Protein 2ID0 (pdb70)

Nearest PDB structures (foldseek):
  2ix1-assembly1_A  TM=9.837E-01  e=0.000E+00  Escherichia coli
  2ix0-assembly1_A  TM=9.783E-01  e=0.000E+00  Escherichia coli
  2id0-assembly1_A  TM=9.831E-01  e=0.000E+00  Escherichia coli K-12
  7did-assembly1_A  TM=8.030E-01  e=1.437E-41  Mycoplasmoides genitalium G37
  5xgu-assembly2_B  TM=8.114E-01  e=2.024E-39  Escherichia coli DEC6A

Structure (mmCIF, N/CA/C/O backbone):
data_2ID0
#
_entry.id   2ID0
#
_cell.length_a   55.760
_cell.length_b   118.430
_cell.length_c   122.380
_cell.angle_alpha   107.800
_cell.angle_beta   98.360
_cell.angle_gamma   91.400
#
_symmetry.space_group_name_H-M   'P 1'
#
loop_
_entity.id
_entity.type
_entity.pdbx_description
1 polymer 'Exoribonuclease 2'
2 non-polymer 'MANGANESE (II) ION'
3 water water
#
loop_
_atom_site.group_PDB
_atom_site.id
_atom_site.type_symbol
_atom_site.label_atom_id
_atom_site.label_alt_id
_atom_site.label_comp_id
_atom_site.label_asym_id
_atom_site.label_entity_id
_atom_site.label_seq_id
_atom_site.pdbx_PDB_ins_code
_atom_site.Cartn_x
_atom_site.Cartn_y
_atom_site.Cartn_z
_atom_site.occupancy
_atom_site.B_iso_or_equiv
_atom_site.auth_seq_id
_atom_site.auth_comp_id
_atom_site.auth_asym_id
_atom_site.auth_atom_id
_atom_site.pdbx_PDB_model_num
ATOM 1 N N . ASN A 1 5 ? -30.976 19.102 62.005 1.00 38.51 5 ASN A N 1
ATOM 2 C CA . ASN A 1 5 ? -31.497 19.410 63.370 1.00 38.88 5 ASN A CA 1
ATOM 3 C C . ASN A 1 5 ? -30.497 20.038 64.372 1.00 39.06 5 ASN A C 1
ATOM 4 O O . ASN A 1 5 ? -29.391 20.464 63.971 1.00 39.23 5 ASN A O 1
ATOM 9 N N . PRO A 1 6 ? -30.943 20.224 65.644 1.00 38.73 6 PRO A N 1
ATOM 10 C CA . PRO A 1 6 ? -30.137 20.148 66.866 1.00 38.13 6 PRO A CA 1
ATOM 11 C C . PRO A 1 6 ? -28.967 19.167 66.741 1.00 36.63 6 PRO A C 1
ATOM 12 O O . PRO A 1 6 ? -27.811 19.532 66.933 1.00 36.39 6 PRO A O 1
ATOM 16 N N . LEU A 1 7 ? -29.298 17.928 66.428 1.00 35.34 7 LEU A N 1
ATOM 17 C CA . LEU A 1 7 ? -28.338 16.836 66.351 1.00 33.97 7 LEU A CA 1
ATOM 18 C C . LEU A 1 7 ? -27.236 17.155 65.315 1.00 33.19 7 LEU A C 1
ATOM 19 O O . LEU A 1 7 ? -26.071 17.412 65.666 1.00 33.16 7 LEU A O 1
ATOM 24 N N . LEU A 1 8 ? -27.628 17.212 64.045 1.00 32.32 8 LEU A N 1
ATOM 25 C CA . LEU A 1 8 ? -26.758 17.645 62.951 1.00 31.26 8 LEU A CA 1
ATOM 26 C C . LEU A 1 8 ? -25.962 18.909 63.225 1.00 31.39 8 LEU A C 1
ATOM 27 O O . LEU A 1 8 ? -24.771 19.042 62.829 1.00 32.36 8 LEU A O 1
ATOM 32 N N . ALA A 1 9 ? -26.625 19.875 63.847 1.00 31.12 9 ALA A N 1
ATOM 33 C CA . ALA A 1 9 ? -26.007 21.152 64.181 1.00 30.65 9 ALA A CA 1
ATOM 34 C C . ALA A 1 9 ? -24.847 20.933 65.143 1.00 30.49 9 ALA A C 1
ATOM 35 O O . ALA A 1 9 ? -23.742 21.338 64.869 1.00 31.82 9 ALA A O 1
ATOM 37 N N . GLN A 1 10 ? -25.107 20.239 66.237 1.00 30.63 10 GLN A N 1
ATOM 38 C CA . GLN A 1 10 ? -24.138 19.986 67.281 1.00 31.82 10 GLN A CA 1
ATOM 39 C C . GLN A 1 10 ? -22.885 19.261 66.762 1.00 31.66 10 GLN A C 1
ATOM 40 O O . GLN A 1 10 ? -21.774 19.647 67.093 1.00 31.77 10 GLN A O 1
ATOM 46 N N . LEU A 1 11 ? -23.087 18.209 65.961 1.00 31.97 11 LEU A N 1
ATOM 47 C CA . LEU A 1 11 ? -22.007 17.487 65.281 1.00 32.00 11 LEU A CA 1
ATOM 48 C C . LEU A 1 11 ? -21.138 18.401 64.450 1.00 33.14 11 LEU A C 1
ATOM 49 O O . LEU A 1 11 ? -19.921 18.361 64.551 1.00 33.54 11 LEU A O 1
ATOM 54 N N . LYS A 1 12 ? -21.774 19.250 63.643 1.00 34.37 12 LYS A N 1
ATOM 55 C CA . LYS A 1 12 ? -21.081 20.148 62.727 1.00 34.23 12 LYS A CA 1
ATOM 56 C C . LYS A 1 12 ? -20.241 21.172 63.464 1.00 34.03 12 LYS A C 1
ATOM 57 O O . LYS A 1 12 ? -19.132 21.520 63.033 1.00 33.60 12 LYS A O 1
ATOM 63 N N . GLN A 1 13 ? -20.796 21.666 64.566 1.00 33.79 13 GLN A N 1
ATOM 64 C CA . GLN A 1 13 ? -20.073 22.547 65.462 1.00 33.27 13 GLN A CA 1
ATOM 65 C C . GLN A 1 13 ? -18.819 21.870 66.004 1.00 32.94 13 GLN A C 1
ATOM 66 O O . GLN A 1 13 ? -17.767 22.465 65.984 1.00 32.23 13 GLN A O 1
ATOM 72 N N . GLN A 1 14 ? -18.908 20.607 66.452 1.00 33.13 14 GLN A N 1
ATOM 73 C CA . GLN A 1 14 ? -17.718 19.951 67.011 1.00 32.29 14 GLN A CA 1
ATOM 74 C C . GLN A 1 14 ? -16.678 19.719 65.924 1.00 33.39 14 GLN A C 1
ATOM 75 O O . GLN A 1 14 ? -15.483 20.006 66.117 1.00 33.29 14 GLN A O 1
ATOM 81 N N . LEU A 1 15 ? -17.124 19.215 64.776 1.00 34.06 15 LEU A N 1
ATOM 82 C CA . LEU A 1 15 ? -16.230 19.053 63.612 1.00 34.36 15 LEU A CA 1
ATOM 83 C C . LEU A 1 15 ? -15.580 20.382 63.246 1.00 34.71 15 LEU A C 1
ATOM 84 O O . LEU A 1 15 ? -14.424 20.456 62.829 1.00 34.19 15 LEU A O 1
ATOM 89 N N . HIS A 1 16 ? -16.333 21.448 63.443 1.00 35.65 16 HIS A N 1
ATOM 90 C CA . HIS A 1 16 ? -15.777 22.768 63.215 1.00 36.80 16 HIS A CA 1
ATOM 91 C C . HIS A 1 16 ? -14.729 23.227 64.245 1.00 36.89 16 HIS A C 1
ATOM 92 O O . HIS A 1 16 ? -13.720 23.808 63.868 1.00 36.50 16 HIS A O 1
ATOM 99 N N . SER A 1 17 ? -14.964 22.989 65.530 1.00 37.60 17 SER A N 1
ATOM 100 C CA . SER A 1 17 ? -13.975 23.381 66.537 1.00 39.47 17 SER A CA 1
ATOM 101 C C . SER A 1 17 ? -12.667 22.578 66.508 1.00 39.65 17 SER A C 1
ATOM 102 O O . SER A 1 17 ? -11.623 23.118 66.823 1.00 40.32 17 SER A O 1
ATOM 105 N N . GLN A 1 18 ? -12.723 21.308 66.125 1.00 40.24 18 GLN A N 1
ATOM 106 C CA . GLN A 1 18 ? -11.561 20.439 66.202 1.00 40.88 18 GLN A CA 1
ATOM 107 C C . GLN A 1 18 ? -10.647 20.538 65.004 1.00 42.03 18 GLN A C 1
ATOM 108 O O . GLN A 1 18 ? -9.563 19.947 65.001 1.00 43.18 18 GLN A O 1
ATOM 114 N N . THR A 1 19 ? -11.063 21.281 63.989 1.00 42.43 19 THR A N 1
ATOM 115 C CA . THR A 1 19 ? -10.284 21.378 62.769 1.00 43.36 19 THR A CA 1
ATOM 116 C C . THR A 1 19 ? -8.932 22.185 62.917 1.00 44.10 19 THR A C 1
ATOM 117 O O . THR A 1 19 ? -8.867 23.160 63.676 1.00 44.12 19 THR A O 1
ATOM 121 N N . PRO A 1 20 ? -7.855 21.752 62.204 1.00 43.72 20 PRO A N 1
ATOM 122 C CA . PRO A 1 20 ? -6.527 22.320 62.363 1.00 43.42 20 PRO A CA 1
ATOM 123 C C . PRO A 1 20 ? -6.409 23.819 62.106 1.00 44.35 20 PRO A C 1
ATOM 124 O O . PRO A 1 20 ? -6.613 24.327 60.969 1.00 44.85 20 PRO A O 1
ATOM 128 N N . ARG A 1 21 ? -6.042 24.535 63.161 1.00 44.39 21 ARG A N 1
ATOM 129 C CA . ARG A 1 21 ? -5.785 25.976 63.031 1.00 43.64 21 ARG A CA 1
ATOM 130 C C . ARG A 1 21 ? -4.404 26.289 63.530 1.00 44.22 21 ARG A C 1
ATOM 131 O O . ARG A 1 21 ? -3.811 25.516 64.288 1.00 45.52 21 ARG A O 1
ATOM 139 N N . ALA A 1 22 ? -3.873 27.407 63.071 1.00 44.56 22 ALA A N 1
ATOM 140 C CA . ALA A 1 22 ? -2.654 27.974 63.634 1.00 44.19 22 ALA A CA 1
ATOM 141 C C . ALA A 1 22 ? -2.886 29.489 63.884 1.00 43.83 22 ALA A C 1
ATOM 142 O O . ALA A 1 22 ? -3.682 30.107 63.205 1.00 43.48 22 ALA A O 1
ATOM 144 N N . GLU A 1 23 ? -2.219 30.058 64.882 1.00 43.90 23 GLU A N 1
ATOM 145 C CA . GLU A 1 23 ? -2.221 31.507 65.094 1.00 44.51 23 GLU A CA 1
ATOM 146 C C . GLU A 1 23 ? -0.890 32.123 64.685 1.00 43.98 23 GLU A C 1
ATOM 147 O O . GLU A 1 23 ? 0.155 31.580 64.987 1.00 45.43 23 GLU A O 1
ATOM 153 N N . GLY A 1 24 ? -0.924 33.233 63.963 1.00 44.05 24 GLY A N 1
ATOM 154 C CA . GLY A 1 24 ? 0.302 33.895 63.480 1.00 43.54 24 GLY A CA 1
ATOM 155 C C . GLY A 1 24 ? 0.103 35.329 62.993 1.00 43.41 24 GLY A C 1
ATOM 156 O O . GLY A 1 24 ? -0.960 35.902 63.199 1.00 42.79 24 GLY A O 1
ATOM 157 N N . VAL A 1 25 ? 1.143 35.890 62.366 1.00 43.99 25 VAL A N 1
ATOM 158 C CA . VAL A 1 25 ? 1.148 37.249 61.798 1.00 45.28 25 VAL A CA 1
ATOM 159 C C . VAL A 1 25 ? 1.264 37.178 60.276 1.00 46.06 25 VAL A C 1
ATOM 160 O O . VAL A 1 25 ? 2.044 36.403 59.732 1.00 45.66 25 VAL A O 1
ATOM 164 N N . VAL A 1 26 ? 0.474 37.993 59.595 1.00 47.41 26 VAL A N 1
ATOM 165 C CA . VAL A 1 26 ? 0.500 38.033 58.157 1.00 49.65 26 VAL A CA 1
ATOM 166 C C . VAL A 1 26 ? 1.690 38.844 57.688 1.00 51.70 26 VAL A C 1
ATOM 167 O O . VAL A 1 26 ? 1.858 39.997 58.068 1.00 51.45 26 VAL A O 1
ATOM 171 N N . LYS A 1 27 ? 2.477 38.217 56.825 1.00 55.44 27 LYS A N 1
ATOM 172 C CA . LYS A 1 27 ? 3.669 38.796 56.227 1.00 59.58 27 LYS A CA 1
ATOM 173 C C . LYS A 1 27 ? 3.473 38.825 54.705 1.00 62.43 27 LYS A C 1
ATOM 174 O O . LYS A 1 27 ? 3.834 37.876 54.011 1.00 62.70 27 LYS A O 1
ATOM 176 N N . ALA A 1 28 ? 2.873 39.914 54.207 1.00 66.30 28 ALA A N 1
ATOM 177 C CA . ALA A 1 28 ? 2.678 40.136 52.763 1.00 70.01 28 ALA A CA 1
ATOM 178 C C . ALA A 1 28 ? 3.895 40.801 52.186 1.00 72.74 28 ALA A C 1
ATOM 179 O O . ALA A 1 28 ? 4.575 41.540 52.915 1.00 73.94 28 ALA A O 1
ATOM 181 N N . THR A 1 29 ? 4.168 40.554 50.892 1.00 75.72 29 THR A N 1
ATOM 182 C CA . THR A 1 29 ? 5.038 41.458 50.080 1.00 78.23 29 THR A CA 1
ATOM 183 C C . THR A 1 29 ? 4.393 41.855 48.745 1.00 79.39 29 THR A C 1
ATOM 184 O O . THR A 1 29 ? 3.190 41.627 48.519 1.00 79.37 29 THR A O 1
ATOM 188 N N . GLU A 1 30 ? 5.216 42.421 47.862 1.00 80.76 30 GLU A N 1
ATOM 189 C CA . GLU A 1 30 ? 4.767 42.947 46.568 1.00 82.56 30 GLU A CA 1
ATOM 190 C C . GLU A 1 30 ? 4.239 41.847 45.617 1.00 82.97 30 GLU A C 1
ATOM 191 O O . GLU A 1 30 ? 3.970 42.110 44.438 1.00 83.29 30 GLU A O 1
ATOM 197 N N . LYS A 1 31 ? 4.081 40.632 46.153 1.00 83.00 31 LYS A N 1
ATOM 198 C CA . LYS A 1 31 ? 3.438 39.515 45.456 1.00 82.90 31 LYS A CA 1
ATOM 199 C C . LYS A 1 31 ? 1.945 39.464 45.816 1.00 82.01 31 LYS A C 1
ATOM 200 O O . LYS A 1 31 ? 1.448 40.364 46.502 1.00 82.09 31 LYS A O 1
ATOM 206 N N . GLY A 1 32 ? 1.237 38.426 45.358 1.00 80.71 32 GLY A N 1
ATOM 207 C CA . GLY A 1 32 ? -0.185 38.225 45.706 1.00 79.27 32 GLY A CA 1
ATOM 208 C C . GLY A 1 32 ? -0.474 37.305 46.899 1.00 78.18 32 GLY A C 1
ATOM 209 O O . GLY A 1 32 ? -1.337 37.587 47.725 1.00 77.97 32 GLY A O 1
ATOM 210 N N . PHE A 1 33 ? 0.229 36.179 46.957 1.00 77.30 33 PHE A N 1
ATOM 211 C CA . PHE A 1 33 ? 0.190 35.250 48.090 1.00 75.78 33 PHE A CA 1
ATOM 212 C C . PHE A 1 33 ? 1.133 35.734 49.219 1.00 74.13 33 PHE A C 1
ATOM 213 O O . PHE A 1 33 ? 2.215 36.322 48.953 1.00 74.00 33 PHE A O 1
ATOM 221 N N . GLY A 1 34 ? 0.740 35.475 50.467 1.00 71.23 34 GLY A N 1
ATOM 222 C CA . GLY A 1 34 ? 1.562 35.859 51.621 1.00 67.34 34 GLY A CA 1
ATOM 223 C C . GLY A 1 34 ? 1.856 34.639 52.457 1.00 64.69 34 GLY A C 1
ATOM 224 O O . GLY A 1 34 ? 1.766 33.525 51.953 1.00 63.38 34 GLY A O 1
ATOM 225 N N . PHE A 1 35 ? 2.173 34.867 53.736 1.00 62.59 35 PHE A N 1
ATOM 226 C CA . PHE A 1 35 ? 2.529 33.815 54.700 1.00 60.90 35 PHE A CA 1
ATOM 227 C C . PHE A 1 35 ? 2.030 34.156 56.079 1.00 58.47 35 PHE A C 1
ATOM 228 O O . PHE A 1 35 ? 2.051 35.324 56.481 1.00 57.46 35 PHE A O 1
ATOM 236 N N . LEU A 1 36 ? 1.643 33.122 56.819 1.00 56.28 36 LEU A N 1
ATOM 237 C CA . LEU A 1 36 ? 1.373 33.245 58.236 1.00 54.62 36 LEU A CA 1
ATOM 238 C C . LEU A 1 36 ? 2.605 32.843 59.032 1.00 55.69 36 LEU A C 1
ATOM 239 O O . LEU A 1 36 ? 2.941 31.669 59.106 1.00 54.85 36 LEU A O 1
ATOM 244 N N . GLU A 1 37 ? 3.322 33.825 59.573 1.00 57.72 37 GLU A N 1
ATOM 245 C CA . GLU A 1 37 ? 4.498 33.524 60.393 1.00 60.16 37 GLU A CA 1
ATOM 246 C C . GLU A 1 37 ? 4.007 33.083 61.738 1.00 60.30 37 GLU A C 1
ATOM 247 O O . GLU A 1 37 ? 3.554 33.872 62.575 1.00 59.73 37 GLU A O 1
ATOM 253 N N . VAL A 1 38 ? 4.057 31.776 61.903 1.00 61.88 38 VAL A N 1
ATOM 254 C CA . VAL A 1 38 ? 3.642 31.134 63.122 1.00 63.51 38 VAL A CA 1
ATOM 255 C C . VAL A 1 38 ? 4.758 31.325 64.139 1.00 65.19 38 VAL A C 1
ATOM 256 O O . VAL A 1 38 ? 4.508 31.851 65.214 1.00 65.16 38 VAL A O 1
ATOM 260 N N . ASP A 1 39 ? 5.989 30.960 63.763 1.00 67.55 39 ASP A N 1
ATOM 261 C CA . ASP A 1 39 ? 7.135 31.019 64.673 1.00 70.04 39 ASP A CA 1
ATOM 262 C C . ASP A 1 39 ? 8.502 30.808 63.994 1.00 71.08 39 ASP A C 1
ATOM 263 O O . ASP A 1 39 ? 8.723 31.272 62.860 1.00 70.93 39 ASP A O 1
ATOM 268 N N . ALA A 1 40 ? 9.388 30.088 64.709 1.00 72.25 40 ALA A N 1
ATOM 269 C CA . ALA A 1 40 ? 10.805 29.886 64.347 1.00 73.33 40 ALA A CA 1
ATOM 270 C C . ALA A 1 40 ? 10.980 29.578 62.867 1.00 73.71 40 ALA A C 1
ATOM 271 O O . ALA A 1 40 ? 11.591 30.368 62.154 1.00 73.60 40 ALA A O 1
ATOM 273 N N . GLN A 1 41 ? 10.419 28.448 62.418 1.00 74.90 41 GLN A N 1
ATOM 274 C CA . GLN A 1 41 ? 10.340 28.114 60.986 1.00 74.94 41 GLN A CA 1
ATOM 275 C C . GLN A 1 41 ? 8.901 27.920 60.448 1.00 74.98 41 GLN A C 1
ATOM 276 O O . GLN A 1 41 ? 8.685 28.020 59.232 1.00 75.59 41 GLN A O 1
ATOM 282 N N . LYS A 1 42 ? 7.923 27.656 61.319 1.00 74.25 42 LYS A N 1
ATOM 283 C CA . LYS A 1 42 ? 6.526 27.535 60.845 1.00 73.56 42 LYS A CA 1
ATOM 284 C C . LYS A 1 42 ? 6.033 28.817 60.204 1.00 72.58 42 LYS A C 1
ATOM 285 O O . LYS A 1 42 ? 5.854 29.838 60.853 1.00 72.43 42 LYS A O 1
ATOM 291 N N . SER A 1 43 ? 5.855 28.737 58.900 1.00 71.69 43 SER A N 1
ATOM 292 C CA . SER A 1 43 ? 5.245 29.774 58.122 1.00 70.61 43 SER A CA 1
ATOM 293 C C . SER A 1 43 ? 4.340 29.006 57.183 1.00 69.26 43 SER A C 1
ATOM 294 O O . SER A 1 43 ? 4.750 28.010 56.615 1.00 69.26 43 SER A O 1
ATOM 297 N N . TYR A 1 44 ? 3.084 29.426 57.089 1.00 67.90 44 TYR A N 1
ATOM 298 C CA . TYR A 1 44 ? 2.131 28.826 56.164 1.00 66.40 44 TYR A CA 1
ATOM 299 C C . TYR A 1 44 ? 2.005 29.722 54.956 1.00 66.60 44 TYR A C 1
ATOM 300 O O . TYR A 1 44 ? 2.292 30.924 55.029 1.00 67.50 44 TYR A O 1
ATOM 309 N N . PHE A 1 45 ? 1.588 29.165 53.833 1.00 66.16 45 PHE A N 1
ATOM 310 C CA . PHE A 1 45 ? 1.420 30.008 52.650 1.00 65.87 45 PHE A CA 1
ATOM 311 C C . PHE A 1 45 ? -0.039 30.468 52.570 1.00 65.02 45 PHE A C 1
ATOM 312 O O . PHE A 1 45 ? -0.959 29.669 52.746 1.00 64.50 45 PHE A O 1
ATOM 320 N N . ILE A 1 46 ? -0.234 31.767 52.366 1.00 64.41 46 ILE A N 1
ATOM 321 C CA . ILE A 1 46 ? -1.567 32.307 52.262 1.00 64.37 46 ILE A CA 1
ATOM 322 C C . ILE A 1 46 ? -1.775 32.685 50.818 1.00 65.19 46 ILE A C 1
ATOM 323 O O . ILE A 1 46 ? -1.022 33.471 50.270 1.00 65.18 46 ILE A O 1
ATOM 328 N N . PRO A 1 47 ? -2.789 32.092 50.189 1.00 66.36 47 PRO A N 1
ATOM 329 C CA . PRO A 1 47 ? -3.030 32.213 48.762 1.00 67.18 47 PRO A CA 1
ATOM 330 C C . PRO A 1 47 ? -3.625 33.573 48.456 1.00 67.89 47 PRO A C 1
ATOM 331 O O . PRO A 1 47 ? -4.284 34.162 49.335 1.00 68.11 47 PRO A O 1
ATOM 335 N N . PRO A 1 48 ? -3.422 34.065 47.215 1.00 68.24 48 PRO A N 1
ATOM 336 C CA . PRO A 1 48 ? -3.924 35.391 46.829 1.00 68.37 48 PRO A CA 1
ATOM 337 C C . PRO A 1 48 ? -5.357 35.677 47.297 1.00 68.12 48 PRO A C 1
ATOM 338 O O . PRO A 1 48 ? -5.567 36.683 47.995 1.00 68.26 48 PRO A O 1
ATOM 342 N N . PRO A 1 49 ? -6.323 34.775 47.001 1.00 67.87 49 PRO A N 1
ATOM 343 C CA . PRO A 1 49 ? -7.694 35.230 47.284 1.00 67.89 49 PRO A CA 1
ATOM 344 C C . PRO A 1 49 ? -7.869 35.469 48.782 1.00 67.98 49 PRO A C 1
ATOM 345 O O . PRO A 1 49 ? -8.665 36.329 49.188 1.00 68.42 49 PRO A O 1
ATOM 349 N N . GLN A 1 50 ? -7.104 34.713 49.579 1.00 67.77 50 GLN A N 1
ATOM 350 C CA . GLN A 1 50 ? -7.167 34.762 51.036 1.00 67.02 50 GLN A CA 1
ATOM 351 C C . GLN A 1 50 ? -6.405 35.972 51.556 1.00 66.29 50 GLN A C 1
ATOM 352 O O . GLN A 1 50 ? -6.684 36.454 52.647 1.00 66.11 50 GLN A O 1
ATOM 366 N N . LYS A 1 52 ? -6.638 38.907 50.539 1.00 62.44 52 LYS A N 1
ATOM 367 C CA . LYS A 1 52 ? -7.603 40.003 50.503 1.00 60.85 52 LYS A CA 1
ATOM 368 C C . LYS A 1 52 ? -8.478 40.070 51.762 1.00 59.17 52 LYS A C 1
ATOM 369 O O . LYS A 1 52 ? -9.235 41.020 51.952 1.00 59.16 52 LYS A O 1
ATOM 375 N N . LYS A 1 53 ? -8.370 39.076 52.632 1.00 57.55 53 LYS A N 1
ATOM 376 C CA . LYS A 1 53 ? -9.161 39.074 53.859 1.00 56.06 53 LYS A CA 1
ATOM 377 C C . LYS A 1 53 ? -8.430 39.796 54.997 1.00 54.34 53 LYS A C 1
ATOM 378 O O . LYS A 1 53 ? -9.027 40.099 56.035 1.00 53.74 53 LYS A O 1
ATOM 384 N N . VAL A 1 54 ? -7.142 40.061 54.795 1.00 51.48 54 VAL A N 1
ATOM 385 C CA . VAL A 1 54 ? -6.273 40.460 55.889 1.00 49.90 54 VAL A CA 1
ATOM 386 C C . VAL A 1 54 ? -5.282 41.501 55.445 1.00 49.85 54 VAL A C 1
ATOM 387 O O . VAL A 1 54 ? -5.225 41.850 54.283 1.00 49.69 54 VAL A O 1
ATOM 399 N N . HIS A 1 56 ? -1.135 42.952 55.989 1.00 48.73 56 HIS A N 1
ATOM 400 C CA . HIS A 1 56 ? 0.221 42.752 56.462 1.00 49.24 56 HIS A CA 1
ATOM 401 C C . HIS A 1 56 ? 0.308 43.283 57.904 1.00 48.63 56 HIS A C 1
ATOM 402 O O . HIS A 1 56 ? -0.096 44.407 58.179 1.00 48.68 56 HIS A O 1
ATOM 409 N N . GLY A 1 57 ? 0.788 42.466 58.828 1.00 47.98 57 GLY A N 1
ATOM 410 C CA . GLY A 1 57 ? 0.878 42.898 60.202 1.00 47.30 57 GLY A CA 1
ATOM 411 C C . GLY A 1 57 ? -0.244 42.439 61.096 1.00 47.48 57 GLY A C 1
ATOM 412 O O . GLY A 1 57 ? -0.075 42.406 62.326 1.00 47.92 57 GLY A O 1
ATOM 413 N N . ASP A 1 58 ? -1.387 42.081 60.505 1.00 46.43 58 ASP A N 1
ATOM 414 C CA . ASP A 1 58 ? -2.468 41.448 61.282 1.00 45.55 58 ASP A CA 1
ATOM 415 C C . ASP A 1 58 ? -2.050 40.162 61.958 1.00 44.71 58 ASP A C 1
ATOM 416 O O . ASP A 1 58 ? -1.378 39.336 61.355 1.00 42.29 58 ASP A O 1
ATOM 421 N N . ARG A 1 59 ? -2.499 40.006 63.209 1.00 45.07 59 ARG A N 1
ATOM 422 C CA . ARG A 1 59 ? -2.385 38.770 63.932 1.00 46.15 59 ARG A CA 1
ATOM 423 C C . ARG A 1 59 ? -3.727 38.088 63.880 1.00 45.56 59 ARG A C 1
ATOM 424 O O . ARG A 1 59 ? -4.739 38.636 64.317 1.00 46.27 59 ARG A O 1
ATOM 432 N N . ILE A 1 60 ? -3.719 36.859 63.374 1.00 45.86 60 ILE A N 1
ATOM 433 C CA . ILE A 1 60 ? -4.937 36.139 63.008 1.00 44.94 60 ILE A CA 1
ATOM 434 C C . ILE A 1 60 ? -4.840 34.694 63.454 1.00 45.33 60 ILE A C 1
ATOM 435 O O . ILE A 1 60 ? -3.733 34.198 63.685 1.00 45.81 60 ILE A O 1
ATOM 440 N N . ILE A 1 61 ? -5.996 34.040 63.624 1.00 45.45 61 ILE A N 1
ATOM 441 C CA . ILE A 1 61 ? -6.089 32.576 63.651 1.00 45.29 61 ILE A CA 1
ATOM 442 C C . ILE A 1 61 ? -6.571 32.117 62.260 1.00 45.86 61 ILE A C 1
ATOM 443 O O . ILE A 1 61 ? -7.474 32.731 61.672 1.00 46.22 61 ILE A O 1
ATOM 448 N N . ALA A 1 62 ? -5.951 31.083 61.714 1.00 46.02 62 ALA A N 1
ATOM 449 C CA . ALA A 1 62 ? -6.341 30.562 60.409 1.00 47.03 62 ALA A CA 1
ATOM 450 C C . ALA A 1 62 ? -6.670 29.067 60.441 1.00 48.39 62 ALA A C 1
ATOM 451 O O . ALA A 1 62 ? -5.965 28.282 61.102 1.00 48.07 62 ALA A O 1
ATOM 453 N N . VAL A 1 63 ? -7.720 28.667 59.715 1.00 49.29 63 VAL A N 1
ATOM 454 C CA . VAL A 1 63 ? -7.955 27.246 59.447 1.00 50.25 63 VAL A CA 1
ATOM 455 C C . VAL A 1 63 ? -6.874 26.653 58.508 1.00 51.16 63 VAL A C 1
ATOM 456 O O . VAL A 1 63 ? -6.570 27.220 57.478 1.00 50.49 63 VAL A O 1
ATOM 460 N N . ILE A 1 64 ? -6.285 25.514 58.887 1.00 53.45 64 ILE A N 1
ATOM 461 C CA . ILE A 1 64 ? -5.221 24.881 58.052 1.00 55.35 64 ILE A CA 1
ATOM 462 C C . ILE A 1 64 ? -5.785 23.834 57.097 1.00 57.17 64 ILE A C 1
ATOM 463 O O . ILE A 1 64 ? -6.391 22.842 57.518 1.00 56.56 64 ILE A O 1
ATOM 468 N N . HIS A 1 65 ? -5.623 24.098 55.802 1.00 59.99 65 HIS A N 1
ATOM 469 C CA . HIS A 1 65 ? -6.273 23.284 54.784 1.00 62.65 65 HIS A CA 1
ATOM 470 C C . HIS A 1 65 ? -5.263 22.311 54.295 1.00 64.84 65 HIS A C 1
ATOM 471 O O . HIS A 1 65 ? -4.146 22.688 53.911 1.00 65.15 65 HIS A O 1
ATOM 478 N N . SER A 1 66 ? -5.685 21.046 54.346 1.00 67.70 66 SER A N 1
ATOM 479 C CA . SER A 1 66 ? -4.822 19.907 54.155 1.00 69.84 66 SER A CA 1
ATOM 480 C C . SER A 1 66 ? -4.605 19.638 52.679 1.00 71.41 66 SER A C 1
ATOM 481 O O . SER A 1 66 ? -5.566 19.557 51.907 1.00 71.72 66 SER A O 1
ATOM 484 N N . GLU A 1 67 ? -3.335 19.507 52.300 1.00 73.12 67 GLU A N 1
ATOM 485 C CA . GLU A 1 67 ? -2.971 19.096 50.954 1.00 74.76 67 GLU A CA 1
ATOM 486 C C . GLU A 1 67 ? -1.821 18.115 51.037 1.00 75.78 67 GLU A C 1
ATOM 487 O O . GLU A 1 67 ? -1.098 18.101 52.044 1.00 76.18 67 GLU A O 1
ATOM 493 N N . LYS A 1 68 ? -1.651 17.320 49.974 1.00 76.73 68 LYS A N 1
ATOM 494 C CA . LYS A 1 68 ? -0.594 16.288 49.874 1.00 77.65 68 LYS A CA 1
ATOM 495 C C . LYS A 1 68 ? 0.772 16.706 50.447 1.00 77.49 68 LYS A C 1
ATOM 496 O O . LYS A 1 68 ? 1.354 15.962 51.259 1.00 77.39 68 LYS A O 1
ATOM 502 N N . GLU A 1 69 ? 1.267 17.873 50.015 1.00 77.05 69 GLU A N 1
ATOM 503 C CA . GLU A 1 69 ? 2.576 18.386 50.438 1.00 76.69 69 GLU A CA 1
ATOM 504 C C . GLU A 1 69 ? 2.406 19.741 51.077 1.00 76.40 69 GLU A C 1
ATOM 505 O O . GLU A 1 69 ? 2.192 19.831 52.291 1.00 76.73 69 GLU A O 1
ATOM 507 N N . ARG A 1 70 ? 2.491 20.783 50.241 1.00 75.79 70 ARG A N 1
ATOM 508 C CA . ARG A 1 70 ? 2.355 22.187 50.653 1.00 74.82 70 ARG A CA 1
ATOM 509 C C . ARG A 1 70 ? 0.944 22.495 51.171 1.00 74.02 70 ARG A C 1
ATOM 510 O O . ARG A 1 70 ? -0.044 22.421 50.438 1.00 74.07 70 ARG A O 1
ATOM 518 N N . GLU A 1 71 ? 0.875 22.839 52.450 1.00 72.77 71 GLU A N 1
ATOM 519 C CA . GLU A 1 71 ? -0.379 23.159 53.119 1.00 71.46 71 GLU A CA 1
ATOM 520 C C . GLU A 1 71 ? -0.760 24.620 52.831 1.00 70.10 71 GLU A C 1
ATOM 521 O O . GLU A 1 71 ? 0.072 25.424 52.366 1.00 69.36 71 GLU A O 1
ATOM 527 N N . SER A 1 72 ? -2.027 24.937 53.098 1.00 68.39 72 SER A N 1
ATOM 528 C CA . SER A 1 72 ? -2.570 26.294 52.956 1.00 66.64 72 SER A CA 1
ATOM 529 C C . SER A 1 72 ? -3.179 26.783 54.282 1.00 64.46 72 SER A C 1
ATOM 530 O O . SER A 1 72 ? -3.702 25.968 55.052 1.00 64.70 72 SER A O 1
ATOM 533 N N . ALA A 1 73 ? -3.139 28.104 54.511 1.00 61.43 73 ALA A N 1
ATOM 534 C CA . ALA A 1 73 ? -3.850 28.767 55.626 1.00 58.29 73 ALA A CA 1
ATOM 535 C C . ALA A 1 73 ? -5.016 29.658 55.152 1.00 56.15 73 ALA A C 1
ATOM 536 O O . ALA A 1 73 ? -4.856 30.476 54.280 1.00 54.76 73 ALA A O 1
ATOM 538 N N . GLU A 1 74 ? -6.193 29.469 55.726 1.00 54.67 74 GLU A N 1
ATOM 539 C CA . GLU A 1 74 ? -7.337 30.320 55.445 1.00 53.38 74 GLU A CA 1
ATOM 540 C C . GLU A 1 74 ? -7.698 31.174 56.663 1.00 52.17 74 GLU A C 1
ATOM 541 O O . GLU A 1 74 ? -8.193 30.652 57.664 1.00 51.94 74 GLU A O 1
ATOM 547 N N . PRO A 1 75 ? -7.410 32.484 56.591 1.00 51.10 75 PRO A N 1
ATOM 548 C CA . PRO A 1 75 ? -7.765 33.447 57.627 1.00 50.40 75 PRO A CA 1
ATOM 549 C C . PRO A 1 75 ? -9.141 33.209 58.186 1.00 50.02 75 PRO A C 1
ATOM 550 O O . PRO A 1 75 ? -10.100 33.160 57.436 1.00 49.98 75 PRO A O 1
ATOM 554 N N . GLU A 1 76 ? -9.247 33.079 59.497 1.00 50.06 76 GLU A N 1
ATOM 555 C CA . GLU A 1 76 ? -10.554 32.907 60.102 1.00 51.28 76 GLU A CA 1
ATOM 556 C C . GLU A 1 76 ? -10.858 33.940 61.195 1.00 51.36 76 GLU A C 1
ATOM 557 O O . GLU A 1 76 ? -11.873 34.611 61.131 1.00 51.72 76 GLU A O 1
ATOM 563 N N . GLU A 1 77 ? -9.969 34.108 62.172 1.00 51.89 77 GLU A N 1
ATOM 564 C CA . GLU A 1 77 ? -10.194 35.077 63.267 1.00 51.70 77 GLU A CA 1
ATOM 565 C C . GLU A 1 77 ? -9.094 36.158 63.375 1.00 50.34 77 GLU A C 1
ATOM 566 O O . GLU A 1 77 ? -7.889 35.861 63.291 1.00 48.61 77 GLU A O 1
ATOM 572 N N . LEU A 1 78 ? -9.534 37.413 63.540 1.00 50.10 78 LEU A N 1
ATOM 573 C CA . LEU A 1 78 ? -8.663 38.561 63.805 1.00 49.49 78 LEU A CA 1
ATOM 574 C C . LEU A 1 78 ? -8.360 38.591 65.306 1.00 49.77 78 LEU A C 1
ATOM 575 O O . LEU A 1 78 ? -9.231 38.853 66.115 1.00 50.03 78 LEU A O 1
ATOM 580 N N . VAL A 1 79 ? -7.126 38.275 65.672 1.00 50.72 79 VAL A N 1
ATOM 581 C CA . VAL A 1 79 ? -6.667 38.334 67.062 1.00 50.69 79 VAL A CA 1
ATOM 582 C C . VAL A 1 79 ? -6.317 39.810 67.348 1.00 50.80 79 VAL A C 1
ATOM 583 O O . VAL A 1 79 ? -6.927 40.482 68.186 1.00 51.36 79 VAL A O 1
ATOM 587 N N . GLU A 1 80 ? -5.365 40.319 66.581 1.00 50.52 80 GLU A N 1
ATOM 588 C CA . GLU A 1 80 ? -4.837 41.643 66.790 1.00 49.90 80 GLU A CA 1
ATOM 589 C C . GLU A 1 80 ? -4.591 42.332 65.434 1.00 48.30 80 GLU A C 1
ATOM 590 O O . GLU A 1 80 ? -3.755 41.892 64.633 1.00 46.28 80 GLU A O 1
ATOM 596 N N . PRO A 1 81 ? -5.315 43.435 65.198 1.00 47.37 81 PRO A N 1
ATOM 597 C CA . PRO A 1 81 ? -5.238 44.125 63.914 1.00 47.47 81 PRO A CA 1
ATOM 598 C C . PRO A 1 81 ? -4.050 45.068 63.894 1.00 47.36 81 PRO A C 1
ATOM 599 O O . PRO A 1 81 ? -3.714 45.644 64.920 1.00 47.16 81 PRO A O 1
ATOM 603 N N . PHE A 1 82 ? -3.415 45.205 62.735 1.00 47.47 82 PHE A N 1
ATOM 604 C CA . PHE A 1 82 ? -2.209 45.979 62.613 1.00 47.43 82 PHE A CA 1
ATOM 605 C C . PHE A 1 82 ? -2.549 47.456 62.701 1.00 47.35 82 PHE A C 1
ATOM 606 O O . PHE A 1 82 ? -1.982 48.181 63.514 1.00 46.76 82 PHE A O 1
ATOM 614 N N . LEU A 1 83 ? -3.506 47.897 61.878 1.00 47.67 83 LEU A N 1
ATOM 615 C CA . LEU A 1 83 ? -3.960 49.296 61.893 1.00 46.52 83 LEU A CA 1
ATOM 616 C C . LEU A 1 83 ? -5.136 49.484 62.797 1.00 46.48 83 LEU A C 1
ATOM 617 O O . LEU A 1 83 ? -6.017 48.639 62.851 1.00 46.54 83 LEU A O 1
ATOM 622 N N . THR A 1 84 ? -5.099 50.586 63.541 1.00 46.25 84 THR A N 1
ATOM 623 C CA . THR A 1 84 ? -6.221 51.109 64.305 1.00 45.58 84 THR A CA 1
ATOM 624 C C . THR A 1 84 ? -6.219 52.597 63.975 1.00 43.83 84 THR A C 1
ATOM 625 O O . THR A 1 84 ? -6.793 52.974 62.959 1.00 43.52 84 THR A O 1
ATOM 629 N N . ARG A 1 85 ? -5.529 53.421 64.780 1.00 42.38 85 ARG A N 1
ATOM 630 C CA . ARG A 1 85 ? -5.298 54.862 64.469 1.00 41.35 85 ARG A CA 1
ATOM 631 C C . ARG A 1 85 ? -4.001 55.085 63.678 1.00 41.43 85 ARG A C 1
ATOM 632 O O . ARG A 1 85 ? -2.930 54.723 64.145 1.00 41.80 85 ARG A O 1
ATOM 640 N N . PHE A 1 86 ? -4.084 55.662 62.483 1.00 40.57 86 PHE A N 1
ATOM 641 C CA . PHE A 1 86 ? -2.947 55.695 61.580 1.00 40.43 86 PHE A CA 1
ATOM 642 C C . PHE A 1 86 ? -3.018 56.932 60.711 1.00 40.23 86 PHE A C 1
ATOM 643 O O . PHE A 1 86 ? -4.007 57.599 60.695 1.00 40.12 86 PHE A O 1
ATOM 651 N N . VAL A 1 87 ? -1.929 57.211 60.005 1.00 40.86 87 VAL A N 1
ATOM 652 C CA . VAL A 1 87 ? -1.791 58.312 59.074 1.00 41.14 87 VAL A CA 1
ATOM 653 C C . VAL A 1 87 ? -1.582 57.805 57.626 1.00 41.73 87 VAL A C 1
ATOM 654 O O . VAL A 1 87 ? -1.062 56.726 57.401 1.00 42.25 87 VAL A O 1
ATOM 658 N N . GLY A 1 88 ? -2.008 58.581 56.648 1.00 42.56 88 GLY A N 1
ATOM 659 C CA . GLY A 1 88 ? -1.810 58.206 55.270 1.00 43.22 88 GLY A CA 1
ATOM 660 C C . GLY A 1 88 ? -2.209 59.363 54.367 1.00 44.97 88 GLY A C 1
ATOM 661 O O . GLY A 1 88 ? -2.801 60.363 54.838 1.00 43.60 88 GLY A O 1
ATOM 662 N N . LYS A 1 89 ? -1.925 59.200 53.066 1.00 46.13 89 LYS A N 1
ATOM 663 C CA . LYS A 1 89 ? -2.172 60.239 52.071 1.00 48.59 89 LYS A CA 1
ATOM 664 C C . LYS A 1 89 ? -3.428 59.895 51.330 1.00 49.90 89 LYS A C 1
ATOM 665 O O . LYS A 1 89 ? -3.483 58.824 50.733 1.00 51.87 89 LYS A O 1
ATOM 671 N N . VAL A 1 90 ? -4.431 60.773 51.390 1.00 50.89 90 VAL A N 1
ATOM 672 C CA . VAL A 1 90 ? -5.739 60.594 50.738 1.00 52.48 90 VAL A CA 1
ATOM 673 C C . VAL A 1 90 ? -5.689 60.582 49.185 1.00 54.50 90 VAL A C 1
ATOM 674 O O . VAL A 1 90 ? -4.771 61.126 48.574 1.00 54.14 90 VAL A O 1
ATOM 678 N N . GLN A 1 91 ? -6.675 59.925 48.566 1.00 57.01 91 GLN A N 1
ATOM 679 C CA . GLN A 1 91 ? -6.856 59.909 47.108 1.00 60.00 91 GLN A CA 1
ATOM 680 C C . GLN A 1 91 ? -8.334 59.712 46.725 1.00 62.10 91 GLN A C 1
ATOM 681 O O . GLN A 1 91 ? -9.210 59.573 47.606 1.00 63.20 91 GLN A O 1
ATOM 687 N N . GLY A 1 92 ? -8.614 59.719 45.415 1.00 64.34 92 GLY A N 1
ATOM 688 C CA . GLY A 1 92 ? -9.943 59.384 44.896 1.00 66.51 92 GLY A CA 1
ATOM 689 C C . GLY A 1 92 ? -10.687 60.616 44.480 1.00 68.36 92 GLY A C 1
ATOM 690 O O . GLY A 1 92 ? -10.120 61.709 44.523 1.00 69.20 92 GLY A O 1
ATOM 691 N N . LYS A 1 93 ? -11.944 60.441 44.060 1.00 69.66 93 LYS A N 1
ATOM 692 C CA . LYS A 1 93 ? -12.814 61.559 43.641 1.00 70.87 93 LYS A CA 1
ATOM 693 C C . LYS A 1 93 ? -13.744 61.944 44.798 1.00 70.89 93 LYS A C 1
ATOM 694 O O . LYS A 1 93 ? -14.159 61.077 45.587 1.00 71.52 93 LYS A O 1
ATOM 700 N N . ASN A 1 94 ? -14.051 63.242 44.886 1.00 70.63 94 ASN A N 1
ATOM 701 C CA . ASN A 1 94 ? -14.968 63.830 45.888 1.00 70.13 94 ASN A CA 1
ATOM 702 C C . ASN A 1 94 ? -15.645 62.877 46.868 1.00 68.77 94 ASN A C 1
ATOM 703 O O . ASN A 1 94 ? -15.284 62.860 48.049 1.00 68.66 94 ASN A O 1
ATOM 708 N N . ASP A 1 95 ? -16.600 62.092 46.359 1.00 67.41 95 ASP A N 1
ATOM 709 C CA . ASP A 1 95 ? -17.442 61.202 47.179 1.00 66.31 95 ASP A CA 1
ATOM 710 C C . ASP A 1 95 ? -16.948 59.769 47.318 1.00 64.19 95 ASP A C 1
ATOM 711 O O . ASP A 1 95 ? -17.583 58.975 48.008 1.00 64.30 95 ASP A O 1
ATOM 716 N N . ARG A 1 96 ? -15.848 59.428 46.654 1.00 61.78 96 ARG A N 1
ATOM 717 C CA . ARG A 1 96 ? -15.252 58.096 46.807 1.00 60.07 96 ARG A CA 1
ATOM 718 C C . ARG A 1 96 ? -13.795 58.145 47.235 1.00 58.27 96 ARG A C 1
ATOM 719 O O . ARG A 1 96 ? -12.928 57.767 46.448 1.00 57.87 96 ARG A O 1
ATOM 727 N N . LEU A 1 97 ? -13.522 58.581 48.468 1.00 56.36 97 LEU A N 1
ATOM 728 C CA . LEU A 1 97 ? -12.122 58.727 48.930 1.00 55.03 97 LEU A CA 1
ATOM 729 C C . LEU A 1 97 ? -11.449 57.433 49.370 1.00 53.52 97 LEU A C 1
ATOM 730 O O . LEU A 1 97 ? -12.095 56.539 49.916 1.00 53.10 97 LEU A O 1
ATOM 735 N N . ALA A 1 98 ? -10.149 57.335 49.109 1.00 51.97 98 ALA A N 1
ATOM 736 C CA . ALA A 1 98 ? -9.338 56.287 49.730 1.00 50.48 98 ALA A CA 1
ATOM 737 C C . ALA A 1 98 ? -8.091 56.871 50.430 1.00 49.09 98 ALA A C 1
ATOM 738 O O . ALA A 1 98 ? -7.727 58.029 50.203 1.00 48.37 98 ALA A O 1
ATOM 740 N N . ILE A 1 99 ? -7.471 56.062 51.294 1.00 47.72 99 ILE A N 1
ATOM 741 C CA . ILE A 1 99 ? -6.295 56.458 52.070 1.00 46.02 99 ILE A CA 1
ATOM 742 C C . ILE A 1 99 ? -5.287 55.349 51.983 1.00 45.63 99 ILE A C 1
ATOM 743 O O . ILE A 1 99 ? -5.578 54.217 52.385 1.00 44.78 99 ILE A O 1
ATOM 748 N N . VAL A 1 100 ? -4.107 55.659 51.458 1.00 44.91 100 VAL A N 1
ATOM 749 C CA . VAL A 1 100 ? -3.023 54.691 51.522 1.00 44.99 100 VAL A CA 1
ATOM 750 C C . VAL A 1 100 ? -2.272 54.844 52.833 1.00 46.06 100 VAL A C 1
ATOM 751 O O . VAL A 1 100 ? -1.675 55.879 53.076 1.00 45.87 100 VAL A O 1
ATOM 755 N N . PRO A 1 101 ? -2.304 53.807 53.689 1.00 47.40 101 PRO A N 1
ATOM 756 C CA . PRO A 1 101 ? -1.623 53.959 54.988 1.00 49.20 101 PRO A CA 1
ATOM 757 C C . PRO A 1 101 ? -0.097 54.120 54.822 1.00 50.71 101 PRO A C 1
ATOM 758 O O . PRO A 1 101 ? 0.533 53.421 54.036 1.00 50.71 101 PRO A O 1
ATOM 762 N N . ASP A 1 102 ? 0.472 55.058 55.563 1.00 52.10 102 ASP A N 1
ATOM 763 C CA . ASP A 1 102 ? 1.884 55.343 55.485 1.00 53.24 102 ASP A CA 1
ATOM 764 C C . ASP A 1 102 ? 2.743 54.212 56.086 1.00 53.93 102 ASP A C 1
ATOM 765 O O . ASP A 1 102 ? 3.188 54.327 57.222 1.00 54.81 102 ASP A O 1
ATOM 770 N N . HIS A 1 103 ? 2.925 53.105 55.363 1.00 54.62 103 HIS A N 1
ATOM 771 C CA . HIS A 1 103 ? 3.709 51.948 55.864 1.00 56.29 103 HIS A CA 1
ATOM 772 C C . HIS A 1 103 ? 4.346 51.219 54.670 1.00 57.36 103 HIS A C 1
ATOM 773 O O . HIS A 1 103 ? 3.659 50.961 53.678 1.00 57.69 103 HIS A O 1
ATOM 780 N N . PRO A 1 104 ? 5.649 50.890 54.757 1.00 57.99 104 PRO A N 1
ATOM 781 C CA . PRO A 1 104 ? 6.332 50.285 53.603 1.00 59.85 104 PRO A CA 1
ATOM 782 C C . PRO A 1 104 ? 5.505 49.166 52.951 1.00 61.37 104 PRO A C 1
ATOM 783 O O . PRO A 1 104 ? 5.405 49.107 51.692 1.00 61.29 104 PRO A O 1
ATOM 787 N N . LEU A 1 105 ? 4.877 48.337 53.806 1.00 61.73 105 LEU A N 1
ATOM 788 C CA . LEU A 1 105 ? 4.274 47.061 53.377 1.00 62.09 105 LEU A CA 1
ATOM 789 C C . LEU A 1 105 ? 2.760 47.009 53.188 1.00 62.10 105 LEU A C 1
ATOM 790 O O . LEU A 1 105 ? 2.183 45.903 53.113 1.00 61.40 105 LEU A O 1
ATOM 795 N N . LEU A 1 106 ? 2.122 48.181 53.073 1.00 62.09 106 LEU A N 1
ATOM 796 C CA . LEU A 1 106 ? 0.660 48.244 52.923 1.00 62.43 106 LEU A CA 1
ATOM 797 C C . LEU A 1 106 ? 0.262 49.096 51.731 1.00 62.97 106 LEU A C 1
ATOM 798 O O . LEU A 1 106 ? -0.272 50.204 51.895 1.00 64.20 106 LEU A O 1
ATOM 803 N N . LYS A 1 107 ? 0.493 48.587 50.528 1.00 63.37 107 LYS A N 1
ATOM 804 C CA . LYS A 1 107 ? 0.260 49.373 49.313 1.00 63.13 107 LYS A CA 1
ATOM 805 C C . LYS A 1 107 ? -1.214 49.713 49.093 1.00 62.68 107 LYS A C 1
ATOM 806 O O . LYS A 1 107 ? -1.541 50.780 48.576 1.00 62.72 107 LYS A O 1
ATOM 812 N N . ASP A 1 108 ? -2.107 48.809 49.482 1.00 62.22 108 ASP A N 1
ATOM 813 C CA . ASP A 1 108 ? -3.512 48.935 49.134 1.00 61.73 108 ASP A CA 1
ATOM 814 C C . ASP A 1 108 ? -4.204 50.116 49.838 1.00 60.82 108 ASP A C 1
ATOM 815 O O . ASP A 1 108 ? -3.933 50.413 51.011 1.00 60.58 108 ASP A O 1
ATOM 820 N N . ALA A 1 109 ? -5.065 50.797 49.086 1.00 59.35 109 ALA A N 1
ATOM 821 C CA . ALA A 1 109 ? -5.747 52.001 49.527 1.00 58.02 109 ALA A CA 1
ATOM 822 C C . ALA A 1 109 ? -7.078 51.623 50.142 1.00 56.65 109 ALA A C 1
ATOM 823 O O . ALA A 1 109 ? -7.797 50.813 49.598 1.00 57.19 109 ALA A O 1
ATOM 825 N N . ILE A 1 110 ? -7.406 52.220 51.272 1.00 54.75 110 ILE A N 1
ATOM 826 C CA . ILE A 1 110 ? -8.566 51.825 52.037 1.00 52.71 110 ILE A CA 1
ATOM 827 C C . ILE A 1 110 ? -9.702 52.836 51.821 1.00 52.37 110 ILE A C 1
ATOM 828 O O . ILE A 1 110 ? -9.509 54.049 51.986 1.00 52.87 110 ILE A O 1
ATOM 833 N N . PRO A 1 111 ? -10.877 52.355 51.372 1.00 51.21 111 PRO A N 1
ATOM 834 C CA . PRO A 1 111 ? -12.024 53.244 51.327 1.00 50.55 111 PRO A CA 1
ATOM 835 C C . PRO A 1 111 ? -12.150 54.003 52.658 1.00 50.43 111 PRO A C 1
ATOM 836 O O . PRO A 1 111 ? -11.890 53.433 53.713 1.00 50.24 111 PRO A O 1
ATOM 840 N N . CYS A 1 112 ? -12.484 55.288 52.596 1.00 50.58 112 CYS A N 1
ATOM 841 C CA . CYS A 1 112 ? -12.691 56.103 53.792 1.00 51.78 112 CYS A CA 1
ATOM 842 C C . CYS A 1 112 ? -13.809 57.119 53.587 1.00 53.41 112 CYS A C 1
ATOM 843 O O . CYS A 1 112 ? -14.538 57.052 52.600 1.00 54.62 112 CYS A O 1
ATOM 846 N N . ARG A 1 113 ? -13.945 58.060 54.523 1.00 54.13 113 ARG A N 1
ATOM 847 C CA . ARG A 1 113 ? -15.023 59.032 54.531 1.00 53.94 113 ARG A CA 1
ATOM 848 C C . ARG A 1 113 ? -14.795 59.831 55.809 1.00 54.24 113 ARG A C 1
ATOM 849 O O . ARG A 1 113 ? -14.554 59.249 56.882 1.00 53.38 113 ARG A O 1
ATOM 857 N N . ALA A 1 114 ? -14.858 61.159 55.695 1.00 55.43 114 ALA A N 1
ATOM 858 C CA . ALA A 1 114 ? -14.695 62.068 56.842 1.00 56.53 114 ALA A CA 1
ATOM 859 C C . ALA A 1 114 ? -15.704 61.819 57.972 1.00 58.06 114 ALA A C 1
ATOM 860 O O . ALA A 1 114 ? -16.839 61.421 57.710 1.00 57.92 114 ALA A O 1
ATOM 862 N N . ALA A 1 115 ? -15.256 62.043 59.215 1.00 59.97 115 ALA A N 1
ATOM 863 C CA . ALA A 1 115 ? -16.031 61.836 60.446 1.00 62.13 115 ALA A CA 1
ATOM 864 C C . ALA A 1 115 ? -17.328 62.689 60.512 1.00 63.94 115 ALA A C 1
ATOM 865 O O . ALA A 1 115 ? -17.797 63.191 59.488 1.00 64.32 115 ALA A O 1
ATOM 867 N N . ARG A 1 116 ? -17.915 62.830 61.706 1.00 66.01 116 ARG A N 1
ATOM 868 C CA . ARG A 1 116 ? -18.921 63.884 61.957 1.00 67.98 116 ARG A CA 1
ATOM 869 C C . ARG A 1 116 ? -18.209 65.176 62.353 1.00 68.95 116 ARG A C 1
ATOM 870 O O . ARG A 1 116 ? -17.336 65.168 63.232 1.00 69.68 116 ARG A O 1
ATOM 873 N N . GLY A 1 117 ? -18.554 66.277 61.692 1.00 69.46 117 GLY A N 1
ATOM 874 C CA . GLY A 1 117 ? -18.009 67.569 62.067 1.00 69.87 117 GLY A CA 1
ATOM 875 C C . GLY A 1 117 ? -16.801 67.977 61.260 1.00 70.53 117 GLY A C 1
ATOM 876 O O . GLY A 1 117 ? -16.581 69.178 61.035 1.00 70.78 117 GLY A O 1
ATOM 877 N N . LEU A 1 118 ? -15.996 67.002 60.833 1.00 70.52 118 LEU A N 1
ATOM 878 C CA . LEU A 1 118 ? -14.856 67.321 59.966 1.00 70.52 118 LEU A CA 1
ATOM 879 C C . LEU A 1 118 ? -15.380 67.885 58.631 1.00 70.12 118 LEU A C 1
ATOM 880 O O . LEU A 1 118 ? -16.223 67.256 57.969 1.00 70.48 118 LEU A O 1
ATOM 885 N N . ASN A 1 119 ? -14.897 69.084 58.284 1.00 69.27 119 ASN A N 1
ATOM 886 C CA . ASN A 1 119 ? -15.472 69.908 57.204 1.00 68.21 119 ASN A CA 1
ATOM 887 C C . ASN A 1 119 ? -14.520 70.194 56.081 1.00 66.77 119 ASN A C 1
ATOM 888 O O . ASN A 1 119 ? -14.922 70.738 55.035 1.00 66.48 119 ASN A O 1
ATOM 893 N N . HIS A 1 120 ? -13.255 69.874 56.333 1.00 65.31 120 HIS A N 1
ATOM 894 C CA . HIS A 1 120 ? -12.189 70.060 55.375 1.00 63.41 120 HIS A CA 1
ATOM 895 C C . HIS A 1 120 ? -12.538 69.255 54.130 1.00 62.94 120 HIS A C 1
ATOM 896 O O . HIS A 1 120 ? -12.928 68.114 54.253 1.00 62.99 120 HIS A O 1
ATOM 903 N N . GLU A 1 121 ? -12.446 69.848 52.948 1.00 62.79 121 GLU A N 1
ATOM 904 C CA . GLU A 1 121 ? -12.577 69.075 51.712 1.00 63.77 121 GLU A CA 1
ATOM 905 C C . GLU A 1 121 ? -11.250 68.386 51.403 1.00 63.26 121 GLU A C 1
ATOM 906 O O . GLU A 1 121 ? -10.267 69.014 50.971 1.00 62.90 121 GLU A O 1
ATOM 912 N N . PHE A 1 122 ? -11.232 67.080 51.633 1.00 62.98 122 PHE A N 1
ATOM 913 C CA . PHE A 1 122 ? -10.027 66.310 51.454 1.00 63.21 122 PHE A CA 1
ATOM 914 C C . PHE A 1 122 ? -9.567 66.244 50.009 1.00 64.01 122 PHE A C 1
ATOM 915 O O . PHE A 1 122 ? -10.053 65.427 49.230 1.00 65.17 122 PHE A O 1
ATOM 923 N N . LYS A 1 123 ? -8.633 67.127 49.668 1.00 64.41 123 LYS A N 1
ATOM 924 C CA . LYS A 1 123 ? -7.931 67.078 48.393 1.00 64.45 123 LYS A CA 1
ATOM 925 C C . LYS A 1 123 ? -7.219 65.744 48.204 1.00 64.64 123 LYS A C 1
ATOM 926 O O . LYS A 1 123 ? -7.350 64.813 49.002 1.00 64.18 123 LYS A O 1
ATOM 932 N N . GLU A 1 124 ? -6.451 65.685 47.126 1.00 64.67 124 GLU A N 1
ATOM 933 C CA . GLU A 1 124 ? -5.747 64.503 46.726 1.00 64.25 124 GLU A CA 1
ATOM 934 C C . GLU A 1 124 ? -4.324 64.671 47.236 1.00 62.66 124 GLU A C 1
ATOM 935 O O . GLU A 1 124 ? -3.761 65.755 47.168 1.00 63.75 124 GLU A O 1
ATOM 941 N N . GLY A 1 125 ? -3.753 63.617 47.782 1.00 60.79 125 GLY A N 1
ATOM 942 C CA . GLY A 1 125 ? -2.435 63.718 48.389 1.00 58.71 125 GLY A CA 1
ATOM 943 C C . GLY A 1 125 ? -2.485 64.200 49.824 1.00 56.87 125 GLY A C 1
ATOM 944 O O . GLY A 1 125 ? -1.474 64.187 50.518 1.00 56.71 125 GLY A O 1
ATOM 945 N N . ASP A 1 126 ? -3.659 64.614 50.289 1.00 55.04 126 ASP A N 1
ATOM 946 C CA . ASP A 1 126 ? -3.750 65.108 51.651 1.00 53.58 126 ASP A CA 1
ATOM 947 C C . ASP A 1 126 ? -3.308 64.063 52.668 1.00 51.92 126 ASP A C 1
ATOM 948 O O . ASP A 1 126 ? -3.750 62.908 52.639 1.00 51.77 126 ASP A O 1
ATOM 953 N N . TRP A 1 127 ? -2.451 64.482 53.579 1.00 49.51 127 TRP A N 1
ATOM 954 C CA . TRP A 1 127 ? -2.199 63.682 54.737 1.00 47.56 127 TRP A CA 1
ATOM 955 C C . TRP A 1 127 ? -3.313 63.812 55.749 1.00 47.01 127 TRP A C 1
ATOM 956 O O . TRP A 1 127 ? -3.688 64.945 56.093 1.00 46.58 127 TRP A O 1
ATOM 967 N N . ALA A 1 128 ? -3.829 62.654 56.222 1.00 46.41 128 ALA A N 1
ATOM 968 C CA . ALA A 1 128 ? -4.979 62.549 57.183 1.00 45.63 128 ALA A CA 1
ATOM 969 C C . ALA A 1 128 ? -4.687 61.579 58.296 1.00 45.14 128 ALA A C 1
ATOM 970 O O . ALA A 1 128 ? -3.908 60.650 58.083 1.00 45.98 128 ALA A O 1
ATOM 972 N N . VAL A 1 129 ? -5.293 61.776 59.473 1.00 42.99 129 VAL A N 1
ATOM 973 C CA . VAL A 1 129 ? -5.282 60.745 60.480 1.00 41.97 129 VAL A CA 1
ATOM 974 C C . VAL A 1 129 ? -6.527 59.925 60.159 1.00 43.43 129 VAL A C 1
ATOM 975 O O . VAL A 1 129 ? -7.553 60.484 59.722 1.00 43.28 129 VAL A O 1
ATOM 979 N N . ALA A 1 130 ? -6.469 58.609 60.389 1.00 43.78 130 ALA A N 1
ATOM 980 C CA . ALA A 1 130 ? -7.654 57.804 60.202 1.00 43.75 130 ALA A CA 1
ATOM 981 C C . ALA A 1 130 ? -7.798 56.775 61.278 1.00 44.51 130 ALA A C 1
ATOM 982 O O . ALA A 1 130 ? -6.824 56.376 61.889 1.00 44.45 130 ALA A O 1
ATOM 984 N N . GLU A 1 131 ? -9.043 56.357 61.517 1.00 45.26 131 GLU A N 1
ATOM 985 C CA . GLU A 1 131 ? -9.292 55.197 62.331 1.00 45.77 131 GLU A CA 1
ATOM 986 C C . GLU A 1 131 ? -10.035 54.058 61.567 1.00 45.69 131 GLU A C 1
ATOM 987 O O . GLU A 1 131 ? -11.024 54.318 60.857 1.00 45.74 131 GLU A O 1
ATOM 1001 N N . ARG A 1 133 ? -12.372 51.070 60.774 1.00 42.66 133 ARG A N 1
ATOM 1002 C CA . ARG A 1 133 ? -13.751 50.935 61.178 1.00 42.95 133 ARG A CA 1
ATOM 1003 C C . ARG A 1 133 ? -14.313 49.560 60.769 1.00 42.01 133 ARG A C 1
ATOM 1004 O O . ARG A 1 133 ? -15.138 48.996 61.473 1.00 42.20 133 ARG A O 1
ATOM 1012 N N . ARG A 1 134 ? -13.866 49.039 59.627 1.00 41.21 134 ARG A N 1
ATOM 1013 C CA . ARG A 1 134 ? -14.342 47.761 59.083 1.00 41.20 134 ARG A CA 1
ATOM 1014 C C . ARG A 1 134 ? -13.163 46.863 58.672 1.00 40.51 134 ARG A C 1
ATOM 1015 O O . ARG A 1 134 ? -12.143 47.363 58.228 1.00 39.41 134 ARG A O 1
ATOM 1023 N N . HIS A 1 135 ? -13.312 45.555 58.875 1.00 40.28 135 HIS A N 1
ATOM 1024 C CA . HIS A 1 135 ? -12.308 44.537 58.506 1.00 41.12 135 HIS A CA 1
ATOM 1025 C C . HIS A 1 135 ? -13.084 43.305 58.065 1.00 40.55 135 HIS A C 1
ATOM 1026 O O . HIS A 1 135 ? -13.946 42.861 58.807 1.00 40.60 135 HIS A O 1
ATOM 1033 N N . PRO A 1 136 ? -12.822 42.792 56.844 1.00 41.09 136 PRO A N 1
ATOM 1034 C CA . PRO A 1 136 ? -13.391 41.530 56.326 1.00 42.08 136 PRO A CA 1
ATOM 1035 C C . PRO A 1 136 ? -13.369 40.355 57.288 1.00 42.74 136 PRO A C 1
ATOM 1036 O O . PRO A 1 136 ? -14.352 39.628 57.348 1.00 42.86 136 PRO A O 1
ATOM 1040 N N . LEU A 1 137 ? -12.270 40.185 58.041 1.00 43.91 137 LEU A N 1
ATOM 1041 C CA . LEU A 1 137 ? -12.187 39.192 59.128 1.00 44.53 137 LEU A CA 1
ATOM 1042 C C . LEU A 1 137 ? -13.120 39.428 60.335 1.00 44.30 137 LEU A C 1
ATOM 1043 O O . LEU A 1 137 ? -13.369 38.509 61.110 1.00 44.61 137 LEU A O 1
ATOM 1048 N N . LYS A 1 138 ? -13.617 40.646 60.511 1.00 44.36 138 LYS A N 1
ATOM 1049 C CA . LYS A 1 138 ? -14.694 40.872 61.476 1.00 45.54 138 LYS A CA 1
ATOM 1050 C C . LYS A 1 138 ? -16.103 40.688 60.854 1.00 45.72 138 LYS A C 1
ATOM 1051 O O . LYS A 1 138 ? -17.079 41.205 61.371 1.00 46.20 138 LYS A O 1
ATOM 1057 N N . GLY A 1 139 ? -16.197 39.960 59.750 1.00 46.17 139 GLY A N 1
ATOM 1058 C CA . GLY A 1 139 ? -17.438 39.828 58.994 1.00 46.72 139 GLY A CA 1
ATOM 1059 C C . GLY A 1 139 ? -17.840 41.077 58.202 1.00 46.96 139 GLY A C 1
ATOM 1060 O O . GLY A 1 139 ? -18.943 41.159 57.684 1.00 46.78 139 GLY A O 1
ATOM 1061 N N . ASP A 1 140 ? -16.959 42.054 58.103 1.00 47.33 140 ASP A N 1
ATOM 1062 C CA . ASP A 1 140 ? -17.267 43.253 57.321 1.00 48.31 140 ASP A CA 1
ATOM 1063 C C . ASP A 1 140 ? -17.074 42.976 55.825 1.00 49.39 140 ASP A C 1
ATOM 1064 O O . ASP A 1 140 ? -16.385 42.020 55.434 1.00 49.05 140 ASP A O 1
ATOM 1069 N N . ARG A 1 141 ? -17.692 43.816 54.992 1.00 50.45 141 ARG A N 1
ATOM 1070 C CA . ARG A 1 141 ? -17.680 43.597 53.548 1.00 51.24 141 ARG A CA 1
ATOM 1071 C C . ARG A 1 141 ? -16.270 43.754 53.053 1.00 51.18 141 ARG A C 1
ATOM 1072 O O . ARG A 1 141 ? -15.750 42.871 52.406 1.00 51.61 141 ARG A O 1
ATOM 1080 N N . SER A 1 142 ? -15.656 44.873 53.396 1.00 51.21 142 SER A N 1
ATOM 1081 C CA . SER A 1 142 ? -14.249 45.092 53.110 1.00 52.29 142 SER A CA 1
ATOM 1082 C C . SER A 1 142 ? -13.635 46.026 54.142 1.00 50.45 142 SER A C 1
ATOM 1083 O O . SER A 1 142 ? -14.306 46.369 55.130 1.00 49.85 142 SER A O 1
ATOM 1086 N N . PHE A 1 143 ? -12.379 46.420 53.894 1.0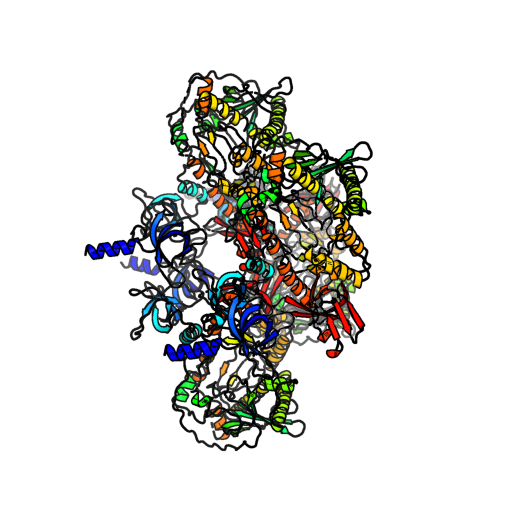0 47.90 143 PHE A N 1
ATOM 1087 C CA . PHE A 1 143 ? -11.646 47.358 54.727 1.00 46.12 143 PHE A CA 1
ATOM 1088 C C . PHE A 1 143 ? -12.247 48.749 54.602 1.00 46.52 143 PHE A C 1
ATOM 1089 O O . PHE A 1 143 ? -12.458 49.254 53.484 1.00 47.25 143 PHE A O 1
ATOM 1097 N N . TYR A 1 144 ? -12.512 49.386 55.740 1.00 46.02 144 TYR A N 1
ATOM 1098 C CA . TYR A 1 144 ? -13.095 50.718 55.732 1.00 45.63 144 TYR A CA 1
ATOM 1099 C C . TYR A 1 144 ? -12.448 51.531 56.842 1.00 45.78 144 TYR A C 1
ATOM 1100 O O . TYR A 1 144 ? -12.335 51.037 57.964 1.00 45.55 144 TYR A O 1
ATOM 1109 N N . ALA A 1 145 ? -12.003 52.745 56.522 1.00 45.54 145 ALA A N 1
ATOM 1110 C CA . ALA A 1 145 ? -11.432 53.621 57.522 1.00 46.85 145 ALA A CA 1
ATOM 1111 C C . ALA A 1 145 ? -12.210 54.916 57.591 1.00 48.68 145 ALA A C 1
ATOM 1112 O O . ALA A 1 145 ? -12.882 55.302 56.617 1.00 49.92 145 ALA A O 1
ATOM 1114 N N . GLU A 1 146 ? -12.119 55.599 58.738 1.00 49.40 146 GLU A N 1
ATOM 1115 C CA . GLU A 1 146 ? -12.726 56.933 58.929 1.00 48.98 146 GLU A CA 1
ATOM 1116 C C . GLU A 1 146 ? -11.664 58.074 59.050 1.00 48.07 146 GLU A C 1
ATOM 1117 O O . GLU A 1 146 ? -10.831 58.050 59.955 1.00 49.57 146 GLU A O 1
ATOM 1123 N N . LEU A 1 147 ? -11.669 59.044 58.144 1.00 46.57 147 LEU A N 1
ATOM 1124 C CA . LEU A 1 147 ? -10.747 60.196 58.217 1.00 44.94 147 LEU A CA 1
ATOM 1125 C C . LEU A 1 147 ? -11.191 61.054 59.363 1.00 45.78 147 LEU A C 1
ATOM 1126 O O . LEU A 1 147 ? -12.293 61.585 59.327 1.00 45.75 147 LEU A O 1
ATOM 1131 N N . THR A 1 148 ? -10.353 61.169 60.388 1.00 46.93 148 THR A N 1
ATOM 1132 C CA . THR A 1 148 ? -10.708 61.876 61.610 1.00 48.32 148 THR A CA 1
ATOM 1133 C C . THR A 1 148 ? -9.984 63.222 61.756 1.00 48.92 148 THR A C 1
ATOM 1134 O O . THR A 1 148 ? -10.370 64.030 62.609 1.00 48.79 148 THR A O 1
ATOM 1138 N N . GLN A 1 149 ? -8.954 63.480 60.933 1.00 49.58 149 GLN A N 1
ATOM 1139 C CA . GLN A 1 149 ? -8.180 64.726 61.079 1.00 49.63 149 GLN A CA 1
ATOM 1140 C C . GLN A 1 149 ? -7.480 65.104 59.807 1.00 48.54 149 GLN A C 1
ATOM 1141 O O . GLN A 1 149 ? -7.040 64.244 59.088 1.00 49.35 149 GLN A O 1
ATOM 1147 N N . TYR A 1 150 ? -7.368 66.392 59.516 1.00 47.71 150 TYR A N 1
ATOM 1148 C CA . TYR A 1 150 ? -6.496 66.832 58.392 1.00 46.46 150 TYR A CA 1
ATOM 1149 C C . TYR A 1 150 ? -5.103 67.219 58.915 1.00 45.30 150 TYR A C 1
ATOM 1150 O O . TYR A 1 150 ? -5.001 67.954 59.870 1.00 43.77 150 TYR A O 1
ATOM 1159 N N . ILE A 1 151 ? -4.034 66.676 58.333 1.00 45.90 151 ILE A N 1
ATOM 1160 C CA . ILE A 1 151 ? -2.699 66.999 58.829 1.00 45.44 151 ILE A CA 1
ATOM 1161 C C . ILE A 1 151 ? -2.178 68.166 58.005 1.00 46.23 151 ILE A C 1
ATOM 1162 O O . ILE A 1 151 ? -1.977 69.285 58.520 1.00 45.59 151 ILE A O 1
ATOM 1167 N N . THR A 1 152 ? -1.958 67.888 56.723 1.00 47.11 152 THR A N 1
ATOM 1168 C CA . THR A 1 152 ? -1.484 68.891 55.777 1.00 48.34 152 THR A CA 1
ATOM 1169 C C . THR A 1 152 ? -1.643 68.400 54.336 1.00 49.04 152 THR A C 1
ATOM 1170 O O . THR A 1 152 ? -2.097 67.295 54.080 1.00 49.49 152 THR A O 1
ATOM 1174 N N . PHE A 1 153 ? -1.225 69.221 53.398 1.00 50.15 153 PHE A N 1
ATOM 1175 C CA . PHE A 1 153 ? -1.357 68.912 52.004 1.00 51.31 153 PHE A CA 1
ATOM 1176 C C . PHE A 1 153 ? -0.090 68.148 51.507 1.00 53.27 153 PHE A C 1
ATOM 1177 O O . PHE A 1 153 ? 0.878 67.946 52.264 1.00 52.70 153 PHE A O 1
ATOM 1185 N N . GLY A 1 154 ? -0.108 67.719 50.241 1.00 55.02 154 GLY A N 1
ATOM 1186 C CA . GLY A 1 154 ? 0.807 66.688 49.755 1.00 56.50 154 GLY A CA 1
ATOM 1187 C C . GLY A 1 154 ? 2.228 67.149 49.524 1.00 57.87 154 GLY A C 1
ATOM 1188 O O . GLY A 1 154 ? 3.188 66.500 49.956 1.00 58.25 154 GLY A O 1
ATOM 1189 N N . ASP A 1 155 ? 2.379 68.266 48.833 1.00 59.27 155 ASP A N 1
ATOM 1190 C CA . ASP A 1 155 ? 3.727 68.774 48.523 1.00 59.72 155 ASP A CA 1
ATOM 1191 C C . ASP A 1 155 ? 4.366 69.523 49.723 1.00 58.43 155 ASP A C 1
ATOM 1192 O O . ASP A 1 155 ? 5.458 70.062 49.605 1.00 59.57 155 ASP A O 1
ATOM 1197 N N . ASP A 1 156 ? 3.700 69.551 50.876 1.00 57.00 156 ASP A N 1
ATOM 1198 C CA . ASP A 1 156 ? 4.204 70.323 52.010 1.00 55.39 156 ASP A CA 1
ATOM 1199 C C . ASP A 1 156 ? 5.594 69.807 52.464 1.00 54.15 156 ASP A C 1
ATOM 1200 O O . ASP A 1 156 ? 5.764 68.668 52.835 1.00 53.80 156 ASP A O 1
ATOM 1205 N N . HIS A 1 157 ? 6.587 70.666 52.376 1.00 53.07 157 HIS A N 1
ATOM 1206 C CA . HIS A 1 157 ? 7.950 70.373 52.812 1.00 52.50 157 HIS A CA 1
ATOM 1207 C C . HIS A 1 157 ? 8.013 70.032 54.324 1.00 50.66 157 HIS A C 1
ATOM 1208 O O . HIS A 1 157 ? 8.913 69.330 54.778 1.00 48.35 157 HIS A O 1
ATOM 1215 N N . PHE A 1 158 ? 7.030 70.514 55.085 1.00 49.43 158 PHE A N 1
ATOM 1216 C CA . PHE A 1 158 ? 6.986 70.262 56.529 1.00 49.54 158 PHE A CA 1
ATOM 1217 C C . PHE A 1 158 ? 6.245 69.015 56.964 1.00 48.73 158 PHE A C 1
ATOM 1218 O O . PHE A 1 158 ? 6.091 68.756 58.175 1.00 49.43 158 PHE A O 1
ATOM 1226 N N . VAL A 1 159 ? 5.771 68.270 55.972 1.00 47.46 159 VAL A N 1
ATOM 1227 C CA . VAL A 1 159 ? 5.332 66.869 56.128 1.00 47.94 159 VAL A CA 1
ATOM 1228 C C . VAL A 1 159 ? 6.027 66.023 57.269 1.00 47.37 159 VAL A C 1
ATOM 1229 O O . VAL A 1 159 ? 5.339 65.526 58.131 1.00 48.34 159 VAL A O 1
ATOM 1233 N N . PRO A 1 160 ? 7.366 65.908 57.284 1.00 46.15 160 PRO A N 1
ATOM 1234 C CA . PRO A 1 160 ? 8.084 65.222 58.385 1.00 46.43 160 PRO A CA 1
ATOM 1235 C C . PRO A 1 160 ? 7.767 65.599 59.841 1.00 46.39 160 PRO A C 1
ATOM 1236 O O . PRO A 1 160 ? 7.760 64.702 60.685 1.00 46.89 160 PRO A O 1
ATOM 1240 N N . TRP A 1 161 ? 7.529 66.889 60.145 1.00 45.11 161 TRP A N 1
ATOM 1241 C CA . TRP A 1 161 ? 7.211 67.301 61.514 1.00 43.68 161 TRP A CA 1
ATOM 1242 C C . TRP A 1 161 ? 5.720 67.065 61.769 1.00 44.63 161 TRP A C 1
ATOM 1243 O O . TRP A 1 161 ? 5.333 66.561 62.848 1.00 44.26 161 TRP A O 1
ATOM 1254 N N . TRP A 1 162 ? 4.878 67.374 60.779 1.00 44.62 162 TRP A N 1
ATOM 1255 C CA . TRP A 1 162 ? 3.429 67.364 61.064 1.00 45.18 162 TRP A CA 1
ATOM 1256 C C . TRP A 1 162 ? 2.932 65.931 61.114 1.00 44.54 162 TRP A C 1
ATOM 1257 O O . TRP A 1 162 ? 2.171 65.533 62.013 1.00 45.42 162 TRP A O 1
ATOM 1268 N N . VAL A 1 163 ? 3.420 65.123 60.208 1.00 43.62 163 VAL A N 1
ATOM 1269 C CA . VAL A 1 163 ? 2.890 63.768 60.136 1.00 43.55 163 VAL A CA 1
ATOM 1270 C C . VAL A 1 163 ? 3.271 62.922 61.363 1.00 43.91 163 VAL A C 1
ATOM 1271 O O . VAL A 1 163 ? 2.434 62.170 61.949 1.00 44.01 163 VAL A O 1
ATOM 1275 N N . THR A 1 164 ? 4.531 63.066 61.741 1.00 43.76 164 THR A N 1
ATOM 1276 C CA . THR A 1 164 ? 5.068 62.432 62.925 1.00 44.16 164 THR A CA 1
ATOM 1277 C C . THR A 1 164 ? 4.321 62.783 64.207 1.00 43.35 164 THR A C 1
ATOM 1278 O O . THR A 1 164 ? 3.934 61.896 64.946 1.00 44.26 164 THR A O 1
ATOM 1282 N N . LEU A 1 165 ? 4.096 64.067 64.435 1.00 42.55 165 LEU A N 1
ATOM 1283 C CA . LEU A 1 165 ? 3.289 64.547 65.535 1.00 42.06 165 LEU A CA 1
ATOM 1284 C C . LEU A 1 165 ? 1.842 64.051 65.502 1.00 41.73 165 LEU A C 1
ATOM 1285 O O . LEU A 1 165 ? 1.274 63.677 66.549 1.00 42.29 165 LEU A O 1
ATOM 1290 N N . ALA A 1 166 ? 1.233 64.069 64.319 1.00 41.37 166 ALA A N 1
ATOM 1291 C CA . ALA A 1 166 ? -0.122 63.532 64.145 1.00 41.46 166 ALA A CA 1
ATOM 1292 C C . ALA A 1 166 ? -0.184 62.015 64.355 1.00 42.55 166 ALA A C 1
ATOM 1293 O O . ALA A 1 166 ? -1.068 61.553 65.088 1.00 43.40 166 ALA A O 1
ATOM 1295 N N . ARG A 1 167 ? 0.718 61.238 63.734 1.00 43.39 167 ARG A N 1
ATOM 1296 C CA . ARG A 1 167 ? 0.683 59.777 63.955 1.00 44.87 167 ARG A CA 1
ATOM 1297 C C . ARG A 1 167 ? 0.896 59.362 65.407 1.00 45.67 167 ARG A C 1
ATOM 1298 O O . ARG A 1 167 ? 0.330 58.346 65.836 1.00 47.33 167 ARG A O 1
ATOM 1306 N N . HIS A 1 168 ? 1.714 60.091 66.158 1.00 45.57 168 HIS A N 1
ATOM 1307 C CA . HIS A 1 168 ? 1.836 59.760 67.583 1.00 45.76 168 HIS A CA 1
ATOM 1308 C C . HIS A 1 168 ? 0.903 60.574 68.471 1.00 46.15 168 HIS A C 1
ATOM 1309 O O . HIS A 1 168 ? 0.985 60.447 69.687 1.00 45.53 168 HIS A O 1
ATOM 1316 N N . ASN A 1 169 ? 0.041 61.423 67.885 1.00 46.68 169 ASN A N 1
ATOM 1317 C CA . ASN A 1 169 ? -0.961 62.160 68.675 1.00 47.63 169 ASN A CA 1
ATOM 1318 C C . ASN A 1 169 ? -0.243 62.937 69.789 1.00 47.92 169 ASN A C 1
ATOM 1319 O O . ASN A 1 169 ? -0.627 62.939 70.987 1.00 47.18 169 ASN A O 1
ATOM 1324 N N . LEU A 1 170 ? 0.839 63.576 69.351 1.00 48.46 170 LEU A N 1
ATOM 1325 C CA . LEU A 1 170 ? 1.645 64.455 70.177 1.00 48.63 170 LEU A CA 1
ATOM 1326 C C . LEU A 1 170 ? 1.294 65.945 69.944 1.00 49.39 170 LEU A C 1
ATOM 1327 O O . LEU A 1 170 ? 0.997 66.340 68.795 1.00 49.40 170 LEU A O 1
ATOM 1332 N N . GLU A 1 171 ? 1.337 66.748 71.025 1.00 49.94 171 GLU A N 1
ATOM 1333 C CA . GLU A 1 171 ? 1.182 68.223 70.961 1.00 51.06 171 GLU A CA 1
ATOM 1334 C C . GLU A 1 171 ? 2.182 68.861 70.001 1.00 51.69 171 GLU A C 1
ATOM 1335 O O . GLU A 1 171 ? 3.333 68.418 69.881 1.00 52.00 171 GLU A O 1
ATOM 1341 N N . LYS A 1 172 ? 1.754 69.915 69.320 1.00 52.89 172 LYS A N 1
ATOM 1342 C CA . LYS A 1 172 ? 2.676 70.690 68.466 1.00 53.75 172 LYS A CA 1
ATOM 1343 C C . LYS A 1 172 ? 2.955 72.119 68.966 1.00 54.08 172 LYS A C 1
ATOM 1344 O O . LYS A 1 172 ? 3.716 72.880 68.335 1.00 54.46 172 LYS A O 1
ATOM 1350 N N . GLU A 1 173 ? 2.345 72.469 70.103 1.00 54.25 173 GLU A N 1
ATOM 1351 C CA . GLU A 1 173 ? 2.521 73.757 70.741 1.00 54.63 173 GLU A CA 1
ATOM 1352 C C . GLU A 1 173 ? 2.919 73.583 72.204 1.00 54.82 173 GLU A C 1
ATOM 1353 O O . GLU A 1 173 ? 2.643 72.550 72.810 1.00 53.31 173 GLU A O 1
ATOM 1359 N N . ALA A 1 174 ? 3.566 74.618 72.753 1.00 56.09 174 ALA A N 1
ATOM 1360 C CA . ALA A 1 174 ? 3.711 74.810 74.208 1.00 57.22 174 ALA A CA 1
ATOM 1361 C C . ALA A 1 174 ? 2.342 75.027 74.859 1.00 58.68 174 ALA A C 1
ATOM 1362 O O . ALA A 1 174 ? 1.404 75.471 74.193 1.00 58.31 174 ALA A O 1
ATOM 1364 N N . PRO A 1 175 ? 2.219 74.710 76.166 1.00 60.57 175 PRO A N 1
ATOM 1365 C CA . PRO A 1 175 ? 0.966 74.954 76.871 1.00 62.17 175 PRO A CA 1
ATOM 1366 C C . PRO A 1 175 ? 0.651 76.453 76.952 1.00 64.00 175 PRO A C 1
ATOM 1367 O O . PRO A 1 175 ? 1.580 77.259 77.058 1.00 64.18 175 PRO A O 1
ATOM 1371 N N . ASP A 1 176 ? -0.638 76.814 76.888 1.00 66.23 176 ASP A N 1
ATOM 1372 C CA . ASP A 1 176 ? -1.083 78.188 77.161 1.00 68.24 176 ASP A CA 1
ATOM 1373 C C . ASP A 1 176 ? -0.714 78.470 78.592 1.00 69.33 176 ASP A C 1
ATOM 1374 O O . ASP A 1 176 ? -1.070 77.698 79.494 1.00 69.47 176 ASP A O 1
ATOM 1379 N N . GLY A 1 177 ? -0.008 79.575 78.806 1.00 70.58 177 GLY A N 1
ATOM 1380 C CA . GLY A 1 177 ? 0.497 79.875 80.128 1.00 71.61 177 GLY A CA 1
ATOM 1381 C C . GLY A 1 177 ? 0.228 81.253 80.670 1.00 72.26 177 GLY A C 1
ATOM 1382 O O . GLY A 1 177 ? 1.076 82.138 80.563 1.00 72.53 177 GLY A O 1
ATOM 1383 N N . VAL A 1 178 ? -0.952 81.438 81.262 1.00 72.94 178 VAL A N 1
ATOM 1384 C CA . VAL A 1 178 ? -1.134 82.546 82.191 1.00 73.27 178 VAL A CA 1
ATOM 1385 C C . VAL A 1 178 ? -0.116 82.303 83.304 1.00 73.39 178 VAL A C 1
ATOM 1386 O O . VAL A 1 178 ? -0.203 81.312 84.048 1.00 73.26 178 VAL A O 1
ATOM 1390 N N . ALA A 1 179 ? 0.889 83.176 83.351 1.00 73.45 179 ALA A N 1
ATOM 1391 C CA . ALA A 1 179 ? 1.905 83.137 84.392 1.00 73.41 179 ALA A CA 1
ATOM 1392 C C . ALA A 1 179 ? 1.457 83.994 85.582 1.00 73.37 179 ALA A C 1
ATOM 1393 O O . ALA A 1 179 ? 1.581 85.223 85.565 1.00 73.18 179 ALA A O 1
ATOM 1395 N N . THR A 1 180 ? 0.901 83.323 86.593 1.00 73.31 180 THR A N 1
ATOM 1396 C CA . THR A 1 180 ? 0.539 83.953 87.862 1.00 73.46 180 THR A CA 1
ATOM 1397 C C . THR A 1 180 ? 1.791 84.168 88.730 1.00 73.44 180 THR A C 1
ATOM 1398 O O . THR A 1 180 ? 2.876 83.666 88.408 1.00 73.47 180 THR A O 1
ATOM 1400 N N . GLU A 1 181 ? 1.630 84.912 89.822 1.00 73.25 181 GLU A N 1
ATOM 1401 C CA . GLU A 1 181 ? 2.735 85.286 90.718 1.00 73.22 181 GLU A CA 1
ATOM 1402 C C . GLU A 1 181 ? 3.535 84.094 91.274 1.00 73.07 181 GLU A C 1
ATOM 1403 O O . GLU A 1 181 ? 3.141 82.932 91.121 1.00 73.01 181 GLU A O 1
ATOM 1413 N N . LEU A 1 183 ? 5.170 81.806 94.417 1.00 72.12 183 LEU A N 1
ATOM 1414 C CA . LEU A 1 183 ? 4.545 81.276 95.646 1.00 71.55 183 LEU A CA 1
ATOM 1415 C C . LEU A 1 183 ? 5.408 81.373 96.921 1.00 70.90 183 LEU A C 1
ATOM 1416 O O . LEU A 1 183 ? 6.592 81.745 96.865 1.00 71.00 183 LEU A O 1
ATOM 1421 N N . ASP A 1 184 ? 4.800 81.040 98.063 1.00 69.88 184 ASP A N 1
ATOM 1422 C CA . ASP A 1 184 ? 5.529 80.940 99.332 1.00 69.06 184 ASP A CA 1
ATOM 1423 C C . ASP A 1 184 ? 5.065 79.737 100.158 1.00 68.47 184 ASP A C 1
ATOM 1424 O O . ASP A 1 184 ? 3.868 79.452 100.251 1.00 68.33 184 ASP A O 1
ATOM 1429 N N . GLU A 1 185 ? 6.030 79.032 100.744 1.00 67.79 185 GLU A N 1
ATOM 1430 C CA . GLU A 1 185 ? 5.753 77.888 101.610 1.00 67.32 185 GLU A CA 1
ATOM 1431 C C . GLU A 1 185 ? 6.462 78.079 102.955 1.00 66.95 185 GLU A C 1
ATOM 1432 O O . GLU A 1 185 ? 5.820 78.177 103.998 1.00 67.03 185 GLU A O 1
ATOM 1434 N N . GLY A 1 186 ? 7.790 78.139 102.912 1.00 66.51 186 GLY A N 1
ATOM 1435 C CA . GLY A 1 186 ? 8.622 78.378 104.089 1.00 65.84 186 GLY A CA 1
ATOM 1436 C C . GLY A 1 186 ? 10.040 78.624 103.615 1.00 65.44 186 GLY A C 1
ATOM 1437 O O . GLY A 1 186 ? 11.007 78.227 104.265 1.00 65.63 186 GLY A O 1
ATOM 1438 N N . LEU A 1 187 ? 10.140 79.299 102.472 1.00 64.79 187 LEU A N 1
ATOM 1439 C CA . LEU A 1 187 ? 11.385 79.483 101.729 1.00 64.12 187 LEU A CA 1
ATOM 1440 C C . LEU A 1 187 ? 12.472 80.195 102.532 1.00 63.55 187 LEU A C 1
ATOM 1441 O O . LEU A 1 187 ? 12.588 81.420 102.480 1.00 63.46 187 LEU A O 1
ATOM 1446 N N . VAL A 1 188 ? 13.278 79.430 103.262 1.00 63.08 188 VAL A N 1
ATOM 1447 C CA . VAL A 1 188 ? 14.433 80.035 103.954 1.00 62.82 188 VAL A CA 1
ATOM 1448 C C . VAL A 1 188 ? 15.619 80.061 102.954 1.00 62.83 188 VAL A C 1
ATOM 1449 O O . VAL A 1 188 ? 16.818 79.491 103.171 1.00 62.60 188 VAL A O 1
ATOM 1453 N N . ARG A 1 189 ? 15.252 80.704 101.753 1.00 63.02 189 ARG A N 1
ATOM 1454 C CA . ARG A 1 189 ? 16.157 80.740 100.594 1.00 63.28 189 ARG A CA 1
ATOM 1455 C C . ARG A 1 189 ? 17.357 81.626 100.914 1.00 63.20 189 ARG A C 1
ATOM 1456 O O . ARG A 1 189 ? 17.225 82.835 101.118 1.00 63.02 189 ARG A O 1
ATOM 1458 N N . GLU A 1 190 ? 18.525 80.985 100.924 1.00 63.36 190 GLU A N 1
ATOM 1459 C CA . GLU A 1 190 ? 19.777 81.555 101.397 1.00 63.50 190 GLU A CA 1
ATOM 1460 C C . GLU A 1 190 ? 20.398 82.582 100.430 1.00 63.86 190 GLU A C 1
ATOM 1461 O O . GLU A 1 190 ? 19.661 83.309 99.697 1.00 63.80 190 GLU A O 1
ATOM 1467 N N . ASP A 1 191 ? 21.745 82.657 100.447 1.00 64.31 191 ASP A N 1
ATOM 1468 C CA . ASP A 1 191 ? 22.455 83.719 99.733 1.00 64.81 191 ASP A CA 1
ATOM 1469 C C . ASP A 1 191 ? 23.852 83.281 99.296 1.00 65.37 191 ASP A C 1
ATOM 1470 O O . ASP A 1 191 ? 24.820 83.394 100.055 1.00 65.36 191 ASP A O 1
ATOM 1475 N N . LEU A 1 192 ? 23.943 82.792 98.061 1.00 66.09 192 LEU A N 1
ATOM 1476 C CA . LEU A 1 192 ? 25.223 82.403 97.469 1.00 66.78 192 LEU A CA 1
ATOM 1477 C C . LEU A 1 192 ? 25.588 83.325 96.299 1.00 67.23 192 LEU A C 1
ATOM 1478 O O . LEU A 1 192 ? 26.398 82.968 95.434 1.00 67.22 192 LEU A O 1
ATOM 1483 N N . THR A 1 193 ? 24.998 84.523 96.323 1.00 67.91 193 THR A N 1
ATOM 1484 C CA . THR A 1 193 ? 25.107 85.537 95.268 1.00 68.64 193 THR A CA 1
ATOM 1485 C C . THR A 1 193 ? 26.548 85.943 94.918 1.00 69.18 193 THR A C 1
ATOM 1486 O O . THR A 1 193 ? 27.074 85.507 93.884 1.00 69.39 193 THR A O 1
ATOM 1490 N N . ALA A 1 194 ? 27.165 86.763 95.777 1.00 69.68 194 ALA A N 1
ATOM 1491 C CA . ALA A 1 194 ? 28.496 87.353 95.551 1.00 70.17 194 ALA A CA 1
ATOM 1492 C C . ALA A 1 194 ? 29.513 86.417 94.898 1.00 70.73 194 ALA A C 1
ATOM 1493 O O . ALA A 1 194 ? 30.221 86.820 93.972 1.00 70.79 194 ALA A O 1
ATOM 1495 N N . LEU A 1 195 ? 29.582 85.176 95.381 1.00 71.35 195 LEU A N 1
ATOM 1496 C CA . LEU A 1 195 ? 30.469 84.161 94.802 1.00 71.98 195 LEU A CA 1
ATOM 1497 C C . LEU A 1 195 ? 30.065 83.809 93.366 1.00 72.47 195 LEU A C 1
ATOM 1498 O O . LEU A 1 195 ? 28.974 83.272 93.114 1.00 72.45 195 LEU A O 1
ATOM 1503 N N . ASP A 1 196 ? 30.971 84.118 92.439 1.00 73.03 196 ASP A N 1
ATOM 1504 C CA . ASP A 1 196 ? 30.702 84.067 91.002 1.00 73.49 196 ASP A CA 1
ATOM 1505 C C . ASP A 1 196 ? 30.416 82.656 90.471 1.00 73.90 196 ASP A C 1
ATOM 1506 O O . ASP A 1 196 ? 31.321 81.801 90.404 1.00 74.06 196 ASP A O 1
ATOM 1508 N N . PHE A 1 197 ? 29.146 82.431 90.099 1.00 74.33 197 PHE A N 1
ATOM 1509 C CA . PHE A 1 197 ? 28.682 81.160 89.527 1.00 74.51 197 PHE A CA 1
ATOM 1510 C C . PHE A 1 197 ? 28.717 81.230 88.008 1.00 75.07 197 PHE A C 1
ATOM 1511 O O . PHE A 1 197 ? 28.589 82.319 87.434 1.00 75.08 197 PHE A O 1
ATOM 1519 N N . VAL A 1 198 ? 28.872 80.069 87.365 1.00 75.64 198 VAL A N 1
ATOM 1520 C CA . VAL A 1 198 ? 29.009 79.986 85.904 1.00 76.23 198 VAL A CA 1
ATOM 1521 C C . VAL A 1 198 ? 28.119 78.917 85.276 1.00 76.82 198 VAL A C 1
ATOM 1522 O O . VAL A 1 198 ? 27.917 77.840 85.844 1.00 76.91 198 VAL A O 1
ATOM 1526 N N . THR A 1 199 ? 27.607 79.221 84.088 1.00 77.58 199 THR A N 1
ATOM 1527 C CA . THR A 1 199 ? 26.842 78.259 83.305 1.00 78.36 199 THR A CA 1
ATOM 1528 C C . THR A 1 199 ? 27.746 77.665 82.236 1.00 78.89 199 THR A C 1
ATOM 1529 O O . THR A 1 199 ? 28.576 78.367 81.662 1.00 78.82 199 THR A O 1
ATOM 1533 N N . ILE A 1 200 ? 27.602 76.371 81.979 1.00 79.72 200 ILE A N 1
ATOM 1534 C CA . ILE A 1 200 ? 28.292 75.753 80.844 1.00 80.56 200 ILE A CA 1
ATOM 1535 C C . ILE A 1 200 ? 27.281 75.026 79.957 1.00 81.21 200 ILE A C 1
ATOM 1536 O O . ILE A 1 200 ? 26.810 73.934 80.296 1.00 81.11 200 ILE A O 1
ATOM 1541 N N . ASP A 1 201 ? 26.947 75.655 78.830 1.00 82.20 201 ASP A N 1
ATOM 1542 C CA . ASP A 1 201 ? 25.908 75.158 77.925 1.00 83.33 201 ASP A CA 1
ATOM 1543 C C . ASP A 1 201 ? 26.346 75.271 76.456 1.00 83.98 201 ASP A C 1
ATOM 1544 O O . ASP A 1 201 ? 27.509 75.569 76.175 1.00 84.09 201 ASP A O 1
ATOM 1549 N N . SER A 1 202 ? 25.418 75.015 75.530 1.00 84.98 202 SER A N 1
ATOM 1550 C CA . SER A 1 202 ? 25.649 75.183 74.080 1.00 85.78 202 SER A CA 1
ATOM 1551 C C . SER A 1 202 ? 25.633 76.660 73.660 1.00 86.39 202 SER A C 1
ATOM 1552 O O . SER A 1 202 ? 25.476 77.554 74.503 1.00 86.86 202 SER A O 1
ATOM 1555 N N . ALA A 1 203 ? 25.787 76.920 72.362 1.00 86.98 203 ALA A N 1
ATOM 1556 C CA . ALA A 1 203 ? 25.847 78.305 71.858 1.00 87.42 203 ALA A CA 1
ATOM 1557 C C . ALA A 1 203 ? 24.505 79.068 71.808 1.00 87.52 203 ALA A C 1
ATOM 1558 O O . ALA A 1 203 ? 24.472 80.263 72.106 1.00 87.26 203 ALA A O 1
ATOM 1560 N N . SER A 1 204 ? 23.414 78.385 71.444 1.00 87.75 204 SER A N 1
ATOM 1561 C CA . SER A 1 204 ? 22.142 79.064 71.122 1.00 88.04 204 SER A CA 1
ATOM 1562 C C . SER A 1 204 ? 21.017 78.946 72.166 1.00 88.26 204 SER A C 1
ATOM 1563 O O . SER A 1 204 ? 19.903 79.434 71.935 1.00 88.40 204 SER A O 1
ATOM 1566 N N . THR A 1 205 ? 21.304 78.313 73.304 1.00 88.40 205 THR A N 1
ATOM 1567 C CA . THR A 1 205 ? 20.308 78.165 74.378 1.00 88.31 205 THR A CA 1
ATOM 1568 C C . THR A 1 205 ? 20.039 79.484 75.125 1.00 88.25 205 THR A C 1
ATOM 1569 O O . THR A 1 205 ? 20.968 80.132 75.621 1.00 87.89 205 THR A O 1
ATOM 1573 N N . GLU A 1 206 ? 18.762 79.875 75.179 1.00 88.29 206 GLU A N 1
ATOM 1574 C CA . GLU A 1 206 ? 18.307 81.051 75.956 1.00 88.30 206 GLU A CA 1
ATOM 1575 C C . GLU A 1 206 ? 17.870 80.623 77.357 1.00 87.63 206 GLU A C 1
ATOM 1576 O O . GLU A 1 206 ? 17.557 81.460 78.216 1.00 87.74 206 GLU A O 1
ATOM 1582 N N . ASP A 1 207 ? 17.827 79.311 77.560 1.00 86.70 207 ASP A N 1
ATOM 1583 C CA . ASP A 1 207 ? 17.609 78.742 78.868 1.00 85.77 207 ASP A CA 1
ATOM 1584 C C . ASP A 1 207 ? 18.851 77.953 79.294 1.00 85.21 207 ASP A C 1
ATOM 1585 O O . ASP A 1 207 ? 19.291 77.016 78.613 1.00 84.96 207 ASP A O 1
ATOM 1595 N N . ASP A 1 209 ? 19.568 75.930 82.618 1.00 80.73 209 ASP A N 1
ATOM 1596 C CA . ASP A 1 209 ? 18.853 75.430 83.788 1.00 79.13 209 ASP A CA 1
ATOM 1597 C C . ASP A 1 209 ? 19.793 75.036 84.947 1.00 77.94 209 ASP A C 1
ATOM 1598 O O . ASP A 1 209 ? 19.340 74.553 85.986 1.00 77.45 209 ASP A O 1
ATOM 1603 N N . ASP A 1 210 ? 21.094 75.254 84.762 1.00 76.58 210 ASP A N 1
ATOM 1604 C CA . ASP A 1 210 ? 22.101 74.789 85.710 1.00 75.55 210 ASP A CA 1
ATOM 1605 C C . ASP A 1 210 ? 23.282 75.740 85.833 1.00 74.76 210 ASP A C 1
ATOM 1606 O O . ASP A 1 210 ? 23.695 76.372 84.861 1.00 74.69 210 ASP A O 1
ATOM 1611 N N . ALA A 1 211 ? 23.825 75.823 87.042 1.00 73.70 211 ALA A N 1
ATOM 1612 C CA . ALA A 1 211 ? 24.992 76.636 87.308 1.00 72.68 211 ALA A CA 1
ATOM 1613 C C . ALA A 1 211 ? 26.000 75.828 88.114 1.00 72.02 211 ALA A C 1
ATOM 1614 O O . ALA A 1 211 ? 25.648 74.795 88.689 1.00 71.71 211 ALA A O 1
ATOM 1616 N N . LEU A 1 212 ? 27.247 76.305 88.153 1.00 71.28 212 LEU A N 1
ATOM 1617 C CA . LEU A 1 212 ? 28.351 75.582 88.791 1.00 70.43 212 LEU A CA 1
ATOM 1618 C C . LEU A 1 212 ? 29.370 76.481 89.495 1.00 70.24 212 LEU A C 1
ATOM 1619 O O . LEU A 1 212 ? 29.577 77.630 89.097 1.00 70.09 212 LEU A O 1
ATOM 1624 N N . PHE A 1 213 ? 30.002 75.929 90.536 1.00 70.01 213 PHE A N 1
ATOM 1625 C CA . PHE A 1 213 ? 31.003 76.626 91.360 1.00 69.72 213 PHE A CA 1
ATOM 1626 C C . PHE A 1 213 ? 31.876 75.615 92.127 1.00 69.49 213 PHE A C 1
ATOM 1627 O O . PHE A 1 213 ? 31.506 74.448 92.281 1.00 69.34 213 PHE A O 1
ATOM 1635 N N . ALA A 1 214 ? 33.040 76.077 92.588 1.00 69.38 214 ALA A N 1
ATOM 1636 C CA . ALA A 1 214 ? 33.941 75.314 93.466 1.00 68.99 214 ALA A CA 1
ATOM 1637 C C . ALA A 1 214 ? 34.754 76.261 94.334 1.00 68.50 214 ALA A C 1
ATOM 1638 O O . ALA A 1 214 ? 35.031 77.383 93.913 1.00 68.71 214 ALA A O 1
ATOM 1640 N N . LYS A 1 215 ? 35.137 75.802 95.532 1.00 67.90 215 LYS A N 1
ATOM 1641 C CA . LYS A 1 215 ? 35.862 76.620 96.524 1.00 66.91 215 LYS A CA 1
ATOM 1642 C C . LYS A 1 215 ? 37.299 76.186 96.825 1.00 66.58 215 LYS A C 1
ATOM 1643 O O . LYS A 1 215 ? 37.603 74.997 96.900 1.00 66.42 215 LYS A O 1
ATOM 1649 N N . ALA A 1 216 ? 38.167 77.173 97.034 1.00 66.31 216 ALA A N 1
ATOM 1650 C CA . ALA A 1 216 ? 39.516 76.947 97.562 1.00 65.95 216 ALA A CA 1
ATOM 1651 C C . ALA A 1 216 ? 39.481 76.460 99.018 1.00 65.58 216 ALA A C 1
ATOM 1652 O O . ALA A 1 216 ? 39.495 77.262 99.961 1.00 65.50 216 ALA A O 1
ATOM 1654 N N . LEU A 1 217 ? 39.427 75.137 99.182 1.00 65.11 217 LEU A N 1
ATOM 1655 C CA . LEU A 1 217 ? 39.443 74.489 100.503 1.00 64.29 217 LEU A CA 1
ATOM 1656 C C . LEU A 1 217 ? 40.889 74.261 100.990 1.00 63.76 217 LEU A C 1
ATOM 1657 O O . LEU A 1 217 ? 41.831 74.527 100.238 1.00 63.47 217 LEU A O 1
ATOM 1662 N N . PRO A 1 218 ? 41.076 73.790 102.247 1.00 63.46 218 PRO A N 1
ATOM 1663 C CA . PRO A 1 218 ? 42.454 73.617 102.755 1.00 63.26 218 PRO A CA 1
ATOM 1664 C C . PRO A 1 218 ? 43.224 72.408 102.186 1.00 62.93 218 PRO A C 1
ATOM 1665 O O . PRO A 1 218 ? 44.011 72.570 101.243 1.00 62.92 218 PRO A O 1
ATOM 1669 N N . ASP A 1 219 ? 42.998 71.220 102.752 1.00 62.42 219 ASP A N 1
ATOM 1670 C CA . ASP A 1 219 ? 43.837 70.052 102.470 1.00 61.66 219 ASP A CA 1
ATOM 1671 C C . ASP A 1 219 ? 43.170 69.029 101.534 1.00 61.30 219 ASP A C 1
ATOM 1672 O O . ASP A 1 219 ? 42.226 68.338 101.929 1.00 61.31 219 ASP A O 1
ATOM 1677 N N . ASP A 1 220 ? 43.670 68.968 100.294 1.00 60.80 220 ASP A N 1
ATOM 1678 C CA . ASP A 1 220 ? 43.304 67.960 99.268 1.00 60.21 220 ASP A CA 1
ATOM 1679 C C . ASP A 1 220 ? 41.820 67.816 98.893 1.00 59.91 220 ASP A C 1
ATOM 1680 O O . ASP A 1 220 ? 41.451 66.922 98.105 1.00 59.72 220 ASP A O 1
ATOM 1685 N N . LYS A 1 221 ? 40.978 68.700 99.427 1.00 59.37 221 LYS A N 1
ATOM 1686 C CA . LYS A 1 221 ? 39.527 68.612 99.208 1.00 58.84 221 LYS A CA 1
ATOM 1687 C C . LYS A 1 221 ? 38.970 69.676 98.255 1.00 57.94 221 LYS A C 1
ATOM 1688 O O . LYS A 1 221 ? 39.518 70.781 98.147 1.00 57.80 221 LYS A O 1
ATOM 1694 N N . LEU A 1 222 ? 37.878 69.323 97.574 1.00 56.92 222 LEU A N 1
ATOM 1695 C CA . LEU A 1 222 ? 37.161 70.241 96.678 1.00 55.80 222 LEU A CA 1
ATOM 1696 C C . LEU A 1 222 ? 35.736 70.510 97.186 1.00 55.16 222 LEU A C 1
ATOM 1697 O O . LEU A 1 222 ? 35.308 69.928 98.190 1.00 55.36 222 LEU A O 1
ATOM 1702 N N . GLN A 1 223 ? 35.011 71.394 96.494 1.00 54.02 223 GLN A N 1
ATOM 1703 C CA . GLN A 1 223 ? 33.656 71.792 96.904 1.00 52.58 223 GLN A CA 1
ATOM 1704 C C . GLN A 1 223 ? 32.805 72.222 95.714 1.00 51.42 223 GLN A C 1
ATOM 1705 O O . GLN A 1 223 ? 32.845 73.381 95.297 1.00 51.29 223 GLN A O 1
ATOM 1711 N N . LEU A 1 224 ? 32.022 71.293 95.180 1.00 50.17 224 LEU A N 1
ATOM 1712 C CA . LEU A 1 224 ? 31.170 71.599 94.023 1.00 48.93 224 LEU A CA 1
ATOM 1713 C C . LEU A 1 224 ? 29.804 72.089 94.480 1.00 48.09 224 LEU A C 1
ATOM 1714 O O . LEU A 1 224 ? 29.187 71.491 95.367 1.00 48.20 224 LEU A O 1
ATOM 1719 N N . ILE A 1 225 ? 29.341 73.188 93.897 1.00 46.96 225 ILE A N 1
ATOM 1720 C CA . ILE A 1 225 ? 27.966 73.602 94.118 1.00 46.39 225 ILE A CA 1
ATOM 1721 C C . ILE A 1 225 ? 27.184 73.525 92.807 1.00 46.40 225 ILE A C 1
ATOM 1722 O O . ILE A 1 225 ? 27.431 74.309 91.885 1.00 46.29 225 ILE A O 1
ATOM 1727 N N . VAL A 1 226 ? 26.267 72.559 92.728 1.00 46.04 226 VAL A N 1
ATOM 1728 C CA . VAL A 1 226 ? 25.347 72.467 91.601 1.00 46.15 226 VAL A CA 1
ATOM 1729 C C . VAL A 1 226 ? 24.093 73.300 91.879 1.00 46.07 226 VAL A C 1
ATOM 1730 O O . VAL A 1 226 ? 23.436 73.132 92.911 1.00 46.35 226 VAL A O 1
ATOM 1734 N N . ALA A 1 227 ? 23.786 74.205 90.952 1.00 45.66 227 ALA A N 1
ATOM 1735 C CA . ALA A 1 227 ? 22.680 75.131 91.122 1.00 45.17 227 ALA A CA 1
ATOM 1736 C C . ALA A 1 227 ? 21.692 75.044 89.957 1.00 44.96 227 ALA A C 1
ATOM 1737 O O . ALA A 1 227 ? 21.986 75.457 88.836 1.00 44.84 227 ALA A O 1
ATOM 1739 N N . ILE A 1 228 ? 20.512 74.508 90.268 1.00 44.54 228 ILE A N 1
ATOM 1740 C CA . ILE A 1 228 ? 19.455 74.222 89.314 1.00 43.98 228 ILE A CA 1
ATOM 1741 C C . ILE A 1 228 ? 18.201 75.086 89.523 1.00 43.79 228 ILE A C 1
ATOM 1742 O O . ILE A 1 228 ? 17.666 75.171 90.632 1.00 44.15 228 ILE A O 1
ATOM 1747 N N . ALA A 1 229 ? 17.738 75.702 88.435 1.00 43.70 229 ALA A N 1
ATOM 1748 C CA . ALA A 1 229 ? 16.508 76.514 88.367 1.00 43.45 229 ALA A CA 1
ATOM 1749 C C . ALA A 1 229 ? 15.288 75.932 89.080 1.00 43.56 229 ALA A C 1
ATOM 1750 O O . ALA A 1 229 ? 15.090 74.715 89.071 1.00 43.11 229 ALA A O 1
ATOM 1752 N N . ASP A 1 230 ? 14.471 76.831 89.655 1.00 43.68 230 ASP A N 1
ATOM 1753 C CA . ASP A 1 230 ? 13.297 76.508 90.485 1.00 43.74 230 ASP A CA 1
ATOM 1754 C C . ASP A 1 230 ? 11.904 76.636 89.795 1.00 44.06 230 ASP A C 1
ATOM 1755 O O . ASP A 1 230 ? 11.163 77.563 90.100 1.00 44.28 230 ASP A O 1
ATOM 1760 N N . PRO A 1 231 ? 11.532 75.720 88.865 1.00 44.53 231 PRO A N 1
ATOM 1761 C CA . PRO A 1 231 ? 10.166 75.795 88.281 1.00 44.86 231 PRO A CA 1
ATOM 1762 C C . PRO A 1 231 ? 8.988 75.696 89.271 1.00 45.28 231 PRO A C 1
ATOM 1763 O O . PRO A 1 231 ? 7.961 76.358 89.085 1.00 45.11 231 PRO A O 1
ATOM 1767 N N . THR A 1 232 ? 9.152 74.887 90.314 1.00 45.83 232 THR A N 1
ATOM 1768 C CA . THR A 1 232 ? 8.084 74.617 91.285 1.00 45.98 232 THR A CA 1
ATOM 1769 C C . THR A 1 232 ? 7.839 75.777 92.267 1.00 46.38 232 THR A C 1
ATOM 1770 O O . THR A 1 232 ? 6.890 75.735 93.068 1.00 45.78 232 THR A O 1
ATOM 1774 N N . ALA A 1 233 ? 8.690 76.801 92.215 1.00 46.94 233 ALA A N 1
ATOM 1775 C CA . ALA A 1 233 ? 8.480 77.996 93.037 1.00 47.54 233 ALA A CA 1
ATOM 1776 C C . ALA A 1 233 ? 7.294 78.819 92.521 1.00 47.93 233 ALA A C 1
ATOM 1777 O O . ALA A 1 233 ? 6.693 79.590 93.283 1.00 48.01 233 ALA A O 1
ATOM 1779 N N . TRP A 1 234 ? 6.970 78.636 91.235 1.00 48.17 234 TRP A N 1
ATOM 1780 C CA . TRP A 1 234 ? 5.836 79.286 90.580 1.00 48.54 234 TRP A CA 1
ATOM 1781 C C . TRP A 1 234 ? 4.693 78.309 90.309 1.00 49.06 234 TRP A C 1
ATOM 1782 O O . TRP A 1 234 ? 3.531 78.617 90.525 1.00 48.70 234 TRP A O 1
ATOM 1793 N N . ILE A 1 235 ? 5.006 77.124 89.809 1.00 50.79 235 ILE A N 1
ATOM 1794 C CA . ILE A 1 235 ? 3.929 76.179 89.527 1.00 52.01 235 ILE A CA 1
ATOM 1795 C C . ILE A 1 235 ? 3.571 75.395 90.781 1.00 52.83 235 ILE A C 1
ATOM 1796 O O . ILE A 1 235 ? 4.425 75.119 91.634 1.00 52.81 235 ILE A O 1
ATOM 1801 N N . ALA A 1 236 ? 2.288 75.075 90.897 1.00 53.73 236 ALA A N 1
ATOM 1802 C CA . ALA A 1 236 ? 1.758 74.398 92.072 1.00 54.10 236 ALA A CA 1
ATOM 1803 C C . ALA A 1 236 ? 0.902 73.228 91.593 1.00 54.51 236 ALA A C 1
ATOM 1804 O O . ALA A 1 236 ? 0.273 73.309 90.532 1.00 54.20 236 ALA A O 1
ATOM 1806 N N . GLU A 1 237 ? 0.893 72.150 92.376 1.00 54.98 237 GLU A N 1
ATOM 1807 C CA . GLU A 1 237 ? -0.018 71.041 92.148 1.00 55.61 237 GLU A CA 1
ATOM 1808 C C . GLU A 1 237 ? -1.431 71.528 91.917 1.00 56.16 237 GLU A C 1
ATOM 1809 O O . GLU A 1 237 ? -1.980 72.313 92.718 1.00 56.35 237 GLU A O 1
ATOM 1815 N N . GLY A 1 238 ? -2.017 71.053 90.823 1.00 56.49 238 GLY A N 1
ATOM 1816 C CA . GLY A 1 238 ? -3.381 71.426 90.464 1.00 57.10 238 GLY A CA 1
ATOM 1817 C C . GLY A 1 238 ? -3.418 72.573 89.478 1.00 57.17 238 GLY A C 1
ATOM 1818 O O . GLY A 1 238 ? -4.243 72.564 88.556 1.00 57.44 238 GLY A O 1
ATOM 1819 N N . SER A 1 239 ? -2.524 73.551 89.669 1.00 56.94 239 SER A N 1
ATOM 1820 C CA . SER A 1 239 ? -2.364 74.653 88.732 1.00 56.74 239 SER A CA 1
ATOM 1821 C C . SER A 1 239 ? -2.623 74.123 87.351 1.00 56.73 239 SER A C 1
ATOM 1822 O O . SER A 1 239 ? -2.310 72.966 87.063 1.00 57.16 239 SER A O 1
ATOM 1825 N N . LYS A 1 240 ? -3.207 74.953 86.499 1.00 57.04 240 LYS A N 1
ATOM 1826 C CA . LYS A 1 240 ? -3.376 74.595 85.093 1.00 57.66 240 LYS A CA 1
ATOM 1827 C C . LYS A 1 240 ? -2.065 74.028 84.516 1.00 57.39 240 LYS A C 1
ATOM 1828 O O . LYS A 1 240 ? -2.013 72.855 84.112 1.00 57.55 240 LYS A O 1
ATOM 1834 N N . LEU A 1 241 ? -1.014 74.857 84.534 1.00 57.00 241 LEU A N 1
ATOM 1835 C CA . LEU A 1 241 ? 0.334 74.486 84.090 1.00 56.95 241 LEU A CA 1
ATOM 1836 C C . LEU A 1 241 ? 0.911 73.238 84.783 1.00 56.69 241 LEU A C 1
ATOM 1837 O O . LEU A 1 241 ? 1.771 72.558 84.224 1.00 56.80 241 LEU A O 1
ATOM 1842 N N . ASP A 1 242 ? 0.458 72.938 85.995 1.00 56.16 242 ASP A N 1
ATOM 1843 C CA . ASP A 1 242 ? 0.848 71.682 86.617 1.00 55.54 242 ASP A CA 1
ATOM 1844 C C . ASP A 1 242 ? 0.183 70.528 85.888 1.00 55.08 242 ASP A C 1
ATOM 1845 O O . ASP A 1 242 ? 0.821 69.504 85.605 1.00 55.04 242 ASP A O 1
ATOM 1850 N N . LYS A 1 243 ? -1.101 70.702 85.574 1.00 54.80 243 LYS A N 1
ATOM 1851 C CA . LYS A 1 243 ? -1.878 69.616 84.978 1.00 54.73 243 LYS A CA 1
ATOM 1852 C C . LYS A 1 243 ? -1.547 69.362 83.498 1.00 54.39 243 LYS A C 1
ATOM 1853 O O . LYS A 1 243 ? -1.658 68.229 83.042 1.00 54.42 243 LYS A O 1
ATOM 1855 N N . ALA A 1 244 ? -1.129 70.405 82.770 1.00 53.89 244 ALA A N 1
ATOM 1856 C CA . ALA A 1 244 ? -0.629 70.251 81.386 1.00 53.06 244 ALA A CA 1
ATOM 1857 C C . ALA A 1 244 ? 0.736 69.558 81.292 1.00 52.32 244 ALA A C 1
ATOM 1858 O O . ALA A 1 244 ? 0.978 68.811 80.362 1.00 52.12 244 ALA A O 1
ATOM 1860 N N . ALA A 1 245 ? 1.616 69.821 82.252 1.00 51.71 245 ALA A N 1
ATOM 1861 C CA . ALA A 1 245 ? 2.950 69.227 82.277 1.00 51.23 245 ALA A CA 1
ATOM 1862 C C . ALA A 1 245 ? 2.907 67.735 82.576 1.00 50.87 245 ALA A C 1
ATOM 1863 O O . ALA A 1 245 ? 3.740 66.970 82.093 1.00 50.40 245 ALA A O 1
ATOM 1865 N N . LYS A 1 246 ? 1.937 67.360 83.409 1.00 51.14 246 LYS A N 1
ATOM 1866 C CA . LYS A 1 246 ? 1.619 65.978 83.758 1.00 50.47 246 LYS A CA 1
ATOM 1867 C C . LYS A 1 246 ? 1.248 65.197 82.501 1.00 50.40 246 LYS A C 1
ATOM 1868 O O . LYS A 1 246 ? 1.777 64.093 82.280 1.00 50.30 246 LYS A O 1
ATOM 1870 N N . ILE A 1 247 ? 0.375 65.781 81.669 1.00 49.54 247 ILE A N 1
ATOM 1871 C CA . ILE A 1 247 ? -0.002 65.164 80.384 1.00 48.86 247 ILE A CA 1
ATOM 1872 C C . ILE A 1 247 ? 1.201 64.992 79.436 1.00 48.20 247 ILE A C 1
ATOM 1873 O O . ILE A 1 247 ? 1.435 63.896 78.909 1.00 48.04 247 ILE A O 1
ATOM 1878 N N . ARG A 1 248 ? 1.947 66.081 79.224 1.00 47.50 248 ARG A N 1
ATOM 1879 C CA . ARG A 1 248 ? 3.098 66.099 78.306 1.00 46.59 248 ARG A CA 1
ATOM 1880 C C . ARG A 1 248 ? 4.311 65.322 78.809 1.00 46.12 248 ARG A C 1
ATOM 1881 O O . ARG A 1 248 ? 4.978 64.716 78.029 1.00 47.29 248 ARG A O 1
ATOM 1889 N N . ALA A 1 249 ? 4.602 65.379 80.111 1.00 46.24 249 ALA A N 1
ATOM 1890 C CA . ALA A 1 249 ? 5.658 64.590 80.806 1.00 44.98 249 ALA A CA 1
ATOM 1891 C C . ALA A 1 249 ? 7.115 64.971 80.501 1.00 44.47 249 ALA A C 1
ATOM 1892 O O . ALA A 1 249 ? 7.923 65.157 81.417 1.00 43.77 249 ALA A O 1
ATOM 1894 N N . PHE A 1 250 ? 7.441 65.062 79.214 1.00 44.13 250 PHE A N 1
ATOM 1895 C CA . PHE A 1 250 ? 8.777 65.457 78.760 1.00 44.09 250 PHE A CA 1
ATOM 1896 C C . PHE A 1 250 ? 8.650 66.526 77.653 1.00 44.09 250 PHE A C 1
ATOM 1897 O O . PHE A 1 250 ? 7.723 66.462 76.844 1.00 44.37 250 PHE A O 1
ATOM 1905 N N . THR A 1 251 ? 9.562 67.496 77.612 1.00 43.54 251 THR A N 1
ATOM 1906 C CA . THR A 1 251 ? 9.770 68.245 76.371 1.00 43.79 251 THR A CA 1
ATOM 1907 C C . THR A 1 251 ? 10.132 67.322 75.164 1.00 43.73 251 THR A C 1
ATOM 1908 O O . THR A 1 251 ? 11.171 66.645 75.175 1.00 43.18 251 THR A O 1
ATOM 1912 N N . ASN A 1 252 ? 9.263 67.309 74.144 1.00 44.09 252 ASN A N 1
ATOM 1913 C CA . ASN A 1 252 ? 9.534 66.630 72.870 1.00 44.16 252 ASN A CA 1
ATOM 1914 C C . ASN A 1 252 ? 10.524 67.422 71.980 1.00 44.14 252 ASN A C 1
ATOM 1915 O O . ASN A 1 252 ? 10.227 68.534 71.537 1.00 42.79 252 ASN A O 1
ATOM 1920 N N . TYR A 1 253 ? 11.700 66.836 71.757 1.00 44.38 253 TYR A N 1
ATOM 1921 C CA . TYR A 1 253 ? 12.782 67.459 71.009 1.00 45.36 253 TYR A CA 1
ATOM 1922 C C . TYR A 1 253 ? 12.871 66.792 69.678 1.00 46.11 253 TYR A C 1
ATOM 1923 O O . TYR A 1 253 ? 12.993 65.580 69.613 1.00 47.43 253 TYR A O 1
ATOM 1932 N N . LEU A 1 254 ? 12.800 67.557 68.599 1.00 46.95 254 LEU A N 1
ATOM 1933 C CA . LEU A 1 254 ? 12.887 66.957 67.258 1.00 47.41 254 LEU A CA 1
ATOM 1934 C C . LEU A 1 254 ? 13.976 67.695 66.484 1.00 47.94 254 LEU A C 1
ATOM 1935 O O . LEU A 1 254 ? 14.445 68.729 66.970 1.00 48.39 254 LEU A O 1
ATOM 1940 N N . PRO A 1 255 ? 14.387 67.180 65.291 1.00 48.45 255 PRO A N 1
ATOM 1941 C CA . PRO A 1 255 ? 15.252 67.955 64.402 1.00 48.54 255 PRO A CA 1
ATOM 1942 C C . PRO A 1 255 ? 14.719 69.367 64.121 1.00 49.36 255 PRO A C 1
ATOM 1943 O O . PRO A 1 255 ? 13.686 69.558 63.421 1.00 49.14 255 PRO A O 1
ATOM 1947 N N . GLY A 1 256 ? 15.392 70.331 64.768 1.00 49.24 256 GLY A N 1
ATOM 1948 C CA . GLY A 1 256 ? 15.067 71.763 64.683 1.00 48.75 256 GLY A CA 1
ATOM 1949 C C . GLY A 1 256 ? 13.792 72.303 65.324 1.00 48.63 256 GLY A C 1
ATOM 1950 O O . GLY A 1 256 ? 13.426 73.462 65.081 1.00 48.70 256 GLY A O 1
ATOM 1951 N N . PHE A 1 257 ? 13.111 71.502 66.132 1.00 47.66 257 PHE A N 1
ATOM 1952 C CA . PHE A 1 257 ? 11.814 71.903 66.614 1.00 47.45 257 PHE A CA 1
ATOM 1953 C C . PHE A 1 257 ? 11.425 71.214 67.910 1.00 47.22 257 PHE A C 1
ATOM 1954 O O . PHE A 1 257 ? 11.322 70.000 67.977 1.00 48.85 257 PHE A O 1
ATOM 1962 N N . ASN A 1 258 ? 11.192 71.963 68.958 1.00 46.74 258 ASN A N 1
ATOM 1963 C CA . ASN A 1 258 ? 10.792 71.300 70.179 1.00 46.33 258 ASN A CA 1
ATOM 1964 C C . ASN A 1 258 ? 9.441 71.751 70.671 1.00 45.30 258 ASN A C 1
ATOM 1965 O O . ASN A 1 258 ? 9.027 72.884 70.395 1.00 45.61 258 ASN A O 1
ATOM 1970 N N . ILE A 1 259 ? 8.779 70.844 71.391 1.00 44.07 259 ILE A N 1
ATOM 1971 C CA . ILE A 1 259 ? 7.496 71.090 72.035 1.00 43.57 259 ILE A CA 1
ATOM 1972 C C . ILE A 1 259 ? 7.710 71.075 73.551 1.00 44.11 259 ILE A C 1
ATOM 1973 O O . ILE A 1 259 ? 7.705 70.004 74.191 1.00 43.57 259 ILE A O 1
ATOM 1978 N N . PRO A 1 260 ? 7.886 72.275 74.121 1.00 44.12 260 PRO A N 1
ATOM 1979 C CA . PRO A 1 260 ? 8.108 72.539 75.535 1.00 44.39 260 PRO A CA 1
ATOM 1980 C C . PRO A 1 260 ? 7.039 71.934 76.426 1.00 44.86 260 PRO A C 1
ATOM 1981 O O . PRO A 1 260 ? 5.848 72.020 76.129 1.00 44.04 260 PRO A O 1
ATOM 1993 N N . LEU A 1 262 ? 6.705 73.274 79.331 1.00 49.07 262 LEU A N 1
ATOM 1994 C CA . LEU A 1 262 ? 6.278 74.479 80.030 1.00 49.91 262 LEU A CA 1
ATOM 1995 C C . LEU A 1 262 ? 6.346 75.734 79.138 1.00 50.40 262 LEU A C 1
ATOM 1996 O O . LEU A 1 262 ? 7.188 75.797 78.246 1.00 50.22 262 LEU A O 1
ATOM 2001 N N . PRO A 1 263 ? 5.462 76.737 79.394 1.00 51.41 263 PRO A N 1
ATOM 2002 C CA . PRO A 1 263 ? 5.460 78.026 78.685 1.00 51.98 263 PRO A CA 1
ATOM 2003 C C . PRO A 1 263 ? 6.849 78.654 78.644 1.00 52.68 263 PRO A C 1
ATOM 2004 O O . PRO A 1 263 ? 7.579 78.597 79.641 1.00 52.57 263 PRO A O 1
ATOM 2008 N N . ARG A 1 264 ? 7.200 79.249 77.508 1.00 53.62 264 ARG A N 1
ATOM 2009 C CA . ARG A 1 264 ? 8.495 79.924 77.374 1.00 54.94 264 ARG A CA 1
ATOM 2010 C C . ARG A 1 264 ? 8.760 81.036 78.417 1.00 55.38 264 ARG A C 1
ATOM 2011 O O . ARG A 1 264 ? 9.894 81.204 78.840 1.00 55.57 264 ARG A O 1
ATOM 2013 N N . GLU A 1 265 ? 7.732 81.762 78.851 1.00 56.07 265 GLU A N 1
ATOM 2014 C CA . GLU A 1 265 ? 7.929 82.858 79.822 1.00 56.99 265 GLU A CA 1
ATOM 2015 C C . GLU A 1 265 ? 8.540 82.457 81.174 1.00 57.63 265 GLU A C 1
ATOM 2016 O O . GLU A 1 265 ? 9.018 83.321 81.924 1.00 58.21 265 GLU A O 1
ATOM 2018 N N . LEU A 1 266 ? 8.490 81.166 81.499 1.00 58.23 266 LEU A N 1
ATOM 2019 C CA . LEU A 1 266 ? 9.297 80.599 82.583 1.00 58.88 266 LEU A CA 1
ATOM 2020 C C . LEU A 1 266 ? 10.685 80.254 82.052 1.00 59.65 266 LEU A C 1
ATOM 2021 O O . LEU A 1 266 ? 11.698 80.828 82.466 1.00 59.38 266 LEU A O 1
ATOM 2026 N N . SER A 1 267 ? 10.697 79.307 81.115 1.00 61.01 267 SER A N 1
ATOM 2027 C CA . SER A 1 267 ? 11.900 78.785 80.480 1.00 62.15 267 SER A CA 1
ATOM 2028 C C . SER A 1 267 ? 12.978 79.824 80.112 1.00 63.02 267 SER A C 1
ATOM 2029 O O . SER A 1 267 ? 14.128 79.727 80.557 1.00 63.21 267 SER A O 1
ATOM 2032 N N . ASP A 1 268 ? 12.606 80.806 79.295 1.00 63.88 268 ASP A N 1
ATOM 2033 C CA . ASP A 1 268 ? 13.557 81.790 78.798 1.00 64.63 268 ASP A CA 1
ATOM 2034 C C . ASP A 1 268 ? 13.956 82.811 79.857 1.00 65.11 268 ASP A C 1
ATOM 2035 O O . ASP A 1 268 ? 15.105 83.254 79.878 1.00 65.52 268 ASP A O 1
ATOM 2037 N N . ASP A 1 269 ? 13.026 83.185 80.734 1.00 65.51 269 ASP A N 1
ATOM 2038 C CA . ASP A 1 269 ? 13.334 84.177 81.766 1.00 65.85 269 ASP A CA 1
ATOM 2039 C C . ASP A 1 269 ? 13.209 83.639 83.190 1.00 66.18 269 ASP A C 1
ATOM 2040 O O . ASP A 1 269 ? 14.188 83.136 83.742 1.00 66.62 269 ASP A O 1
ATOM 2042 N N . LEU A 1 270 ? 12.004 83.712 83.758 1.00 66.26 270 LEU A N 1
ATOM 2043 C CA . LEU A 1 270 ? 11.770 83.497 85.197 1.00 66.50 270 LEU A CA 1
ATOM 2044 C C . LEU A 1 270 ? 12.531 82.346 85.856 1.00 66.42 270 LEU A C 1
ATOM 2045 O O . LEU A 1 270 ? 12.955 82.460 87.008 1.00 66.25 270 LEU A O 1
ATOM 2050 N N . CYS A 1 271 ? 12.673 81.233 85.137 1.00 66.38 271 CYS A N 1
ATOM 2051 C CA . CYS A 1 271 ? 13.434 80.079 85.629 1.00 66.31 271 CYS A CA 1
ATOM 2052 C C . CYS A 1 271 ? 14.847 80.026 85.067 1.00 66.19 271 CYS A C 1
ATOM 2053 O O . CYS A 1 271 ? 15.755 79.560 85.751 1.00 66.46 271 CYS A O 1
ATOM 2056 N N . SER A 1 272 ? 15.029 80.488 83.828 1.00 65.71 272 SER A N 1
ATOM 2057 C CA . SER A 1 272 ? 16.354 80.537 83.213 1.00 65.30 272 SER A CA 1
ATOM 2058 C C . SER A 1 272 ? 17.317 81.256 84.141 1.00 64.95 272 SER A C 1
ATOM 2059 O O . SER A 1 272 ? 16.927 82.193 84.837 1.00 65.27 272 SER A O 1
ATOM 2062 N N . LEU A 1 273 ? 18.565 80.794 84.154 1.00 64.31 273 LEU A N 1
ATOM 2063 C CA . LEU A 1 273 ? 19.629 81.371 84.971 1.00 63.69 273 LEU A CA 1
ATOM 2064 C C . LEU A 1 273 ? 20.584 82.144 84.063 1.00 63.35 273 LEU A C 1
ATOM 2065 O O . LEU A 1 273 ? 21.653 81.642 83.711 1.00 63.30 273 LEU A O 1
ATOM 2070 N N . ARG A 1 274 ? 20.203 83.361 83.687 1.00 62.99 274 ARG A N 1
ATOM 2071 C CA . ARG A 1 274 ? 20.921 84.099 82.637 1.00 62.92 274 ARG A CA 1
ATOM 2072 C C . ARG A 1 274 ? 22.354 84.566 83.021 1.00 62.38 274 ARG A C 1
ATOM 2073 O O . ARG A 1 274 ? 23.158 83.800 83.571 1.00 62.52 274 ARG A O 1
ATOM 2081 N N . ALA A 1 275 ? 22.673 85.815 82.686 1.00 61.35 275 ALA A N 1
ATOM 2082 C CA . ALA A 1 275 ? 23.948 86.423 83.040 1.00 60.10 275 ALA A CA 1
ATOM 2083 C C . ALA A 1 275 ? 23.651 87.653 83.862 1.00 59.09 275 ALA A C 1
ATOM 2084 O O . ALA A 1 275 ? 22.895 88.526 83.438 1.00 58.74 275 ALA A O 1
ATOM 2086 N N . ASN A 1 276 ? 24.235 87.695 85.053 1.00 58.12 276 ASN A N 1
ATOM 2087 C CA . ASN A 1 276 ? 24.076 88.813 85.977 1.00 57.41 276 ASN A CA 1
ATOM 2088 C C . ASN A 1 276 ? 22.594 89.162 86.230 1.00 56.75 276 ASN A C 1
ATOM 2089 O O . ASN A 1 276 ? 22.210 90.334 86.294 1.00 56.80 276 ASN A O 1
ATOM 2091 N N . GLU A 1 277 ? 21.767 88.125 86.344 1.00 55.66 277 GLU A N 1
ATOM 2092 C CA . GLU A 1 277 ? 20.392 88.277 86.785 1.00 54.70 277 GLU A CA 1
ATOM 2093 C C . GLU A 1 277 ? 20.233 87.496 88.086 1.00 54.23 277 GLU A C 1
ATOM 2094 O O . GLU A 1 277 ? 20.676 86.348 88.170 1.00 54.14 277 GLU A O 1
ATOM 2096 N N . VAL A 1 278 ? 19.643 88.124 89.110 1.00 53.44 278 VAL A N 1
ATOM 2097 C CA . VAL A 1 278 ? 19.370 87.427 90.371 1.00 52.77 278 VAL A CA 1
ATOM 2098 C C . VAL A 1 278 ? 18.217 86.447 90.141 1.00 52.66 278 VAL A C 1
ATOM 2099 O O . VAL A 1 278 ? 17.152 86.834 89.648 1.00 52.41 278 VAL A O 1
ATOM 2103 N N . ARG A 1 279 ? 18.442 85.177 90.474 1.00 52.73 279 ARG A N 1
ATOM 2104 C CA . ARG A 1 279 ? 17.468 84.123 90.170 1.00 53.03 279 ARG A CA 1
ATOM 2105 C C . ARG A 1 279 ? 17.335 83.097 91.288 1.00 53.02 279 ARG A C 1
ATOM 2106 O O . ARG A 1 279 ? 18.345 82.595 91.785 1.00 52.87 279 ARG A O 1
ATOM 2114 N N . PRO A 1 280 ? 16.083 82.789 91.687 1.00 53.28 280 PRO A N 1
ATOM 2115 C CA . PRO A 1 280 ? 15.806 81.804 92.727 1.00 53.46 280 PRO A CA 1
ATOM 2116 C C . PRO A 1 280 ? 16.210 80.431 92.255 1.00 53.44 280 PRO A C 1
ATOM 2117 O O . PRO A 1 280 ? 15.623 79.908 91.313 1.00 54.21 280 PRO A O 1
ATOM 2121 N N . VAL A 1 281 ? 17.227 79.862 92.887 1.00 53.47 281 VAL A N 1
ATOM 2122 C CA . VAL A 1 281 ? 17.778 78.593 92.427 1.00 53.84 281 VAL A CA 1
ATOM 2123 C C . VAL A 1 281 ? 17.750 77.553 93.562 1.00 53.93 281 VAL A C 1
ATOM 2124 O O . VAL A 1 281 ? 17.843 77.915 94.761 1.00 53.22 281 VAL A O 1
ATOM 2128 N N . LEU A 1 282 ? 17.589 76.270 93.174 1.00 54.12 282 LEU A N 1
ATOM 2129 C CA . LEU A 1 282 ? 17.777 75.164 94.119 1.00 54.35 282 LEU A CA 1
ATOM 2130 C C . LEU A 1 282 ? 19.167 74.540 93.935 1.00 54.55 282 LEU A C 1
ATOM 2131 O O . LEU A 1 282 ? 19.519 74.061 92.836 1.00 54.49 282 LEU A O 1
ATOM 2136 N N . ALA A 1 283 ? 19.944 74.553 95.021 1.00 54.43 283 ALA A N 1
ATOM 2137 C CA . ALA A 1 283 ? 21.361 74.180 94.978 1.00 54.67 283 ALA A CA 1
ATOM 2138 C C . ALA A 1 283 ? 21.691 72.889 95.726 1.00 54.73 283 ALA A C 1
ATOM 2139 O O . ALA A 1 283 ? 20.845 72.339 96.465 1.00 54.89 283 ALA A O 1
ATOM 2141 N N . CYS A 1 284 ? 22.933 72.421 95.528 1.00 54.83 284 CYS A N 1
ATOM 2142 C CA . CYS A 1 284 ? 23.414 71.228 96.208 1.00 55.00 284 CYS A CA 1
ATOM 2143 C C . CYS A 1 284 ? 24.906 71.307 96.515 1.00 55.27 284 CYS A C 1
ATOM 2144 O O . CYS A 1 284 ? 25.737 71.390 95.616 1.00 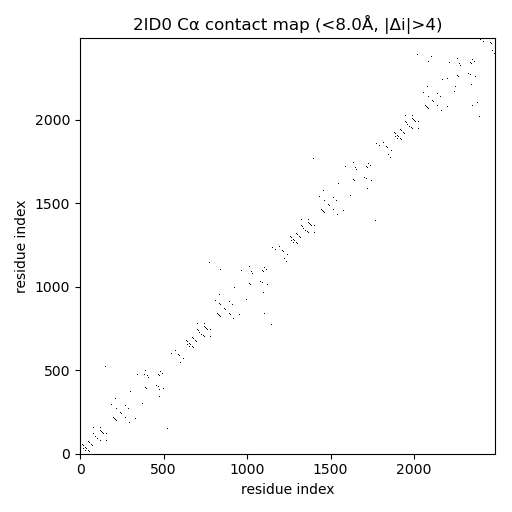54.75 284 CYS A O 1
ATOM 2147 N N . ARG A 1 285 ? 25.224 71.309 97.810 1.00 56.30 285 ARG A N 1
ATOM 2148 C CA . ARG A 1 285 ? 26.604 71.352 98.293 1.00 56.67 285 ARG A CA 1
ATOM 2149 C C . ARG A 1 285 ? 27.208 69.951 98.410 1.00 57.57 285 ARG A C 1
ATOM 2150 O O . ARG A 1 285 ? 26.521 68.982 98.781 1.00 57.61 285 ARG A O 1
ATOM 2166 N N . THR A 1 287 ? 31.424 67.788 98.825 1.00 59.75 287 THR A N 1
ATOM 2167 C CA . THR A 1 287 ? 32.888 67.717 98.900 1.00 59.79 287 THR A CA 1
ATOM 2168 C C . THR A 1 287 ? 33.432 66.406 98.285 1.00 60.10 287 THR A C 1
ATOM 2169 O O . THR A 1 287 ? 32.868 65.304 98.499 1.00 59.94 287 THR A O 1
ATOM 2173 N N . LEU A 1 288 ? 34.526 66.534 97.519 1.00 60.39 288 LEU A N 1
ATOM 2174 C CA . LEU A 1 288 ? 35.246 65.368 96.990 1.00 60.64 288 LEU A CA 1
ATOM 2175 C C . LEU A 1 288 ? 36.762 65.445 97.268 1.00 60.67 288 LEU A C 1
ATOM 2176 O O . LEU A 1 288 ? 37.276 66.511 97.631 1.00 60.54 288 LEU A O 1
ATOM 2181 N N . SER A 1 289 ? 37.467 64.319 97.099 1.00 60.78 289 SER A N 1
ATOM 2182 C CA . SER A 1 289 ? 38.922 64.280 97.302 1.00 61.15 289 SER A CA 1
ATOM 2183 C C . SER A 1 289 ? 39.694 63.594 96.166 1.00 61.13 289 SER A C 1
ATOM 2184 O O . SER A 1 289 ? 39.413 63.833 94.994 1.00 61.10 289 SER A O 1
ATOM 2187 N N . ALA A 1 290 ? 40.670 62.760 96.536 1.00 61.39 290 ALA A N 1
ATOM 2188 C CA . ALA A 1 290 ? 41.561 62.076 95.590 1.00 61.62 290 ALA A CA 1
ATOM 2189 C C . ALA A 1 290 ? 40.937 60.831 94.954 1.00 61.82 290 ALA A C 1
ATOM 2190 O O . ALA A 1 290 ? 41.250 60.500 93.808 1.00 61.76 290 ALA A O 1
ATOM 2192 N N . ASP A 1 291 ? 40.084 60.132 95.707 1.00 62.01 291 ASP A N 1
ATOM 2193 C CA . ASP A 1 291 ? 39.237 59.084 95.136 1.00 62.05 291 ASP A CA 1
ATOM 2194 C C . ASP A 1 291 ? 37.921 59.710 94.671 1.00 62.41 291 ASP A C 1
ATOM 2195 O O . ASP A 1 291 ? 37.475 59.481 93.533 1.00 62.39 291 ASP A O 1
ATOM 2200 N N . GLY A 1 292 ? 37.315 60.519 95.543 1.00 62.60 292 GLY A N 1
ATOM 2201 C CA . GLY A 1 292 ? 36.145 61.313 95.166 1.00 62.87 292 GLY A CA 1
ATOM 2202 C C . GLY A 1 292 ? 34.814 60.757 95.631 1.00 62.89 292 GLY A C 1
ATOM 2203 O O . GLY A 1 292 ? 34.045 60.188 94.837 1.00 62.50 292 GLY A O 1
ATOM 2204 N N . THR A 1 293 ? 34.544 60.935 96.922 1.00 62.71 293 THR A N 1
ATOM 2205 C CA . THR A 1 293 ? 33.264 60.542 97.501 1.00 62.94 293 THR A CA 1
ATOM 2206 C C . THR A 1 293 ? 32.780 61.537 98.566 1.00 62.93 293 THR A C 1
ATOM 2207 O O . THR A 1 293 ? 33.574 62.135 99.315 1.00 62.67 293 THR A O 1
ATOM 2211 N N . ILE A 1 294 ? 31.460 61.695 98.614 1.00 62.87 294 ILE A N 1
ATOM 2212 C CA . ILE A 1 294 ? 30.797 62.590 99.552 1.00 62.57 294 ILE A CA 1
ATOM 2213 C C . ILE A 1 294 ? 29.931 61.770 100.500 1.00 62.44 294 ILE A C 1
ATOM 2214 O O . ILE A 1 294 ? 29.209 60.863 100.055 1.00 62.50 294 ILE A O 1
ATOM 2219 N N . GLU A 1 295 ? 29.992 62.101 101.793 1.00 61.87 295 GLU A N 1
ATOM 2220 C CA . GLU A 1 295 ? 29.145 61.460 102.794 1.00 61.51 295 GLU A CA 1
ATOM 2221 C C . GLU A 1 295 ? 28.038 62.423 103.267 1.00 61.35 295 GLU A C 1
ATOM 2222 O O . GLU A 1 295 ? 27.412 63.093 102.445 1.00 61.29 295 GLU A O 1
ATOM 2224 N N . ASP A 1 296 ? 27.799 62.489 104.585 1.00 61.10 296 ASP A N 1
ATOM 2225 C CA . ASP A 1 296 ? 26.836 63.438 105.178 1.00 60.75 296 ASP A CA 1
ATOM 2226 C C . ASP A 1 296 ? 27.291 64.906 105.047 1.00 60.37 296 ASP A C 1
ATOM 2227 O O . ASP A 1 296 ? 27.055 65.734 105.953 1.00 59.74 296 ASP A O 1
ATOM 2229 N N . ASN A 1 297 ? 27.930 65.208 103.899 1.00 59.79 297 ASN A N 1
ATOM 2230 C CA . ASN A 1 297 ? 28.415 66.553 103.599 1.00 59.14 297 ASN A CA 1
ATOM 2231 C C . ASN A 1 297 ? 27.501 67.280 102.604 1.00 58.39 297 ASN A C 1
ATOM 2232 O O . ASN A 1 297 ? 27.816 68.391 102.130 1.00 58.19 297 ASN A O 1
ATOM 2237 N N . ILE A 1 298 ? 26.351 66.657 102.332 1.00 57.54 298 ILE A N 1
ATOM 2238 C CA . ILE A 1 298 ? 25.393 67.176 101.338 1.00 56.85 298 ILE A CA 1
ATOM 2239 C C . ILE A 1 298 ? 24.072 67.666 101.980 1.00 56.52 298 ILE A C 1
ATOM 2240 O O . ILE A 1 298 ? 23.330 66.916 102.530 1.00 56.13 298 ILE A O 1
ATOM 2245 N N . GLU A 1 299 ? 23.866 69.063 101.631 1.00 56.37 299 GLU A N 1
ATOM 2246 C CA . GLU A 1 299 ? 22.613 69.705 101.972 1.00 56.53 299 GLU A CA 1
ATOM 2247 C C . GLU A 1 299 ? 21.914 70.133 100.694 1.00 56.56 299 GLU A C 1
ATOM 2248 O O . GLU A 1 299 ? 22.547 70.664 99.753 1.00 56.56 299 GLU A O 1
ATOM 2250 N N . PHE A 1 300 ? 20.609 69.855 100.661 1.00 56.71 300 PHE A N 1
ATOM 2251 C CA . PHE A 1 300 ? 19.720 70.344 99.617 1.00 56.48 300 PHE A CA 1
ATOM 2252 C C . PHE A 1 300 ? 18.870 71.449 100.220 1.00 56.28 300 PHE A C 1
ATOM 2253 O O . PHE A 1 300 ? 18.191 71.245 101.236 1.00 56.41 300 PHE A O 1
ATOM 2261 N N . PHE A 1 301 ? 18.933 72.625 99.597 1.00 55.79 301 PHE A N 1
ATOM 2262 C CA . PHE A 1 301 ? 18.401 73.841 100.200 1.00 55.07 301 PHE A CA 1
ATOM 2263 C C . PHE A 1 301 ? 18.123 74.872 99.100 1.00 54.67 301 PHE A C 1
ATOM 2264 O O . PHE A 1 301 ? 19.038 75.116 98.196 1.00 54.58 301 PHE A O 1
ATOM 2272 N N . ALA A 1 302 ? 16.848 75.453 99.167 1.00 53.98 302 ALA A N 1
ATOM 2273 C CA . ALA A 1 302 ? 16.509 76.565 98.270 1.00 53.13 302 ALA A CA 1
ATOM 2274 C C . ALA A 1 302 ? 17.524 77.768 98.626 1.00 52.84 302 ALA A C 1
ATOM 2275 O O . ALA A 1 302 ? 17.934 77.927 99.831 1.00 52.96 302 ALA A O 1
ATOM 2277 N N . ALA A 1 303 ? 17.937 78.590 97.563 1.00 52.49 303 ALA A N 1
ATOM 2278 C CA . ALA A 1 303 ? 18.922 79.741 97.639 1.00 52.42 303 ALA A CA 1
ATOM 2279 C C . ALA A 1 303 ? 18.566 80.693 96.546 1.00 52.33 303 ALA A C 1
ATOM 2280 O O . ALA A 1 303 ? 17.435 80.645 96.093 1.00 52.48 303 ALA A O 1
ATOM 2282 N N . THR A 1 304 ? 19.516 81.571 96.152 1.00 52.22 304 THR A N 1
ATOM 2283 C CA . THR A 1 304 ? 19.319 82.599 95.063 1.00 52.28 304 THR A CA 1
ATOM 2284 C C . THR A 1 304 ? 20.684 83.104 94.606 1.00 52.62 304 THR A C 1
ATOM 2285 O O . THR A 1 304 ? 21.527 83.465 95.448 1.00 52.45 304 THR A O 1
ATOM 2289 N N . ILE A 1 305 ? 20.907 83.134 93.286 1.00 52.86 305 ILE A N 1
ATOM 2290 C CA . ILE A 1 305 ? 22.213 83.562 92.757 1.00 53.34 305 ILE A CA 1
ATOM 2291 C C . ILE A 1 305 ? 22.154 84.577 91.611 1.00 53.57 305 ILE A C 1
ATOM 2292 O O . ILE A 1 305 ? 21.090 84.822 91.032 1.00 53.29 305 ILE A O 1
ATOM 2297 N N . GLU A 1 306 ? 23.323 85.167 91.327 1.00 54.30 306 GLU A N 1
ATOM 2298 C CA . GLU A 1 306 ? 23.529 86.089 90.219 1.00 55.16 306 GLU A CA 1
ATOM 2299 C C . GLU A 1 306 ? 24.707 85.597 89.390 1.00 55.88 306 GLU A C 1
ATOM 2300 O O . GLU A 1 306 ? 25.813 86.128 89.500 1.00 56.04 306 GLU A O 1
ATOM 2302 N N . SER A 1 307 ? 24.457 84.555 88.594 1.00 56.83 307 SER A N 1
ATOM 2303 C CA . SER A 1 307 ? 25.396 84.011 87.606 1.00 57.74 307 SER A CA 1
ATOM 2304 C C . SER A 1 307 ? 26.253 85.094 86.960 1.00 58.67 307 SER A C 1
ATOM 2305 O O . SER A 1 307 ? 25.732 86.145 86.581 1.00 59.05 307 SER A O 1
ATOM 2308 N N . LYS A 1 308 ? 27.555 84.842 86.818 1.00 59.49 308 LYS A N 1
ATOM 2309 C CA . LYS A 1 308 ? 28.468 85.868 86.288 1.00 60.22 308 LYS A CA 1
ATOM 2310 C C . LYS A 1 308 ? 29.272 85.464 85.052 1.00 60.91 308 LYS A C 1
ATOM 2311 O O . LYS A 1 308 ? 30.324 86.050 84.778 1.00 61.04 308 LYS A O 1
ATOM 2317 N N . ALA A 1 309 ? 28.772 84.478 84.309 1.00 61.74 309 ALA A N 1
ATOM 2318 C CA . ALA A 1 309 ? 29.375 84.083 83.041 1.00 62.55 309 ALA A CA 1
ATOM 2319 C C . ALA A 1 309 ? 28.517 83.055 82.311 1.00 63.35 309 ALA A C 1
ATOM 2320 O O . ALA A 1 309 ? 28.122 82.045 82.896 1.00 63.30 309 ALA A O 1
ATOM 2322 N N . LYS A 1 310 ? 28.226 83.342 81.039 1.00 64.48 310 LYS A N 1
ATOM 2323 C CA . LYS A 1 310 ? 27.532 82.419 80.129 1.00 65.64 310 LYS A CA 1
ATOM 2324 C C . LYS A 1 310 ? 28.580 81.759 79.248 1.00 66.36 310 LYS A C 1
ATOM 2325 O O . LYS A 1 310 ? 29.228 82.427 78.432 1.00 66.65 310 LYS A O 1
ATOM 2327 N N . LEU A 1 311 ? 28.752 80.450 79.422 1.00 67.15 311 LEU A N 1
ATOM 2328 C CA . LEU A 1 311 ? 29.926 79.756 78.886 1.00 67.75 311 LEU A CA 1
ATOM 2329 C C . LEU A 1 311 ? 29.617 78.627 77.919 1.00 68.14 311 LEU A C 1
ATOM 2330 O O . LEU A 1 311 ? 28.765 77.777 78.182 1.00 68.48 311 LEU A O 1
ATOM 2335 N N . VAL A 1 312 ? 30.332 78.616 76.803 1.00 68.61 312 VAL A N 1
ATOM 2336 C CA . VAL A 1 312 ? 30.030 77.691 75.728 1.00 68.96 312 VAL A CA 1
ATOM 2337 C C . VAL A 1 312 ? 30.977 76.502 75.754 1.00 69.63 312 VAL A C 1
ATOM 2338 O O . VAL A 1 312 ? 32.183 76.663 75.850 1.00 69.49 312 VAL A O 1
ATOM 2342 N N . TYR A 1 313 ? 30.397 75.308 75.651 1.00 71.05 313 TYR A N 1
ATOM 2343 C CA . TYR A 1 313 ? 31.122 74.030 75.656 1.00 71.86 313 TYR A CA 1
ATOM 2344 C C . TYR A 1 313 ? 32.447 73.988 74.896 1.00 72.65 313 TYR A C 1
ATOM 2345 O O . TYR A 1 313 ? 33.370 73.307 75.327 1.00 72.99 313 TYR A O 1
ATOM 2354 N N . ASP A 1 314 ? 32.536 74.681 73.762 1.00 73.80 314 ASP A N 1
ATOM 2355 C CA . ASP A 1 314 ? 33.706 74.550 72.884 1.00 75.14 314 ASP A CA 1
ATOM 2356 C C . ASP A 1 314 ? 34.779 75.574 73.233 1.00 75.63 314 ASP A C 1
ATOM 2357 O O . ASP A 1 314 ? 35.952 75.224 73.352 1.00 75.73 314 ASP A O 1
ATOM 2362 N N . GLN A 1 315 ? 34.369 76.830 73.406 1.00 76.30 315 GLN A N 1
ATOM 2363 C CA . GLN A 1 315 ? 35.243 77.868 73.940 1.00 76.87 315 GLN A CA 1
ATOM 2364 C C . GLN A 1 315 ? 35.897 77.387 75.233 1.00 77.17 315 GLN A C 1
ATOM 2365 O O . GLN A 1 315 ? 37.098 77.583 75.437 1.00 77.48 315 GLN A O 1
ATOM 2371 N N . VAL A 1 316 ? 35.101 76.753 76.096 1.00 77.51 316 VAL A N 1
ATOM 2372 C CA . VAL A 1 316 ? 35.577 76.281 77.398 1.00 77.87 316 VAL A CA 1
ATOM 2373 C C . VAL A 1 316 ? 36.575 75.131 77.233 1.00 78.38 316 VAL A C 1
ATOM 2374 O O . VAL A 1 316 ? 37.640 75.137 77.860 1.00 78.37 316 VAL A O 1
ATOM 2378 N N . SER A 1 317 ? 36.234 74.168 76.376 1.00 78.98 317 SER A N 1
ATOM 2379 C CA . SER A 1 317 ? 37.101 73.023 76.094 1.00 79.66 317 SER A CA 1
ATOM 2380 C C . SER A 1 317 ? 38.357 73.409 75.302 1.00 80.34 317 SER A C 1
ATOM 2381 O O . SER A 1 317 ? 39.391 72.730 75.392 1.00 80.30 317 SER A O 1
ATOM 2384 N N . ASP A 1 318 ? 38.260 74.496 74.532 1.00 81.14 318 ASP A N 1
ATOM 2385 C CA . ASP A 1 318 ? 39.404 75.065 73.806 1.00 81.97 318 ASP A CA 1
ATOM 2386 C C . ASP A 1 318 ? 40.529 75.451 74.765 1.00 82.15 318 ASP A C 1
ATOM 2387 O O . ASP A 1 318 ? 41.685 75.050 74.582 1.00 82.23 318 ASP A O 1
ATOM 2392 N N . TRP A 1 319 ? 40.163 76.224 75.789 1.00 82.34 319 TRP A N 1
ATOM 2393 C CA . TRP A 1 319 ? 41.096 76.732 76.786 1.00 82.32 319 TRP A CA 1
ATOM 2394 C C . TRP A 1 319 ? 41.657 75.627 77.673 1.00 82.16 319 TRP A C 1
ATOM 2395 O O . TRP A 1 319 ? 42.820 75.677 78.057 1.00 82.10 319 TRP A O 1
ATOM 2406 N N . LEU A 1 320 ? 40.832 74.629 77.983 1.00 82.11 320 LEU A N 1
ATOM 2407 C CA . LEU A 1 320 ? 41.254 73.483 78.797 1.00 82.04 320 LEU A CA 1
ATOM 2408 C C . LEU A 1 320 ? 42.207 72.515 78.077 1.00 82.22 320 LEU A C 1
ATOM 2409 O O . LEU A 1 320 ? 42.364 71.360 78.486 1.00 82.00 320 LEU A O 1
ATOM 2414 N N . GLU A 1 321 ? 42.831 72.999 77.004 1.00 82.47 321 GLU A N 1
ATOM 2415 C CA . GLU A 1 321 ? 43.912 72.291 76.324 1.00 82.77 321 GLU A CA 1
ATOM 2416 C C . GLU A 1 321 ? 45.001 73.291 75.913 1.00 83.12 321 GLU A C 1
ATOM 2417 O O . GLU A 1 321 ? 46.202 73.077 76.165 1.00 82.98 321 GLU A O 1
ATOM 2419 N N . ASN A 1 322 ? 44.532 74.396 75.320 1.00 83.45 322 ASN A N 1
ATOM 2420 C CA . ASN A 1 322 ? 45.318 75.412 74.607 1.00 83.78 322 ASN A CA 1
ATOM 2421 C C . ASN A 1 322 ? 44.820 75.414 73.161 1.00 84.18 322 ASN A C 1
ATOM 2422 O O . ASN A 1 322 ? 44.478 74.359 72.596 1.00 84.01 322 ASN A O 1
ATOM 2424 N N . THR A 1 323 ? 44.755 76.610 72.580 1.00 84.62 323 THR A N 1
ATOM 2425 C CA . THR A 1 323 ? 44.147 76.815 71.266 1.00 84.83 323 THR A CA 1
ATOM 2426 C C . THR A 1 323 ? 44.588 78.165 70.690 1.00 85.01 323 THR A C 1
ATOM 2427 O O . THR A 1 323 ? 45.696 78.631 70.962 1.00 84.91 323 THR A O 1
ATOM 2431 N N . GLY A 1 324 ? 43.716 78.764 69.881 1.00 85.35 324 GLY A N 1
ATOM 2432 C CA . GLY A 1 324 ? 43.863 80.130 69.394 1.00 85.56 324 GLY A CA 1
ATOM 2433 C C . GLY A 1 324 ? 42.472 80.694 69.170 1.00 85.66 324 GLY A C 1
ATOM 2434 O O . GLY A 1 324 ? 41.858 80.459 68.115 1.00 85.81 324 GLY A O 1
ATOM 2435 N N . ASP A 1 325 ? 41.965 81.409 70.178 1.00 85.55 325 ASP A N 1
ATOM 2436 C CA . ASP A 1 325 ? 40.635 82.013 70.120 1.00 85.63 325 ASP A CA 1
ATOM 2437 C C . ASP A 1 325 ? 40.301 82.682 71.446 1.00 85.41 325 ASP A C 1
ATOM 2438 O O . ASP A 1 325 ? 40.485 83.889 71.610 1.00 85.46 325 ASP A O 1
ATOM 2443 N N . TRP A 1 326 ? 39.834 81.876 72.395 1.00 85.25 326 TRP A N 1
ATOM 2444 C CA . TRP A 1 326 ? 39.088 82.379 73.539 1.00 85.06 326 TRP A CA 1
ATOM 2445 C C . TRP A 1 326 ? 39.921 82.464 74.812 1.00 84.63 326 TRP A C 1
ATOM 2446 O O . TRP A 1 326 ? 40.818 81.645 75.039 1.00 84.44 326 TRP A O 1
ATOM 2457 N N . GLN A 1 327 ? 39.617 83.479 75.620 1.00 83.94 327 GLN A N 1
ATOM 2458 C CA . GLN A 1 327 ? 40.164 83.622 76.965 1.00 83.43 327 GLN A CA 1
ATOM 2459 C C . GLN A 1 327 ? 39.056 84.067 77.929 1.00 82.85 327 GLN A C 1
ATOM 2460 O O . GLN A 1 327 ? 38.244 84.928 77.581 1.00 82.84 327 GLN A O 1
ATOM 2466 N N . PRO A 1 328 ? 39.003 83.469 79.135 1.00 82.21 328 PRO A N 1
ATOM 2467 C CA . PRO A 1 328 ? 38.060 83.928 80.151 1.00 81.65 328 PRO A CA 1
ATOM 2468 C C . PRO A 1 328 ? 38.477 85.303 80.660 1.00 81.22 328 PRO A C 1
ATOM 2469 O O . PRO A 1 328 ? 39.614 85.462 81.112 1.00 81.26 328 PRO A O 1
ATOM 2473 N N . GLU A 1 329 ? 37.570 86.282 80.579 1.00 80.65 329 GLU A N 1
ATOM 2474 C CA . GLU A 1 329 ? 37.879 87.677 80.939 1.00 79.95 329 GLU A CA 1
ATOM 2475 C C . GLU A 1 329 ? 38.304 87.851 82.402 1.00 79.45 329 GLU A C 1
ATOM 2476 O O . GLU A 1 329 ? 39.262 88.575 82.703 1.00 79.37 329 GLU A O 1
ATOM 2482 N N . SER A 1 330 ? 37.577 87.195 83.302 1.00 78.68 330 SER A N 1
ATOM 2483 C CA . SER A 1 330 ? 37.831 87.321 84.726 1.00 77.87 330 SER A CA 1
ATOM 2484 C C . SER A 1 330 ? 38.984 86.437 85.183 1.00 77.52 330 SER A C 1
ATOM 2485 O O . SER A 1 330 ? 39.460 85.569 84.447 1.00 77.37 330 SER A O 1
ATOM 2488 N N . GLU A 1 331 ? 39.447 86.702 86.400 1.00 77.15 331 GLU A N 1
ATOM 2489 C CA . GLU A 1 331 ? 40.285 85.772 87.137 1.00 76.74 331 GLU A CA 1
ATOM 2490 C C . GLU A 1 331 ? 39.353 84.927 87.999 1.00 76.41 331 GLU A C 1
ATOM 2491 O O . GLU A 1 331 ? 39.749 83.888 88.533 1.00 76.44 331 GLU A O 1
ATOM 2493 N N . ALA A 1 332 ? 38.109 85.396 88.122 1.00 75.95 332 ALA A N 1
ATOM 2494 C CA . ALA A 1 332 ? 37.072 84.727 88.898 1.00 75.41 332 ALA A CA 1
ATOM 2495 C C . ALA A 1 332 ? 36.580 83.514 88.140 1.00 75.03 332 ALA A C 1
ATOM 2496 O O . ALA A 1 332 ? 36.565 82.406 88.678 1.00 74.95 332 ALA A O 1
ATOM 2498 N N . ILE A 1 333 ? 36.196 83.739 86.883 1.00 74.71 333 ILE A N 1
ATOM 2499 C CA . ILE A 1 333 ? 35.675 82.681 86.005 1.00 74.16 333 ILE A CA 1
ATOM 2500 C C . ILE A 1 333 ? 36.782 81.737 85.503 1.00 73.77 333 ILE A C 1
ATOM 2501 O O . ILE A 1 333 ? 36.585 80.526 85.447 1.00 73.56 333 ILE A O 1
ATOM 2506 N N . ALA A 1 334 ? 37.944 82.305 85.178 1.00 73.51 334 ALA A N 1
ATOM 2507 C CA . ALA A 1 334 ? 39.135 81.542 84.785 1.00 73.25 334 ALA A CA 1
ATOM 2508 C C . ALA A 1 334 ? 39.529 80.472 85.817 1.00 72.94 334 ALA A C 1
ATOM 2509 O O . ALA A 1 334 ? 39.579 79.285 85.490 1.00 72.59 334 ALA A O 1
ATOM 2511 N N . GLU A 1 335 ? 39.805 80.899 87.056 1.00 72.70 335 GLU A N 1
ATOM 2512 C CA . GLU A 1 335 ? 40.142 79.972 88.146 1.00 72.21 335 GLU A CA 1
ATOM 2513 C C . GLU A 1 335 ? 38.992 79.001 88.411 1.00 71.85 335 GLU A C 1
ATOM 2514 O O . GLU A 1 335 ? 39.210 77.830 88.734 1.00 71.73 335 GLU A O 1
ATOM 2516 N N . GLN A 1 336 ? 37.770 79.498 88.252 1.00 71.32 336 GLN A N 1
ATOM 2517 C CA . GLN A 1 336 ? 36.583 78.681 88.445 1.00 70.86 336 GLN A CA 1
ATOM 2518 C C . GLN A 1 336 ? 36.408 77.607 87.358 1.00 70.54 336 GLN A C 1
ATOM 2519 O O . GLN A 1 336 ? 35.723 76.614 87.592 1.00 70.32 336 GLN A O 1
ATOM 2525 N N . VAL A 1 337 ? 37.046 77.796 86.198 1.00 70.33 337 VAL A N 1
ATOM 2526 C CA . VAL A 1 337 ? 37.087 76.759 85.145 1.00 70.10 337 VAL A CA 1
ATOM 2527 C C . VAL A 1 337 ? 38.099 75.648 85.478 1.00 70.10 337 VAL A C 1
ATOM 2528 O O . VAL A 1 337 ? 37.797 74.462 85.322 1.00 70.19 337 VAL A O 1
ATOM 2532 N N . ARG A 1 338 ? 39.289 76.030 85.935 1.00 70.07 338 ARG A N 1
ATOM 2533 C CA . ARG A 1 338 ? 40.281 75.060 86.407 1.00 70.15 338 ARG A CA 1
ATOM 2534 C C . ARG A 1 338 ? 39.721 74.224 87.543 1.00 69.87 338 ARG A C 1
ATOM 2535 O O . ARG A 1 338 ? 40.007 73.032 87.643 1.00 69.90 338 ARG A O 1
ATOM 2543 N N . LEU A 1 339 ? 38.913 74.857 88.387 1.00 69.72 339 LEU A N 1
ATOM 2544 C CA . LEU A 1 339 ? 38.243 74.166 89.473 1.00 69.70 339 LEU A CA 1
ATOM 2545 C C . LEU A 1 339 ? 37.440 72.997 88.915 1.00 69.67 339 LEU A C 1
ATOM 2546 O O . LEU A 1 339 ? 37.740 71.835 89.192 1.00 69.61 339 LEU A O 1
ATOM 2548 N N . LEU A 1 340 ? 36.458 73.320 88.080 1.00 69.74 340 LEU A N 1
ATOM 2549 C CA . LEU A 1 340 ? 35.519 72.345 87.523 1.00 69.67 340 LEU A CA 1
ATOM 2550 C C . LEU A 1 340 ? 36.163 71.253 86.637 1.00 69.92 340 LEU A C 1
ATOM 2551 O O . LEU A 1 340 ? 35.615 70.151 86.497 1.00 69.57 340 LEU A O 1
ATOM 2556 N N . ALA A 1 341 ? 37.323 71.563 86.056 1.00 70.22 341 ALA A N 1
ATOM 2557 C CA . ALA A 1 341 ? 38.078 70.610 85.239 1.00 70.47 341 ALA A CA 1
ATOM 2558 C C . ALA A 1 341 ? 38.711 69.501 86.074 1.00 70.77 341 ALA A C 1
ATOM 2559 O O . ALA A 1 341 ? 38.551 68.325 85.764 1.00 70.71 341 ALA A O 1
ATOM 2561 N N . GLN A 1 342 ? 39.432 69.882 87.129 1.00 71.51 342 GLN A N 1
ATOM 2562 C CA . GLN A 1 342 ? 40.027 68.916 88.059 1.00 71.97 342 GLN A CA 1
ATOM 2563 C C . GLN A 1 342 ? 38.928 68.063 88.705 1.00 72.42 342 GLN A C 1
ATOM 2564 O O . GLN A 1 342 ? 39.048 66.835 88.773 1.00 72.19 342 GLN A O 1
ATOM 2570 N N . ILE A 1 343 ? 37.856 68.726 89.142 1.00 73.04 343 ILE A N 1
ATOM 2571 C CA . ILE A 1 343 ? 36.626 68.069 89.594 1.00 73.86 343 ILE A CA 1
ATOM 2572 C C . ILE A 1 343 ? 36.170 66.965 88.625 1.00 74.38 343 ILE A C 1
ATOM 2573 O O . ILE A 1 343 ? 35.931 65.824 89.037 1.00 74.56 343 ILE A O 1
ATOM 2578 N N . CYS A 1 344 ? 36.062 67.307 87.343 1.00 74.87 344 CYS A N 1
ATOM 2579 C CA . CYS A 1 344 ? 35.509 66.387 86.358 1.00 75.36 344 CYS A CA 1
ATOM 2580 C C . CYS A 1 344 ? 36.421 65.183 86.130 1.00 75.60 344 CYS A C 1
ATOM 2581 O O . CYS A 1 344 ? 35.985 64.031 86.225 1.00 75.88 344 CYS A O 1
ATOM 2584 N N . GLN A 1 345 ? 37.690 65.457 85.855 1.00 75.81 345 GLN A N 1
ATOM 2585 C CA . GLN A 1 345 ? 38.654 64.406 85.540 1.00 76.14 345 GLN A CA 1
ATOM 2586 C C . GLN A 1 345 ? 38.975 63.504 86.737 1.00 76.18 345 GLN A C 1
ATOM 2587 O O . GLN A 1 345 ? 39.539 62.425 86.567 1.00 76.50 345 GLN A O 1
ATOM 2593 N N . ARG A 1 346 ? 38.605 63.944 87.937 1.00 76.06 346 ARG A N 1
ATOM 2594 C CA . ARG A 1 346 ? 38.711 63.108 89.126 1.00 75.98 346 ARG A CA 1
ATOM 2595 C C . ARG A 1 346 ? 37.425 62.320 89.396 1.00 75.89 346 ARG A C 1
ATOM 2596 O O . ARG A 1 346 ? 37.479 61.182 89.865 1.00 75.77 346 ARG A O 1
ATOM 2598 N N . ARG A 1 347 ? 36.278 62.928 89.093 1.00 75.86 347 ARG A N 1
ATOM 2599 C CA . ARG A 1 347 ? 34.969 62.307 89.339 1.00 75.76 347 ARG A CA 1
ATOM 2600 C C . ARG A 1 347 ? 34.665 61.093 88.429 1.00 75.71 347 ARG A C 1
ATOM 2601 O O . ARG A 1 347 ? 33.913 60.189 88.820 1.00 75.72 347 ARG A O 1
ATOM 2609 N N . GLY A 1 348 ? 35.251 61.070 87.230 1.00 75.53 348 GLY A N 1
ATOM 2610 C CA . GLY A 1 348 ? 35.163 59.904 86.339 1.00 75.19 348 GLY A CA 1
ATOM 2611 C C . GLY A 1 348 ? 35.731 58.629 86.951 1.00 75.10 348 GLY A C 1
ATOM 2612 O O . GLY A 1 348 ? 35.232 57.530 86.691 1.00 74.89 348 GLY A O 1
ATOM 2613 N N . GLU A 1 349 ? 36.763 58.793 87.781 1.00 75.11 349 GLU A N 1
ATOM 2614 C CA . GLU A 1 349 ? 37.466 57.689 88.444 1.00 75.05 349 GLU A CA 1
ATOM 2615 C C . GLU A 1 349 ? 36.644 56.909 89.486 1.00 75.02 349 GLU A C 1
ATOM 2616 O O . GLU A 1 349 ? 36.913 55.733 89.723 1.00 74.90 349 GLU A O 1
ATOM 2618 N N . TRP A 1 350 ? 35.658 57.557 90.105 1.00 75.17 350 TRP A N 1
ATOM 2619 C CA . TRP A 1 350 ? 34.775 56.885 91.070 1.00 75.50 350 TRP A CA 1
ATOM 2620 C C . TRP A 1 350 ? 33.750 55.952 90.419 1.00 75.49 350 TRP A C 1
ATOM 2621 O O . TRP A 1 350 ? 33.373 54.926 90.997 1.00 75.17 350 TRP A O 1
ATOM 2632 N N . ARG A 1 351 ? 33.297 56.327 89.223 1.00 75.70 351 ARG A N 1
ATOM 2633 C CA . ARG A 1 351 ? 32.265 55.582 88.495 1.00 75.60 351 ARG A CA 1
ATOM 2634 C C . ARG A 1 351 ? 32.856 54.441 87.664 1.00 75.88 351 ARG A C 1
ATOM 2635 O O . ARG A 1 351 ? 32.179 53.452 87.383 1.00 75.88 351 ARG A O 1
ATOM 2643 N N . HIS A 1 352 ? 34.124 54.579 87.281 1.00 76.16 352 HIS A N 1
ATOM 2644 C CA . HIS A 1 352 ? 34.872 53.457 86.722 1.00 76.53 352 HIS A CA 1
ATOM 2645 C C . HIS A 1 352 ? 35.215 52.403 87.789 1.00 76.78 352 HIS A C 1
ATOM 2646 O O . HIS A 1 352 ? 35.341 51.221 87.469 1.00 77.02 352 HIS A O 1
ATOM 2653 N N . ASN A 1 353 ? 35.350 52.830 89.047 1.00 76.86 353 ASN A N 1
ATOM 2654 C CA . ASN A 1 353 ? 35.712 51.918 90.140 1.00 77.00 353 ASN A CA 1
ATOM 2655 C C . ASN A 1 353 ? 34.585 51.564 91.126 1.00 77.22 353 ASN A C 1
ATOM 2656 O O . ASN A 1 353 ? 34.788 50.737 92.023 1.00 77.31 353 ASN A O 1
ATOM 2661 N N . HIS A 1 354 ? 33.413 52.185 90.969 1.00 77.45 354 HIS A N 1
ATOM 2662 C CA . HIS A 1 354 ? 32.234 51.844 91.791 1.00 77.61 354 HIS A CA 1
ATOM 2663 C C . HIS A 1 354 ? 30.887 51.917 91.041 1.00 77.67 354 HIS A C 1
ATOM 2664 O O . HIS A 1 354 ? 29.816 51.828 91.655 1.00 77.49 354 HIS A O 1
ATOM 2671 N N . ALA A 1 355 ? 30.950 52.060 89.718 1.00 77.67 355 ALA A N 1
ATOM 2672 C CA . ALA A 1 355 ? 29.747 52.140 88.893 1.00 77.97 355 ALA A CA 1
ATOM 2673 C C . ALA A 1 355 ? 29.994 51.566 87.494 1.00 78.11 355 ALA A C 1
ATOM 2674 O O . ALA A 1 355 ? 30.620 50.514 87.354 1.00 78.00 355 ALA A O 1
ATOM 2676 N N . LEU A 1 356 ? 29.497 52.252 86.468 1.00 78.50 356 LEU A N 1
ATOM 2677 C CA . LEU A 1 356 ? 29.703 51.832 85.079 1.00 78.89 356 LEU A CA 1
ATOM 2678 C C . LEU A 1 356 ? 29.982 53.032 84.176 1.00 79.43 356 LEU A C 1
ATOM 2679 O O . LEU A 1 356 ? 29.110 53.888 83.969 1.00 79.34 356 LEU A O 1
ATOM 2684 N N . VAL A 1 357 ? 31.209 53.086 83.652 1.00 80.18 357 VAL A N 1
ATOM 2685 C CA . VAL A 1 357 ? 31.657 54.190 82.790 1.00 80.83 357 VAL A CA 1
ATOM 2686 C C . VAL A 1 357 ? 30.869 54.269 81.480 1.00 81.13 357 VAL A C 1
ATOM 2687 O O . VAL A 1 357 ? 30.640 53.256 80.801 1.00 80.70 357 VAL A O 1
ATOM 2691 N N . PHE A 1 358 ? 30.479 55.490 81.131 1.00 81.83 358 PHE A N 1
ATOM 2692 C CA . PHE A 1 358 ? 29.605 55.716 79.989 1.00 82.39 358 PHE A CA 1
ATOM 2693 C C . PHE A 1 358 ? 30.357 55.840 78.670 1.00 82.07 358 PHE A C 1
ATOM 2694 O O . PHE A 1 358 ? 31.500 56.300 78.603 1.00 82.37 358 PHE A O 1
ATOM 2702 N N . LYS A 1 359 ? 29.682 55.402 77.624 1.00 81.58 359 LYS A N 1
ATOM 2703 C CA . LYS A 1 359 ? 30.109 55.579 76.257 1.00 81.06 359 LYS A CA 1
ATOM 2704 C C . LYS A 1 359 ? 28.784 55.773 75.579 1.00 80.47 359 LYS A C 1
ATOM 2705 O O . LYS A 1 359 ? 28.165 54.812 75.133 1.00 80.27 359 LYS A O 1
ATOM 2711 N N . ASP A 1 360 ? 28.316 57.020 75.584 1.00 80.04 360 ASP A N 1
ATOM 2712 C CA . ASP A 1 360 ? 26.982 57.361 75.075 1.00 79.70 360 ASP A CA 1
ATOM 2713 C C . ASP A 1 360 ? 27.049 57.749 73.605 1.00 79.21 360 ASP A C 1
ATOM 2714 O O . ASP A 1 360 ? 27.363 58.897 73.271 1.00 79.19 360 ASP A O 1
ATOM 2716 N N . ARG A 1 361 ? 26.776 56.765 72.748 1.00 78.64 361 ARG A N 1
ATOM 2717 C CA . ARG A 1 361 ? 26.719 56.916 71.280 1.00 78.07 361 ARG A CA 1
ATOM 2718 C C . ARG A 1 361 ? 26.508 58.371 70.776 1.00 77.13 361 ARG A C 1
ATOM 2719 O O . ARG A 1 361 ? 25.566 59.045 71.214 1.00 77.18 361 ARG A O 1
ATOM 2727 N N . PRO A 1 362 ? 27.354 58.832 69.818 1.00 75.92 362 PRO A N 1
ATOM 2728 C CA . PRO A 1 362 ? 27.542 60.271 69.553 1.00 74.40 362 PRO A CA 1
ATOM 2729 C C . PRO A 1 362 ? 26.303 60.939 68.953 1.00 72.53 362 PRO A C 1
ATOM 2730 O O . PRO A 1 362 ? 26.003 60.755 67.776 1.00 72.89 362 PRO A O 1
ATOM 2734 N N . ASP A 1 363 ? 25.583 61.705 69.759 1.00 69.97 363 ASP A N 1
ATOM 2735 C CA . ASP A 1 363 ? 24.406 62.387 69.266 1.00 67.40 363 ASP A CA 1
ATOM 2736 C C . ASP A 1 363 ? 24.733 63.039 67.915 1.00 64.88 363 ASP A C 1
ATOM 2737 O O . ASP A 1 363 ? 25.751 63.734 67.777 1.00 65.05 363 ASP A O 1
ATOM 2742 N N . TYR A 1 364 ? 23.876 62.775 66.929 1.00 60.78 364 TYR A N 1
ATOM 2743 C CA . TYR A 1 364 ? 23.952 63.408 65.627 1.00 56.87 364 TYR A CA 1
ATOM 2744 C C . TYR A 1 364 ? 23.050 64.626 65.640 1.00 55.91 364 TYR A C 1
ATOM 2745 O O . TYR A 1 364 ? 21.976 64.582 66.247 1.00 55.38 364 TYR A O 1
ATOM 2754 N N . ARG A 1 365 ? 23.476 65.705 64.987 1.00 54.17 365 ARG A N 1
ATOM 2755 C CA . ARG A 1 365 ? 22.633 66.891 64.886 1.00 54.30 365 ARG A CA 1
ATOM 2756 C C . ARG A 1 365 ? 22.369 67.259 63.410 1.00 52.86 365 ARG A C 1
ATOM 2757 O O . ARG A 1 365 ? 23.280 67.277 62.586 1.00 52.46 365 ARG A O 1
ATOM 2765 N N . PHE A 1 366 ? 21.107 67.519 63.096 1.00 51.39 366 PHE A N 1
ATOM 2766 C CA . PHE A 1 366 ? 20.691 68.024 61.786 1.00 50.65 366 PHE A CA 1
ATOM 2767 C C . PHE A 1 366 ? 20.881 69.537 61.755 1.00 50.64 366 PHE A C 1
ATOM 2768 O O . PHE A 1 366 ? 20.522 70.228 62.707 1.00 51.18 366 PHE A O 1
ATOM 2776 N N . ILE A 1 367 ? 21.450 70.049 60.673 1.00 50.55 367 ILE A N 1
ATOM 2777 C CA . ILE A 1 367 ? 21.636 71.481 60.511 1.00 50.12 367 ILE A CA 1
ATOM 2778 C C . ILE A 1 367 ? 20.756 71.886 59.365 1.00 50.41 367 ILE A C 1
ATOM 2779 O O . ILE A 1 367 ? 21.005 71.514 58.215 1.00 50.79 367 ILE A O 1
ATOM 2784 N N . LEU A 1 368 ? 19.687 72.599 59.680 1.00 51.70 368 LEU A N 1
ATOM 2785 C CA . LEU A 1 368 ? 18.641 72.877 58.701 1.00 52.49 368 LEU A CA 1
ATOM 2786 C C . LEU A 1 368 ? 18.575 74.361 58.373 1.00 54.11 368 LEU A C 1
ATOM 2787 O O . LEU A 1 368 ? 18.899 75.206 59.226 1.00 53.43 368 LEU A O 1
ATOM 2792 N N . GLY A 1 369 ? 18.192 74.659 57.128 1.00 55.58 369 GLY A N 1
ATOM 2793 C CA . GLY A 1 369 ? 17.912 76.025 56.712 1.00 58.03 369 GLY A CA 1
ATOM 2794 C C . GLY A 1 369 ? 16.556 76.475 57.233 1.00 59.39 369 GLY A C 1
ATOM 2795 O O . GLY A 1 369 ? 15.735 75.661 57.651 1.00 59.12 369 GLY A O 1
ATOM 2796 N N . GLU A 1 370 ? 16.310 77.778 57.199 1.00 61.39 370 GLU A N 1
ATOM 2797 C CA . GLU A 1 370 ? 15.058 78.355 57.722 1.00 63.22 370 GLU A CA 1
ATOM 2798 C C . GLU A 1 370 ? 13.783 77.839 56.991 1.00 63.91 370 GLU A C 1
ATOM 2799 O O . GLU A 1 370 ? 12.632 78.121 57.393 1.00 64.64 370 GLU A O 1
ATOM 2805 N N . LYS A 1 371 ? 14.021 77.079 55.925 1.00 64.68 371 LYS A N 1
ATOM 2806 C CA . LYS A 1 371 ? 12.993 76.496 55.054 1.00 65.14 371 LYS A CA 1
ATOM 2807 C C . LYS A 1 371 ? 12.893 74.985 55.270 1.00 64.62 371 LYS A C 1
ATOM 2808 O O . LYS A 1 371 ? 12.094 74.304 54.616 1.00 64.73 371 LYS A O 1
ATOM 2814 N N . GLY A 1 372 ? 13.761 74.459 56.133 1.00 63.46 372 GLY A N 1
ATOM 2815 C CA . GLY A 1 372 ? 13.694 73.062 56.502 1.00 62.71 372 GLY A CA 1
ATOM 2816 C C . GLY A 1 372 ? 14.655 72.128 55.792 1.00 62.00 372 GLY A C 1
ATOM 2817 O O . GLY A 1 372 ? 14.767 70.975 56.205 1.00 62.91 372 GLY A O 1
ATOM 2818 N N . GLU A 1 373 ? 15.328 72.591 54.724 1.00 60.60 373 GLU A N 1
ATOM 2819 C CA . GLU A 1 373 ? 16.360 71.777 54.045 1.00 58.54 373 GLU A CA 1
ATOM 2820 C C . GLU A 1 373 ? 17.511 71.415 54.967 1.00 55.20 373 GLU A C 1
ATOM 2821 O O . GLU A 1 373 ? 17.965 72.225 55.754 1.00 54.28 373 GLU A O 1
ATOM 2827 N N . VAL A 1 374 ? 17.968 70.175 54.831 1.00 53.17 374 VAL A N 1
ATOM 2828 C CA . VAL A 1 374 ? 19.104 69.655 55.528 1.00 51.10 374 VAL A CA 1
ATOM 2829 C C . VAL A 1 374 ? 20.379 70.144 54.805 1.00 51.94 374 VAL A C 1
ATOM 2830 O O . VAL A 1 374 ? 20.593 69.857 53.604 1.00 51.42 374 VAL A O 1
ATOM 2834 N N . LEU A 1 375 ? 21.230 70.874 55.540 1.00 50.99 375 LEU A N 1
ATOM 2835 C CA . LEU A 1 375 ? 22.464 71.354 54.966 1.00 50.19 375 LEU A CA 1
ATOM 2836 C C . LEU A 1 375 ? 23.554 70.354 55.296 1.00 50.02 375 LEU A C 1
ATOM 2837 O O . LEU A 1 375 ? 24.435 70.045 54.482 1.00 50.42 375 LEU A O 1
ATOM 2842 N N . ASP A 1 376 ? 23.480 69.826 56.502 1.00 49.37 376 ASP A N 1
ATOM 2843 C CA . ASP A 1 376 ? 24.493 68.929 56.963 1.00 49.30 376 ASP A CA 1
ATOM 2844 C C . ASP A 1 376 ? 23.902 68.118 58.084 1.00 48.66 376 ASP A C 1
ATOM 2845 O O . ASP A 1 376 ? 22.765 68.396 58.517 1.00 46.22 376 ASP A O 1
ATOM 2850 N N . ILE A 1 377 ? 24.670 67.093 58.474 1.00 49.01 377 ILE A N 1
ATOM 2851 C CA . ILE A 1 377 ? 24.398 66.204 59.599 1.00 51.01 377 ILE A CA 1
ATOM 2852 C C . ILE A 1 377 ? 25.704 65.829 60.308 1.00 53.25 377 ILE A C 1
ATOM 2853 O O . ILE A 1 377 ? 26.300 64.781 60.062 1.00 53.75 377 ILE A O 1
ATOM 2858 N N . VAL A 1 378 ? 26.128 66.724 61.195 1.00 55.22 378 VAL A N 1
ATOM 2859 C CA . VAL A 1 378 ? 27.310 66.552 62.014 1.00 56.72 378 VAL A CA 1
ATOM 2860 C C . VAL A 1 378 ? 27.014 65.715 63.276 1.00 59.00 378 VAL A C 1
ATOM 2861 O O . VAL A 1 378 ? 25.846 65.544 63.668 1.00 59.83 378 VAL A O 1
ATOM 2865 N N . ALA A 1 379 ? 28.077 65.200 63.901 1.00 60.41 379 ALA A N 1
ATOM 2866 C CA . ALA A 1 379 ? 27.961 64.348 65.065 1.00 61.81 379 ALA A CA 1
ATOM 2867 C C . ALA A 1 379 ? 28.533 65.155 66.183 1.00 63.51 379 ALA A C 1
ATOM 2868 O O . ALA A 1 379 ? 29.628 65.706 66.052 1.00 64.06 379 ALA A O 1
ATOM 2870 N N . GLU A 1 380 ? 27.766 65.263 67.268 1.00 65.37 380 GLU A N 1
ATOM 2871 C CA . GLU A 1 380 ? 28.098 66.136 68.391 1.00 66.36 380 GLU A CA 1
ATOM 2872 C C . GLU A 1 380 ? 29.263 65.537 69.175 1.00 67.18 380 GLU A C 1
ATOM 2873 O O . GLU A 1 380 ? 29.169 64.400 69.648 1.00 67.23 380 GLU A O 1
ATOM 2875 N N . PRO A 1 381 ? 30.372 66.292 69.297 1.00 67.98 381 PRO A N 1
ATOM 2876 C CA . PRO A 1 381 ? 31.591 65.810 69.977 1.00 68.46 381 PRO A CA 1
ATOM 2877 C C . PRO A 1 381 ? 31.399 65.766 71.492 1.00 68.61 381 PRO A C 1
ATOM 2878 O O . PRO A 1 381 ? 30.537 66.473 72.022 1.00 68.99 381 PRO A O 1
ATOM 2882 N N . ARG A 1 382 ? 32.173 64.927 72.171 1.00 68.22 382 ARG A N 1
ATOM 2883 C CA . ARG A 1 382 ? 32.137 64.868 73.628 1.00 68.00 382 ARG A CA 1
ATOM 2884 C C . ARG A 1 382 ? 33.542 65.223 74.125 1.00 68.02 382 ARG A C 1
ATOM 2885 O O . ARG A 1 382 ? 34.387 64.348 74.348 1.00 68.39 382 ARG A O 1
ATOM 2887 N N . ARG A 1 383 ? 33.793 66.523 74.246 1.00 67.25 383 ARG A N 1
ATOM 2888 C CA . ARG A 1 383 ? 35.088 67.011 74.621 1.00 66.75 383 ARG A CA 1
ATOM 2889 C C . ARG A 1 383 ? 35.108 67.046 76.146 1.00 66.74 383 ARG A C 1
ATOM 2890 O O . ARG A 1 383 ? 34.380 66.280 76.794 1.00 66.55 383 ARG A O 1
ATOM 2898 N N . ILE A 1 384 ? 35.926 67.929 76.717 1.00 66.39 384 ILE A N 1
ATOM 2899 C CA . ILE A 1 384 ? 36.081 67.977 78.165 1.00 66.21 384 ILE A CA 1
ATOM 2900 C C . ILE A 1 384 ? 34.956 68.718 78.896 1.00 66.24 384 ILE A C 1
ATOM 2901 O O . ILE A 1 384 ? 34.414 68.184 79.862 1.00 66.28 384 ILE A O 1
ATOM 2906 N N . ALA A 1 385 ? 34.605 69.923 78.437 1.00 66.18 385 ALA A N 1
ATOM 2907 C CA . ALA A 1 385 ? 33.545 70.736 79.071 1.00 66.19 385 ALA A CA 1
ATOM 2908 C C . ALA A 1 385 ? 32.178 70.021 79.135 1.00 66.17 385 ALA A C 1
ATOM 2909 O O . ALA A 1 385 ? 31.419 70.170 80.101 1.00 65.92 385 ALA A O 1
ATOM 2911 N N . ASN A 1 386 ? 31.882 69.240 78.105 1.00 66.18 386 ASN A N 1
ATOM 2912 C CA . ASN A 1 386 ? 30.722 68.370 78.119 1.00 66.64 386 ASN A CA 1
ATOM 2913 C C . ASN A 1 386 ? 30.833 67.375 79.262 1.00 66.53 386 ASN A C 1
ATOM 2914 O O . ASN A 1 386 ? 29.897 67.213 80.039 1.00 66.71 386 ASN A O 1
ATOM 2919 N N . ARG A 1 387 ? 31.994 66.726 79.367 1.00 66.34 387 ARG A N 1
ATOM 2920 C CA . ARG A 1 387 ? 32.268 65.774 80.452 1.00 66.11 387 ARG A CA 1
ATOM 2921 C C . ARG A 1 387 ? 32.354 66.455 81.824 1.00 65.84 387 ARG A C 1
ATOM 2922 O O . ARG A 1 387 ? 32.299 65.778 82.847 1.00 65.79 387 ARG A O 1
ATOM 2930 N N . ILE A 1 388 ? 32.487 67.784 81.834 1.00 65.29 388 ILE A N 1
ATOM 2931 C CA . ILE A 1 388 ? 32.488 68.565 83.075 1.00 65.05 388 ILE A CA 1
ATOM 2932 C C . ILE A 1 388 ? 31.065 68.694 83.633 1.00 64.77 388 ILE A C 1
ATOM 2933 O O . ILE A 1 388 ? 30.805 68.389 84.803 1.00 64.48 388 ILE A O 1
ATOM 2938 N N . VAL A 1 389 ? 30.156 69.139 82.769 1.00 64.50 389 VAL A N 1
ATOM 2939 C CA . VAL A 1 389 ? 28.752 69.299 83.109 1.00 64.06 389 VAL A CA 1
ATOM 2940 C C . VAL A 1 389 ? 28.100 67.929 83.259 1.00 63.54 389 VAL A C 1
ATOM 2941 O O . VAL A 1 389 ? 27.239 67.745 84.106 1.00 63.70 389 VAL A O 1
ATOM 2945 N N . GLU A 1 390 ? 28.536 66.969 82.450 1.00 63.02 390 GLU A N 1
ATOM 2946 C CA . GLU A 1 390 ? 28.063 65.600 82.570 1.00 62.50 390 GLU A CA 1
ATOM 2947 C C . GLU A 1 390 ? 28.389 65.128 83.972 1.00 62.12 390 GLU A C 1
ATOM 2948 O O . GLU A 1 390 ? 27.488 64.867 84.760 1.00 61.63 390 GLU A O 1
ATOM 2950 N N . GLU A 1 391 ? 29.684 65.070 84.282 1.00 62.32 391 GLU A N 1
ATOM 2951 C CA . GLU A 1 391 ? 30.164 64.668 85.601 1.00 62.59 391 GLU A CA 1
ATOM 2952 C C . GLU A 1 391 ? 29.337 65.277 86.722 1.00 62.50 391 GLU A C 1
ATOM 2953 O O . GLU A 1 391 ? 28.691 64.548 87.485 1.00 62.56 391 GLU A O 1
ATOM 2959 N N . ALA A 1 392 ? 29.370 66.612 86.803 1.00 62.26 392 ALA A N 1
ATOM 2960 C CA . ALA A 1 392 ? 28.665 67.387 87.827 1.00 61.62 392 ALA A CA 1
ATOM 2961 C C . ALA A 1 392 ? 27.212 66.949 87.933 1.00 61.51 392 ALA A C 1
ATOM 2962 O O . ALA A 1 392 ? 26.765 66.535 88.998 1.00 61.55 392 ALA A O 1
ATOM 2972 N N . ILE A 1 394 ? 25.771 64.206 86.832 1.00 59.36 394 ILE A N 1
ATOM 2973 C CA . ILE A 1 394 ? 25.725 62.809 87.263 1.00 58.38 394 ILE A CA 1
ATOM 2974 C C . ILE A 1 394 ? 25.838 62.720 88.787 1.00 57.94 394 ILE A C 1
ATOM 2975 O O . ILE A 1 394 ? 24.966 62.138 89.445 1.00 57.82 394 ILE A O 1
ATOM 2980 N N . ALA A 1 395 ? 26.900 63.328 89.325 1.00 56.98 395 ALA A N 1
ATOM 2981 C CA . ALA A 1 395 ? 27.182 63.368 90.762 1.00 56.37 395 ALA A CA 1
ATOM 2982 C C . ALA A 1 395 ? 26.041 64.004 91.558 1.00 55.99 395 ALA A C 1
ATOM 2983 O O . ALA A 1 395 ? 25.655 63.493 92.618 1.00 55.37 395 ALA A O 1
ATOM 2985 N N . ALA A 1 396 ? 25.488 65.091 91.009 1.00 55.88 396 ALA A N 1
ATOM 2986 C CA . ALA A 1 396 ? 24.457 65.900 91.669 1.00 55.81 396 ALA A CA 1
ATOM 2987 C C . ALA A 1 396 ? 23.059 65.288 91.626 1.00 55.69 396 ALA A C 1
ATOM 2988 O O . ALA A 1 396 ? 22.221 65.578 92.483 1.00 55.62 396 ALA A O 1
ATOM 2990 N N . ASN A 1 397 ? 22.807 64.457 90.620 1.00 55.72 397 ASN A N 1
ATOM 2991 C CA . ASN A 1 397 ? 21.567 63.684 90.557 1.00 55.77 397 ASN A CA 1
ATOM 2992 C C . ASN A 1 397 ? 21.635 62.502 91.531 1.00 55.36 397 ASN A C 1
ATOM 2993 O O . ASN A 1 397 ? 20.621 62.092 92.104 1.00 55.15 397 ASN A O 1
ATOM 2998 N N . ILE A 1 398 ? 22.849 61.973 91.705 1.00 55.17 398 ILE A N 1
ATOM 2999 C CA . ILE A 1 398 ? 23.138 60.927 92.691 1.00 54.88 398 ILE A CA 1
ATOM 3000 C C . ILE A 1 398 ? 22.733 61.351 94.097 1.00 54.57 398 ILE A C 1
ATOM 3001 O O . ILE A 1 398 ? 21.988 60.627 94.751 1.00 54.31 398 ILE A O 1
ATOM 3006 N N . CYS A 1 399 ? 23.184 62.531 94.529 1.00 54.69 399 CYS A N 1
ATOM 3007 C CA . CYS A 1 399 ? 22.964 63.004 95.917 1.00 55.05 399 CYS A CA 1
ATOM 3008 C C . CYS A 1 399 ? 21.496 62.979 96.343 1.00 55.52 399 CYS A C 1
ATOM 3009 O O . CYS A 1 399 ? 21.190 62.621 97.480 1.00 55.77 399 CYS A O 1
ATOM 3012 N N . ALA A 1 400 ? 20.606 63.356 95.423 1.00 55.96 400 ALA A N 1
ATOM 3013 C CA . ALA A 1 400 ? 19.159 63.338 95.644 1.00 56.44 400 ALA A CA 1
ATOM 3014 C C . ALA A 1 400 ? 18.623 61.937 95.932 1.00 56.88 400 ALA A C 1
ATOM 3015 O O . ALA A 1 400 ? 17.851 61.745 96.867 1.00 56.92 400 ALA A O 1
ATOM 3017 N N . ALA A 1 401 ? 19.041 60.965 95.119 1.00 57.65 401 ALA A N 1
ATOM 3018 C CA . ALA A 1 401 ? 18.599 59.568 95.245 1.00 57.94 401 ALA A CA 1
ATOM 3019 C C . ALA A 1 401 ? 18.726 59.018 96.671 1.00 58.28 401 ALA A C 1
ATOM 3020 O O . ALA A 1 401 ? 17.814 58.348 97.164 1.00 58.50 401 ALA A O 1
ATOM 3022 N N . ARG A 1 402 ? 19.852 59.315 97.321 1.00 58.24 402 ARG A N 1
ATOM 3023 C CA . ARG A 1 402 ? 20.101 58.868 98.682 1.00 58.46 402 ARG A CA 1
ATOM 3024 C C . ARG A 1 402 ? 19.130 59.587 99.610 1.00 58.68 402 ARG A C 1
ATOM 3025 O O . ARG A 1 402 ? 18.269 58.960 100.227 1.00 58.90 402 ARG A O 1
ATOM 3033 N N . VAL A 1 403 ? 19.282 60.908 99.693 1.00 58.68 403 VAL A N 1
ATOM 3034 C CA . VAL A 1 403 ? 18.429 61.770 100.514 1.00 58.44 403 VAL A CA 1
ATOM 3035 C C . VAL A 1 403 ? 16.951 61.331 100.478 1.00 58.57 403 VAL A C 1
ATOM 3036 O O . VAL A 1 403 ? 16.399 60.914 101.492 1.00 58.30 403 VAL A O 1
ATOM 3040 N N . LEU A 1 404 ? 16.336 61.367 99.301 1.00 58.94 404 LEU A N 1
ATOM 3041 C CA . LEU A 1 404 ? 14.914 61.030 99.170 1.00 59.27 404 LEU A CA 1
ATOM 3042 C C . LEU A 1 404 ? 14.597 59.557 99.492 1.00 59.58 404 LEU A C 1
ATOM 3043 O O . LEU A 1 404 ? 13.434 59.205 99.740 1.00 59.64 404 LEU A O 1
ATOM 3048 N N . ARG A 1 405 ? 15.628 58.710 99.473 1.00 59.80 405 ARG A N 1
ATOM 3049 C CA . ARG A 1 405 ? 15.521 57.318 99.929 1.00 59.97 405 ARG A CA 1
ATOM 3050 C C . ARG A 1 405 ? 15.317 57.282 101.456 1.00 59.83 405 ARG A C 1
ATOM 3051 O O . ARG A 1 405 ? 14.483 56.529 101.959 1.00 59.50 405 ARG A O 1
ATOM 3059 N N . ASP A 1 406 ? 16.069 58.114 102.172 1.00 59.90 406 ASP A N 1
ATOM 3060 C CA . ASP A 1 406 ? 16.115 58.067 103.643 1.00 60.37 406 ASP A CA 1
ATOM 3061 C C . ASP A 1 406 ? 14.887 58.670 104.319 1.00 60.54 406 ASP A C 1
ATOM 3062 O O . ASP A 1 406 ? 14.421 58.174 105.360 1.00 60.63 406 ASP A O 1
ATOM 3067 N N . LYS A 1 407 ? 14.375 59.744 103.724 1.00 60.72 407 LYS A N 1
ATOM 3068 C CA . LYS A 1 407 ? 13.280 60.512 104.311 1.00 60.67 407 LYS A CA 1
ATOM 3069 C C . LYS A 1 407 ? 11.930 59.838 104.063 1.00 60.43 407 LYS A C 1
ATOM 3070 O O . LYS A 1 407 ? 11.122 59.690 104.988 1.00 59.95 407 LYS A O 1
ATOM 3076 N N . LEU A 1 408 ? 11.705 59.418 102.814 1.00 60.02 408 LEU A N 1
ATOM 3077 C CA . LEU A 1 408 ? 10.378 58.996 102.382 1.00 59.74 408 LEU A CA 1
ATOM 3078 C C . LEU A 1 408 ? 10.294 57.541 101.910 1.00 59.76 408 LEU A C 1
ATOM 3079 O O . LEU A 1 408 ? 9.401 56.792 102.320 1.00 59.48 408 LEU A O 1
ATOM 3084 N N . GLY A 1 409 ? 11.221 57.147 101.042 1.00 59.95 409 GLY A N 1
ATOM 3085 C CA . GLY A 1 409 ? 11.052 55.926 100.270 1.00 59.91 409 GLY A CA 1
ATOM 3086 C C . GLY A 1 409 ? 10.068 56.231 99.156 1.00 60.10 409 GLY A C 1
ATOM 3087 O O . GLY A 1 409 ? 9.459 55.323 98.581 1.00 59.71 409 GLY A O 1
ATOM 3088 N N . PHE A 1 410 ? 9.889 57.530 98.902 1.00 60.53 410 PHE A N 1
ATOM 3089 C CA . PHE A 1 410 ? 9.213 58.043 97.713 1.00 61.08 410 PHE A CA 1
ATOM 3090 C C . PHE A 1 410 ? 10.251 58.757 96.870 1.00 61.35 410 PHE A C 1
ATOM 3091 O O . PHE A 1 410 ? 11.226 59.322 97.395 1.00 61.66 410 PHE A O 1
ATOM 3099 N N . GLY A 1 411 ? 10.027 58.734 95.563 1.00 61.40 411 GLY A N 1
ATOM 3100 C CA . GLY A 1 411 ? 10.814 59.510 94.629 1.00 61.46 411 GLY A CA 1
ATOM 3101 C C . GLY A 1 411 ? 10.363 59.208 93.226 1.00 61.47 411 GLY A C 1
ATOM 3102 O O . GLY A 1 411 ? 9.479 58.368 93.025 1.00 61.56 411 GLY A O 1
ATOM 3103 N N . ILE A 1 412 ? 10.942 59.926 92.264 1.00 61.72 412 ILE A N 1
ATOM 3104 C CA . ILE A 1 412 ? 10.900 59.539 90.849 1.00 61.45 412 ILE A CA 1
ATOM 3105 C C . ILE A 1 412 ? 12.282 58.989 90.549 1.00 61.75 412 ILE A C 1
ATOM 3106 O O . ILE A 1 412 ? 13.216 59.737 90.239 1.00 61.51 412 ILE A O 1
ATOM 3111 N N . TYR A 1 413 ? 12.416 57.675 90.688 1.00 62.41 413 TYR A N 1
ATOM 3112 C CA . TYR A 1 413 ? 13.678 56.997 90.404 1.00 63.24 413 TYR A CA 1
ATOM 3113 C C . TYR A 1 413 ? 13.605 56.194 89.117 1.00 63.89 413 TYR A C 1
ATOM 3114 O O . TYR A 1 413 ? 12.544 55.665 88.744 1.00 63.60 413 TYR A O 1
ATOM 3123 N N . ASN A 1 414 ? 14.745 56.125 88.437 1.00 65.00 414 ASN A N 1
ATOM 3124 C CA . ASN A 1 414 ? 14.892 55.306 87.237 1.00 65.87 414 ASN A CA 1
ATOM 3125 C C . ASN A 1 414 ? 15.468 53.913 87.509 1.00 66.44 414 ASN A C 1
ATOM 3126 O O . ASN A 1 414 ? 16.672 53.762 87.771 1.00 66.26 414 ASN A O 1
ATOM 3131 N N . VAL A 1 415 ? 14.597 52.902 87.435 1.00 67.45 415 VAL A N 1
ATOM 3132 C CA . VAL A 1 415 ? 14.946 51.517 87.807 1.00 68.75 415 VAL A CA 1
ATOM 3133 C C . VAL A 1 415 ? 15.337 50.591 86.635 1.00 69.99 415 VAL A C 1
ATOM 3134 O O . VAL A 1 415 ? 14.491 50.096 85.872 1.00 69.80 415 VAL A O 1
ATOM 3138 N N . HIS A 1 416 ? 16.638 50.363 86.508 1.00 71.52 416 HIS A N 1
ATOM 3139 C CA . HIS A 1 416 ? 17.124 49.379 85.578 1.00 73.03 416 HIS A CA 1
ATOM 3140 C C . HIS A 1 416 ? 17.492 48.108 86.315 1.00 74.26 416 HIS A C 1
ATOM 3141 O O . HIS A 1 416 ? 18.477 48.068 87.045 1.00 73.97 416 HIS A O 1
ATOM 3156 N N . GLY A 1 418 ? 18.335 45.250 84.770 1.00 79.43 418 GLY A N 1
ATOM 3157 C CA . GLY A 1 418 ? 19.301 44.469 84.018 1.00 79.79 418 GLY A CA 1
ATOM 3158 C C . GLY A 1 418 ? 18.569 43.348 83.322 1.00 80.30 418 GLY A C 1
ATOM 3159 O O . GLY A 1 418 ? 17.539 43.580 82.677 1.00 80.39 418 GLY A O 1
ATOM 3160 N N . PHE A 1 419 ? 19.083 42.130 83.482 1.00 80.66 419 PHE A N 1
ATOM 3161 C CA . PHE A 1 419 ? 18.591 40.972 82.732 1.00 81.15 419 PHE A CA 1
ATOM 3162 C C . PHE A 1 419 ? 17.238 40.428 83.220 1.00 81.26 419 PHE A C 1
ATOM 3163 O O . PHE A 1 419 ? 17.019 40.248 84.428 1.00 80.80 419 PHE A O 1
ATOM 3171 N N . ASP A 1 420 ? 16.352 40.162 82.251 1.00 81.36 420 ASP A N 1
ATOM 3172 C CA . ASP A 1 420 ? 15.086 39.448 82.478 1.00 81.37 420 ASP A CA 1
ATOM 3173 C C . ASP A 1 420 ? 15.312 38.074 83.159 1.00 81.17 420 ASP A C 1
ATOM 3174 O O . ASP A 1 420 ? 15.958 37.190 82.573 1.00 81.37 420 ASP A O 1
ATOM 3176 N N . PRO A 1 421 ? 14.790 37.892 84.395 1.00 80.77 421 PRO A N 1
ATOM 3177 C CA . PRO A 1 421 ? 15.002 36.639 85.155 1.00 80.39 421 PRO A CA 1
ATOM 3178 C C . PRO A 1 421 ? 14.587 35.379 84.388 1.00 79.75 421 PRO A C 1
ATOM 3179 O O . PRO A 1 421 ? 14.929 34.271 84.806 1.00 79.81 421 PRO A O 1
ATOM 3183 N N . ALA A 1 422 ? 13.849 35.565 83.292 1.00 78.99 422 ALA A N 1
ATOM 3184 C CA . ALA A 1 422 ? 13.497 34.490 82.360 1.00 78.25 422 ALA A CA 1
ATOM 3185 C C . ALA A 1 422 ? 14.716 34.052 81.549 1.00 77.63 422 ALA A C 1
ATOM 3186 O O . ALA A 1 422 ? 15.094 32.886 81.578 1.00 77.83 422 ALA A O 1
ATOM 3188 N N . ASN A 1 423 ? 15.336 34.991 80.842 1.00 76.78 423 ASN A N 1
ATOM 3189 C CA . ASN A 1 423 ? 16.532 34.708 80.046 1.00 76.10 423 ASN A CA 1
ATOM 3190 C C . ASN A 1 423 ? 17.767 34.314 80.880 1.00 75.32 423 ASN A C 1
ATOM 3191 O O . ASN A 1 423 ? 18.825 34.025 80.321 1.00 75.01 423 ASN A O 1
ATOM 3196 N N . ALA A 1 424 ? 17.613 34.304 82.205 1.00 74.62 424 ALA A N 1
ATOM 3197 C CA . ALA A 1 424 ? 18.709 34.137 83.163 1.00 74.08 424 ALA A CA 1
ATOM 3198 C C . ALA A 1 424 ? 19.703 33.031 82.819 1.00 73.95 424 ALA A C 1
ATOM 3199 O O . ALA A 1 424 ? 20.907 33.283 82.705 1.00 73.85 424 ALA A O 1
ATOM 3201 N N . ASP A 1 425 ? 19.204 31.808 82.661 1.00 73.60 425 ASP A N 1
ATOM 3202 C CA . ASP A 1 425 ? 20.066 30.688 82.307 1.00 73.35 425 ASP A CA 1
ATOM 3203 C C . ASP A 1 425 ? 20.331 30.636 80.810 1.00 73.44 425 ASP A C 1
ATOM 3204 O O . ASP A 1 425 ? 21.261 29.955 80.366 1.00 73.66 425 ASP A O 1
ATOM 3209 N N . ALA A 1 426 ? 19.516 31.352 80.037 1.00 73.27 426 ALA A N 1
ATOM 3210 C CA . ALA A 1 426 ? 19.748 31.500 78.597 1.00 73.35 426 ALA A CA 1
ATOM 3211 C C . ALA A 1 426 ? 21.052 32.248 78.333 1.00 73.08 426 ALA A C 1
ATOM 3212 O O . ALA A 1 426 ? 21.659 32.113 77.268 1.00 72.96 426 ALA A O 1
ATOM 3214 N N . LEU A 1 427 ? 21.484 33.022 79.321 1.00 72.78 427 LEU A N 1
ATOM 3215 C CA . LEU A 1 427 ? 22.644 33.871 79.160 1.00 72.73 427 LEU A CA 1
ATOM 3216 C C . LEU A 1 427 ? 23.936 33.171 79.572 1.00 72.72 427 LEU A C 1
ATOM 3217 O O . LEU A 1 427 ? 24.895 33.151 78.800 1.00 72.64 427 LEU A O 1
ATOM 3222 N N . ALA A 1 428 ? 23.958 32.598 80.773 1.00 72.57 428 ALA A N 1
ATOM 3223 C CA . ALA A 1 428 ? 25.128 31.871 81.252 1.00 72.76 428 ALA A CA 1
ATOM 3224 C C . ALA A 1 428 ? 25.538 30.745 80.298 1.00 72.87 428 ALA A C 1
ATOM 3225 O O . ALA A 1 428 ? 26.703 30.327 80.280 1.00 72.62 428 ALA A O 1
ATOM 3227 N N . ALA A 1 429 ? 24.572 30.270 79.508 1.00 73.10 429 ALA A N 1
ATOM 3228 C CA . ALA A 1 429 ? 24.822 29.324 78.405 1.00 73.24 429 ALA A CA 1
ATOM 3229 C C . ALA A 1 429 ? 25.557 29.986 77.245 1.00 73.18 429 ALA A C 1
ATOM 3230 O O . ALA A 1 429 ? 26.543 29.451 76.755 1.00 73.18 429 ALA A O 1
ATOM 3232 N N . LEU A 1 430 ? 25.064 31.149 76.820 1.00 73.60 430 LEU A N 1
ATOM 3233 C CA . LEU A 1 430 ? 25.626 31.903 75.691 1.00 73.90 430 LEU A CA 1
ATOM 3234 C C . LEU A 1 430 ? 27.128 32.158 75.833 1.00 74.32 430 LEU A C 1
ATOM 3235 O O . LEU A 1 430 ? 27.920 31.758 74.976 1.00 74.35 430 LEU A O 1
ATOM 3240 N N . LEU A 1 431 ? 27.502 32.826 76.919 1.00 74.76 431 LEU A N 1
ATOM 3241 C CA . LEU A 1 431 ? 28.890 33.150 77.212 1.00 75.28 431 LEU A CA 1
ATOM 3242 C C . LEU A 1 431 ? 29.724 31.890 77.303 1.00 75.76 431 LEU A C 1
ATOM 3243 O O . LEU A 1 431 ? 30.895 31.881 76.920 1.00 75.76 431 LEU A O 1
ATOM 3248 N N . LYS A 1 432 ? 29.100 30.830 77.810 1.00 76.17 432 LYS A N 1
ATOM 3249 C CA . LYS A 1 432 ? 29.723 29.525 77.875 1.00 76.98 432 LYS A CA 1
ATOM 3250 C C . LYS A 1 432 ? 30.254 29.092 76.510 1.00 77.27 432 LYS A C 1
ATOM 3251 O O . LYS A 1 432 ? 31.279 28.404 76.441 1.00 77.57 432 LYS A O 1
ATOM 3253 N N . THR A 1 433 ? 29.567 29.487 75.439 1.00 77.35 433 THR A N 1
ATOM 3254 C CA . THR A 1 433 ? 30.095 29.277 74.092 1.00 77.83 433 THR A CA 1
ATOM 3255 C C . THR A 1 433 ? 31.369 30.108 73.922 1.00 78.40 433 THR A C 1
ATOM 3256 O O . THR A 1 433 ? 32.449 29.573 73.653 1.00 78.42 433 THR A O 1
ATOM 3260 N N . HIS A 1 434 ? 31.235 31.414 74.125 1.00 78.95 434 HIS A N 1
ATOM 3261 C CA . HIS A 1 434 ? 32.326 32.353 73.917 1.00 79.42 434 HIS A CA 1
ATOM 3262 C C . HIS A 1 434 ? 33.482 32.134 74.883 1.00 79.79 434 HIS A C 1
ATOM 3263 O O . HIS A 1 434 ? 34.557 32.705 74.710 1.00 79.89 434 HIS A O 1
ATOM 3270 N N . GLY A 1 435 ? 33.260 31.287 75.883 1.00 80.15 435 GLY A N 1
ATOM 3271 C CA . GLY A 1 435 ? 34.300 30.928 76.841 1.00 80.92 435 GLY A CA 1
ATOM 3272 C C . GLY A 1 435 ? 34.457 32.015 77.881 1.00 81.29 435 GLY A C 1
ATOM 3273 O O . GLY A 1 435 ? 35.559 32.549 78.073 1.00 81.27 435 GLY A O 1
ATOM 3274 N N . LEU A 1 436 ? 33.345 32.338 78.548 1.00 81.46 436 LEU A N 1
ATOM 3275 C CA . LEU A 1 436 ? 33.311 33.424 79.525 1.00 81.58 436 LEU A CA 1
ATOM 3276 C C . LEU A 1 436 ? 32.680 33.060 80.884 1.00 81.58 436 LEU A C 1
ATOM 3277 O O . LEU A 1 436 ? 31.476 32.784 80.981 1.00 81.56 436 LEU A O 1
ATOM 3282 N N . HIS A 1 437 ? 33.537 33.079 81.911 1.00 81.48 437 HIS A N 1
ATOM 3283 C CA . HIS A 1 437 ? 33.247 32.693 83.307 1.00 81.57 437 HIS A CA 1
ATOM 3284 C C . HIS A 1 437 ? 32.040 33.440 83.910 1.00 81.47 437 HIS A C 1
ATOM 3285 O O . HIS A 1 437 ? 32.192 34.487 84.552 1.00 81.41 437 HIS A O 1
ATOM 3292 N N . VAL A 1 438 ? 30.842 32.899 83.684 1.00 81.34 438 VAL A N 1
ATOM 3293 C CA . VAL A 1 438 ? 29.607 33.522 84.179 1.00 81.32 438 VAL A CA 1
ATOM 3294 C C . VAL A 1 438 ? 28.687 32.551 84.927 1.00 81.18 438 VAL A C 1
ATOM 3295 O O . VAL A 1 438 ? 27.856 31.861 84.323 1.00 81.07 438 VAL A O 1
ATOM 3299 N N . ASP A 1 439 ? 28.851 32.520 86.249 1.00 81.05 439 ASP A N 1
ATOM 3300 C CA . ASP A 1 439 ? 27.986 31.769 87.157 1.00 80.84 439 ASP A CA 1
ATOM 3301 C C . ASP A 1 439 ? 26.562 32.344 87.122 1.00 80.89 439 ASP A C 1
ATOM 3302 O O . ASP A 1 439 ? 26.363 33.532 87.426 1.00 80.82 439 ASP A O 1
ATOM 3307 N N . ALA A 1 440 ? 25.585 31.501 86.758 1.00 80.80 440 ALA A N 1
ATOM 3308 C CA . ALA A 1 440 ? 24.168 31.914 86.613 1.00 80.62 440 ALA A CA 1
ATOM 3309 C C . ALA A 1 440 ? 23.566 32.439 87.912 1.00 80.43 440 ALA A C 1
ATOM 3310 O O . ALA A 1 440 ? 22.648 33.266 87.895 1.00 80.08 440 ALA A O 1
ATOM 3312 N N . GLU A 1 441 ? 24.100 31.928 89.022 1.00 80.28 441 GLU A N 1
ATOM 3313 C CA . GLU A 1 441 ? 23.766 32.341 90.384 1.00 80.18 441 GLU A CA 1
ATOM 3314 C C . GLU A 1 441 ? 23.995 33.852 90.611 1.00 79.86 441 GLU A C 1
ATOM 3315 O O . GLU A 1 441 ? 23.032 34.642 90.573 1.00 79.52 441 GLU A O 1
ATOM 3321 N N . GLU A 1 442 ? 25.258 34.241 90.828 1.00 79.54 442 GLU A N 1
ATOM 3322 C CA . GLU A 1 442 ? 25.632 35.640 91.071 1.00 79.09 442 GLU A CA 1
ATOM 3323 C C . GLU A 1 442 ? 24.990 36.591 90.059 1.00 78.84 442 GLU A C 1
ATOM 3324 O O . GLU A 1 442 ? 24.323 37.552 90.453 1.00 78.71 442 GLU A O 1
ATOM 3330 N N . VAL A 1 443 ? 25.198 36.297 88.769 1.00 78.48 443 VAL A N 1
ATOM 3331 C CA . VAL A 1 443 ? 24.656 37.060 87.625 1.00 78.03 443 VAL A CA 1
ATOM 3332 C C . VAL A 1 443 ? 23.725 38.218 87.977 1.00 77.57 443 VAL A C 1
ATOM 3333 O O . VAL A 1 443 ? 24.071 39.383 87.752 1.00 77.66 443 VAL A O 1
ATOM 3337 N N . LEU A 1 444 ? 22.554 37.875 88.524 1.00 76.87 444 LEU A N 1
ATOM 3338 C CA . LEU A 1 444 ? 21.481 38.830 88.781 1.00 76.09 444 LEU A CA 1
ATOM 3339 C C . LEU A 1 444 ? 21.919 39.929 89.729 1.00 75.50 444 LEU A C 1
ATOM 3340 O O . LEU A 1 444 ? 21.661 41.107 89.472 1.00 75.68 444 LEU A O 1
ATOM 3345 N N . THR A 1 445 ? 22.573 39.538 90.822 1.00 74.52 445 THR A N 1
ATOM 3346 C CA . THR A 1 445 ? 23.070 40.495 91.803 1.00 73.45 445 THR A CA 1
ATOM 3347 C C . THR A 1 445 ? 23.979 41.518 91.115 1.00 72.68 445 THR A C 1
ATOM 3348 O O . THR A 1 445 ? 24.846 41.153 90.317 1.00 72.45 445 THR A O 1
ATOM 3352 N N . LEU A 1 446 ? 23.740 42.794 91.417 1.00 71.71 446 LEU A N 1
ATOM 3353 C CA . LEU A 1 446 ? 24.502 43.924 90.877 1.00 70.84 446 LEU A CA 1
ATOM 3354 C C . LEU A 1 446 ? 25.998 43.676 90.771 1.00 70.38 446 LEU A C 1
ATOM 3355 O O . LEU A 1 446 ? 26.610 44.016 89.761 1.00 69.95 446 LEU A O 1
ATOM 3360 N N . ASP A 1 447 ? 26.570 43.094 91.830 1.00 70.00 447 ASP A N 1
ATOM 3361 C CA . ASP A 1 447 ? 27.990 42.729 91.881 1.00 69.71 447 ASP A CA 1
ATOM 3362 C C . ASP A 1 447 ? 28.380 41.874 90.670 1.00 69.40 447 ASP A C 1
ATOM 3363 O O . ASP A 1 447 ? 29.420 42.106 90.047 1.00 69.04 447 ASP A O 1
ATOM 3365 N N . GLY A 1 448 ? 27.529 40.896 90.354 1.00 69.35 448 GLY A N 1
ATOM 3366 C CA . GLY A 1 448 ? 27.682 40.052 89.173 1.00 69.47 448 GLY A CA 1
ATOM 3367 C C . GLY A 1 448 ? 27.489 40.819 87.883 1.00 69.38 448 GLY A C 1
ATOM 3368 O O . GLY A 1 448 ? 28.347 40.763 87.001 1.00 69.32 448 GLY A O 1
ATOM 3369 N N . PHE A 1 449 ? 26.373 41.545 87.787 1.00 69.42 449 PHE A N 1
ATOM 3370 C CA . PHE A 1 449 ? 26.065 42.352 86.604 1.00 69.64 449 PHE A CA 1
ATOM 3371 C C . PHE A 1 449 ? 27.251 43.229 86.207 1.00 69.91 449 PHE A C 1
ATOM 3372 O O . PHE A 1 449 ? 27.737 43.149 85.080 1.00 69.75 449 PHE A O 1
ATOM 3380 N N . CYS A 1 450 ? 27.728 44.043 87.142 1.00 70.45 450 CYS A N 1
ATOM 3381 C CA . CYS A 1 450 ? 28.785 45.007 86.843 1.00 71.16 450 CYS A CA 1
ATOM 3382 C C . CYS A 1 450 ? 30.157 44.355 86.685 1.00 71.18 450 CYS A C 1
ATOM 3383 O O . CYS A 1 450 ? 31.033 44.934 86.043 1.00 71.52 450 CYS A O 1
ATOM 3386 N N . LYS A 1 451 ? 30.348 43.171 87.273 1.00 71.13 451 LYS A N 1
ATOM 3387 C CA . LYS A 1 451 ? 31.616 42.442 87.147 1.00 71.20 451 LYS A CA 1
ATOM 3388 C C . LYS A 1 451 ? 31.696 41.748 85.789 1.00 71.28 451 LYS A C 1
ATOM 3389 O O . LYS A 1 451 ? 32.769 41.651 85.185 1.00 71.11 451 LYS A O 1
ATOM 3392 N N . LEU A 1 452 ? 30.548 41.275 85.313 1.00 71.64 452 LEU A N 1
ATOM 3393 C CA . LEU A 1 452 ? 30.409 40.809 83.928 1.00 72.01 452 LEU A CA 1
ATOM 3394 C C . LEU A 1 452 ? 30.676 41.937 82.931 1.00 72.17 452 LEU A C 1
ATOM 3395 O O . LEU A 1 452 ? 31.326 41.724 81.901 1.00 72.02 452 LEU A O 1
ATOM 3400 N N . ARG A 1 453 ? 30.169 43.126 83.261 1.00 72.44 453 ARG A N 1
ATOM 3401 C CA . ARG A 1 453 ? 30.224 44.293 82.383 1.00 72.72 453 ARG A CA 1
ATOM 3402 C C . ARG A 1 453 ? 31.669 44.715 82.142 1.00 72.89 453 ARG A C 1
ATOM 3403 O O . ARG A 1 453 ? 32.019 45.142 81.037 1.00 73.10 453 ARG A O 1
ATOM 3411 N N . ARG A 1 454 ? 32.494 44.569 83.176 1.00 72.89 454 ARG A N 1
ATOM 3412 C CA . ARG A 1 454 ? 33.927 44.845 83.097 1.00 73.24 454 ARG A CA 1
ATOM 3413 C C . ARG A 1 454 ? 34.594 43.930 82.078 1.00 73.38 454 ARG A C 1
ATOM 3414 O O . ARG A 1 454 ? 35.214 44.413 81.125 1.00 73.37 454 ARG A O 1
ATOM 3416 N N . GLU A 1 455 ? 34.439 42.617 82.280 1.00 73.57 455 GLU A N 1
ATOM 3417 C CA . GLU A 1 455 ? 35.032 41.587 81.412 1.00 73.71 455 GLU A CA 1
ATOM 3418 C C . GLU A 1 455 ? 34.746 41.821 79.918 1.00 73.41 455 GLU A C 1
ATOM 3419 O O . GLU A 1 455 ? 35.594 41.520 79.069 1.00 73.60 455 GLU A O 1
ATOM 3425 N N . LEU A 1 456 ? 33.569 42.376 79.614 1.00 72.90 456 LEU A N 1
ATOM 3426 C CA . LEU A 1 456 ? 33.178 42.724 78.237 1.00 72.36 456 LEU A CA 1
ATOM 3427 C C . LEU A 1 456 ? 34.079 43.803 77.649 1.00 72.46 456 LEU A C 1
ATOM 3428 O O . LEU A 1 456 ? 34.581 43.660 76.532 1.00 72.72 456 LEU A O 1
ATOM 3433 N N . ASP A 1 457 ? 34.294 44.871 78.414 1.00 72.37 457 ASP A N 1
ATOM 3434 C CA . ASP A 1 457 ? 35.238 45.926 78.045 1.00 72.14 457 ASP A CA 1
ATOM 3435 C C . ASP A 1 457 ? 36.573 45.345 77.560 1.00 71.63 457 ASP A C 1
ATOM 3436 O O . ASP A 1 457 ? 37.158 45.847 76.598 1.00 71.79 457 ASP A O 1
ATOM 3441 N N . ALA A 1 458 ? 37.023 44.272 78.211 1.00 70.85 458 ALA A N 1
ATOM 3442 C CA . ALA A 1 458 ? 38.300 43.624 77.889 1.00 70.24 458 ALA A CA 1
ATOM 3443 C C . ALA A 1 458 ? 38.342 42.939 76.507 1.00 69.72 458 ALA A C 1
ATOM 3444 O O . ALA A 1 458 ? 39.374 42.375 76.113 1.00 69.50 458 ALA A O 1
ATOM 3446 N N . GLN A 1 459 ? 37.228 43.004 75.774 1.00 69.01 459 GLN A N 1
ATOM 3447 C CA . GLN A 1 459 ? 37.092 42.283 74.515 1.00 68.05 459 GLN A CA 1
ATOM 3448 C C . GLN A 1 459 ? 37.541 43.122 73.330 1.00 67.51 459 GLN A C 1
ATOM 3449 O O . GLN A 1 459 ? 37.281 44.328 73.294 1.00 67.53 459 GLN A O 1
ATOM 3451 N N . PRO A 1 460 ? 38.215 42.475 72.351 1.00 66.88 460 PRO A N 1
ATOM 3452 C CA . PRO A 1 460 ? 38.659 43.025 71.063 1.00 65.94 460 PRO A CA 1
ATOM 3453 C C . PRO A 1 460 ? 37.629 43.950 70.450 1.00 64.63 460 PRO A C 1
ATOM 3454 O O . PRO A 1 460 ? 37.949 45.075 70.055 1.00 64.82 460 PRO A O 1
ATOM 3458 N N . THR A 1 461 ? 36.397 43.461 70.355 1.00 63.01 461 THR A N 1
ATOM 3459 C CA . THR A 1 461 ? 35.293 44.252 69.827 1.00 60.82 461 THR A CA 1
ATOM 3460 C C . THR A 1 461 ? 34.092 44.215 70.767 1.00 59.49 461 THR A C 1
ATOM 3461 O O . THR A 1 461 ? 34.136 43.563 71.820 1.00 58.64 461 THR A O 1
ATOM 3465 N N . GLY A 1 462 ? 33.025 44.917 70.364 1.00 57.93 462 GLY A N 1
ATOM 3466 C CA . GLY A 1 462 ? 31.820 45.010 71.166 1.00 56.17 462 GLY A CA 1
ATOM 3467 C C . GLY A 1 462 ? 30.778 44.016 70.731 1.00 54.96 462 GLY A C 1
ATOM 3468 O O . GLY A 1 462 ? 29.584 44.262 70.879 1.00 54.22 462 GLY A O 1
ATOM 3469 N N . PHE A 1 463 ? 31.248 42.899 70.176 1.00 54.39 463 PHE A N 1
ATOM 3470 C CA . PHE A 1 463 ? 30.375 41.903 69.600 1.00 53.85 463 PHE A CA 1
ATOM 3471 C C . PHE A 1 463 ? 29.604 41.196 70.668 1.00 54.14 463 PHE A C 1
ATOM 3472 O O . PHE A 1 463 ? 28.370 41.200 70.641 1.00 53.95 463 PHE A O 1
ATOM 3480 N N . LEU A 1 464 ? 30.345 40.602 71.610 1.00 54.96 464 LEU A N 1
ATOM 3481 C CA . LEU A 1 464 ? 29.771 39.873 72.724 1.00 55.46 464 LEU A CA 1
ATOM 3482 C C . LEU A 1 464 ? 28.853 40.778 73.530 1.00 56.12 464 LEU A C 1
ATOM 3483 O O . LEU A 1 464 ? 27.717 40.407 73.831 1.00 55.54 464 LEU A O 1
ATOM 3485 N N . ASP A 1 465 ? 29.310 41.987 73.835 1.00 57.05 465 ASP A N 1
ATOM 3486 C CA . ASP A 1 465 ? 28.387 42.947 74.416 1.00 58.70 465 ASP A CA 1
ATOM 3487 C C . ASP A 1 465 ? 27.072 43.090 73.610 1.00 59.61 465 ASP A C 1
ATOM 3488 O O . ASP A 1 465 ? 25.992 43.050 74.196 1.00 59.55 465 ASP A O 1
ATOM 3493 N N . SER A 1 466 ? 27.138 43.216 72.281 1.00 61.02 466 SER A N 1
ATOM 3494 C CA . SER A 1 466 ? 25.904 43.326 71.523 1.00 62.14 466 SER A CA 1
ATOM 3495 C C . SER A 1 466 ? 25.075 42.064 71.752 1.00 62.89 466 SER A C 1
ATOM 3496 O O . SER A 1 466 ? 23.868 42.142 71.991 1.00 63.60 466 SER A O 1
ATOM 3499 N N . ARG A 1 467 ? 25.725 40.908 71.745 1.00 63.42 467 ARG A N 1
ATOM 3500 C CA . ARG A 1 467 ? 25.014 39.651 71.962 1.00 64.36 467 ARG A CA 1
ATOM 3501 C C . ARG A 1 467 ? 24.162 39.634 73.248 1.00 65.86 467 ARG A C 1
ATOM 3502 O O . ARG A 1 467 ? 22.923 39.597 73.181 1.00 66.10 467 ARG A O 1
ATOM 3510 N N . ILE A 1 468 ? 24.836 39.700 74.399 1.00 67.27 468 ILE A N 1
ATOM 3511 C CA . ILE A 1 468 ? 24.208 39.613 75.726 1.00 69.11 468 ILE A CA 1
ATOM 3512 C C . ILE A 1 468 ? 23.095 40.630 75.943 1.00 70.35 468 ILE A C 1
ATOM 3513 O O . ILE A 1 468 ? 22.187 40.390 76.731 1.00 70.28 468 ILE A O 1
ATOM 3518 N N . ARG A 1 469 ? 23.187 41.761 75.242 1.00 71.80 469 ARG A N 1
ATOM 3519 C CA . ARG A 1 469 ? 22.282 42.896 75.440 1.00 73.39 469 ARG A CA 1
ATOM 3520 C C . ARG A 1 469 ? 20.907 42.657 74.797 1.00 74.27 469 ARG A C 1
ATOM 3521 O O . ARG A 1 469 ? 19.957 43.439 74.979 1.00 74.59 469 ARG A O 1
ATOM 3523 N N . ARG A 1 470 ? 20.808 41.568 74.047 1.00 74.83 470 ARG A N 1
ATOM 3524 C CA . ARG A 1 470 ? 19.529 41.089 73.586 1.00 75.35 470 ARG A CA 1
ATOM 3525 C C . ARG A 1 470 ? 18.840 40.370 74.744 1.00 75.62 470 ARG A C 1
ATOM 3526 O O . ARG A 1 470 ? 17.702 39.920 74.610 1.00 75.63 470 ARG A O 1
ATOM 3534 N N . PHE A 1 471 ? 19.534 40.290 75.881 1.00 75.69 471 PHE A N 1
ATOM 3535 C CA . PHE A 1 471 ? 19.056 39.538 77.035 1.00 76.45 471 PHE A CA 1
ATOM 3536 C C . PHE A 1 471 ? 18.499 40.372 78.183 1.00 76.55 471 PHE A C 1
ATOM 3537 O O . PHE A 1 471 ? 17.763 39.851 79.027 1.00 76.86 471 PHE A O 1
ATOM 3545 N N . GLN A 1 472 ? 18.870 41.647 78.235 1.00 76.53 472 GLN A N 1
ATOM 3546 C CA . GLN A 1 472 ? 18.416 42.519 79.318 1.00 76.69 472 GLN A CA 1
ATOM 3547 C C . GLN A 1 472 ? 17.080 43.206 79.032 1.00 76.29 472 GLN A C 1
ATOM 3548 O O . GLN A 1 472 ? 16.623 43.272 77.884 1.00 75.85 472 GLN A O 1
ATOM 3554 N N . SER A 1 473 ? 16.475 43.713 80.102 1.00 76.05 473 SER A N 1
ATOM 3555 C CA . SER A 1 473 ? 15.250 44.495 80.024 1.00 76.15 473 SER A CA 1
ATOM 3556 C C . SER A 1 473 ? 15.558 45.984 79.778 1.00 76.20 473 SER A C 1
ATOM 3557 O O . SER A 1 473 ? 16.722 46.365 79.560 1.00 76.32 473 SER A O 1
ATOM 3560 N N . PHE A 1 474 ? 14.515 46.816 79.803 1.00 75.82 474 PHE A N 1
ATOM 3561 C CA . PHE A 1 474 ? 14.684 48.249 79.598 1.00 75.62 474 PHE A CA 1
ATOM 3562 C C . PHE A 1 474 ? 14.554 49.014 80.905 1.00 74.60 474 PHE A C 1
ATOM 3563 O O . PHE A 1 474 ? 13.736 48.666 81.756 1.00 74.32 474 PHE A O 1
ATOM 3571 N N . ALA A 1 475 ? 15.376 50.056 81.038 1.00 73.46 475 ALA A N 1
ATOM 3572 C CA . ALA A 1 475 ? 15.304 51.013 82.127 1.00 72.29 475 ALA A CA 1
ATOM 3573 C C . ALA A 1 475 ? 13.878 51.511 82.291 1.00 71.77 475 ALA A C 1
ATOM 3574 O O . ALA A 1 475 ? 13.243 51.937 81.326 1.00 71.13 475 ALA A O 1
ATOM 3576 N N . GLU A 1 476 ? 13.371 51.427 83.519 1.00 71.31 476 GLU A N 1
ATOM 3577 C CA . GLU A 1 476 ? 12.006 51.869 83.797 1.00 70.90 476 GLU A CA 1
ATOM 3578 C C . GLU A 1 476 ? 11.949 53.030 84.794 1.00 70.13 476 GLU A C 1
ATOM 3579 O O . GLU A 1 476 ? 12.986 53.526 85.240 1.00 69.92 476 GLU A O 1
ATOM 3585 N N . ILE A 1 477 ? 10.739 53.488 85.095 1.00 69.48 477 ILE A N 1
ATOM 3586 C CA . ILE A 1 477 ? 10.537 54.535 86.098 1.00 68.83 477 ILE A CA 1
ATOM 3587 C C . ILE A 1 477 ? 9.642 53.950 87.193 1.00 68.54 477 ILE A C 1
ATOM 3588 O O . ILE A 1 477 ? 8.609 53.338 86.892 1.00 68.09 477 ILE A O 1
ATOM 3593 N N . SER A 1 478 ? 10.054 54.106 88.452 1.00 68.33 478 SER A N 1
ATOM 3594 C CA . SER A 1 478 ? 9.220 53.670 89.583 1.00 68.24 478 SER A CA 1
ATOM 3595 C C . SER A 1 478 ? 9.134 54.691 90.706 1.00 68.22 478 SER A C 1
ATOM 3596 O O . SER A 1 478 ? 9.924 55.639 90.778 1.00 68.02 478 SER A O 1
ATOM 3599 N N . THR A 1 479 ? 8.158 54.474 91.580 1.00 68.41 479 THR A N 1
ATOM 3600 C CA . THR A 1 479 ? 7.945 55.308 92.759 1.00 68.64 479 THR A CA 1
ATOM 3601 C C . THR A 1 479 ? 8.891 54.884 93.897 1.00 68.67 479 THR A C 1
ATOM 3602 O O . THR A 1 479 ? 9.398 55.727 94.644 1.00 68.59 479 THR A O 1
ATOM 3606 N N . GLU A 1 480 ? 9.112 53.573 94.019 1.00 68.78 480 GLU A N 1
ATOM 3607 C CA . GLU A 1 480 ? 10.057 53.013 94.989 1.00 68.96 480 GLU A CA 1
ATOM 3608 C C . GLU A 1 480 ? 11.502 53.239 94.538 1.00 69.07 480 GLU A C 1
ATOM 3609 O O . GLU A 1 480 ? 11.748 53.478 93.360 1.00 68.91 480 GLU A O 1
ATOM 3611 N N . PRO A 1 481 ? 12.463 53.190 95.480 1.00 69.38 481 PRO A N 1
ATOM 3612 C CA . PRO A 1 481 ? 13.847 53.235 95.018 1.00 69.40 481 PRO A CA 1
ATOM 3613 C C . PRO A 1 481 ? 14.278 51.883 94.462 1.00 69.38 481 PRO A C 1
ATOM 3614 O O . PRO A 1 481 ? 13.766 50.840 94.886 1.00 69.35 481 PRO A O 1
ATOM 3618 N N . GLY A 1 482 ? 15.197 51.921 93.501 1.00 69.31 482 GLY A N 1
ATOM 3619 C CA . GLY A 1 482 ? 15.815 50.721 92.953 1.00 69.14 482 GLY A CA 1
ATOM 3620 C C . GLY A 1 482 ? 17.266 50.987 92.582 1.00 69.09 482 GLY A C 1
ATOM 3621 O O . GLY A 1 482 ? 17.801 52.065 92.874 1.00 69.12 482 GLY A O 1
ATOM 3622 N N . PRO A 1 483 ? 17.926 49.999 91.951 1.00 68.92 483 PRO A N 1
ATOM 3623 C CA . PRO A 1 483 ? 19.287 50.212 91.487 1.00 68.60 483 PRO A CA 1
ATOM 3624 C C . PRO A 1 483 ? 19.304 50.516 89.989 1.00 68.18 483 PRO A C 1
ATOM 3625 O O . PRO A 1 483 ? 18.444 50.021 89.257 1.00 68.49 483 PRO A O 1
ATOM 3629 N N . HIS A 1 484 ? 20.254 51.335 89.541 1.00 67.55 484 HIS A N 1
ATOM 3630 C CA . HIS A 1 484 ? 20.420 51.615 88.112 1.00 66.84 484 HIS A CA 1
ATOM 3631 C C . HIS A 1 484 ? 21.468 50.643 87.565 1.00 66.38 484 HIS A C 1
ATOM 3632 O O . HIS A 1 484 ? 22.643 50.998 87.393 1.00 66.04 484 HIS A O 1
ATOM 3639 N N . PHE A 1 485 ? 21.035 49.409 87.307 1.00 65.91 485 PHE A N 1
ATOM 3640 C CA . PHE A 1 485 ? 21.944 48.353 86.861 1.00 65.74 485 PHE A CA 1
ATOM 3641 C C . PHE A 1 485 ? 22.827 48.839 85.719 1.00 65.28 485 PHE A C 1
ATOM 3642 O O . PHE A 1 485 ? 24.039 48.620 85.732 1.00 65.47 485 PHE A O 1
ATOM 3650 N N . GLY A 1 486 ? 22.211 49.522 84.756 1.00 64.48 486 GLY A N 1
ATOM 3651 C CA . GLY A 1 486 ? 22.916 50.075 83.610 1.00 63.68 486 GLY A CA 1
ATOM 3652 C C . GLY A 1 486 ? 23.941 51.152 83.909 1.00 63.16 486 GLY A C 1
ATOM 3653 O O . GLY A 1 486 ? 24.952 51.259 83.210 1.00 63.08 486 GLY A O 1
ATOM 3654 N N . LEU A 1 487 ? 23.688 51.955 84.943 1.00 62.79 487 LEU A N 1
ATOM 3655 C CA . LEU A 1 487 ? 24.587 53.067 85.289 1.00 61.87 487 LEU A CA 1
ATOM 3656 C C . LEU A 1 487 ? 25.623 52.710 86.350 1.00 60.57 487 LEU A C 1
ATOM 3657 O O . LEU A 1 487 ? 26.633 53.393 86.484 1.00 59.99 487 LEU A O 1
ATOM 3662 N N . GLY A 1 488 ? 25.380 51.627 87.078 1.00 59.65 488 GLY A N 1
ATOM 3663 C CA . GLY A 1 488 ? 26.245 51.255 88.194 1.00 58.92 488 GLY A CA 1
ATOM 3664 C C . GLY A 1 488 ? 25.897 52.052 89.447 1.00 58.27 488 GLY A C 1
ATOM 3665 O O . GLY A 1 488 ? 26.713 52.200 90.360 1.00 5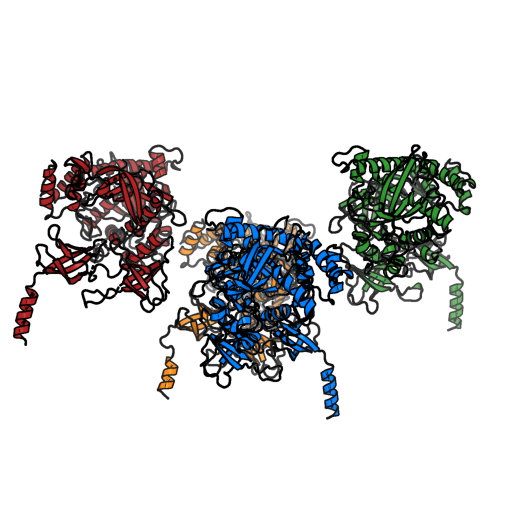7.99 488 GLY A O 1
ATOM 3666 N N . LEU A 1 489 ? 24.675 52.574 89.476 1.00 57.67 489 LEU A N 1
ATOM 3667 C CA . LEU A 1 489 ? 24.195 53.345 90.598 1.00 57.06 489 LEU A CA 1
ATOM 3668 C C . LEU A 1 489 ? 23.434 52.437 91.549 1.00 57.08 489 LEU A C 1
ATOM 3669 O O . LEU A 1 489 ? 22.726 51.506 91.112 1.00 56.36 489 LEU A O 1
ATOM 3671 N N . GLU A 1 490 ? 23.620 52.704 92.849 1.00 57.09 490 GLU A N 1
ATOM 3672 C CA . GLU A 1 490 ? 22.842 52.073 93.912 1.00 57.17 490 GLU A CA 1
ATOM 3673 C C . GLU A 1 490 ? 21.383 52.543 93.820 1.00 57.17 490 GLU A C 1
ATOM 3674 O O . GLU A 1 490 ? 20.450 51.738 93.874 1.00 57.54 490 GLU A O 1
ATOM 3676 N N . ALA A 1 491 ? 21.205 53.850 93.658 1.00 56.88 491 ALA A N 1
ATOM 3677 C CA . ALA A 1 491 ? 19.894 54.448 93.430 1.00 56.58 491 ALA A CA 1
ATOM 3678 C C . ALA A 1 491 ? 20.087 55.670 92.534 1.00 56.40 491 ALA A C 1
ATOM 3679 O O . ALA A 1 491 ? 21.102 56.367 92.661 1.00 56.43 491 ALA A O 1
ATOM 3681 N N . TYR A 1 492 ? 19.148 55.926 91.616 1.00 56.07 492 TYR A N 1
ATOM 3682 C CA . TYR A 1 492 ? 19.259 57.110 90.741 1.00 55.46 492 TYR A CA 1
ATOM 3683 C C . TYR A 1 492 ? 18.021 58.041 90.688 1.00 55.05 492 TYR A C 1
ATOM 3684 O O . TYR A 1 492 ? 16.901 57.583 90.423 1.00 54.95 492 TYR A O 1
ATOM 3693 N N . ALA A 1 493 ? 18.240 59.339 90.949 1.00 54.66 493 ALA A N 1
ATOM 3694 C CA . ALA A 1 493 ? 17.153 60.348 91.013 1.00 54.05 493 ALA A CA 1
ATOM 3695 C C . ALA A 1 493 ? 17.421 61.660 90.241 1.00 53.63 493 ALA A C 1
ATOM 3696 O O . ALA A 1 493 ? 18.354 62.405 90.549 1.00 53.64 493 ALA A O 1
ATOM 3698 N N . THR A 1 494 ? 16.573 61.945 89.255 1.00 52.61 494 THR A N 1
ATOM 3699 C CA . THR A 1 494 ? 16.777 63.093 88.385 1.00 51.55 494 THR A CA 1
ATOM 3700 C C . THR A 1 494 ? 16.047 64.339 88.892 1.00 50.26 494 THR A C 1
ATOM 3701 O O . THR A 1 494 ? 14.854 64.278 89.186 1.00 49.20 494 THR A O 1
ATOM 3705 N N . TRP A 1 495 ? 16.780 65.452 88.969 1.00 49.50 495 TRP A N 1
ATOM 3706 C CA . TRP A 1 495 ? 16.240 66.789 89.292 1.00 49.82 495 TRP A CA 1
ATOM 3707 C C . TRP A 1 495 ? 17.034 67.812 88.473 1.00 50.00 495 TRP A C 1
ATOM 3708 O O . TRP A 1 495 ? 16.904 69.019 88.631 1.00 50.11 495 TRP A O 1
ATOM 3719 N N . THR A 1 496 ? 17.837 67.285 87.563 1.00 50.66 496 THR A N 1
ATOM 3720 C CA . THR A 1 496 ? 18.696 68.064 86.673 1.00 50.80 496 THR A CA 1
ATOM 3721 C C . THR A 1 496 ? 17.984 69.030 85.704 1.00 50.09 496 THR A C 1
ATOM 3722 O O . THR A 1 496 ? 18.596 69.997 85.234 1.00 49.89 496 THR A O 1
ATOM 3726 N N . SER A 1 497 ? 16.716 68.749 85.396 1.00 49.56 497 SER A N 1
ATOM 3727 C CA . SER A 1 497 ? 15.948 69.494 84.370 1.00 49.05 497 SER A CA 1
ATOM 3728 C C . SER A 1 497 ? 14.451 69.430 84.644 1.00 48.57 497 SER A C 1
ATOM 3729 O O . SER A 1 497 ? 13.728 68.773 83.910 1.00 48.67 497 SER A O 1
ATOM 3732 N N . PRO A 1 498 ? 13.981 70.093 85.718 1.00 48.64 498 PRO A N 1
ATOM 3733 C CA . PRO A 1 498 ? 12.541 70.071 86.069 1.00 48.30 498 PRO A CA 1
ATOM 3734 C C . PRO A 1 498 ? 11.657 70.735 84.995 1.00 47.99 498 PRO A C 1
ATOM 3735 O O . PRO A 1 498 ? 10.473 70.444 84.852 1.00 47.12 498 PRO A O 1
ATOM 3739 N N . ILE A 1 499 ? 12.281 71.616 84.246 1.00 48.60 499 ILE A N 1
ATOM 3740 C CA . ILE A 1 499 ? 11.681 72.306 83.128 1.00 50.29 499 ILE A CA 1
ATOM 3741 C C . ILE A 1 499 ? 11.335 71.397 81.910 1.00 50.66 499 ILE A C 1
ATOM 3742 O O . ILE A 1 499 ? 10.392 71.694 81.161 1.00 51.25 499 ILE A O 1
ATOM 3747 N N . ARG A 1 500 ? 12.075 70.296 81.729 1.00 50.49 500 ARG A N 1
ATOM 3748 C CA . ARG A 1 500 ? 11.817 69.348 80.631 1.00 50.60 500 ARG A CA 1
ATOM 3749 C C . ARG A 1 500 ? 11.278 68.015 81.118 1.00 50.52 500 ARG A C 1
ATOM 3750 O O . ARG A 1 500 ? 10.874 67.169 80.309 1.00 49.89 500 ARG A O 1
ATOM 3758 N N . LYS A 1 501 ? 11.301 67.814 82.437 1.00 50.38 501 LYS A N 1
ATOM 3759 C CA . LYS A 1 501 ? 10.995 66.504 83.009 1.00 50.14 501 LYS A CA 1
ATOM 3760 C C . LYS A 1 501 ? 10.119 66.644 84.230 1.00 49.44 501 LYS A C 1
ATOM 3761 O O . LYS A 1 501 ? 10.508 67.231 85.229 1.00 49.37 501 LYS A O 1
ATOM 3767 N N . TYR A 1 502 ? 8.921 66.099 84.114 1.00 49.26 502 TYR A N 1
ATOM 3768 C CA . TYR A 1 502 ? 7.916 66.191 85.138 1.00 49.36 502 TYR A CA 1
ATOM 3769 C C . TYR A 1 502 ? 8.386 65.444 86.378 1.00 49.25 502 TYR A C 1
ATOM 3770 O O . TYR A 1 502 ? 8.209 65.925 87.508 1.00 48.69 502 TYR A O 1
ATOM 3779 N N . GLY A 1 503 ? 8.999 64.279 86.149 1.00 49.06 503 GLY A N 1
ATOM 3780 C CA . GLY A 1 503 ? 9.688 63.512 87.179 1.00 49.26 503 GLY A CA 1
ATOM 3781 C C . GLY A 1 503 ? 10.623 64.370 88.017 1.00 49.59 503 GLY A C 1
ATOM 3782 O O . GLY A 1 503 ? 10.575 64.327 89.241 1.00 48.89 503 GLY A O 1
ATOM 3783 N N . ASP A 1 504 ? 11.459 65.154 87.337 1.00 50.14 504 ASP A N 1
ATOM 3784 C CA . ASP A 1 504 ? 12.382 66.088 87.959 1.00 50.69 504 ASP A CA 1
ATOM 3785 C C . ASP A 1 504 ? 11.670 67.232 88.633 1.00 52.19 504 ASP A C 1
ATOM 3786 O O . ASP A 1 504 ? 12.213 67.830 89.561 1.00 52.65 504 ASP A O 1
ATOM 3799 N N . ILE A 1 506 ? 8.415 66.877 89.988 1.00 52.18 506 ILE A N 1
ATOM 3800 C CA . ILE A 1 506 ? 7.915 66.123 91.141 1.00 50.20 506 ILE A CA 1
ATOM 3801 C C . ILE A 1 506 ? 9.019 65.886 92.182 1.00 49.59 506 ILE A C 1
ATOM 3802 O O . ILE A 1 506 ? 8.780 65.976 93.396 1.00 49.28 506 ILE A O 1
ATOM 3807 N N . ASN A 1 507 ? 10.232 65.608 91.711 1.00 48.45 507 ASN A N 1
ATOM 3808 C CA . ASN A 1 507 ? 11.369 65.504 92.622 1.00 47.70 507 ASN A CA 1
ATOM 3809 C C . ASN A 1 507 ? 11.662 66.784 93.382 1.00 46.80 507 ASN A C 1
ATOM 3810 O O . ASN A 1 507 ? 12.007 66.749 94.564 1.00 46.44 507 ASN A O 1
ATOM 3815 N N . HIS A 1 508 ? 11.527 67.904 92.684 1.00 46.06 508 HIS A N 1
ATOM 3816 C CA . HIS A 1 508 ? 11.738 69.206 93.273 1.00 45.52 508 HIS A CA 1
ATOM 3817 C C . HIS A 1 508 ? 10.818 69.439 94.467 1.00 45.77 508 HIS A C 1
ATOM 3818 O O . HIS A 1 508 ? 11.264 69.913 95.510 1.00 45.64 508 HIS A O 1
ATOM 3825 N N . ARG A 1 509 ? 9.547 69.079 94.308 1.00 45.97 509 ARG A N 1
ATOM 3826 C CA . ARG A 1 509 ? 8.564 69.240 95.365 1.00 46.36 509 ARG A CA 1
ATOM 3827 C C . ARG A 1 509 ? 8.837 68.297 96.537 1.00 46.13 509 ARG A C 1
ATOM 3828 O O . ARG A 1 509 ? 8.593 68.637 97.707 1.00 45.62 509 ARG A O 1
ATOM 3836 N N . LEU A 1 510 ? 9.368 67.124 96.216 1.00 45.66 510 LEU A N 1
ATOM 3837 C CA . LEU A 1 510 ? 9.784 66.174 97.235 1.00 45.47 510 LEU A CA 1
ATOM 3838 C C . LEU A 1 510 ? 11.067 66.670 97.907 1.00 45.53 510 LEU A C 1
ATOM 3839 O O . LEU A 1 510 ? 11.237 66.532 99.128 1.00 45.21 510 LEU A O 1
ATOM 3844 N N . LEU A 1 511 ? 11.943 67.276 97.102 1.00 45.42 511 LEU A N 1
ATOM 3845 C CA . LEU A 1 511 ? 13.197 67.861 97.585 1.00 45.52 511 LEU A CA 1
ATOM 3846 C C . LEU A 1 511 ? 12.948 69.059 98.504 1.00 45.52 511 LEU A C 1
ATOM 3847 O O . LEU A 1 511 ? 13.788 69.398 99.351 1.00 45.80 511 LEU A O 1
ATOM 3852 N N . LYS A 1 512 ? 11.789 69.691 98.337 1.00 45.37 512 LYS A N 1
ATOM 3853 C CA . LYS A 1 512 ? 11.389 70.805 99.196 1.00 45.37 512 LYS A CA 1
ATOM 3854 C C . LYS A 1 512 ? 10.868 70.294 100.535 1.00 45.30 512 LYS A C 1
ATOM 3855 O O . LYS A 1 512 ? 11.079 70.927 101.561 1.00 45.12 512 LYS A O 1
ATOM 3861 N N . ALA A 1 513 ? 10.198 69.140 100.496 1.00 45.39 513 ALA A N 1
ATOM 3862 C CA . ALA A 1 513 ? 9.690 68.469 101.680 1.00 45.48 513 ALA A CA 1
ATOM 3863 C C . ALA A 1 513 ? 10.836 68.004 102.583 1.00 45.96 513 ALA A C 1
ATOM 3864 O O . ALA A 1 513 ? 10.703 68.036 103.823 1.00 46.25 513 ALA A O 1
ATOM 3866 N N . VAL A 1 514 ? 11.957 67.596 101.975 1.00 46.08 514 VAL A N 1
ATOM 3867 C CA . VAL A 1 514 ? 13.165 67.219 102.728 1.00 46.45 514 VAL A CA 1
ATOM 3868 C C . VAL A 1 514 ? 13.590 68.320 103.698 1.00 46.83 514 VAL A C 1
ATOM 3869 O O . VAL A 1 514 ? 13.607 68.120 104.929 1.00 46.97 514 VAL A O 1
ATOM 3873 N N . ILE A 1 515 ? 13.910 69.483 103.135 1.00 47.07 515 ILE A N 1
ATOM 3874 C CA . ILE A 1 515 ? 14.279 70.659 103.914 1.00 47.48 515 ILE A CA 1
ATOM 3875 C C . ILE A 1 515 ? 13.224 70.979 104.990 1.00 47.32 515 ILE A C 1
ATOM 3876 O O . ILE A 1 515 ? 13.523 71.689 105.952 1.00 47.09 515 ILE A O 1
ATOM 3881 N N . LYS A 1 516 ? 12.014 70.423 104.831 1.00 47.26 516 LYS A N 1
ATOM 3882 C CA . LYS A 1 516 ? 10.835 70.852 105.602 1.00 47.28 516 LYS A CA 1
ATOM 3883 C C . LYS A 1 516 ? 10.309 69.882 106.686 1.00 47.34 516 LYS A C 1
ATOM 3884 O O . LYS A 1 516 ? 10.696 70.033 107.947 1.00 47.29 516 LYS A O 1
ATOM 3886 N N . GLY A 1 517 ? 9.409 68.912 106.200 1.00 47.28 517 GLY A N 1
ATOM 3887 C CA . GLY A 1 517 ? 8.708 68.023 107.131 1.00 47.36 517 GLY A CA 1
ATOM 3888 C C . GLY A 1 517 ? 7.296 67.584 106.505 1.00 47.34 517 GLY A C 1
ATOM 3889 O O . GLY A 1 517 ? 7.340 66.994 105.382 1.00 47.21 517 GLY A O 1
ATOM 3890 N N . ARG A 1 522 ? 3.711 60.973 98.093 1.00 69.06 522 ARG A N 1
ATOM 3891 C CA . ARG A 1 522 ? 3.793 59.878 97.137 1.00 69.38 522 ARG A CA 1
ATOM 3892 C C . ARG A 1 522 ? 3.098 60.246 95.839 1.00 69.73 522 ARG A C 1
ATOM 3893 O O . ARG A 1 522 ? 1.897 60.566 95.851 1.00 69.66 522 ARG A O 1
ATOM 3895 N N . PRO A 1 523 ? 3.852 60.199 94.715 1.00 69.94 523 PRO A N 1
ATOM 3896 C CA . PRO A 1 523 ? 3.323 60.488 93.379 1.00 70.07 523 PRO A CA 1
ATOM 3897 C C . PRO A 1 523 ? 2.397 59.358 92.912 1.00 70.33 523 PRO A C 1
ATOM 3898 O O . PRO A 1 523 ? 2.794 58.187 92.919 1.00 70.54 523 PRO A O 1
ATOM 3902 N N . GLN A 1 524 ? 1.173 59.717 92.523 1.00 70.44 524 GLN A N 1
ATOM 3903 C CA . GLN A 1 524 ? 0.090 58.743 92.327 1.00 70.59 524 GLN A CA 1
ATOM 3904 C C . GLN A 1 524 ? 0.360 57.650 91.274 1.00 70.60 524 GLN A C 1
ATOM 3905 O O . GLN A 1 524 ? 1.198 57.807 90.385 1.00 70.66 524 GLN A O 1
ATOM 3907 N N . ASP A 1 525 ? -0.379 56.551 91.400 1.00 70.88 525 ASP A N 1
ATOM 3908 C CA . ASP A 1 525 ? -0.087 55.262 90.747 1.00 71.11 525 ASP A CA 1
ATOM 3909 C C . ASP A 1 525 ? 0.181 55.288 89.236 1.00 71.27 525 ASP A C 1
ATOM 3910 O O . ASP A 1 525 ? 1.164 54.709 88.760 1.00 71.52 525 ASP A O 1
ATOM 3915 N N . GLU A 1 526 ? -0.696 55.952 88.489 1.00 71.20 526 GLU A N 1
ATOM 3916 C CA . GLU A 1 526 ? -0.632 55.935 87.029 1.00 70.71 526 GLU A CA 1
ATOM 3917 C C . GLU A 1 526 ? 0.283 57.012 86.427 1.00 70.52 526 GLU A C 1
ATOM 3918 O O . GLU A 1 526 ? 0.391 57.124 85.202 1.00 70.32 526 GLU A O 1
ATOM 3920 N N . ILE A 1 527 ? 0.928 57.811 87.280 1.00 70.12 527 ILE A N 1
ATOM 3921 C CA . ILE A 1 527 ? 1.830 58.880 86.811 1.00 69.31 527 ILE A CA 1
ATOM 3922 C C . ILE A 1 527 ? 2.987 58.310 85.978 1.00 68.71 527 ILE A C 1
ATOM 3923 O O . ILE A 1 527 ? 3.228 58.761 84.845 1.00 68.95 527 ILE A O 1
ATOM 3928 N N . THR A 1 528 ? 3.667 57.309 86.538 1.00 67.75 528 THR A N 1
ATOM 3929 C CA . THR A 1 528 ? 4.778 56.603 85.888 1.00 66.87 528 THR A CA 1
ATOM 3930 C C . THR A 1 528 ? 4.354 55.864 84.593 1.00 66.81 528 THR A C 1
ATOM 3931 O O . THR A 1 528 ? 5.129 55.744 83.625 1.00 66.17 528 THR A O 1
ATOM 3935 N N . VAL A 1 529 ? 3.116 55.369 84.620 1.00 66.71 529 VAL A N 1
ATOM 3936 C CA . VAL A 1 529 ? 2.456 54.721 83.503 1.00 66.49 529 VAL A CA 1
ATOM 3937 C C . VAL A 1 529 ? 2.545 55.588 82.240 1.00 66.78 529 VAL A C 1
ATOM 3938 O O . VAL A 1 529 ? 3.023 55.131 81.193 1.00 66.60 529 VAL A O 1
ATOM 3942 N N . GLN A 1 530 ? 2.096 56.836 82.343 1.00 66.85 530 GLN A N 1
ATOM 3943 C CA . GLN A 1 530 ? 2.083 57.718 81.188 1.00 67.14 530 GLN A CA 1
ATOM 3944 C C . GLN A 1 530 ? 3.368 58.521 81.013 1.00 66.72 530 GLN A C 1
ATOM 3945 O O . GLN A 1 530 ? 3.554 59.116 79.967 1.00 66.36 530 GLN A O 1
ATOM 3959 N N . ALA A 1 532 ? 6.409 56.847 81.203 1.00 63.96 532 ALA A N 1
ATOM 3960 C CA . ALA A 1 532 ? 7.047 55.869 80.330 1.00 62.26 532 ALA A CA 1
ATOM 3961 C C . ALA A 1 532 ? 6.504 55.970 78.920 1.00 60.94 532 ALA A C 1
ATOM 3962 O O . ALA A 1 532 ? 7.276 55.990 77.973 1.00 60.61 532 ALA A O 1
ATOM 3964 N N . GLU A 1 533 ? 5.183 56.053 78.789 1.00 59.90 533 GLU A N 1
ATOM 3965 C CA . GLU A 1 533 ? 4.550 56.068 77.473 1.00 59.37 533 GLU A CA 1
ATOM 3966 C C . GLU A 1 533 ? 4.940 57.270 76.630 1.00 58.14 533 GLU A C 1
ATOM 3967 O O . GLU A 1 533 ? 5.364 57.109 75.471 1.00 58.21 533 GLU A O 1
ATOM 3973 N N . ARG A 1 534 ? 4.824 58.465 77.214 1.00 56.49 534 ARG A N 1
ATOM 3974 C CA . ARG A 1 534 ? 5.294 59.708 76.557 1.00 54.52 534 ARG A CA 1
ATOM 3975 C C . ARG A 1 534 ? 6.779 59.706 76.143 1.00 53.59 534 ARG A C 1
ATOM 3976 O O . ARG A 1 534 ? 7.130 60.321 75.156 1.00 53.33 534 ARG A O 1
ATOM 3984 N N . ARG A 1 535 ? 7.637 59.018 76.895 1.00 52.75 535 ARG A N 1
ATOM 3985 C CA . ARG A 1 535 ? 9.067 58.998 76.608 1.00 51.79 535 ARG A CA 1
ATOM 3986 C C . ARG A 1 535 ? 9.281 58.129 75.409 1.00 50.91 535 ARG A C 1
ATOM 3987 O O . ARG A 1 535 ? 10.179 58.415 74.637 1.00 50.92 535 ARG A O 1
ATOM 3995 N N . ARG A 1 536 ? 8.466 57.071 75.272 1.00 49.74 536 ARG A N 1
ATOM 3996 C CA . ARG A 1 536 ? 8.502 56.159 74.117 1.00 49.06 536 ARG A CA 1
ATOM 3997 C C . ARG A 1 536 ? 8.085 56.870 72.806 1.00 48.68 536 ARG A C 1
ATOM 3998 O O . ARG A 1 536 ? 8.802 56.827 71.801 1.00 47.54 536 ARG A O 1
ATOM 4006 N N . LEU A 1 537 ? 6.917 57.519 72.861 1.00 48.81 537 LEU A N 1
ATOM 4007 C CA . LEU A 1 537 ? 6.310 58.297 71.769 1.00 48.23 537 LEU A CA 1
ATOM 4008 C C . LEU A 1 537 ? 7.208 59.436 71.350 1.00 47.44 537 LEU A C 1
ATOM 4009 O O . LEU A 1 537 ? 7.366 59.718 70.145 1.00 47.59 537 LEU A O 1
ATOM 4014 N N . ASN A 1 538 ? 7.791 60.081 72.354 1.00 46.31 538 ASN A N 1
ATOM 4015 C CA . ASN A 1 538 ? 8.766 61.131 72.123 1.00 46.07 538 ASN A CA 1
ATOM 4016 C C . ASN A 1 538 ? 9.978 60.597 71.368 1.00 45.45 538 ASN A C 1
ATOM 4017 O O . ASN A 1 538 ? 10.509 61.281 70.523 1.00 45.06 538 ASN A O 1
ATOM 4022 N N . ARG A 1 539 ? 10.380 59.368 71.652 1.00 45.74 539 ARG A N 1
ATOM 4023 C CA . ARG A 1 539 ? 11.567 58.775 71.058 1.00 46.92 539 ARG A CA 1
ATOM 4024 C C . ARG A 1 539 ? 11.261 58.331 69.606 1.00 46.86 539 ARG A C 1
ATOM 4025 O O . ARG A 1 539 ? 12.067 58.483 68.703 1.00 44.08 539 ARG A O 1
ATOM 4041 N N . ALA A 1 541 ? 8.927 59.635 67.697 1.00 48.05 541 ALA A N 1
ATOM 4042 C CA . ALA A 1 541 ? 8.734 60.876 66.967 1.00 46.68 541 ALA A CA 1
ATOM 4043 C C . ALA A 1 541 ? 10.050 61.422 66.434 1.00 46.21 541 ALA A C 1
ATOM 4044 O O . ALA A 1 541 ? 10.189 61.676 65.231 1.00 45.59 541 ALA A O 1
ATOM 4046 N N . GLU A 1 542 ? 10.997 61.607 67.346 1.00 46.37 542 GLU A N 1
ATOM 4047 C CA . GLU A 1 542 ? 12.336 62.101 67.051 1.00 48.23 542 GLU A CA 1
ATOM 4048 C C . GLU A 1 542 ? 13.003 61.256 65.959 1.00 47.66 542 GLU A C 1
ATOM 4049 O O . GLU A 1 542 ? 13.511 61.802 64.967 1.00 48.11 542 GLU A O 1
ATOM 4055 N N . ARG A 1 543 ? 12.969 59.936 66.145 1.00 47.01 543 ARG A N 1
ATOM 4056 C CA . ARG A 1 543 ? 13.458 58.962 65.180 1.00 47.46 543 ARG A CA 1
ATOM 4057 C C . ARG A 1 543 ? 12.732 59.069 63.826 1.00 47.34 543 ARG A C 1
ATOM 4058 O O . ARG A 1 543 ? 13.376 59.099 62.790 1.00 48.56 543 ARG A O 1
ATOM 4066 N N . ASP A 1 544 ? 11.409 59.134 63.804 1.00 46.48 544 ASP A N 1
ATOM 4067 C CA . ASP A 1 544 ? 10.698 59.204 62.535 1.00 46.33 544 ASP A CA 1
ATOM 4068 C C . ASP A 1 544 ? 10.980 60.468 61.754 1.00 45.88 544 ASP A C 1
ATOM 4069 O O . ASP A 1 544 ? 11.060 60.445 60.550 1.00 46.05 544 ASP A O 1
ATOM 4074 N N . VAL A 1 545 ? 11.084 61.608 62.419 1.00 45.76 545 VAL A N 1
ATOM 4075 C CA . VAL A 1 545 ? 11.415 62.832 61.655 1.00 44.77 545 VAL A CA 1
ATOM 4076 C C . VAL A 1 545 ? 12.797 62.643 61.030 1.00 44.50 545 VAL A C 1
ATOM 4077 O O . VAL A 1 545 ? 12.935 62.861 59.843 1.00 44.56 545 VAL A O 1
ATOM 4081 N N . GLY A 1 546 ? 13.777 62.218 61.834 1.00 43.76 546 GLY A N 1
ATOM 4082 C CA . GLY A 1 546 ? 15.133 61.903 61.372 1.00 45.09 546 GLY A CA 1
ATOM 4083 C C . GLY A 1 546 ? 15.210 60.985 60.158 1.00 45.67 546 GLY A C 1
ATOM 4084 O O . GLY A 1 546 ? 16.052 61.187 59.317 1.00 44.53 546 GLY A O 1
ATOM 4085 N N . ASP A 1 547 ? 14.311 59.989 60.078 1.00 47.42 547 ASP A N 1
ATOM 4086 C CA . ASP A 1 547 ? 14.209 59.035 58.943 1.00 47.91 547 ASP A CA 1
ATOM 4087 C C . ASP A 1 547 ? 13.791 59.765 57.689 1.00 46.55 547 ASP A C 1
ATOM 4088 O O . ASP A 1 547 ? 14.343 59.552 56.637 1.00 47.43 547 ASP A O 1
ATOM 4093 N N . TRP A 1 548 ? 12.829 60.641 57.795 1.00 44.94 548 TRP A N 1
ATOM 4094 C CA . TRP A 1 548 ? 12.487 61.480 56.644 1.00 45.17 548 TRP A CA 1
ATOM 4095 C C . TRP A 1 548 ? 13.666 62.270 56.170 1.00 44.69 548 TRP A C 1
ATOM 4096 O O . TRP A 1 548 ? 14.003 62.218 54.962 1.00 46.41 548 TRP A O 1
ATOM 4107 N N . LEU A 1 549 ? 14.294 62.989 57.105 1.00 43.00 549 LEU A N 1
ATOM 4108 C CA . LEU A 1 549 ? 15.391 63.929 56.800 1.00 41.91 549 LEU A CA 1
ATOM 4109 C C . LEU A 1 549 ? 16.648 63.206 56.265 1.00 41.84 549 LEU A C 1
ATOM 4110 O O . LEU A 1 549 ? 17.303 63.690 55.337 1.00 41.74 549 LEU A O 1
ATOM 4115 N N . TYR A 1 550 ? 16.963 62.038 56.806 1.00 41.41 550 TYR A N 1
ATOM 4116 C CA . TYR A 1 550 ? 18.077 61.240 56.255 1.00 42.34 550 TYR A CA 1
ATOM 4117 C C . TYR A 1 550 ? 17.818 60.895 54.764 1.00 43.33 550 TYR A C 1
ATOM 4118 O O . TYR A 1 550 ? 18.698 61.007 53.928 1.00 42.84 550 TYR A O 1
ATOM 4127 N N . ALA A 1 551 ? 16.575 60.539 54.443 1.00 44.25 551 ALA A N 1
ATOM 4128 C CA . ALA A 1 551 ? 16.205 60.151 53.082 1.00 45.64 551 ALA A CA 1
ATOM 4129 C C . ALA A 1 551 ? 16.377 61.319 52.082 1.00 46.53 551 ALA A C 1
ATOM 4130 O O . ALA A 1 551 ? 16.998 61.164 51.016 1.00 48.32 551 ALA A O 1
ATOM 4132 N N . ARG A 1 552 ? 15.859 62.479 52.453 1.00 46.43 552 ARG A N 1
ATOM 4133 C CA . ARG A 1 552 ? 16.146 63.741 51.772 1.00 46.85 552 ARG A CA 1
ATOM 4134 C C . ARG A 1 552 ? 17.622 64.139 51.627 1.00 47.52 552 ARG A C 1
ATOM 4135 O O . ARG A 1 552 ? 18.014 64.540 50.529 1.00 48.82 552 ARG A O 1
ATOM 4143 N N . PHE A 1 553 ? 18.410 64.087 52.720 1.00 46.82 553 PHE A N 1
ATOM 4144 C CA . PHE A 1 553 ? 19.852 64.397 52.701 1.00 45.66 553 PHE A CA 1
ATOM 4145 C C . PHE A 1 553 ? 20.605 63.482 51.742 1.00 47.04 553 PHE A C 1
ATOM 4146 O O . PHE A 1 553 ? 21.376 63.964 50.913 1.00 47.95 553 PHE A O 1
ATOM 4154 N N . LEU A 1 554 ? 20.356 62.163 51.825 1.00 46.27 554 LEU A N 1
ATOM 4155 C CA . LEU A 1 554 ? 21.114 61.180 51.097 1.00 45.06 554 LEU A CA 1
ATOM 4156 C C . LEU A 1 554 ? 20.658 60.894 49.688 1.00 45.82 554 LEU A C 1
ATOM 4157 O O . LEU A 1 554 ? 21.366 60.270 48.908 1.00 46.04 554 LEU A O 1
ATOM 4162 N N . LYS A 1 555 ? 19.468 61.326 49.346 1.00 47.06 555 LYS A N 1
ATOM 4163 C CA . LYS A 1 555 ? 18.939 61.093 47.994 1.00 48.47 555 LYS A CA 1
ATOM 4164 C C . LYS A 1 555 ? 19.923 61.281 46.813 1.00 48.65 555 LYS A C 1
ATOM 4165 O O . LYS A 1 555 ? 20.069 60.392 45.997 1.00 48.91 555 LYS A O 1
ATOM 4171 N N . ASP A 1 556 ? 20.594 62.430 46.742 1.00 49.50 556 ASP A N 1
ATOM 4172 C CA . ASP A 1 556 ? 21.534 62.758 45.655 1.00 50.34 556 ASP A CA 1
ATOM 4173 C C . ASP A 1 556 ? 22.781 61.861 45.676 1.00 49.52 556 ASP A C 1
ATOM 4174 O O . ASP A 1 556 ? 23.597 61.896 44.790 1.00 50.68 556 ASP A O 1
ATOM 4179 N N . LYS A 1 557 ? 22.938 61.064 46.708 1.00 48.62 557 LYS A N 1
ATOM 4180 C CA . LYS A 1 557 ? 24.114 60.214 46.856 1.00 47.50 557 LYS A CA 1
ATOM 4181 C C . LYS A 1 557 ? 23.888 58.812 46.275 1.00 45.89 557 LYS A C 1
ATOM 4182 O O . LYS A 1 557 ? 24.817 58.047 46.106 1.00 45.67 557 LYS A O 1
ATOM 4188 N N . ALA A 1 558 ? 22.635 58.498 45.980 1.00 44.87 558 ALA A N 1
ATOM 4189 C CA . ALA A 1 558 ? 22.212 57.207 45.446 1.00 44.55 558 ALA A CA 1
ATOM 4190 C C . ALA A 1 558 ? 22.734 56.906 44.015 1.00 44.30 558 ALA A C 1
ATOM 4191 O O . ALA A 1 558 ? 22.626 57.702 43.092 1.00 44.97 558 ALA A O 1
ATOM 4193 N N . GLY A 1 559 ? 23.320 55.740 43.870 1.00 44.69 559 GLY A N 1
ATOM 4194 C CA . GLY A 1 559 ? 24.040 55.370 42.675 1.00 44.97 559 GLY A CA 1
ATOM 4195 C C . GLY A 1 559 ? 25.457 55.843 42.571 1.00 44.59 559 GLY A C 1
ATOM 4196 O O . GLY A 1 559 ? 26.205 55.297 41.780 1.00 45.59 559 GLY A O 1
ATOM 4197 N N . THR A 1 560 ? 25.830 56.876 43.336 1.00 43.94 560 THR A N 1
ATOM 4198 C CA . THR A 1 560 ? 27.224 57.413 43.333 1.00 42.02 560 THR A CA 1
ATOM 4199 C C . THR A 1 560 ? 28.268 56.500 44.010 1.00 42.64 560 THR A C 1
ATOM 4200 O O . THR A 1 560 ? 27.939 55.468 44.577 1.00 41.63 560 THR A O 1
ATOM 4204 N N . ASP A 1 561 ? 29.543 56.905 43.933 1.00 44.42 561 ASP A N 1
ATOM 4205 C CA . ASP A 1 561 ? 30.688 56.188 44.544 1.00 46.32 561 ASP A CA 1
ATOM 4206 C C . ASP A 1 561 ? 31.077 56.766 45.896 1.00 45.52 561 ASP A C 1
ATOM 4207 O O . ASP A 1 561 ? 32.042 56.322 46.461 1.00 44.79 561 ASP A O 1
ATOM 4212 N N . THR A 1 562 ? 30.355 57.775 46.393 1.00 44.77 562 THR A N 1
ATOM 4213 C CA . THR A 1 562 ? 30.570 58.248 47.746 1.00 43.64 562 THR A CA 1
ATOM 4214 C C . THR A 1 562 ? 30.579 57.051 48.659 1.00 43.74 562 THR A C 1
ATOM 4215 O O . THR A 1 562 ? 29.628 56.230 48.661 1.00 44.49 562 THR A O 1
ATOM 4219 N N . ARG A 1 563 ? 31.658 56.918 49.425 1.00 42.66 563 ARG A N 1
ATOM 4220 C CA . ARG A 1 563 ? 31.736 55.885 50.437 1.00 42.15 563 ARG A CA 1
ATOM 4221 C C . ARG A 1 563 ? 31.371 56.443 51.814 1.00 41.66 563 ARG A C 1
ATOM 4222 O O . ARG A 1 563 ? 31.494 57.631 52.044 1.00 41.07 563 ARG A O 1
ATOM 4230 N N . PHE A 1 564 ? 30.931 55.571 52.709 1.00 40.79 564 PHE A N 1
ATOM 4231 C CA . PHE A 1 564 ? 30.569 55.934 54.077 1.00 41.25 564 PHE A CA 1
ATOM 4232 C C . PHE A 1 564 ? 30.981 54.730 54.913 1.00 40.90 564 PHE A C 1
ATOM 4233 O O . PHE A 1 564 ? 30.672 53.598 54.568 1.00 40.39 564 PHE A O 1
ATOM 4241 N N . ALA A 1 565 ? 31.705 54.975 56.001 1.00 40.93 565 ALA A N 1
ATOM 4242 C CA . ALA A 1 565 ? 31.912 53.948 56.990 1.00 40.59 565 ALA A CA 1
ATOM 4243 C C . ALA A 1 565 ? 30.537 53.728 57.613 1.00 41.19 565 ALA A C 1
ATOM 4244 O O . ALA A 1 565 ? 29.773 54.681 57.818 1.00 39.66 565 ALA A O 1
ATOM 4246 N N . ALA A 1 566 ? 30.237 52.458 57.873 1.00 41.61 566 ALA A N 1
ATOM 4247 C CA . ALA A 1 566 ? 28.985 52.047 58.444 1.00 42.81 566 ALA A CA 1
ATOM 4248 C C . ALA A 1 566 ? 29.270 50.948 59.439 1.00 43.78 566 ALA A C 1
ATOM 4249 O O . ALA A 1 566 ? 29.980 49.998 59.106 1.00 44.88 566 ALA A O 1
ATOM 4251 N N . GLU A 1 567 ? 28.710 51.052 60.641 1.00 43.81 567 GLU A N 1
ATOM 4252 C CA . GLU A 1 567 ? 28.761 49.938 61.589 1.00 45.23 567 GLU A CA 1
ATOM 4253 C C . GLU A 1 567 ? 27.546 49.020 61.433 1.00 43.79 567 GLU A C 1
ATOM 4254 O O . GLU A 1 567 ? 26.433 49.475 61.288 1.00 43.87 567 GLU A O 1
ATOM 4260 N N . ILE A 1 568 ? 27.765 47.722 61.500 1.00 44.41 568 ILE A N 1
ATOM 4261 C CA . ILE A 1 568 ? 26.679 46.762 61.325 1.00 44.37 568 ILE A CA 1
ATOM 4262 C C . ILE A 1 568 ? 25.973 46.688 62.644 1.00 45.47 568 ILE A C 1
ATOM 4263 O O . ILE A 1 568 ? 26.582 46.325 63.658 1.00 45.44 568 ILE A O 1
ATOM 4268 N N . VAL A 1 569 ? 24.688 47.031 62.638 1.00 46.93 569 VAL A N 1
ATOM 4269 C CA . VAL A 1 569 ? 23.899 47.061 63.873 1.00 48.53 569 VAL A CA 1
ATOM 4270 C C . VAL A 1 569 ? 23.039 45.801 64.121 1.00 50.07 569 VAL A C 1
ATOM 4271 O O . VAL A 1 569 ? 22.895 45.357 65.282 1.00 49.93 569 VAL A O 1
ATOM 4275 N N . ASP A 1 570 ? 22.468 45.236 63.047 1.00 51.02 570 ASP A N 1
ATOM 4276 C CA . ASP A 1 570 ? 21.640 44.027 63.137 1.00 52.37 570 ASP A CA 1
ATOM 4277 C C . ASP A 1 570 ? 21.707 43.160 61.878 1.00 52.60 570 ASP A C 1
ATOM 4278 O O . ASP A 1 570 ? 21.669 43.650 60.753 1.00 52.09 570 ASP A O 1
ATOM 4283 N N . ILE A 1 571 ? 21.815 41.856 62.099 1.00 53.46 571 ILE A N 1
ATOM 4284 C CA . ILE A 1 571 ? 21.766 40.848 61.024 1.00 54.03 571 ILE A CA 1
ATOM 4285 C C . ILE A 1 571 ? 20.390 40.166 60.980 1.00 54.28 571 ILE A C 1
ATOM 4286 O O . ILE A 1 571 ? 19.909 39.697 61.978 1.00 54.32 571 ILE A O 1
ATOM 4291 N N . SER A 1 572 ? 19.735 40.196 59.822 1.00 55.21 572 SER A N 1
ATOM 4292 C CA . SER A 1 572 ? 18.465 39.484 59.597 1.00 55.20 572 SER A CA 1
ATOM 4293 C C . SER A 1 572 ? 18.690 38.344 58.593 1.00 55.02 572 SER A C 1
ATOM 4294 O O . SER A 1 572 ? 19.785 38.190 58.091 1.00 55.34 572 SER A O 1
ATOM 4297 N N . ARG A 1 573 ? 17.670 37.536 58.311 1.00 54.77 573 ARG A N 1
ATOM 4298 C CA . ARG A 1 573 ? 17.826 36.436 57.372 1.00 54.20 573 ARG A CA 1
ATOM 4299 C C . ARG A 1 573 ? 18.000 36.976 55.956 1.00 53.42 573 ARG A C 1
ATOM 4300 O O . ARG A 1 573 ? 18.770 36.455 55.182 1.00 53.94 573 ARG A O 1
ATOM 4302 N N . GLY A 1 574 ? 17.325 38.057 55.629 1.00 52.23 574 GLY A N 1
ATOM 4303 C CA . GLY A 1 574 ? 17.487 38.648 54.325 1.00 51.16 574 GLY A CA 1
ATOM 4304 C C . GLY A 1 574 ? 18.503 39.764 54.139 1.00 50.48 574 GLY A C 1
ATOM 4305 O O . GLY A 1 574 ? 18.431 40.485 53.151 1.00 50.17 574 GLY A O 1
ATOM 4306 N N . GLY A 1 575 ? 19.469 39.906 55.041 1.00 49.81 575 GLY A N 1
ATOM 4307 C CA . GLY A 1 575 ? 20.447 41.003 54.910 1.00 48.68 575 GLY A CA 1
ATOM 4308 C C . GLY A 1 575 ? 20.844 41.661 56.221 1.00 48.71 575 GLY A C 1
ATOM 4309 O O . GLY A 1 575 ? 20.770 41.063 57.291 1.00 47.91 575 GLY A O 1
ATOM 4318 N N . ARG A 1 577 ? 21.567 45.461 58.615 1.00 48.19 577 ARG A N 1
ATOM 4319 C CA . ARG A 1 577 ? 21.330 46.880 58.826 1.00 47.40 577 ARG A CA 1
ATOM 4320 C C . ARG A 1 577 ? 22.602 47.546 59.312 1.00 46.10 577 ARG A C 1
ATOM 4321 O O . ARG A 1 577 ? 23.281 47.040 60.215 1.00 44.18 577 ARG A O 1
ATOM 4329 N N . VAL A 1 578 ? 22.913 48.686 58.684 1.00 44.92 578 VAL A N 1
ATOM 4330 C CA . VAL A 1 578 ? 24.091 49.458 59.037 1.00 43.72 578 VAL A CA 1
ATOM 4331 C C . VAL A 1 578 ? 23.617 50.860 59.365 1.00 42.89 578 VAL A C 1
ATOM 4332 O O . VAL A 1 578 ? 22.566 51.266 58.925 1.00 42.04 578 VAL A O 1
ATOM 4336 N N . ARG A 1 579 ? 24.380 51.535 60.205 1.00 42.58 579 ARG A N 1
ATOM 4337 C CA . ARG A 1 579 ? 24.219 52.947 60.554 1.00 43.13 579 ARG A CA 1
ATOM 4338 C C . ARG A 1 579 ? 25.463 53.664 60.028 1.00 41.84 579 ARG A C 1
ATOM 4339 O O . ARG A 1 579 ? 26.603 53.250 60.314 1.00 41.30 579 ARG A O 1
ATOM 4347 N N . LEU A 1 580 ? 25.271 54.711 59.255 1.00 40.81 580 LEU A N 1
ATOM 4348 C CA . LEU A 1 580 ? 26.429 55.430 58.760 1.00 41.88 580 LEU A CA 1
ATOM 4349 C C . LEU A 1 580 ? 27.063 56.199 59.913 1.00 42.58 580 LEU A C 1
ATOM 4350 O O . LEU A 1 580 ? 26.428 57.033 60.541 1.00 42.75 580 LEU A O 1
ATOM 4355 N N . VAL A 1 581 ? 28.334 55.912 60.161 1.00 43.26 581 VAL A N 1
ATOM 4356 C CA . VAL A 1 581 ? 29.065 56.529 61.238 1.00 43.82 581 VAL A CA 1
ATOM 4357 C C . VAL A 1 581 ? 29.037 58.052 61.209 1.00 44.68 581 VAL A C 1
ATOM 4358 O O . VAL A 1 581 ? 28.733 58.664 62.214 1.00 45.24 581 VAL A O 1
ATOM 4362 N N . ASP A 1 582 ? 29.327 58.660 60.064 1.00 45.19 582 ASP A N 1
ATOM 4363 C CA . ASP A 1 582 ? 29.372 60.121 59.945 1.00 45.16 582 ASP A CA 1
ATOM 4364 C C . ASP A 1 582 ? 28.079 60.901 60.149 1.00 44.91 582 ASP A C 1
ATOM 4365 O O . ASP A 1 582 ? 28.148 62.106 60.340 1.00 45.57 582 ASP A O 1
ATOM 4370 N N . ASN A 1 583 ? 26.900 60.272 60.039 1.00 43.43 583 ASN A N 1
ATOM 4371 C CA . ASN A 1 583 ? 25.647 61.023 60.087 1.00 41.32 583 ASN A CA 1
ATOM 4372 C C . ASN A 1 583 ? 24.573 60.337 60.906 1.00 40.33 583 ASN A C 1
ATOM 4373 O O . ASN A 1 583 ? 23.559 60.963 61.256 1.00 38.94 583 ASN A O 1
ATOM 4378 N N . GLY A 1 584 ? 24.780 59.054 61.177 1.00 38.27 584 GLY A N 1
ATOM 4379 C CA . GLY A 1 584 ? 23.792 58.270 61.883 1.00 39.35 584 GLY A CA 1
ATOM 4380 C C . GLY A 1 584 ? 22.673 57.586 61.101 1.00 40.66 584 GLY A C 1
ATOM 4381 O O . GLY A 1 584 ? 21.912 56.814 61.689 1.00 41.28 584 GLY A O 1
ATOM 4382 N N . ALA A 1 585 ? 22.565 57.826 59.795 1.00 40.81 585 ALA A N 1
ATOM 4383 C CA . ALA A 1 585 ? 21.528 57.184 58.977 1.00 41.93 585 ALA A CA 1
ATOM 4384 C C . ALA A 1 585 ? 21.594 55.671 59.083 1.00 42.16 585 ALA A C 1
ATOM 4385 O O . ALA A 1 585 ? 22.659 55.104 59.356 1.00 42.04 585 ALA A O 1
ATOM 4387 N N . ILE A 1 586 ? 20.432 55.043 58.934 1.00 42.35 586 ILE A N 1
ATOM 4388 C CA . ILE A 1 586 ? 20.290 53.585 58.983 1.00 43.31 586 ILE A CA 1
ATOM 4389 C C . ILE A 1 586 ? 19.976 53.181 57.522 1.00 44.28 586 ILE A C 1
ATOM 4390 O O . ILE A 1 586 ? 19.168 53.829 56.859 1.00 44.28 586 ILE A O 1
ATOM 4395 N N . ALA A 1 587 ? 20.665 52.150 57.025 1.00 44.12 587 ALA A N 1
ATOM 4396 C CA . ALA A 1 587 ? 20.475 51.653 55.660 1.00 43.32 587 ALA A CA 1
ATOM 4397 C C . ALA A 1 587 ? 20.333 50.153 55.740 1.00 43.24 587 ALA A C 1
ATOM 4398 O O . ALA A 1 587 ? 20.805 49.524 56.682 1.00 44.05 587 ALA A O 1
ATOM 4400 N N . PHE A 1 588 ? 19.676 49.575 54.750 1.00 42.86 588 PHE A N 1
ATOM 4401 C CA . PHE A 1 588 ? 19.590 48.117 54.627 1.00 41.66 588 PHE A CA 1
ATOM 4402 C C . PHE A 1 588 ? 20.504 47.617 53.485 1.00 40.57 588 PHE A C 1
ATOM 4403 O O . PHE A 1 588 ? 20.655 48.251 52.462 1.00 41.05 588 PHE A O 1
ATOM 4411 N N . ILE A 1 589 ? 21.124 46.484 53.692 1.00 39.88 589 ILE A N 1
ATOM 4412 C CA . ILE A 1 589 ? 21.904 45.839 52.699 1.00 39.47 589 ILE A CA 1
ATOM 4413 C C . ILE A 1 589 ? 21.327 44.445 52.523 1.00 39.46 589 ILE A C 1
ATOM 4414 O O . ILE A 1 589 ? 21.564 43.549 53.366 1.00 37.71 589 ILE A O 1
ATOM 4419 N N . PRO A 1 590 ? 20.568 44.250 51.420 1.00 39.81 590 PRO A N 1
ATOM 4420 C CA . PRO A 1 590 ? 19.981 42.915 51.089 1.00 39.79 590 PRO A CA 1
ATOM 4421 C C . PRO A 1 590 ? 21.081 41.861 50.873 1.00 40.57 590 PRO A C 1
ATOM 4422 O O . PRO A 1 590 ? 22.158 42.199 50.375 1.00 40.79 590 PRO A O 1
ATOM 4426 N N . ALA A 1 591 ? 20.811 40.621 51.285 1.00 40.58 591 ALA A N 1
ATOM 4427 C CA . ALA A 1 591 ? 21.723 39.508 51.137 1.00 42.90 591 ALA A CA 1
ATOM 4428 C C . ALA A 1 591 ? 22.256 39.201 49.688 1.00 43.84 591 ALA A C 1
ATOM 4429 O O . ALA A 1 591 ? 23.378 38.751 49.540 1.00 44.16 591 ALA A O 1
ATOM 4431 N N . PRO A 1 592 ? 21.447 39.398 48.632 1.00 44.54 592 PRO A N 1
ATOM 4432 C CA . PRO A 1 592 ? 22.103 39.074 47.344 1.00 44.51 592 PRO A CA 1
ATOM 4433 C C . PRO A 1 592 ? 23.191 40.106 46.963 1.00 44.43 592 PRO A C 1
ATOM 4434 O O . PRO A 1 592 ? 23.983 39.845 46.066 1.00 43.85 592 PRO A O 1
ATOM 4438 N N . PHE A 1 593 ? 23.239 41.237 47.674 1.00 44.17 593 PHE A N 1
ATOM 4439 C CA . PHE A 1 593 ? 24.360 42.202 47.554 1.00 43.41 593 PHE A CA 1
ATOM 4440 C C . PHE A 1 593 ? 25.571 41.826 48.439 1.00 43.80 593 PHE A C 1
ATOM 4441 O O . PHE A 1 593 ? 26.620 42.417 48.299 1.00 43.27 593 PHE A O 1
ATOM 4449 N N . LEU A 1 594 ? 25.430 40.879 49.358 1.00 43.19 594 LEU A N 1
ATOM 4450 C CA . LEU A 1 594 ? 26.582 40.477 50.184 1.00 44.29 594 LEU A CA 1
ATOM 4451 C C . LEU A 1 594 ? 27.365 39.336 49.546 1.00 44.42 594 LEU A C 1
ATOM 4452 O O . LEU A 1 594 ? 28.560 39.175 49.770 1.00 45.10 594 LEU A O 1
ATOM 4457 N N . HIS A 1 595 ? 26.704 38.519 48.740 1.00 44.59 595 HIS A N 1
ATOM 4458 C CA . HIS A 1 595 ? 27.442 37.421 48.100 1.00 43.32 595 HIS A CA 1
ATOM 4459 C C . HIS A 1 595 ? 26.662 36.843 46.909 1.00 43.31 595 HIS A C 1
ATOM 4460 O O . HIS A 1 595 ? 25.415 36.714 46.967 1.00 42.99 595 HIS A O 1
ATOM 4467 N N . ALA A 1 596 ? 27.391 36.535 45.837 1.00 42.61 596 ALA A N 1
ATOM 4468 C CA . ALA A 1 596 ? 26.739 36.118 44.592 1.00 43.31 596 ALA A CA 1
ATOM 4469 C C . ALA A 1 596 ? 26.204 34.694 44.601 1.00 43.30 596 ALA A C 1
ATOM 4470 O O . ALA A 1 596 ? 25.374 34.401 43.778 1.00 44.04 596 ALA A O 1
ATOM 4472 N N . VAL A 1 597 ? 26.639 33.836 45.535 1.00 43.39 597 VAL A N 1
ATOM 4473 C CA . VAL A 1 597 ? 26.161 32.453 45.640 1.00 42.52 597 VAL A CA 1
ATOM 4474 C C . VAL A 1 597 ? 25.309 32.207 46.926 1.00 44.36 597 VAL A C 1
ATOM 4475 O O . VAL A 1 597 ? 25.845 31.935 48.000 1.00 45.72 597 VAL A O 1
ATOM 4479 N N . ARG A 1 598 ? 23.989 32.231 46.797 1.00 44.28 598 ARG A N 1
ATOM 4480 C CA . ARG A 1 598 ? 23.078 32.238 47.944 1.00 45.15 598 ARG A CA 1
ATOM 4481 C C . ARG A 1 598 ? 23.226 31.062 48.918 1.00 46.23 598 ARG A C 1
ATOM 4482 O O . ARG A 1 598 ? 23.028 31.214 50.139 1.00 46.10 598 ARG A O 1
ATOM 4490 N N . ASP A 1 599 ? 23.498 29.886 48.362 1.00 46.06 599 ASP A N 1
ATOM 4491 C CA . ASP A 1 599 ? 23.658 28.673 49.143 1.00 47.12 599 ASP A CA 1
ATOM 4492 C C . ASP A 1 599 ? 24.980 28.714 49.917 1.00 47.56 599 ASP A C 1
ATOM 4493 O O . ASP A 1 599 ? 25.138 27.941 50.855 1.00 46.96 599 ASP A O 1
ATOM 4498 N N . GLU A 1 600 ? 25.897 29.619 49.510 1.00 47.63 600 GLU A N 1
ATOM 4499 C CA . GLU A 1 600 ? 27.216 29.831 50.153 1.00 47.23 600 GLU A CA 1
ATOM 4500 C C . GLU A 1 600 ? 27.174 30.882 51.265 1.00 47.20 600 GLU A C 1
ATOM 4501 O O . GLU A 1 600 ? 28.167 31.113 51.943 1.00 46.42 600 GLU A O 1
ATOM 4507 N N . LEU A 1 601 ? 25.999 31.482 51.447 1.00 47.08 601 LEU A N 1
ATOM 4508 C CA . LEU A 1 601 ? 25.820 32.628 52.309 1.00 47.11 601 LEU A CA 1
ATOM 4509 C C . LEU A 1 601 ? 24.815 32.297 53.368 1.00 48.13 601 LEU A C 1
ATOM 4510 O O . LEU A 1 601 ? 23.736 31.820 53.063 1.00 48.92 601 LEU A O 1
ATOM 4515 N N . VAL A 1 602 ? 25.180 32.550 54.621 1.00 49.35 602 VAL A N 1
ATOM 4516 C CA . VAL A 1 602 ? 24.260 32.411 55.746 1.00 49.44 602 VAL A CA 1
ATOM 4517 C C . VAL A 1 602 ? 24.219 33.725 56.544 1.00 50.26 602 VAL A C 1
ATOM 4518 O O . VAL A 1 602 ? 25.256 34.248 56.964 1.00 49.15 602 VAL A O 1
ATOM 4522 N N . CYS A 1 603 ? 23.020 34.263 56.713 1.00 51.55 603 CYS A N 1
ATOM 4523 C CA . CYS A 1 603 ? 22.782 35.396 57.626 1.00 53.09 603 CYS A CA 1
ATOM 4524 C C . CYS A 1 603 ? 21.983 34.867 58.837 1.00 53.43 603 CYS A C 1
ATOM 4525 O O . CYS A 1 603 ? 20.836 34.408 58.664 1.00 53.02 603 CYS A O 1
ATOM 4528 N N . SER A 1 604 ? 22.586 34.864 60.036 1.00 54.15 604 SER A N 1
ATOM 4529 C CA . SER A 1 604 ? 21.810 34.498 61.251 1.00 55.63 604 SER A CA 1
ATOM 4530 C C . SER A 1 604 ? 21.411 35.682 62.130 1.00 55.71 604 SER A C 1
ATOM 4531 O O . SER A 1 604 ? 22.280 36.318 62.751 1.00 54.90 604 SER A O 1
ATOM 4534 N N . GLN A 1 605 ? 20.106 35.981 62.169 1.00 56.87 605 GLN A N 1
ATOM 4535 C CA . GLN A 1 605 ? 19.579 36.940 63.134 1.00 57.53 605 GLN A CA 1
ATOM 4536 C C . GLN A 1 605 ? 19.958 36.502 64.537 1.00 58.23 605 GLN A C 1
ATOM 4537 O O . GLN A 1 605 ? 20.162 37.344 65.399 1.00 59.65 605 GLN A O 1
ATOM 4543 N N . GLU A 1 606 ? 20.098 35.188 64.729 1.00 57.40 606 GLU A N 1
ATOM 4544 C CA . GLU A 1 606 ? 20.240 34.579 66.004 1.00 56.71 606 GLU A CA 1
ATOM 4545 C C . GLU A 1 606 ? 21.688 34.495 66.505 1.00 56.48 606 GLU A C 1
ATOM 4546 O O . GLU A 1 606 ? 21.926 34.337 67.713 1.00 56.20 606 GLU A O 1
ATOM 4548 N N . ASN A 1 607 ? 22.644 34.595 65.586 1.00 55.57 607 ASN A N 1
ATOM 4549 C CA . ASN A 1 607 ? 24.075 34.562 65.912 1.00 54.49 607 ASN A CA 1
ATOM 4550 C C . ASN A 1 607 ? 24.811 35.878 65.689 1.00 53.40 607 ASN A C 1
ATOM 4551 O O . ASN A 1 607 ? 26.036 35.942 65.926 1.00 53.75 607 ASN A O 1
ATOM 4556 N N . GLY A 1 608 ? 24.092 36.880 65.166 1.00 51.79 608 GLY A N 1
ATOM 4557 C CA . GLY A 1 608 ? 24.647 38.167 64.737 1.00 49.77 608 GLY A CA 1
ATOM 4558 C C . GLY A 1 608 ? 25.827 38.029 63.794 1.00 49.72 608 GLY A C 1
ATOM 4559 O O . GLY A 1 608 ? 26.792 38.812 63.861 1.00 49.65 608 GLY A O 1
ATOM 4560 N N . THR A 1 609 ? 25.776 37.030 62.915 1.00 48.74 609 THR A N 1
ATOM 4561 C CA . THR A 1 609 ? 26.833 36.845 61.934 1.00 48.79 609 THR A CA 1
ATOM 4562 C C . THR A 1 609 ? 26.322 36.587 60.512 1.00 48.59 609 THR A C 1
ATOM 4563 O O . THR A 1 609 ? 25.140 36.264 60.283 1.00 48.58 609 THR A O 1
ATOM 4567 N N . VAL A 1 610 ? 27.230 36.769 59.564 1.00 48.29 610 VAL A N 1
ATOM 4568 C CA . VAL A 1 610 ? 27.040 36.367 58.177 1.00 48.06 610 VAL A CA 1
ATOM 4569 C C . VAL A 1 610 ? 28.217 35.489 57.863 1.00 48.18 610 VAL A C 1
ATOM 4570 O O . VAL A 1 610 ? 29.351 35.871 58.052 1.00 48.43 610 VAL A O 1
ATOM 4574 N N . GLN A 1 611 ? 27.928 34.269 57.447 1.00 49.74 611 GLN A N 1
ATOM 4575 C CA . GLN A 1 611 ? 28.942 33.323 57.001 1.00 50.43 611 GLN A CA 1
ATOM 4576 C C . GLN A 1 611 ? 28.941 33.157 55.493 1.00 50.93 611 GLN A C 1
ATOM 4577 O O . GLN A 1 611 ? 27.887 33.024 54.888 1.00 51.76 611 GLN A O 1
ATOM 4583 N N . ILE A 1 612 ? 30.120 33.250 54.888 1.00 52.23 612 ILE A N 1
ATOM 4584 C CA . ILE A 1 612 ? 30.341 32.975 53.458 1.00 52.94 612 ILE A CA 1
ATOM 4585 C C . ILE A 1 612 ? 31.325 31.822 53.342 1.00 54.39 612 ILE A C 1
ATOM 4586 O O . ILE A 1 612 ? 32.510 31.953 53.739 1.00 54.95 612 ILE A O 1
ATOM 4591 N N . LYS A 1 613 ? 30.836 30.707 52.785 1.00 55.05 613 LYS A N 1
ATOM 4592 C CA . LYS A 1 613 ? 31.611 29.472 52.644 1.00 55.36 613 LYS A CA 1
ATOM 4593 C C . LYS A 1 613 ? 32.056 29.035 54.004 1.00 55.43 613 LYS A C 1
ATOM 4594 O O . LYS A 1 613 ? 33.249 28.787 54.231 1.00 56.60 613 LYS A O 1
ATOM 4600 N N . GLY A 1 614 ? 31.087 28.948 54.906 1.00 55.37 614 GLY A N 1
ATOM 4601 C CA . GLY A 1 614 ? 31.307 28.430 56.261 1.00 55.31 614 GLY A CA 1
ATOM 4602 C C . GLY A 1 614 ? 31.965 29.386 57.264 1.00 54.36 614 GLY A C 1
ATOM 4603 O O . GLY A 1 614 ? 31.951 29.117 58.460 1.00 54.18 614 GLY A O 1
ATOM 4604 N N . GLU A 1 615 ? 32.522 30.495 56.785 1.00 52.87 615 GLU A N 1
ATOM 4605 C CA . GLU A 1 615 ? 33.276 31.384 57.648 1.00 51.98 615 GLU A CA 1
ATOM 4606 C C . GLU A 1 615 ? 32.526 32.642 57.907 1.00 50.69 615 GLU A C 1
ATOM 4607 O O . GLU A 1 615 ? 31.627 32.996 57.144 1.00 49.67 615 GLU A O 1
ATOM 4613 N N . THR A 1 616 ? 32.935 33.328 58.978 1.00 49.16 616 THR A N 1
ATOM 4614 C CA . THR A 1 616 ? 32.320 34.582 59.396 1.00 47.27 616 THR A CA 1
ATOM 4615 C C . THR A 1 616 ? 33.000 35.730 58.726 1.00 46.35 616 THR A C 1
ATOM 4616 O O . THR A 1 616 ? 34.204 35.842 58.768 1.00 45.81 616 THR A O 1
ATOM 4620 N N . VAL A 1 617 ? 32.203 36.578 58.093 1.00 45.97 617 VAL A N 1
ATOM 4621 C CA . VAL A 1 617 ? 32.754 37.627 57.258 1.00 45.62 617 VAL A CA 1
ATOM 4622 C C . VAL A 1 617 ? 32.342 38.999 57.777 1.00 45.73 617 VAL A C 1
ATOM 4623 O O . VAL A 1 617 ? 33.073 39.992 57.620 1.00 44.43 617 VAL A O 1
ATOM 4627 N N . TYR A 1 618 ? 31.146 39.030 58.376 1.00 46.83 618 TYR A N 1
ATOM 4628 C CA . TYR A 1 618 ? 30.597 40.214 59.037 1.00 47.00 618 TYR A CA 1
ATOM 4629 C C . TYR A 1 618 ? 29.973 39.769 60.346 1.00 47.93 618 TYR A C 1
ATOM 4630 O O . TYR A 1 618 ? 29.496 38.637 60.461 1.00 49.18 618 TYR A O 1
ATOM 4639 N N . LYS A 1 619 ? 29.998 40.652 61.339 1.00 47.92 619 LYS A N 1
ATOM 4640 C CA . LYS A 1 619 ? 29.301 40.453 62.607 1.00 47.56 619 LYS A CA 1
ATOM 4641 C C . LYS A 1 619 ? 28.820 41.795 63.132 1.00 46.53 619 LYS A C 1
ATOM 4642 O O . LYS A 1 619 ? 29.437 42.847 62.875 1.00 46.58 619 LYS A O 1
ATOM 4648 N N . VAL A 1 620 ? 27.708 41.762 63.854 1.00 45.51 620 VAL A N 1
ATOM 4649 C CA . VAL A 1 620 ? 27.163 42.956 64.475 1.00 44.94 620 VAL A CA 1
ATOM 4650 C C . VAL A 1 620 ? 28.293 43.673 65.214 1.00 44.73 620 VAL A C 1
ATOM 4651 O O . VAL A 1 620 ? 29.110 43.025 65.946 1.00 44.62 620 VAL A O 1
ATOM 4655 N N . THR A 1 621 ? 28.392 44.979 64.970 1.00 43.93 621 THR A N 1
ATOM 4656 C CA . THR A 1 621 ? 29.473 45.824 65.507 1.00 43.65 621 THR A CA 1
ATOM 4657 C C . THR A 1 621 ? 30.597 46.187 64.519 1.00 43.39 621 THR A C 1
ATOM 4658 O O . THR A 1 621 ? 31.225 47.238 64.666 1.00 43.61 621 THR A O 1
ATOM 4662 N N . ASP A 1 622 ? 30.865 45.339 63.534 1.00 43.15 622 ASP A N 1
ATOM 4663 C CA . ASP A 1 622 ? 31.873 45.657 62.495 1.00 43.67 622 ASP A CA 1
ATOM 4664 C C . ASP A 1 622 ? 31.611 46.984 61.777 1.00 42.54 622 ASP A C 1
ATOM 4665 O O . ASP A 1 622 ? 30.441 47.359 61.522 1.00 41.04 622 ASP A O 1
ATOM 4670 N N . VAL A 1 623 ? 32.720 47.624 61.399 1.00 41.98 623 VAL A N 1
ATOM 4671 C CA . VAL A 1 623 ? 32.757 48.896 60.662 1.00 43.36 623 VAL A CA 1
ATOM 4672 C C . VAL A 1 623 ? 33.330 48.687 59.226 1.00 43.15 623 VAL A C 1
ATOM 4673 O O . VAL A 1 623 ? 34.535 48.500 59.042 1.00 44.04 623 VAL A O 1
ATOM 4677 N N . ILE A 1 624 ? 32.463 48.741 58.222 1.00 42.71 624 ILE A N 1
ATOM 4678 C CA . ILE A 1 624 ? 32.851 48.520 56.815 1.00 42.26 624 ILE A CA 1
ATOM 4679 C C . ILE A 1 624 ? 32.501 49.750 56.027 1.00 42.31 624 ILE A C 1
ATOM 4680 O O . ILE A 1 624 ? 31.771 50.564 56.516 1.00 43.45 624 ILE A O 1
ATOM 4685 N N . ASP A 1 625 ? 33.040 49.894 54.820 1.00 43.33 625 ASP A N 1
ATOM 4686 C CA . ASP A 1 625 ? 32.647 50.971 53.908 1.00 43.96 625 ASP A CA 1
ATOM 4687 C C . ASP A 1 625 ? 31.483 50.498 53.010 1.00 43.22 625 ASP A C 1
ATOM 4688 O O . ASP A 1 625 ? 31.422 49.316 52.597 1.00 43.18 625 ASP A O 1
ATOM 4693 N N . VAL A 1 626 ? 30.573 51.418 52.712 1.00 42.07 626 VAL A N 1
ATOM 4694 C CA . VAL A 1 626 ? 29.379 51.146 51.870 1.00 41.68 626 VAL A CA 1
ATOM 4695 C C . VAL A 1 626 ? 29.165 52.272 50.848 1.00 42.43 626 VAL A C 1
ATOM 4696 O O . VAL A 1 626 ? 29.758 53.340 50.984 1.00 43.57 626 VAL A O 1
ATOM 4700 N N . THR A 1 627 ? 28.445 51.995 49.772 1.00 41.15 627 THR A N 1
ATOM 4701 C CA . THR A 1 627 ? 27.986 53.067 48.868 1.00 41.77 627 THR A CA 1
ATOM 4702 C C . THR A 1 627 ? 26.465 53.090 48.990 1.00 40.18 627 THR A C 1
ATOM 4703 O O . THR A 1 627 ? 25.896 52.145 49.557 1.00 39.84 627 THR A O 1
ATOM 4707 N N . ILE A 1 628 ? 25.815 54.163 48.535 1.00 39.79 628 ILE A N 1
ATOM 4708 C CA . ILE A 1 628 ? 24.349 54.253 48.615 1.00 39.72 628 ILE A CA 1
ATOM 4709 C C . ILE A 1 628 ? 23.784 53.790 47.293 1.00 40.21 628 ILE A C 1
ATOM 4710 O O . ILE A 1 628 ? 24.058 54.411 46.263 1.00 39.31 628 ILE A O 1
ATOM 4715 N N . ALA A 1 629 ? 23.002 52.701 47.338 1.00 40.64 629 ALA A N 1
ATOM 4716 C CA . ALA A 1 629 ? 22.441 52.085 46.131 1.00 41.68 629 ALA A CA 1
ATOM 4717 C C . ALA A 1 629 ? 21.108 52.722 45.770 1.00 42.92 629 ALA A C 1
ATOM 4718 O O . ALA A 1 629 ? 20.874 53.102 44.649 1.00 43.69 629 ALA A O 1
ATOM 4720 N N . GLU A 1 630 ? 20.237 52.895 46.744 1.00 45.00 630 GLU A N 1
ATOM 4721 C CA . GLU A 1 630 ? 18.911 53.376 46.468 1.00 46.24 630 GLU A CA 1
ATOM 4722 C C . GLU A 1 630 ? 18.402 54.160 47.669 1.00 45.66 630 GLU A C 1
ATOM 4723 O O . GLU A 1 630 ? 18.709 53.889 48.809 1.00 45.99 630 GLU A O 1
ATOM 4729 N N . VAL A 1 631 ? 17.630 55.187 47.406 1.00 47.29 631 VAL A N 1
ATOM 4730 C CA . VAL A 1 631 ? 16.928 55.906 48.456 1.00 47.44 631 VAL A CA 1
ATOM 4731 C C . VAL A 1 631 ? 15.491 56.013 47.960 1.00 48.87 631 VAL A C 1
ATOM 4732 O O . VAL A 1 631 ? 15.248 56.600 46.910 1.00 48.13 631 VAL A O 1
ATOM 4736 N N . ARG A 1 632 ? 14.563 55.389 48.674 1.00 50.26 632 ARG A N 1
ATOM 4737 C CA . ARG A 1 632 ? 13.151 55.407 48.250 1.00 52.84 632 ARG A CA 1
ATOM 4738 C C . ARG A 1 632 ? 12.409 56.461 49.045 1.00 53.76 632 ARG A C 1
ATOM 4739 O O . ARG A 1 632 ? 12.155 56.278 50.205 1.00 53.88 632 ARG A O 1
ATOM 4755 N N . GLU A 1 634 ? 9.379 57.726 48.827 1.00 62.91 634 GLU A N 1
ATOM 4756 C CA . GLU A 1 634 ? 7.997 57.416 49.267 1.00 63.90 634 GLU A CA 1
ATOM 4757 C C . GLU A 1 634 ? 8.059 56.805 50.690 1.00 62.45 634 GLU A C 1
ATOM 4758 O O . GLU A 1 634 ? 7.389 57.289 51.620 1.00 62.03 634 GLU A O 1
ATOM 4764 N N . THR A 1 635 ? 8.915 55.794 50.849 1.00 60.07 635 THR A N 1
ATOM 4765 C CA . THR A 1 635 ? 8.943 55.010 52.087 1.00 58.11 635 THR A CA 1
ATOM 4766 C C . THR A 1 635 ? 10.084 55.361 53.050 1.00 56.96 635 THR A C 1
ATOM 4767 O O . THR A 1 635 ? 10.138 54.836 54.186 1.00 57.05 635 THR A O 1
ATOM 4771 N N . ARG A 1 636 ? 10.978 56.250 52.601 1.00 54.81 636 ARG A N 1
ATOM 4772 C CA . ARG A 1 636 ? 12.141 56.695 53.385 1.00 52.32 636 ARG A CA 1
ATOM 4773 C C . ARG A 1 636 ? 13.156 55.565 53.674 1.00 50.60 636 ARG A C 1
ATOM 4774 O O . ARG A 1 636 ? 13.883 55.583 54.642 1.00 49.42 636 ARG A O 1
ATOM 4782 N N . SER A 1 637 ? 13.161 54.555 52.827 1.00 49.17 637 SER A N 1
ATOM 4783 C CA . SER A 1 637 ? 14.099 53.450 52.970 1.00 48.20 637 SER A CA 1
ATOM 4784 C C . SER A 1 637 ? 15.386 53.791 52.197 1.00 46.37 637 SER A C 1
ATOM 4785 O O . SER A 1 637 ? 15.349 54.454 51.147 1.00 46.90 637 SER A O 1
ATOM 4788 N N . ILE A 1 638 ? 16.513 53.364 52.752 1.00 43.95 638 ILE A N 1
ATOM 4789 C CA . ILE A 1 638 ? 17.815 53.540 52.177 1.00 41.67 638 ILE A CA 1
ATOM 4790 C C . ILE A 1 638 ? 18.444 52.179 52.028 1.00 41.37 638 ILE A C 1
ATOM 4791 O O . ILE A 1 638 ? 18.481 51.376 52.956 1.00 41.29 638 ILE A O 1
ATOM 4796 N N . ILE A 1 639 ? 18.860 51.890 50.807 1.00 41.57 639 ILE A N 1
ATOM 4797 C CA . ILE A 1 639 ? 19.565 50.644 50.481 1.00 42.21 639 ILE A CA 1
ATOM 4798 C C . ILE A 1 639 ? 21.023 51.007 50.203 1.00 41.68 639 ILE A C 1
ATOM 4799 O O . ILE A 1 639 ? 21.304 52.002 49.522 1.00 42.90 639 ILE A O 1
ATOM 4804 N N . ALA A 1 640 ? 21.912 50.195 50.727 1.00 40.40 640 ALA A N 1
ATOM 4805 C CA . ALA A 1 640 ? 23.340 50.393 50.616 1.00 40.94 640 ALA A CA 1
ATOM 4806 C C . ALA A 1 640 ? 24.007 49.130 50.100 1.00 40.50 640 ALA A C 1
ATOM 4807 O O . ALA A 1 640 ? 23.440 48.038 50.222 1.00 40.01 640 ALA A O 1
ATOM 4809 N N . ARG A 1 641 ? 25.229 49.268 49.577 1.00 39.94 641 ARG A N 1
ATOM 4810 C CA . ARG A 1 641 ? 26.035 48.077 49.236 1.00 41.27 641 ARG A CA 1
ATOM 4811 C C . ARG A 1 641 ? 27.465 48.146 49.786 1.00 40.61 641 ARG A C 1
ATOM 4812 O O . ARG A 1 641 ? 28.053 49.199 49.784 1.00 40.82 641 ARG A O 1
ATOM 4820 N N . PRO A 1 642 ? 28.049 47.012 50.170 1.00 41.27 642 PRO A N 1
ATOM 4821 C CA . PRO A 1 642 ? 29.419 47.112 50.615 1.00 42.76 642 PRO A CA 1
ATOM 4822 C C . PRO A 1 642 ? 30.322 47.548 49.433 1.00 44.66 642 PRO A C 1
ATOM 4823 O O . PRO A 1 642 ? 30.047 47.195 48.281 1.00 45.52 642 PRO A O 1
ATOM 4827 N N . VAL A 1 643 ? 31.317 48.382 49.705 1.00 46.23 643 VAL A N 1
ATOM 4828 C CA . VAL A 1 643 ? 32.405 48.662 48.763 1.00 47.78 643 VAL A CA 1
ATOM 4829 C C . VAL A 1 643 ? 33.039 47.371 48.279 1.00 48.40 643 VAL A C 1
ATOM 4830 O O . VAL A 1 643 ? 33.294 46.504 49.063 1.00 48.43 643 VAL A O 1
ATOM 4834 N N . ALA A 1 644 ? 33.234 47.248 46.967 1.00 50.60 644 ALA A N 1
ATOM 4835 C CA . ALA A 1 644 ? 33.951 46.138 46.372 1.00 53.12 644 ALA A CA 1
ATOM 4836 C C . ALA A 1 644 ? 35.123 46.672 45.523 1.00 54.77 644 ALA A C 1
ATOM 4837 O O . ALA A 1 644 ? 36.302 46.363 45.807 1.00 55.92 644 ALA A O 1
ATOM 4839 N N . ASN B 1 5 ? -28.241 67.192 28.929 1.00 40.11 5 ASN B N 1
ATOM 4840 C CA . ASN B 1 5 ? -28.462 68.375 28.071 1.00 38.44 5 ASN B CA 1
ATOM 4841 C C . ASN B 1 5 ? -27.371 68.529 26.983 1.00 37.14 5 ASN B C 1
ATOM 4842 O O . ASN B 1 5 ? -26.371 67.879 27.051 1.00 36.22 5 ASN B O 1
ATOM 4847 N N . PRO B 1 6 ? -27.618 69.338 25.929 1.00 36.82 6 PRO B N 1
ATOM 4848 C CA . PRO B 1 6 ? -26.609 69.444 24.854 1.00 36.01 6 PRO B CA 1
ATOM 4849 C C . PRO B 1 6 ? -25.271 70.034 25.306 1.00 35.96 6 PRO B C 1
ATOM 4850 O O . PRO B 1 6 ? -24.204 69.620 24.827 1.00 36.98 6 PRO B O 1
ATOM 4854 N N . LEU B 1 7 ? -25.326 70.966 26.251 1.00 35.84 7 LEU B N 1
ATOM 4855 C CA . LEU B 1 7 ? -24.136 71.620 26.787 1.00 34.84 7 LEU B CA 1
ATOM 4856 C C . LEU B 1 7 ? -23.271 70.667 27.563 1.00 35.73 7 LEU B C 1
ATOM 4857 O O . LEU B 1 7 ? -22.052 70.568 27.355 1.00 36.91 7 LEU B O 1
ATOM 4862 N N . LEU B 1 8 ? -23.889 69.918 28.454 1.00 35.83 8 LEU B N 1
ATOM 4863 C CA . LEU B 1 8 ? -23.131 69.014 29.313 1.00 34.70 8 LEU B CA 1
ATOM 4864 C C . LEU B 1 8 ? -22.577 67.812 28.543 1.00 35.09 8 LEU B C 1
ATOM 4865 O O . LEU B 1 8 ? -21.538 67.230 28.901 1.00 33.83 8 LEU B O 1
ATOM 4870 N N . ALA B 1 9 ? -23.266 67.419 27.477 1.00 35.17 9 ALA B N 1
ATOM 4871 C CA . ALA B 1 9 ? -22.743 66.328 26.641 1.00 35.12 9 ALA B CA 1
ATOM 4872 C C . ALA B 1 9 ? -21.591 66.804 25.749 1.00 34.73 9 ALA B C 1
ATOM 4873 O O . ALA B 1 9 ? -20.620 66.110 25.593 1.00 36.12 9 ALA B O 1
ATOM 4875 N N . GLN B 1 10 ? -21.677 68.018 25.208 1.00 35.52 10 GLN B N 1
ATOM 4876 C CA . GLN B 1 10 ? -20.553 68.613 24.467 1.00 35.20 10 GLN B CA 1
ATOM 4877 C C . GLN B 1 10 ? -19.391 68.889 25.373 1.00 36.20 10 GLN B C 1
ATOM 4878 O O . GLN B 1 10 ? -18.277 68.490 25.069 1.00 36.05 10 GLN B O 1
ATOM 4884 N N . LEU B 1 11 ? -19.624 69.539 26.509 1.00 37.38 11 LEU B N 1
ATOM 4885 C CA . LEU B 1 11 ? -18.539 69.620 27.526 1.00 38.49 11 LEU B CA 1
ATOM 4886 C C . LEU B 1 11 ? -17.845 68.308 27.763 1.00 39.76 11 LEU B C 1
ATOM 4887 O O . LEU B 1 11 ? -16.615 68.232 27.810 1.00 40.53 11 LEU B O 1
ATOM 4892 N N . LYS B 1 12 ? -18.628 67.253 27.915 1.00 42.23 12 LYS B N 1
ATOM 4893 C CA . LYS B 1 12 ? -18.076 65.931 28.166 1.00 44.23 12 LYS B CA 1
ATOM 4894 C C . LYS B 1 12 ? -17.272 65.377 26.981 1.00 44.70 12 LYS B C 1
ATOM 4895 O O . LYS B 1 12 ? -16.277 64.714 27.210 1.00 45.20 12 LYS B O 1
ATOM 4901 N N . GLN B 1 13 ? -17.713 65.612 25.735 1.00 46.08 13 GLN B N 1
ATOM 4902 C CA . GLN B 1 13 ? -17.065 65.008 24.544 1.00 47.51 13 GLN B CA 1
ATOM 4903 C C . GLN B 1 13 ? -15.748 65.692 24.199 1.00 48.68 13 GLN B C 1
ATOM 4904 O O . GLN B 1 13 ? -14.795 65.046 23.707 1.00 49.27 13 GLN B O 1
ATOM 4910 N N . GLN B 1 14 ? -15.691 66.989 24.505 1.00 49.07 14 GLN B N 1
ATOM 4911 C CA . GLN B 1 14 ? -14.621 67.861 24.085 1.00 49.54 14 GLN B CA 1
ATOM 4912 C C . GLN B 1 14 ? -13.557 68.004 25.147 1.00 49.23 14 GLN B C 1
ATOM 4913 O O . GLN B 1 14 ? -12.610 68.747 24.969 1.00 48.98 14 GLN B O 1
ATOM 4919 N N . LEU B 1 15 ? -13.701 67.274 26.241 1.00 50.17 15 LEU B N 1
ATOM 4920 C CA . LEU B 1 15 ? -12.841 67.408 27.411 1.00 51.38 15 LEU B CA 1
ATOM 4921 C C . LEU B 1 15 ? -11.370 67.816 27.171 1.00 52.97 15 LEU B C 1
ATOM 4922 O O . LEU B 1 15 ? -11.001 69.002 27.393 1.00 55.34 15 LEU B O 1
ATOM 4927 N N . HIS B 1 16 ? -10.526 66.888 26.756 1.00 52.77 16 HIS B N 1
ATOM 4928 C CA . HIS B 1 16 ? -9.107 67.215 26.578 1.00 52.80 16 HIS B CA 1
ATOM 4929 C C . HIS B 1 16 ? -8.804 67.364 25.101 1.00 53.05 16 HIS B C 1
ATOM 4930 O O . HIS B 1 16 ? -7.754 66.945 24.641 1.00 52.38 16 HIS B O 1
ATOM 4937 N N . SER B 1 17 ? -9.741 67.946 24.352 1.00 53.47 17 SER B N 1
ATOM 4938 C CA . SER B 1 17 ? -9.667 67.909 22.894 1.00 53.77 17 SER B CA 1
ATOM 4939 C C . SER B 1 17 ? -8.450 68.669 22.392 1.00 53.80 17 SER B C 1
ATOM 4940 O O . SER B 1 17 ? -8.028 68.528 21.245 1.00 54.28 17 SER B O 1
ATOM 4943 N N . GLN B 1 18 ? -7.872 69.461 23.273 1.00 53.98 18 GLN B N 1
ATOM 4944 C CA . GLN B 1 18 ? -6.843 70.417 22.877 1.00 54.10 18 GLN B CA 1
ATOM 4945 C C . GLN B 1 18 ? -5.462 69.904 23.301 1.00 52.88 18 GLN B C 1
ATOM 4946 O O . GLN B 1 18 ? -4.424 70.390 22.866 1.00 52.47 18 GLN B O 1
ATOM 4952 N N . THR B 1 19 ? -5.486 68.893 24.150 1.00 51.88 19 THR B N 1
ATOM 4953 C CA . THR B 1 19 ? -4.309 68.344 24.724 1.00 52.08 19 THR B CA 1
ATOM 4954 C C . THR B 1 19 ? -3.649 67.437 23.665 1.00 52.34 19 THR B C 1
ATOM 4955 O O . THR B 1 19 ? -4.349 66.778 22.888 1.00 52.22 19 THR B O 1
ATOM 4959 N N . PRO B 1 20 ? -2.302 67.428 23.610 1.00 52.04 20 PRO B N 1
ATOM 4960 C CA . PRO B 1 20 ? -1.645 66.607 22.600 1.00 52.14 20 PRO B CA 1
ATOM 4961 C C . PRO B 1 20 ? -1.844 65.104 22.766 1.00 51.81 20 PRO B C 1
ATOM 4962 O O . PRO B 1 20 ? -1.969 64.598 23.881 1.00 51.94 20 PRO B O 1
ATOM 4966 N N . ARG B 1 21 ? -1.857 64.401 21.643 1.00 51.92 21 ARG B N 1
ATOM 4967 C CA . ARG B 1 21 ? -1.875 62.927 21.627 1.00 51.59 21 ARG B CA 1
ATOM 4968 C C . ARG B 1 21 ? -0.523 62.343 21.196 1.00 51.36 21 ARG B C 1
ATOM 4969 O O . ARG B 1 21 ? 0.153 62.911 20.350 1.00 51.60 21 ARG B O 1
ATOM 4977 N N . ALA B 1 22 ? -0.152 61.200 21.751 1.00 51.45 22 ALA B N 1
ATOM 4978 C CA . ALA B 1 22 ? 1.074 60.476 21.371 1.00 51.87 22 ALA B CA 1
ATOM 4979 C C . ALA B 1 22 ? 0.835 58.968 21.223 1.00 52.11 22 ALA B C 1
ATOM 4980 O O . ALA B 1 22 ? 0.498 58.330 22.211 1.00 53.14 22 ALA B O 1
ATOM 4982 N N . GLU B 1 23 ? 1.026 58.396 20.028 1.00 51.86 23 GLU B N 1
ATOM 4983 C CA . GLU B 1 23 ? 0.908 56.939 19.843 1.00 51.73 23 GLU B CA 1
ATOM 4984 C C . GLU B 1 23 ? 2.154 56.221 20.309 1.00 51.82 23 GLU B C 1
ATOM 4985 O O . GLU B 1 23 ? 3.273 56.744 20.193 1.00 52.53 23 GLU B O 1
ATOM 4991 N N . GLY B 1 24 ? 1.987 55.020 20.851 1.00 51.98 24 GLY B N 1
ATOM 4992 C CA . GLY B 1 24 ? 3.137 54.253 21.329 1.00 51.14 24 GLY B CA 1
ATOM 4993 C C . GLY B 1 24 ? 2.675 52.945 21.891 1.00 51.08 24 GLY B C 1
ATOM 4994 O O . GLY B 1 24 ? 1.506 52.652 21.810 1.00 51.36 24 GLY B O 1
ATOM 4995 N N . VAL B 1 25 ? 3.599 52.201 22.482 1.00 50.93 25 VAL B N 1
ATOM 4996 C CA . VAL B 1 25 ? 3.378 50.918 23.091 1.00 52.27 25 VAL B CA 1
ATOM 4997 C C . VAL B 1 25 ? 3.464 50.970 24.631 1.00 53.01 25 VAL B C 1
ATOM 4998 O O . VAL B 1 25 ? 4.325 51.635 25.188 1.00 53.62 25 VAL B O 1
ATOM 5002 N N . VAL B 1 26 ? 2.602 50.235 25.325 1.00 53.59 26 VAL B N 1
ATOM 5003 C CA . VAL B 1 26 ? 2.587 50.251 26.791 1.00 54.02 26 VAL B CA 1
ATOM 5004 C C . VAL B 1 26 ? 3.629 49.273 27.351 1.00 56.48 26 VAL B C 1
ATOM 5005 O O . VAL B 1 26 ? 3.732 48.134 26.891 1.00 55.40 26 VAL B O 1
ATOM 5009 N N . LYS B 1 27 ? 4.385 49.735 28.352 1.00 59.42 27 LYS B N 1
ATOM 5010 C CA . LYS B 1 27 ? 5.356 48.909 29.073 1.00 61.95 27 LYS B CA 1
ATOM 5011 C C . LYS B 1 27 ? 4.985 48.868 30.540 1.00 64.63 27 LYS B C 1
ATOM 5012 O O . LYS B 1 27 ? 4.981 49.909 31.246 1.00 63.99 27 LYS B O 1
ATOM 5018 N N . ALA B 1 28 ? 4.663 47.644 30.981 1.00 67.76 28 ALA B N 1
ATOM 5019 C CA . ALA B 1 28 ? 4.431 47.351 32.383 1.00 70.60 28 ALA B CA 1
ATOM 5020 C C . ALA B 1 28 ? 5.747 47.027 33.105 1.00 73.35 28 ALA B C 1
ATOM 5021 O O . ALA B 1 28 ? 6.730 46.486 32.498 1.00 72.83 28 ALA B O 1
ATOM 5023 N N . THR B 1 29 ? 5.761 47.401 34.395 1.00 76.06 29 THR B N 1
ATOM 5024 C CA . THR B 1 29 ? 6.844 47.047 35.318 1.00 78.60 29 THR B CA 1
ATOM 5025 C C . THR B 1 29 ? 6.304 46.094 36.358 1.00 80.19 29 THR B C 1
ATOM 5026 O O . THR B 1 29 ? 5.068 45.966 36.518 1.00 80.44 29 THR B O 1
ATOM 5030 N N . GLU B 1 30 ? 7.231 45.431 37.064 1.00 81.87 30 GLU B N 1
ATOM 5031 C CA . GLU B 1 30 ? 6.914 44.674 38.293 1.00 82.94 30 GLU B CA 1
ATOM 5032 C C . GLU B 1 30 ? 5.884 45.468 39.124 1.00 82.97 30 GLU B C 1
ATOM 5033 O O . GLU B 1 30 ? 5.069 44.873 39.857 1.00 83.41 30 GLU B O 1
ATOM 5039 N N . LYS B 1 31 ? 5.900 46.798 38.944 1.00 82.34 31 LYS B N 1
ATOM 5040 C CA . LYS B 1 31 ? 5.225 47.759 39.835 1.00 81.67 31 LYS B CA 1
ATOM 5041 C C . LYS B 1 31 ? 3.720 47.978 39.585 1.00 80.99 31 LYS B C 1
ATOM 5042 O O . LYS B 1 31 ? 3.003 47.080 39.094 1.00 80.83 31 LYS B O 1
ATOM 5048 N N . GLY B 1 32 ? 3.254 49.168 39.958 1.00 80.00 32 GLY B N 1
ATOM 5049 C CA . GLY B 1 32 ? 1.865 49.561 39.795 1.00 78.46 32 GLY B CA 1
ATOM 5050 C C . GLY B 1 32 ? 1.731 50.381 38.527 1.00 77.70 32 GLY B C 1
ATOM 5051 O O . GLY B 1 32 ? 0.728 50.269 37.819 1.00 77.53 32 GLY B O 1
ATOM 5052 N N . PHE B 1 33 ? 2.763 51.188 38.234 1.00 76.79 33 PHE B N 1
ATOM 5053 C CA . PHE B 1 33 ? 2.753 52.174 37.128 1.00 75.16 33 PHE B CA 1
ATOM 5054 C C . PHE B 1 33 ? 3.620 51.714 35.957 1.00 73.54 33 PHE B C 1
ATOM 5055 O O . PHE B 1 33 ? 4.603 50.939 36.140 1.00 74.38 33 PHE B O 1
ATOM 5063 N N . GLY B 1 34 ? 3.285 52.201 34.765 1.00 70.32 34 GLY B N 1
ATOM 5064 C CA . GLY B 1 34 ? 4.081 51.927 33.579 1.00 66.39 34 GLY B CA 1
ATOM 5065 C C . GLY B 1 34 ? 4.362 53.154 32.739 1.00 64.35 34 GLY B C 1
ATOM 5066 O O . GLY B 1 34 ? 4.104 54.292 33.152 1.00 63.17 34 GLY B O 1
ATOM 5067 N N . PHE B 1 35 ? 4.840 52.898 31.528 1.00 63.21 35 PHE B N 1
ATOM 5068 C CA . PHE B 1 35 ? 5.279 53.931 30.614 1.00 63.26 35 PHE B CA 1
ATOM 5069 C C . PHE B 1 35 ? 4.691 53.660 29.263 1.00 62.35 35 PHE B C 1
ATOM 5070 O O . PHE B 1 35 ? 4.387 52.512 28.936 1.00 62.63 35 PHE B O 1
ATOM 5078 N N . LEU B 1 36 ? 4.595 54.721 28.470 1.00 61.43 36 LEU B N 1
ATOM 5079 C CA . LEU B 1 36 ? 4.176 54.688 27.084 1.00 60.36 36 LEU B CA 1
ATOM 5080 C C . LEU B 1 36 ? 5.393 55.064 26.253 1.00 60.65 36 LEU B C 1
ATOM 5081 O O . LEU B 1 36 ? 5.787 56.245 26.176 1.00 59.63 36 LEU B O 1
ATOM 5086 N N . GLU B 1 37 ? 5.963 54.037 25.630 1.00 61.33 37 GLU B N 1
ATOM 5087 C CA . GLU B 1 37 ? 7.167 54.122 24.826 1.00 62.57 37 GLU B CA 1
ATOM 5088 C C . GLU B 1 37 ? 6.832 54.461 23.393 1.00 63.20 37 GLU B C 1
ATOM 5089 O O . GLU B 1 37 ? 6.279 53.651 22.643 1.00 62.20 37 GLU B O 1
ATOM 5095 N N . VAL B 1 38 ? 7.237 55.658 23.004 1.00 65.14 38 VAL B N 1
ATOM 5096 C CA . VAL B 1 38 ? 6.817 56.243 21.752 1.00 66.61 38 VAL B CA 1
ATOM 5097 C C . VAL B 1 38 ? 7.905 56.151 20.695 1.00 68.52 38 VAL B C 1
ATOM 5098 O O . VAL B 1 38 ? 7.605 56.249 19.495 1.00 68.67 38 VAL B O 1
ATOM 5102 N N . ASP B 1 39 ? 9.151 55.909 21.134 1.00 70.65 39 ASP B N 1
ATOM 5103 C CA . ASP B 1 39 ? 10.345 56.354 20.387 1.00 72.44 39 ASP B CA 1
ATOM 5104 C C . ASP B 1 39 ? 11.626 55.953 21.130 1.00 73.05 39 ASP B C 1
ATOM 5105 O O . ASP B 1 39 ? 11.548 55.409 22.250 1.00 72.52 39 ASP B O 1
ATOM 5110 N N . ALA B 1 40 ? 12.789 56.232 20.507 1.00 74.10 40 ALA B N 1
ATOM 5111 C CA . ALA B 1 40 ? 14.140 55.848 21.018 1.00 74.69 40 ALA B CA 1
ATOM 5112 C C . ALA B 1 40 ? 14.345 56.126 22.516 1.00 74.84 40 ALA B C 1
ATOM 5113 O O . ALA B 1 40 ? 14.542 55.172 23.316 1.00 73.95 40 ALA B O 1
ATOM 5115 N N . GLN B 1 41 ? 14.290 57.416 22.892 1.00 75.00 41 GLN B N 1
ATOM 5116 C CA . GLN B 1 41 ? 14.187 57.779 24.333 1.00 75.49 41 GLN B CA 1
ATOM 5117 C C . GLN B 1 41 ? 12.893 58.506 24.772 1.00 74.75 41 GLN B C 1
ATOM 5118 O O . GLN B 1 41 ? 12.685 58.746 25.969 1.00 74.85 41 GLN B O 1
ATOM 5124 N N . LYS B 1 42 ? 12.022 58.822 23.811 1.00 74.08 42 LYS B N 1
ATOM 5125 C CA . LYS B 1 42 ? 10.715 59.430 24.111 1.00 72.67 42 LYS B CA 1
ATOM 5126 C C . LYS B 1 42 ? 9.760 58.401 24.735 1.00 71.67 42 LYS B C 1
ATOM 5127 O O . LYS B 1 42 ? 9.277 57.472 24.045 1.00 71.58 42 LYS B O 1
ATOM 5133 N N . SER B 1 43 ? 9.482 58.592 26.035 1.00 69.82 43 SER B N 1
ATOM 5134 C CA . SER B 1 43 ? 8.716 57.641 26.835 1.00 67.75 43 SER B CA 1
ATOM 5135 C C . SER B 1 43 ? 7.856 58.299 27.959 1.00 66.31 43 SER B C 1
ATOM 5136 O O . SER B 1 43 ? 8.368 58.729 29.002 1.00 66.35 43 SER B O 1
ATOM 5139 N N . TYR B 1 44 ? 6.540 58.360 27.761 1.00 63.98 44 TYR B N 1
ATOM 5140 C CA . TYR B 1 44 ? 5.698 59.042 28.733 1.00 61.38 44 TYR B CA 1
ATOM 5141 C C . TYR B 1 44 ? 5.265 58.119 29.836 1.00 61.20 44 TYR B C 1
ATOM 5142 O O . TYR B 1 44 ? 4.869 56.990 29.582 1.00 61.17 44 TYR B O 1
ATOM 5151 N N . PHE B 1 45 ? 5.323 58.624 31.061 1.00 60.54 45 PHE B N 1
ATOM 5152 C CA . PHE B 1 45 ? 4.920 57.890 32.257 1.00 59.55 45 PHE B CA 1
ATOM 5153 C C . PHE B 1 45 ? 3.373 57.720 32.347 1.00 59.08 45 PHE B C 1
ATOM 5154 O O . PHE B 1 45 ? 2.607 58.682 32.096 1.00 58.36 45 PHE B O 1
ATOM 5162 N N . ILE B 1 46 ? 2.935 56.495 32.684 1.00 58.60 46 ILE B N 1
ATOM 5163 C CA . ILE B 1 46 ? 1.504 56.188 32.916 1.00 58.34 46 ILE B CA 1
ATOM 5164 C C . ILE B 1 46 ? 1.113 55.885 34.404 1.00 58.99 46 ILE B C 1
ATOM 5165 O O . ILE B 1 46 ? 1.529 54.864 34.979 1.00 58.33 46 ILE B O 1
ATOM 5170 N N . PRO B 1 47 ? 0.280 56.759 35.009 1.00 59.72 47 PRO B N 1
ATOM 5171 C CA . PRO B 1 47 ? -0.245 56.597 36.363 1.00 60.68 47 PRO B CA 1
ATOM 5172 C C . PRO B 1 47 ? -0.989 55.265 36.519 1.00 61.84 47 PRO B C 1
ATOM 5173 O O . PRO B 1 47 ? -1.650 54.830 35.574 1.00 62.63 47 PRO B O 1
ATOM 5177 N N . PRO B 1 48 ? -0.949 54.657 37.715 1.00 62.21 48 PRO B N 1
ATOM 5178 C CA . PRO B 1 48 ? -1.546 53.337 37.943 1.00 62.09 48 PRO B CA 1
ATOM 5179 C C . PRO B 1 48 ? -3.055 53.247 37.644 1.00 62.03 48 PRO B C 1
ATOM 5180 O O . PRO B 1 48 ? -3.497 52.284 36.975 1.00 63.15 48 PRO B O 1
ATOM 5184 N N . PRO B 1 49 ? -3.854 54.231 38.098 1.00 60.45 49 PRO B N 1
ATOM 5185 C CA . PRO B 1 49 ? -5.248 54.089 37.706 1.00 59.55 49 PRO B CA 1
ATOM 5186 C C . PRO B 1 49 ? -5.389 53.978 36.173 1.00 58.79 49 PRO B C 1
ATOM 5187 O O . PRO B 1 49 ? -6.317 53.347 35.693 1.00 58.85 49 PRO B O 1
ATOM 5191 N N . GLN B 1 50 ? -4.479 54.603 35.427 1.00 57.85 50 GLN B N 1
ATOM 5192 C CA . GLN B 1 50 ? -4.454 54.501 33.970 1.00 57.06 50 GLN B CA 1
ATOM 5193 C C . GLN B 1 50 ? -3.951 53.122 33.433 1.00 56.00 50 GLN B C 1
ATOM 5194 O O . GLN B 1 50 ? -4.343 52.691 32.358 1.00 54.37 50 GLN B O 1
ATOM 5208 N N . LYS B 1 52 ? -4.892 50.246 34.645 1.00 55.67 52 LYS B N 1
ATOM 5209 C CA . LYS B 1 52 ? -6.058 49.346 34.756 1.00 55.72 52 LYS B CA 1
ATOM 5210 C C . LYS B 1 52 ? -6.750 49.168 33.410 1.00 54.34 52 LYS B C 1
ATOM 5211 O O . LYS B 1 52 ? -7.441 48.186 33.181 1.00 54.87 52 LYS B O 1
ATOM 5217 N N . LYS B 1 53 ? -6.587 50.156 32.544 1.00 53.02 53 LYS B N 1
ATOM 5218 C CA . LYS B 1 53 ? -7.263 50.227 31.249 1.00 51.72 53 LYS B CA 1
ATOM 5219 C C . LYS B 1 53 ? -6.476 49.594 30.078 1.00 50.94 53 LYS B C 1
ATOM 5220 O O . LYS B 1 53 ? -6.967 49.507 28.972 1.00 49.58 53 LYS B O 1
ATOM 5226 N N . VAL B 1 54 ? -5.245 49.183 30.335 1.00 51.28 54 VAL B N 1
ATOM 5227 C CA . VAL B 1 54 ? -4.403 48.675 29.285 1.00 51.77 54 VAL B CA 1
ATOM 5228 C C . VAL B 1 54 ? -3.670 47.482 29.764 1.00 52.90 54 VAL B C 1
ATOM 5229 O O . VAL B 1 54 ? -3.801 47.074 30.896 1.00 53.02 54 VAL B O 1
ATOM 5241 N N . HIS B 1 56 ? 0.247 45.347 29.288 1.00 54.13 56 HIS B N 1
ATOM 5242 C CA . HIS B 1 56 ? 1.611 45.320 28.784 1.00 53.51 56 HIS B CA 1
ATOM 5243 C C . HIS B 1 56 ? 1.643 44.928 27.290 1.00 52.46 56 HIS B C 1
ATOM 5244 O O . HIS B 1 56 ? 1.041 43.949 26.875 1.00 53.58 56 HIS B O 1
ATOM 5251 N N . GLY B 1 57 ? 2.273 45.731 26.453 1.00 51.07 57 GLY B N 1
ATOM 5252 C CA . GLY B 1 57 ? 2.396 45.345 25.071 1.00 48.78 57 GLY B CA 1
ATOM 5253 C C . GLY B 1 57 ? 1.437 46.037 24.165 1.00 47.83 57 GLY B C 1
ATOM 5254 O O . GLY B 1 57 ? 1.671 46.085 22.949 1.00 47.30 57 GLY B O 1
ATOM 5255 N N . ASP B 1 58 ? 0.346 46.556 24.743 1.00 47.00 58 ASP B N 1
ATOM 5256 C CA . ASP B 1 58 ? -0.729 47.170 23.961 1.00 45.75 58 ASP B CA 1
ATOM 5257 C C . ASP B 1 58 ? -0.136 48.423 23.312 1.00 44.76 58 ASP B C 1
ATOM 5258 O O . ASP B 1 58 ? 0.615 49.163 23.949 1.00 43.13 58 ASP B O 1
ATOM 5263 N N . ARG B 1 59 ? -0.540 48.664 22.072 1.00 44.69 59 ARG B N 1
ATOM 5264 C CA . ARG B 1 59 ? -0.242 49.861 21.330 1.00 45.39 59 ARG B CA 1
ATOM 5265 C C . ARG B 1 59 ? -1.466 50.757 21.366 1.00 45.05 59 ARG B C 1
ATOM 5266 O O . ARG B 1 59 ? -2.549 50.353 20.963 1.00 45.76 59 ARG B O 1
ATOM 5274 N N . ILE B 1 60 ? -1.290 52.003 21.796 1.00 45.85 60 ILE B N 1
ATOM 5275 C CA . ILE B 1 60 ? -2.433 52.887 22.135 1.00 44.78 60 ILE B CA 1
ATOM 5276 C C . ILE B 1 60 ? -2.114 54.294 21.724 1.00 44.89 60 ILE B C 1
ATOM 5277 O O . ILE B 1 60 ? -0.965 54.673 21.688 1.00 44.92 60 ILE B O 1
ATOM 5282 N N . ILE B 1 61 ? -3.143 55.077 21.450 1.00 45.32 61 ILE B N 1
ATOM 5283 C CA . ILE B 1 61 ? -3.043 56.533 21.501 1.00 45.25 61 ILE B CA 1
ATOM 5284 C C . ILE B 1 61 ? -3.428 57.040 22.926 1.00 46.00 61 ILE B C 1
ATOM 5285 O O . ILE B 1 61 ? -4.414 56.591 23.513 1.00 45.96 61 ILE B O 1
ATOM 5290 N N . ALA B 1 62 ? -2.632 57.958 23.467 1.00 46.96 62 ALA B N 1
ATOM 5291 C CA . ALA B 1 62 ? -2.837 58.493 24.807 1.00 47.46 62 ALA B CA 1
ATOM 5292 C C . ALA B 1 62 ? -2.953 60.013 24.776 1.00 48.90 62 ALA B C 1
ATOM 5293 O O . ALA B 1 62 ? -2.473 60.675 23.840 1.00 49.94 62 ALA B O 1
ATOM 5295 N N . VAL B 1 63 ? -3.665 60.563 25.760 1.00 49.52 63 VAL B N 1
ATOM 5296 C CA . VAL B 1 63 ? -3.712 62.003 25.968 1.00 49.77 63 VAL B CA 1
ATOM 5297 C C . VAL B 1 63 ? -2.509 62.365 26.817 1.00 49.89 63 VAL B C 1
ATOM 5298 O O . VAL B 1 63 ? -2.215 61.699 27.829 1.00 48.13 63 VAL B O 1
ATOM 5302 N N . ILE B 1 64 ? -1.807 63.419 26.395 1.00 51.29 64 ILE B N 1
ATOM 5303 C CA . ILE B 1 64 ? -0.605 63.862 27.107 1.00 52.83 64 ILE B CA 1
ATOM 5304 C C . ILE B 1 64 ? -0.874 65.104 27.948 1.00 54.64 64 ILE B C 1
ATOM 5305 O O . ILE B 1 64 ? -1.009 66.219 27.425 1.00 55.24 64 ILE B O 1
ATOM 5310 N N . HIS B 1 65 ? -0.957 64.896 29.259 1.00 56.84 65 HIS B N 1
ATOM 5311 C CA . HIS B 1 65 ? -1.195 65.982 30.217 1.00 58.73 65 HIS B CA 1
ATOM 5312 C C . HIS B 1 65 ? 0.101 66.523 30.788 1.00 61.25 65 HIS B C 1
ATOM 5313 O O . HIS B 1 65 ? 0.801 65.795 31.515 1.00 61.63 65 HIS B O 1
ATOM 5320 N N . SER B 1 66 ? 0.437 67.766 30.464 1.00 63.52 66 SER B N 1
ATOM 5321 C CA . SER B 1 66 ? 1.559 68.443 31.123 1.00 67.34 66 SER B CA 1
ATOM 5322 C C . SER B 1 66 ? 0.992 69.603 31.903 1.00 70.00 66 SER B C 1
ATOM 5323 O O . SER B 1 66 ? 1.073 70.769 31.452 1.00 70.77 66 SER B O 1
ATOM 5326 N N . GLU B 1 67 ? 0.371 69.296 33.044 1.00 72.58 67 GLU B N 1
ATOM 5327 C CA . GLU B 1 67 ? -0.312 70.342 33.810 1.00 74.95 67 GLU B CA 1
ATOM 5328 C C . GLU B 1 67 ? 0.677 71.107 34.723 1.00 76.20 67 GLU B C 1
ATOM 5329 O O . GLU B 1 67 ? 0.527 72.332 34.944 1.00 76.40 67 GLU B O 1
ATOM 5335 N N . LYS B 1 68 ? 1.701 70.377 35.196 1.00 77.25 68 LYS B N 1
ATOM 5336 C CA . LYS B 1 68 ? 2.709 70.879 36.144 1.00 77.74 68 LYS B CA 1
ATOM 5337 C C . LYS B 1 68 ? 4.104 70.937 35.487 1.00 77.69 68 LYS B C 1
ATOM 5338 O O . LYS B 1 68 ? 4.385 71.831 34.671 1.00 77.70 68 LYS B O 1
ATOM 5344 N N . GLU B 1 69 ? 4.973 69.993 35.875 1.00 77.44 69 GLU B N 1
ATOM 5345 C CA . GLU B 1 69 ? 6.307 69.791 35.253 1.00 76.88 69 GLU B CA 1
ATOM 5346 C C . GLU B 1 69 ? 6.450 68.330 34.807 1.00 75.95 69 GLU B C 1
ATOM 5347 O O . GLU B 1 69 ? 7.328 67.993 34.001 1.00 75.79 69 GLU B O 1
ATOM 5349 N N . ARG B 1 70 ? 5.586 67.473 35.354 1.00 74.90 70 ARG B N 1
ATOM 5350 C CA . ARG B 1 70 ? 5.439 66.090 34.891 1.00 73.67 70 ARG B CA 1
ATOM 5351 C C . ARG B 1 70 ? 4.292 65.955 33.877 1.00 72.17 70 ARG B C 1
ATOM 5352 O O . ARG B 1 70 ? 3.126 66.181 34.207 1.00 71.72 70 ARG B O 1
ATOM 5360 N N . GLU B 1 71 ? 4.652 65.578 32.650 1.00 70.26 71 GLU B N 1
ATOM 5361 C CA . GLU B 1 71 ? 3.700 65.131 31.652 1.00 68.00 71 GLU B CA 1
ATOM 5362 C C . GLU B 1 71 ? 3.282 63.728 32.036 1.00 65.96 71 GLU B C 1
ATOM 5363 O O . GLU B 1 71 ? 4.129 62.872 32.210 1.00 65.69 71 GLU B O 1
ATOM 5369 N N . SER B 1 72 ? 1.978 63.511 32.192 1.00 63.60 72 SER B N 1
ATOM 5370 C CA . SER B 1 72 ? 1.419 62.174 32.353 1.00 61.46 72 SER B CA 1
ATOM 5371 C C . SER B 1 72 ? 0.609 61.746 31.104 1.00 59.60 72 SER B C 1
ATOM 5372 O O . SER B 1 72 ? 0.044 62.578 30.383 1.00 59.61 72 SER B O 1
ATOM 5375 N N . ALA B 1 73 ? 0.589 60.433 30.876 1.00 57.13 73 ALA B N 1
ATOM 5376 C CA . ALA B 1 73 ? -0.046 59.790 29.751 1.00 54.18 73 ALA B CA 1
ATOM 5377 C C . ALA B 1 73 ? -1.341 59.133 30.211 1.00 51.66 73 ALA B C 1
ATOM 5378 O O . ALA B 1 73 ? -1.346 58.364 31.173 1.00 50.97 73 ALA B O 1
ATOM 5380 N N . GLU B 1 74 ? -2.424 59.440 29.514 1.00 49.25 74 GLU B N 1
ATOM 5381 C CA . GLU B 1 74 ? -3.749 58.879 29.794 1.00 48.00 74 GLU B CA 1
ATOM 5382 C C . GLU B 1 74 ? -4.288 58.102 28.557 1.00 47.22 74 GLU B C 1
ATOM 5383 O O . GLU B 1 74 ? -4.646 58.734 27.560 1.00 46.25 74 GLU B O 1
ATOM 5389 N N . PRO B 1 75 ? -4.330 56.746 28.609 1.00 46.52 75 PRO B N 1
ATOM 5390 C CA . PRO B 1 75 ? -4.840 55.879 27.511 1.00 46.39 75 PRO B CA 1
ATOM 5391 C C . PRO B 1 75 ? -6.210 56.267 27.019 1.00 46.77 75 PRO B C 1
ATOM 5392 O O . PRO B 1 75 ? -7.092 56.557 27.826 1.00 47.20 75 PRO B O 1
ATOM 5396 N N . GLU B 1 76 ? -6.388 56.264 25.703 1.00 47.22 76 GLU B N 1
ATOM 5397 C CA . GLU B 1 76 ? -7.571 56.822 25.089 1.00 48.63 76 GLU B CA 1
ATOM 5398 C C . GLU B 1 76 ? -8.169 55.892 24.009 1.00 49.05 76 GLU B C 1
ATOM 5399 O O . GLU B 1 76 ? -9.384 55.599 24.023 1.00 48.78 76 GLU B O 1
ATOM 5405 N N . GLU B 1 77 ? -7.304 55.448 23.088 1.00 48.78 77 GLU B N 1
ATOM 5406 C CA . GLU B 1 77 ? -7.680 54.597 21.965 1.00 49.24 77 GLU B CA 1
ATOM 5407 C C . GLU B 1 77 ? -6.729 53.403 21.897 1.00 47.01 77 GLU B C 1
ATOM 5408 O O . GLU B 1 77 ? -5.534 53.547 21.991 1.00 47.42 77 GLU B O 1
ATOM 5414 N N . LEU B 1 78 ? -7.278 52.219 21.758 1.00 46.34 78 LEU B N 1
ATOM 5415 C CA . LEU B 1 78 ? -6.496 51.024 21.539 1.00 46.84 78 LEU B CA 1
ATOM 5416 C C . LEU B 1 78 ? -6.125 50.970 20.063 1.00 47.46 78 LEU B C 1
ATOM 5417 O O . LEU B 1 78 ? -7.026 51.052 19.196 1.00 48.06 78 LEU B O 1
ATOM 5422 N N . VAL B 1 79 ? -4.830 50.888 19.749 1.00 48.42 79 VAL B N 1
ATOM 5423 C CA . VAL B 1 79 ? -4.446 50.769 18.320 1.00 49.98 79 VAL B CA 1
ATOM 5424 C C . VAL B 1 79 ? -4.257 49.312 17.960 1.00 50.06 79 VAL B C 1
ATOM 5425 O O . VAL B 1 79 ? -4.795 48.862 16.957 1.00 50.46 79 VAL B O 1
ATOM 5429 N N . GLU B 1 80 ? -3.542 48.580 18.814 1.00 50.45 80 GLU B N 1
ATOM 5430 C CA . GLU B 1 80 ? -3.243 47.189 18.577 1.00 50.64 80 GLU B CA 1
ATOM 5431 C C . GLU B 1 80 ? -3.150 46.465 19.893 1.00 49.64 80 GLU B C 1
ATOM 5432 O O . GLU B 1 80 ? -2.209 46.705 20.660 1.00 50.18 80 GLU B O 1
ATOM 5438 N N . PRO B 1 81 ? -4.112 45.553 20.163 1.00 48.45 81 PRO B N 1
ATOM 5439 C CA . PRO B 1 81 ? -3.990 44.759 21.364 1.00 48.17 81 PRO B CA 1
ATOM 5440 C C . PRO B 1 81 ? -2.812 43.815 21.271 1.00 48.08 81 PRO B C 1
ATOM 5441 O O . PRO B 1 81 ? -2.593 43.203 20.234 1.00 47.48 81 PRO B O 1
ATOM 5445 N N . PHE B 1 82 ? -2.074 43.704 22.362 1.00 47.99 82 PHE B N 1
ATOM 5446 C CA . PHE B 1 82 ? -1.056 42.759 22.474 1.00 49.38 82 PHE B CA 1
ATOM 5447 C C . PHE B 1 82 ? -1.641 41.329 22.358 1.00 50.79 82 PHE B C 1
ATOM 5448 O O . PHE B 1 82 ? -1.144 40.528 21.553 1.00 51.75 82 PHE B O 1
ATOM 5456 N N . LEU B 1 83 ? -2.704 41.012 23.122 1.00 50.69 83 LEU B N 1
ATOM 5457 C CA . LEU B 1 83 ? -3.257 39.641 23.157 1.00 49.55 83 LEU B CA 1
ATOM 5458 C C . LEU B 1 83 ? -4.424 39.515 22.243 1.00 49.17 83 LEU B C 1
ATOM 5459 O O . LEU B 1 83 ? -5.307 40.356 22.216 1.00 50.13 83 LEU B O 1
ATOM 5464 N N . THR B 1 84 ? -4.443 38.425 21.500 1.00 49.03 84 THR B N 1
ATOM 5465 C CA . THR B 1 84 ? -5.599 38.044 20.727 1.00 47.95 84 THR B CA 1
ATOM 5466 C C . THR B 1 84 ? -5.853 36.605 21.146 1.00 46.78 84 THR B C 1
ATOM 5467 O O . THR B 1 84 ? -6.484 36.377 22.173 1.00 46.71 84 THR B O 1
ATOM 5471 N N . ARG B 1 85 ? -5.340 35.650 20.370 1.00 45.94 85 ARG B N 1
ATOM 5472 C CA . ARG B 1 85 ? -5.286 34.238 20.765 1.00 44.87 85 ARG B CA 1
ATOM 5473 C C . ARG B 1 85 ? -4.093 33.957 21.711 1.00 44.50 85 ARG B C 1
ATOM 5474 O O . ARG B 1 85 ? -2.966 34.327 21.450 1.00 45.25 85 ARG B O 1
ATOM 5482 N N . PHE B 1 86 ? -4.345 33.386 22.868 1.00 43.98 86 PHE B N 1
ATOM 5483 C CA . PHE B 1 86 ? -3.258 33.162 23.819 1.00 43.05 86 PHE B CA 1
ATOM 5484 C C . PHE B 1 86 ? -3.574 31.954 24.666 1.00 42.47 86 PHE B C 1
ATOM 5485 O O . PHE B 1 86 ? -4.680 31.425 24.610 1.00 43.22 86 PHE B O 1
ATOM 5493 N N . VAL B 1 87 ? -2.595 31.532 25.439 1.00 42.25 87 VAL B N 1
ATOM 5494 C CA . VAL B 1 87 ? -2.702 30.426 26.385 1.00 42.18 87 VAL B CA 1
ATOM 5495 C C . VAL B 1 87 ? -2.357 30.902 27.811 1.00 43.01 87 VAL B C 1
ATOM 5496 O O . VAL B 1 87 ? -1.704 31.894 28.008 1.00 43.61 87 VAL B O 1
ATOM 5500 N N . GLY B 1 88 ? -2.812 30.185 28.816 1.00 44.65 88 GLY B N 1
ATOM 5501 C CA . GLY B 1 88 ? -2.526 30.520 30.205 1.00 45.66 88 GLY B CA 1
ATOM 5502 C C . GLY B 1 88 ? -3.209 29.465 31.042 1.00 47.62 88 GLY B C 1
ATOM 5503 O O . GLY B 1 88 ? -3.890 28.581 30.490 1.00 47.81 88 GLY B O 1
ATOM 5504 N N . LYS B 1 89 ? -3.013 29.524 32.359 1.00 48.91 89 LYS B N 1
ATOM 5505 C CA . LYS B 1 89 ? -3.697 28.606 33.298 1.00 49.82 89 LYS B CA 1
ATOM 5506 C C . LYS B 1 89 ? -4.902 29.253 33.946 1.00 50.78 89 LYS B C 1
ATOM 5507 O O . LYS B 1 89 ? -4.886 30.415 34.296 1.00 51.38 89 LYS B O 1
ATOM 5513 N N . VAL B 1 90 ? -5.929 28.445 34.144 1.00 51.98 90 VAL B N 1
ATOM 5514 C CA . VAL B 1 90 ? -7.205 28.873 34.663 1.00 52.78 90 VAL B CA 1
ATOM 5515 C C . VAL B 1 90 ? -7.241 28.861 36.212 1.00 54.33 90 VAL B C 1
ATOM 5516 O O . VAL B 1 90 ? -6.621 27.993 36.870 1.00 55.12 90 VAL B O 1
ATOM 5520 N N . GLN B 1 91 ? -7.941 29.844 36.781 1.00 55.12 91 GLN B N 1
ATOM 5521 C CA . GLN B 1 91 ? -8.144 29.937 38.231 1.00 55.85 91 GLN B CA 1
ATOM 5522 C C . GLN B 1 91 ? -9.577 30.354 38.629 1.00 56.57 91 GLN B C 1
ATOM 5523 O O . GLN B 1 91 ? -10.429 30.636 37.768 1.00 56.58 91 GLN B O 1
ATOM 5529 N N . GLY B 1 92 ? -9.823 30.374 39.944 1.00 57.91 92 GLY B N 1
ATOM 5530 C CA . GLY B 1 92 ? -11.102 30.745 40.521 1.00 59.14 92 GLY B CA 1
ATOM 5531 C C . GLY B 1 92 ? -11.859 29.447 40.594 1.00 61.15 92 GLY B C 1
ATOM 5532 O O . GLY B 1 92 ? -11.238 28.390 40.483 1.00 60.33 92 GLY B O 1
ATOM 5533 N N . LYS B 1 93 ? -13.187 29.521 40.761 1.00 63.89 93 LYS B N 1
ATOM 5534 C CA . LYS B 1 93 ? -14.063 28.320 40.808 1.00 66.61 93 LYS B CA 1
ATOM 5535 C C . LYS B 1 93 ? -15.543 28.546 40.491 1.00 67.70 93 LYS B C 1
ATOM 5536 O O . LYS B 1 93 ? -16.061 29.659 40.616 1.00 68.57 93 LYS B O 1
ATOM 5542 N N . ASN B 1 94 ? -16.212 27.466 40.074 1.00 69.56 94 ASN B N 1
ATOM 5543 C CA . ASN B 1 94 ? -17.658 27.476 39.758 1.00 70.75 94 ASN B CA 1
ATOM 5544 C C . ASN B 1 94 ? -18.015 28.834 39.159 1.00 70.36 94 ASN B C 1
ATOM 5545 O O . ASN B 1 94 ? -17.586 29.177 38.039 1.00 70.48 94 ASN B O 1
ATOM 5550 N N . ASP B 1 95 ? -18.731 29.623 39.949 1.00 69.67 95 ASP B N 1
ATOM 5551 C CA . ASP B 1 95 ? -19.253 30.904 39.522 1.00 69.23 95 ASP B CA 1
ATOM 5552 C C . ASP B 1 95 ? -18.473 31.580 38.385 1.00 68.56 95 ASP B C 1
ATOM 5553 O O . ASP B 1 95 ? -19.030 31.856 37.303 1.00 69.06 95 ASP B O 1
ATOM 5555 N N . ARG B 1 96 ? -17.186 31.809 38.642 1.00 66.74 96 ARG B N 1
ATOM 5556 C CA . ARG B 1 96 ? -16.406 32.802 37.933 1.00 65.11 96 ARG B CA 1
ATOM 5557 C C . ARG B 1 96 ? -14.963 32.345 37.659 1.00 62.51 96 ARG B C 1
ATOM 5558 O O . ARG B 1 96 ? -14.094 32.272 38.553 1.00 62.62 96 ARG B O 1
ATOM 5566 N N . LEU B 1 97 ? -14.729 32.036 36.393 1.00 58.91 97 LEU B N 1
ATOM 5567 C CA . LEU B 1 97 ? -13.428 31.622 35.930 1.00 54.75 97 LEU B CA 1
ATOM 5568 C C . LEU B 1 97 ? -12.543 32.825 35.515 1.00 53.01 97 LEU B C 1
ATOM 5569 O O . LEU B 1 97 ? -13.039 33.805 34.946 1.00 50.51 97 LEU B O 1
ATOM 5574 N N . ALA B 1 98 ? -11.241 32.717 35.804 1.00 50.93 98 ALA B N 1
ATOM 5575 C CA . ALA B 1 98 ? -10.215 33.590 35.215 1.00 49.43 98 ALA B CA 1
ATOM 5576 C C . ALA B 1 98 ? -8.993 32.802 34.696 1.00 47.87 98 ALA B C 1
ATOM 5577 O O . ALA B 1 98 ? -8.840 31.624 34.979 1.00 46.68 98 ALA B O 1
ATOM 5579 N N . ILE B 1 99 ? -8.172 33.488 33.902 1.00 46.79 99 ILE B N 1
ATOM 5580 C CA . ILE B 1 99 ? -7.024 32.928 33.213 1.00 46.71 99 ILE B CA 1
ATOM 5581 C C . ILE B 1 99 ? -5.879 33.940 33.290 1.00 47.35 99 ILE B C 1
ATOM 5582 O O . ILE B 1 99 ? -6.049 35.129 32.967 1.00 47.08 99 ILE B O 1
ATOM 5587 N N . VAL B 1 100 ? -4.714 33.504 33.759 1.00 48.32 100 VAL B N 1
ATOM 5588 C CA . VAL B 1 100 ? -3.536 34.392 33.723 1.00 48.74 100 VAL B CA 1
ATOM 5589 C C . VAL B 1 100 ? -2.800 34.020 32.425 1.00 48.40 100 VAL B C 1
ATOM 5590 O O . VAL B 1 100 ? -2.493 32.874 32.223 1.00 48.45 100 VAL B O 1
ATOM 5594 N N . PRO B 1 101 ? -2.532 34.996 31.545 1.00 48.74 101 PRO B N 1
ATOM 5595 C CA . PRO B 1 101 ? -1.856 34.743 30.301 1.00 48.82 101 PRO B CA 1
ATOM 5596 C C . PRO B 1 101 ? -0.441 34.285 30.538 1.00 50.01 101 PRO B C 1
ATOM 5597 O O . PRO B 1 101 ? 0.225 34.786 31.457 1.00 49.40 101 PRO B O 1
ATOM 5601 N N . ASP B 1 102 ? 0.012 33.341 29.709 1.00 51.35 102 ASP B N 1
ATOM 5602 C CA . ASP B 1 102 ? 1.342 32.781 29.844 1.00 52.78 102 ASP B CA 1
ATOM 5603 C C . ASP B 1 102 ? 2.403 33.695 29.182 1.00 54.57 102 ASP B C 1
ATOM 5604 O O . ASP B 1 102 ? 2.855 33.473 28.032 1.00 53.40 102 ASP B O 1
ATOM 5609 N N . HIS B 1 103 ? 2.750 34.754 29.911 1.00 56.02 103 HIS B N 1
ATOM 5610 C CA . HIS B 1 103 ? 3.724 35.723 29.454 1.00 58.05 103 HIS B CA 1
ATOM 5611 C C . HIS B 1 103 ? 4.547 36.259 30.632 1.00 59.62 103 HIS B C 1
ATOM 5612 O O . HIS B 1 103 ? 3.974 36.614 31.680 1.00 59.49 103 HIS B O 1
ATOM 5619 N N . PRO B 1 104 ? 5.889 36.356 30.459 1.00 60.41 104 PRO B N 1
ATOM 5620 C CA . PRO B 1 104 ? 6.610 36.789 31.627 1.00 61.43 104 PRO B CA 1
ATOM 5621 C C . PRO B 1 104 ? 6.119 38.125 32.144 1.00 62.12 104 PRO B C 1
ATOM 5622 O O . PRO B 1 104 ? 6.252 38.378 33.322 1.00 63.83 104 PRO B O 1
ATOM 5626 N N . LEU B 1 105 ? 5.510 38.960 31.317 1.00 63.01 105 LEU B N 1
ATOM 5627 C CA . LEU B 1 105 ? 5.198 40.311 31.782 1.00 64.19 105 LEU B CA 1
ATOM 5628 C C . LEU B 1 105 ? 3.723 40.557 32.015 1.00 64.39 105 LEU B C 1
ATOM 5629 O O . LEU B 1 105 ? 3.316 41.701 32.287 1.00 65.38 105 LEU B O 1
ATOM 5634 N N . LEU B 1 106 ? 2.902 39.514 31.896 1.00 64.28 106 LEU B N 1
ATOM 5635 C CA . LEU B 1 106 ? 1.469 39.685 32.170 1.00 64.17 106 LEU B CA 1
ATOM 5636 C C . LEU B 1 106 ? 1.165 38.790 33.321 1.00 64.24 106 LEU B C 1
ATOM 5637 O O . LEU B 1 106 ? 1.443 37.568 33.267 1.00 66.55 106 LEU B O 1
ATOM 5642 N N . LYS B 1 107 ? 0.656 39.376 34.383 1.00 63.27 107 LYS B N 1
ATOM 5643 C CA . LYS B 1 107 ? 0.519 38.639 35.639 1.00 63.29 107 LYS B CA 1
ATOM 5644 C C . LYS B 1 107 ? -0.898 38.690 36.215 1.00 62.05 107 LYS B C 1
ATOM 5645 O O . LYS B 1 107 ? -1.210 37.926 37.111 1.00 63.02 107 LYS B O 1
ATOM 5651 N N . ASP B 1 108 ? -1.740 39.567 35.666 1.00 59.95 108 ASP B N 1
ATOM 5652 C CA . ASP B 1 108 ? -3.128 39.765 36.102 1.00 58.13 108 ASP B CA 1
ATOM 5653 C C . ASP B 1 108 ? -4.044 38.775 35.459 1.00 55.71 108 ASP B C 1
ATOM 5654 O O . ASP B 1 108 ? -3.971 38.548 34.254 1.00 55.11 108 ASP B O 1
ATOM 5659 N N . ALA B 1 109 ? -4.886 38.179 36.290 1.00 52.92 109 ALA B N 1
ATOM 5660 C CA . ALA B 1 109 ? -5.928 37.269 35.857 1.00 50.77 109 ALA B CA 1
ATOM 5661 C C . ALA B 1 109 ? -7.066 37.970 35.096 1.00 48.95 109 ALA B C 1
ATOM 5662 O O . ALA B 1 109 ? -7.563 39.030 35.537 1.00 49.38 109 ALA B O 1
ATOM 5664 N N . ILE B 1 110 ? -7.439 37.387 33.952 1.00 46.28 110 ILE B N 1
ATOM 5665 C CA . ILE B 1 110 ? -8.509 37.884 33.084 1.00 44.67 110 ILE B CA 1
ATOM 5666 C C . ILE B 1 110 ? -9.775 37.003 33.187 1.00 44.86 110 ILE B C 1
ATOM 5667 O O . ILE B 1 110 ? -9.709 35.785 32.969 1.00 44.61 110 ILE B O 1
ATOM 5672 N N . PRO B 1 111 ? -10.913 37.625 33.563 1.00 43.94 111 PRO B N 1
ATOM 5673 C CA . PRO B 1 111 ? -12.227 37.024 33.557 1.00 44.14 111 PRO B CA 1
ATOM 5674 C C . PRO B 1 111 ? -12.456 36.287 32.245 1.00 44.36 111 PRO B C 1
ATOM 5675 O O . PRO B 1 111 ? -12.152 36.832 31.168 1.00 44.32 111 PRO B O 1
ATOM 5679 N N . CYS B 1 112 ? -12.971 35.062 32.338 1.00 43.68 112 CYS B N 1
ATOM 5680 C CA . CYS B 1 112 ? -13.233 34.255 31.150 1.00 44.27 112 CYS B CA 1
ATOM 5681 C C . CYS B 1 112 ? -14.380 33.254 31.358 1.00 44.89 112 CYS B C 1
ATOM 5682 O O . CYS B 1 112 ? -14.694 32.918 32.480 1.00 45.54 112 CYS B O 1
ATOM 5685 N N . ARG B 1 113 ? -14.977 32.767 30.266 1.00 46.14 113 ARG B N 1
ATOM 5686 C CA . ARG B 1 113 ? -15.914 31.654 30.297 1.00 46.02 113 ARG B CA 1
ATOM 5687 C C . ARG B 1 113 ? -15.561 30.708 29.159 1.00 46.45 113 ARG B C 1
ATOM 5688 O O . ARG B 1 113 ? -14.890 31.119 28.238 1.00 46.49 113 ARG B O 1
ATOM 5696 N N . ALA B 1 114 ? -16.000 29.444 29.235 1.00 46.92 114 ALA B N 1
ATOM 5697 C CA . ALA B 1 114 ? -15.821 28.475 28.146 1.00 47.30 114 ALA B CA 1
ATOM 5698 C C . ALA B 1 114 ? -16.727 28.836 26.976 1.00 47.94 114 ALA B C 1
ATOM 5699 O O . ALA B 1 114 ? -17.824 29.364 27.186 1.00 48.66 114 ALA B O 1
ATOM 5701 N N . ALA B 1 115 ? -16.265 28.556 25.753 1.00 48.29 115 ALA B N 1
ATOM 5702 C CA . ALA B 1 115 ? -17.009 28.885 24.536 1.00 48.19 115 ALA B CA 1
ATOM 5703 C C . ALA B 1 115 ? -18.159 27.898 24.351 1.00 48.88 115 ALA B C 1
ATOM 5704 O O . ALA B 1 115 ? -18.104 26.772 24.881 1.00 46.87 115 ALA B O 1
ATOM 5706 N N . ARG B 1 116 ? -19.187 28.339 23.608 1.00 50.01 116 ARG B N 1
ATOM 5707 C CA . ARG B 1 116 ? -20.280 27.492 23.176 1.00 52.54 116 ARG B CA 1
ATOM 5708 C C . ARG B 1 116 ? -19.707 26.282 22.438 1.00 53.62 116 ARG B C 1
ATOM 5709 O O . ARG B 1 116 ? -18.895 26.440 21.515 1.00 54.01 116 ARG B O 1
ATOM 5717 N N . GLY B 1 117 ? -20.106 25.084 22.862 1.00 54.02 117 GLY B N 1
ATOM 5718 C CA . GLY B 1 117 ? -19.623 23.855 22.244 1.00 54.36 117 GLY B CA 1
ATOM 5719 C C . GLY B 1 117 ? -18.537 23.158 23.027 1.00 55.01 117 GLY B C 1
ATOM 5720 O O . GLY B 1 117 ? -18.382 21.938 22.952 1.00 55.49 117 GLY B O 1
ATOM 5721 N N . LEU B 1 118 ? -17.762 23.917 23.773 1.00 55.25 118 LEU B N 1
ATOM 5722 C CA . LEU B 1 118 ? -16.674 23.304 24.532 1.00 55.95 118 LEU B CA 1
ATOM 5723 C C . LEU B 1 118 ? -17.296 22.711 25.792 1.00 55.84 118 LEU B C 1
ATOM 5724 O O . LEU B 1 118 ? -17.771 23.444 26.652 1.00 56.82 118 LEU B O 1
ATOM 5729 N N . ASN B 1 119 ? -17.303 21.394 25.904 1.00 56.11 119 ASN B N 1
ATOM 5730 C CA . ASN B 1 119 ? -17.950 20.758 27.057 1.00 56.90 119 ASN B CA 1
ATOM 5731 C C . ASN B 1 119 ? -17.050 20.267 28.202 1.00 56.10 119 ASN B C 1
ATOM 5732 O O . ASN B 1 119 ? -17.514 19.615 29.142 1.00 56.72 119 ASN B O 1
ATOM 5737 N N . HIS B 1 120 ? -15.779 20.617 28.135 1.00 55.21 120 HIS B N 1
ATOM 5738 C CA . HIS B 1 120 ? -14.870 20.395 29.231 1.00 54.00 120 HIS B CA 1
ATOM 5739 C C . HIS B 1 120 ? -15.171 21.243 30.471 1.00 54.11 120 HIS B C 1
ATOM 5740 O O . HIS B 1 120 ? -15.501 22.438 30.383 1.00 54.40 120 HIS B O 1
ATOM 5747 N N . GLU B 1 121 ? -14.992 20.638 31.635 1.00 54.10 121 GLU B N 1
ATOM 5748 C CA . GLU B 1 121 ? -15.254 21.317 32.904 1.00 53.87 121 GLU B CA 1
ATOM 5749 C C . GLU B 1 121 ? -13.954 21.851 33.417 1.00 53.78 121 GLU B C 1
ATOM 5750 O O . GLU B 1 121 ? -13.120 21.088 33.925 1.00 53.86 121 GLU B O 1
ATOM 5752 N N . PHE B 1 122 ? -13.750 23.156 33.299 1.00 53.66 122 PHE B N 1
ATOM 5753 C CA . PHE B 1 122 ? -12.475 23.691 33.758 1.00 54.53 122 PHE B CA 1
ATOM 5754 C C . PHE B 1 122 ? -12.332 23.641 35.285 1.00 55.45 122 PHE B C 1
ATOM 5755 O O . PHE B 1 122 ? -13.146 24.214 36.010 1.00 56.32 122 PHE B O 1
ATOM 5763 N N . LYS B 1 123 ? -11.338 22.881 35.738 1.00 56.64 123 LYS B N 1
ATOM 5764 C CA . LYS B 1 123 ? -10.807 22.940 37.106 1.00 57.50 123 LYS B CA 1
ATOM 5765 C C . LYS B 1 123 ? -9.624 23.932 37.215 1.00 58.05 123 LYS B C 1
ATOM 5766 O O . LYS B 1 123 ? -9.145 24.474 36.205 1.00 57.80 123 LYS B O 1
ATOM 5768 N N . GLU B 1 124 ? -9.157 24.136 38.449 1.00 58.38 124 GLU B N 1
ATOM 5769 C CA . GLU B 1 124 ? -8.097 25.091 38.777 1.00 58.18 124 GLU B CA 1
ATOM 5770 C C . GLU B 1 124 ? -6.736 24.598 38.268 1.00 56.78 124 GLU B C 1
ATOM 5771 O O . GLU B 1 124 ? -6.293 23.498 38.567 1.00 57.91 124 GLU B O 1
ATOM 5777 N N . GLY B 1 125 ? -6.064 25.410 37.476 1.00 55.32 125 GLY B N 1
ATOM 5778 C CA . GLY B 1 125 ? -4.741 25.025 36.991 1.00 52.72 125 GLY B CA 1
ATOM 5779 C C . GLY B 1 125 ? -4.735 24.464 35.576 1.00 51.81 125 GLY B C 1
ATOM 5780 O O . GLY B 1 125 ? -3.670 24.251 34.985 1.00 52.07 125 GLY B O 1
ATOM 5781 N N . ASP B 1 126 ? -5.926 24.213 35.048 1.00 50.60 126 ASP B N 1
ATOM 5782 C CA . ASP B 1 126 ? -6.126 23.795 33.670 1.00 49.60 126 ASP B CA 1
ATOM 5783 C C . ASP B 1 126 ? -5.526 24.817 32.701 1.00 49.34 126 ASP B C 1
ATOM 5784 O O . ASP B 1 126 ? -5.809 26.024 32.784 1.00 48.55 126 ASP B O 1
ATOM 5789 N N . TRP B 1 127 ? -4.699 24.314 31.785 1.00 47.81 127 TRP B N 1
ATOM 5790 C CA . TRP B 1 127 ? -4.289 25.096 30.637 1.00 45.97 127 TRP B CA 1
ATOM 5791 C C . TRP B 1 127 ? -5.363 25.111 29.555 1.00 44.72 127 TRP B C 1
ATOM 5792 O O . TRP B 1 127 ? -5.928 24.079 29.188 1.00 45.20 127 TRP B O 1
ATOM 5803 N N . ALA B 1 128 ? -5.574 26.305 29.020 1.00 43.92 128 ALA B N 1
ATOM 5804 C CA . ALA B 1 128 ? -6.495 26.588 27.961 1.00 42.72 128 ALA B CA 1
ATOM 5805 C C . ALA B 1 128 ? -5.881 27.479 26.903 1.00 42.08 128 ALA B C 1
ATOM 5806 O O . ALA B 1 128 ? -4.949 28.229 27.189 1.00 42.24 128 ALA B O 1
ATOM 5808 N N . VAL B 1 129 ? -6.407 27.369 25.679 1.00 41.67 129 VAL B N 1
ATOM 5809 C CA . VAL B 1 129 ? -6.322 28.388 24.650 1.00 40.88 129 VAL B CA 1
ATOM 5810 C C . VAL B 1 129 ? -7.468 29.392 24.911 1.00 42.77 129 VAL B C 1
ATOM 5811 O O . VAL B 1 129 ? -8.595 29.001 25.241 1.00 42.67 129 VAL B O 1
ATOM 5815 N N . ALA B 1 130 ? -7.176 30.689 24.780 1.00 44.08 130 ALA B N 1
ATOM 5816 C CA . ALA B 1 130 ? -8.182 31.706 24.991 1.00 45.42 130 ALA B CA 1
ATOM 5817 C C . ALA B 1 130 ? -8.149 32.728 23.890 1.00 45.68 130 ALA B C 1
ATOM 5818 O O . ALA B 1 130 ? -7.185 32.798 23.144 1.00 46.07 130 ALA B O 1
ATOM 5820 N N . GLU B 1 131 ? -9.248 33.459 23.762 1.00 45.80 131 GLU B N 1
ATOM 5821 C CA . GLU B 1 131 ? -9.354 34.596 22.884 1.00 47.19 131 GLU B CA 1
ATOM 5822 C C . GLU B 1 131 ? -9.919 35.792 23.645 1.00 45.96 131 GLU B C 1
ATOM 5823 O O . GLU B 1 131 ? -10.950 35.688 24.319 1.00 46.17 131 GLU B O 1
ATOM 5837 N N . ARG B 1 133 ? -11.901 39.022 24.275 1.00 42.68 133 ARG B N 1
ATOM 5838 C CA . ARG B 1 133 ? -13.174 39.538 23.797 1.00 41.52 133 ARG B CA 1
ATOM 5839 C C . ARG B 1 133 ? -13.422 40.999 24.194 1.00 41.38 133 ARG B C 1
ATOM 5840 O O . ARG B 1 133 ? -14.066 41.752 23.455 1.00 41.40 133 ARG B O 1
ATOM 5848 N N . ARG B 1 134 ? -12.891 41.407 25.347 1.00 40.70 134 ARG B N 1
ATOM 5849 C CA . ARG B 1 134 ? -13.256 42.698 25.925 1.00 40.12 134 ARG B CA 1
ATOM 5850 C C . ARG B 1 134 ? -12.024 43.446 26.405 1.00 40.27 134 ARG B C 1
ATOM 5851 O O . ARG B 1 134 ? -11.074 42.845 26.951 1.00 39.36 134 ARG B O 1
ATOM 5859 N N . HIS B 1 135 ? -12.064 44.764 26.210 1.00 40.04 135 HIS B N 1
ATOM 5860 C CA . HIS B 1 135 ? -10.942 45.625 26.598 1.00 39.68 135 HIS B CA 1
ATOM 5861 C C . HIS B 1 135 ? -11.555 46.950 27.099 1.00 40.44 135 HIS B C 1
ATOM 5862 O O . HIS B 1 135 ? -12.422 47.499 26.426 1.00 39.54 135 HIS B O 1
ATOM 5869 N N . PRO B 1 136 ? -11.091 47.472 28.262 1.00 41.15 136 PRO B N 1
ATOM 5870 C CA . PRO B 1 136 ? -11.574 48.787 28.715 1.00 41.97 136 PRO B CA 1
ATOM 5871 C C . PRO B 1 136 ? -11.440 49.905 27.707 1.00 42.23 136 PRO B C 1
ATOM 5872 O O . PRO B 1 136 ? -12.220 50.843 27.771 1.00 43.42 136 PRO B O 1
ATOM 5876 N N . LEU B 1 137 ? -10.490 49.805 26.780 1.00 42.77 137 LEU B N 1
ATOM 5877 C CA . LEU B 1 137 ? -10.342 50.829 25.734 1.00 41.97 137 LEU B CA 1
ATOM 5878 C C . LEU B 1 137 ? -11.329 50.639 24.608 1.00 41.88 137 LEU B C 1
ATOM 5879 O O . LEU B 1 137 ? -11.511 51.561 23.799 1.00 42.45 137 LEU B O 1
ATOM 5884 N N . LYS B 1 138 ? -12.024 49.508 24.563 1.00 41.62 138 LYS B N 1
ATOM 5885 C CA . LYS B 1 138 ? -13.126 49.419 23.567 1.00 43.38 138 LYS B CA 1
ATOM 5886 C C . LYS B 1 138 ? -14.521 49.817 24.133 1.00 43.25 138 LYS B C 1
ATOM 5887 O O . LYS B 1 138 ? -15.566 49.558 23.498 1.00 43.22 138 LYS B O 1
ATOM 5893 N N . GLY B 1 139 ? -14.519 50.477 25.304 1.00 43.50 139 GLY B N 1
ATOM 5894 C CA . GLY B 1 139 ? -15.755 50.890 25.987 1.00 42.79 139 GLY B CA 1
ATOM 5895 C C . GLY B 1 139 ? -16.262 49.906 27.047 1.00 43.40 139 GLY B C 1
ATOM 5896 O O . GLY B 1 139 ? -17.302 50.152 27.663 1.00 43.62 139 GLY B O 1
ATOM 5897 N N . ASP B 1 140 ? -15.552 48.787 27.224 1.00 42.61 140 ASP B N 1
ATOM 5898 C CA . ASP B 1 140 ? -15.966 47.688 28.100 1.00 43.90 140 ASP B CA 1
ATOM 5899 C C . ASP B 1 140 ? -15.606 47.893 29.572 1.00 43.75 140 ASP B C 1
ATOM 5900 O O . ASP B 1 140 ? -14.539 48.385 29.874 1.00 42.63 140 ASP B O 1
ATOM 5905 N N . ARG B 1 141 ? -16.459 47.455 30.486 1.00 44.06 141 ARG B N 1
ATOM 5906 C CA . ARG B 1 141 ? -16.098 47.546 31.899 1.00 45.34 141 ARG B CA 1
ATOM 5907 C C . ARG B 1 141 ? -14.817 46.829 32.280 1.00 46.02 141 ARG B C 1
ATOM 5908 O O . ARG B 1 141 ? -14.105 47.263 33.184 1.00 47.02 141 ARG B O 1
ATOM 5916 N N . SER B 1 142 ? -14.511 45.707 31.648 1.00 46.49 142 SER B N 1
ATOM 5917 C CA . SER B 1 142 ? -13.232 45.081 31.940 1.00 47.12 142 SER B CA 1
ATOM 5918 C C . SER B 1 142 ? -12.735 44.157 30.819 1.00 46.51 142 SER B C 1
ATOM 5919 O O . SER B 1 142 ? -13.423 43.957 29.810 1.00 44.95 142 SER B O 1
ATOM 5922 N N . PHE B 1 143 ? -11.532 43.616 31.032 1.00 46.44 143 PHE B N 1
ATOM 5923 C CA . PHE B 1 143 ? -10.930 42.618 30.181 1.00 46.01 143 PHE B CA 1
ATOM 5924 C C . PHE B 1 143 ? -11.747 41.342 30.256 1.00 46.11 143 PHE B C 1
ATOM 5925 O O . PHE B 1 143 ? -12.144 40.915 31.333 1.00 46.94 143 PHE B O 1
ATOM 5933 N N . TYR B 1 144 ? -11.981 40.711 29.118 1.00 45.16 144 TYR B N 1
ATOM 5934 C CA . TYR B 1 144 ? -12.677 39.468 29.154 1.00 44.37 144 TYR B CA 1
ATOM 5935 C C . TYR B 1 144 ? -12.196 38.569 28.059 1.00 42.48 144 TYR B C 1
ATOM 5936 O O . TYR B 1 144 ? -11.896 39.022 27.000 1.00 42.38 144 TYR B O 1
ATOM 5945 N N . ALA B 1 145 ? -12.141 37.280 28.324 1.00 42.13 145 ALA B N 1
ATOM 5946 C CA . ALA B 1 145 ? -11.696 36.275 27.351 1.00 42.11 145 ALA B CA 1
ATOM 5947 C C . ALA B 1 145 ? -12.660 35.108 27.281 1.00 42.10 145 ALA B C 1
ATOM 5948 O O . ALA B 1 145 ? -13.366 34.808 28.225 1.00 42.18 145 ALA B O 1
ATOM 5950 N N . GLU B 1 146 ? -12.620 34.395 26.170 1.00 42.99 146 GLU B N 1
ATOM 5951 C CA . GLU B 1 146 ? -13.379 33.154 26.028 1.00 43.03 146 GLU B CA 1
ATOM 5952 C C . GLU B 1 146 ? -12.426 31.998 25.953 1.00 41.22 146 GLU B C 1
ATOM 5953 O O . GLU B 1 146 ? -11.500 32.043 25.197 1.00 42.16 146 GLU B O 1
ATOM 5959 N N . LEU B 1 147 ? -12.613 30.984 26.767 1.00 41.07 147 LEU B N 1
ATOM 5960 C CA . LEU B 1 147 ? -11.850 29.738 26.602 1.00 41.92 147 LEU B CA 1
ATOM 5961 C C . LEU B 1 147 ? -12.352 28.977 25.378 1.00 42.87 147 LEU B C 1
ATOM 5962 O O . LEU B 1 147 ? -13.550 28.643 25.292 1.00 43.08 147 LEU B O 1
ATOM 5967 N N . THR B 1 148 ? -11.447 28.733 24.425 1.00 43.75 148 THR B N 1
ATOM 5968 C CA . THR B 1 148 ? -11.783 28.034 23.159 1.00 43.78 148 THR B CA 1
ATOM 5969 C C . THR B 1 148 ? -11.311 26.582 23.094 1.00 44.14 148 THR B C 1
ATOM 5970 O O . THR B 1 148 ? -11.767 25.811 22.267 1.00 44.51 148 THR B O 1
ATOM 5974 N N . GLN B 1 149 ? -10.390 26.201 23.957 1.00 44.58 149 GLN B N 1
ATOM 5975 C CA . GLN B 1 149 ? -9.859 24.853 23.922 1.00 45.02 149 GLN B CA 1
ATOM 5976 C C . GLN B 1 149 ? -9.216 24.503 25.255 1.00 44.27 149 GLN B C 1
ATOM 5977 O O . GLN B 1 149 ? -8.616 25.357 25.886 1.00 43.23 149 GLN B O 1
ATOM 5983 N N . TYR B 1 150 ? -9.412 23.267 25.707 1.00 43.81 150 TYR B N 1
ATOM 5984 C CA . TYR B 1 150 ? -8.703 22.778 26.872 1.00 44.72 150 TYR B CA 1
ATOM 5985 C C . TYR B 1 150 ? -7.453 22.100 26.370 1.00 45.12 150 TYR B C 1
ATOM 5986 O O . TYR B 1 150 ? -7.475 21.443 25.322 1.00 45.57 150 TYR B O 1
ATOM 5995 N N . ILE B 1 151 ? -6.347 22.285 27.091 1.00 45.60 151 ILE B N 1
ATOM 5996 C CA . ILE B 1 151 ? -5.076 21.754 26.618 1.00 44.95 151 ILE B CA 1
ATOM 5997 C C . ILE B 1 151 ? -4.668 20.565 27.458 1.00 46.35 151 ILE B C 1
ATOM 5998 O O . ILE B 1 151 ? -4.403 19.514 26.916 1.00 46.21 151 ILE B O 1
ATOM 6003 N N . THR B 1 152 ? -4.597 20.771 28.777 1.00 47.08 152 THR B N 1
ATOM 6004 C CA . THR B 1 152 ? -4.186 19.753 29.723 1.00 48.23 152 THR B CA 1
ATOM 6005 C C . THR B 1 152 ? -4.346 20.274 31.153 1.00 48.66 152 THR B C 1
ATOM 6006 O O . THR B 1 152 ? -4.513 21.470 31.365 1.00 48.13 152 THR B O 1
ATOM 6010 N N . PHE B 1 153 ? -4.296 19.357 32.119 1.00 49.76 153 PHE B N 1
ATOM 6011 C CA . PHE B 1 153 ? -4.319 19.705 33.542 1.00 50.98 153 PHE B CA 1
ATOM 6012 C C . PHE B 1 153 ? -3.012 20.279 34.007 1.00 51.93 153 PHE B C 1
ATOM 6013 O O . PHE B 1 153 ? -2.002 20.147 33.324 1.00 52.91 153 PHE B O 1
ATOM 6021 N N . GLY B 1 154 ? -3.037 20.908 35.181 1.00 52.71 154 GLY B N 1
ATOM 6022 C CA . GLY B 1 154 ? -1.900 21.636 35.681 1.00 54.81 154 GLY B CA 1
ATOM 6023 C C . GLY B 1 154 ? -0.691 20.788 36.016 1.00 55.83 154 GLY B C 1
ATOM 6024 O O . GLY B 1 154 ? 0.435 21.163 35.731 1.00 57.25 154 GLY B O 1
ATOM 6025 N N . ASP B 1 155 ? -0.916 19.642 36.628 1.00 57.09 155 ASP B N 1
ATOM 6026 C CA . ASP B 1 155 ? 0.177 18.767 37.078 1.00 58.73 155 ASP B CA 1
ATOM 6027 C C . ASP B 1 155 ? 0.894 18.035 35.963 1.00 57.38 155 ASP B C 1
ATOM 6028 O O . ASP B 1 155 ? 1.918 17.428 36.232 1.00 57.83 155 ASP B O 1
ATOM 6033 N N . ASP B 1 156 ? 0.310 18.038 34.755 1.00 56.15 156 ASP B N 1
ATOM 6034 C CA . ASP B 1 156 ? 0.722 17.193 33.644 1.00 54.51 156 ASP B CA 1
ATOM 6035 C C . ASP B 1 156 ? 2.176 17.408 33.331 1.00 55.37 156 ASP B C 1
ATOM 6036 O O . ASP B 1 156 ? 2.605 18.531 33.012 1.00 55.29 156 ASP B O 1
ATOM 6041 N N . HIS B 1 157 ? 2.944 16.322 33.425 1.00 55.74 157 HIS B N 1
ATOM 6042 C CA . HIS B 1 157 ? 4.376 16.370 33.164 1.00 55.36 157 HIS B CA 1
ATOM 6043 C C . HIS B 1 157 ? 4.608 16.772 31.728 1.00 53.53 157 HIS B C 1
ATOM 6044 O O . HIS B 1 157 ? 5.656 17.318 31.396 1.00 54.04 157 HIS B O 1
ATOM 6051 N N . PHE B 1 158 ? 3.632 16.524 30.865 1.00 51.54 158 PHE B N 1
ATOM 6052 C CA . PHE B 1 158 ? 3.829 16.833 29.445 1.00 50.76 158 PHE B CA 1
ATOM 6053 C C . PHE B 1 158 ? 3.396 18.258 28.979 1.00 49.91 158 PHE B C 1
ATOM 6054 O O . PHE B 1 158 ? 3.387 18.574 27.782 1.00 50.17 158 PHE B O 1
ATOM 6062 N N . VAL B 1 159 ? 3.118 19.120 29.950 1.00 48.38 159 VAL B N 1
ATOM 6063 C CA . VAL B 1 159 ? 2.740 20.509 29.689 1.00 48.78 159 VAL B CA 1
ATOM 6064 C C . VAL B 1 159 ? 3.597 21.253 28.608 1.00 48.70 159 VAL B C 1
ATOM 6065 O O . VAL B 1 159 ? 3.019 21.907 27.737 1.00 49.32 159 VAL B O 1
ATOM 6069 N N . PRO B 1 160 ? 4.958 21.174 28.672 1.00 47.35 160 PRO B N 1
ATOM 6070 C CA . PRO B 1 160 ? 5.816 21.788 27.644 1.00 46.89 160 PRO B CA 1
ATOM 6071 C C . PRO B 1 160 ? 5.516 21.384 26.209 1.00 46.21 160 PRO B C 1
ATOM 6072 O O . PRO B 1 160 ? 5.647 22.199 25.290 1.00 46.58 160 PRO B O 1
ATOM 6076 N N . TRP B 1 161 ? 5.140 20.140 25.988 1.00 45.61 161 TRP B N 1
ATOM 6077 C CA . TRP B 1 161 ? 4.812 19.743 24.621 1.00 45.65 161 TRP B CA 1
ATOM 6078 C C . TRP B 1 161 ? 3.401 20.213 24.218 1.00 46.73 161 TRP B C 1
ATOM 6079 O O . TRP B 1 161 ? 3.234 20.767 23.125 1.00 47.11 161 TRP B O 1
ATOM 6090 N N . TRP B 1 162 ? 2.414 20.022 25.114 1.00 46.72 162 TRP B N 1
ATOM 6091 C CA . TRP B 1 162 ? 1.014 20.340 24.820 1.00 46.26 162 TRP B CA 1
ATOM 6092 C C . TRP B 1 162 ? 0.742 21.830 24.724 1.00 45.93 162 TRP B C 1
ATOM 6093 O O . TRP B 1 162 ? 0.152 22.286 23.736 1.00 46.69 162 TRP B O 1
ATOM 6104 N N . VAL B 1 163 ? 1.154 22.583 25.738 1.00 44.64 163 VAL B N 1
ATOM 6105 C CA . VAL B 1 163 ? 0.973 24.022 25.737 1.00 43.93 163 VAL B CA 1
ATOM 6106 C C . VAL B 1 163 ? 1.620 24.691 24.554 1.00 43.84 163 VAL B C 1
ATOM 6107 O O . VAL B 1 163 ? 1.022 25.570 23.945 1.00 46.25 163 VAL B O 1
ATOM 6111 N N . THR B 1 164 ? 2.823 24.253 24.195 1.00 43.48 164 THR B N 1
ATOM 6112 C CA . THR B 1 164 ? 3.548 24.811 23.082 1.00 41.71 164 THR B CA 1
ATOM 6113 C C . THR B 1 164 ? 2.859 24.579 21.766 1.00 41.53 164 THR B C 1
ATOM 6114 O O . THR B 1 164 ? 2.798 25.465 20.925 1.00 42.04 164 THR B O 1
ATOM 6118 N N . LEU B 1 165 ? 2.346 23.377 21.569 1.00 41.33 165 LEU B N 1
ATOM 6119 C CA . LEU B 1 165 ? 1.647 23.053 20.342 1.00 41.40 165 LEU B CA 1
ATOM 6120 C C . LEU B 1 165 ? 0.355 23.834 20.238 1.00 40.94 165 LEU B C 1
ATOM 6121 O O . LEU B 1 165 ? 0.012 24.304 19.162 1.00 40.43 165 LEU B O 1
ATOM 6126 N N . ALA B 1 166 ? -0.380 23.945 21.341 1.00 41.71 166 ALA B N 1
ATOM 6127 C CA . ALA B 1 166 ? -1.659 24.687 21.282 1.00 43.09 166 ALA B CA 1
ATOM 6128 C C . ALA B 1 166 ? -1.416 26.164 20.988 1.00 43.90 166 ALA B C 1
ATOM 6129 O O . ALA B 1 166 ? -2.070 26.730 20.112 1.00 44.43 166 ALA B O 1
ATOM 6131 N N . ARG B 1 167 ? -0.435 26.767 21.664 1.00 44.87 167 ARG B N 1
ATOM 6132 C CA . ARG B 1 167 ? -0.130 28.204 21.448 1.00 44.88 167 ARG B CA 1
ATOM 6133 C C . ARG B 1 167 ? 0.271 28.575 20.058 1.00 45.53 167 ARG B C 1
ATOM 6134 O O . ARG B 1 167 ? 0.022 29.704 19.620 1.00 46.61 167 ARG B O 1
ATOM 6142 N N . HIS B 1 168 ? 0.860 27.645 19.314 1.00 46.08 168 HIS B N 1
ATOM 6143 C CA . HIS B 1 168 ? 1.179 27.988 17.924 1.00 46.48 168 HIS B CA 1
ATOM 6144 C C . HIS B 1 168 ? 0.132 27.403 17.020 1.00 46.18 168 HIS B C 1
ATOM 6145 O O . HIS B 1 168 ? 0.128 27.626 15.810 1.00 46.86 168 HIS B O 1
ATOM 6152 N N . ASN B 1 169 ? -0.777 26.656 17.633 1.00 47.06 169 ASN B N 1
ATOM 6153 C CA . ASN B 1 169 ? -1.870 26.035 16.923 1.00 47.67 169 ASN B CA 1
ATOM 6154 C C . ASN B 1 169 ? -1.312 25.061 15.853 1.00 48.74 169 ASN B C 1
ATOM 6155 O O . ASN B 1 169 ? -1.581 25.198 14.627 1.00 48.99 169 ASN B O 1
ATOM 6160 N N . LEU B 1 170 ? -0.531 24.075 16.324 1.00 48.76 170 LEU B N 1
ATOM 6161 C CA . LEU B 1 170 ? 0.094 23.117 15.415 1.00 49.12 170 LEU B CA 1
ATOM 6162 C C . LEU B 1 170 ? -0.404 21.699 15.656 1.00 49.46 170 LEU B C 1
ATOM 6163 O O . LEU B 1 170 ? -0.825 21.350 16.759 1.00 49.69 170 LEU B O 1
ATOM 6168 N N . GLU B 1 171 ? -0.363 20.871 14.622 1.00 50.28 171 GLU B N 1
ATOM 6169 C CA . GLU B 1 171 ? -0.829 19.481 14.735 1.00 51.36 171 GLU B CA 1
ATOM 6170 C C . GLU B 1 171 ? -0.076 18.757 15.837 1.00 51.56 171 GLU B C 1
ATOM 6171 O O . GLU B 1 171 ? 1.085 19.062 16.077 1.00 51.41 171 GLU B O 1
ATOM 6177 N N . LYS B 1 172 ? -0.751 17.821 16.505 1.00 53.15 172 LYS B N 1
ATOM 6178 C CA . LYS B 1 172 ? -0.212 17.056 17.657 1.00 55.07 172 LYS B CA 1
ATOM 6179 C C . LYS B 1 172 ? 0.061 15.593 17.296 1.00 56.17 172 LYS B C 1
ATOM 6180 O O . LYS B 1 172 ? 0.626 14.846 18.102 1.00 56.14 172 LYS B O 1
ATOM 6186 N N . GLU B 1 173 ? -0.360 15.181 16.098 1.00 57.58 173 GLU B N 1
ATOM 6187 C CA . GLU B 1 173 ? -0.075 13.825 15.622 1.00 59.22 173 GLU B CA 1
ATOM 6188 C C . GLU B 1 173 ? 0.213 13.768 14.130 1.00 59.13 173 GLU B C 1
ATOM 6189 O O . GLU B 1 173 ? 0.061 14.755 13.420 1.00 58.93 173 GLU B O 1
ATOM 6195 N N . ALA B 1 174 ? 0.655 12.598 13.678 1.00 60.23 174 ALA B N 1
ATOM 6196 C CA . ALA B 1 174 ? 0.866 12.327 12.272 1.00 61.24 174 ALA B CA 1
ATOM 6197 C C . ALA B 1 174 ? -0.460 12.407 11.562 1.00 62.22 174 ALA B C 1
ATOM 6198 O O . ALA B 1 174 ? -1.501 12.206 12.193 1.00 61.90 174 ALA B O 1
ATOM 6200 N N . PRO B 1 175 ? -0.445 12.738 10.258 1.00 63.88 175 PRO B N 1
ATOM 6201 C CA . PRO B 1 175 ? -1.672 12.482 9.495 1.00 65.76 175 PRO B CA 1
ATOM 6202 C C . PRO B 1 175 ? -1.948 10.977 9.362 1.00 67.87 175 PRO B C 1
ATOM 6203 O O . PRO B 1 175 ? -1.010 10.158 9.261 1.00 68.39 175 PRO B O 1
ATOM 6207 N N . ASP B 1 176 ? -3.216 10.599 9.390 1.00 70.07 176 ASP B N 1
ATOM 6208 C CA . ASP B 1 176 ? -3.547 9.230 9.030 1.00 72.22 176 ASP B CA 1
ATOM 6209 C C . ASP B 1 176 ? -4.132 9.226 7.621 1.00 73.29 176 ASP B C 1
ATOM 6210 O O . ASP B 1 176 ? -4.914 10.116 7.273 1.00 73.89 176 ASP B O 1
ATOM 6215 N N . GLY B 1 177 ? -3.750 8.239 6.808 1.00 74.40 177 GLY B N 1
ATOM 6216 C CA . GLY B 1 177 ? -4.253 8.143 5.438 1.00 75.33 177 GLY B CA 1
ATOM 6217 C C . GLY B 1 177 ? -3.893 6.810 4.820 1.00 76.27 177 GLY B C 1
ATOM 6218 O O . GLY B 1 177 ? -2.717 6.456 4.754 1.00 76.41 177 GLY B O 1
ATOM 6219 N N . VAL B 1 178 ? -4.899 6.069 4.363 1.00 77.10 178 VAL B N 1
ATOM 6220 C CA . VAL B 1 178 ? -4.681 4.704 3.887 1.00 78.08 178 VAL B CA 1
ATOM 6221 C C . VAL B 1 178 ? -3.403 4.658 3.050 1.00 78.77 178 VAL B C 1
ATOM 6222 O O . VAL B 1 178 ? -3.228 5.459 2.117 1.00 79.28 178 VAL B O 1
ATOM 6226 N N . ALA B 1 179 ? -2.499 3.754 3.432 1.00 79.09 179 ALA B N 1
ATOM 6227 C CA . ALA B 1 179 ? -1.252 3.522 2.699 1.00 79.44 179 ALA B CA 1
ATOM 6228 C C . ALA B 1 179 ? -1.511 2.704 1.421 1.00 79.54 179 ALA B C 1
ATOM 6229 O O . ALA B 1 179 ? -1.219 1.498 1.349 1.00 79.48 179 ALA B O 1
ATOM 6231 N N . THR B 1 180 ? -2.058 3.382 0.414 1.00 79.64 180 THR B N 1
ATOM 6232 C CA . THR B 1 180 ? -2.504 2.729 -0.815 1.00 79.60 180 THR B CA 1
ATOM 6233 C C . THR B 1 180 ? -1.336 2.395 -1.753 1.00 79.57 180 THR B C 1
ATOM 6234 O O . THR B 1 180 ? -0.172 2.406 -1.345 1.00 79.46 180 THR B O 1
ATOM 6238 N N . GLU B 1 181 ? -1.664 2.094 -3.006 1.00 79.72 181 GLU B N 1
ATOM 6239 C CA . GLU B 1 181 ? -0.700 1.633 -3.996 1.00 79.82 181 GLU B CA 1
ATOM 6240 C C . GLU B 1 181 ? 0.203 2.746 -4.527 1.00 79.96 181 GLU B C 1
ATOM 6241 O O . GLU B 1 181 ? 0.189 3.878 -4.040 1.00 79.88 181 GLU B O 1
ATOM 6251 N N . LEU B 1 183 ? 2.063 5.031 -7.878 1.00 79.69 183 LEU B N 1
ATOM 6252 C CA . LEU B 1 183 ? 1.639 5.828 -9.039 1.00 78.79 183 LEU B CA 1
ATOM 6253 C C . LEU B 1 183 ? 2.557 5.629 -10.241 1.00 78.01 183 LEU B C 1
ATOM 6254 O O . LEU B 1 183 ? 3.764 5.887 -10.167 1.00 77.93 183 LEU B O 1
ATOM 6259 N N . ASP B 1 184 ? 1.973 5.177 -11.349 1.00 77.05 184 ASP B N 1
ATOM 6260 C CA . ASP B 1 184 ? 2.739 4.964 -12.572 1.00 76.11 184 ASP B CA 1
ATOM 6261 C C . ASP B 1 184 ? 2.738 6.207 -13.463 1.00 75.50 184 ASP B C 1
ATOM 6262 O O . ASP B 1 184 ? 1.692 6.833 -13.678 1.00 75.52 184 ASP B O 1
ATOM 6267 N N . GLU B 1 185 ? 3.929 6.562 -13.949 1.00 74.58 185 GLU B N 1
ATOM 6268 C CA . GLU B 1 185 ? 4.111 7.620 -14.945 1.00 73.65 185 GLU B CA 1
ATOM 6269 C C . GLU B 1 185 ? 5.069 7.153 -16.050 1.00 73.07 185 GLU B C 1
ATOM 6270 O O . GLU B 1 185 ? 5.084 5.968 -16.408 1.00 73.03 185 GLU B O 1
ATOM 6276 N N . GLY B 1 186 ? 5.855 8.078 -16.601 1.00 72.20 186 GLY B N 1
ATOM 6277 C CA . GLY B 1 186 ? 6.934 7.719 -17.525 1.00 71.07 186 GLY B CA 1
ATOM 6278 C C . GLY B 1 186 ? 8.124 7.297 -16.682 1.00 70.24 186 GLY B C 1
ATOM 6279 O O . GLY B 1 186 ? 9.188 7.924 -16.720 1.00 70.26 186 GLY B O 1
ATOM 6280 N N . LEU B 1 187 ? 7.930 6.236 -15.903 1.00 69.18 187 LEU B N 1
ATOM 6281 C CA . LEU B 1 187 ? 8.917 5.801 -14.924 1.00 67.91 187 LEU B CA 1
ATOM 6282 C C . LEU B 1 187 ? 9.917 4.861 -15.565 1.00 66.49 187 LEU B C 1
ATOM 6283 O O . LEU B 1 187 ? 9.805 3.638 -15.434 1.00 66.34 187 LEU B O 1
ATOM 6288 N N . VAL B 1 188 ? 10.883 5.442 -16.273 1.00 64.80 188 VAL B N 1
ATOM 6289 C CA . VAL B 1 188 ? 11.941 4.664 -16.916 1.00 63.15 188 VAL B CA 1
ATOM 6290 C C . VAL B 1 188 ? 13.102 4.530 -15.909 1.00 62.22 188 VAL B C 1
ATOM 6291 O O . VAL B 1 188 ? 14.145 5.188 -16.017 1.00 61.95 188 VAL B O 1
ATOM 6295 N N . ARG B 1 189 ? 12.863 3.656 -14.927 1.00 60.83 189 ARG B N 1
ATOM 6296 C CA . ARG B 1 189 ? 13.717 3.439 -13.768 1.00 59.58 189 ARG B CA 1
ATOM 6297 C C . ARG B 1 189 ? 14.824 2.446 -14.058 1.00 58.59 189 ARG B C 1
ATOM 6298 O O . ARG B 1 189 ? 14.542 1.279 -14.319 1.00 58.56 189 ARG B O 1
ATOM 6306 N N . GLU B 1 190 ? 16.079 2.890 -14.006 1.00 57.40 190 GLU B N 1
ATOM 6307 C CA . GLU B 1 190 ? 17.202 1.961 -14.152 1.00 56.75 190 GLU B CA 1
ATOM 6308 C C . GLU B 1 190 ? 17.367 1.108 -12.892 1.00 56.50 190 GLU B C 1
ATOM 6309 O O . GLU B 1 190 ? 17.324 1.623 -11.784 1.00 56.34 190 GLU B O 1
ATOM 6315 N N . ASP B 1 191 ? 17.539 -0.201 -13.074 1.00 56.30 191 ASP B N 1
ATOM 6316 C CA . ASP B 1 191 ? 17.669 -1.106 -11.939 1.00 55.92 191 ASP B CA 1
ATOM 6317 C C . ASP B 1 191 ? 19.072 -0.998 -11.339 1.00 55.73 191 ASP B C 1
ATOM 6318 O O . ASP B 1 191 ? 19.838 -1.969 -11.333 1.00 56.33 191 ASP B O 1
ATOM 6323 N N . LEU B 1 192 ? 19.395 0.190 -10.835 1.00 55.25 192 LEU B N 1
ATOM 6324 C CA . LEU B 1 192 ? 20.725 0.511 -10.313 1.00 54.75 192 LEU B CA 1
ATOM 6325 C C . LEU B 1 192 ? 21.083 -0.312 -9.082 1.00 54.48 192 LEU B C 1
ATOM 6326 O O . LEU B 1 192 ? 21.658 0.203 -8.119 1.00 54.20 192 LEU B O 1
ATOM 6331 N N . THR B 1 193 ? 20.764 -1.597 -9.114 1.00 54.02 193 THR B N 1
ATOM 6332 C CA . THR B 1 193 ? 20.835 -2.385 -7.897 1.00 53.76 193 THR B CA 1
ATOM 6333 C C . THR B 1 193 ? 22.221 -3.012 -7.673 1.00 53.69 193 THR B C 1
ATOM 6334 O O . THR B 1 193 ? 22.736 -3.000 -6.543 1.00 54.01 193 THR B O 1
ATOM 6338 N N . ALA B 1 194 ? 22.850 -3.504 -8.736 1.00 53.10 194 ALA B N 1
ATOM 6339 C CA . ALA B 1 194 ? 24.205 -4.049 -8.603 1.00 52.61 194 ALA B CA 1
ATOM 6340 C C . ALA B 1 194 ? 25.235 -3.024 -8.073 1.00 52.05 194 ALA B C 1
ATOM 6341 O O . ALA B 1 194 ? 26.331 -3.388 -7.642 1.00 51.94 194 ALA B O 1
ATOM 6343 N N . LEU B 1 195 ? 24.858 -1.751 -8.076 1.00 51.69 195 LEU B N 1
ATOM 6344 C CA . LEU B 1 195 ? 25.681 -0.685 -7.502 1.00 50.99 195 LEU B CA 1
ATOM 6345 C C . LEU B 1 195 ? 25.676 -0.667 -5.974 1.00 50.77 195 LEU B C 1
ATOM 6346 O O . LEU B 1 195 ? 24.672 -0.989 -5.341 1.00 50.94 195 LEU B O 1
ATOM 6351 N N . ASP B 1 196 ? 26.807 -0.268 -5.394 1.00 50.34 196 ASP B N 1
ATOM 6352 C CA . ASP B 1 196 ? 27.006 -0.325 -3.956 1.00 50.21 196 ASP B CA 1
ATOM 6353 C C . ASP B 1 196 ? 26.625 1.002 -3.275 1.00 50.25 196 ASP B C 1
ATOM 6354 O O . ASP B 1 196 ? 27.475 1.783 -2.834 1.00 49.82 196 ASP B O 1
ATOM 6359 N N . PHE B 1 197 ? 25.322 1.247 -3.215 1.00 50.69 197 PHE B N 1
ATOM 6360 C CA . PHE B 1 197 ? 24.786 2.408 -2.518 1.00 51.14 197 PHE B CA 1
ATOM 6361 C C . PHE B 1 197 ? 24.875 2.263 -1.013 1.00 51.37 197 PHE B C 1
ATOM 6362 O O . PHE B 1 197 ? 24.686 1.175 -0.461 1.00 51.00 197 PHE B O 1
ATOM 6370 N N . VAL B 1 198 ? 25.173 3.383 -0.365 1.00 52.47 198 VAL B N 1
ATOM 6371 C CA . VAL B 1 198 ? 25.260 3.463 1.092 1.00 53.10 198 VAL B CA 1
ATOM 6372 C C . VAL B 1 198 ? 24.298 4.512 1.629 1.00 54.00 198 VAL B C 1
ATOM 6373 O O . VAL B 1 198 ? 23.871 5.410 0.905 1.00 53.61 198 VAL B O 1
ATOM 6377 N N . THR B 1 199 ? 23.966 4.365 2.910 1.00 55.63 199 THR B N 1
ATOM 6378 C CA . THR B 1 199 ? 23.159 5.309 3.665 1.00 57.18 199 THR B CA 1
ATOM 6379 C C . THR B 1 199 ? 23.946 5.620 4.923 1.00 58.74 199 THR B C 1
ATOM 6380 O O . THR B 1 199 ? 24.237 4.721 5.715 1.00 59.33 199 THR B O 1
ATOM 6384 N N . ILE B 1 200 ? 24.323 6.879 5.101 1.00 60.06 200 ILE B N 1
ATOM 6385 C CA . ILE B 1 200 ? 25.058 7.246 6.299 1.00 61.85 200 ILE B CA 1
ATOM 6386 C C . ILE B 1 200 ? 24.227 8.200 7.133 1.00 62.95 200 ILE B C 1
ATOM 6387 O O . ILE B 1 200 ? 23.907 9.299 6.694 1.00 63.05 200 ILE B O 1
ATOM 6392 N N . ASP B 1 201 ? 23.861 7.750 8.331 1.00 64.93 201 ASP B N 1
ATOM 6393 C CA . ASP B 1 201 ? 22.929 8.457 9.202 1.00 66.46 201 ASP B CA 1
ATOM 6394 C C . ASP B 1 201 ? 23.302 8.164 10.650 1.00 68.16 201 ASP B C 1
ATOM 6395 O O . ASP B 1 201 ? 24.158 7.301 10.901 1.00 68.08 201 ASP B O 1
ATOM 6400 N N . SER B 1 202 ? 22.668 8.889 11.586 1.00 69.96 202 SER B N 1
ATOM 6401 C CA . SER B 1 202 ? 22.612 8.517 13.014 1.00 71.91 202 SER B CA 1
ATOM 6402 C C . SER B 1 202 ? 21.758 7.248 13.258 1.00 73.45 202 SER B C 1
ATOM 6403 O O . SER B 1 202 ? 20.529 7.277 13.085 1.00 74.18 202 SER B O 1
ATOM 6406 N N . ALA B 1 203 ? 22.402 6.155 13.680 1.00 74.94 203 ALA B N 1
ATOM 6407 C CA . ALA B 1 203 ? 21.739 4.848 13.896 1.00 76.08 203 ALA B CA 1
ATOM 6408 C C . ALA B 1 203 ? 20.519 4.886 14.816 1.00 77.05 203 ALA B C 1
ATOM 6409 O O . ALA B 1 203 ? 19.637 4.019 14.725 1.00 77.02 203 ALA B O 1
ATOM 6411 N N . SER B 1 204 ? 20.485 5.889 15.698 1.00 77.97 204 SER B N 1
ATOM 6412 C CA . SER B 1 204 ? 19.402 6.062 16.674 1.00 78.75 204 SER B CA 1
ATOM 6413 C C . SER B 1 204 ? 17.999 5.969 16.064 1.00 78.97 204 SER B C 1
ATOM 6414 O O . SER B 1 204 ? 17.089 5.401 16.681 1.00 79.13 204 SER B O 1
ATOM 6417 N N . THR B 1 205 ? 17.838 6.531 14.861 1.00 79.24 205 THR B N 1
ATOM 6418 C CA . THR B 1 205 ? 16.540 6.554 14.160 1.00 79.04 205 THR B CA 1
ATOM 6419 C C . THR B 1 205 ? 16.633 5.921 12.758 1.00 78.94 205 THR B C 1
ATOM 6420 O O . THR B 1 205 ? 17.366 6.396 11.882 1.00 79.34 205 THR B O 1
ATOM 6424 N N . GLU B 1 206 ? 15.884 4.846 12.561 1.00 78.40 206 GLU B N 1
ATOM 6425 C CA . GLU B 1 206 ? 15.834 4.164 11.281 1.00 77.97 206 GLU B CA 1
ATOM 6426 C C . GLU B 1 206 ? 14.938 4.916 10.278 1.00 77.73 206 GLU B C 1
ATOM 6427 O O . GLU B 1 206 ? 13.916 4.379 9.822 1.00 78.03 206 GLU B O 1
ATOM 6429 N N . ASP B 1 207 ? 15.322 6.149 9.931 1.00 76.91 207 ASP B N 1
ATOM 6430 C CA . ASP B 1 207 ? 14.569 6.942 8.939 1.00 76.32 207 ASP B CA 1
ATOM 6431 C C . ASP B 1 207 ? 15.058 6.735 7.505 1.00 75.89 207 ASP B C 1
ATOM 6432 O O . ASP B 1 207 ? 14.352 6.122 6.704 1.00 75.97 207 ASP B O 1
ATOM 6445 N N . ASP B 1 209 ? 16.416 8.632 4.247 1.00 69.77 209 ASP B N 1
ATOM 6446 C CA . ASP B 1 209 ? 15.752 9.127 3.044 1.00 67.24 209 ASP B CA 1
ATOM 6447 C C . ASP B 1 209 ? 16.761 9.382 1.927 1.00 64.85 209 ASP B C 1
ATOM 6448 O O . ASP B 1 209 ? 16.386 9.616 0.783 1.00 63.99 209 ASP B O 1
ATOM 6453 N N . ASP B 1 210 ? 18.041 9.348 2.291 1.00 62.64 210 ASP B N 1
ATOM 6454 C CA . ASP B 1 210 ? 19.140 9.661 1.379 1.00 60.68 210 ASP B CA 1
ATOM 6455 C C . ASP B 1 210 ? 20.105 8.485 1.236 1.00 59.09 210 ASP B C 1
ATOM 6456 O O . ASP B 1 210 ? 20.530 7.896 2.243 1.00 59.02 210 ASP B O 1
ATOM 6461 N N . ALA B 1 211 ? 20.429 8.142 -0.013 1.00 56.81 211 ALA B N 1
ATOM 6462 C CA . ALA B 1 211 ? 21.475 7.154 -0.309 1.00 54.75 211 ALA B CA 1
ATOM 6463 C C . ALA B 1 211 ? 22.502 7.662 -1.330 1.00 53.41 211 ALA B C 1
ATOM 6464 O O . ALA B 1 211 ? 22.188 8.513 -2.159 1.00 52.54 211 ALA B O 1
ATOM 6466 N N . LEU B 1 212 ? 23.725 7.138 -1.251 1.00 52.17 212 LEU B N 1
ATOM 6467 C CA . LEU B 1 212 ? 24.850 7.633 -2.045 1.00 51.49 212 LEU B CA 1
ATOM 6468 C C . LEU B 1 212 ? 25.684 6.523 -2.696 1.00 51.35 212 LEU B C 1
ATOM 6469 O O . LEU B 1 212 ? 25.940 5.495 -2.072 1.00 51.37 212 LEU B O 1
ATOM 6474 N N . PHE B 1 213 ? 26.131 6.744 -3.933 1.00 50.71 213 PHE B N 1
ATOM 6475 C CA . PHE B 1 213 ? 27.135 5.875 -4.551 1.00 50.35 213 PHE B CA 1
ATOM 6476 C C . PHE B 1 213 ? 28.311 6.684 -5.080 1.00 50.22 213 PHE B C 1
ATOM 6477 O O . PHE B 1 213 ? 28.122 7.776 -5.608 1.00 50.31 213 PHE B O 1
ATOM 6485 N N . ALA B 1 214 ? 29.522 6.153 -4.947 1.00 50.36 214 ALA B N 1
ATOM 6486 C CA . ALA B 1 214 ? 30.709 6.813 -5.512 1.00 51.00 214 ALA B CA 1
ATOM 6487 C C . ALA B 1 214 ? 31.606 5.920 -6.402 1.00 51.62 214 ALA B C 1
ATOM 6488 O O . ALA B 1 214 ? 31.872 4.764 -6.072 1.00 51.07 214 ALA B O 1
ATOM 6490 N N . LYS B 1 215 ? 32.077 6.475 -7.518 1.00 52.57 215 LYS B N 1
ATOM 6491 C CA . LYS B 1 215 ? 33.060 5.799 -8.371 1.00 53.71 215 LYS B CA 1
ATOM 6492 C C . LYS B 1 215 ? 34.118 6.735 -8.964 1.00 54.38 215 LYS B C 1
ATOM 6493 O O . LYS B 1 215 ? 33.837 7.881 -9.310 1.00 54.64 215 LYS B O 1
ATOM 6495 N N . ALA B 1 216 ? 35.333 6.206 -9.088 1.00 55.25 216 ALA B N 1
ATOM 6496 C CA . ALA B 1 216 ? 36.469 6.911 -9.664 1.00 55.62 216 ALA B CA 1
ATOM 6497 C C . ALA B 1 216 ? 36.288 7.095 -11.161 1.00 55.86 216 ALA B C 1
ATOM 6498 O O . ALA B 1 216 ? 35.733 6.232 -11.839 1.00 55.84 216 ALA B O 1
ATOM 6500 N N . LEU B 1 217 ? 36.757 8.231 -11.662 1.00 56.36 217 LEU B N 1
ATOM 6501 C CA . LEU B 1 217 ? 36.737 8.514 -13.093 1.00 56.70 217 LEU B CA 1
ATOM 6502 C C . LEU B 1 217 ? 38.158 8.877 -13.586 1.00 57.15 217 LEU B C 1
ATOM 6503 O O . LEU B 1 217 ? 39.105 8.864 -12.784 1.00 56.96 217 LEU B O 1
ATOM 6508 N N . PRO B 1 218 ? 38.317 9.190 -14.898 1.00 57.65 218 PRO B N 1
ATOM 6509 C CA . PRO B 1 218 ? 39.670 9.333 -15.444 1.00 57.95 218 PRO B CA 1
ATOM 6510 C C . PRO B 1 218 ? 40.277 10.685 -15.100 1.00 58.09 218 PRO B C 1
ATOM 6511 O O . PRO B 1 218 ? 39.538 11.656 -14.943 1.00 58.49 218 PRO B O 1
ATOM 6515 N N . ASP B 1 219 ? 41.606 10.743 -14.992 1.00 58.22 219 ASP B N 1
ATOM 6516 C CA . ASP B 1 219 ? 42.320 11.971 -14.605 1.00 58.33 219 ASP B CA 1
ATOM 6517 C C . ASP B 1 219 ? 41.741 12.558 -13.312 1.00 58.03 219 ASP B C 1
ATOM 6518 O O . ASP B 1 219 ? 41.064 13.593 -13.324 1.00 57.95 219 ASP B O 1
ATOM 6523 N N . ASP B 1 220 ? 41.997 11.850 -12.211 1.00 57.80 220 ASP B N 1
ATOM 6524 C CA . ASP B 1 220 ? 41.585 12.222 -10.843 1.00 57.24 220 ASP B CA 1
ATOM 6525 C C . ASP B 1 220 ? 40.215 12.899 -10.724 1.00 57.02 220 ASP B C 1
ATOM 6526 O O . ASP B 1 220 ? 40.085 13.943 -10.077 1.00 56.85 220 ASP B O 1
ATOM 6528 N N . LYS B 1 221 ? 39.207 12.285 -11.353 1.00 56.63 221 LYS B N 1
ATOM 6529 C CA . LYS B 1 221 ? 37.816 12.773 -11.350 1.00 55.66 221 LYS B CA 1
ATOM 6530 C C . LYS B 1 221 ? 36.903 11.796 -10.626 1.00 54.71 221 LYS B C 1
ATOM 6531 O O . LYS B 1 221 ? 37.136 10.584 -10.641 1.00 54.52 221 LYS B O 1
ATOM 6537 N N . LEU B 1 222 ? 35.853 12.331 -10.009 1.00 53.54 222 LEU B N 1
ATOM 6538 C CA . LEU B 1 222 ? 34.896 11.516 -9.271 1.00 52.23 222 LEU B CA 1
ATOM 6539 C C . LEU B 1 222 ? 33.453 11.598 -9.788 1.00 51.44 222 LEU B C 1
ATOM 6540 O O . LEU B 1 222 ? 33.002 12.637 -10.290 1.00 50.96 222 LEU B O 1
ATOM 6545 N N . GLN B 1 223 ? 32.746 10.477 -9.651 1.00 50.53 223 GLN B N 1
ATOM 6546 C CA . GLN B 1 223 ? 31.322 10.398 -9.932 1.00 49.90 223 GLN B CA 1
ATOM 6547 C C . GLN B 1 223 ? 30.511 10.303 -8.649 1.00 49.37 223 GLN B C 1
ATOM 6548 O O . GLN B 1 223 ? 30.841 9.526 -7.742 1.00 49.61 223 GLN B O 1
ATOM 6554 N N . LEU B 1 224 ? 29.444 11.089 -8.577 1.00 47.86 224 LEU B N 1
ATOM 6555 C CA . LEU B 1 224 ? 28.517 10.956 -7.483 1.00 46.66 224 LEU B CA 1
ATOM 6556 C C . LEU B 1 224 ? 27.090 10.779 -7.962 1.00 45.68 224 LEU B C 1
ATOM 6557 O O . LEU B 1 224 ? 26.545 11.625 -8.658 1.00 45.49 224 LEU B O 1
ATOM 6562 N N . ILE B 1 225 ? 26.491 9.661 -7.579 1.00 44.79 225 ILE B N 1
ATOM 6563 C CA . ILE B 1 225 ? 25.047 9.552 -7.600 1.00 44.01 225 ILE B CA 1
ATOM 6564 C C . ILE B 1 225 ? 24.527 9.733 -6.158 1.00 44.32 225 ILE B C 1
ATOM 6565 O O . ILE B 1 225 ? 25.067 9.146 -5.209 1.00 44.05 225 ILE B O 1
ATOM 6570 N N . VAL B 1 226 ? 23.511 10.581 -6.027 1.00 43.90 226 VAL B N 1
ATOM 6571 C CA . VAL B 1 226 ? 22.738 10.727 -4.805 1.00 44.61 226 VAL B CA 1
ATOM 6572 C C . VAL B 1 226 ? 21.292 10.298 -5.072 1.00 45.07 226 VAL B C 1
ATOM 6573 O O . VAL B 1 226 ? 20.646 10.756 -6.027 1.00 45.21 226 VAL B O 1
ATOM 6577 N N . ALA B 1 227 ? 20.784 9.409 -4.233 1.00 45.42 227 ALA B N 1
ATOM 6578 C CA . ALA B 1 227 ? 19.481 8.852 -4.486 1.00 46.12 227 ALA B CA 1
ATOM 6579 C C . ALA B 1 227 ? 18.577 9.191 -3.338 1.00 46.22 227 ALA B C 1
ATOM 6580 O O . ALA B 1 227 ? 18.891 8.925 -2.174 1.00 47.07 227 ALA B O 1
ATOM 6582 N N . ILE B 1 228 ? 17.468 9.829 -3.662 1.00 46.44 228 ILE B N 1
ATOM 6583 C CA . ILE B 1 228 ? 16.557 10.272 -2.624 1.00 47.30 228 ILE B CA 1
ATOM 6584 C C . ILE B 1 228 ? 15.289 9.425 -2.690 1.00 48.32 228 ILE B C 1
ATOM 6585 O O . ILE B 1 228 ? 14.829 9.074 -3.795 1.00 48.28 228 ILE B O 1
ATOM 6590 N N . ALA B 1 229 ? 14.730 9.103 -1.520 1.00 49.42 229 ALA B N 1
ATOM 6591 C CA . ALA B 1 229 ? 13.413 8.456 -1.449 1.00 50.88 229 ALA B CA 1
ATOM 6592 C C . ALA B 1 229 ? 12.405 9.121 -2.392 1.00 51.83 229 ALA B C 1
ATOM 6593 O O . ALA B 1 229 ? 12.588 10.247 -2.828 1.00 52.30 229 ALA B O 1
ATOM 6595 N N . ASP B 1 230 ? 11.341 8.402 -2.706 1.00 53.04 230 ASP B N 1
ATOM 6596 C CA . ASP B 1 230 ? 10.427 8.811 -3.746 1.00 53.59 230 ASP B CA 1
ATOM 6597 C C . ASP B 1 230 ? 8.992 8.658 -3.229 1.00 54.03 230 ASP B C 1
ATOM 6598 O O . ASP B 1 230 ? 8.265 7.746 -3.667 1.00 54.10 230 ASP B O 1
ATOM 6603 N N . PRO B 1 231 ? 8.575 9.550 -2.304 1.00 53.97 231 PRO B N 1
ATOM 6604 C CA . PRO B 1 231 ? 7.219 9.505 -1.741 1.00 54.02 231 PRO B CA 1
ATOM 6605 C C . PRO B 1 231 ? 6.161 10.015 -2.715 1.00 53.96 231 PRO B C 1
ATOM 6606 O O . PRO B 1 231 ? 4.969 9.807 -2.490 1.00 53.78 231 PRO B O 1
ATOM 6610 N N . THR B 1 232 ? 6.611 10.671 -3.786 1.00 54.18 232 THR B N 1
ATOM 6611 C CA . THR B 1 232 ? 5.739 11.225 -4.834 1.00 54.18 232 THR B CA 1
ATOM 6612 C C . THR B 1 232 ? 5.305 10.149 -5.832 1.00 54.12 232 THR B C 1
ATOM 6613 O O . THR B 1 232 ? 4.854 10.430 -6.944 1.00 53.69 232 THR B O 1
ATOM 6617 N N . ALA B 1 233 ? 5.450 8.908 -5.391 1.00 54.45 233 ALA B N 1
ATOM 6618 C CA . ALA B 1 233 ? 5.043 7.740 -6.128 1.00 54.46 233 ALA B CA 1
ATOM 6619 C C . ALA B 1 233 ? 3.961 7.017 -5.319 1.00 54.73 233 ALA B C 1
ATOM 6620 O O . ALA B 1 233 ? 3.537 5.913 -5.665 1.00 55.22 233 ALA B O 1
ATOM 6622 N N . TRP B 1 234 ? 3.522 7.646 -4.239 1.00 54.73 234 TRP B N 1
ATOM 6623 C CA . TRP B 1 234 ? 2.399 7.154 -3.470 1.00 55.29 234 TRP B CA 1
ATOM 6624 C C . TRP B 1 234 ? 1.425 8.291 -3.185 1.00 56.58 234 TRP B C 1
ATOM 6625 O O . TRP B 1 234 ? 0.240 8.063 -2.941 1.00 57.11 234 TRP B O 1
ATOM 6636 N N . ILE B 1 235 ? 1.932 9.522 -3.185 1.00 57.84 235 ILE B N 1
ATOM 6637 C CA . ILE B 1 235 ? 1.109 10.689 -2.892 1.00 58.54 235 ILE B CA 1
ATOM 6638 C C . ILE B 1 235 ? 1.028 11.532 -4.139 1.00 59.14 235 ILE B C 1
ATOM 6639 O O . ILE B 1 235 ? 2.028 12.131 -4.560 1.00 59.33 235 ILE B O 1
ATOM 6644 N N . ALA B 1 236 ? -0.165 11.557 -4.725 1.00 59.48 236 ALA B N 1
ATOM 6645 C CA . ALA B 1 236 ? -0.462 12.414 -5.856 1.00 59.88 236 ALA B CA 1
ATOM 6646 C C . ALA B 1 236 ? -0.941 13.776 -5.380 1.00 60.13 236 ALA B C 1
ATOM 6647 O O . ALA B 1 236 ? -1.419 13.921 -4.255 1.00 60.04 236 ALA B O 1
ATOM 6649 N N . GLU B 1 237 ? -0.803 14.772 -6.250 1.00 60.37 237 GLU B N 1
ATOM 6650 C CA . GLU B 1 237 ? -1.358 16.089 -6.006 1.00 60.65 237 GLU B CA 1
ATOM 6651 C C . GLU B 1 237 ? -2.895 16.027 -5.984 1.00 60.77 237 GLU B C 1
ATOM 6652 O O . GLU B 1 237 ? -3.541 15.397 -6.846 1.00 60.77 237 GLU B O 1
ATOM 6658 N N . GLY B 1 238 ? -3.470 16.665 -4.976 1.00 60.76 238 GLY B N 1
ATOM 6659 C CA . GLY B 1 238 ? -4.904 16.641 -4.782 1.00 61.07 238 GLY B CA 1
ATOM 6660 C C . GLY B 1 238 ? -5.335 15.543 -3.838 1.00 61.22 238 GLY B C 1
ATOM 6661 O O . GLY B 1 238 ? -6.440 15.576 -3.315 1.00 61.43 238 GLY B O 1
ATOM 6662 N N . SER B 1 239 ? -4.475 14.557 -3.626 1.00 61.44 239 SER B N 1
ATOM 6663 C CA . SER B 1 239 ? -4.753 13.517 -2.642 1.00 62.14 239 SER B CA 1
ATOM 6664 C C . SER B 1 239 ? -5.025 14.185 -1.286 1.00 62.24 239 SER B C 1
ATOM 6665 O O . SER B 1 239 ? -4.473 15.255 -0.998 1.00 62.72 239 SER B O 1
ATOM 6668 N N . LYS B 1 240 ? -5.883 13.585 -0.460 1.00 62.30 240 LYS B N 1
ATOM 6669 C CA . LYS B 1 240 ? -6.157 14.156 0.869 1.00 62.41 240 LYS B CA 1
ATOM 6670 C C . LYS B 1 240 ? -4.844 14.251 1.634 1.00 62.53 240 LYS B C 1
ATOM 6671 O O . LYS B 1 240 ? -4.648 15.159 2.438 1.00 62.86 240 LYS B O 1
ATOM 6673 N N . LEU B 1 241 ? -3.944 13.307 1.358 1.00 62.50 241 LEU B N 1
ATOM 6674 C CA . LEU B 1 241 ? -2.593 13.324 1.908 1.00 62.06 241 LEU B CA 1
ATOM 6675 C C . LEU B 1 241 ? -1.834 14.572 1.505 1.00 61.46 241 LEU B C 1
ATOM 6676 O O . LEU B 1 241 ? -1.154 15.164 2.342 1.00 61.97 241 LEU B O 1
ATOM 6681 N N . ASP B 1 242 ? -1.952 14.964 0.235 1.00 60.60 242 ASP B N 1
ATOM 6682 C CA . ASP B 1 242 ? -1.239 16.135 -0.290 1.00 60.22 242 ASP B CA 1
ATOM 6683 C C . ASP B 1 242 ? -1.749 17.440 0.351 1.00 59.81 242 ASP B C 1
ATOM 6684 O O . ASP B 1 242 ? -1.004 18.418 0.511 1.00 59.72 242 ASP B O 1
ATOM 6689 N N . LYS B 1 243 ? -3.025 17.426 0.718 1.00 59.19 243 LYS B N 1
ATOM 6690 C CA . LYS B 1 243 ? -3.656 18.535 1.397 1.00 58.38 243 LYS B CA 1
ATOM 6691 C C . LYS B 1 243 ? -3.049 18.692 2.789 1.00 57.73 243 LYS B C 1
ATOM 6692 O O . LYS B 1 243 ? -2.683 19.800 3.194 1.00 57.33 243 LYS B O 1
ATOM 6694 N N . ALA B 1 244 ? -2.917 17.571 3.499 1.00 56.65 244 ALA B N 1
ATOM 6695 C CA . ALA B 1 244 ? -2.359 17.573 4.851 1.00 55.65 244 ALA B CA 1
ATOM 6696 C C . ALA B 1 244 ? -0.907 18.021 4.826 1.00 54.86 244 ALA B C 1
ATOM 6697 O O . ALA B 1 244 ? -0.520 18.933 5.550 1.00 55.09 244 ALA B O 1
ATOM 6699 N N . ALA B 1 245 ? -0.114 17.372 3.978 1.00 53.98 245 ALA B N 1
ATOM 6700 C CA . ALA B 1 245 ? 1.303 17.672 3.822 1.00 52.81 245 ALA B CA 1
ATOM 6701 C C . ALA B 1 245 ? 1.555 19.156 3.606 1.00 52.32 245 ALA B C 1
ATOM 6702 O O . ALA B 1 245 ? 2.451 19.716 4.230 1.00 52.33 245 ALA B O 1
ATOM 6704 N N . LYS B 1 246 ? 0.742 19.769 2.736 1.00 51.98 246 LYS B N 1
ATOM 6705 C CA . LYS B 1 246 ? 0.852 21.177 2.334 1.00 51.26 246 LYS B CA 1
ATOM 6706 C C . LYS B 1 246 ? 0.504 22.105 3.452 1.00 51.11 246 LYS B C 1
ATOM 6707 O O . LYS B 1 246 ? 1.042 23.214 3.530 1.00 51.49 246 LYS B O 1
ATOM 6709 N N . ILE B 1 247 ? -0.407 21.659 4.315 1.00 50.50 247 ILE B N 1
ATOM 6710 C CA . ILE B 1 247 ? -0.825 22.463 5.467 1.00 49.62 247 ILE B CA 1
ATOM 6711 C C . ILE B 1 247 ? 0.304 22.487 6.479 1.00 48.33 247 ILE B C 1
ATOM 6712 O O . ILE B 1 247 ? 0.683 23.546 6.946 1.00 48.16 247 ILE B O 1
ATOM 6717 N N . ARG B 1 248 ? 0.850 21.309 6.760 1.00 47.59 248 ARG B N 1
ATOM 6718 C CA . ARG B 1 248 ? 1.974 21.102 7.694 1.00 46.09 248 ARG B CA 1
ATOM 6719 C C . ARG B 1 248 ? 3.321 21.617 7.190 1.00 45.77 248 ARG B C 1
ATOM 6720 O O . ARG B 1 248 ? 4.090 22.127 7.977 1.00 45.94 248 ARG B O 1
ATOM 6728 N N . ALA B 1 249 ? 3.607 21.471 5.890 1.00 45.41 249 ALA B N 1
ATOM 6729 C CA . ALA B 1 249 ? 4.767 22.112 5.210 1.00 44.95 249 ALA B CA 1
ATOM 6730 C C . ALA B 1 249 ? 6.174 21.565 5.525 1.00 45.08 249 ALA B C 1
ATOM 6731 O O . ALA B 1 249 ? 7.049 21.512 4.636 1.00 45.21 249 ALA B O 1
ATOM 6733 N N . PHE B 1 250 ? 6.354 21.182 6.786 1.00 44.58 250 PHE B N 1
ATOM 6734 C CA . PHE B 1 250 ? 7.592 20.671 7.390 1.00 44.27 250 PHE B CA 1
ATOM 6735 C C . PHE B 1 250 ? 7.181 19.736 8.530 1.00 44.63 250 PHE B C 1
ATOM 6736 O O . PHE B 1 250 ? 6.205 20.019 9.246 1.00 45.46 250 PHE B O 1
ATOM 6744 N N . THR B 1 251 ? 7.901 18.635 8.690 1.00 43.10 251 THR B N 1
ATOM 6745 C CA . THR B 1 251 ? 7.929 17.910 9.962 1.00 42.57 251 THR B CA 1
ATOM 6746 C C . THR B 1 251 ? 8.408 18.807 11.132 1.00 42.11 251 THR B C 1
ATOM 6747 O O . THR B 1 251 ? 9.465 19.412 11.072 1.00 42.31 251 THR B O 1
ATOM 6751 N N . ASN B 1 252 ? 7.579 18.918 12.164 1.00 42.74 252 ASN B N 1
ATOM 6752 C CA . ASN B 1 252 ? 7.906 19.652 13.393 1.00 42.22 252 ASN B CA 1
ATOM 6753 C C . ASN B 1 252 ? 8.728 18.832 14.384 1.00 41.73 252 ASN B C 1
ATOM 6754 O O . ASN B 1 252 ? 8.232 17.951 15.079 1.00 41.30 252 ASN B O 1
ATOM 6759 N N . TYR B 1 253 ? 10.000 19.151 14.469 1.00 43.20 253 TYR B N 1
ATOM 6760 C CA . TYR B 1 253 ? 10.886 18.535 15.443 1.00 44.12 253 TYR B CA 1
ATOM 6761 C C . TYR B 1 253 ? 10.904 19.260 16.735 1.00 45.02 253 TYR B C 1
ATOM 6762 O O . TYR B 1 253 ? 11.333 20.416 16.785 1.00 46.82 253 TYR B O 1
ATOM 6771 N N . LEU B 1 254 ? 10.419 18.590 17.775 1.00 45.46 254 LEU B N 1
ATOM 6772 C CA . LEU B 1 254 ? 10.535 19.082 19.140 1.00 46.35 254 LEU B CA 1
ATOM 6773 C C . LEU B 1 254 ? 11.435 18.148 19.958 1.00 47.14 254 LEU B C 1
ATOM 6774 O O . LEU B 1 254 ? 11.546 16.963 19.613 1.00 47.88 254 LEU B O 1
ATOM 6779 N N . PRO B 1 255 ? 12.077 18.682 21.036 1.00 47.66 255 PRO B N 1
ATOM 6780 C CA . PRO B 1 255 ? 12.807 17.891 22.029 1.00 47.38 255 PRO B CA 1
ATOM 6781 C C . PRO B 1 255 ? 12.047 16.624 22.414 1.00 47.08 255 PRO B C 1
ATOM 6782 O O . PRO B 1 255 ? 11.030 16.685 23.123 1.00 47.75 255 PRO B O 1
ATOM 6786 N N . GLY B 1 256 ? 12.539 15.504 21.906 1.00 46.32 256 GLY B N 1
ATOM 6787 C CA . GLY B 1 256 ? 12.010 14.184 22.189 1.00 46.82 256 GLY B CA 1
ATOM 6788 C C . GLY B 1 256 ? 10.771 13.738 21.431 1.00 46.92 256 GLY B C 1
ATOM 6789 O O . GLY B 1 256 ? 10.242 12.660 21.680 1.00 47.79 256 GLY B O 1
ATOM 6790 N N . PHE B 1 257 ? 10.304 14.525 20.481 1.00 46.45 257 PHE B N 1
ATOM 6791 C CA . PHE B 1 257 ? 8.989 14.274 19.971 1.00 46.00 257 PHE B CA 1
ATOM 6792 C C . PHE B 1 257 ? 8.834 14.969 18.664 1.00 45.27 257 PHE B C 1
ATOM 6793 O O . PHE B 1 257 ? 8.893 16.183 18.640 1.00 45.10 257 PHE B O 1
ATOM 6801 N N . ASN B 1 258 ? 8.650 14.211 17.576 1.00 44.59 258 ASN B N 1
ATOM 6802 C CA . ASN B 1 258 ? 8.301 14.828 16.300 1.00 44.04 258 ASN B CA 1
ATOM 6803 C C . ASN B 1 258 ? 6.847 14.596 15.853 1.00 44.03 258 ASN B C 1
ATOM 6804 O O . ASN B 1 258 ? 6.196 13.636 16.271 1.00 43.31 258 ASN B O 1
ATOM 6809 N N . ILE B 1 259 ? 6.338 15.544 15.066 1.00 44.36 259 ILE B N 1
ATOM 6810 C CA . ILE B 1 259 ? 5.034 15.440 14.456 1.00 45.10 259 ILE B CA 1
ATOM 6811 C C . ILE B 1 259 ? 5.269 15.324 12.966 1.00 45.71 259 ILE B C 1
ATOM 6812 O O . ILE B 1 259 ? 5.600 16.325 12.309 1.00 45.57 259 ILE B O 1
ATOM 6817 N N . PRO B 1 260 ? 5.108 14.109 12.438 1.00 45.87 260 PRO B N 1
ATOM 6818 C CA . PRO B 1 260 ? 5.386 13.826 11.031 1.00 47.30 260 PRO B CA 1
ATOM 6819 C C . PRO B 1 260 ? 4.450 14.563 10.070 1.00 48.17 260 PRO B C 1
ATOM 6820 O O . PRO B 1 260 ? 3.254 14.674 10.322 1.00 47.63 260 PRO B O 1
ATOM 6832 N N . LEU B 1 262 ? 3.979 13.382 7.005 1.00 52.53 262 LEU B N 1
ATOM 6833 C CA . LEU B 1 262 ? 3.299 12.262 6.347 1.00 52.64 262 LEU B CA 1
ATOM 6834 C C . LEU B 1 262 ? 3.109 11.101 7.337 1.00 53.37 262 LEU B C 1
ATOM 6835 O O . LEU B 1 262 ? 3.776 11.065 8.360 1.00 52.57 262 LEU B O 1
ATOM 6840 N N . PRO B 1 263 ? 2.210 10.130 7.029 1.00 54.73 263 PRO B N 1
ATOM 6841 C CA . PRO B 1 263 ? 2.038 8.978 7.923 1.00 55.48 263 PRO B CA 1
ATOM 6842 C C . PRO B 1 263 ? 3.320 8.165 8.019 1.00 56.35 263 PRO B C 1
ATOM 6843 O O . PRO B 1 263 ? 4.053 8.069 7.035 1.00 55.87 263 PRO B O 1
ATOM 6847 N N . ARG B 1 264 ? 3.572 7.594 9.195 1.00 57.84 264 ARG B N 1
ATOM 6848 C CA . ARG B 1 264 ? 4.752 6.787 9.450 1.00 59.88 264 ARG B CA 1
ATOM 6849 C C . ARG B 1 264 ? 4.812 5.565 8.539 1.00 61.74 264 ARG B C 1
ATOM 6850 O O . ARG B 1 264 ? 5.889 5.049 8.236 1.00 62.54 264 ARG B O 1
ATOM 6852 N N . GLU B 1 265 ? 3.641 5.112 8.098 1.00 63.36 265 GLU B N 1
ATOM 6853 C CA . GLU B 1 265 ? 3.496 3.966 7.211 1.00 64.56 265 GLU B CA 1
ATOM 6854 C C . GLU B 1 265 ? 4.197 4.211 5.886 1.00 65.24 265 GLU B C 1
ATOM 6855 O O . GLU B 1 265 ? 4.495 3.265 5.136 1.00 65.56 265 GLU B O 1
ATOM 6861 N N . LEU B 1 266 ? 4.456 5.483 5.597 1.00 65.63 266 LEU B N 1
ATOM 6862 C CA . LEU B 1 266 ? 5.131 5.865 4.362 1.00 66.15 266 LEU B CA 1
ATOM 6863 C C . LEU B 1 266 ? 6.625 6.061 4.617 1.00 66.60 266 LEU B C 1
ATOM 6864 O O . LEU B 1 266 ? 7.474 5.526 3.891 1.00 66.67 266 LEU B O 1
ATOM 6869 N N . SER B 1 267 ? 6.928 6.805 5.672 1.00 66.95 267 SER B N 1
ATOM 6870 C CA . SER B 1 267 ? 8.300 7.129 6.034 1.00 67.85 267 SER B CA 1
ATOM 6871 C C . SER B 1 267 ? 9.143 5.901 6.396 1.00 68.48 267 SER B C 1
ATOM 6872 O O . SER B 1 267 ? 10.352 5.858 6.127 1.00 68.71 267 SER B O 1
ATOM 6875 N N . ASP B 1 268 ? 8.507 4.906 7.009 1.00 69.18 268 ASP B N 1
ATOM 6876 C CA . ASP B 1 268 ? 9.249 3.792 7.590 1.00 69.63 268 ASP B CA 1
ATOM 6877 C C . ASP B 1 268 ? 9.352 2.650 6.623 1.00 69.57 268 ASP B C 1
ATOM 6878 O O . ASP B 1 268 ? 10.450 2.238 6.313 1.00 70.23 268 ASP B O 1
ATOM 6883 N N . ASP B 1 269 ? 8.235 2.144 6.119 1.00 69.44 269 ASP B N 1
ATOM 6884 C CA . ASP B 1 269 ? 8.354 1.074 5.136 1.00 69.68 269 ASP B CA 1
ATOM 6885 C C . ASP B 1 269 ? 8.545 1.582 3.702 1.00 69.10 269 ASP B C 1
ATOM 6886 O O . ASP B 1 269 ? 9.670 1.878 3.293 1.00 69.28 269 ASP B O 1
ATOM 6891 N N . LEU B 1 270 ? 7.442 1.680 2.962 1.00 68.23 270 LEU B N 1
ATOM 6892 C CA . LEU B 1 270 ? 7.438 2.004 1.527 1.00 67.19 270 LEU B CA 1
ATOM 6893 C C . LEU B 1 270 ? 8.637 2.825 1.033 1.00 66.33 270 LEU B C 1
ATOM 6894 O O . LEU B 1 270 ? 9.387 2.380 0.160 1.00 66.76 270 LEU B O 1
ATOM 6899 N N . CYS B 1 271 ? 8.822 4.010 1.596 1.00 65.02 271 CYS B N 1
ATOM 6900 C CA . CYS B 1 271 ? 9.878 4.907 1.133 1.00 63.78 271 CYS B CA 1
ATOM 6901 C C . CYS B 1 271 ? 11.292 4.538 1.605 1.00 62.61 271 CYS B C 1
ATOM 6902 O O . CYS B 1 271 ? 12.140 4.202 0.758 1.00 63.05 271 CYS B O 1
ATOM 6905 N N . SER B 1 272 ? 11.519 4.564 2.923 1.00 60.24 272 SER B N 1
ATOM 6906 C CA . SER B 1 272 ? 12.798 4.208 3.572 1.00 58.66 272 SER B CA 1
ATOM 6907 C C . SER B 1 272 ? 13.751 3.272 2.829 1.00 57.35 272 SER B C 1
ATOM 6908 O O . SER B 1 272 ? 13.331 2.220 2.343 1.00 57.49 272 SER B O 1
ATOM 6911 N N . LEU B 1 273 ? 15.037 3.639 2.797 1.00 55.87 273 LEU B N 1
ATOM 6912 C CA . LEU B 1 273 ? 16.059 2.934 1.997 1.00 54.83 273 LEU B CA 1
ATOM 6913 C C . LEU B 1 273 ? 16.857 1.920 2.808 1.00 54.92 273 LEU B C 1
ATOM 6914 O O . LEU B 1 273 ? 18.046 2.103 3.066 1.00 54.73 273 LEU B O 1
ATOM 6919 N N . ARG B 1 274 ? 16.186 0.840 3.185 1.00 55.36 274 ARG B N 1
ATOM 6920 C CA . ARG B 1 274 ? 16.741 -0.175 4.068 1.00 56.37 274 ARG B CA 1
ATOM 6921 C C . ARG B 1 274 ? 17.877 -0.964 3.415 1.00 57.09 274 ARG B C 1
ATOM 6922 O O . ARG B 1 274 ? 17.925 -1.110 2.184 1.00 57.18 274 ARG B O 1
ATOM 6930 N N . ALA B 1 275 ? 18.780 -1.487 4.244 1.00 57.85 275 ALA B N 1
ATOM 6931 C CA . ALA B 1 275 ? 19.843 -2.386 3.775 1.00 58.11 275 ALA B CA 1
ATOM 6932 C C . ALA B 1 275 ? 19.278 -3.627 3.073 1.00 58.80 275 ALA B C 1
ATOM 6933 O O . ALA B 1 275 ? 18.247 -4.170 3.482 1.00 59.51 275 ALA B O 1
ATOM 6935 N N . ASN B 1 276 ? 19.952 -4.039 1.999 1.00 58.74 276 ASN B N 1
ATOM 6936 C CA . ASN B 1 276 ? 19.630 -5.239 1.227 1.00 58.92 276 ASN B CA 1
ATOM 6937 C C . ASN B 1 276 ? 18.147 -5.431 0.868 1.00 59.01 276 ASN B C 1
ATOM 6938 O O . ASN B 1 276 ? 17.638 -6.554 0.860 1.00 58.82 276 ASN B O 1
ATOM 6943 N N . GLU B 1 277 ? 17.464 -4.326 0.571 1.00 59.25 277 GLU B N 1
ATOM 6944 C CA . GLU B 1 277 ? 16.114 -4.371 0.000 1.00 59.61 277 GLU B CA 1
ATOM 6945 C C . GLU B 1 277 ? 15.981 -3.336 -1.113 1.00 59.24 277 GLU B C 1
ATOM 6946 O O . GLU B 1 277 ? 16.738 -2.370 -1.138 1.00 59.47 277 GLU B O 1
ATOM 6952 N N . VAL B 1 278 ? 15.030 -3.544 -2.026 1.00 58.99 278 VAL B N 1
ATOM 6953 C CA . VAL B 1 278 ? 14.864 -2.682 -3.202 1.00 58.77 278 VAL B CA 1
ATOM 6954 C C . VAL B 1 278 ? 13.835 -1.565 -2.998 1.00 58.31 278 VAL B C 1
ATOM 6955 O O . VAL B 1 278 ? 12.687 -1.822 -2.632 1.00 58.20 278 VAL B O 1
ATOM 6959 N N . ARG B 1 279 ? 14.277 -0.327 -3.232 1.00 57.60 279 ARG B N 1
ATOM 6960 C CA . ARG B 1 279 ? 13.426 0.849 -3.121 1.00 56.89 279 ARG B CA 1
ATOM 6961 C C . ARG B 1 279 ? 13.430 1.715 -4.385 1.00 56.02 279 ARG B C 1
ATOM 6962 O O . ARG B 1 279 ? 14.471 1.878 -5.011 1.00 55.96 279 ARG B O 1
ATOM 6970 N N . PRO B 1 280 ? 12.265 2.286 -4.755 1.00 55.38 280 PRO B N 1
ATOM 6971 C CA . PRO B 1 280 ? 12.257 3.260 -5.840 1.00 54.94 280 PRO B CA 1
ATOM 6972 C C . PRO B 1 280 ? 12.753 4.638 -5.370 1.00 54.44 280 PRO B C 1
ATOM 6973 O O . PRO B 1 280 ? 12.245 5.180 -4.399 1.00 54.37 280 PRO B O 1
ATOM 6977 N N . VAL B 1 281 ? 13.756 5.177 -6.054 1.00 54.03 281 VAL B N 1
ATOM 6978 C CA . VAL B 1 281 ? 14.353 6.455 -5.691 1.00 53.42 281 VAL B CA 1
ATOM 6979 C C . VAL B 1 281 ? 14.158 7.484 -6.790 1.00 53.17 281 VAL B C 1
ATOM 6980 O O . VAL B 1 281 ? 13.745 7.149 -7.900 1.00 53.33 281 VAL B O 1
ATOM 6984 N N . LEU B 1 282 ? 14.428 8.741 -6.454 1.00 52.94 282 LEU B N 1
ATOM 6985 C CA . LEU B 1 282 ? 14.735 9.753 -7.440 1.00 52.89 282 LEU B CA 1
ATOM 6986 C C . LEU B 1 282 ? 16.205 10.084 -7.245 1.00 52.93 282 LEU B C 1
ATOM 6987 O O . LEU B 1 282 ? 16.641 10.343 -6.116 1.00 53.61 282 LEU B O 1
ATOM 6992 N N . ALA B 1 283 ? 16.965 10.058 -8.335 1.00 52.98 283 ALA B N 1
ATOM 6993 C CA . ALA B 1 283 ? 18.426 10.101 -8.264 1.00 53.03 283 ALA B CA 1
ATOM 6994 C C . ALA B 1 283 ? 19.073 11.109 -9.210 1.00 52.92 283 ALA B C 1
ATOM 6995 O O . ALA B 1 283 ? 18.438 11.613 -10.146 1.00 52.00 283 ALA B O 1
ATOM 6997 N N . CYS B 1 284 ? 20.349 11.386 -8.940 1.00 53.41 284 CYS B N 1
ATOM 6998 C CA . CYS B 1 284 ? 21.053 12.487 -9.567 1.00 53.24 284 CYS B CA 1
ATOM 6999 C C . CYS B 1 284 ? 22.493 12.125 -9.829 1.00 52.96 284 CYS B C 1
ATOM 7000 O O . CYS B 1 284 ? 23.251 11.848 -8.910 1.00 52.46 284 CYS B O 1
ATOM 7003 N N . ARG B 1 285 ? 22.830 12.097 -11.117 1.00 53.19 285 ARG B N 1
ATOM 7004 C CA . ARG B 1 285 ? 24.156 11.813 -11.612 1.00 52.70 285 ARG B CA 1
ATOM 7005 C C . ARG B 1 285 ? 24.869 13.134 -11.710 1.00 52.72 285 ARG B C 1
ATOM 7006 O O . ARG B 1 285 ? 24.315 14.106 -12.217 1.00 52.60 285 ARG B O 1
ATOM 7022 N N . THR B 1 287 ? 29.177 14.754 -12.062 1.00 50.95 287 THR B N 1
ATOM 7023 C CA . THR B 1 287 ? 30.611 14.543 -12.155 1.00 50.09 287 THR B CA 1
ATOM 7024 C C . THR B 1 287 ? 31.281 15.659 -11.339 1.00 49.97 287 THR B C 1
ATOM 7025 O O . THR B 1 287 ? 30.687 16.719 -11.108 1.00 49.62 287 THR B O 1
ATOM 7029 N N . LEU B 1 288 ? 32.483 15.405 -10.842 1.00 49.66 288 LEU B N 1
ATOM 7030 C CA . LEU B 1 288 ? 33.182 16.418 -10.073 1.00 49.88 288 LEU B CA 1
ATOM 7031 C C . LEU B 1 288 ? 34.643 16.458 -10.476 1.00 50.32 288 LEU B C 1
ATOM 7032 O O . LEU B 1 288 ? 35.349 15.455 -10.346 1.00 50.46 288 LEU B O 1
ATOM 7037 N N . SER B 1 289 ? 35.085 17.621 -10.961 1.00 50.88 289 SER B N 1
ATOM 7038 C CA . SER B 1 289 ? 36.496 17.884 -11.302 1.00 51.26 289 SER B CA 1
ATOM 7039 C C . SER B 1 289 ? 37.447 17.733 -10.106 1.00 51.94 289 SER B C 1
ATOM 7040 O O . SER B 1 289 ? 37.006 17.663 -8.943 1.00 52.22 289 SER B O 1
ATOM 7043 N N . ALA B 1 290 ? 38.751 17.704 -10.392 1.00 52.67 290 ALA B N 1
ATOM 7044 C CA . ALA B 1 290 ? 39.781 17.479 -9.358 1.00 53.14 290 ALA B CA 1
ATOM 7045 C C . ALA B 1 290 ? 39.739 18.496 -8.235 1.00 53.30 290 ALA B C 1
ATOM 7046 O O . ALA B 1 290 ? 40.374 18.304 -7.198 1.00 53.83 290 ALA B O 1
ATOM 7048 N N . ASP B 1 291 ? 38.972 19.563 -8.448 1.00 53.22 291 ASP B N 1
ATOM 7049 C CA . ASP B 1 291 ? 38.858 20.660 -7.501 1.00 53.39 291 ASP B CA 1
ATOM 7050 C C . ASP B 1 291 ? 37.516 20.663 -6.771 1.00 53.42 291 ASP B C 1
ATOM 7051 O O . ASP B 1 291 ? 37.306 21.456 -5.855 1.00 53.74 291 ASP B O 1
ATOM 7056 N N . GLY B 1 292 ? 36.610 19.788 -7.188 1.00 53.47 292 GLY B N 1
ATOM 7057 C CA . GLY B 1 292 ? 35.288 19.725 -6.592 1.00 53.87 292 GLY B CA 1
ATOM 7058 C C . GLY B 1 292 ? 34.216 20.449 -7.375 1.00 54.40 292 GLY B C 1
ATOM 7059 O O . GLY B 1 292 ? 33.049 20.431 -6.996 1.00 54.71 292 GLY B O 1
ATOM 7060 N N . THR B 1 293 ? 34.615 21.094 -8.464 1.00 55.00 293 THR B N 1
ATOM 7061 C CA . THR B 1 293 ? 33.695 21.688 -9.433 1.00 55.43 293 THR B CA 1
ATOM 7062 C C . THR B 1 293 ? 32.686 20.660 -9.969 1.00 55.42 293 THR B C 1
ATOM 7063 O O . THR B 1 293 ? 33.085 19.621 -10.497 1.00 55.56 293 THR B O 1
ATOM 7067 N N . ILE B 1 294 ? 31.393 20.953 -9.823 1.00 55.22 294 ILE B N 1
ATOM 7068 C CA . ILE B 1 294 ? 30.335 20.162 -10.462 1.00 55.05 294 ILE B CA 1
ATOM 7069 C C . ILE B 1 294 ? 30.179 20.560 -11.932 1.00 55.11 294 ILE B C 1
ATOM 7070 O O . ILE B 1 294 ? 29.583 21.592 -12.247 1.00 54.70 294 ILE B O 1
ATOM 7075 N N . GLU B 1 295 ? 30.709 19.724 -12.825 1.00 55.31 295 GLU B N 1
ATOM 7076 C CA . GLU B 1 295 ? 30.648 19.969 -14.266 1.00 55.59 295 GLU B CA 1
ATOM 7077 C C . GLU B 1 295 ? 29.213 19.897 -14.794 1.00 55.73 295 GLU B C 1
ATOM 7078 O O . GLU B 1 295 ? 28.321 19.391 -14.109 1.00 56.18 295 GLU B O 1
ATOM 7084 N N . ASP B 1 296 ? 28.985 20.404 -16.003 1.00 55.72 296 ASP B N 1
ATOM 7085 C CA . ASP B 1 296 ? 27.613 20.578 -16.515 1.00 55.55 296 ASP B CA 1
ATOM 7086 C C . ASP B 1 296 ? 26.800 19.296 -16.813 1.00 55.35 296 ASP B C 1
ATOM 7087 O O . ASP B 1 296 ? 25.556 19.335 -16.799 1.00 54.81 296 ASP B O 1
ATOM 7092 N N . ASN B 1 297 ? 27.500 18.182 -17.066 1.00 55.17 297 ASN B N 1
ATOM 7093 C CA . ASN B 1 297 ? 26.867 16.887 -17.399 1.00 54.96 297 ASN B CA 1
ATOM 7094 C C . ASN B 1 297 ? 26.092 16.197 -16.254 1.00 54.89 297 ASN B C 1
ATOM 7095 O O . ASN B 1 297 ? 26.358 15.037 -15.894 1.00 54.46 297 ASN B O 1
ATOM 7100 N N . ILE B 1 298 ? 25.118 16.922 -15.707 1.00 54.87 298 ILE B N 1
ATOM 7101 C CA . ILE B 1 298 ? 24.223 16.392 -14.680 1.00 54.83 298 ILE B CA 1
ATOM 7102 C C . ILE B 1 298 ? 22.840 16.047 -15.280 1.00 55.10 298 ILE B C 1
ATOM 7103 O O . ILE B 1 298 ? 22.351 16.723 -16.214 1.00 54.83 298 ILE B O 1
ATOM 7108 N N . GLU B 1 299 ? 22.223 14.994 -14.734 1.00 54.93 299 GLU B N 1
ATOM 7109 C CA . GLU B 1 299 ? 20.896 14.553 -15.165 1.00 54.64 299 GLU B CA 1
ATOM 7110 C C . GLU B 1 299 ? 20.151 13.821 -14.056 1.00 54.30 299 GLU B C 1
ATOM 7111 O O . GLU B 1 299 ? 20.670 12.872 -13.464 1.00 53.61 299 GLU B O 1
ATOM 7113 N N . PHE B 1 300 ? 18.931 14.281 -13.801 1.00 54.45 300 PHE B N 1
ATOM 7114 C CA . PHE B 1 300 ? 17.995 13.635 -12.891 1.00 54.97 300 PHE B CA 1
ATOM 7115 C C . PHE B 1 300 ? 17.122 12.606 -13.613 1.00 55.30 300 PHE B C 1
ATOM 7116 O O . PHE B 1 300 ? 16.684 12.822 -14.765 1.00 55.61 300 PHE B O 1
ATOM 7124 N N . PHE B 1 301 ? 16.857 11.498 -12.920 1.00 55.18 301 PHE B N 1
ATOM 7125 C CA . PHE B 1 301 ? 16.178 10.330 -13.495 1.00 54.88 301 PHE B CA 1
ATOM 7126 C C . PHE B 1 301 ? 15.562 9.476 -12.380 1.00 54.33 301 PHE B C 1
ATOM 7127 O O . PHE B 1 301 ? 16.083 9.426 -11.254 1.00 54.32 301 PHE B O 1
ATOM 7135 N N . ALA B 1 302 ? 14.443 8.824 -12.689 1.00 53.55 302 ALA B N 1
ATOM 7136 C CA . ALA B 1 302 ? 13.844 7.853 -11.779 1.00 52.72 302 ALA B CA 1
ATOM 7137 C C . ALA B 1 302 ? 14.665 6.565 -11.799 1.00 52.25 302 ALA B C 1
ATOM 7138 O O . ALA B 1 302 ? 15.335 6.256 -12.793 1.00 51.74 302 ALA B O 1
ATOM 7140 N N . ALA B 1 303 ? 14.626 5.827 -10.691 1.00 51.65 303 ALA B N 1
ATOM 7141 C CA . ALA B 1 303 ? 15.403 4.594 -10.571 1.00 50.92 303 ALA B CA 1
ATOM 7142 C C . ALA B 1 303 ? 14.905 3.679 -9.456 1.00 50.33 303 ALA B C 1
ATOM 7143 O O . ALA B 1 303 ? 13.885 3.951 -8.809 1.00 49.91 303 ALA B O 1
ATOM 7145 N N . THR B 1 304 ? 15.642 2.590 -9.259 1.00 49.59 304 THR B N 1
ATOM 7146 C CA . THR B 1 304 ? 15.340 1.592 -8.261 1.00 49.40 304 THR B CA 1
ATOM 7147 C C . THR B 1 304 ? 16.680 1.089 -7.777 1.00 49.37 304 THR B C 1
ATOM 7148 O O . THR B 1 304 ? 17.582 0.840 -8.589 1.00 49.53 304 THR B O 1
ATOM 7152 N N . ILE B 1 305 ? 16.816 0.937 -6.462 1.00 48.75 305 ILE B N 1
ATOM 7153 C CA . ILE B 1 305 ? 18.109 0.607 -5.859 1.00 49.04 305 ILE B CA 1
ATOM 7154 C C . ILE B 1 305 ? 17.960 -0.372 -4.696 1.00 49.03 305 ILE B C 1
ATOM 7155 O O . ILE B 1 305 ? 16.850 -0.731 -4.331 1.00 49.00 305 ILE B O 1
ATOM 7160 N N . GLU B 1 306 ? 19.089 -0.813 -4.144 1.00 49.31 306 GLU B N 1
ATOM 7161 C CA . GLU B 1 306 ? 19.124 -1.716 -2.996 1.00 49.73 306 GLU B CA 1
ATOM 7162 C C . GLU B 1 306 ? 20.377 -1.441 -2.153 1.00 49.88 306 GLU B C 1
ATOM 7163 O O . GLU B 1 306 ? 21.481 -1.855 -2.527 1.00 50.34 306 GLU B O 1
ATOM 7165 N N . SER B 1 307 ? 20.210 -0.744 -1.027 1.00 49.78 307 SER B N 1
ATOM 7166 C CA . SER B 1 307 ? 21.347 -0.359 -0.180 1.00 49.76 307 SER B CA 1
ATOM 7167 C C . SER B 1 307 ? 22.088 -1.584 0.368 1.00 50.14 307 SER B C 1
ATOM 7168 O O . SER B 1 307 ? 21.461 -2.562 0.742 1.00 49.84 307 SER B O 1
ATOM 7171 N N . LYS B 1 308 ? 23.418 -1.515 0.400 1.00 50.99 308 LYS B N 1
ATOM 7172 C CA . LYS B 1 308 ? 24.271 -2.660 0.762 1.00 52.27 308 LYS B CA 1
ATOM 7173 C C . LYS B 1 308 ? 24.878 -2.494 2.151 1.00 53.22 308 LYS B C 1
ATOM 7174 O O . LYS B 1 308 ? 25.761 -3.276 2.564 1.00 53.15 308 LYS B O 1
ATOM 7180 N N . ALA B 1 309 ? 24.422 -1.452 2.846 1.00 54.25 309 ALA B N 1
ATOM 7181 C CA . ALA B 1 309 ? 24.864 -1.134 4.196 1.00 55.10 309 ALA B CA 1
ATOM 7182 C C . ALA B 1 309 ? 24.179 0.115 4.709 1.00 56.07 309 ALA B C 1
ATOM 7183 O O . ALA B 1 309 ? 24.094 1.116 3.994 1.00 55.79 309 ALA B O 1
ATOM 7185 N N . LYS B 1 310 ? 23.660 -0.008 5.938 1.00 57.40 310 LYS B N 1
ATOM 7186 C CA . LYS B 1 310 ? 23.281 1.072 6.844 1.00 58.11 310 LYS B CA 1
ATOM 7187 C C . LYS B 1 310 ? 24.523 1.439 7.615 1.00 58.37 310 LYS B C 1
ATOM 7188 O O . LYS B 1 310 ? 25.003 0.633 8.407 1.00 58.69 310 LYS B O 1
ATOM 7194 N N . LEU B 1 311 ? 25.030 2.653 7.437 1.00 58.92 311 LEU B N 1
ATOM 7195 C CA . LEU B 1 311 ? 26.206 3.100 8.188 1.00 59.26 311 LEU B CA 1
ATOM 7196 C C . LEU B 1 311 ? 25.899 4.211 9.203 1.00 59.55 311 LEU B C 1
ATOM 7197 O O . LEU B 1 311 ? 25.031 5.052 8.970 1.00 58.89 311 LEU B O 1
ATOM 7202 N N . VAL B 1 312 ? 26.648 4.206 10.307 1.00 60.46 312 VAL B N 1
ATOM 7203 C CA . VAL B 1 312 ? 26.431 5.106 11.453 1.00 61.73 312 VAL B CA 1
ATOM 7204 C C . VAL B 1 312 ? 27.504 6.218 11.513 1.00 62.69 312 VAL B C 1
ATOM 7205 O O . VAL B 1 312 ? 28.693 5.925 11.399 1.00 63.37 312 VAL B O 1
ATOM 7209 N N . TYR B 1 313 ? 27.109 7.474 11.704 1.00 63.32 313 TYR B N 1
ATOM 7210 C CA . TYR B 1 313 ? 28.065 8.587 11.584 1.00 64.64 313 TYR B CA 1
ATOM 7211 C C . TYR B 1 313 ? 29.342 8.402 12.431 1.00 64.88 313 TYR B C 1
ATOM 7212 O O . TYR B 1 313 ? 30.452 8.738 11.989 1.00 64.57 313 TYR B O 1
ATOM 7221 N N . ASP B 1 314 ? 29.181 7.890 13.655 1.00 65.26 314 ASP B N 1
ATOM 7222 C CA . ASP B 1 314 ? 30.318 7.776 14.593 1.00 65.43 314 ASP B CA 1
ATOM 7223 C C . ASP B 1 314 ? 31.224 6.605 14.226 1.00 64.93 314 ASP B C 1
ATOM 7224 O O . ASP B 1 314 ? 32.442 6.731 14.274 1.00 65.18 314 ASP B O 1
ATOM 7229 N N . GLN B 1 315 ? 30.611 5.490 13.837 1.00 64.24 315 GLN B N 1
ATOM 7230 C CA . GLN B 1 315 ? 31.321 4.334 13.330 1.00 64.25 315 GLN B CA 1
ATOM 7231 C C . GLN B 1 315 ? 32.165 4.714 12.127 1.00 63.65 315 GLN B C 1
ATOM 7232 O O . GLN B 1 315 ? 33.316 4.290 12.022 1.00 64.37 315 GLN B O 1
ATOM 7238 N N . VAL B 1 316 ? 31.602 5.504 11.219 1.00 62.86 316 VAL B N 1
ATOM 7239 C CA . VAL B 1 316 ? 32.282 5.796 9.962 1.00 62.10 316 VAL B CA 1
ATOM 7240 C C . VAL B 1 316 ? 33.428 6.770 10.211 1.00 62.33 316 VAL B C 1
ATOM 7241 O O . VAL B 1 316 ? 34.515 6.596 9.674 1.00 62.30 316 VAL B O 1
ATOM 7245 N N . SER B 1 317 ? 33.177 7.777 11.041 1.00 62.41 317 SER B N 1
ATOM 7246 C CA . SER B 1 317 ? 34.192 8.753 11.428 1.00 62.45 317 SER B CA 1
ATOM 7247 C C . SER B 1 317 ? 35.351 8.120 12.210 1.00 62.99 317 SER B C 1
ATOM 7248 O O . SER B 1 317 ? 36.511 8.472 11.995 1.00 62.81 317 SER B O 1
ATOM 7251 N N . ASP B 1 318 ? 35.028 7.192 13.114 1.00 63.56 318 ASP B N 1
ATOM 7252 C CA . ASP B 1 318 ? 36.033 6.540 13.957 1.00 64.09 318 ASP B CA 1
ATOM 7253 C C . ASP B 1 318 ? 36.993 5.766 13.088 1.00 64.89 318 ASP B C 1
ATOM 7254 O O . ASP B 1 318 ? 38.206 5.799 13.310 1.00 64.90 318 ASP B O 1
ATOM 7259 N N . TRP B 1 319 ? 36.440 5.094 12.082 1.00 65.93 319 TRP B N 1
ATOM 7260 C CA . TRP B 1 319 ? 37.217 4.276 11.147 1.00 66.76 319 TRP B CA 1
ATOM 7261 C C . TRP B 1 319 ? 38.185 5.099 10.307 1.00 67.28 319 TRP B C 1
ATOM 7262 O O . TRP B 1 319 ? 39.386 4.824 10.288 1.00 67.31 319 TRP B O 1
ATOM 7273 N N . LEU B 1 320 ? 37.655 6.099 9.611 1.00 68.09 320 LEU B N 1
ATOM 7274 C CA . LEU B 1 320 ? 38.471 7.052 8.872 1.00 69.22 320 LEU B CA 1
ATOM 7275 C C . LEU B 1 320 ? 39.596 7.615 9.739 1.00 70.51 320 LEU B C 1
ATOM 7276 O O . LEU B 1 320 ? 40.745 7.674 9.301 1.00 70.72 320 LEU B O 1
ATOM 7281 N N . GLU B 1 321 ? 39.277 7.994 10.974 1.00 72.06 321 GLU B N 1
ATOM 7282 C CA . GLU B 1 321 ? 40.305 8.399 11.936 1.00 73.76 321 GLU B CA 1
ATOM 7283 C C . GLU B 1 321 ? 41.235 7.229 12.360 1.00 74.87 321 GLU B C 1
ATOM 7284 O O . GLU B 1 321 ? 42.467 7.354 12.300 1.00 75.55 321 GLU B O 1
ATOM 7286 N N . ASN B 1 322 ? 40.633 6.097 12.747 1.00 76.06 322 ASN B N 1
ATOM 7287 C CA . ASN B 1 322 ? 41.315 4.878 13.255 1.00 76.90 322 ASN B CA 1
ATOM 7288 C C . ASN B 1 322 ? 40.791 4.563 14.662 1.00 77.92 322 ASN B C 1
ATOM 7289 O O . ASN B 1 322 ? 41.213 5.184 15.653 1.00 78.74 322 ASN B O 1
ATOM 7291 N N . THR B 1 323 ? 39.842 3.630 14.740 1.00 78.34 323 THR B N 1
ATOM 7292 C CA . THR B 1 323 ? 39.296 3.180 16.019 1.00 78.79 323 THR B CA 1
ATOM 7293 C C . THR B 1 323 ? 39.713 1.741 16.375 1.00 79.05 323 THR B C 1
ATOM 7294 O O . THR B 1 323 ? 40.542 1.113 15.686 1.00 79.14 323 THR B O 1
ATOM 7298 N N . GLY B 1 324 ? 39.121 1.228 17.455 1.00 78.97 324 GLY B N 1
ATOM 7299 C CA . GLY B 1 324 ? 39.272 -0.175 17.845 1.00 78.33 324 GLY B CA 1
ATOM 7300 C C . GLY B 1 324 ? 37.959 -0.933 17.733 1.00 77.62 324 GLY B C 1
ATOM 7301 O O . GLY B 1 324 ? 37.912 -2.153 17.954 1.00 77.96 324 GLY B O 1
ATOM 7302 N N . ASP B 1 325 ? 36.894 -0.216 17.377 1.00 76.37 325 ASP B N 1
ATOM 7303 C CA . ASP B 1 325 ? 35.562 -0.815 17.333 1.00 75.26 325 ASP B CA 1
ATOM 7304 C C . ASP B 1 325 ? 35.250 -1.401 15.932 1.00 74.05 325 ASP B C 1
ATOM 7305 O O . ASP B 1 325 ? 35.625 -2.536 15.622 1.00 74.01 325 ASP B O 1
ATOM 7310 N N . TRP B 1 326 ? 34.607 -0.592 15.088 1.00 72.66 326 TRP B N 1
ATOM 7311 C CA . TRP B 1 326 ? 33.968 -1.024 13.829 1.00 70.71 326 TRP B CA 1
ATOM 7312 C C . TRP B 1 326 ? 34.904 -1.077 12.618 1.00 69.80 326 TRP B C 1
ATOM 7313 O O . TRP B 1 326 ? 35.989 -0.490 12.624 1.00 70.01 326 TRP B O 1
ATOM 7324 N N . GLN B 1 327 ? 34.449 -1.784 11.587 1.00 68.58 327 GLN B N 1
ATOM 7325 C CA . GLN B 1 327 ? 35.119 -1.881 10.294 1.00 67.53 327 GLN B CA 1
ATOM 7326 C C . GLN B 1 327 ? 34.031 -2.274 9.281 1.00 67.05 327 GLN B C 1
ATOM 7327 O O . GLN B 1 327 ? 33.143 -3.069 9.601 1.00 66.76 327 GLN B O 1
ATOM 7333 N N . PRO B 1 328 ? 34.060 -1.680 8.073 1.00 66.57 328 PRO B N 1
ATOM 7334 C CA . PRO B 1 328 ? 33.069 -2.034 7.054 1.00 66.32 328 PRO B CA 1
ATOM 7335 C C . PRO B 1 328 ? 32.983 -3.550 6.818 1.00 66.24 328 PRO B C 1
ATOM 7336 O O . PRO B 1 328 ? 34.015 -4.217 6.722 1.00 66.22 328 PRO B O 1
ATOM 7340 N N . GLU B 1 329 ? 31.759 -4.077 6.730 1.00 66.09 329 GLU B N 1
ATOM 7341 C CA . GLU B 1 329 ? 31.531 -5.523 6.718 1.00 65.83 329 GLU B CA 1
ATOM 7342 C C . GLU B 1 329 ? 31.985 -6.201 5.411 1.00 65.39 329 GLU B C 1
ATOM 7343 O O . GLU B 1 329 ? 32.143 -7.419 5.363 1.00 65.47 329 GLU B O 1
ATOM 7349 N N . SER B 1 330 ? 32.206 -5.409 4.365 1.00 64.79 330 SER B N 1
ATOM 7350 C CA . SER B 1 330 ? 32.698 -5.922 3.081 1.00 64.21 330 SER B CA 1
ATOM 7351 C C . SER B 1 330 ? 33.718 -4.979 2.449 1.00 63.60 330 SER B C 1
ATOM 7352 O O . SER B 1 330 ? 33.788 -3.811 2.788 1.00 63.63 330 SER B O 1
ATOM 7355 N N . GLU B 1 331 ? 34.515 -5.495 1.528 1.00 63.23 331 GLU B N 1
ATOM 7356 C CA . GLU B 1 331 ? 35.586 -4.704 0.927 1.00 62.54 331 GLU B CA 1
ATOM 7357 C C . GLU B 1 331 ? 35.076 -3.536 0.077 1.00 61.64 331 GLU B C 1
ATOM 7358 O O . GLU B 1 331 ? 35.677 -2.459 0.061 1.00 61.41 331 GLU B O 1
ATOM 7364 N N . ALA B 1 332 ? 33.973 -3.771 -0.627 1.00 60.83 332 ALA B N 1
ATOM 7365 C CA . ALA B 1 332 ? 33.399 -2.803 -1.549 1.00 59.99 332 ALA B CA 1
ATOM 7366 C C . ALA B 1 332 ? 32.671 -1.676 -0.822 1.00 59.46 332 ALA B C 1
ATOM 7367 O O . ALA B 1 332 ? 32.543 -0.578 -1.361 1.00 59.47 332 ALA B O 1
ATOM 7369 N N . ILE B 1 333 ? 32.203 -1.952 0.399 1.00 58.81 333 ILE B N 1
ATOM 7370 C CA . ILE B 1 333 ? 31.747 -0.901 1.328 1.00 57.90 333 ILE B CA 1
ATOM 7371 C C . ILE B 1 333 ? 32.920 -0.003 1.719 1.00 57.42 333 ILE B C 1
ATOM 7372 O O . ILE B 1 333 ? 32.861 1.208 1.526 1.00 57.82 333 ILE B O 1
ATOM 7377 N N . ALA B 1 334 ? 33.987 -0.592 2.257 1.00 56.76 334 ALA B N 1
ATOM 7378 C CA . ALA B 1 334 ? 35.201 0.158 2.621 1.00 56.06 334 ALA B CA 1
ATOM 7379 C C . ALA B 1 334 ? 35.678 1.074 1.506 1.00 55.51 334 ALA B C 1
ATOM 7380 O O . ALA B 1 334 ? 36.196 2.153 1.777 1.00 55.43 334 ALA B O 1
ATOM 7382 N N . GLU B 1 335 ? 35.500 0.625 0.259 1.00 55.21 335 GLU B N 1
ATOM 7383 C CA . GLU B 1 335 ? 35.825 1.404 -0.941 1.00 54.61 335 GLU B CA 1
ATOM 7384 C C . GLU B 1 335 ? 34.950 2.648 -1.003 1.00 53.73 335 GLU B C 1
ATOM 7385 O O . GLU B 1 335 ? 35.466 3.774 -1.050 1.00 53.66 335 GLU B O 1
ATOM 7391 N N . GLN B 1 336 ? 33.632 2.434 -0.980 1.00 52.79 336 GLN B N 1
ATOM 7392 C CA . GLN B 1 336 ? 32.646 3.526 -0.982 1.00 51.91 336 GLN B CA 1
ATOM 7393 C C . GLN B 1 336 ? 33.019 4.654 -0.055 1.00 51.21 336 GLN B C 1
ATOM 7394 O O . GLN B 1 336 ? 33.171 5.794 -0.486 1.00 50.79 336 GLN B O 1
ATOM 7400 N N . VAL B 1 337 ? 33.203 4.295 1.208 1.00 50.98 337 VAL B N 1
ATOM 7401 C CA . VAL B 1 337 ? 33.492 5.221 2.294 1.00 51.00 337 VAL B CA 1
ATOM 7402 C C . VAL B 1 337 ? 34.652 6.161 1.941 1.00 50.65 337 VAL B C 1
ATOM 7403 O O . VAL B 1 337 ? 34.497 7.380 1.989 1.00 50.39 337 VAL B O 1
ATOM 7407 N N . ARG B 1 338 ? 35.780 5.576 1.540 1.00 50.90 338 ARG B N 1
ATOM 7408 C CA . ARG B 1 338 ? 36.988 6.305 1.131 1.00 50.96 338 ARG B CA 1
ATOM 7409 C C . ARG B 1 338 ? 36.801 7.202 -0.083 1.00 50.37 338 ARG B C 1
ATOM 7410 O O . ARG B 1 338 ? 37.506 8.201 -0.239 1.00 50.20 338 ARG B O 1
ATOM 7418 N N . LEU B 1 339 ? 35.870 6.836 -0.954 1.00 49.92 339 LEU B N 1
ATOM 7419 C CA . LEU B 1 339 ? 35.626 7.635 -2.142 1.00 49.68 339 LEU B CA 1
ATOM 7420 C C . LEU B 1 339 ? 34.865 8.862 -1.743 1.00 49.49 339 LEU B C 1
ATOM 7421 O O . LEU B 1 339 ? 35.299 9.981 -1.993 1.00 48.97 339 LEU B O 1
ATOM 7426 N N . LEU B 1 340 ? 33.750 8.624 -1.062 1.00 50.35 340 LEU B N 1
ATOM 7427 C CA . LEU B 1 340 ? 32.913 9.672 -0.490 1.00 50.11 340 LEU B CA 1
ATOM 7428 C C . LEU B 1 340 ? 33.683 10.661 0.350 1.00 51.14 340 LEU B C 1
ATOM 7429 O O . LEU B 1 340 ? 33.297 11.833 0.416 1.00 52.25 340 LEU B O 1
ATOM 7434 N N . ALA B 1 341 ? 34.756 10.218 1.008 1.00 52.05 341 ALA B N 1
ATOM 7435 C CA . ALA B 1 341 ? 35.579 11.151 1.810 1.00 52.18 341 ALA B CA 1
ATOM 7436 C C . ALA B 1 341 ? 36.402 12.072 0.901 1.00 52.20 341 ALA B C 1
ATOM 7437 O O . ALA B 1 341 ? 36.462 13.282 1.135 1.00 52.64 341 ALA B O 1
ATOM 7439 N N . GLN B 1 342 ? 37.001 11.490 -0.142 1.00 52.27 342 GLN B N 1
ATOM 7440 C CA . GLN B 1 342 ? 37.645 12.240 -1.245 1.00 51.82 342 GLN B CA 1
ATOM 7441 C C . GLN B 1 342 ? 36.671 13.174 -1.982 1.00 51.58 342 GLN B C 1
ATOM 7442 O O . GLN B 1 342 ? 37.051 14.266 -2.372 1.00 51.65 342 GLN B O 1
ATOM 7448 N N . ILE B 1 343 ? 35.428 12.743 -2.180 1.00 51.68 343 ILE B N 1
ATOM 7449 C CA . ILE B 1 343 ? 34.374 13.665 -2.601 1.00 51.81 343 ILE B CA 1
ATOM 7450 C C . ILE B 1 343 ? 34.204 14.764 -1.538 1.00 52.94 343 ILE B C 1
ATOM 7451 O O . ILE B 1 343 ? 34.411 15.941 -1.829 1.00 53.44 343 ILE B O 1
ATOM 7456 N N . CYS B 1 344 ? 33.839 14.391 -0.308 1.00 53.28 344 CYS B N 1
ATOM 7457 C CA . CYS B 1 344 ? 33.771 15.354 0.758 1.00 53.54 344 CYS B CA 1
ATOM 7458 C C . CYS B 1 344 ? 34.985 16.293 0.745 1.00 54.09 344 CYS B C 1
ATOM 7459 O O . CYS B 1 344 ? 34.821 17.509 0.812 1.00 53.78 344 CYS B O 1
ATOM 7462 N N . GLN B 1 345 ? 36.191 15.741 0.630 1.00 55.13 345 GLN B N 1
ATOM 7463 C CA . GLN B 1 345 ? 37.409 16.555 0.779 1.00 56.66 345 GLN B CA 1
ATOM 7464 C C . GLN B 1 345 ? 37.551 17.634 -0.254 1.00 56.68 345 GLN B C 1
ATOM 7465 O O . GLN B 1 345 ? 37.682 18.796 0.115 1.00 57.12 345 GLN B O 1
ATOM 7471 N N . ARG B 1 346 ? 37.491 17.252 -1.530 1.00 56.60 346 ARG B N 1
ATOM 7472 C CA . ARG B 1 346 ? 37.554 18.199 -2.657 1.00 56.77 346 ARG B CA 1
ATOM 7473 C C . ARG B 1 346 ? 36.430 19.232 -2.605 1.00 56.68 346 ARG B C 1
ATOM 7474 O O . ARG B 1 346 ? 36.618 20.413 -2.911 1.00 56.48 346 ARG B O 1
ATOM 7482 N N . ARG B 1 347 ? 35.256 18.747 -2.230 1.00 56.73 347 ARG B N 1
ATOM 7483 C CA . ARG B 1 347 ? 34.020 19.462 -2.398 1.00 57.19 347 ARG B CA 1
ATOM 7484 C C . ARG B 1 347 ? 33.836 20.456 -1.263 1.00 57.35 347 ARG B C 1
ATOM 7485 O O . ARG B 1 347 ? 33.191 21.494 -1.445 1.00 57.66 347 ARG B O 1
ATOM 7493 N N . GLY B 1 348 ? 34.426 20.134 -0.109 1.00 57.47 348 GLY B N 1
ATOM 7494 C CA . GLY B 1 348 ? 34.625 21.076 0.987 1.00 57.33 348 GLY B CA 1
ATOM 7495 C C . GLY B 1 348 ? 35.643 22.160 0.672 1.00 57.79 348 GLY B C 1
ATOM 7496 O O . GLY B 1 348 ? 35.463 23.314 1.070 1.00 57.59 348 GLY B O 1
ATOM 7497 N N . GLU B 1 349 ? 36.707 21.799 -0.045 1.00 58.39 349 GLU B N 1
ATOM 7498 C CA . GLU B 1 349 ? 37.705 22.773 -0.560 1.00 59.28 349 GLU B CA 1
ATOM 7499 C C . GLU B 1 349 ? 37.164 23.780 -1.585 1.00 59.37 349 GLU B C 1
ATOM 7500 O O . GLU B 1 349 ? 37.620 24.917 -1.656 1.00 59.53 349 GLU B O 1
ATOM 7506 N N . TRP B 1 350 ? 36.222 23.349 -2.408 1.00 59.64 350 TRP B N 1
ATOM 7507 C CA . TRP B 1 350 ? 35.665 24.223 -3.427 1.00 59.63 350 TRP B CA 1
ATOM 7508 C C . TRP B 1 350 ? 34.864 25.334 -2.753 1.00 59.87 350 TRP B C 1
ATOM 7509 O O . TRP B 1 350 ? 34.963 26.511 -3.136 1.00 60.17 350 TRP B O 1
ATOM 7520 N N . ARG B 1 351 ? 34.078 24.951 -1.746 1.00 59.86 351 ARG B N 1
ATOM 7521 C CA . ARG B 1 351 ? 33.217 25.889 -1.013 1.00 59.80 351 ARG B CA 1
ATOM 7522 C C . ARG B 1 351 ? 34.018 26.818 -0.109 1.00 60.26 351 ARG B C 1
ATOM 7523 O O . ARG B 1 351 ? 33.535 27.864 0.309 1.00 60.84 351 ARG B O 1
ATOM 7531 N N . HIS B 1 352 ? 35.246 26.426 0.190 1.00 60.62 352 HIS B N 1
ATOM 7532 C CA . HIS B 1 352 ? 36.166 27.286 0.904 1.00 60.97 352 HIS B CA 1
ATOM 7533 C C . HIS B 1 352 ? 36.688 28.383 -0.016 1.00 60.40 352 HIS B C 1
ATOM 7534 O O . HIS B 1 352 ? 36.854 29.534 0.394 1.00 61.02 352 HIS B O 1
ATOM 7541 N N . ASN B 1 353 ? 36.950 27.994 -1.255 1.00 59.53 353 ASN B N 1
ATOM 7542 C CA . ASN B 1 353 ? 37.564 28.841 -2.262 1.00 58.65 353 ASN B CA 1
ATOM 7543 C C . ASN B 1 353 ? 36.601 29.713 -3.024 1.00 58.44 353 ASN B C 1
ATOM 7544 O O . ASN B 1 353 ? 36.989 30.792 -3.465 1.00 58.79 353 ASN B O 1
ATOM 7549 N N . HIS B 1 354 ? 35.367 29.240 -3.211 1.00 57.70 354 HIS B N 1
ATOM 7550 C CA . HIS B 1 354 ? 34.440 29.877 -4.145 1.00 56.77 354 HIS B CA 1
ATOM 7551 C C . HIS B 1 354 ? 33.103 30.245 -3.517 1.00 56.67 354 HIS B C 1
ATOM 7552 O O . HIS B 1 354 ? 32.299 30.948 -4.133 1.00 57.05 354 HIS B O 1
ATOM 7559 N N . ALA B 1 355 ? 32.867 29.760 -2.301 1.00 56.14 355 ALA B N 1
ATOM 7560 C CA . ALA B 1 355 ? 31.680 30.125 -1.530 1.00 56.08 355 ALA B CA 1
ATOM 7561 C C . ALA B 1 355 ? 32.022 30.372 -0.051 1.00 56.20 355 ALA B C 1
ATOM 7562 O O . ALA B 1 355 ? 33.126 30.801 0.268 1.00 55.61 355 ALA B O 1
ATOM 7564 N N . LEU B 1 356 ? 31.062 30.101 0.832 1.00 57.07 356 LEU B N 1
ATOM 7565 C CA . LEU B 1 356 ? 31.202 30.288 2.283 1.00 57.98 356 LEU B CA 1
ATOM 7566 C C . LEU B 1 356 ? 30.982 28.954 2.989 1.00 59.47 356 LEU B C 1
ATOM 7567 O O . LEU B 1 356 ? 30.025 28.249 2.671 1.00 59.45 356 LEU B O 1
ATOM 7572 N N . VAL B 1 357 ? 31.839 28.607 3.948 1.00 60.86 357 VAL B N 1
ATOM 7573 C CA . VAL B 1 357 ? 31.530 27.439 4.771 1.00 62.06 357 VAL B CA 1
ATOM 7574 C C . VAL B 1 357 ? 30.949 27.887 6.090 1.00 63.58 357 VAL B C 1
ATOM 7575 O O . VAL B 1 357 ? 31.588 28.634 6.846 1.00 64.02 357 VAL B O 1
ATOM 7579 N N . PHE B 1 358 ? 29.727 27.444 6.361 1.00 65.09 358 PHE B N 1
ATOM 7580 C CA . PHE B 1 358 ? 29.062 27.809 7.600 1.00 66.57 358 PHE B CA 1
ATOM 7581 C C . PHE B 1 358 ? 29.816 27.252 8.790 1.00 67.50 358 PHE B C 1
ATOM 7582 O O . PHE B 1 358 ? 30.033 26.030 8.899 1.00 67.53 358 PHE B O 1
ATOM 7590 N N . LYS B 1 359 ? 30.223 28.186 9.652 1.00 68.50 359 LYS B N 1
ATOM 7591 C CA . LYS B 1 359 ? 30.808 27.909 10.954 1.00 69.49 359 LYS B CA 1
ATOM 7592 C C . LYS B 1 359 ? 29.703 27.422 11.874 1.00 69.44 359 LYS B C 1
ATOM 7593 O O . LYS B 1 359 ? 28.974 28.222 12.488 1.00 69.67 359 LYS B O 1
ATOM 7599 N N . ASP B 1 360 ? 29.564 26.103 11.939 1.00 69.56 360 ASP B N 1
ATOM 7600 C CA . ASP B 1 360 ? 28.449 25.468 12.641 1.00 69.61 360 ASP B CA 1
ATOM 7601 C C . ASP B 1 360 ? 28.527 25.693 14.158 1.00 68.72 360 ASP B C 1
ATOM 7602 O O . ASP B 1 360 ? 29.577 25.561 14.794 1.00 68.14 360 ASP B O 1
ATOM 7607 N N . ARG B 1 361 ? 27.391 26.109 14.698 1.00 68.36 361 ARG B N 1
ATOM 7608 C CA . ARG B 1 361 ? 27.209 26.347 16.117 1.00 67.16 361 ARG B CA 1
ATOM 7609 C C . ARG B 1 361 ? 26.888 24.998 16.814 1.00 66.59 361 ARG B C 1
ATOM 7610 O O . ARG B 1 361 ? 26.391 24.069 16.162 1.00 66.65 361 ARG B O 1
ATOM 7618 N N . PRO B 1 362 ? 27.143 24.886 18.141 1.00 65.56 362 PRO B N 1
ATOM 7619 C CA . PRO B 1 362 ? 26.922 23.580 18.789 1.00 63.73 362 PRO B CA 1
ATOM 7620 C C . PRO B 1 362 ? 25.465 23.161 18.665 1.00 61.98 362 PRO B C 1
ATOM 7621 O O . PRO B 1 362 ? 24.575 23.960 18.942 1.00 61.52 362 PRO B O 1
ATOM 7625 N N . ASP B 1 363 ? 25.237 21.929 18.226 1.00 59.22 363 ASP B N 1
ATOM 7626 C CA . ASP B 1 363 ? 23.887 21.407 18.081 1.00 56.97 363 ASP B CA 1
ATOM 7627 C C . ASP B 1 363 ? 23.503 20.634 19.327 1.00 53.89 363 ASP B C 1
ATOM 7628 O O . ASP B 1 363 ? 23.976 19.547 19.547 1.00 53.31 363 ASP B O 1
ATOM 7633 N N . TYR B 1 364 ? 22.632 21.220 20.128 1.00 51.85 364 TYR B N 1
ATOM 7634 C CA . TYR B 1 364 ? 22.293 20.737 21.459 1.00 49.39 364 TYR B CA 1
ATOM 7635 C C . TYR B 1 364 ? 21.166 19.744 21.338 1.00 49.98 364 TYR B C 1
ATOM 7636 O O . TYR B 1 364 ? 20.238 19.965 20.575 1.00 52.08 364 TYR B O 1
ATOM 7645 N N . ARG B 1 365 ? 21.235 18.633 22.050 1.00 49.64 365 ARG B N 1
ATOM 7646 C CA . ARG B 1 365 ? 20.163 17.668 22.034 1.00 50.15 365 ARG B CA 1
ATOM 7647 C C . ARG B 1 365 ? 19.768 17.433 23.474 1.00 48.72 365 ARG B C 1
ATOM 7648 O O . ARG B 1 365 ? 20.628 17.354 24.353 1.00 47.10 365 ARG B O 1
ATOM 7656 N N . PHE B 1 366 ? 18.459 17.401 23.715 1.00 48.30 366 PHE B N 1
ATOM 7657 C CA . PHE B 1 366 ? 17.912 17.125 25.018 1.00 47.70 366 PHE B CA 1
ATOM 7658 C C . PHE B 1 366 ? 17.830 15.605 25.105 1.00 48.41 366 PHE B C 1
ATOM 7659 O O . PHE B 1 366 ? 17.273 14.960 24.234 1.00 48.57 366 PHE B O 1
ATOM 7667 N N . ILE B 1 367 ? 18.406 15.050 26.165 1.00 49.14 367 ILE B N 1
ATOM 7668 C CA . ILE B 1 367 ? 18.396 13.640 26.447 1.00 49.70 367 ILE B CA 1
ATOM 7669 C C . ILE B 1 367 ? 17.356 13.483 27.528 1.00 50.37 367 ILE B C 1
ATOM 7670 O O . ILE B 1 367 ? 17.585 13.869 28.690 1.00 50.18 367 ILE B O 1
ATOM 7675 N N . LEU B 1 368 ? 16.194 12.942 27.164 1.00 51.79 368 LEU B N 1
ATOM 7676 C CA . LEU B 1 368 ? 15.057 12.883 28.120 1.00 53.27 368 LEU B CA 1
ATOM 7677 C C . LEU B 1 368 ? 14.845 11.499 28.792 1.00 55.59 368 LEU B C 1
ATOM 7678 O O . LEU B 1 368 ? 15.289 10.473 28.276 1.00 55.98 368 LEU B O 1
ATOM 7683 N N . GLY B 1 369 ? 14.212 11.493 29.965 1.00 58.48 369 GLY B N 1
ATOM 7684 C CA . GLY B 1 369 ? 13.795 10.240 30.629 1.00 62.73 369 GLY B CA 1
ATOM 7685 C C . GLY B 1 369 ? 12.326 9.910 30.357 1.00 65.22 369 GLY B C 1
ATOM 7686 O O . GLY B 1 369 ? 11.733 10.389 29.358 1.00 65.74 369 GLY B O 1
ATOM 7687 N N . GLU B 1 370 ? 11.732 9.125 31.263 1.00 66.71 370 GLU B N 1
ATOM 7688 C CA . GLU B 1 370 ? 10.391 8.509 31.059 1.00 67.63 370 GLU B CA 1
ATOM 7689 C C . GLU B 1 370 ? 9.246 9.505 31.023 1.00 67.80 370 GLU B C 1
ATOM 7690 O O . GLU B 1 370 ? 8.586 9.642 30.000 1.00 69.07 370 GLU B O 1
ATOM 7692 N N . LYS B 1 371 ? 8.997 10.189 32.139 1.00 67.10 371 LYS B N 1
ATOM 7693 C CA . LYS B 1 371 ? 8.077 11.318 32.147 1.00 65.81 371 LYS B CA 1
ATOM 7694 C C . LYS B 1 371 ? 8.755 12.601 31.597 1.00 64.60 371 LYS B C 1
ATOM 7695 O O . LYS B 1 371 ? 8.535 13.743 32.119 1.00 64.40 371 LYS B O 1
ATOM 7701 N N . GLY B 1 372 ? 9.562 12.403 30.543 1.00 62.80 372 GLY B N 1
ATOM 7702 C CA . GLY B 1 372 ? 10.181 13.516 29.808 1.00 61.08 372 GLY B CA 1
ATOM 7703 C C . GLY B 1 372 ? 11.194 14.294 30.636 1.00 59.95 372 GLY B C 1
ATOM 7704 O O . GLY B 1 372 ? 11.497 15.472 30.345 1.00 59.46 372 GLY B O 1
ATOM 7705 N N . GLU B 1 373 ? 11.706 13.632 31.678 1.00 58.37 373 GLU B N 1
ATOM 7706 C CA . GLU B 1 373 ? 12.688 14.226 32.571 1.00 57.26 373 GLU B CA 1
ATOM 7707 C C . GLU B 1 373 ? 13.914 14.536 31.757 1.00 55.06 373 GLU B C 1
ATOM 7708 O O . GLU B 1 373 ? 14.235 13.779 30.823 1.00 55.62 373 GLU B O 1
ATOM 7714 N N . VAL B 1 374 ? 14.585 15.637 32.077 1.00 51.70 374 VAL B N 1
ATOM 7715 C CA . VAL B 1 374 ? 15.774 15.993 31.358 1.00 50.27 374 VAL B CA 1
ATOM 7716 C C . VAL B 1 374 ? 16.942 15.361 32.071 1.00 49.88 374 VAL B C 1
ATOM 7717 O O . VAL B 1 374 ? 17.228 15.743 33.184 1.00 50.04 374 VAL B O 1
ATOM 7721 N N . LEU B 1 375 ? 17.608 14.398 31.431 1.00 49.46 375 LEU B N 1
ATOM 7722 C CA . LEU B 1 375 ? 18.825 13.794 31.997 1.00 49.81 375 LEU B CA 1
ATOM 7723 C C . LEU B 1 375 ? 20.092 14.549 31.637 1.00 50.26 375 LEU B C 1
ATOM 7724 O O . LEU B 1 375 ? 20.974 14.680 32.458 1.00 51.48 375 LEU B O 1
ATOM 7729 N N . ASP B 1 376 ? 20.199 15.054 30.417 1.00 50.70 376 ASP B N 1
ATOM 7730 C CA . ASP B 1 376 ? 21.343 15.903 30.089 1.00 51.56 376 ASP B CA 1
ATOM 7731 C C . ASP B 1 376 ? 21.015 16.646 28.806 1.00 50.70 376 ASP B C 1
ATOM 7732 O O . ASP B 1 376 ? 20.024 16.358 28.158 1.00 48.82 376 ASP B O 1
ATOM 7737 N N . ILE B 1 377 ? 21.844 17.627 28.476 1.00 51.36 377 ILE B N 1
ATOM 7738 C CA . ILE B 1 377 ? 21.695 18.408 27.273 1.00 52.41 377 ILE B CA 1
ATOM 7739 C C . ILE B 1 377 ? 23.094 18.635 26.737 1.00 55.61 377 ILE B C 1
ATOM 7740 O O . ILE B 1 377 ? 23.861 19.458 27.282 1.00 56.46 377 ILE B O 1
ATOM 7745 N N . VAL B 1 378 ? 23.416 17.917 25.662 1.00 56.98 378 VAL B N 1
ATOM 7746 C CA . VAL B 1 378 ? 24.745 17.930 25.140 1.00 58.78 378 VAL B CA 1
ATOM 7747 C C . VAL B 1 378 ? 24.739 18.259 23.658 1.00 59.92 378 VAL B C 1
ATOM 7748 O O . VAL B 1 378 ? 23.726 18.100 22.970 1.00 59.60 378 VAL B O 1
ATOM 7752 N N . ALA B 1 379 ? 25.896 18.708 23.173 1.00 61.09 379 ALA B N 1
ATOM 7753 C CA . ALA B 1 379 ? 26.053 19.061 21.784 1.00 61.84 379 ALA B CA 1
ATOM 7754 C C . ALA B 1 379 ? 26.858 17.936 21.231 1.00 63.18 379 ALA B C 1
ATOM 7755 O O . ALA B 1 379 ? 27.777 17.434 21.887 1.00 63.38 379 ALA B O 1
ATOM 7757 N N . GLU B 1 380 ? 26.475 17.487 20.050 1.00 64.59 380 GLU B N 1
ATOM 7758 C CA . GLU B 1 380 ? 27.284 16.510 19.371 1.00 66.46 380 GLU B CA 1
ATOM 7759 C C . GLU B 1 380 ? 28.152 17.278 18.411 1.00 65.81 380 GLU B C 1
ATOM 7760 O O . GLU B 1 380 ? 27.649 18.105 17.672 1.00 65.05 380 GLU B O 1
ATOM 7766 N N . PRO B 1 381 ? 29.473 17.042 18.460 1.00 66.53 381 PRO B N 1
ATOM 7767 C CA . PRO B 1 381 ? 30.387 17.739 17.544 1.00 66.39 381 PRO B CA 1
ATOM 7768 C C . PRO B 1 381 ? 30.273 17.065 16.175 1.00 66.06 381 PRO B C 1
ATOM 7769 O O . PRO B 1 381 ? 30.205 15.837 16.101 1.00 65.85 381 PRO B O 1
ATOM 7773 N N . ARG B 1 382 ? 30.205 17.856 15.111 1.00 65.88 382 ARG B N 1
ATOM 7774 C CA . ARG B 1 382 ? 30.092 17.291 13.792 1.00 66.15 382 ARG B CA 1
ATOM 7775 C C . ARG B 1 382 ? 31.429 16.652 13.355 1.00 65.42 382 ARG B C 1
ATOM 7776 O O . ARG B 1 382 ? 32.475 17.300 13.324 1.00 65.46 382 ARG B O 1
ATOM 7784 N N . ARG B 1 383 ? 31.386 15.362 13.048 1.00 64.44 383 ARG B N 1
ATOM 7785 C CA . ARG B 1 383 ? 32.589 14.651 12.644 1.00 63.59 383 ARG B CA 1
ATOM 7786 C C . ARG B 1 383 ? 32.726 14.556 11.130 1.00 62.70 383 ARG B C 1
ATOM 7787 O O . ARG B 1 383 ? 31.929 15.118 10.375 1.00 63.03 383 ARG B O 1
ATOM 7795 N N . ILE B 1 384 ? 33.751 13.844 10.686 1.00 61.19 384 ILE B N 1
ATOM 7796 C CA . ILE B 1 384 ? 34.018 13.745 9.273 1.00 59.57 384 ILE B CA 1
ATOM 7797 C C . ILE B 1 384 ? 32.849 13.086 8.479 1.00 58.53 384 ILE B C 1
ATOM 7798 O O . ILE B 1 384 ? 32.533 13.504 7.362 1.00 58.44 384 ILE B O 1
ATOM 7803 N N . ALA B 1 385 ? 32.179 12.100 9.071 1.00 56.84 385 ALA B N 1
ATOM 7804 C CA . ALA B 1 385 ? 31.107 11.404 8.378 1.00 55.51 385 ALA B CA 1
ATOM 7805 C C . ALA B 1 385 ? 29.897 12.312 8.187 1.00 55.32 385 ALA B C 1
ATOM 7806 O O . ALA B 1 385 ? 29.209 12.249 7.163 1.00 54.58 385 ALA B O 1
ATOM 7808 N N . ASN B 1 386 ? 29.659 13.158 9.191 1.00 54.90 386 ASN B N 1
ATOM 7809 C CA . ASN B 1 386 ? 28.676 14.235 9.128 1.00 54.61 386 ASN B CA 1
ATOM 7810 C C . ASN B 1 386 ? 28.897 15.227 7.987 1.00 53.53 386 ASN B C 1
ATOM 7811 O O . ASN B 1 386 ? 27.962 15.610 7.296 1.00 52.76 386 ASN B O 1
ATOM 7816 N N . ARG B 1 387 ? 30.143 15.633 7.811 1.00 53.01 387 ARG B N 1
ATOM 7817 C CA . ARG B 1 387 ? 30.554 16.422 6.670 1.00 52.97 387 ARG B CA 1
ATOM 7818 C C . ARG B 1 387 ? 30.330 15.704 5.319 1.00 51.75 387 ARG B C 1
ATOM 7819 O O . ARG B 1 387 ? 29.936 16.338 4.348 1.00 50.77 387 ARG B O 1
ATOM 7827 N N . ILE B 1 388 ? 30.605 14.399 5.264 1.00 51.01 388 ILE B N 1
ATOM 7828 C CA . ILE B 1 388 ? 30.447 13.616 4.026 1.00 50.67 388 ILE B CA 1
ATOM 7829 C C . ILE B 1 388 ? 29.005 13.699 3.553 1.00 50.29 388 ILE B C 1
ATOM 7830 O O . ILE B 1 388 ? 28.753 14.048 2.412 1.00 49.42 388 ILE B O 1
ATOM 7835 N N . VAL B 1 389 ? 28.060 13.426 4.451 1.00 50.55 389 VAL B N 1
ATOM 7836 C CA . VAL B 1 389 ? 26.631 13.454 4.076 1.00 50.52 389 VAL B CA 1
ATOM 7837 C C . VAL B 1 389 ? 26.198 14.885 3.817 1.00 51.00 389 VAL B C 1
ATOM 7838 O O . VAL B 1 389 ? 25.244 15.127 3.088 1.00 51.56 389 VAL B O 1
ATOM 7842 N N . GLU B 1 390 ? 26.952 15.824 4.368 1.00 51.30 390 GLU B N 1
ATOM 7843 C CA . GLU B 1 390 ? 26.654 17.254 4.235 1.00 52.27 390 GLU B CA 1
ATOM 7844 C C . GLU B 1 390 ? 26.952 17.782 2.828 1.00 50.89 390 GLU B C 1
ATOM 7845 O O . GLU B 1 390 ? 26.072 18.302 2.170 1.00 50.41 390 GLU B O 1
ATOM 7851 N N . GLU B 1 391 ? 28.197 17.649 2.397 1.00 50.19 391 GLU B N 1
ATOM 7852 C CA . GLU B 1 391 ? 28.644 18.177 1.120 1.00 50.31 391 GLU B CA 1
ATOM 7853 C C . GLU B 1 391 ? 27.916 17.550 -0.079 1.00 50.23 391 GLU B C 1
ATOM 7854 O O . GLU B 1 391 ? 27.631 18.236 -1.072 1.00 49.89 391 GLU B O 1
ATOM 7860 N N . ALA B 1 392 ? 27.579 16.263 0.055 1.00 50.17 392 ALA B N 1
ATOM 7861 C CA . ALA B 1 392 ? 26.744 15.518 -0.910 1.00 50.06 392 ALA B CA 1
ATOM 7862 C C . ALA B 1 392 ? 25.332 16.066 -1.080 1.00 49.59 392 ALA B C 1
ATOM 7863 O O . ALA B 1 392 ? 24.848 16.180 -2.192 1.00 49.38 392 ALA B O 1
ATOM 7873 N N . ILE B 1 394 ? 24.480 19.061 -0.457 1.00 49.04 394 ILE B N 1
ATOM 7874 C CA . ILE B 1 394 ? 24.581 20.422 -0.937 1.00 48.26 394 ILE B CA 1
ATOM 7875 C C . ILE B 1 394 ? 24.822 20.395 -2.429 1.00 48.27 394 ILE B C 1
ATOM 7876 O O . ILE B 1 394 ? 24.074 21.011 -3.189 1.00 48.96 394 ILE B O 1
ATOM 7881 N N . ALA B 1 395 ? 25.846 19.648 -2.847 1.00 47.86 395 ALA B N 1
ATOM 7882 C CA . ALA B 1 395 ? 26.144 19.426 -4.270 1.00 46.79 395 ALA B CA 1
ATOM 7883 C C . ALA B 1 395 ? 24.927 18.902 -5.019 1.00 46.58 395 ALA B C 1
ATOM 7884 O O . ALA B 1 395 ? 24.680 19.288 -6.152 1.00 47.40 395 ALA B O 1
ATOM 7886 N N . ALA B 1 396 ? 24.174 18.010 -4.385 1.00 46.34 396 ALA B N 1
ATOM 7887 C CA . ALA B 1 396 ? 22.935 17.485 -4.949 1.00 45.54 396 ALA B CA 1
ATOM 7888 C C . ALA B 1 396 ? 21.899 18.582 -5.067 1.00 45.34 396 ALA B C 1
ATOM 7889 O O . ALA B 1 396 ? 21.148 18.625 -6.025 1.00 44.86 396 ALA B O 1
ATOM 7891 N N . ASN B 1 397 ? 21.860 19.482 -4.089 1.00 45.55 397 ASN B N 1
ATOM 7892 C CA . ASN B 1 397 ? 20.806 20.476 -4.074 1.00 45.66 397 ASN B CA 1
ATOM 7893 C C . ASN B 1 397 ? 21.059 21.651 -5.020 1.00 45.68 397 ASN B C 1
ATOM 7894 O O . ASN B 1 397 ? 20.127 22.332 -5.457 1.00 44.98 397 ASN B O 1
ATOM 7899 N N . ILE B 1 398 ? 22.329 21.885 -5.314 1.00 45.96 398 ILE B N 1
ATOM 7900 C CA . ILE B 1 398 ? 22.709 22.866 -6.300 1.00 46.82 398 ILE B CA 1
ATOM 7901 C C . ILE B 1 398 ? 22.308 22.361 -7.703 1.00 47.54 398 ILE B C 1
ATOM 7902 O O . ILE B 1 398 ? 21.944 23.152 -8.570 1.00 47.74 398 ILE B O 1
ATOM 7907 N N . CYS B 1 399 ? 22.380 21.048 -7.918 1.00 47.95 399 CYS B N 1
ATOM 7908 C CA . CYS B 1 399 ? 21.938 20.450 -9.176 1.00 47.85 399 CYS B CA 1
ATOM 7909 C C . CYS B 1 399 ? 20.484 20.798 -9.419 1.00 48.58 399 CYS B C 1
ATOM 7910 O O . CYS B 1 399 ? 20.157 21.455 -10.410 1.00 49.17 399 CYS B O 1
ATOM 7913 N N . ALA B 1 400 ? 19.614 20.393 -8.500 1.00 48.68 400 ALA B N 1
ATOM 7914 C CA . ALA B 1 400 ? 18.193 20.649 -8.651 1.00 49.16 400 ALA B CA 1
ATOM 7915 C C . ALA B 1 400 ? 17.978 22.108 -8.960 1.00 49.57 400 ALA B C 1
ATOM 7916 O O . ALA B 1 400 ? 17.003 22.483 -9.593 1.00 50.14 400 ALA B O 1
ATOM 7918 N N . ALA B 1 401 ? 18.900 22.936 -8.503 1.00 50.14 401 ALA B N 1
ATOM 7919 C CA . ALA B 1 401 ? 18.733 24.371 -8.623 1.00 50.44 401 ALA B CA 1
ATOM 7920 C C . ALA B 1 401 ? 19.237 24.762 -9.992 1.00 50.47 401 ALA B C 1
ATOM 7921 O O . ALA B 1 401 ? 18.710 25.671 -10.615 1.00 50.13 401 ALA B O 1
ATOM 7923 N N . ARG B 1 402 ? 20.277 24.066 -10.432 1.00 51.09 402 ARG B N 1
ATOM 7924 C CA . ARG B 1 402 ? 20.912 24.349 -11.690 1.00 51.82 402 ARG B CA 1
ATOM 7925 C C . ARG B 1 402 ? 20.022 23.788 -12.783 1.00 52.69 402 ARG B C 1
ATOM 7926 O O . ARG B 1 402 ? 20.019 24.295 -13.904 1.00 53.14 402 ARG B O 1
ATOM 7934 N N . VAL B 1 403 ? 19.253 22.752 -12.448 1.00 53.27 403 VAL B N 1
ATOM 7935 C CA . VAL B 1 403 ? 18.431 22.064 -13.437 1.00 53.43 403 VAL B CA 1
ATOM 7936 C C . VAL B 1 403 ? 17.072 22.752 -13.577 1.00 53.89 403 VAL B C 1
ATOM 7937 O O . VAL B 1 403 ? 16.676 23.115 -14.685 1.00 54.11 403 VAL B O 1
ATOM 7941 N N . LEU B 1 404 ? 16.364 22.968 -12.477 1.00 54.13 404 LEU B N 1
ATOM 7942 C CA . LEU B 1 404 ? 15.071 23.631 -12.593 1.00 55.13 404 LEU B CA 1
ATOM 7943 C C . LEU B 1 404 ? 15.184 25.079 -13.120 1.00 55.99 404 LEU B C 1
ATOM 7944 O O . LEU B 1 404 ? 14.161 25.751 -13.305 1.00 56.52 404 LEU B O 1
ATOM 7949 N N . ARG B 1 405 ? 16.410 25.555 -13.364 1.00 56.23 405 ARG B N 1
ATOM 7950 C CA . ARG B 1 405 ? 16.623 26.907 -13.906 1.00 56.57 405 ARG B CA 1
ATOM 7951 C C . ARG B 1 405 ? 16.931 26.899 -15.417 1.00 56.41 405 ARG B C 1
ATOM 7952 O O . ARG B 1 405 ? 16.699 27.892 -16.113 1.00 55.54 405 ARG B O 1
ATOM 7960 N N . ASP B 1 406 ? 17.471 25.773 -15.887 1.00 57.13 406 ASP B N 1
ATOM 7961 C CA . ASP B 1 406 ? 17.875 25.559 -17.283 1.00 57.39 406 ASP B CA 1
ATOM 7962 C C . ASP B 1 406 ? 16.821 24.803 -18.080 1.00 57.41 406 ASP B C 1
ATOM 7963 O O . ASP B 1 406 ? 16.960 24.618 -19.314 1.00 57.21 406 ASP B O 1
ATOM 7968 N N . LYS B 1 407 ? 15.792 24.342 -17.370 1.00 56.96 407 LYS B N 1
ATOM 7969 C CA . LYS B 1 407 ? 14.690 23.630 -17.982 1.00 56.97 407 LYS B CA 1
ATOM 7970 C C . LYS B 1 407 ? 13.368 24.291 -17.628 1.00 57.23 407 LYS B C 1
ATOM 7971 O O . LYS B 1 407 ? 12.785 24.969 -18.455 1.00 58.05 407 LYS B O 1
ATOM 7973 N N . LEU B 1 408 ? 12.901 24.117 -16.401 1.00 57.83 408 LEU B N 1
ATOM 7974 C CA . LEU B 1 408 ? 11.614 24.684 -15.993 1.00 58.10 408 LEU B CA 1
ATOM 7975 C C . LEU B 1 408 ? 11.709 26.186 -15.741 1.00 58.46 408 LEU B C 1
ATOM 7976 O O . LEU B 1 408 ? 10.702 26.907 -15.797 1.00 58.29 408 LEU B O 1
ATOM 7981 N N . GLY B 1 409 ? 12.927 26.640 -15.442 1.00 58.78 409 GLY B N 1
ATOM 7982 C CA . GLY B 1 409 ? 13.194 28.032 -15.086 1.00 58.69 409 GLY B CA 1
ATOM 7983 C C . GLY B 1 409 ? 12.357 28.531 -13.925 1.00 58.48 409 GLY B C 1
ATOM 7984 O O . GLY B 1 409 ? 12.266 29.736 -13.707 1.00 58.02 409 GLY B O 1
ATOM 7985 N N . PHE B 1 410 ? 11.707 27.603 -13.220 1.00 58.71 410 PHE B N 1
ATOM 7986 C CA . PHE B 1 410 ? 11.058 27.903 -11.949 1.00 58.99 410 PHE B CA 1
ATOM 7987 C C . PHE B 1 410 ? 11.159 26.766 -10.926 1.00 58.79 410 PHE B C 1
ATOM 7988 O O . PHE B 1 410 ? 11.780 25.733 -11.195 1.00 58.91 410 PHE B O 1
ATOM 7996 N N . GLY B 1 411 ? 10.558 26.961 -9.754 1.00 58.15 411 GLY B N 1
ATOM 7997 C CA . GLY B 1 411 ? 10.602 25.958 -8.686 1.00 57.61 411 GLY B CA 1
ATOM 7998 C C . GLY B 1 411 ? 10.853 26.584 -7.329 1.00 56.86 411 GLY B C 1
ATOM 7999 O O . GLY B 1 411 ? 11.320 27.717 -7.250 1.00 56.74 411 GLY B O 1
ATOM 8000 N N . ILE B 1 412 ? 10.535 25.848 -6.263 1.00 56.45 412 ILE B N 1
ATOM 8001 C CA . ILE B 1 412 ? 10.715 26.338 -4.868 1.00 55.48 412 ILE B CA 1
ATOM 8002 C C . ILE B 1 412 ? 12.191 26.411 -4.455 1.00 55.00 412 ILE B C 1
ATOM 8003 O O . ILE B 1 412 ? 12.836 25.384 -4.229 1.00 54.22 412 ILE B O 1
ATOM 8008 N N . TYR B 1 413 ? 12.701 27.646 -4.410 1.00 54.70 413 TYR B N 1
ATOM 8009 C CA . TYR B 1 413 ? 14.121 27.967 -4.180 1.00 54.44 413 TYR B CA 1
ATOM 8010 C C . TYR B 1 413 ? 14.348 28.548 -2.773 1.00 54.04 413 TYR B C 1
ATOM 8011 O O . TYR B 1 413 ? 13.449 29.158 -2.218 1.00 53.15 413 TYR B O 1
ATOM 8020 N N . ASN B 1 414 ? 15.558 28.376 -2.238 1.00 54.26 414 ASN B N 1
ATOM 8021 C CA . ASN B 1 414 ? 15.976 29.017 -0.982 1.00 55.37 414 ASN B CA 1
ATOM 8022 C C . ASN B 1 414 ? 16.898 30.215 -1.228 1.00 55.39 414 ASN B C 1
ATOM 8023 O O . ASN B 1 414 ? 18.000 30.075 -1.768 1.00 54.15 414 ASN B O 1
ATOM 8028 N N . VAL B 1 415 ? 16.436 31.398 -0.830 1.00 56.29 415 VAL B N 1
ATOM 8029 C CA . VAL B 1 415 ? 17.032 32.624 -1.368 1.00 57.56 415 VAL B CA 1
ATOM 8030 C C . VAL B 1 415 ? 17.443 33.620 -0.295 1.00 58.40 415 VAL B C 1
ATOM 8031 O O . VAL B 1 415 ? 16.754 33.779 0.718 1.00 58.17 415 VAL B O 1
ATOM 8035 N N . HIS B 1 416 ? 18.554 34.304 -0.558 1.00 60.08 416 HIS B N 1
ATOM 8036 C CA . HIS B 1 416 ? 19.133 35.250 0.381 1.00 62.28 416 HIS B CA 1
ATOM 8037 C C . HIS B 1 416 ? 19.529 36.524 -0.320 1.00 63.33 416 HIS B C 1
ATOM 8038 O O . HIS B 1 416 ? 20.422 36.511 -1.149 1.00 63.36 416 HIS B O 1
ATOM 8053 N N . GLY B 1 418 ? 21.026 39.215 0.891 1.00 65.87 418 GLY B N 1
ATOM 8054 C CA . GLY B 1 418 ? 22.318 39.725 1.312 1.00 65.61 418 GLY B CA 1
ATOM 8055 C C . GLY B 1 418 ? 22.071 41.044 2.006 1.00 65.03 418 GLY B C 1
ATOM 8056 O O . GLY B 1 418 ? 21.013 41.239 2.595 1.00 65.34 418 GLY B O 1
ATOM 8057 N N . PHE B 1 419 ? 23.044 41.946 1.942 1.00 64.37 419 PHE B N 1
ATOM 8058 C CA . PHE B 1 419 ? 22.910 43.256 2.568 1.00 63.71 419 PHE B CA 1
ATOM 8059 C C . PHE B 1 419 ? 22.037 44.159 1.726 1.00 63.87 419 PHE B C 1
ATOM 8060 O O . PHE B 1 419 ? 22.315 44.354 0.529 1.00 64.17 419 PHE B O 1
ATOM 8068 N N . ASP B 1 420 ? 20.993 44.688 2.359 1.00 63.58 420 ASP B N 1
ATOM 8069 C CA . ASP B 1 420 ? 20.116 45.701 1.768 1.00 64.23 420 ASP B CA 1
ATOM 8070 C C . ASP B 1 420 ? 20.909 46.855 1.152 1.00 64.01 420 ASP B C 1
ATOM 8071 O O . ASP B 1 420 ? 21.780 47.435 1.808 1.00 63.51 420 ASP B O 1
ATOM 8076 N N . PRO B 1 421 ? 20.638 47.165 -0.129 1.00 64.29 421 PRO B N 1
ATOM 8077 C CA . PRO B 1 421 ? 21.235 48.352 -0.751 1.00 64.67 421 PRO B CA 1
ATOM 8078 C C . PRO B 1 421 ? 21.041 49.635 0.075 1.00 64.84 421 PRO B C 1
ATOM 8079 O O . PRO B 1 421 ? 21.947 50.463 0.115 1.00 64.74 421 PRO B O 1
ATOM 8083 N N . ALA B 1 422 ? 19.893 49.782 0.741 1.00 65.26 422 ALA B N 1
ATOM 8084 C CA . ALA B 1 422 ? 19.657 50.929 1.628 1.00 66.11 422 ALA B CA 1
ATOM 8085 C C . ALA B 1 422 ? 20.653 50.964 2.822 1.00 66.64 422 ALA B C 1
ATOM 8086 O O . ALA B 1 422 ? 21.247 51.998 3.136 1.00 67.02 422 ALA B O 1
ATOM 8088 N N . ASN B 1 423 ? 20.876 49.823 3.449 1.00 66.86 423 ASN B N 1
ATOM 8089 C CA . ASN B 1 423 ? 21.867 49.741 4.509 1.00 67.20 423 ASN B CA 1
ATOM 8090 C C . ASN B 1 423 ? 23.343 49.669 4.040 1.00 67.24 423 ASN B C 1
ATOM 8091 O O . ASN B 1 423 ? 24.230 49.443 4.859 1.00 67.28 423 ASN B O 1
ATOM 8096 N N . ALA B 1 424 ? 23.621 49.877 2.752 1.00 67.33 424 ALA B N 1
ATOM 8097 C CA . ALA B 1 424 ? 24.995 49.658 2.246 1.00 67.91 424 ALA B CA 1
ATOM 8098 C C . ALA B 1 424 ? 26.105 50.509 2.897 1.00 68.39 424 ALA B C 1
ATOM 8099 O O . ALA B 1 424 ? 27.075 49.960 3.447 1.00 68.24 424 ALA B O 1
ATOM 8101 N N . ASP B 1 425 ? 25.970 51.837 2.800 1.00 68.82 425 ASP B N 1
ATOM 8102 C CA . ASP B 1 425 ? 26.943 52.789 3.360 1.00 68.90 425 ASP B CA 1
ATOM 8103 C C . ASP B 1 425 ? 27.111 52.653 4.875 1.00 67.98 425 ASP B C 1
ATOM 8104 O O . ASP B 1 425 ? 28.238 52.593 5.380 1.00 67.61 425 ASP B O 1
ATOM 8109 N N . ALA B 1 426 ? 25.983 52.629 5.588 1.00 67.04 426 ALA B N 1
ATOM 8110 C CA . ALA B 1 426 ? 25.990 52.459 7.026 1.00 66.47 426 ALA B CA 1
ATOM 8111 C C . ALA B 1 426 ? 26.847 51.255 7.443 1.00 66.27 426 ALA B C 1
ATOM 8112 O O . ALA B 1 426 ? 27.598 51.352 8.419 1.00 66.94 426 ALA B O 1
ATOM 8114 N N . LEU B 1 427 ? 26.759 50.142 6.712 1.00 65.25 427 LEU B N 1
ATOM 8115 C CA . LEU B 1 427 ? 27.595 48.956 7.000 1.00 65.08 427 LEU B CA 1
ATOM 8116 C C . LEU B 1 427 ? 29.104 49.246 6.973 1.00 64.71 427 LEU B C 1
ATOM 8117 O O . LEU B 1 427 ? 29.818 49.023 7.969 1.00 64.37 427 LEU B O 1
ATOM 8122 N N . ALA B 1 428 ? 29.570 49.681 5.803 1.00 63.56 428 ALA B N 1
ATOM 8123 C CA . ALA B 1 428 ? 30.946 50.087 5.582 1.00 63.28 428 ALA B CA 1
ATOM 8124 C C . ALA B 1 428 ? 31.462 51.078 6.633 1.00 63.00 428 ALA B C 1
ATOM 8125 O O . ALA B 1 428 ? 32.632 51.009 7.039 1.00 63.24 428 ALA B O 1
ATOM 8127 N N . ALA B 1 429 ? 30.595 52.013 7.036 1.00 62.53 429 ALA B N 1
ATOM 8128 C CA . ALA B 1 429 ? 30.944 53.057 8.000 1.00 62.00 429 ALA B CA 1
ATOM 8129 C C . ALA B 1 429 ? 31.286 52.404 9.341 1.00 61.42 429 ALA B C 1
ATOM 8130 O O . ALA B 1 429 ? 32.446 52.382 9.758 1.00 60.91 429 ALA B O 1
ATOM 8132 N N . LEU B 1 430 ? 30.261 51.829 9.962 1.00 60.94 430 LEU B N 1
ATOM 8133 C CA . LEU B 1 430 ? 30.380 51.091 11.197 1.00 61.03 430 LEU B CA 1
ATOM 8134 C C . LEU B 1 430 ? 31.584 50.161 11.232 1.00 61.10 430 LEU B C 1
ATOM 8135 O O . LEU B 1 430 ? 32.315 50.101 12.239 1.00 61.14 430 LEU B O 1
ATOM 8140 N N . LEU B 1 431 ? 31.806 49.455 10.127 1.00 61.25 431 LEU B N 1
ATOM 8141 C CA . LEU B 1 431 ? 32.947 48.538 10.009 1.00 60.95 431 LEU B CA 1
ATOM 8142 C C . LEU B 1 431 ? 34.308 49.242 9.943 1.00 60.75 431 LEU B C 1
ATOM 8143 O O . LEU B 1 431 ? 35.302 48.730 10.487 1.00 60.13 431 LEU B O 1
ATOM 8148 N N . LYS B 1 432 ? 34.352 50.396 9.263 1.00 60.60 432 LYS B N 1
ATOM 8149 C CA . LYS B 1 432 ? 35.592 51.183 9.171 1.00 60.75 432 LYS B CA 1
ATOM 8150 C C . LYS B 1 432 ? 35.991 51.692 10.560 1.00 60.93 432 LYS B C 1
ATOM 8151 O O . LYS B 1 432 ? 37.179 51.618 10.932 1.00 60.10 432 LYS B O 1
ATOM 8153 N N . THR B 1 433 ? 34.984 52.156 11.323 1.00 61.40 433 THR B N 1
ATOM 8154 C CA . THR B 1 433 ? 35.168 52.641 12.703 1.00 61.60 433 THR B CA 1
ATOM 8155 C C . THR B 1 433 ? 35.761 51.580 13.604 1.00 61.22 433 THR B C 1
ATOM 8156 O O . THR B 1 433 ? 36.330 51.904 14.633 1.00 61.29 433 THR B O 1
ATOM 8160 N N . HIS B 1 434 ? 35.632 50.319 13.200 1.00 60.85 434 HIS B N 1
ATOM 8161 C CA . HIS B 1 434 ? 36.203 49.191 13.926 1.00 60.15 434 HIS B CA 1
ATOM 8162 C C . HIS B 1 434 ? 37.436 48.577 13.283 1.00 60.95 434 HIS B C 1
ATOM 8163 O O . HIS B 1 434 ? 37.900 47.541 13.734 1.00 60.86 434 HIS B O 1
ATOM 8170 N N . GLY B 1 435 ? 37.947 49.178 12.212 1.00 62.35 435 GLY B N 1
ATOM 8171 C CA . GLY B 1 435 ? 39.229 48.764 11.646 1.00 63.49 435 GLY B CA 1
ATOM 8172 C C . GLY B 1 435 ? 39.202 47.881 10.408 1.00 64.72 435 GLY B C 1
ATOM 8173 O O . GLY B 1 435 ? 40.264 47.385 9.994 1.00 64.93 435 GLY B O 1
ATOM 8174 N N . LEU B 1 436 ? 38.012 47.676 9.818 1.00 65.69 436 LEU B N 1
ATOM 8175 C CA . LEU B 1 436 ? 37.856 46.880 8.567 1.00 65.97 436 LEU B CA 1
ATOM 8176 C C . LEU B 1 436 ? 37.329 47.722 7.434 1.00 66.36 436 LEU B C 1
ATOM 8177 O O . LEU B 1 436 ? 36.251 48.326 7.541 1.00 66.49 436 LEU B O 1
ATOM 8182 N N . HIS B 1 437 ? 38.097 47.746 6.347 1.00 66.73 437 HIS B N 1
ATOM 8183 C CA . HIS B 1 437 ? 37.667 48.306 5.076 1.00 66.72 437 HIS B CA 1
ATOM 8184 C C . HIS B 1 437 ? 36.608 47.412 4.417 1.00 66.47 437 HIS B C 1
ATOM 8185 O O . HIS B 1 437 ? 36.849 46.225 4.179 1.00 66.59 437 HIS B O 1
ATOM 8192 N N . VAL B 1 438 ? 35.437 47.970 4.133 1.00 65.90 438 VAL B N 1
ATOM 8193 C CA . VAL B 1 438 ? 34.548 47.339 3.159 1.00 65.80 438 VAL B CA 1
ATOM 8194 C C . VAL B 1 438 ? 33.961 48.378 2.206 1.00 65.63 438 VAL B C 1
ATOM 8195 O O . VAL B 1 438 ? 33.342 49.354 2.660 1.00 65.48 438 VAL B O 1
ATOM 8199 N N . ASP B 1 439 ? 34.166 48.163 0.899 1.00 65.25 439 ASP B N 1
ATOM 8200 C CA . ASP B 1 439 ? 33.616 49.035 -0.144 1.00 64.77 439 ASP B CA 1
ATOM 8201 C C . ASP B 1 439 ? 32.102 48.941 -0.181 1.00 64.52 439 ASP B C 1
ATOM 8202 O O . ASP B 1 439 ? 31.544 47.852 -0.296 1.00 64.04 439 ASP B O 1
ATOM 8204 N N . ALA B 1 440 ? 31.451 50.098 -0.086 1.00 64.77 440 ALA B N 1
ATOM 8205 C CA . ALA B 1 440 ? 29.986 50.193 0.010 1.00 65.48 440 ALA B CA 1
ATOM 8206 C C . ALA B 1 440 ? 29.169 49.559 -1.140 1.00 66.05 440 ALA B C 1
ATOM 8207 O O . ALA B 1 440 ? 28.029 49.133 -0.914 1.00 66.41 440 ALA B O 1
ATOM 8209 N N . GLU B 1 441 ? 29.741 49.520 -2.350 1.00 66.11 441 GLU B N 1
ATOM 8210 C CA . GLU B 1 441 ? 29.110 48.915 -3.534 1.00 66.65 441 GLU B CA 1
ATOM 8211 C C . GLU B 1 441 ? 29.342 47.382 -3.635 1.00 66.04 441 GLU B C 1
ATOM 8212 O O . GLU B 1 441 ? 28.426 46.621 -3.972 1.00 65.64 441 GLU B O 1
ATOM 8218 N N . GLU B 1 442 ? 30.571 46.951 -3.342 1.00 65.73 442 GLU B N 1
ATOM 8219 C CA . GLU B 1 442 ? 30.972 45.530 -3.367 1.00 65.30 442 GLU B CA 1
ATOM 8220 C C . GLU B 1 442 ? 30.296 44.590 -2.341 1.00 64.32 442 GLU B C 1
ATOM 8221 O O . GLU B 1 442 ? 30.233 43.382 -2.556 1.00 64.50 442 GLU B O 1
ATOM 8227 N N . VAL B 1 443 ? 29.817 45.114 -1.225 1.00 62.98 443 VAL B N 1
ATOM 8228 C CA . VAL B 1 443 ? 29.069 44.266 -0.287 1.00 61.92 443 VAL B CA 1
ATOM 8229 C C . VAL B 1 443 ? 27.791 43.676 -0.889 1.00 60.74 443 VAL B C 1
ATOM 8230 O O . VAL B 1 443 ? 27.387 42.552 -0.532 1.00 60.57 443 VAL B O 1
ATOM 8234 N N . LEU B 1 444 ? 27.181 44.426 -1.807 1.00 59.42 444 LEU B N 1
ATOM 8235 C CA . LEU B 1 444 ? 25.928 44.023 -2.465 1.00 58.59 444 LEU B CA 1
ATOM 8236 C C . LEU B 1 444 ? 26.078 42.990 -3.614 1.00 58.04 444 LEU B C 1
ATOM 8237 O O . LEU B 1 444 ? 25.097 42.616 -4.248 1.00 57.79 444 LEU B O 1
ATOM 8242 N N . THR B 1 445 ? 27.301 42.542 -3.864 1.00 57.69 445 THR B N 1
ATOM 8243 C CA . THR B 1 445 ? 27.558 41.435 -4.767 1.00 58.13 445 THR B CA 1
ATOM 8244 C C . THR B 1 445 ? 27.751 40.129 -3.994 1.00 58.12 445 THR B C 1
ATOM 8245 O O . THR B 1 445 ? 28.093 40.143 -2.820 1.00 58.85 445 THR B O 1
ATOM 8249 N N . LEU B 1 446 ? 27.552 38.998 -4.654 1.00 58.08 446 LEU B N 1
ATOM 8250 C CA . LEU B 1 446 ? 27.782 37.708 -4.016 1.00 57.98 446 LEU B CA 1
ATOM 8251 C C . LEU B 1 446 ? 29.239 37.529 -3.579 1.00 57.89 446 LEU B C 1
ATOM 8252 O O . LEU B 1 446 ? 29.513 37.074 -2.455 1.00 58.39 446 LEU B O 1
ATOM 8257 N N . ASP B 1 447 ? 30.163 37.889 -4.453 1.00 56.99 447 ASP B N 1
ATOM 8258 C CA . ASP B 1 447 ? 31.561 37.707 -4.154 1.00 56.73 447 ASP B CA 1
ATOM 8259 C C . ASP B 1 447 ? 32.029 38.664 -3.072 1.00 56.36 447 ASP B C 1
ATOM 8260 O O . ASP B 1 447 ? 32.947 38.347 -2.327 1.00 56.27 447 ASP B O 1
ATOM 8265 N N . GLY B 1 448 ? 31.417 39.841 -3.008 1.00 55.99 448 GLY B N 1
ATOM 8266 C CA . GLY B 1 448 ? 31.834 40.852 -2.051 1.00 55.49 448 GLY B CA 1
ATOM 8267 C C . GLY B 1 448 ? 31.449 40.336 -0.693 1.00 55.27 448 GLY B C 1
ATOM 8268 O O . GLY B 1 448 ? 32.306 40.183 0.205 1.00 54.42 448 GLY B O 1
ATOM 8269 N N . PHE B 1 449 ? 30.152 40.027 -0.590 1.00 55.21 449 PHE B N 1
ATOM 8270 C CA . PHE B 1 449 ? 29.555 39.376 0.575 1.00 55.28 449 PHE B CA 1
ATOM 8271 C C . PHE B 1 449 ? 30.474 38.288 1.130 1.00 55.40 449 PHE B C 1
ATOM 8272 O O . PHE B 1 449 ? 30.627 38.160 2.355 1.00 56.85 449 PHE B O 1
ATOM 8280 N N . CYS B 1 450 ? 31.103 37.544 0.224 1.00 55.01 450 CYS B N 1
ATOM 8281 C CA . CYS B 1 450 ? 31.955 36.412 0.561 1.00 54.75 450 CYS B CA 1
ATOM 8282 C C . CYS B 1 450 ? 33.339 36.798 1.055 1.00 54.79 450 CYS B C 1
ATOM 8283 O O . CYS B 1 450 ? 33.904 36.092 1.886 1.00 54.12 450 CYS B O 1
ATOM 8286 N N . LYS B 1 451 ? 33.893 37.890 0.528 1.00 55.23 451 LYS B N 1
ATOM 8287 C CA . LYS B 1 451 ? 35.176 38.419 1.011 1.00 55.98 451 LYS B CA 1
ATOM 8288 C C . LYS B 1 451 ? 35.037 38.822 2.471 1.00 56.32 451 LYS B C 1
ATOM 8289 O O . LYS B 1 451 ? 35.933 38.586 3.300 1.00 56.25 451 LYS B O 1
ATOM 8295 N N . LEU B 1 452 ? 33.886 39.423 2.761 1.00 56.14 452 LEU B N 1
ATOM 8296 C CA . LEU B 1 452 ? 33.669 40.051 4.017 1.00 56.20 452 LEU B CA 1
ATOM 8297 C C . LEU B 1 452 ? 33.469 38.958 5.010 1.00 56.92 452 LEU B C 1
ATOM 8298 O O . LEU B 1 452 ? 34.184 38.912 5.991 1.00 57.51 452 LEU B O 1
ATOM 8303 N N . ARG B 1 453 ? 32.505 38.078 4.749 1.00 57.15 453 ARG B N 1
ATOM 8304 C CA . ARG B 1 453 ? 32.150 37.059 5.714 1.00 57.31 453 ARG B CA 1
ATOM 8305 C C . ARG B 1 453 ? 33.386 36.216 6.037 1.00 57.51 453 ARG B C 1
ATOM 8306 O O . ARG B 1 453 ? 33.578 35.821 7.190 1.00 56.57 453 ARG B O 1
ATOM 8314 N N . ARG B 1 454 ? 34.225 35.981 5.019 1.00 57.66 454 ARG B N 1
ATOM 8315 C CA . ARG B 1 454 ? 35.529 35.351 5.196 1.00 58.31 454 ARG B CA 1
ATOM 8316 C C . ARG B 1 454 ? 36.410 36.089 6.189 1.00 58.95 454 ARG B C 1
ATOM 8317 O O . ARG B 1 454 ? 37.116 35.460 6.976 1.00 59.55 454 ARG B O 1
ATOM 8325 N N . GLU B 1 455 ? 36.384 37.421 6.125 1.00 59.45 455 GLU B N 1
ATOM 8326 C CA . GLU B 1 455 ? 37.134 38.276 7.037 1.00 59.70 455 GLU B CA 1
ATOM 8327 C C . GLU B 1 455 ? 36.533 38.191 8.413 1.00 59.20 455 GLU B C 1
ATOM 8328 O O . GLU B 1 455 ? 37.213 37.846 9.373 1.00 59.75 455 GLU B O 1
ATOM 8334 N N . LEU B 1 456 ? 35.242 38.487 8.505 1.00 58.42 456 LEU B N 1
ATOM 8335 C CA . LEU B 1 456 ? 34.520 38.420 9.765 1.00 57.52 456 LEU B CA 1
ATOM 8336 C C . LEU B 1 456 ? 34.791 37.126 10.531 1.00 58.14 456 LEU B C 1
ATOM 8337 O O . LEU B 1 456 ? 34.834 37.123 11.756 1.00 58.48 456 LEU B O 1
ATOM 8342 N N . ASP B 1 457 ? 34.990 36.029 9.807 1.00 58.75 457 ASP B N 1
ATOM 8343 C CA . ASP B 1 457 ? 35.287 34.728 10.415 1.00 59.21 457 ASP B CA 1
ATOM 8344 C C . ASP B 1 457 ? 36.767 34.575 10.744 1.00 59.22 457 ASP B C 1
ATOM 8345 O O . ASP B 1 457 ? 37.132 33.773 11.599 1.00 58.62 457 ASP B O 1
ATOM 8350 N N . ALA B 1 458 ? 37.620 35.339 10.070 1.00 58.89 458 ALA B N 1
ATOM 8351 C CA . ALA B 1 458 ? 39.049 35.213 10.314 1.00 59.38 458 ALA B CA 1
ATOM 8352 C C . ALA B 1 458 ? 39.461 35.980 11.554 1.00 59.54 458 ALA B C 1
ATOM 8353 O O . ALA B 1 458 ? 40.643 35.997 11.917 1.00 59.48 458 ALA B O 1
ATOM 8355 N N . GLN B 1 459 ? 38.466 36.592 12.205 1.00 59.67 459 GLN B N 1
ATOM 8356 C CA . GLN B 1 459 ? 38.658 37.363 13.421 1.00 59.42 459 GLN B CA 1
ATOM 8357 C C . GLN B 1 459 ? 38.898 36.417 14.582 1.00 59.49 459 GLN B C 1
ATOM 8358 O O . GLN B 1 459 ? 38.257 35.381 14.669 1.00 59.86 459 GLN B O 1
ATOM 8364 N N . PRO B 1 460 ? 39.771 36.807 15.521 1.00 59.43 460 PRO B N 1
ATOM 8365 C CA . PRO B 1 460 ? 39.954 36.042 16.749 1.00 59.22 460 PRO B CA 1
ATOM 8366 C C . PRO B 1 460 ? 38.692 35.970 17.616 1.00 59.24 460 PRO B C 1
ATOM 8367 O O . PRO B 1 460 ? 38.558 35.027 18.395 1.00 59.98 460 PRO B O 1
ATOM 8371 N N . THR B 1 461 ? 37.784 36.951 17.517 1.00 58.14 461 THR B N 1
ATOM 8372 C CA . THR B 1 461 ? 36.482 36.849 18.202 1.00 56.20 461 THR B CA 1
ATOM 8373 C C . THR B 1 461 ? 35.368 37.183 17.215 1.00 54.56 461 THR B C 1
ATOM 8374 O O . THR B 1 461 ? 35.625 37.762 16.186 1.00 53.31 461 THR B O 1
ATOM 8378 N N . GLY B 1 462 ? 34.137 36.850 17.578 1.00 53.29 462 GLY B N 1
ATOM 8379 C CA . GLY B 1 462 ? 32.956 37.244 16.822 1.00 52.83 462 GLY B CA 1
ATOM 8380 C C . GLY B 1 462 ? 32.300 38.596 17.096 1.00 52.01 462 GLY B C 1
ATOM 8381 O O . GLY B 1 462 ? 31.135 38.801 16.741 1.00 52.36 462 GLY B O 1
ATOM 8382 N N . PHE B 1 463 ? 33.042 39.513 17.713 1.00 51.89 463 PHE B N 1
ATOM 8383 C CA . PHE B 1 463 ? 32.553 40.861 18.050 1.00 51.02 463 PHE B CA 1
ATOM 8384 C C . PHE B 1 463 ? 32.072 41.719 16.870 1.00 50.81 463 PHE B C 1
ATOM 8385 O O . PHE B 1 463 ? 30.995 42.296 16.905 1.00 50.88 463 PHE B O 1
ATOM 8393 N N . LEU B 1 464 ? 32.909 41.863 15.871 1.00 50.65 464 LEU B N 1
ATOM 8394 C CA . LEU B 1 464 ? 32.554 42.614 14.683 1.00 51.50 464 LEU B CA 1
ATOM 8395 C C . LEU B 1 464 ? 31.332 42.034 13.948 1.00 51.17 464 LEU B C 1
ATOM 8396 O O . LEU B 1 464 ? 30.439 42.777 13.536 1.00 51.32 464 LEU B O 1
ATOM 8401 N N . ASP B 1 465 ? 31.271 40.716 13.816 1.00 51.02 465 ASP B N 1
ATOM 8402 C CA . ASP B 1 465 ? 30.081 40.085 13.286 1.00 51.80 465 ASP B CA 1
ATOM 8403 C C . ASP B 1 465 ? 28.861 40.548 14.026 1.00 51.38 465 ASP B C 1
ATOM 8404 O O . ASP B 1 465 ? 27.960 41.080 13.422 1.00 52.18 465 ASP B O 1
ATOM 8409 N N . SER B 1 466 ? 28.834 40.364 15.348 1.00 51.51 466 SER B N 1
ATOM 8410 C CA . SER B 1 466 ? 27.749 40.859 16.189 1.00 49.99 466 SER B CA 1
ATOM 8411 C C . SER B 1 466 ? 27.304 42.306 15.936 1.00 49.79 466 SER B C 1
ATOM 8412 O O . SER B 1 466 ? 26.104 42.609 16.063 1.00 48.21 466 SER B O 1
ATOM 8415 N N . ARG B 1 467 ? 28.248 43.194 15.615 1.00 49.87 467 ARG B N 1
ATOM 8416 C CA . ARG B 1 467 ? 27.921 44.601 15.443 1.00 52.19 467 ARG B CA 1
ATOM 8417 C C . ARG B 1 467 ? 27.058 44.762 14.203 1.00 54.81 467 ARG B C 1
ATOM 8418 O O . ARG B 1 467 ? 26.200 45.652 14.168 1.00 55.93 467 ARG B O 1
ATOM 8426 N N . ILE B 1 468 ? 27.292 43.927 13.175 1.00 56.72 468 ILE B N 1
ATOM 8427 C CA . ILE B 1 468 ? 26.518 44.022 11.910 1.00 58.11 468 ILE B CA 1
ATOM 8428 C C . ILE B 1 468 ? 25.185 43.295 11.932 1.00 58.76 468 ILE B C 1
ATOM 8429 O O . ILE B 1 468 ? 24.486 43.300 10.918 1.00 59.22 468 ILE B O 1
ATOM 8434 N N . ARG B 1 469 ? 24.830 42.686 13.063 1.00 59.27 469 ARG B N 1
ATOM 8435 C CA . ARG B 1 469 ? 23.569 41.931 13.159 1.00 60.72 469 ARG B CA 1
ATOM 8436 C C . ARG B 1 469 ? 22.325 42.652 12.630 1.00 61.55 469 ARG B C 1
ATOM 8437 O O . ARG B 1 469 ? 21.350 42.030 12.213 1.00 61.39 469 ARG B O 1
ATOM 8445 N N . ARG B 1 470 ? 22.352 43.965 12.679 1.00 63.12 470 ARG B N 1
ATOM 8446 C CA . ARG B 1 470 ? 21.189 44.754 12.338 1.00 64.14 470 ARG B CA 1
ATOM 8447 C C . ARG B 1 470 ? 21.135 45.112 10.842 1.00 64.97 470 ARG B C 1
ATOM 8448 O O . ARG B 1 470 ? 20.124 45.658 10.367 1.00 65.94 470 ARG B O 1
ATOM 8456 N N . PHE B 1 471 ? 22.210 44.840 10.100 1.00 65.19 471 PHE B N 1
ATOM 8457 C CA . PHE B 1 471 ? 22.205 45.095 8.667 1.00 65.50 471 PHE B CA 1
ATOM 8458 C C . PHE B 1 471 ? 22.015 43.842 7.812 1.00 65.77 471 PHE B C 1
ATOM 8459 O O . PHE B 1 471 ? 22.300 43.890 6.606 1.00 66.06 471 PHE B O 1
ATOM 8467 N N . GLN B 1 472 ? 21.560 42.728 8.404 1.00 65.53 472 GLN B N 1
ATOM 8468 C CA . GLN B 1 472 ? 21.464 41.452 7.661 1.00 65.28 472 GLN B CA 1
ATOM 8469 C C . GLN B 1 472 ? 20.036 40.956 7.400 1.00 65.29 472 GLN B C 1
ATOM 8470 O O . GLN B 1 472 ? 19.156 41.003 8.277 1.00 64.72 472 GLN B O 1
ATOM 8476 N N . SER B 1 473 ? 19.831 40.469 6.178 1.00 65.37 473 SER B N 1
ATOM 8477 C CA . SER B 1 473 ? 18.579 39.787 5.806 1.00 65.53 473 SER B CA 1
ATOM 8478 C C . SER B 1 473 ? 18.446 38.334 6.342 1.00 65.96 473 SER B C 1
ATOM 8479 O O . SER B 1 473 ? 19.407 37.728 6.858 1.00 65.78 473 SER B O 1
ATOM 8482 N N . PHE B 1 474 ? 17.241 37.790 6.207 1.00 66.16 474 PHE B N 1
ATOM 8483 C CA . PHE B 1 474 ? 16.953 36.407 6.532 1.00 66.56 474 PHE B CA 1
ATOM 8484 C C . PHE B 1 474 ? 16.552 35.683 5.244 1.00 66.60 474 PHE B C 1
ATOM 8485 O O . PHE B 1 474 ? 15.673 36.153 4.500 1.00 67.20 474 PHE B O 1
ATOM 8493 N N . ALA B 1 475 ? 17.209 34.558 4.960 1.00 65.60 475 ALA B N 1
ATOM 8494 C CA . ALA B 1 475 ? 16.890 33.750 3.793 1.00 64.24 475 ALA B CA 1
ATOM 8495 C C . ALA B 1 475 ? 15.401 33.531 3.757 1.00 63.88 475 ALA B C 1
ATOM 8496 O O . ALA B 1 475 ? 14.763 33.404 4.793 1.00 63.94 475 ALA B O 1
ATOM 8498 N N . GLU B 1 476 ? 14.842 33.527 2.557 1.00 63.50 476 GLU B N 1
ATOM 8499 C CA . GLU B 1 476 ? 13.418 33.277 2.395 1.00 63.33 476 GLU B CA 1
ATOM 8500 C C . GLU B 1 476 ? 13.178 32.296 1.231 1.00 62.37 476 GLU B C 1
ATOM 8501 O O . GLU B 1 476 ? 14.117 31.884 0.529 1.00 61.93 476 GLU B O 1
ATOM 8507 N N . ILE B 1 477 ? 11.921 31.903 1.061 1.00 61.79 477 ILE B N 1
ATOM 8508 C CA . ILE B 1 477 ? 11.539 30.966 0.014 1.00 60.97 477 ILE B CA 1
ATOM 8509 C C . ILE B 1 477 ? 10.830 31.715 -1.113 1.00 60.88 477 ILE B C 1
ATOM 8510 O O . ILE B 1 477 ? 9.883 32.451 -0.860 1.00 60.85 477 ILE B O 1
ATOM 8515 N N . SER B 1 478 ? 11.300 31.564 -2.346 1.00 60.71 478 SER B N 1
ATOM 8516 C CA . SER B 1 478 ? 10.577 32.119 -3.492 1.00 60.77 478 SER B CA 1
ATOM 8517 C C . SER B 1 478 ? 10.516 31.116 -4.630 1.00 60.55 478 SER B C 1
ATOM 8518 O O . SER B 1 478 ? 11.373 30.234 -4.744 1.00 60.59 478 SER B O 1
ATOM 8521 N N . THR B 1 479 ? 9.512 31.266 -5.485 1.00 60.29 479 THR B N 1
ATOM 8522 C CA . THR B 1 479 ? 9.404 30.420 -6.667 1.00 60.25 479 THR B CA 1
ATOM 8523 C C . THR B 1 479 ? 10.345 30.907 -7.746 1.00 59.96 479 THR B C 1
ATOM 8524 O O . THR B 1 479 ? 10.718 30.150 -8.627 1.00 59.98 479 THR B O 1
ATOM 8528 N N . GLU B 1 480 ? 10.739 32.175 -7.654 1.00 60.31 480 GLU B N 1
ATOM 8529 C CA . GLU B 1 480 ? 11.679 32.782 -8.607 1.00 60.64 480 GLU B CA 1
ATOM 8530 C C . GLU B 1 480 ? 13.130 32.443 -8.274 1.00 60.55 480 GLU B C 1
ATOM 8531 O O . GLU B 1 480 ? 13.536 32.515 -7.105 1.00 61.20 480 GLU B O 1
ATOM 8533 N N . PRO B 1 481 ? 13.918 32.086 -9.299 1.00 60.49 481 PRO B N 1
ATOM 8534 C CA . PRO B 1 481 ? 15.331 31.745 -9.152 1.00 60.34 481 PRO B CA 1
ATOM 8535 C C . PRO B 1 481 ? 16.154 32.924 -8.663 1.00 60.33 481 PRO B C 1
ATOM 8536 O O . PRO B 1 481 ? 15.996 34.045 -9.168 1.00 60.63 481 PRO B O 1
ATOM 8540 N N . GLY B 1 482 ? 17.035 32.664 -7.697 1.00 60.05 482 GLY B N 1
ATOM 8541 C CA . GLY B 1 482 ? 17.927 33.685 -7.156 1.00 59.10 482 GLY B CA 1
ATOM 8542 C C . GLY B 1 482 ? 18.911 33.087 -6.182 1.00 58.68 482 GLY B C 1
ATOM 8543 O O . GLY B 1 482 ? 18.566 32.150 -5.468 1.00 58.91 482 GLY B O 1
ATOM 8544 N N . PRO B 1 483 ? 20.131 33.650 -6.118 1.00 58.25 483 PRO B N 1
ATOM 8545 C CA . PRO B 1 483 ? 21.244 33.200 -5.272 1.00 57.44 483 PRO B CA 1
ATOM 8546 C C . PRO B 1 483 ? 20.928 33.087 -3.793 1.00 56.34 483 PRO B C 1
ATOM 8547 O O . PRO B 1 483 ? 19.950 33.664 -3.304 1.00 56.33 483 PRO B O 1
ATOM 8551 N N . HIS B 1 484 ? 21.765 32.324 -3.096 1.00 55.35 484 HIS B N 1
ATOM 8552 C CA . HIS B 1 484 ? 21.796 32.349 -1.637 1.00 53.98 484 HIS B CA 1
ATOM 8553 C C . HIS B 1 484 ? 23.063 33.019 -1.179 1.00 53.29 484 HIS B C 1
ATOM 8554 O O . HIS B 1 484 ? 24.159 32.468 -1.297 1.00 52.81 484 HIS B O 1
ATOM 8561 N N . PHE B 1 485 ? 22.904 34.231 -0.680 1.00 53.34 485 PHE B N 1
ATOM 8562 C CA . PHE B 1 485 ? 24.042 35.001 -0.167 1.00 53.60 485 PHE B CA 1
ATOM 8563 C C . PHE B 1 485 ? 24.726 34.364 1.057 1.00 52.21 485 PHE B C 1
ATOM 8564 O O . PHE B 1 485 ? 25.959 34.304 1.129 1.00 51.84 485 PHE B O 1
ATOM 8572 N N . GLY B 1 486 ? 23.911 33.887 1.996 1.00 51.24 486 GLY B N 1
ATOM 8573 C CA . GLY B 1 486 ? 24.397 33.167 3.163 1.00 49.80 486 GLY B CA 1
ATOM 8574 C C . GLY B 1 486 ? 25.132 31.874 2.820 1.00 48.81 486 GLY B C 1
ATOM 8575 O O . GLY B 1 486 ? 25.935 31.402 3.612 1.00 49.20 486 GLY B O 1
ATOM 8576 N N . LEU B 1 487 ? 24.889 31.282 1.649 1.00 47.31 487 LEU B N 1
ATOM 8577 C CA . LEU B 1 487 ? 25.647 30.063 1.319 1.00 45.70 487 LEU B CA 1
ATOM 8578 C C . LEU B 1 487 ? 26.767 30.314 0.367 1.00 44.72 487 LEU B C 1
ATOM 8579 O O . LEU B 1 487 ? 27.589 29.418 0.146 1.00 44.99 487 LEU B O 1
ATOM 8584 N N . GLY B 1 488 ? 26.816 31.525 -0.185 1.00 43.89 488 GLY B N 1
ATOM 8585 C CA . GLY B 1 488 ? 27.821 31.850 -1.189 1.00 43.75 488 GLY B CA 1
ATOM 8586 C C . GLY B 1 488 ? 27.452 31.126 -2.471 1.00 44.11 488 GLY B C 1
ATOM 8587 O O . GLY B 1 488 ? 28.309 30.770 -3.285 1.00 43.26 488 GLY B O 1
ATOM 8588 N N . LEU B 1 489 ? 26.147 30.938 -2.659 1.00 44.96 489 LEU B N 1
ATOM 8589 C CA . LEU B 1 489 ? 25.648 30.141 -3.774 1.00 45.21 489 LEU B CA 1
ATOM 8590 C C . LEU B 1 489 ? 24.899 30.960 -4.803 1.00 45.89 489 LEU B C 1
ATOM 8591 O O . LEU B 1 489 ? 24.057 31.794 -4.455 1.00 45.99 489 LEU B O 1
ATOM 8596 N N . GLU B 1 490 ? 25.232 30.702 -6.069 1.00 47.04 490 GLU B N 1
ATOM 8597 C CA . GLU B 1 490 ? 24.597 31.311 -7.232 1.00 48.05 490 GLU B CA 1
ATOM 8598 C C . GLU B 1 490 ? 23.138 30.931 -7.339 1.00 47.80 490 GLU B C 1
ATOM 8599 O O . GLU B 1 490 ? 22.375 31.647 -7.994 1.00 47.80 490 GLU B O 1
ATOM 8605 N N . ALA B 1 491 ? 22.781 29.792 -6.726 1.00 47.60 491 ALA B N 1
ATOM 8606 C CA . ALA B 1 491 ? 21.405 29.266 -6.665 1.00 47.46 491 ALA B CA 1
ATOM 8607 C C . ALA B 1 491 ? 21.285 28.040 -5.760 1.00 47.53 491 ALA B C 1
ATOM 8608 O O . ALA B 1 491 ? 22.203 27.213 -5.683 1.00 47.54 491 ALA B O 1
ATOM 8610 N N . TYR B 1 492 ? 20.122 27.878 -5.143 1.00 47.60 492 TYR B N 1
ATOM 8611 C CA . TYR B 1 492 ? 19.927 26.766 -4.230 1.00 48.66 492 TYR B CA 1
ATOM 8612 C C . TYR B 1 492 ? 18.472 26.283 -4.109 1.00 48.52 492 TYR B C 1
ATOM 8613 O O . TYR B 1 492 ? 17.602 27.034 -3.665 1.00 49.03 492 TYR B O 1
ATOM 8622 N N . ALA B 1 493 ? 18.220 25.024 -4.469 1.00 48.25 493 ALA B N 1
ATOM 8623 C CA . ALA B 1 493 ? 16.905 24.402 -4.241 1.00 47.61 493 ALA B CA 1
ATOM 8624 C C . ALA B 1 493 ? 17.052 22.997 -3.660 1.00 47.20 493 ALA B C 1
ATOM 8625 O O . ALA B 1 493 ? 17.919 22.241 -4.080 1.00 47.85 493 ALA B O 1
ATOM 8627 N N . THR B 1 494 ? 16.204 22.650 -2.698 1.00 46.48 494 THR B N 1
ATOM 8628 C CA . THR B 1 494 ? 16.301 21.345 -2.022 1.00 45.30 494 THR B CA 1
ATOM 8629 C C . THR B 1 494 ? 15.248 20.303 -2.503 1.00 44.39 494 THR B C 1
ATOM 8630 O O . THR B 1 494 ? 14.083 20.636 -2.726 1.00 44.04 494 THR B O 1
ATOM 8634 N N . TRP B 1 495 ? 15.684 19.058 -2.694 1.00 43.04 495 TRP B N 1
ATOM 8635 C CA . TRP B 1 495 ? 14.791 17.917 -2.985 1.00 42.07 495 TRP B CA 1
ATOM 8636 C C . TRP B 1 495 ? 15.204 16.755 -2.086 1.00 43.11 495 TRP B C 1
ATOM 8637 O O . TRP B 1 495 ? 14.601 15.680 -2.077 1.00 43.43 495 TRP B O 1
ATOM 8648 N N . THR B 1 496 ? 16.249 17.009 -1.322 1.00 44.35 496 THR B N 1
ATOM 8649 C CA . THR B 1 496 ? 16.896 16.048 -0.446 1.00 45.38 496 THR B CA 1
ATOM 8650 C C . THR B 1 496 ? 16.040 15.402 0.666 1.00 45.88 496 THR B C 1
ATOM 8651 O O . THR B 1 496 ? 16.298 14.254 1.022 1.00 46.20 496 THR B O 1
ATOM 8655 N N . SER B 1 497 ? 15.014 16.103 1.170 1.00 46.43 497 SER B N 1
ATOM 8656 C CA . SER B 1 497 ? 14.173 15.618 2.302 1.00 47.22 497 SER B CA 1
ATOM 8657 C C . SER B 1 497 ? 12.653 15.711 2.069 1.00 47.63 497 SER B C 1
ATOM 8658 O O . SER B 1 497 ? 11.942 16.365 2.843 1.00 48.01 497 SER B O 1
ATOM 8661 N N . PRO B 1 498 ? 12.134 15.035 1.035 1.00 48.03 498 PRO B N 1
ATOM 8662 C CA . PRO B 1 498 ? 10.736 15.285 0.691 1.00 47.92 498 PRO B CA 1
ATOM 8663 C C . PRO B 1 498 ? 9.761 14.603 1.644 1.00 48.04 498 PRO B C 1
ATOM 8664 O O . PRO B 1 498 ? 8.560 14.832 1.548 1.00 47.43 498 PRO B O 1
ATOM 8668 N N . ILE B 1 499 ? 10.284 13.787 2.566 1.00 48.28 499 ILE B N 1
ATOM 8669 C CA . ILE B 1 499 ? 9.462 13.164 3.620 1.00 48.40 499 ILE B CA 1
ATOM 8670 C C . ILE B 1 499 ? 9.197 14.118 4.788 1.00 48.79 499 ILE B C 1
ATOM 8671 O O . ILE B 1 499 ? 8.193 13.987 5.480 1.00 48.67 499 ILE B O 1
ATOM 8676 N N . ARG B 1 500 ? 10.096 15.061 5.022 1.00 49.61 500 ARG B N 1
ATOM 8677 C CA . ARG B 1 500 ? 9.920 15.988 6.138 1.00 51.29 500 ARG B CA 1
ATOM 8678 C C . ARG B 1 500 ? 9.665 17.418 5.664 1.00 51.75 500 ARG B C 1
ATOM 8679 O O . ARG B 1 500 ? 9.333 18.283 6.471 1.00 51.25 500 ARG B O 1
ATOM 8687 N N . LYS B 1 501 ? 9.799 17.647 4.348 1.00 52.92 501 LYS B N 1
ATOM 8688 C CA . LYS B 1 501 ? 9.641 18.978 3.729 1.00 53.87 501 LYS B CA 1
ATOM 8689 C C . LYS B 1 501 ? 8.739 18.906 2.509 1.00 54.45 501 LYS B C 1
ATOM 8690 O O . LYS B 1 501 ? 9.092 18.298 1.489 1.00 55.43 501 LYS B O 1
ATOM 8696 N N . TYR B 1 502 ? 7.577 19.531 2.604 1.00 55.07 502 TYR B N 1
ATOM 8697 C CA . TYR B 1 502 ? 6.614 19.585 1.494 1.00 55.45 502 TYR B CA 1
ATOM 8698 C C . TYR B 1 502 ? 7.181 20.278 0.256 1.00 55.85 502 TYR B C 1
ATOM 8699 O O . TYR B 1 502 ? 6.778 19.990 -0.881 1.00 55.95 502 TYR B O 1
ATOM 8708 N N . GLY B 1 503 ? 8.123 21.193 0.481 1.00 55.92 503 GLY B N 1
ATOM 8709 C CA . GLY B 1 503 ? 8.726 21.973 -0.605 1.00 55.75 503 GLY B CA 1
ATOM 8710 C C . GLY B 1 503 ? 9.701 21.141 -1.397 1.00 55.68 503 GLY B C 1
ATOM 8711 O O . GLY B 1 503 ? 10.008 21.462 -2.539 1.00 55.21 503 GLY B O 1
ATOM 8712 N N . ASP B 1 504 ? 10.194 20.084 -0.757 1.00 56.21 504 ASP B N 1
ATOM 8713 C CA . ASP B 1 504 ? 11.041 19.084 -1.398 1.00 56.97 504 ASP B CA 1
ATOM 8714 C C . ASP B 1 504 ? 10.166 18.127 -2.181 1.00 57.60 504 ASP B C 1
ATOM 8715 O O . ASP B 1 504 ? 10.634 17.386 -3.034 1.00 57.07 504 ASP B O 1
ATOM 8728 N N . ILE B 1 506 ? 7.263 19.281 -3.810 1.00 57.64 506 ILE B N 1
ATOM 8729 C CA . ILE B 1 506 ? 6.979 20.115 -4.962 1.00 56.30 506 ILE B CA 1
ATOM 8730 C C . ILE B 1 506 ? 8.137 20.131 -5.963 1.00 55.34 506 ILE B C 1
ATOM 8731 O O . ILE B 1 506 ? 7.910 20.260 -7.165 1.00 55.46 506 ILE B O 1
ATOM 8736 N N . ASN B 1 507 ? 9.368 19.979 -5.474 1.00 53.88 507 ASN B N 1
ATOM 8737 C CA . ASN B 1 507 ? 10.522 19.897 -6.368 1.00 52.62 507 ASN B CA 1
ATOM 8738 C C . ASN B 1 507 ? 10.765 18.500 -6.912 1.00 52.25 507 ASN B C 1
ATOM 8739 O O . ASN B 1 507 ? 11.519 18.316 -7.871 1.00 51.86 507 ASN B O 1
ATOM 8744 N N . HIS B 1 508 ? 10.140 17.509 -6.287 1.00 51.88 508 HIS B N 1
ATOM 8745 C CA . HIS B 1 508 ? 10.267 16.144 -6.764 1.00 51.70 508 HIS B CA 1
ATOM 8746 C C . HIS B 1 508 ? 9.386 16.029 -7.982 1.00 51.77 508 HIS B C 1
ATOM 8747 O O . HIS B 1 508 ? 9.827 15.543 -9.030 1.00 51.88 508 HIS B O 1
ATOM 8754 N N . ARG B 1 509 ? 8.156 16.519 -7.847 1.00 51.67 509 ARG B N 1
ATOM 8755 C CA . ARG B 1 509 ? 7.218 16.586 -8.968 1.00 52.02 509 ARG B CA 1
ATOM 8756 C C . ARG B 1 509 ? 7.812 17.402 -10.115 1.00 51.66 509 ARG B C 1
ATOM 8757 O O . ARG B 1 509 ? 7.895 16.919 -11.252 1.00 51.59 509 ARG B O 1
ATOM 8765 N N . LEU B 1 510 ? 8.287 18.605 -9.794 1.00 51.47 510 LEU B N 1
ATOM 8766 C CA . LEU B 1 510 ? 8.892 19.472 -10.794 1.00 51.36 510 LEU B CA 1
ATOM 8767 C C . LEU B 1 510 ? 10.069 18.807 -11.515 1.00 51.39 510 LEU B C 1
ATOM 8768 O O . LEU B 1 510 ? 10.130 18.843 -12.750 1.00 50.72 510 LEU B O 1
ATOM 8773 N N . LEU B 1 511 ? 10.958 18.165 -10.757 1.00 51.20 511 LEU B N 1
ATOM 8774 C CA . LEU B 1 511 ? 12.096 17.433 -11.336 1.00 51.21 511 LEU B CA 1
ATOM 8775 C C . LEU B 1 511 ? 11.710 16.205 -12.141 1.00 51.68 511 LEU B C 1
ATOM 8776 O O . LEU B 1 511 ? 12.466 15.743 -13.021 1.00 51.17 511 LEU B O 1
ATOM 8781 N N . LYS B 1 512 ? 10.552 15.646 -11.819 1.00 52.25 512 LYS B N 1
ATOM 8782 C CA . LYS B 1 512 ? 10.091 14.472 -12.544 1.00 52.90 512 LYS B CA 1
ATOM 8783 C C . LYS B 1 512 ? 9.620 14.845 -13.956 1.00 53.13 512 LYS B C 1
ATOM 8784 O O . LYS B 1 512 ? 9.888 14.127 -14.906 1.00 53.46 512 LYS B O 1
ATOM 8790 N N . ALA B 1 513 ? 8.963 15.994 -14.075 1.00 53.57 513 ALA B N 1
ATOM 8791 C CA . ALA B 1 513 ? 8.626 16.584 -15.351 1.00 53.86 513 ALA B CA 1
ATOM 8792 C C . ALA B 1 513 ? 9.858 16.853 -16.226 1.00 54.68 513 ALA B C 1
ATOM 8793 O O . ALA B 1 513 ? 9.760 16.747 -17.454 1.00 54.97 513 ALA B O 1
ATOM 8795 N N . VAL B 1 514 ? 11.008 17.175 -15.624 1.00 55.26 514 VAL B N 1
ATOM 8796 C CA . VAL B 1 514 ? 12.227 17.425 -16.422 1.00 56.56 514 VAL B CA 1
ATOM 8797 C C . VAL B 1 514 ? 12.774 16.144 -17.048 1.00 57.06 514 VAL B C 1
ATOM 8798 O O . VAL B 1 514 ? 13.333 16.166 -18.159 1.00 57.47 514 VAL B O 1
ATOM 8802 N N . ILE B 1 515 ? 12.602 15.033 -16.336 1.00 57.48 515 ILE B N 1
ATOM 8803 C CA . ILE B 1 515 ? 12.808 13.716 -16.927 1.00 58.01 515 ILE B CA 1
ATOM 8804 C C . ILE B 1 515 ? 11.852 13.557 -18.112 1.00 57.90 515 ILE B C 1
ATOM 8805 O O . ILE B 1 515 ? 12.278 13.271 -19.225 1.00 58.06 515 ILE B O 1
ATOM 8810 N N . LYS B 1 516 ? 10.568 13.799 -17.853 1.00 58.05 516 LYS B N 1
ATOM 8811 C CA . LYS B 1 516 ? 9.490 13.545 -18.806 1.00 58.14 516 LYS B CA 1
ATOM 8812 C C . LYS B 1 516 ? 9.153 14.756 -19.703 1.00 58.07 516 LYS B C 1
ATOM 8813 O O . LYS B 1 516 ? 9.758 14.939 -20.760 1.00 57.66 516 LYS B O 1
ATOM 8815 N N . GLY B 1 517 ? 8.198 15.577 -19.253 1.00 58.18 517 GLY B N 1
ATOM 8816 C CA . GLY B 1 517 ? 7.688 16.733 -20.003 1.00 57.87 517 GLY B CA 1
ATOM 8817 C C . GLY B 1 517 ? 6.445 17.315 -19.329 1.00 57.55 517 GLY B C 1
ATOM 8818 O O . GLY B 1 517 ? 6.448 18.523 -18.941 1.00 57.14 517 GLY B O 1
ATOM 8819 N N . ARG B 1 522 ? 3.951 26.434 -12.385 1.00 75.76 522 ARG B N 1
ATOM 8820 C CA . ARG B 1 522 ? 4.550 27.160 -11.271 1.00 76.00 522 ARG B CA 1
ATOM 8821 C C . ARG B 1 522 ? 3.705 27.058 -9.996 1.00 75.89 522 ARG B C 1
ATOM 8822 O O . ARG B 1 522 ? 2.475 27.050 -10.066 1.00 75.74 522 ARG B O 1
ATOM 8824 N N . PRO B 1 523 ? 4.371 26.957 -8.827 1.00 75.84 523 PRO B N 1
ATOM 8825 C CA . PRO B 1 523 ? 3.721 26.982 -7.504 1.00 75.64 523 PRO B CA 1
ATOM 8826 C C . PRO B 1 523 ? 3.096 28.338 -7.181 1.00 75.56 523 PRO B C 1
ATOM 8827 O O . PRO B 1 523 ? 3.703 29.376 -7.441 1.00 75.83 523 PRO B O 1
ATOM 8831 N N . GLN B 1 524 ? 1.901 28.330 -6.603 1.00 75.34 524 GLN B N 1
ATOM 8832 C CA . GLN B 1 524 ? 1.242 29.575 -6.215 1.00 75.07 524 GLN B CA 1
ATOM 8833 C C . GLN B 1 524 ? 1.906 30.153 -4.970 1.00 74.58 524 GLN B C 1
ATOM 8834 O O . GLN B 1 524 ? 2.122 29.434 -3.998 1.00 74.41 524 GLN B O 1
ATOM 8840 N N . ASP B 1 525 ? 2.227 31.451 -5.045 1.00 73.93 525 ASP B N 1
ATOM 8841 C CA . ASP B 1 525 ? 2.784 32.314 -3.983 1.00 72.76 525 ASP B CA 1
ATOM 8842 C C . ASP B 1 525 ? 2.314 31.936 -2.567 1.00 72.17 525 ASP B C 1
ATOM 8843 O O . ASP B 1 525 ? 3.128 31.806 -1.638 1.00 71.91 525 ASP B O 1
ATOM 8848 N N . GLU B 1 526 ? 1.001 31.755 -2.420 1.00 71.10 526 GLU B N 1
ATOM 8849 C CA . GLU B 1 526 ? 0.348 31.488 -1.129 1.00 70.02 526 GLU B CA 1
ATOM 8850 C C . GLU B 1 526 ? 0.935 30.279 -0.375 1.00 69.23 526 GLU B C 1
ATOM 8851 O O . GLU B 1 526 ? 0.990 30.257 0.867 1.00 68.91 526 GLU B O 1
ATOM 8853 N N . ILE B 1 527 ? 1.351 29.284 -1.149 1.00 68.25 527 ILE B N 1
ATOM 8854 C CA . ILE B 1 527 ? 1.921 28.048 -0.650 1.00 67.97 527 ILE B CA 1
ATOM 8855 C C . ILE B 1 527 ? 3.235 28.424 0.008 1.00 67.67 527 ILE B C 1
ATOM 8856 O O . ILE B 1 527 ? 3.438 28.188 1.205 1.00 68.11 527 ILE B O 1
ATOM 8861 N N . THR B 1 528 ? 4.100 29.068 -0.763 1.00 66.62 528 THR B N 1
ATOM 8862 C CA . THR B 1 528 ? 5.342 29.622 -0.245 1.00 65.46 528 THR B CA 1
ATOM 8863 C C . THR B 1 528 ? 5.169 30.437 1.062 1.00 65.11 528 THR B C 1
ATOM 8864 O O . THR B 1 528 ? 5.921 30.243 2.021 1.00 64.90 528 THR B O 1
ATOM 8868 N N . VAL B 1 529 ? 4.183 31.331 1.097 1.00 64.65 529 VAL B N 1
ATOM 8869 C CA . VAL B 1 529 ? 3.848 32.107 2.306 1.00 63.82 529 VAL B CA 1
ATOM 8870 C C . VAL B 1 529 ? 3.503 31.153 3.455 1.00 63.53 529 VAL B C 1
ATOM 8871 O O . VAL B 1 529 ? 3.775 31.446 4.630 1.00 63.28 529 VAL B O 1
ATOM 8875 N N . GLN B 1 530 ? 2.875 30.029 3.111 1.00 63.49 530 GLN B N 1
ATOM 8876 C CA . GLN B 1 530 ? 2.413 29.078 4.111 1.00 63.15 530 GLN B CA 1
ATOM 8877 C C . GLN B 1 530 ? 3.625 28.345 4.659 1.00 63.41 530 GLN B C 1
ATOM 8878 O O . GLN B 1 530 ? 3.700 28.049 5.854 1.00 63.30 530 GLN B O 1
ATOM 8892 N N . ALA B 1 532 ? 6.721 29.429 4.860 1.00 59.23 532 ALA B N 1
ATOM 8893 C CA . ALA B 1 532 ? 7.441 30.359 5.737 1.00 57.03 532 ALA B CA 1
ATOM 8894 C C . ALA B 1 532 ? 6.751 30.560 7.080 1.00 55.85 532 ALA B C 1
ATOM 8895 O O . ALA B 1 532 ? 7.422 30.651 8.104 1.00 55.62 532 ALA B O 1
ATOM 8897 N N . GLU B 1 533 ? 5.422 30.618 7.095 1.00 54.77 533 GLU B N 1
ATOM 8898 C CA . GLU B 1 533 ? 4.734 30.802 8.358 1.00 54.90 533 GLU B CA 1
ATOM 8899 C C . GLU B 1 533 ? 4.909 29.553 9.222 1.00 54.09 533 GLU B C 1
ATOM 8900 O O . GLU B 1 533 ? 5.197 29.643 10.435 1.00 53.34 533 GLU B O 1
ATOM 8906 N N . ARG B 1 534 ? 4.810 28.394 8.567 1.00 52.58 534 ARG B N 1
ATOM 8907 C CA . ARG B 1 534 ? 5.047 27.122 9.223 1.00 51.39 534 ARG B CA 1
ATOM 8908 C C . ARG B 1 534 ? 6.483 26.954 9.684 1.00 50.97 534 ARG B C 1
ATOM 8909 O O . ARG B 1 534 ? 6.711 26.536 10.808 1.00 50.26 534 ARG B O 1
ATOM 8917 N N . ARG B 1 535 ? 7.454 27.272 8.830 1.00 50.85 535 ARG B N 1
ATOM 8918 C CA . ARG B 1 535 ? 8.854 27.233 9.269 1.00 50.74 535 ARG B CA 1
ATOM 8919 C C . ARG B 1 535 ? 9.064 28.115 10.486 1.00 50.59 535 ARG B C 1
ATOM 8920 O O . ARG B 1 535 ? 9.666 27.675 11.492 1.00 51.55 535 ARG B O 1
ATOM 8928 N N . ARG B 1 536 ? 8.538 29.342 10.445 1.00 49.59 536 ARG B N 1
ATOM 8929 C CA . ARG B 1 536 ? 8.639 30.222 11.618 1.00 48.14 536 ARG B CA 1
ATOM 8930 C C . ARG B 1 536 ? 8.046 29.631 12.882 1.00 47.12 536 ARG B C 1
ATOM 8931 O O . ARG B 1 536 ? 8.676 29.572 13.904 1.00 47.31 536 ARG B O 1
ATOM 8939 N N . LEU B 1 537 ? 6.811 29.181 12.802 1.00 47.53 537 LEU B N 1
ATOM 8940 C CA . LEU B 1 537 ? 6.100 28.659 13.953 1.00 47.39 537 LEU B CA 1
ATOM 8941 C C . LEU B 1 537 ? 6.719 27.388 14.452 1.00 47.34 537 LEU B C 1
ATOM 8942 O O . LEU B 1 537 ? 6.641 27.112 15.659 1.00 46.68 537 LEU B O 1
ATOM 8947 N N . ASN B 1 538 ? 7.289 26.592 13.532 1.00 46.84 538 ASN B N 1
ATOM 8948 C CA . ASN B 1 538 ? 8.097 25.430 13.940 1.00 47.52 538 ASN B CA 1
ATOM 8949 C C . ASN B 1 538 ? 9.307 25.757 14.796 1.00 47.28 538 ASN B C 1
ATOM 8950 O O . ASN B 1 538 ? 9.545 25.089 15.809 1.00 45.89 538 ASN B O 1
ATOM 8955 N N . ARG B 1 539 ? 10.050 26.785 14.396 1.00 47.97 539 ARG B N 1
ATOM 8956 C CA . ARG B 1 539 ? 11.235 27.216 15.155 1.00 49.89 539 ARG B CA 1
ATOM 8957 C C . ARG B 1 539 ? 10.863 27.746 16.529 1.00 50.34 539 ARG B C 1
ATOM 8958 O O . ARG B 1 539 ? 11.599 27.506 17.484 1.00 49.51 539 ARG B O 1
ATOM 8974 N N . ALA B 1 541 ? 8.088 26.976 18.279 1.00 49.41 541 ALA B N 1
ATOM 8975 C CA . ALA B 1 541 ? 7.624 25.840 19.091 1.00 47.68 541 ALA B CA 1
ATOM 8976 C C . ALA B 1 541 ? 8.786 25.051 19.664 1.00 47.72 541 ALA B C 1
ATOM 8977 O O . ALA B 1 541 ? 8.776 24.654 20.828 1.00 47.81 541 ALA B O 1
ATOM 8979 N N . GLU B 1 542 ? 9.800 24.823 18.846 1.00 47.52 542 GLU B N 1
ATOM 8980 C CA . GLU B 1 542 ? 10.967 24.082 19.303 1.00 49.00 542 GLU B CA 1
ATOM 8981 C C . GLU B 1 542 ? 11.751 24.887 20.322 1.00 47.38 542 GLU B C 1
ATOM 8982 O O . GLU B 1 542 ? 12.216 24.355 21.327 1.00 46.47 542 GLU B O 1
ATOM 8988 N N . ARG B 1 543 ? 11.861 26.184 20.087 1.00 48.14 543 ARG B N 1
ATOM 8989 C CA . ARG B 1 543 ? 12.527 27.074 21.037 1.00 49.34 543 ARG B CA 1
ATOM 8990 C C . ARG B 1 543 ? 11.786 27.138 22.363 1.00 48.75 543 ARG B C 1
ATOM 8991 O O . ARG B 1 543 ? 12.398 26.978 23.418 1.00 48.47 543 ARG B O 1
ATOM 8999 N N . ASP B 1 544 ? 10.462 27.326 22.289 1.00 47.83 544 ASP B N 1
ATOM 9000 C CA . ASP B 1 544 ? 9.566 27.259 23.454 1.00 47.39 544 ASP B CA 1
ATOM 9001 C C . ASP B 1 544 ? 9.601 25.999 24.305 1.00 47.06 544 ASP B C 1
ATOM 9002 O O . ASP B 1 544 ? 9.559 26.093 25.541 1.00 48.40 544 ASP B O 1
ATOM 9007 N N . VAL B 1 545 ? 9.609 24.832 23.684 1.00 45.98 545 VAL B N 1
ATOM 9008 C CA . VAL B 1 545 ? 9.659 23.579 24.433 1.00 46.05 545 VAL B CA 1
ATOM 9009 C C . VAL B 1 545 ? 11.023 23.520 25.102 1.00 46.36 545 VAL B C 1
ATOM 9010 O O . VAL B 1 545 ? 11.113 23.182 26.293 1.00 47.28 545 VAL B O 1
ATOM 9014 N N . GLY B 1 546 ? 12.053 23.921 24.357 1.00 46.36 546 GLY B N 1
ATOM 9015 C CA . GLY B 1 546 ? 13.407 24.099 24.887 1.00 46.47 546 GLY B CA 1
ATOM 9016 C C . GLY B 1 546 ? 13.515 24.920 26.156 1.00 46.76 546 GLY B C 1
ATOM 9017 O O . GLY B 1 546 ? 14.160 24.495 27.102 1.00 46.23 546 GLY B O 1
ATOM 9018 N N . ASP B 1 547 ? 12.892 26.105 26.155 1.00 48.56 547 ASP B N 1
ATOM 9019 C CA . ASP B 1 547 ? 12.831 27.034 27.295 1.00 49.22 547 ASP B CA 1
ATOM 9020 C C . ASP B 1 547 ? 12.301 26.311 28.522 1.00 48.72 547 ASP B C 1
ATOM 9021 O O . ASP B 1 547 ? 12.927 26.361 29.574 1.00 49.27 547 ASP B O 1
ATOM 9026 N N . TRP B 1 548 ? 11.200 25.576 28.372 1.00 48.13 548 TRP B N 1
ATOM 9027 C CA . TRP B 1 548 ? 10.648 24.794 29.481 1.00 47.56 548 TRP B CA 1
ATOM 9028 C C . TRP B 1 548 ? 11.629 23.784 30.008 1.00 46.92 548 TRP B C 1
ATOM 9029 O O . TRP B 1 548 ? 11.801 23.649 31.206 1.00 48.09 548 TRP B O 1
ATOM 9040 N N . LEU B 1 549 ? 12.273 23.051 29.120 1.00 47.05 549 LEU B N 1
ATOM 9041 C CA . LEU B 1 549 ? 13.179 21.963 29.560 1.00 47.55 549 LEU B CA 1
ATOM 9042 C C . LEU B 1 549 ? 14.454 22.477 30.199 1.00 47.17 549 LEU B C 1
ATOM 9043 O O . LEU B 1 549 ? 14.931 21.900 31.165 1.00 48.70 549 LEU B O 1
ATOM 9048 N N . TYR B 1 550 ? 14.979 23.565 29.662 1.00 46.91 550 TYR B N 1
ATOM 9049 C CA . TYR B 1 550 ? 16.096 24.326 30.264 1.00 46.63 550 TYR B CA 1
ATOM 9050 C C . TYR B 1 550 ? 15.821 24.813 31.698 1.00 47.73 550 TYR B C 1
ATOM 9051 O O . TYR B 1 550 ? 16.717 24.781 32.554 1.00 47.84 550 TYR B O 1
ATOM 9060 N N . ALA B 1 551 ? 14.599 25.266 31.976 1.00 47.85 551 ALA B N 1
ATOM 9061 C CA . ALA B 1 551 ? 14.269 25.618 33.378 1.00 48.52 551 ALA B CA 1
ATOM 9062 C C . ALA B 1 551 ? 14.257 24.402 34.253 1.00 49.27 551 ALA B C 1
ATOM 9063 O O . ALA B 1 551 ? 14.754 24.476 35.383 1.00 50.11 551 ALA B O 1
ATOM 9065 N N . ARG B 1 552 ? 13.659 23.298 33.764 1.00 49.00 552 ARG B N 1
ATOM 9066 C CA . ARG B 1 552 ? 13.647 22.071 34.549 1.00 49.69 552 ARG B CA 1
ATOM 9067 C C . ARG B 1 552 ? 14.991 21.476 34.818 1.00 48.86 552 ARG B C 1
ATOM 9068 O O . ARG B 1 552 ? 15.168 20.902 35.842 1.00 49.32 552 ARG B O 1
ATOM 9076 N N . PHE B 1 553 ? 15.914 21.591 33.880 1.00 49.03 553 PHE B N 1
ATOM 9077 C CA . PHE B 1 553 ? 17.245 21.050 33.999 1.00 48.73 553 PHE B CA 1
ATOM 9078 C C . PHE B 1 553 ? 18.076 21.875 34.945 1.00 48.88 553 PHE B C 1
ATOM 9079 O O . PHE B 1 553 ? 18.943 21.365 35.604 1.00 48.68 553 PHE B O 1
ATOM 9087 N N . LEU B 1 554 ? 17.806 23.173 35.000 1.00 49.79 554 LEU B N 1
ATOM 9088 C CA . LEU B 1 554 ? 18.661 24.076 35.732 1.00 50.50 554 LEU B CA 1
ATOM 9089 C C . LEU B 1 554 ? 18.148 24.428 37.115 1.00 51.08 554 LEU B C 1
ATOM 9090 O O . LEU B 1 554 ? 18.904 24.912 37.982 1.00 52.04 554 LEU B O 1
ATOM 9095 N N . LYS B 1 555 ? 16.899 24.100 37.364 1.00 51.75 555 LYS B N 1
ATOM 9096 C CA . LYS B 1 555 ? 16.250 24.414 38.650 1.00 52.69 555 LYS B CA 1
ATOM 9097 C C . LYS B 1 555 ? 17.059 23.965 39.871 1.00 53.09 555 LYS B C 1
ATOM 9098 O O . LYS B 1 555 ? 17.209 24.704 40.827 1.00 53.95 555 LYS B O 1
ATOM 9104 N N . ASP B 1 556 ? 17.587 22.758 39.843 1.00 54.08 556 ASP B N 1
ATOM 9105 C CA . ASP B 1 556 ? 18.312 22.226 41.012 1.00 55.20 556 ASP B CA 1
ATOM 9106 C C . ASP B 1 556 ? 19.690 22.892 41.212 1.00 53.98 556 ASP B C 1
ATOM 9107 O O . ASP B 1 556 ? 20.355 22.588 42.175 1.00 55.07 556 ASP B O 1
ATOM 9112 N N . LYS B 1 557 ? 20.087 23.793 40.314 1.00 52.73 557 LYS B N 1
ATOM 9113 C CA . LYS B 1 557 ? 21.418 24.457 40.338 1.00 51.51 557 LYS B CA 1
ATOM 9114 C C . LYS B 1 557 ? 21.317 25.881 40.860 1.00 50.75 557 LYS B C 1
ATOM 9115 O O . LYS B 1 557 ? 22.315 26.465 41.253 1.00 50.43 557 LYS B O 1
ATOM 9121 N N . ALA B 1 558 ? 20.116 26.427 40.843 1.00 49.95 558 ALA B N 1
ATOM 9122 C CA . ALA B 1 558 ? 19.887 27.801 41.277 1.00 51.45 558 ALA B CA 1
ATOM 9123 C C . ALA B 1 558 ? 20.325 27.951 42.749 1.00 51.23 558 ALA B C 1
ATOM 9124 O O . ALA B 1 558 ? 19.913 27.169 43.612 1.00 51.86 558 ALA B O 1
ATOM 9126 N N . GLY B 1 559 ? 21.204 28.906 43.003 1.00 50.77 559 GLY B N 1
ATOM 9127 C CA . GLY B 1 559 ? 21.625 29.181 44.353 1.00 51.03 559 GLY B CA 1
ATOM 9128 C C . GLY B 1 559 ? 22.900 28.488 44.720 1.00 52.00 559 GLY B C 1
ATOM 9129 O O . GLY B 1 559 ? 23.487 28.825 45.731 1.00 53.49 559 GLY B O 1
ATOM 9130 N N . THR B 1 560 ? 23.333 27.518 43.902 1.00 51.78 560 THR B N 1
ATOM 9131 C CA . THR B 1 560 ? 24.517 26.701 44.148 1.00 49.56 560 THR B CA 1
ATOM 9132 C C . THR B 1 560 ? 25.737 27.280 43.476 1.00 50.23 560 THR B C 1
ATOM 9133 O O . THR B 1 560 ? 25.610 28.158 42.629 1.00 49.98 560 THR B O 1
ATOM 9137 N N . ASP B 1 561 ? 26.911 26.754 43.822 1.00 50.18 561 ASP B N 1
ATOM 9138 C CA . ASP B 1 561 ? 28.181 27.202 43.259 1.00 51.61 561 ASP B CA 1
ATOM 9139 C C . ASP B 1 561 ? 28.542 26.544 41.934 1.00 51.77 561 ASP B C 1
ATOM 9140 O O . ASP B 1 561 ? 29.694 26.648 41.507 1.00 53.05 561 ASP B O 1
ATOM 9145 N N . THR B 1 562 ? 27.600 25.853 41.280 1.00 51.87 562 THR B N 1
ATOM 9146 C CA . THR B 1 562 ? 27.866 25.341 39.920 1.00 51.06 562 THR B CA 1
ATOM 9147 C C . THR B 1 562 ? 28.132 26.513 38.957 1.00 50.56 562 THR B C 1
ATOM 9148 O O . THR B 1 562 ? 27.349 27.443 38.875 1.00 50.12 562 THR B O 1
ATOM 9152 N N . ARG B 1 563 ? 29.250 26.451 38.258 1.00 49.88 563 ARG B N 1
ATOM 9153 C CA . ARG B 1 563 ? 29.651 27.468 37.306 1.00 51.75 563 ARG B CA 1
ATOM 9154 C C . ARG B 1 563 ? 29.449 26.930 35.883 1.00 50.43 563 ARG B C 1
ATOM 9155 O O . ARG B 1 563 ? 29.543 25.727 35.641 1.00 50.77 563 ARG B O 1
ATOM 9163 N N . PHE B 1 564 ? 29.211 27.841 34.949 1.00 48.16 564 PHE B N 1
ATOM 9164 C CA . PHE B 1 564 ? 28.951 27.497 33.567 1.00 45.62 564 PHE B CA 1
ATOM 9165 C C . PHE B 1 564 ? 29.600 28.592 32.784 1.00 44.39 564 PHE B C 1
ATOM 9166 O O . PHE B 1 564 ? 29.363 29.749 33.066 1.00 43.38 564 PHE B O 1
ATOM 9174 N N . ALA B 1 565 ? 30.397 28.226 31.790 1.00 43.74 565 ALA B N 1
ATOM 9175 C CA . ALA B 1 565 ? 30.855 29.181 30.795 1.00 44.11 565 ALA B CA 1
ATOM 9176 C C . ALA B 1 565 ? 29.646 29.629 30.011 1.00 44.33 565 ALA B C 1
ATOM 9177 O O . ALA B 1 565 ? 28.757 28.857 29.768 1.00 46.31 565 ALA B O 1
ATOM 9179 N N . ALA B 1 566 ? 29.571 30.905 29.669 1.00 46.28 566 ALA B N 1
ATOM 9180 C CA . ALA B 1 566 ? 28.337 31.506 29.119 1.00 46.81 566 ALA B CA 1
ATOM 9181 C C . ALA B 1 566 ? 28.776 32.555 28.170 1.00 47.57 566 ALA B C 1
ATOM 9182 O O . ALA B 1 566 ? 29.587 33.373 28.525 1.00 50.39 566 ALA B O 1
ATOM 9184 N N . GLU B 1 567 ? 28.261 32.539 26.957 1.00 47.63 567 GLU B N 1
ATOM 9185 C CA . GLU B 1 567 ? 28.606 33.539 25.972 1.00 47.85 567 GLU B CA 1
ATOM 9186 C C . GLU B 1 567 ? 27.655 34.713 26.110 1.00 45.75 567 GLU B C 1
ATOM 9187 O O . GLU B 1 567 ? 26.471 34.535 26.391 1.00 46.32 567 GLU B O 1
ATOM 9193 N N . ILE B 1 568 ? 28.148 35.909 25.909 1.00 45.48 568 ILE B N 1
ATOM 9194 C CA . ILE B 1 568 ? 27.253 37.079 25.915 1.00 46.83 568 ILE B CA 1
ATOM 9195 C C . ILE B 1 568 ? 26.552 37.303 24.568 1.00 46.78 568 ILE B C 1
ATOM 9196 O O . ILE B 1 568 ? 27.189 37.514 23.527 1.00 45.20 568 ILE B O 1
ATOM 9201 N N . VAL B 1 569 ? 25.227 37.241 24.628 1.00 47.66 569 VAL B N 1
ATOM 9202 C CA . VAL B 1 569 ? 24.375 37.225 23.449 1.00 49.57 569 VAL B CA 1
ATOM 9203 C C . VAL B 1 569 ? 23.944 38.661 23.079 1.00 49.96 569 VAL B C 1
ATOM 9204 O O . VAL B 1 569 ? 24.010 39.061 21.915 1.00 49.93 569 VAL B O 1
ATOM 9208 N N . ASP B 1 570 ? 23.487 39.407 24.070 1.00 50.00 570 ASP B N 1
ATOM 9209 C CA . ASP B 1 570 ? 23.234 40.814 23.894 1.00 51.53 570 ASP B CA 1
ATOM 9210 C C . ASP B 1 570 ? 23.227 41.562 25.212 1.00 50.81 570 ASP B C 1
ATOM 9211 O O . ASP B 1 570 ? 23.238 40.984 26.295 1.00 50.77 570 ASP B O 1
ATOM 9216 N N . ILE B 1 571 ? 23.228 42.874 25.051 1.00 49.18 571 ILE B N 1
ATOM 9217 C CA . ILE B 1 571 ? 23.424 43.812 26.100 1.00 47.99 571 ILE B CA 1
ATOM 9218 C C . ILE B 1 571 ? 22.313 44.829 25.985 1.00 49.24 571 ILE B C 1
ATOM 9219 O O . ILE B 1 571 ? 21.938 45.221 24.901 1.00 50.15 571 ILE B O 1
ATOM 9224 N N . SER B 1 572 ? 21.753 45.219 27.106 1.00 50.24 572 SER B N 1
ATOM 9225 C CA . SER B 1 572 ? 20.685 46.188 27.091 1.00 52.61 572 SER B CA 1
ATOM 9226 C C . SER B 1 572 ? 20.913 47.023 28.313 1.00 52.26 572 SER B C 1
ATOM 9227 O O . SER B 1 572 ? 21.774 46.691 29.132 1.00 51.61 572 SER B O 1
ATOM 9230 N N . ARG B 1 573 ? 20.167 48.118 28.414 1.00 52.80 573 ARG B N 1
ATOM 9231 C CA . ARG B 1 573 ? 20.329 49.074 29.519 1.00 51.39 573 ARG B CA 1
ATOM 9232 C C . ARG B 1 573 ? 20.216 48.371 30.854 1.00 50.83 573 ARG B C 1
ATOM 9233 O O . ARG B 1 573 ? 20.987 48.629 31.757 1.00 51.70 573 ARG B O 1
ATOM 9235 N N . GLY B 1 574 ? 19.278 47.449 30.953 1.00 50.62 574 GLY B N 1
ATOM 9236 C CA . GLY B 1 574 ? 19.041 46.702 32.194 1.00 50.63 574 GLY B CA 1
ATOM 9237 C C . GLY B 1 574 ? 19.822 45.425 32.479 1.00 49.62 574 GLY B C 1
ATOM 9238 O O . GLY B 1 574 ? 19.661 44.827 33.523 1.00 51.58 574 GLY B O 1
ATOM 9239 N N . GLY B 1 575 ? 20.651 44.983 31.567 1.00 48.35 575 GLY B N 1
ATOM 9240 C CA . GLY B 1 575 ? 21.552 43.885 31.872 1.00 47.79 575 GLY B CA 1
ATOM 9241 C C . GLY B 1 575 ? 22.040 43.204 30.625 1.00 47.19 575 GLY B C 1
ATOM 9242 O O . GLY B 1 575 ? 22.259 43.801 29.611 1.00 45.89 575 GLY B O 1
ATOM 9251 N N . ARG B 1 577 ? 22.113 39.304 28.299 1.00 46.97 577 ARG B N 1
ATOM 9252 C CA . ARG B 1 577 ? 21.705 37.950 28.072 1.00 46.84 577 ARG B CA 1
ATOM 9253 C C . ARG B 1 577 ? 22.867 37.096 27.710 1.00 45.20 577 ARG B C 1
ATOM 9254 O O . ARG B 1 577 ? 23.714 37.460 26.930 1.00 44.14 577 ARG B O 1
ATOM 9262 N N . VAL B 1 578 ? 22.858 35.912 28.266 1.00 44.52 578 VAL B N 1
ATOM 9263 C CA . VAL B 1 578 ? 23.943 34.994 28.058 1.00 43.66 578 VAL B CA 1
ATOM 9264 C C . VAL B 1 578 ? 23.362 33.649 27.638 1.00 43.26 578 VAL B C 1
ATOM 9265 O O . VAL B 1 578 ? 22.194 33.338 27.930 1.00 43.58 578 VAL B O 1
ATOM 9269 N N . ARG B 1 579 ? 24.182 32.871 26.945 1.00 43.09 579 ARG B N 1
ATOM 9270 C CA . ARG B 1 579 ? 23.847 31.507 26.572 1.00 43.16 579 ARG B CA 1
ATOM 9271 C C . ARG B 1 579 ? 24.909 30.612 27.150 1.00 43.43 579 ARG B C 1
ATOM 9272 O O . ARG B 1 579 ? 26.105 30.852 26.897 1.00 42.60 579 ARG B O 1
ATOM 9280 N N . LEU B 1 580 ? 24.481 29.623 27.938 1.00 43.63 580 LEU B N 1
ATOM 9281 C CA . LEU B 1 580 ? 25.390 28.662 28.579 1.00 45.12 580 LEU B CA 1
ATOM 9282 C C . LEU B 1 580 ? 26.000 27.766 27.516 1.00 46.03 580 LEU B C 1
ATOM 9283 O O . LEU B 1 580 ? 25.311 27.236 26.678 1.00 45.72 580 LEU B O 1
ATOM 9288 N N . VAL B 1 581 ? 27.327 27.676 27.516 1.00 48.04 581 VAL B N 1
ATOM 9289 C CA . VAL B 1 581 ? 28.035 27.139 26.390 1.00 49.27 581 VAL B CA 1
ATOM 9290 C C . VAL B 1 581 ? 27.845 25.613 26.356 1.00 50.64 581 VAL B C 1
ATOM 9291 O O . VAL B 1 581 ? 27.771 25.017 25.278 1.00 52.04 581 VAL B O 1
ATOM 9295 N N . ASP B 1 582 ? 27.790 24.982 27.521 1.00 49.86 582 ASP B N 1
ATOM 9296 C CA . ASP B 1 582 ? 27.680 23.550 27.546 1.00 50.07 582 ASP B CA 1
ATOM 9297 C C . ASP B 1 582 ? 26.274 23.049 27.172 1.00 48.39 582 ASP B C 1
ATOM 9298 O O . ASP B 1 582 ? 26.111 21.880 26.821 1.00 47.94 582 ASP B O 1
ATOM 9303 N N . ASN B 1 583 ? 25.255 23.902 27.234 1.00 45.45 583 ASN B N 1
ATOM 9304 C CA . ASN B 1 583 ? 23.911 23.349 27.123 1.00 43.09 583 ASN B CA 1
ATOM 9305 C C . ASN B 1 583 ? 22.962 24.106 26.265 1.00 42.06 583 ASN B C 1
ATOM 9306 O O . ASN B 1 583 ? 21.940 23.574 25.932 1.00 40.98 583 ASN B O 1
ATOM 9311 N N . GLY B 1 584 ? 23.326 25.347 25.920 1.00 42.54 584 GLY B N 1
ATOM 9312 C CA . GLY B 1 584 ? 22.524 26.277 25.113 1.00 41.27 584 GLY B CA 1
ATOM 9313 C C . GLY B 1 584 ? 21.487 27.110 25.849 1.00 41.07 584 GLY B C 1
ATOM 9314 O O . GLY B 1 584 ? 20.737 27.814 25.235 1.00 39.02 584 GLY B O 1
ATOM 9315 N N . ALA B 1 585 ? 21.412 27.008 27.165 1.00 41.87 585 ALA B N 1
ATOM 9316 C CA . ALA B 1 585 ? 20.335 27.700 27.908 1.00 42.88 585 ALA B CA 1
ATOM 9317 C C . ALA B 1 585 ? 20.490 29.203 27.823 1.00 44.07 585 ALA B C 1
ATOM 9318 O O . ALA B 1 585 ? 21.594 29.721 27.736 1.00 46.05 585 ALA B O 1
ATOM 9320 N N . ILE B 1 586 ? 19.411 29.943 27.829 1.00 45.34 586 ILE B N 1
ATOM 9321 C CA . ILE B 1 586 ? 19.532 31.410 27.821 1.00 46.16 586 ILE B CA 1
ATOM 9322 C C . ILE B 1 586 ? 19.224 31.928 29.240 1.00 46.69 586 ILE B C 1
ATOM 9323 O O . ILE B 1 586 ? 18.218 31.549 29.857 1.00 46.90 586 ILE B O 1
ATOM 9328 N N . ALA B 1 587 ? 20.119 32.756 29.758 1.00 45.57 587 ALA B N 1
ATOM 9329 C CA . ALA B 1 587 ? 19.893 33.419 31.041 1.00 45.20 587 ALA B CA 1
ATOM 9330 C C . ALA B 1 587 ? 20.064 34.940 30.947 1.00 43.40 587 ALA B C 1
ATOM 9331 O O . ALA B 1 587 ? 20.584 35.477 29.995 1.00 42.80 587 ALA B O 1
ATOM 9333 N N . PHE B 1 588 ? 19.606 35.611 31.973 1.00 43.13 588 PHE B N 1
ATOM 9334 C CA . PHE B 1 588 ? 19.663 37.055 32.024 1.00 42.30 588 PHE B CA 1
ATOM 9335 C C . PHE B 1 588 ? 20.437 37.510 33.236 1.00 41.06 588 PHE B C 1
ATOM 9336 O O . PHE B 1 588 ? 20.236 37.004 34.306 1.00 40.03 588 PHE B O 1
ATOM 9344 N N . ILE B 1 589 ? 21.353 38.446 33.030 1.00 41.21 589 ILE B N 1
ATOM 9345 C CA . ILE B 1 589 ? 22.107 39.014 34.135 1.00 40.79 589 ILE B CA 1
ATOM 9346 C C . ILE B 1 589 ? 21.719 40.484 34.341 1.00 42.27 589 ILE B C 1
ATOM 9347 O O . ILE B 1 589 ? 22.167 41.353 33.562 1.00 41.97 589 ILE B O 1
ATOM 9352 N N . PRO B 1 590 ? 20.903 40.755 35.383 1.00 42.21 590 PRO B N 1
ATOM 9353 C CA . PRO B 1 590 ? 20.487 42.162 35.675 1.00 43.95 590 PRO B CA 1
ATOM 9354 C C . PRO B 1 590 ? 21.679 43.082 35.891 1.00 44.59 590 PRO B C 1
ATOM 9355 O O . PRO B 1 590 ? 22.700 42.696 36.452 1.00 45.09 590 PRO B O 1
ATOM 9359 N N . ALA B 1 591 ? 21.578 44.296 35.390 1.00 44.98 591 ALA B N 1
ATOM 9360 C CA . ALA B 1 591 ? 22.687 45.221 35.591 1.00 45.17 591 ALA B CA 1
ATOM 9361 C C . ALA B 1 591 ? 23.191 45.376 37.062 1.00 44.36 591 ALA B C 1
ATOM 9362 O O . ALA B 1 591 ? 24.404 45.422 37.268 1.00 46.80 591 ALA B O 1
ATOM 9364 N N . PRO B 1 592 ? 22.305 45.482 38.072 1.00 44.13 592 PRO B N 1
ATOM 9365 C CA . PRO B 1 592 ? 22.922 45.599 39.450 1.00 45.44 592 PRO B CA 1
ATOM 9366 C C . PRO B 1 592 ? 23.821 44.424 39.871 1.00 46.26 592 PRO B C 1
ATOM 9367 O O . PRO B 1 592 ? 24.336 44.446 40.943 1.00 45.85 592 PRO B O 1
ATOM 9371 N N . PHE B 1 593 ? 23.972 43.392 39.038 1.00 47.58 593 PHE B N 1
ATOM 9372 C CA . PHE B 1 593 ? 24.828 42.276 39.437 1.00 48.34 593 PHE B CA 1
ATOM 9373 C C . PHE B 1 593 ? 26.182 42.316 38.751 1.00 47.80 593 PHE B C 1
ATOM 9374 O O . PHE B 1 593 ? 27.022 41.451 39.002 1.00 48.06 593 PHE B O 1
ATOM 9382 N N . LEU B 1 594 ? 26.358 43.285 37.854 1.00 47.28 594 LEU B N 1
ATOM 9383 C CA . LEU B 1 594 ? 27.586 43.451 37.095 1.00 46.66 594 LEU B CA 1
ATOM 9384 C C . LEU B 1 594 ? 28.557 44.384 37.821 1.00 47.35 594 LEU B C 1
ATOM 9385 O O . LEU B 1 594 ? 29.788 44.347 37.649 1.00 47.88 594 LEU B O 1
ATOM 9390 N N . HIS B 1 595 ? 27.998 45.274 38.622 1.00 47.99 595 HIS B N 1
ATOM 9391 C CA . HIS B 1 595 ? 28.803 46.225 39.345 1.00 48.09 595 HIS B CA 1
ATOM 9392 C C . HIS B 1 595 ? 27.923 46.896 40.399 1.00 47.99 595 HIS B C 1
ATOM 9393 O O . HIS B 1 595 ? 26.746 47.183 40.183 1.00 48.30 595 HIS B O 1
ATOM 9400 N N . ALA B 1 596 ? 28.530 47.145 41.540 1.00 47.83 596 ALA B N 1
ATOM 9401 C CA . ALA B 1 596 ? 27.858 47.664 42.718 1.00 47.71 596 ALA B CA 1
ATOM 9402 C C . ALA B 1 596 ? 27.535 49.181 42.709 1.00 46.85 596 ALA B C 1
ATOM 9403 O O . ALA B 1 596 ? 26.723 49.607 43.496 1.00 48.20 596 ALA B O 1
ATOM 9405 N N . VAL B 1 597 ? 28.214 49.975 41.882 1.00 45.43 597 VAL B N 1
ATOM 9406 C CA . VAL B 1 597 ? 28.030 51.422 41.790 1.00 44.03 597 VAL B CA 1
ATOM 9407 C C . VAL B 1 597 ? 27.316 51.785 40.472 1.00 44.43 597 VAL B C 1
ATOM 9408 O O . VAL B 1 597 ? 27.929 51.777 39.385 1.00 44.64 597 VAL B O 1
ATOM 9412 N N . ARG B 1 598 ? 26.042 52.118 40.578 1.00 43.35 598 ARG B N 1
ATOM 9413 C CA . ARG B 1 598 ? 25.207 52.243 39.415 1.00 45.00 598 ARG B CA 1
ATOM 9414 C C . ARG B 1 598 ? 25.716 53.234 38.346 1.00 45.61 598 ARG B C 1
ATOM 9415 O O . ARG B 1 598 ? 25.682 52.930 37.141 1.00 45.70 598 ARG B O 1
ATOM 9423 N N . ASP B 1 599 ? 26.147 54.405 38.809 1.00 45.96 599 ASP B N 1
ATOM 9424 C CA . ASP B 1 599 ? 26.689 55.503 37.999 1.00 46.82 599 ASP B CA 1
ATOM 9425 C C . ASP B 1 599 ? 28.019 55.165 37.316 1.00 47.12 599 ASP B C 1
ATOM 9426 O O . ASP B 1 599 ? 28.390 55.828 36.369 1.00 48.01 599 ASP B O 1
ATOM 9431 N N . GLU B 1 600 ? 28.776 54.194 37.825 1.00 46.26 600 GLU B N 1
ATOM 9432 C CA . GLU B 1 600 ? 29.977 53.764 37.127 1.00 45.55 600 GLU B CA 1
ATOM 9433 C C . GLU B 1 600 ? 29.744 52.740 36.012 1.00 46.24 600 GLU B C 1
ATOM 9434 O O . GLU B 1 600 ? 30.644 52.444 35.255 1.00 47.63 600 GLU B O 1
ATOM 9440 N N . LEU B 1 601 ? 28.522 52.247 35.870 1.00 45.74 601 LEU B N 1
ATOM 9441 C CA . LEU B 1 601 ? 28.227 51.178 34.949 1.00 45.12 601 LEU B CA 1
ATOM 9442 C C . LEU B 1 601 ? 27.351 51.653 33.788 1.00 46.13 601 LEU B C 1
ATOM 9443 O O . LEU B 1 601 ? 26.291 52.254 34.006 1.00 47.82 601 LEU B O 1
ATOM 9448 N N . VAL B 1 602 ? 27.772 51.332 32.574 1.00 46.21 602 VAL B N 1
ATOM 9449 C CA . VAL B 1 602 ? 27.083 51.679 31.360 1.00 47.04 602 VAL B CA 1
ATOM 9450 C C . VAL B 1 602 ? 26.999 50.405 30.477 1.00 48.16 602 VAL B C 1
ATOM 9451 O O . VAL B 1 602 ? 28.020 49.854 30.049 1.00 48.09 602 VAL B O 1
ATOM 9455 N N . CYS B 1 603 ? 25.773 49.934 30.244 1.00 48.20 603 CYS B N 1
ATOM 9456 C CA . CYS B 1 603 ? 25.497 48.764 29.460 1.00 47.75 603 CYS B CA 1
ATOM 9457 C C . CYS B 1 603 ? 24.837 49.265 28.246 1.00 48.46 603 CYS B C 1
ATOM 9458 O O . CYS B 1 603 ? 23.685 49.668 28.312 1.00 48.42 603 CYS B O 1
ATOM 9461 N N . SER B 1 604 ? 25.536 49.209 27.125 1.00 48.82 604 SER B N 1
ATOM 9462 C CA . SER B 1 604 ? 25.112 49.923 25.954 1.00 49.06 604 SER B CA 1
ATOM 9463 C C . SER B 1 604 ? 24.667 48.966 24.868 1.00 50.62 604 SER B C 1
ATOM 9464 O O . SER B 1 604 ? 25.517 48.218 24.300 1.00 50.66 604 SER B O 1
ATOM 9467 N N . GLN B 1 605 ? 23.362 48.990 24.562 1.00 51.42 605 GLN B N 1
ATOM 9468 C CA . GLN B 1 605 ? 22.804 48.172 23.461 1.00 53.49 605 GLN B CA 1
ATOM 9469 C C . GLN B 1 605 ? 23.455 48.540 22.120 1.00 54.71 605 GLN B C 1
ATOM 9470 O O . GLN B 1 605 ? 23.818 47.679 21.312 1.00 55.25 605 GLN B O 1
ATOM 9476 N N . GLU B 1 606 ? 23.643 49.837 21.928 1.00 55.68 606 GLU B N 1
ATOM 9477 C CA . GLU B 1 606 ? 24.116 50.362 20.696 1.00 56.09 606 GLU B CA 1
ATOM 9478 C C . GLU B 1 606 ? 25.549 49.883 20.430 1.00 55.21 606 GLU B C 1
ATOM 9479 O O . GLU B 1 606 ? 25.826 49.372 19.340 1.00 56.33 606 GLU B O 1
ATOM 9485 N N . ASN B 1 607 ? 26.455 50.042 21.399 1.00 52.95 607 ASN B N 1
ATOM 9486 C CA . ASN B 1 607 ? 27.846 49.657 21.182 1.00 51.63 607 ASN B CA 1
ATOM 9487 C C . ASN B 1 607 ? 28.154 48.189 21.441 1.00 50.04 607 ASN B C 1
ATOM 9488 O O . ASN B 1 607 ? 29.222 47.752 21.067 1.00 49.74 607 ASN B O 1
ATOM 9493 N N . GLY B 1 608 ? 27.244 47.459 22.084 1.00 48.79 608 GLY B N 1
ATOM 9494 C CA . GLY B 1 608 ? 27.438 46.055 22.380 1.00 47.58 608 GLY B CA 1
ATOM 9495 C C . GLY B 1 608 ? 28.531 45.868 23.409 1.00 47.61 608 GLY B C 1
ATOM 9496 O O . GLY B 1 608 ? 29.311 44.928 23.336 1.00 47.49 608 GLY B O 1
ATOM 9497 N N . THR B 1 609 ? 28.591 46.779 24.383 1.00 48.52 609 THR B N 1
ATOM 9498 C CA . THR B 1 609 ? 29.609 46.757 25.454 1.00 47.61 609 THR B CA 1
ATOM 9499 C C . THR B 1 609 ? 29.083 47.161 26.810 1.00 47.13 609 THR B C 1
ATOM 9500 O O . THR B 1 609 ? 28.106 47.930 26.967 1.00 46.94 609 THR B O 1
ATOM 9504 N N . VAL B 1 610 ? 29.810 46.683 27.809 1.00 46.87 610 VAL B N 1
ATOM 9505 C CA . VAL B 1 610 ? 29.573 47.004 29.225 1.00 44.77 610 VAL B CA 1
ATOM 9506 C C . VAL B 1 610 ? 30.832 47.694 29.716 1.00 44.27 610 VAL B C 1
ATOM 9507 O O . VAL B 1 610 ? 31.936 47.208 29.520 1.00 43.41 610 VAL B O 1
ATOM 9511 N N . GLN B 1 611 ? 30.634 48.890 30.253 1.00 45.11 611 GLN B N 1
ATOM 9512 C CA . GLN B 1 611 ? 31.733 49.714 30.751 1.00 46.96 611 GLN B CA 1
ATOM 9513 C C . GLN B 1 611 ? 31.593 50.062 32.219 1.00 46.54 611 GLN B C 1
ATOM 9514 O O . GLN B 1 611 ? 30.527 50.413 32.712 1.00 45.80 611 GLN B O 1
ATOM 9520 N N . ILE B 1 612 ? 32.706 49.875 32.914 1.00 47.16 612 ILE B N 1
ATOM 9521 C CA . ILE B 1 612 ? 32.835 50.241 34.315 1.00 46.36 612 ILE B CA 1
ATOM 9522 C C . ILE B 1 612 ? 33.880 51.334 34.357 1.00 46.98 612 ILE B C 1
ATOM 9523 O O . ILE B 1 612 ? 35.031 51.155 33.930 1.00 46.49 612 ILE B O 1
ATOM 9528 N N . LYS B 1 613 ? 33.431 52.496 34.825 1.00 47.47 613 LYS B N 1
ATOM 9529 C CA . LYS B 1 613 ? 34.232 53.732 34.832 1.00 48.75 613 LYS B CA 1
ATOM 9530 C C . LYS B 1 613 ? 34.853 54.041 33.478 1.00 47.62 613 LYS B C 1
ATOM 9531 O O . LYS B 1 613 ? 36.018 54.467 33.422 1.00 48.38 613 LYS B O 1
ATOM 9537 N N . GLY B 1 614 ? 34.071 53.894 32.400 1.00 46.84 614 GLY B N 1
ATOM 9538 C CA . GLY B 1 614 ? 34.526 54.286 31.065 1.00 45.75 614 GLY B CA 1
ATOM 9539 C C . GLY B 1 614 ? 35.550 53.329 30.453 1.00 46.06 614 GLY B C 1
ATOM 9540 O O . GLY B 1 614 ? 36.182 53.685 29.515 1.00 46.61 614 GLY B O 1
ATOM 9541 N N . GLU B 1 615 ? 35.702 52.127 31.002 1.00 45.55 615 GLU B N 1
ATOM 9542 C CA . GLU B 1 615 ? 36.540 51.063 30.461 1.00 45.89 615 GLU B CA 1
ATOM 9543 C C . GLU B 1 615 ? 35.748 49.825 30.191 1.00 44.05 615 GLU B C 1
ATOM 9544 O O . GLU B 1 615 ? 34.951 49.411 31.028 1.00 44.21 615 GLU B O 1
ATOM 9550 N N . THR B 1 616 ? 36.002 49.228 29.027 1.00 43.21 616 THR B N 1
ATOM 9551 C CA . THR B 1 616 ? 35.283 48.010 28.575 1.00 42.46 616 THR B CA 1
ATOM 9552 C C . THR B 1 616 ? 35.599 46.806 29.446 1.00 42.45 616 THR B C 1
ATOM 9553 O O . THR B 1 616 ? 36.760 46.521 29.752 1.00 42.80 616 THR B O 1
ATOM 9557 N N . VAL B 1 617 ? 34.551 46.128 29.852 1.00 41.93 617 VAL B N 1
ATOM 9558 C CA . VAL B 1 617 ? 34.671 44.961 30.694 1.00 44.00 617 VAL B CA 1
ATOM 9559 C C . VAL B 1 617 ? 34.028 43.757 30.008 1.00 44.68 617 VAL B C 1
ATOM 9560 O O . VAL B 1 617 ? 34.549 42.676 30.111 1.00 45.34 617 VAL B O 1
ATOM 9564 N N . TYR B 1 618 ? 32.873 43.939 29.359 1.00 45.75 618 TYR B N 1
ATOM 9565 C CA . TYR B 1 618 ? 32.259 42.885 28.596 1.00 46.78 618 TYR B CA 1
ATOM 9566 C C . TYR B 1 618 ? 31.875 43.322 27.184 1.00 47.53 618 TYR B C 1
ATOM 9567 O O . TYR B 1 618 ? 31.528 44.485 26.962 1.00 48.30 618 TYR B O 1
ATOM 9576 N N . LYS B 1 619 ? 31.999 42.407 26.225 1.00 46.01 619 LYS B N 1
ATOM 9577 C CA . LYS B 1 619 ? 31.596 42.677 24.869 1.00 46.27 619 LYS B CA 1
ATOM 9578 C C . LYS B 1 619 ? 30.683 41.542 24.383 1.00 45.78 619 LYS B C 1
ATOM 9579 O O . LYS B 1 619 ? 30.864 40.406 24.774 1.00 44.93 619 LYS B O 1
ATOM 9585 N N . VAL B 1 620 ? 29.736 41.845 23.498 1.00 45.11 620 VAL B N 1
ATOM 9586 C CA . VAL B 1 620 ? 28.897 40.786 22.948 1.00 45.39 620 VAL B CA 1
ATOM 9587 C C . VAL B 1 620 ? 29.792 39.682 22.337 1.00 45.04 620 VAL B C 1
ATOM 9588 O O . VAL B 1 620 ? 30.803 39.993 21.725 1.00 44.38 620 VAL B O 1
ATOM 9592 N N . THR B 1 621 ? 29.411 38.421 22.589 1.00 44.79 621 THR B N 1
ATOM 9593 C CA . THR B 1 621 ? 30.153 37.183 22.248 1.00 45.82 621 THR B CA 1
ATOM 9594 C C . THR B 1 621 ? 31.351 36.794 23.151 1.00 46.23 621 THR B C 1
ATOM 9595 O O . THR B 1 621 ? 31.990 35.756 22.918 1.00 46.10 621 THR B O 1
ATOM 9599 N N . ASP B 1 622 ? 31.663 37.624 24.148 1.00 45.99 622 ASP B N 1
ATOM 9600 C CA . ASP B 1 622 ? 32.665 37.261 25.140 1.00 45.96 622 ASP B CA 1
ATOM 9601 C C . ASP B 1 622 ? 32.079 36.102 25.860 1.00 45.05 622 ASP B C 1
ATOM 9602 O O . ASP B 1 622 ? 30.887 36.082 26.098 1.00 44.99 622 ASP B O 1
ATOM 9607 N N . VAL B 1 623 ? 32.921 35.174 26.261 1.00 44.73 623 VAL B N 1
ATOM 9608 C CA . VAL B 1 623 ? 32.529 34.128 27.200 1.00 45.29 623 VAL B CA 1
ATOM 9609 C C . VAL B 1 623 ? 32.960 34.501 28.620 1.00 45.92 623 VAL B C 1
ATOM 9610 O O . VAL B 1 623 ? 34.018 35.090 28.803 1.00 45.93 623 VAL B O 1
ATOM 9614 N N . ILE B 1 624 ? 32.123 34.192 29.622 1.00 46.96 624 ILE B N 1
ATOM 9615 C CA . ILE B 1 624 ? 32.449 34.468 31.014 1.00 47.24 624 ILE B CA 1
ATOM 9616 C C . ILE B 1 624 ? 31.878 33.335 31.817 1.00 47.73 624 ILE B C 1
ATOM 9617 O O . ILE B 1 624 ? 30.896 32.756 31.393 1.00 49.39 624 ILE B O 1
ATOM 9622 N N . ASP B 1 625 ? 32.427 33.067 33.008 1.00 46.61 625 ASP B N 1
ATOM 9623 C CA . ASP B 1 625 ? 31.798 32.147 33.927 1.00 46.58 625 ASP B CA 1
ATOM 9624 C C . ASP B 1 625 ? 30.674 32.778 34.791 1.00 46.71 625 ASP B C 1
ATOM 9625 O O . ASP B 1 625 ? 30.802 33.916 35.301 1.00 46.08 625 ASP B O 1
ATOM 9630 N N . VAL B 1 626 ? 29.586 32.024 34.982 1.00 45.72 626 VAL B N 1
ATOM 9631 C CA . VAL B 1 626 ? 28.424 32.548 35.699 1.00 45.63 626 VAL B CA 1
ATOM 9632 C C . VAL B 1 626 ? 27.939 31.416 36.572 1.00 47.15 626 VAL B C 1
ATOM 9633 O O . VAL B 1 626 ? 28.305 30.255 36.323 1.00 49.73 626 VAL B O 1
ATOM 9637 N N . THR B 1 627 ? 27.171 31.741 37.601 1.00 45.72 627 THR B N 1
ATOM 9638 C CA . THR B 1 627 ? 26.488 30.776 38.356 1.00 45.71 627 THR B CA 1
ATOM 9639 C C . THR B 1 627 ? 25.052 31.136 38.123 1.00 45.99 627 THR B C 1
ATOM 9640 O O . THR B 1 627 ? 24.753 32.259 37.747 1.00 44.85 627 THR B O 1
ATOM 9644 N N . ILE B 1 628 ? 24.161 30.186 38.387 1.00 46.82 628 ILE B N 1
ATOM 9645 C CA . ILE B 1 628 ? 22.716 30.380 38.300 1.00 47.36 628 ILE B CA 1
ATOM 9646 C C . ILE B 1 628 ? 22.116 30.841 39.606 1.00 49.20 628 ILE B C 1
ATOM 9647 O O . ILE B 1 628 ? 22.236 30.161 40.634 1.00 50.40 628 ILE B O 1
ATOM 9652 N N . ALA B 1 629 ? 21.481 32.008 39.583 1.00 49.34 629 ALA B N 1
ATOM 9653 C CA . ALA B 1 629 ? 21.021 32.615 40.801 1.00 50.01 629 ALA B CA 1
ATOM 9654 C C . ALA B 1 629 ? 19.633 32.125 41.051 1.00 51.01 629 ALA B C 1
ATOM 9655 O O . ALA B 1 629 ? 19.263 31.798 42.162 1.00 51.95 629 ALA B O 1
ATOM 9657 N N . GLU B 1 630 ? 18.836 32.096 40.008 1.00 51.42 630 GLU B N 1
ATOM 9658 C CA . GLU B 1 630 ? 17.488 31.673 40.192 1.00 52.31 630 GLU B CA 1
ATOM 9659 C C . GLU B 1 630 ? 16.813 31.228 38.898 1.00 51.53 630 GLU B C 1
ATOM 9660 O O . GLU B 1 630 ? 17.181 31.628 37.792 1.00 50.30 630 GLU B O 1
ATOM 9666 N N . VAL B 1 631 ? 15.871 30.310 39.070 1.00 51.58 631 VAL B N 1
ATOM 9667 C CA . VAL B 1 631 ? 15.145 29.741 37.965 1.00 52.17 631 VAL B CA 1
ATOM 9668 C C . VAL B 1 631 ? 13.677 29.839 38.346 1.00 53.66 631 VAL B C 1
ATOM 9669 O O . VAL B 1 631 ? 13.207 29.107 39.206 1.00 54.08 631 VAL B O 1
ATOM 9673 N N . ARG B 1 632 ? 12.966 30.765 37.744 1.00 55.23 632 ARG B N 1
ATOM 9674 C CA . ARG B 1 632 ? 11.553 30.921 38.069 1.00 57.14 632 ARG B CA 1
ATOM 9675 C C . ARG B 1 632 ? 10.740 29.987 37.160 1.00 58.36 632 ARG B C 1
ATOM 9676 O O . ARG B 1 632 ? 10.607 30.216 35.951 1.00 59.31 632 ARG B O 1
ATOM 9692 N N . GLU B 1 634 ? 7.546 29.395 37.041 1.00 61.79 634 GLU B N 1
ATOM 9693 C CA . GLU B 1 634 ? 6.299 29.999 36.592 1.00 62.50 634 GLU B CA 1
ATOM 9694 C C . GLU B 1 634 ? 6.528 30.559 35.185 1.00 61.14 634 GLU B C 1
ATOM 9695 O O . GLU B 1 634 ? 5.870 30.131 34.235 1.00 61.92 634 GLU B O 1
ATOM 9701 N N . THR B 1 635 ? 7.514 31.441 35.040 1.00 58.95 635 THR B N 1
ATOM 9702 C CA . THR B 1 635 ? 7.849 32.058 33.754 1.00 56.47 635 THR B CA 1
ATOM 9703 C C . THR B 1 635 ? 8.909 31.340 32.910 1.00 55.71 635 THR B C 1
ATOM 9704 O O . THR B 1 635 ? 9.115 31.705 31.748 1.00 55.59 635 THR B O 1
ATOM 9708 N N . ARG B 1 636 ? 9.604 30.374 33.515 1.00 54.69 636 ARG B N 1
ATOM 9709 C CA . ARG B 1 636 ? 10.751 29.637 32.939 1.00 53.63 636 ARG B CA 1
ATOM 9710 C C . ARG B 1 636 ? 11.972 30.507 32.745 1.00 52.59 636 ARG B C 1
ATOM 9711 O O . ARG B 1 636 ? 12.859 30.197 31.935 1.00 50.25 636 ARG B O 1
ATOM 9719 N N . SER B 1 637 ? 12.018 31.609 33.489 1.00 51.96 637 SER B N 1
ATOM 9720 C CA . SER B 1 637 ? 13.136 32.553 33.339 1.00 51.61 637 SER B CA 1
ATOM 9721 C C . SER B 1 637 ? 14.280 32.170 34.271 1.00 49.78 637 SER B C 1
ATOM 9722 O O . SER B 1 637 ? 14.049 31.784 35.439 1.00 51.14 637 SER B O 1
ATOM 9725 N N . ILE B 1 638 ? 15.483 32.276 33.741 1.00 47.33 638 ILE B N 1
ATOM 9726 C CA . ILE B 1 638 ? 16.729 31.956 34.448 1.00 46.11 638 ILE B CA 1
ATOM 9727 C C . ILE B 1 638 ? 17.519 33.253 34.587 1.00 45.97 638 ILE B C 1
ATOM 9728 O O . ILE B 1 638 ? 17.696 33.983 33.602 1.00 45.62 638 ILE B O 1
ATOM 9733 N N . ILE B 1 639 ? 17.996 33.512 35.805 1.00 46.00 639 ILE B N 1
ATOM 9734 C CA . ILE B 1 639 ? 18.872 34.632 36.121 1.00 46.04 639 ILE B CA 1
ATOM 9735 C C . ILE B 1 639 ? 20.257 34.104 36.498 1.00 45.30 639 ILE B C 1
ATOM 9736 O O . ILE B 1 639 ? 20.365 33.186 37.254 1.00 45.78 639 ILE B O 1
ATOM 9741 N N . ALA B 1 640 ? 21.315 34.716 35.990 1.00 44.81 640 ALA B N 1
ATOM 9742 C CA . ALA B 1 640 ? 22.670 34.263 36.206 1.00 43.93 640 ALA B CA 1
ATOM 9743 C C . ALA B 1 640 ? 23.437 35.421 36.849 1.00 44.92 640 ALA B C 1
ATOM 9744 O O . ALA B 1 640 ? 22.969 36.558 36.829 1.00 44.99 640 ALA B O 1
ATOM 9746 N N . ARG B 1 641 ? 24.575 35.124 37.480 1.00 44.69 641 ARG B N 1
ATOM 9747 C CA . ARG B 1 641 ? 25.463 36.152 37.962 1.00 44.93 641 ARG B CA 1
ATOM 9748 C C . ARG B 1 641 ? 26.878 35.748 37.575 1.00 44.58 641 ARG B C 1
ATOM 9749 O O . ARG B 1 641 ? 27.200 34.588 37.619 1.00 43.29 641 ARG B O 1
ATOM 9757 N N . PRO B 1 642 ? 27.727 36.722 37.241 1.00 45.06 642 PRO B N 1
ATOM 9758 C CA . PRO B 1 642 ? 29.137 36.399 37.001 1.00 46.61 642 PRO B CA 1
ATOM 9759 C C . PRO B 1 642 ? 29.811 35.787 38.235 1.00 47.82 642 PRO B C 1
ATOM 9760 O O . PRO B 1 642 ? 29.485 36.071 39.392 1.00 48.83 642 PRO B O 1
ATOM 9764 N N . VAL B 1 643 ? 30.687 34.869 37.970 1.00 49.94 643 VAL B N 1
ATOM 9765 C CA . VAL B 1 643 ? 31.584 34.364 38.973 1.00 52.39 643 VAL B CA 1
ATOM 9766 C C . VAL B 1 643 ? 32.484 35.532 39.363 1.00 54.69 643 VAL B C 1
ATOM 9767 O O . VAL B 1 643 ? 32.992 36.269 38.500 1.00 54.74 643 VAL B O 1
ATOM 9771 N N . ALA B 1 644 ? 32.594 35.734 40.676 1.00 57.95 644 ALA B N 1
ATOM 9772 C CA . ALA B 1 644 ? 33.256 36.908 41.245 1.00 60.66 644 ALA B CA 1
ATOM 9773 C C . ALA B 1 644 ? 34.751 36.638 41.458 1.00 62.90 644 ALA B C 1
ATOM 9774 O O . ALA B 1 644 ? 35.597 37.067 40.628 1.00 65.84 644 ALA B O 1
ATOM 9776 N N . ASN C 1 5 ? 2.515 -39.016 59.418 1.00 67.65 5 ASN C N 1
ATOM 9777 C CA . ASN C 1 5 ? 1.700 -38.859 60.661 1.00 67.56 5 ASN C CA 1
ATOM 9778 C C . ASN C 1 5 ? 2.588 -38.534 61.889 1.00 67.05 5 ASN C C 1
ATOM 9779 O O . ASN C 1 5 ? 3.723 -38.074 61.695 1.00 67.33 5 ASN C O 1
ATOM 9784 N N . PRO C 1 6 ? 2.079 -38.708 63.142 1.00 66.38 6 PRO C N 1
ATOM 9785 C CA . PRO C 1 6 ? 3.016 -38.476 64.256 1.00 65.65 6 PRO C CA 1
ATOM 9786 C C . PRO C 1 6 ? 3.998 -39.642 64.446 1.00 64.61 6 PRO C C 1
ATOM 9787 O O . PRO C 1 6 ? 5.124 -39.423 64.911 1.00 64.42 6 PRO C O 1
ATOM 9791 N N . LEU C 1 7 ? 3.561 -40.855 64.094 1.00 63.42 7 LEU C N 1
ATOM 9792 C CA . LEU C 1 7 ? 4.401 -42.045 64.137 1.00 62.42 7 LEU C CA 1
ATOM 9793 C C . LEU C 1 7 ? 5.474 -41.940 63.070 1.00 61.81 7 LEU C C 1
ATOM 9794 O O . LEU C 1 7 ? 6.651 -41.734 63.397 1.00 61.81 7 LEU C O 1
ATOM 9799 N N . LEU C 1 8 ? 5.077 -42.027 61.797 1.00 60.83 8 LEU C N 1
ATOM 9800 C CA . LEU C 1 8 ? 6.043 -41.856 60.694 1.00 59.84 8 LEU C CA 1
ATOM 9801 C C . LEU C 1 8 ? 6.996 -40.722 60.980 1.00 59.06 8 LEU C C 1
ATOM 9802 O O . LEU C 1 8 ? 8.208 -40.868 60.808 1.00 59.53 8 LEU C O 1
ATOM 9807 N N . ALA C 1 9 ? 6.435 -39.597 61.416 1.00 58.11 9 ALA C N 1
ATOM 9808 C CA . ALA C 1 9 ? 7.205 -38.399 61.697 1.00 57.34 9 ALA C CA 1
ATOM 9809 C C . ALA C 1 9 ? 8.294 -38.680 62.739 1.00 56.55 9 ALA C C 1
ATOM 9810 O O . ALA C 1 9 ? 9.437 -38.244 62.577 1.00 56.33 9 ALA C O 1
ATOM 9812 N N . GLN C 1 10 ? 7.931 -39.422 63.789 1.00 55.57 10 GLN C N 1
ATOM 9813 C CA . GLN C 1 10 ? 8.867 -39.795 64.856 1.00 54.57 10 GLN C CA 1
ATOM 9814 C C . GLN C 1 10 ? 10.028 -40.667 64.378 1.00 53.86 10 GLN C C 1
ATOM 9815 O O . GLN C 1 10 ? 11.196 -40.259 64.478 1.00 53.56 10 GLN C O 1
ATOM 9821 N N . LEU C 1 11 ? 9.701 -41.859 63.875 1.00 52.79 11 LEU C N 1
ATOM 9822 C CA . LEU C 1 11 ? 10.690 -42.739 63.255 1.00 52.43 11 LEU C CA 1
ATOM 9823 C C . LEU C 1 11 ? 11.726 -41.904 62.488 1.00 52.91 11 LEU C C 1
ATOM 9824 O O . LEU C 1 11 ? 12.932 -42.008 62.761 1.00 52.02 11 LEU C O 1
ATOM 9829 N N . LYS C 1 12 ? 11.231 -41.054 61.576 1.00 53.39 12 LYS C N 1
ATOM 9830 C CA . LYS C 1 12 ? 12.059 -40.176 60.753 1.00 53.74 12 LYS C CA 1
ATOM 9831 C C . LYS C 1 12 ? 12.835 -39.200 61.587 1.00 53.85 12 LYS C C 1
ATOM 9832 O O . LYS C 1 12 ? 14.002 -38.942 61.299 1.00 54.54 12 LYS C O 1
ATOM 9838 N N . GLN C 1 13 ? 12.217 -38.670 62.632 1.00 54.05 13 GLN C N 1
ATOM 9839 C CA . GLN C 1 13 ? 12.946 -37.788 63.537 1.00 55.23 13 GLN C CA 1
ATOM 9840 C C . GLN C 1 13 ? 14.140 -38.512 64.164 1.00 53.84 13 GLN C C 1
ATOM 9841 O O . GLN C 1 13 ? 15.252 -37.983 64.202 1.00 54.06 13 GLN C O 1
ATOM 9847 N N . GLN C 1 14 ? 13.890 -39.729 64.640 1.00 53.23 14 GLN C N 1
ATOM 9848 C CA . GLN C 1 14 ? 14.916 -40.568 65.262 1.00 52.33 14 GLN C CA 1
ATOM 9849 C C . GLN C 1 14 ? 16.070 -40.948 64.324 1.00 52.48 14 GLN C C 1
ATOM 9850 O O . GLN C 1 14 ? 17.235 -40.832 64.719 1.00 52.70 14 GLN C O 1
ATOM 9856 N N . LEU C 1 15 ? 15.746 -41.344 63.090 1.00 52.19 15 LEU C N 1
ATOM 9857 C CA . LEU C 1 15 ? 16.746 -41.618 62.070 1.00 52.64 15 LEU C CA 1
ATOM 9858 C C . LEU C 1 15 ? 17.586 -40.376 61.754 1.00 53.41 15 LEU C C 1
ATOM 9859 O O . LEU C 1 15 ? 18.810 -40.470 61.497 1.00 53.08 15 LEU C O 1
ATOM 9864 N N . HIS C 1 16 ? 16.937 -39.211 61.769 1.00 54.34 16 HIS C N 1
ATOM 9865 C CA . HIS C 1 16 ? 17.653 -37.954 61.560 1.00 55.16 16 HIS C CA 1
ATOM 9866 C C . HIS C 1 16 ? 18.651 -37.595 62.684 1.00 55.80 16 HIS C C 1
ATOM 9867 O O . HIS C 1 16 ? 19.705 -37.004 62.424 1.00 55.68 16 HIS C O 1
ATOM 9874 N N . SER C 1 17 ? 18.327 -37.968 63.922 1.00 57.11 17 SER C N 1
ATOM 9875 C CA . SER C 1 17 ? 19.188 -37.690 65.102 1.00 58.21 17 SER C CA 1
ATOM 9876 C C . SER C 1 17 ? 20.292 -38.753 65.332 1.00 58.16 17 SER C C 1
ATOM 9877 O O . SER C 1 17 ? 21.309 -38.497 66.002 1.00 58.37 17 SER C O 1
ATOM 9880 N N . GLN C 1 18 ? 20.072 -39.936 64.768 1.00 57.59 18 GLN C N 1
ATOM 9881 C CA . GLN C 1 18 ? 21.012 -41.052 64.837 1.00 57.95 18 GLN C CA 1
ATOM 9882 C C . GLN C 1 18 ? 22.430 -40.708 64.334 1.00 57.35 18 GLN C C 1
ATOM 9883 O O . GLN C 1 18 ? 23.417 -41.309 64.795 1.00 57.03 18 GLN C O 1
ATOM 9889 N N . THR C 1 19 ? 22.522 -39.758 63.401 1.00 56.79 19 THR C N 1
ATOM 9890 C CA . THR C 1 19 ? 23.798 -39.398 62.737 1.00 56.94 19 THR C CA 1
ATOM 9891 C C . THR C 1 19 ? 24.776 -38.592 63.622 1.00 56.92 19 THR C C 1
ATOM 9892 O O . THR C 1 19 ? 24.355 -37.654 64.309 1.00 57.18 19 THR C O 1
ATOM 9896 N N . PRO C 1 20 ? 26.088 -38.932 63.591 1.00 56.65 20 PRO C N 1
ATOM 9897 C CA . PRO C 1 20 ? 27.068 -38.134 64.338 1.00 56.03 20 PRO C CA 1
ATOM 9898 C C . PRO C 1 20 ? 26.917 -36.617 64.136 1.00 55.82 20 PRO C C 1
ATOM 9899 O O . PRO C 1 20 ? 26.587 -36.145 63.035 1.00 55.97 20 PRO C O 1
ATOM 9903 N N . ARG C 1 21 ? 27.146 -35.891 65.224 1.00 54.94 21 ARG C N 1
ATOM 9904 C CA . ARG C 1 21 ? 27.083 -34.459 65.271 1.00 54.52 21 ARG C CA 1
ATOM 9905 C C . ARG C 1 21 ? 28.405 -33.896 65.776 1.00 53.96 21 ARG C C 1
ATOM 9906 O O . ARG C 1 21 ? 29.151 -34.576 66.481 1.00 53.37 21 ARG C O 1
ATOM 9914 N N . ALA C 1 22 ? 28.692 -32.648 65.409 1.00 53.36 22 ALA C N 1
ATOM 9915 C CA . ALA C 1 22 ? 29.848 -31.943 65.944 1.00 53.21 22 ALA C CA 1
ATOM 9916 C C . ALA C 1 22 ? 29.536 -30.467 66.152 1.00 53.21 22 ALA C C 1
ATOM 9917 O O . ALA C 1 22 ? 28.794 -29.873 65.374 1.00 54.51 22 ALA C O 1
ATOM 9919 N N . GLU C 1 23 ? 30.075 -29.878 67.210 1.00 52.71 23 GLU C N 1
ATOM 9920 C CA . GLU C 1 23 ? 29.884 -28.463 67.470 1.00 52.69 23 GLU C CA 1
ATOM 9921 C C . GLU C 1 23 ? 31.142 -27.724 67.088 1.00 52.48 23 GLU C C 1
ATOM 9922 O O . GLU C 1 23 ? 32.254 -28.218 67.334 1.00 53.65 23 GLU C O 1
ATOM 9928 N N . GLY C 1 24 ? 30.997 -26.554 66.477 1.00 51.85 24 GLY C N 1
ATOM 9929 C CA . GLY C 1 24 ? 32.153 -25.798 66.031 1.00 51.30 24 GLY C CA 1
ATOM 9930 C C . GLY C 1 24 ? 31.811 -24.373 65.629 1.00 51.12 24 GLY C C 1
ATOM 9931 O O . GLY C 1 24 ? 30.679 -23.952 65.771 1.00 50.43 24 GLY C O 1
ATOM 9932 N N . VAL C 1 25 ? 32.812 -23.650 65.123 1.00 50.50 25 VAL C N 1
ATOM 9933 C CA . VAL C 1 25 ? 32.621 -22.322 64.616 1.00 50.70 25 VAL C CA 1
ATOM 9934 C C . VAL C 1 25 ? 32.774 -22.316 63.069 1.00 51.79 25 VAL C C 1
ATOM 9935 O O . VAL C 1 25 ? 33.691 -22.949 62.536 1.00 51.93 25 VAL C O 1
ATOM 9939 N N . VAL C 1 26 ? 31.889 -21.598 62.362 1.00 51.69 26 VAL C N 1
ATOM 9940 C CA . VAL C 1 26 ? 31.926 -21.558 60.901 1.00 51.73 26 VAL C CA 1
ATOM 9941 C C . VAL C 1 26 ? 33.015 -20.606 60.446 1.00 53.77 26 VAL C C 1
ATOM 9942 O O . VAL C 1 26 ? 33.047 -19.450 60.843 1.00 53.92 26 VAL C O 1
ATOM 9946 N N . LYS C 1 27 ? 33.912 -21.085 59.609 1.00 56.44 27 LYS C N 1
ATOM 9947 C CA . LYS C 1 27 ? 34.983 -20.243 59.117 1.00 60.62 27 LYS C CA 1
ATOM 9948 C C . LYS C 1 27 ? 34.770 -20.063 57.650 1.00 63.08 27 LYS C C 1
ATOM 9949 O O . LYS C 1 27 ? 34.654 -21.051 56.930 1.00 63.60 27 LYS C O 1
ATOM 9955 N N . ALA C 1 28 ? 34.725 -18.810 57.198 1.00 66.33 28 ALA C N 1
ATOM 9956 C CA . ALA C 1 28 ? 34.603 -18.556 55.757 1.00 69.51 28 ALA C CA 1
ATOM 9957 C C . ALA C 1 28 ? 35.882 -17.908 55.160 1.00 71.70 28 ALA C C 1
ATOM 9958 O O . ALA C 1 28 ? 36.841 -17.555 55.889 1.00 72.33 28 ALA C O 1
ATOM 9960 N N . THR C 1 29 ? 35.903 -17.788 53.836 1.00 74.03 29 THR C N 1
ATOM 9961 C CA . THR C 1 29 ? 36.957 -17.068 53.105 1.00 76.30 29 THR C CA 1
ATOM 9962 C C . THR C 1 29 ? 36.303 -16.507 51.855 1.00 77.11 29 THR C C 1
ATOM 9963 O O . THR C 1 29 ? 35.097 -16.240 51.831 1.00 77.39 29 THR C O 1
ATOM 9967 N N . GLU C 1 30 ? 37.103 -16.344 50.811 1.00 78.74 30 GLU C N 1
ATOM 9968 C CA . GLU C 1 30 ? 36.624 -15.829 49.517 1.00 79.58 30 GLU C CA 1
ATOM 9969 C C . GLU C 1 30 ? 35.842 -16.900 48.796 1.00 79.05 30 GLU C C 1
ATOM 9970 O O . GLU C 1 30 ? 34.990 -16.615 47.947 1.00 78.97 30 GLU C O 1
ATOM 9976 N N . LYS C 1 31 ? 36.134 -18.141 49.165 1.00 79.03 31 LYS C N 1
ATOM 9977 C CA . LYS C 1 31 ? 35.578 -19.305 48.477 1.00 79.00 31 LYS C CA 1
ATOM 9978 C C . LYS C 1 31 ? 34.107 -19.569 48.836 1.00 77.81 31 LYS C C 1
ATOM 9979 O O . LYS C 1 31 ? 33.600 -19.075 49.864 1.00 77.76 31 LYS C O 1
ATOM 9985 N N . GLY C 1 32 ? 33.429 -20.341 47.986 1.00 76.25 32 GLY C N 1
ATOM 9986 C CA . GLY C 1 32 ? 32.030 -20.700 48.241 1.00 74.82 32 GLY C CA 1
ATOM 9987 C C . GLY C 1 32 ? 31.859 -21.670 49.403 1.00 73.32 32 GLY C C 1
ATOM 9988 O O . GLY C 1 32 ? 30.760 -21.855 49.927 1.00 73.70 32 GLY C O 1
ATOM 9989 N N . PHE C 1 33 ? 32.961 -22.284 49.815 1.00 71.85 33 PHE C N 1
ATOM 9990 C CA . PHE C 1 33 ? 32.934 -23.284 50.867 1.00 70.05 33 PHE C CA 1
ATOM 9991 C C . PHE C 1 33 ? 33.607 -22.762 52.123 1.00 68.11 33 PHE C C 1
ATOM 9992 O O . PHE C 1 33 ? 34.442 -21.828 52.061 1.00 68.61 33 PHE C O 1
ATOM 10000 N N . GLY C 1 34 ? 33.252 -23.372 53.255 1.00 65.22 34 GLY C N 1
ATOM 10001 C CA . GLY C 1 34 ? 33.840 -23.008 54.529 1.00 61.82 34 GLY C CA 1
ATOM 10002 C C . GLY C 1 34 ? 34.237 -24.218 55.334 1.00 59.93 34 GLY C C 1
ATOM 10003 O O . GLY C 1 34 ? 34.268 -25.333 54.816 1.00 58.86 34 GLY C O 1
ATOM 10004 N N . PHE C 1 35 ? 34.544 -23.982 56.607 1.00 58.52 35 PHE C N 1
ATOM 10005 C CA . PHE C 1 35 ? 34.970 -25.026 57.501 1.00 58.22 35 PHE C CA 1
ATOM 10006 C C . PHE C 1 35 ? 34.298 -24.915 58.841 1.00 57.26 35 PHE C C 1
ATOM 10007 O O . PHE C 1 35 ? 34.072 -23.809 59.346 1.00 55.78 35 PHE C O 1
ATOM 10015 N N . LEU C 1 36 ? 33.952 -26.073 59.390 1.00 56.24 36 LEU C N 1
ATOM 10016 C CA . LEU C 1 36 ? 33.547 -26.149 60.781 1.00 56.68 36 LEU C CA 1
ATOM 10017 C C . LEU C 1 36 ? 34.793 -26.497 61.615 1.00 58.02 36 LEU C C 1
ATOM 10018 O O . LEU C 1 36 ? 35.225 -27.655 61.642 1.00 57.64 36 LEU C O 1
ATOM 10023 N N . GLU C 1 37 ? 35.396 -25.485 62.246 1.00 59.48 37 GLU C N 1
ATOM 10024 C CA . GLU C 1 37 ? 36.467 -25.709 63.227 1.00 61.73 37 GLU C CA 1
ATOM 10025 C C . GLU C 1 37 ? 35.905 -26.223 64.532 1.00 61.63 37 GLU C C 1
ATOM 10026 O O . GLU C 1 37 ? 35.345 -25.434 65.313 1.00 61.69 37 GLU C O 1
ATOM 10032 N N . VAL C 1 38 ? 36.010 -27.534 64.740 1.00 62.68 38 VAL C N 1
ATOM 10033 C CA . VAL C 1 38 ? 35.634 -28.194 66.000 1.00 64.64 38 VAL C CA 1
ATOM 10034 C C . VAL C 1 38 ? 36.746 -28.067 67.073 1.00 66.25 38 VAL C C 1
ATOM 10035 O O . VAL C 1 38 ? 36.480 -27.689 68.204 1.00 65.81 38 VAL C O 1
ATOM 10039 N N . ASP C 1 39 ? 37.981 -28.412 66.694 1.00 68.62 39 ASP C N 1
ATOM 10040 C CA . ASP C 1 39 ? 39.167 -28.273 67.553 1.00 70.68 39 ASP C CA 1
ATOM 10041 C C . ASP C 1 39 ? 40.372 -27.678 66.790 1.00 71.22 39 ASP C C 1
ATOM 10042 O O . ASP C 1 39 ? 40.199 -27.101 65.702 1.00 71.07 39 ASP C O 1
ATOM 10047 N N . ALA C 1 40 ? 41.570 -27.791 67.377 1.00 71.86 40 ALA C N 1
ATOM 10048 C CA . ALA C 1 40 ? 42.812 -27.287 66.753 1.00 72.21 40 ALA C CA 1
ATOM 10049 C C . ALA C 1 40 ? 43.308 -28.280 65.700 1.00 72.30 40 ALA C C 1
ATOM 10050 O O . ALA C 1 40 ? 43.899 -27.878 64.672 1.00 72.25 40 ALA C O 1
ATOM 10052 N N . GLN C 1 41 ? 43.066 -29.569 65.961 1.00 71.61 41 GLN C N 1
ATOM 10053 C CA . GLN C 1 41 ? 43.130 -30.587 64.906 1.00 71.58 41 GLN C CA 1
ATOM 10054 C C . GLN C 1 41 ? 41.800 -31.358 64.768 1.00 71.24 41 GLN C C 1
ATOM 10055 O O . GLN C 1 41 ? 41.678 -32.495 65.285 1.00 70.98 41 GLN C O 1
ATOM 10057 N N . LYS C 1 42 ? 40.834 -30.715 64.076 1.00 69.91 42 LYS C N 1
ATOM 10058 C CA . LYS C 1 42 ? 39.486 -31.237 63.739 1.00 68.25 42 LYS C CA 1
ATOM 10059 C C . LYS C 1 42 ? 38.632 -30.145 63.057 1.00 67.05 42 LYS C C 1
ATOM 10060 O O . LYS C 1 42 ? 38.010 -29.298 63.726 1.00 65.57 42 LYS C O 1
ATOM 10066 N N . SER C 1 43 ? 38.591 -30.207 61.724 1.00 65.86 43 SER C N 1
ATOM 10067 C CA . SER C 1 43 ? 37.969 -29.182 60.867 1.00 64.43 43 SER C CA 1
ATOM 10068 C C . SER C 1 43 ? 37.154 -29.875 59.768 1.00 62.75 43 SER C C 1
ATOM 10069 O O . SER C 1 43 ? 37.675 -30.770 59.087 1.00 62.64 43 SER C O 1
ATOM 10072 N N . TYR C 1 44 ? 35.891 -29.473 59.582 1.00 60.78 44 TYR C N 1
ATOM 10073 C CA . TYR C 1 44 ? 35.025 -30.112 58.579 1.00 58.40 44 TYR C CA 1
ATOM 10074 C C . TYR C 1 44 ? 34.646 -29.226 57.424 1.00 57.90 44 TYR C C 1
ATOM 10075 O O . TYR C 1 44 ? 34.157 -28.111 57.603 1.00 58.62 44 TYR C O 1
ATOM 10084 N N . PHE C 1 45 ? 34.880 -29.724 56.227 1.00 57.09 45 PHE C N 1
ATOM 10085 C CA . PHE C 1 45 ? 34.460 -29.060 55.001 1.00 56.84 45 PHE C CA 1
ATOM 10086 C C . PHE C 1 45 ? 32.936 -28.838 55.053 1.00 56.50 45 PHE C C 1
ATOM 10087 O O . PHE C 1 45 ? 32.188 -29.688 55.532 1.00 55.56 45 PHE C O 1
ATOM 10095 N N . ILE C 1 46 ? 32.501 -27.682 54.578 1.00 56.21 46 ILE C N 1
ATOM 10096 C CA . ILE C 1 46 ? 31.094 -27.404 54.387 1.00 56.79 46 ILE C CA 1
ATOM 10097 C C . ILE C 1 46 ? 30.797 -27.040 52.918 1.00 57.58 46 ILE C C 1
ATOM 10098 O O . ILE C 1 46 ? 31.227 -25.984 52.431 1.00 56.11 46 ILE C O 1
ATOM 10103 N N . PRO C 1 47 ? 30.068 -27.932 52.204 1.00 58.66 47 PRO C N 1
ATOM 10104 C CA . PRO C 1 47 ? 29.597 -27.649 50.827 1.00 59.24 47 PRO C CA 1
ATOM 10105 C C . PRO C 1 47 ? 28.930 -26.273 50.724 1.00 60.08 47 PRO C C 1
ATOM 10106 O O . PRO C 1 47 ? 28.107 -25.922 51.583 1.00 59.77 47 PRO C O 1
ATOM 10110 N N . PRO C 1 48 ? 29.335 -25.470 49.708 1.00 60.73 48 PRO C N 1
ATOM 10111 C CA . PRO C 1 48 ? 28.756 -24.166 49.412 1.00 60.08 48 PRO C CA 1
ATOM 10112 C C . PRO C 1 48 ? 27.265 -24.031 49.707 1.00 59.57 48 PRO C C 1
ATOM 10113 O O . PRO C 1 48 ? 26.860 -23.008 50.304 1.00 59.23 48 PRO C O 1
ATOM 10117 N N . PRO C 1 49 ? 26.439 -25.041 49.321 1.00 59.21 49 PRO C N 1
ATOM 10118 C CA . PRO C 1 49 ? 24.999 -24.798 49.489 1.00 57.86 49 PRO C CA 1
ATOM 10119 C C . PRO C 1 49 ? 24.630 -24.803 50.974 1.00 57.66 49 PRO C C 1
ATOM 10120 O O . PRO C 1 49 ? 23.649 -24.145 51.383 1.00 57.07 49 PRO C O 1
ATOM 10124 N N . GLN C 1 50 ? 25.440 -25.523 51.766 1.00 56.83 50 GLN C N 1
ATOM 10125 C CA . GLN C 1 50 ? 25.289 -25.576 53.212 1.00 56.34 50 GLN C CA 1
ATOM 10126 C C . GLN C 1 50 ? 25.648 -24.232 53.791 1.00 55.84 50 GLN C C 1
ATOM 10127 O O . GLN C 1 50 ? 25.107 -23.854 54.800 1.00 55.36 50 GLN C O 1
ATOM 10141 N N . LYS C 1 52 ? 24.945 -21.358 52.844 1.00 57.11 52 LYS C N 1
ATOM 10142 C CA . LYS C 1 52 ? 23.874 -20.379 52.705 1.00 56.65 52 LYS C CA 1
ATOM 10143 C C . LYS C 1 52 ? 23.037 -20.314 53.978 1.00 55.73 52 LYS C C 1
ATOM 10144 O O . LYS C 1 52 ? 22.260 -19.374 54.141 1.00 55.77 52 LYS C O 1
ATOM 10150 N N . LYS C 1 53 ? 23.130 -21.338 54.837 1.00 53.56 53 LYS C N 1
ATOM 10151 C CA . LYS C 1 53 ? 22.305 -21.359 56.031 1.00 52.16 53 LYS C CA 1
ATOM 10152 C C . LYS C 1 53 ? 22.989 -20.849 57.318 1.00 50.36 53 LYS C C 1
ATOM 10153 O O . LYS C 1 53 ? 22.426 -20.878 58.402 1.00 49.69 53 LYS C O 1
ATOM 10159 N N . VAL C 1 54 ? 24.173 -20.291 57.140 1.00 49.78 54 VAL C N 1
ATOM 10160 C CA . VAL C 1 54 ? 25.043 -19.920 58.237 1.00 48.62 54 VAL C CA 1
ATOM 10161 C C . VAL C 1 54 ? 25.867 -18.742 57.822 1.00 49.82 54 VAL C C 1
ATOM 10162 O O . VAL C 1 54 ? 25.961 -18.394 56.664 1.00 49.20 54 VAL C O 1
ATOM 10174 N N . HIS C 1 56 ? 29.664 -16.771 58.637 1.00 52.31 56 HIS C N 1
ATOM 10175 C CA . HIS C 1 56 ? 30.994 -16.884 59.161 1.00 53.72 56 HIS C CA 1
ATOM 10176 C C . HIS C 1 56 ? 31.005 -16.525 60.652 1.00 53.36 56 HIS C C 1
ATOM 10177 O O . HIS C 1 56 ? 30.309 -15.575 61.093 1.00 53.74 56 HIS C O 1
ATOM 10184 N N . GLY C 1 57 ? 31.758 -17.308 61.419 1.00 51.71 57 GLY C N 1
ATOM 10185 C CA . GLY C 1 57 ? 31.849 -17.121 62.861 1.00 50.64 57 GLY C CA 1
ATOM 10186 C C . GLY C 1 57 ? 30.704 -17.576 63.728 1.00 50.09 57 GLY C C 1
ATOM 10187 O O . GLY C 1 57 ? 30.779 -17.438 64.925 1.00 50.05 57 GLY C O 1
ATOM 10188 N N . ASP C 1 58 ? 29.630 -18.082 63.121 1.00 49.63 58 ASP C N 1
ATOM 10189 C CA . ASP C 1 58 ? 28.493 -18.626 63.835 1.00 48.29 58 ASP C CA 1
ATOM 10190 C C . ASP C 1 58 ? 28.981 -19.883 64.501 1.00 46.69 58 ASP C C 1
ATOM 10191 O O . ASP C 1 58 ? 29.701 -20.661 63.884 1.00 45.21 58 ASP C O 1
ATOM 10196 N N . ARG C 1 59 ? 28.531 -20.104 65.737 1.00 46.10 59 ARG C N 1
ATOM 10197 C CA . ARG C 1 59 ? 28.790 -21.341 66.461 1.00 46.33 59 ARG C CA 1
ATOM 10198 C C . ARG C 1 59 ? 27.580 -22.284 66.351 1.00 46.07 59 ARG C C 1
ATOM 10199 O O . ARG C 1 59 ? 26.482 -22.007 66.861 1.00 45.25 59 ARG C O 1
ATOM 10207 N N . ILE C 1 60 ? 27.794 -23.412 65.679 1.00 45.82 60 ILE C N 1
ATOM 10208 C CA . ILE C 1 60 ? 26.673 -24.289 65.338 1.00 45.66 60 ILE C CA 1
ATOM 10209 C C . ILE C 1 60 ? 26.959 -25.726 65.709 1.00 45.41 60 ILE C C 1
ATOM 10210 O O . ILE C 1 60 ? 28.088 -26.085 66.042 1.00 45.38 60 ILE C O 1
ATOM 10215 N N . ILE C 1 61 ? 25.910 -26.527 65.636 1.00 45.46 61 ILE C N 1
ATOM 10216 C CA . ILE C 1 61 ? 25.970 -27.976 65.601 1.00 46.31 61 ILE C CA 1
ATOM 10217 C C . ILE C 1 61 ? 25.643 -28.461 64.159 1.00 47.45 61 ILE C C 1
ATOM 10218 O O . ILE C 1 61 ? 24.698 -27.988 63.508 1.00 47.52 61 ILE C O 1
ATOM 10223 N N . ALA C 1 62 ? 26.451 -29.379 63.652 1.00 48.20 62 ALA C N 1
ATOM 10224 C CA . ALA C 1 62 ? 26.265 -29.899 62.319 1.00 48.77 62 ALA C CA 1
ATOM 10225 C C . ALA C 1 62 ? 26.245 -31.420 62.354 1.00 50.07 62 ALA C C 1
ATOM 10226 O O . ALA C 1 62 ? 26.852 -32.044 63.229 1.00 50.13 62 ALA C O 1
ATOM 10228 N N . VAL C 1 63 ? 25.503 -32.013 61.421 1.00 51.11 63 VAL C N 1
ATOM 10229 C CA . VAL C 1 63 ? 25.540 -33.445 61.192 1.00 51.55 63 VAL C CA 1
ATOM 10230 C C . VAL C 1 63 ? 26.833 -33.691 60.444 1.00 51.81 63 VAL C C 1
ATOM 10231 O O . VAL C 1 63 ? 27.178 -32.938 59.543 1.00 51.56 63 VAL C O 1
ATOM 10235 N N . ILE C 1 64 ? 27.558 -34.719 60.848 1.00 53.34 64 ILE C N 1
ATOM 10236 C CA . ILE C 1 64 ? 28.807 -35.099 60.180 1.00 55.01 64 ILE C CA 1
ATOM 10237 C C . ILE C 1 64 ? 28.529 -36.299 59.290 1.00 56.44 64 ILE C C 1
ATOM 10238 O O . ILE C 1 64 ? 28.223 -37.386 59.784 1.00 56.77 64 ILE C O 1
ATOM 10243 N N . HIS C 1 65 ? 28.569 -36.066 57.979 1.00 58.49 65 HIS C N 1
ATOM 10244 C CA . HIS C 1 65 ? 28.362 -37.113 56.984 1.00 60.22 65 HIS C CA 1
ATOM 10245 C C . HIS C 1 65 ? 29.723 -37.671 56.561 1.00 61.69 65 HIS C C 1
ATOM 10246 O O . HIS C 1 65 ? 30.571 -36.961 55.974 1.00 60.86 65 HIS C O 1
ATOM 10253 N N . SER C 1 66 ? 29.901 -38.957 56.877 1.00 63.93 66 SER C N 1
ATOM 10254 C CA . SER C 1 66 ? 31.172 -39.698 56.748 1.00 66.01 66 SER C CA 1
ATOM 10255 C C . SER C 1 66 ? 31.176 -40.736 55.635 1.00 66.91 66 SER C C 1
ATOM 10256 O O . SER C 1 66 ? 32.120 -41.524 55.542 1.00 67.47 66 SER C O 1
ATOM 10259 N N . GLU C 1 67 ? 30.128 -40.750 54.806 1.00 68.56 67 GLU C N 1
ATOM 10260 C CA . GLU C 1 67 ? 30.032 -41.699 53.679 1.00 70.06 67 GLU C CA 1
ATOM 10261 C C . GLU C 1 67 ? 31.052 -41.348 52.585 1.00 71.10 67 GLU C C 1
ATOM 10262 O O . GLU C 1 67 ? 31.771 -42.218 52.077 1.00 71.45 67 GLU C O 1
ATOM 10264 N N . LYS C 1 68 ? 31.104 -40.061 52.239 1.00 72.20 68 LYS C N 1
ATOM 10265 C CA . LYS C 1 68 ? 32.124 -39.518 51.343 1.00 72.66 68 LYS C CA 1
ATOM 10266 C C . LYS C 1 68 ? 33.562 -39.944 51.737 1.00 72.50 68 LYS C C 1
ATOM 10267 O O . LYS C 1 68 ? 33.882 -40.177 52.925 1.00 72.41 68 LYS C O 1
ATOM 10273 N N . GLU C 1 69 ? 34.414 -40.054 50.718 1.00 72.33 69 GLU C N 1
ATOM 10274 C CA . GLU C 1 69 ? 35.841 -40.327 50.899 1.00 71.69 69 GLU C CA 1
ATOM 10275 C C . GLU C 1 69 ? 36.490 -39.139 51.617 1.00 70.85 69 GLU C C 1
ATOM 10276 O O . GLU C 1 69 ? 37.588 -39.258 52.175 1.00 70.33 69 GLU C O 1
ATOM 10278 N N . ARG C 1 70 ? 35.783 -38.003 51.580 1.00 70.17 70 ARG C N 1
ATOM 10279 C CA . ARG C 1 70 ? 36.043 -36.848 52.459 1.00 69.42 70 ARG C CA 1
ATOM 10280 C C . ARG C 1 70 ? 34.793 -36.547 53.320 1.00 68.36 70 ARG C C 1
ATOM 10281 O O . ARG C 1 70 ? 33.656 -36.779 52.883 1.00 68.76 70 ARG C O 1
ATOM 10289 N N . GLU C 1 71 ? 35.009 -36.036 54.535 1.00 66.45 71 GLU C N 1
ATOM 10290 C CA . GLU C 1 71 ? 33.909 -35.735 55.459 1.00 64.33 71 GLU C CA 1
ATOM 10291 C C . GLU C 1 71 ? 33.398 -34.315 55.303 1.00 62.89 71 GLU C C 1
ATOM 10292 O O . GLU C 1 71 ? 34.160 -33.370 55.060 1.00 63.48 71 GLU C O 1
ATOM 10298 N N . SER C 1 72 ? 32.093 -34.175 55.439 1.00 60.98 72 SER C N 1
ATOM 10299 C CA . SER C 1 72 ? 31.472 -32.886 55.392 1.00 59.87 72 SER C CA 1
ATOM 10300 C C . SER C 1 72 ? 30.410 -32.733 56.489 1.00 58.83 72 SER C C 1
ATOM 10301 O O . SER C 1 72 ? 29.798 -33.716 56.965 1.00 58.89 72 SER C O 1
ATOM 10304 N N . ALA C 1 73 ? 30.205 -31.481 56.880 1.00 57.06 73 ALA C N 1
ATOM 10305 C CA . ALA C 1 73 ? 29.310 -31.125 57.964 1.00 55.08 73 ALA C CA 1
ATOM 10306 C C . ALA C 1 73 ? 28.111 -30.423 57.378 1.00 53.99 73 ALA C C 1
ATOM 10307 O O . ALA C 1 73 ? 28.272 -29.562 56.484 1.00 53.08 73 ALA C O 1
ATOM 10309 N N . GLU C 1 74 ? 26.926 -30.788 57.880 1.00 51.96 74 GLU C N 1
ATOM 10310 C CA . GLU C 1 74 ? 25.681 -30.098 57.551 1.00 50.63 74 GLU C CA 1
ATOM 10311 C C . GLU C 1 74 ? 25.094 -29.317 58.735 1.00 49.15 74 GLU C C 1
ATOM 10312 O O . GLU C 1 74 ? 24.616 -29.908 59.685 1.00 47.25 74 GLU C O 1
ATOM 10318 N N . PRO C 1 75 ? 25.148 -27.980 58.675 1.00 48.83 75 PRO C N 1
ATOM 10319 C CA . PRO C 1 75 ? 24.607 -27.113 59.735 1.00 49.27 75 PRO C CA 1
ATOM 10320 C C . PRO C 1 75 ? 23.204 -27.500 60.150 1.00 49.77 75 PRO C C 1
ATOM 10321 O O . PRO C 1 75 ? 22.310 -27.627 59.319 1.00 50.63 75 PRO C O 1
ATOM 10325 N N . GLU C 1 76 ? 23.015 -27.714 61.438 1.00 50.58 76 GLU C N 1
ATOM 10326 C CA . GLU C 1 76 ? 21.715 -28.132 61.909 1.00 51.13 76 GLU C CA 1
ATOM 10327 C C . GLU C 1 76 ? 21.160 -27.217 62.982 1.00 50.71 76 GLU C C 1
ATOM 10328 O O . GLU C 1 76 ? 19.965 -26.970 62.999 1.00 51.48 76 GLU C O 1
ATOM 10334 N N . GLU C 1 77 ? 21.976 -26.749 63.916 1.00 50.14 77 GLU C N 1
ATOM 10335 C CA . GLU C 1 77 ? 21.384 -25.970 65.000 1.00 50.51 77 GLU C CA 1
ATOM 10336 C C . GLU C 1 77 ? 22.270 -24.824 65.393 1.00 48.27 77 GLU C C 1
ATOM 10337 O O . GLU C 1 77 ? 23.470 -24.953 65.365 1.00 47.70 77 GLU C O 1
ATOM 10343 N N . LEU C 1 78 ? 21.650 -23.689 65.702 1.00 46.87 78 LEU C N 1
ATOM 10344 C CA . LEU C 1 78 ? 22.370 -22.496 66.091 1.00 47.27 78 LEU C CA 1
ATOM 10345 C C . LEU C 1 78 ? 22.632 -22.441 67.618 1.00 47.61 78 LEU C C 1
ATOM 10346 O O . LEU C 1 78 ? 21.699 -22.511 68.440 1.00 46.98 78 LEU C O 1
ATOM 10351 N N . VAL C 1 79 ? 23.919 -22.369 67.969 1.00 48.17 79 VAL C N 1
ATOM 10352 C CA . VAL C 1 79 ? 24.343 -22.360 69.360 1.00 48.94 79 VAL C CA 1
ATOM 10353 C C . VAL C 1 79 ? 24.540 -20.871 69.729 1.00 49.97 79 VAL C C 1
ATOM 10354 O O . VAL C 1 79 ? 24.013 -20.428 70.723 1.00 50.33 79 VAL C O 1
ATOM 10358 N N . GLU C 1 80 ? 25.233 -20.105 68.884 1.00 50.45 80 GLU C N 1
ATOM 10359 C CA . GLU C 1 80 ? 25.527 -18.718 69.145 1.00 51.27 80 GLU C CA 1
ATOM 10360 C C . GLU C 1 80 ? 25.828 -17.983 67.817 1.00 49.30 80 GLU C C 1
ATOM 10361 O O . GLU C 1 80 ? 26.713 -18.355 67.066 1.00 46.57 80 GLU C O 1
ATOM 10367 N N . PRO C 1 81 ? 25.042 -16.937 67.522 1.00 49.66 81 PRO C N 1
ATOM 10368 C CA . PRO C 1 81 ? 25.239 -16.202 66.270 1.00 49.15 81 PRO C CA 1
ATOM 10369 C C . PRO C 1 81 ? 26.468 -15.386 66.305 1.00 48.78 81 PRO C C 1
ATOM 10370 O O . PRO C 1 81 ? 26.823 -14.898 67.341 1.00 48.66 81 PRO C O 1
ATOM 10374 N N . PHE C 1 82 ? 27.119 -15.228 65.162 1.00 48.71 82 PHE C N 1
ATOM 10375 C CA . PHE C 1 82 ? 28.197 -14.299 65.100 1.00 49.45 82 PHE C CA 1
ATOM 10376 C C . PHE C 1 82 ? 27.751 -12.835 65.179 1.00 49.60 82 PHE C C 1
ATOM 10377 O O . PHE C 1 82 ? 28.494 -11.990 65.681 1.00 50.22 82 PHE C O 1
ATOM 10385 N N . LEU C 1 83 ? 26.546 -12.541 64.687 1.00 48.90 83 LEU C N 1
ATOM 10386 C CA . LEU C 1 83 ? 26.020 -11.194 64.670 1.00 47.80 83 LEU C CA 1
ATOM 10387 C C . LEU C 1 83 ? 24.797 -11.098 65.539 1.00 48.40 83 LEU C C 1
ATOM 10388 O O . LEU C 1 83 ? 23.935 -11.989 65.542 1.00 48.91 83 LEU C O 1
ATOM 10393 N N . THR C 1 84 ? 24.707 -9.976 66.235 1.00 48.24 84 THR C N 1
ATOM 10394 C CA . THR C 1 84 ? 23.498 -9.528 66.911 1.00 47.72 84 THR C CA 1
ATOM 10395 C C . THR C 1 84 ? 23.334 -8.067 66.473 1.00 46.58 84 THR C C 1
ATOM 10396 O O . THR C 1 84 ? 22.780 -7.792 65.405 1.00 45.30 84 THR C O 1
ATOM 10400 N N . ARG C 1 85 ? 23.894 -7.145 67.274 1.00 45.69 85 ARG C N 1
ATOM 10401 C CA . ARG C 1 85 ? 24.000 -5.736 66.917 1.00 44.48 85 ARG C CA 1
ATOM 10402 C C . ARG C 1 85 ? 25.243 -5.426 66.056 1.00 44.92 85 ARG C C 1
ATOM 10403 O O . ARG C 1 85 ? 26.371 -5.639 66.497 1.00 45.53 85 ARG C O 1
ATOM 10411 N N . PHE C 1 86 ? 25.044 -4.889 64.853 1.00 43.91 86 PHE C N 1
ATOM 10412 C CA . PHE C 1 86 ? 26.150 -4.600 63.947 1.00 43.36 86 PHE C CA 1
ATOM 10413 C C . PHE C 1 86 ? 25.851 -3.364 63.100 1.00 42.85 86 PHE C C 1
ATOM 10414 O O . PHE C 1 86 ? 24.779 -2.788 63.185 1.00 43.44 86 PHE C O 1
ATOM 10422 N N . VAL C 1 87 ? 26.835 -2.961 62.320 1.00 42.58 87 VAL C N 1
ATOM 10423 C CA . VAL C 1 87 ? 26.723 -1.876 61.375 1.00 43.57 87 VAL C CA 1
ATOM 10424 C C . VAL C 1 87 ? 26.954 -2.362 59.916 1.00 44.56 87 VAL C C 1
ATOM 10425 O O . VAL C 1 87 ? 27.546 -3.425 59.639 1.00 45.52 87 VAL C O 1
ATOM 10429 N N . GLY C 1 88 ? 26.511 -1.553 58.988 1.00 45.00 88 GLY C N 1
ATOM 10430 C CA . GLY C 1 88 ? 26.743 -1.855 57.608 1.00 45.80 88 GLY C CA 1
ATOM 10431 C C . GLY C 1 88 ? 26.012 -0.818 56.811 1.00 46.16 88 GLY C C 1
ATOM 10432 O O . GLY C 1 88 ? 25.250 0.017 57.346 1.00 45.58 88 GLY C O 1
ATOM 10433 N N . LYS C 1 89 ? 26.288 -0.894 55.520 1.00 47.48 89 LYS C N 1
ATOM 10434 C CA . LYS C 1 89 ? 25.734 -0.040 54.491 1.00 48.05 89 LYS C CA 1
ATOM 10435 C C . LYS C 1 89 ? 24.500 -0.715 53.895 1.00 48.08 89 LYS C C 1
ATOM 10436 O O . LYS C 1 89 ? 24.565 -1.874 53.492 1.00 47.96 89 LYS C O 1
ATOM 10442 N N . VAL C 1 90 ? 23.412 0.037 53.819 1.00 48.69 90 VAL C N 1
ATOM 10443 C CA . VAL C 1 90 ? 22.146 -0.359 53.147 1.00 50.17 90 VAL C CA 1
ATOM 10444 C C . VAL C 1 90 ? 22.251 -0.243 51.612 1.00 52.01 90 VAL C C 1
ATOM 10445 O O . VAL C 1 90 ? 22.978 0.616 51.073 1.00 53.01 90 VAL C O 1
ATOM 10449 N N . GLN C 1 91 ? 21.568 -1.154 50.923 1.00 52.79 91 GLN C N 1
ATOM 10450 C CA . GLN C 1 91 ? 21.381 -1.106 49.477 1.00 54.06 91 GLN C CA 1
ATOM 10451 C C . GLN C 1 91 ? 19.920 -1.482 49.213 1.00 55.57 91 GLN C C 1
ATOM 10452 O O . GLN C 1 91 ? 19.184 -1.791 50.162 1.00 55.54 91 GLN C O 1
ATOM 10458 N N . GLY C 1 92 ? 19.500 -1.433 47.952 1.00 57.61 92 GLY C N 1
ATOM 10459 C CA . GLY C 1 92 ? 18.111 -1.717 47.568 1.00 60.99 92 GLY C CA 1
ATOM 10460 C C . GLY C 1 92 ? 17.296 -0.442 47.438 1.00 63.55 92 GLY C C 1
ATOM 10461 O O . GLY C 1 92 ? 17.761 0.643 47.778 1.00 63.82 92 GLY C O 1
ATOM 10462 N N . LYS C 1 93 ? 16.073 -0.556 46.943 1.00 66.05 93 LYS C N 1
ATOM 10463 C CA . LYS C 1 93 ? 15.276 0.628 46.643 1.00 68.58 93 LYS C CA 1
ATOM 10464 C C . LYS C 1 93 ? 13.841 0.335 46.953 1.00 68.89 93 LYS C C 1
ATOM 10465 O O . LYS C 1 93 ? 13.374 -0.769 46.693 1.00 69.37 93 LYS C O 1
ATOM 10471 N N . ASN C 1 94 ? 13.139 1.341 47.475 1.00 69.87 94 ASN C N 1
ATOM 10472 C CA . ASN C 1 94 ? 11.691 1.277 47.713 1.00 70.45 94 ASN C CA 1
ATOM 10473 C C . ASN C 1 94 ? 11.270 -0.062 48.292 1.00 69.63 94 ASN C C 1
ATOM 10474 O O . ASN C 1 94 ? 11.353 -0.295 49.512 1.00 69.94 94 ASN C O 1
ATOM 10479 N N . ASP C 1 95 ? 10.862 -0.948 47.392 1.00 68.38 95 ASP C N 1
ATOM 10480 C CA . ASP C 1 95 ? 10.408 -2.267 47.766 1.00 67.77 95 ASP C CA 1
ATOM 10481 C C . ASP C 1 95 ? 11.283 -2.882 48.881 1.00 66.44 95 ASP C C 1
ATOM 10482 O O . ASP C 1 95 ? 10.809 -3.087 50.010 1.00 66.49 95 ASP C O 1
ATOM 10484 N N . ARG C 1 96 ? 12.561 -3.074 48.578 1.00 63.91 96 ARG C N 1
ATOM 10485 C CA . ARG C 1 96 ? 13.380 -4.026 49.291 1.00 62.35 96 ARG C CA 1
ATOM 10486 C C . ARG C 1 96 ? 14.742 -3.505 49.723 1.00 60.27 96 ARG C C 1
ATOM 10487 O O . ARG C 1 96 ? 15.691 -3.509 48.945 1.00 59.34 96 ARG C O 1
ATOM 10495 N N . LEU C 1 97 ? 14.849 -3.074 50.979 1.00 57.76 97 LEU C N 1
ATOM 10496 C CA . LEU C 1 97 ? 16.168 -2.789 51.536 1.00 55.29 97 LEU C CA 1
ATOM 10497 C C . LEU C 1 97 ? 16.887 -4.057 52.002 1.00 53.59 97 LEU C C 1
ATOM 10498 O O . LEU C 1 97 ? 16.230 -5.055 52.382 1.00 52.76 97 LEU C O 1
ATOM 10503 N N . ALA C 1 98 ? 18.224 -3.977 51.971 1.00 51.05 98 ALA C N 1
ATOM 10504 C CA . ALA C 1 98 ? 19.150 -4.948 52.534 1.00 49.61 98 ALA C CA 1
ATOM 10505 C C . ALA C 1 98 ? 20.449 -4.279 53.008 1.00 48.68 98 ALA C C 1
ATOM 10506 O O . ALA C 1 98 ? 20.957 -3.354 52.387 1.00 48.85 98 ALA C O 1
ATOM 10508 N N . ILE C 1 99 ? 21.028 -4.824 54.062 1.00 47.48 99 ILE C N 1
ATOM 10509 C CA . ILE C 1 99 ? 22.205 -4.267 54.703 1.00 46.20 99 ILE C CA 1
ATOM 10510 C C . ILE C 1 99 ? 23.343 -5.262 54.579 1.00 46.33 99 ILE C C 1
ATOM 10511 O O . ILE C 1 99 ? 23.161 -6.423 54.908 1.00 46.20 99 ILE C O 1
ATOM 10516 N N . VAL C 1 100 ? 24.499 -4.824 54.066 1.00 46.95 100 VAL C N 1
ATOM 10517 C CA . VAL C 1 100 ? 25.720 -5.633 54.116 1.00 47.09 100 VAL C CA 1
ATOM 10518 C C . VAL C 1 100 ? 26.505 -5.307 55.410 1.00 48.55 100 VAL C C 1
ATOM 10519 O O . VAL C 1 100 ? 26.903 -4.155 55.617 1.00 49.07 100 VAL C O 1
ATOM 10523 N N . PRO C 1 101 ? 26.695 -6.292 56.307 1.00 49.31 101 PRO C N 1
ATOM 10524 C CA . PRO C 1 101 ? 27.442 -6.002 57.541 1.00 50.20 101 PRO C CA 1
ATOM 10525 C C . PRO C 1 101 ? 28.896 -5.562 57.315 1.00 49.77 101 PRO C C 1
ATOM 10526 O O . PRO C 1 101 ? 29.568 -6.041 56.423 1.00 49.52 101 PRO C O 1
ATOM 10530 N N . ASP C 1 102 ? 29.358 -4.652 58.153 1.00 50.57 102 ASP C N 1
ATOM 10531 C CA . ASP C 1 102 ? 30.698 -4.137 58.040 1.00 51.33 102 ASP C CA 1
ATOM 10532 C C . ASP C 1 102 ? 31.754 -5.116 58.565 1.00 51.22 102 ASP C C 1
ATOM 10533 O O . ASP C 1 102 ? 32.386 -4.865 59.570 1.00 50.59 102 ASP C O 1
ATOM 10538 N N . HIS C 1 103 ? 31.950 -6.215 57.859 1.00 52.56 103 HIS C N 1
ATOM 10539 C CA . HIS C 1 103 ? 32.939 -7.215 58.262 1.00 55.90 103 HIS C CA 1
ATOM 10540 C C . HIS C 1 103 ? 33.477 -7.879 57.017 1.00 56.26 103 HIS C C 1
ATOM 10541 O O . HIS C 1 103 ? 32.687 -8.331 56.198 1.00 56.09 103 HIS C O 1
ATOM 10548 N N . PRO C 1 104 ? 34.818 -7.979 56.891 1.00 57.89 104 PRO C N 1
ATOM 10549 C CA . PRO C 1 104 ? 35.522 -8.519 55.694 1.00 58.54 104 PRO C CA 1
ATOM 10550 C C . PRO C 1 104 ? 34.914 -9.789 55.093 1.00 60.24 104 PRO C C 1
ATOM 10551 O O . PRO C 1 104 ? 34.721 -9.829 53.845 1.00 61.70 104 PRO C O 1
ATOM 10555 N N . LEU C 1 105 ? 34.539 -10.771 55.940 1.00 60.05 105 LEU C N 1
ATOM 10556 C CA . LEU C 1 105 ? 34.004 -12.045 55.458 1.00 59.77 105 LEU C CA 1
ATOM 10557 C C . LEU C 1 105 ? 32.514 -12.231 55.566 1.00 60.37 105 LEU C C 1
ATOM 10558 O O . LEU C 1 105 ? 32.040 -13.371 55.454 1.00 59.91 105 LEU C O 1
ATOM 10563 N N . LEU C 1 106 ? 31.770 -11.136 55.788 1.00 60.88 106 LEU C N 1
ATOM 10564 C CA . LEU C 1 106 ? 30.286 -11.167 55.840 1.00 59.82 106 LEU C CA 1
ATOM 10565 C C . LEU C 1 106 ? 29.780 -10.330 54.699 1.00 60.64 106 LEU C C 1
ATOM 10566 O O . LEU C 1 106 ? 29.349 -9.185 54.876 1.00 61.53 106 LEU C O 1
ATOM 10571 N N . LYS C 1 107 ? 29.850 -10.892 53.510 1.00 60.93 107 LYS C N 1
ATOM 10572 C CA . LYS C 1 107 ? 29.746 -10.084 52.301 1.00 61.08 107 LYS C CA 1
ATOM 10573 C C . LYS C 1 107 ? 28.354 -10.073 51.713 1.00 59.28 107 LYS C C 1
ATOM 10574 O O . LYS C 1 107 ? 28.031 -9.226 50.865 1.00 59.43 107 LYS C O 1
ATOM 10580 N N . ASP C 1 108 ? 27.532 -11.000 52.179 1.00 57.91 108 ASP C N 1
ATOM 10581 C CA . ASP C 1 108 ? 26.188 -11.180 51.645 1.00 56.61 108 ASP C CA 1
ATOM 10582 C C . ASP C 1 108 ? 25.186 -10.230 52.247 1.00 55.31 108 ASP C C 1
ATOM 10583 O O . ASP C 1 108 ? 25.139 -10.077 53.475 1.00 54.27 108 ASP C O 1
ATOM 10588 N N . ALA C 1 109 ? 24.393 -9.590 51.383 1.00 53.19 109 ALA C N 1
ATOM 10589 C CA . ALA C 1 109 ? 23.331 -8.700 51.872 1.00 51.75 109 ALA C CA 1
ATOM 10590 C C . ALA C 1 109 ? 22.205 -9.446 52.636 1.00 50.87 109 ALA C C 1
ATOM 10591 O O . ALA C 1 109 ? 21.793 -10.548 52.274 1.00 50.46 109 ALA C O 1
ATOM 10593 N N . ILE C 1 110 ? 21.762 -8.838 53.726 1.00 50.09 110 ILE C N 1
ATOM 10594 C CA . ILE C 1 110 ? 20.753 -9.393 54.617 1.00 49.39 110 ILE C CA 1
ATOM 10595 C C . ILE C 1 110 ? 19.520 -8.520 54.531 1.00 49.03 110 ILE C C 1
ATOM 10596 O O . ILE C 1 110 ? 19.583 -7.299 54.753 1.00 47.74 110 ILE C O 1
ATOM 10601 N N . PRO C 1 111 ? 18.379 -9.138 54.191 1.00 48.90 111 PRO C N 1
ATOM 10602 C CA . PRO C 1 111 ? 17.158 -8.341 54.032 1.00 47.52 111 PRO C CA 1
ATOM 10603 C C . PRO C 1 111 ? 16.832 -7.614 55.334 1.00 47.33 111 PRO C C 1
ATOM 10604 O O . PRO C 1 111 ? 16.884 -8.195 56.406 1.00 47.35 111 PRO C O 1
ATOM 10608 N N . CYS C 1 112 ? 16.530 -6.333 55.250 1.00 47.84 112 CYS C N 1
ATOM 10609 C CA . CYS C 1 112 ? 16.233 -5.569 56.470 1.00 48.66 112 CYS C CA 1
ATOM 10610 C C . CYS C 1 112 ? 15.005 -4.677 56.274 1.00 49.16 112 CYS C C 1
ATOM 10611 O O . CYS C 1 112 ? 14.462 -4.631 55.179 1.00 50.34 112 CYS C O 1
ATOM 10614 N N . ARG C 1 113 ? 14.531 -4.038 57.347 1.00 48.98 113 ARG C N 1
ATOM 10615 C CA . ARG C 1 113 ? 13.601 -2.952 57.241 1.00 48.73 113 ARG C CA 1
ATOM 10616 C C . ARG C 1 113 ? 13.865 -2.101 58.465 1.00 48.68 113 ARG C C 1
ATOM 10617 O O . ARG C 1 113 ? 14.332 -2.642 59.466 1.00 48.42 113 ARG C O 1
ATOM 10625 N N . ALA C 1 114 ? 13.507 -0.806 58.392 1.00 48.46 114 ALA C N 1
ATOM 10626 C CA . ALA C 1 114 ? 13.578 0.144 59.499 1.00 49.14 114 ALA C CA 1
ATOM 10627 C C . ALA C 1 114 ? 12.691 -0.271 60.632 1.00 48.99 114 ALA C C 1
ATOM 10628 O O . ALA C 1 114 ? 11.580 -0.646 60.373 1.00 49.94 114 ALA C O 1
ATOM 10630 N N . ALA C 1 115 ? 13.173 -0.187 61.877 1.00 49.77 115 ALA C N 1
ATOM 10631 C CA . ALA C 1 115 ? 12.371 -0.466 63.090 1.00 50.46 115 ALA C CA 1
ATOM 10632 C C . ALA C 1 115 ? 11.227 0.508 63.241 1.00 51.16 115 ALA C C 1
ATOM 10633 O O . ALA C 1 115 ? 11.304 1.643 62.762 1.00 50.92 115 ALA C O 1
ATOM 10635 N N . ARG C 1 116 ? 10.158 0.083 63.914 1.00 52.41 116 ARG C N 1
ATOM 10636 C CA . ARG C 1 116 ? 9.038 0.996 64.218 1.00 53.45 116 ARG C CA 1
ATOM 10637 C C . ARG C 1 116 ? 9.567 2.339 64.729 1.00 55.06 116 ARG C C 1
ATOM 10638 O O . ARG C 1 116 ? 10.531 2.369 65.510 1.00 55.61 116 ARG C O 1
ATOM 10646 N N . GLY C 1 117 ? 8.942 3.438 64.300 1.00 56.36 117 GLY C N 1
ATOM 10647 C CA . GLY C 1 117 ? 9.249 4.767 64.851 1.00 57.76 117 GLY C CA 1
ATOM 10648 C C . GLY C 1 117 ? 10.611 5.287 64.410 1.00 58.99 117 GLY C C 1
ATOM 10649 O O . GLY C 1 117 ? 11.147 6.255 64.962 1.00 59.15 117 GLY C O 1
ATOM 10650 N N . LEU C 1 118 ? 11.185 4.637 63.413 1.00 58.99 118 LEU C N 1
ATOM 10651 C CA . LEU C 1 118 ? 12.449 5.090 62.931 1.00 60.22 118 LEU C CA 1
ATOM 10652 C C . LEU C 1 118 ? 12.169 5.867 61.665 1.00 60.25 118 LEU C C 1
ATOM 10653 O O . LEU C 1 118 ? 12.034 5.282 60.587 1.00 60.41 118 LEU C O 1
ATOM 10658 N N . ASN C 1 119 ? 12.085 7.189 61.799 1.00 60.21 119 ASN C N 1
ATOM 10659 C CA . ASN C 1 119 ? 11.491 7.986 60.721 1.00 60.34 119 ASN C CA 1
ATOM 10660 C C . ASN C 1 119 ? 12.325 8.118 59.449 1.00 59.04 119 ASN C C 1
ATOM 10661 O O . ASN C 1 119 ? 11.774 8.408 58.386 1.00 59.56 119 ASN C O 1
ATOM 10666 N N . HIS C 1 120 ? 13.631 7.904 59.543 1.00 57.09 120 HIS C N 1
ATOM 10667 C CA . HIS C 1 120 ? 14.529 8.151 58.413 1.00 55.51 120 HIS C CA 1
ATOM 10668 C C . HIS C 1 120 ? 14.204 7.302 57.169 1.00 55.96 120 HIS C C 1
ATOM 10669 O O . HIS C 1 120 ? 13.868 6.131 57.307 1.00 56.54 120 HIS C O 1
ATOM 10676 N N . GLU C 1 121 ? 14.337 7.878 55.968 1.00 56.23 121 GLU C N 1
ATOM 10677 C CA . GLU C 1 121 ? 14.251 7.120 54.707 1.00 56.47 121 GLU C CA 1
ATOM 10678 C C . GLU C 1 121 ? 15.587 6.715 54.161 1.00 57.45 121 GLU C C 1
ATOM 10679 O O . GLU C 1 121 ? 16.301 7.509 53.514 1.00 57.68 121 GLU C O 1
ATOM 10681 N N . PHE C 1 122 ? 15.906 5.446 54.387 1.00 57.98 122 PHE C N 1
ATOM 10682 C CA . PHE C 1 122 ? 17.209 4.912 54.106 1.00 58.62 122 PHE C CA 1
ATOM 10683 C C . PHE C 1 122 ? 17.387 4.787 52.621 1.00 60.60 122 PHE C C 1
ATOM 10684 O O . PHE C 1 122 ? 16.594 4.118 51.936 1.00 62.19 122 PHE C O 1
ATOM 10692 N N . LYS C 1 123 ? 18.424 5.440 52.118 1.00 61.22 123 LYS C N 1
ATOM 10693 C CA . LYS C 1 123 ? 18.699 5.396 50.713 1.00 61.66 123 LYS C CA 1
ATOM 10694 C C . LYS C 1 123 ? 19.888 4.469 50.563 1.00 61.04 123 LYS C C 1
ATOM 10695 O O . LYS C 1 123 ? 20.371 3.928 51.551 1.00 61.53 123 LYS C O 1
ATOM 10701 N N . GLU C 1 124 ? 20.312 4.264 49.325 1.00 60.18 124 GLU C N 1
ATOM 10702 C CA . GLU C 1 124 ? 21.465 3.464 48.988 1.00 60.00 124 GLU C CA 1
ATOM 10703 C C . GLU C 1 124 ? 22.738 4.056 49.547 1.00 57.23 124 GLU C C 1
ATOM 10704 O O . GLU C 1 124 ? 23.070 5.213 49.278 1.00 56.72 124 GLU C O 1
ATOM 10710 N N . GLY C 1 125 ? 23.443 3.251 50.315 1.00 54.75 125 GLY C N 1
ATOM 10711 C CA . GLY C 1 125 ? 24.755 3.621 50.792 1.00 52.74 125 GLY C CA 1
ATOM 10712 C C . GLY C 1 125 ? 24.741 4.086 52.224 1.00 51.83 125 GLY C C 1
ATOM 10713 O O . GLY C 1 125 ? 25.792 4.316 52.795 1.00 51.99 125 GLY C O 1
ATOM 10714 N N . ASP C 1 126 ? 23.548 4.214 52.803 1.00 50.79 126 ASP C N 1
ATOM 10715 C CA . ASP C 1 126 ? 23.395 4.765 54.149 1.00 50.19 126 ASP C CA 1
ATOM 10716 C C . ASP C 1 126 ? 23.971 3.792 55.185 1.00 48.82 126 ASP C C 1
ATOM 10717 O O . ASP C 1 126 ? 23.789 2.605 55.074 1.00 49.92 126 ASP C O 1
ATOM 10722 N N . TRP C 1 127 ? 24.665 4.301 56.187 1.00 47.64 127 TRP C N 1
ATOM 10723 C CA . TRP C 1 127 ? 25.148 3.477 57.262 1.00 47.08 127 TRP C CA 1
ATOM 10724 C C . TRP C 1 127 ? 24.086 3.413 58.271 1.00 46.39 127 TRP C C 1
ATOM 10725 O O . TRP C 1 127 ? 23.534 4.469 58.641 1.00 46.85 127 TRP C O 1
ATOM 10736 N N . ALA C 1 128 ? 23.839 2.178 58.734 1.00 45.06 128 ALA C N 1
ATOM 10737 C CA . ALA C 1 128 ? 22.865 1.896 59.764 1.00 42.95 128 ALA C CA 1
ATOM 10738 C C . ALA C 1 128 ? 23.478 0.992 60.848 1.00 42.67 128 ALA C C 1
ATOM 10739 O O . ALA C 1 128 ? 24.390 0.199 60.554 1.00 41.26 128 ALA C O 1
ATOM 10741 N N . VAL C 1 129 ? 22.921 1.151 62.070 1.00 41.27 129 VAL C N 1
ATOM 10742 C CA . VAL C 1 129 ? 22.950 0.202 63.139 1.00 41.18 129 VAL C CA 1
ATOM 10743 C C . VAL C 1 129 ? 21.744 -0.726 62.890 1.00 42.31 129 VAL C C 1
ATOM 10744 O O . VAL C 1 129 ? 20.628 -0.246 62.589 1.00 42.98 129 VAL C O 1
ATOM 10748 N N . ALA C 1 130 ? 21.985 -2.036 63.003 1.00 42.81 130 ALA C N 1
ATOM 10749 C CA . ALA C 1 130 ? 21.039 -3.115 62.675 1.00 43.19 130 ALA C CA 1
ATOM 10750 C C . ALA C 1 130 ? 21.143 -4.165 63.755 1.00 43.91 130 ALA C C 1
ATOM 10751 O O . ALA C 1 130 ? 22.176 -4.269 64.407 1.00 44.74 130 ALA C O 1
ATOM 10753 N N . GLU C 1 131 ? 20.072 -4.939 63.922 1.00 45.29 131 GLU C N 1
ATOM 10754 C CA . GLU C 1 131 ? 20.004 -6.135 64.762 1.00 46.71 131 GLU C CA 1
ATOM 10755 C C . GLU C 1 131 ? 19.419 -7.289 64.009 1.00 46.23 131 GLU C C 1
ATOM 10756 O O . GLU C 1 131 ? 18.393 -7.137 63.410 1.00 46.89 131 GLU C O 1
ATOM 10770 N N . ARG C 1 133 ? 17.358 -10.503 63.425 1.00 43.70 133 ARG C N 1
ATOM 10771 C CA . ARG C 1 133 ? 16.045 -11.008 63.867 1.00 43.37 133 ARG C CA 1
ATOM 10772 C C . ARG C 1 133 ? 15.752 -12.471 63.459 1.00 43.22 133 ARG C C 1
ATOM 10773 O O . ARG C 1 133 ? 15.142 -13.195 64.210 1.00 43.89 133 ARG C O 1
ATOM 10781 N N . ARG C 1 134 ? 16.192 -12.891 62.266 1.00 43.51 134 ARG C N 1
ATOM 10782 C CA . ARG C 1 134 ? 15.900 -14.244 61.704 1.00 42.85 134 ARG C CA 1
ATOM 10783 C C . ARG C 1 134 ? 17.160 -14.888 61.155 1.00 42.12 134 ARG C C 1
ATOM 10784 O O . ARG C 1 134 ? 18.091 -14.211 60.670 1.00 41.73 134 ARG C O 1
ATOM 10792 N N . HIS C 1 135 ? 17.155 -16.214 61.221 1.00 41.28 135 HIS C N 1
ATOM 10793 C CA . HIS C 1 135 ? 18.303 -17.015 60.866 1.00 40.29 135 HIS C CA 1
ATOM 10794 C C . HIS C 1 135 ? 17.719 -18.320 60.364 1.00 40.15 135 HIS C C 1
ATOM 10795 O O . HIS C 1 135 ? 16.814 -18.850 60.999 1.00 37.15 135 HIS C O 1
ATOM 10802 N N . PRO C 1 136 ? 18.236 -18.829 59.203 1.00 40.75 136 PRO C N 1
ATOM 10803 C CA . PRO C 1 136 ? 17.811 -20.087 58.615 1.00 40.51 136 PRO C CA 1
ATOM 10804 C C . PRO C 1 136 ? 17.903 -21.210 59.576 1.00 41.42 136 PRO C C 1
ATOM 10805 O O . PRO C 1 136 ? 17.042 -22.058 59.543 1.00 41.60 136 PRO C O 1
ATOM 10809 N N . LEU C 1 137 ? 18.914 -21.232 60.455 1.00 42.51 137 LEU C N 1
ATOM 10810 C CA . LEU C 1 137 ? 19.019 -22.362 61.353 1.00 43.15 137 LEU C CA 1
ATOM 10811 C C . LEU C 1 137 ? 18.058 -22.329 62.497 1.00 44.15 137 LEU C C 1
ATOM 10812 O O . LEU C 1 137 ? 17.969 -23.313 63.219 1.00 45.08 137 LEU C O 1
ATOM 10817 N N . LYS C 1 138 ? 17.333 -21.226 62.681 1.00 44.74 138 LYS C N 1
ATOM 10818 C CA . LYS C 1 138 ? 16.270 -21.196 63.660 1.00 45.42 138 LYS C CA 1
ATOM 10819 C C . LYS C 1 138 ? 14.920 -21.509 63.010 1.00 45.96 138 LYS C C 1
ATOM 10820 O O . LYS C 1 138 ? 13.865 -21.435 63.677 1.00 46.45 138 LYS C O 1
ATOM 10826 N N . GLY C 1 139 ? 14.928 -21.890 61.736 1.00 44.90 139 GLY C N 1
ATOM 10827 C CA . GLY C 1 139 ? 13.689 -22.307 61.125 1.00 44.39 139 GLY C CA 1
ATOM 10828 C C . GLY C 1 139 ? 12.969 -21.237 60.341 1.00 44.67 139 GLY C C 1
ATOM 10829 O O . GLY C 1 139 ? 11.759 -21.376 60.099 1.00 44.52 139 GLY C O 1
ATOM 10830 N N . ASP C 1 140 ? 13.721 -20.210 59.927 1.00 43.46 140 ASP C N 1
ATOM 10831 C CA . ASP C 1 140 ? 13.216 -19.094 59.172 1.00 44.42 140 ASP C CA 1
ATOM 10832 C C . ASP C 1 140 ? 13.714 -19.219 57.724 1.00 44.71 140 ASP C C 1
ATOM 10833 O O . ASP C 1 140 ? 14.743 -19.791 57.491 1.00 44.28 140 ASP C O 1
ATOM 10838 N N . ARG C 1 141 ? 13.009 -18.631 56.763 1.00 45.14 141 ARG C N 1
ATOM 10839 C CA . ARG C 1 141 ? 13.368 -18.801 55.354 1.00 45.65 141 ARG C CA 1
ATOM 10840 C C . ARG C 1 141 ? 14.639 -18.065 55.001 1.00 46.09 141 ARG C C 1
ATOM 10841 O O . ARG C 1 141 ? 15.412 -18.531 54.158 1.00 45.93 141 ARG C O 1
ATOM 10849 N N . SER C 1 142 ? 14.836 -16.885 55.592 1.00 45.69 142 SER C N 1
ATOM 10850 C CA . SER C 1 142 ? 16.095 -16.228 55.428 1.00 46.75 142 SER C CA 1
ATOM 10851 C C . SER C 1 142 ? 16.704 -15.497 56.644 1.00 46.19 142 SER C C 1
ATOM 10852 O O . SER C 1 142 ? 16.110 -15.349 57.691 1.00 46.37 142 SER C O 1
ATOM 10855 N N . PHE C 1 143 ? 17.933 -15.061 56.460 1.00 46.34 143 PHE C N 1
ATOM 10856 C CA . PHE C 1 143 ? 18.517 -14.017 57.267 1.00 46.02 143 PHE C CA 1
ATOM 10857 C C . PHE C 1 143 ? 17.689 -12.760 57.140 1.00 46.20 143 PHE C C 1
ATOM 10858 O O . PHE C 1 143 ? 17.186 -12.434 56.057 1.00 47.19 143 PHE C O 1
ATOM 10866 N N . TYR C 1 144 ? 17.541 -12.066 58.260 1.00 46.09 144 TYR C N 1
ATOM 10867 C CA . TYR C 1 144 ? 16.786 -10.832 58.318 1.00 45.32 144 TYR C CA 1
ATOM 10868 C C . TYR C 1 144 ? 17.182 -9.990 59.502 1.00 44.39 144 TYR C C 1
ATOM 10869 O O . TYR C 1 144 ? 17.400 -10.529 60.590 1.00 43.98 144 TYR C O 1
ATOM 10878 N N . ALA C 1 145 ? 17.259 -8.677 59.282 1.00 43.20 145 ALA C N 1
ATOM 10879 C CA . ALA C 1 145 ? 17.600 -7.744 60.336 1.00 43.57 145 ALA C CA 1
ATOM 10880 C C . ALA C 1 145 ? 16.754 -6.533 60.320 1.00 43.99 145 ALA C C 1
ATOM 10881 O O . ALA C 1 145 ? 16.284 -6.098 59.281 1.00 44.51 145 ALA C O 1
ATOM 10883 N N . GLU C 1 146 ? 16.635 -5.944 61.492 1.00 44.67 146 GLU C N 1
ATOM 10884 C CA . GLU C 1 146 ? 15.979 -4.683 61.702 1.00 45.36 146 GLU C CA 1
ATOM 10885 C C . GLU C 1 146 ? 16.980 -3.504 61.870 1.00 45.10 146 GLU C C 1
ATOM 10886 O O . GLU C 1 146 ? 17.861 -3.565 62.718 1.00 45.52 146 GLU C O 1
ATOM 10892 N N . LEU C 1 147 ? 16.842 -2.431 61.082 1.00 45.03 147 LEU C N 1
ATOM 10893 C CA . LEU C 1 147 ? 17.636 -1.223 61.272 1.00 44.20 147 LEU C CA 1
ATOM 10894 C C . LEU C 1 147 ? 17.136 -0.437 62.459 1.00 44.67 147 LEU C C 1
ATOM 10895 O O . LEU C 1 147 ? 15.960 -0.032 62.509 1.00 46.02 147 LEU C O 1
ATOM 10900 N N . THR C 1 148 ? 18.016 -0.205 63.425 1.00 44.06 148 THR C N 1
ATOM 10901 C CA . THR C 1 148 ? 17.574 0.434 64.664 1.00 43.78 148 THR C CA 1
ATOM 10902 C C . THR C 1 148 ? 17.985 1.885 64.821 1.00 44.28 148 THR C C 1
ATOM 10903 O O . THR C 1 148 ? 17.463 2.571 65.709 1.00 45.07 148 THR C O 1
ATOM 10907 N N . GLN C 1 149 ? 18.857 2.356 63.922 1.00 44.54 149 GLN C N 1
ATOM 10908 C CA . GLN C 1 149 ? 19.453 3.683 63.973 1.00 45.37 149 GLN C CA 1
ATOM 10909 C C . GLN C 1 149 ? 20.126 3.980 62.637 1.00 45.83 149 GLN C C 1
ATOM 10910 O O . GLN C 1 149 ? 20.715 3.083 62.008 1.00 45.91 149 GLN C O 1
ATOM 10916 N N . TYR C 1 150 ? 20.019 5.240 62.215 1.00 46.10 150 TYR C N 1
ATOM 10917 C CA . TYR C 1 150 ? 20.652 5.787 61.024 1.00 46.47 150 TYR C CA 1
ATOM 10918 C C . TYR C 1 150 ? 21.920 6.461 61.492 1.00 47.48 150 TYR C C 1
ATOM 10919 O O . TYR C 1 150 ? 21.885 7.258 62.449 1.00 48.66 150 TYR C O 1
ATOM 10928 N N . ILE C 1 151 ? 23.045 6.121 60.853 1.00 46.98 151 ILE C N 1
ATOM 10929 C CA . ILE C 1 151 ? 24.317 6.677 61.251 1.00 46.04 151 ILE C CA 1
ATOM 10930 C C . ILE C 1 151 ? 24.590 7.908 60.425 1.00 47.10 151 ILE C C 1
ATOM 10931 O O . ILE C 1 151 ? 24.609 9.026 60.966 1.00 47.37 151 ILE C O 1
ATOM 10936 N N . THR C 1 152 ? 24.725 7.711 59.113 1.00 46.89 152 THR C N 1
ATOM 10937 C CA . THR C 1 152 ? 25.072 8.777 58.220 1.00 46.56 152 THR C CA 1
ATOM 10938 C C . THR C 1 152 ? 25.005 8.295 56.770 1.00 46.90 152 THR C C 1
ATOM 10939 O O . THR C 1 152 ? 24.900 7.108 56.504 1.00 45.32 152 THR C O 1
ATOM 10943 N N . PHE C 1 153 ? 25.078 9.230 55.834 1.00 47.42 153 PHE C N 1
ATOM 10944 C CA . PHE C 1 153 ? 25.109 8.897 54.420 1.00 49.12 153 PHE C CA 1
ATOM 10945 C C . PHE C 1 153 ? 26.437 8.291 53.992 1.00 50.26 153 PHE C C 1
ATOM 10946 O O . PHE C 1 153 ? 27.451 8.443 54.677 1.00 50.12 153 PHE C O 1
ATOM 10954 N N . GLY C 1 154 ? 26.396 7.607 52.847 1.00 51.98 154 GLY C N 1
ATOM 10955 C CA . GLY C 1 154 ? 27.438 6.712 52.399 1.00 52.86 154 GLY C CA 1
ATOM 10956 C C . GLY C 1 154 ? 28.672 7.445 51.951 1.00 54.89 154 GLY C C 1
ATOM 10957 O O . GLY C 1 154 ? 29.785 7.068 52.298 1.00 55.62 154 GLY C O 1
ATOM 10958 N N . ASP C 1 155 ? 28.505 8.511 51.189 1.00 56.11 155 ASP C N 1
ATOM 10959 C CA . ASP C 1 155 ? 29.683 9.277 50.794 1.00 57.14 155 ASP C CA 1
ATOM 10960 C C . ASP C 1 155 ? 30.105 10.333 51.869 1.00 56.45 155 ASP C C 1
ATOM 10961 O O . ASP C 1 155 ? 30.920 11.198 51.592 1.00 57.12 155 ASP C O 1
ATOM 10963 N N . ASP C 1 156 ? 29.584 10.248 53.083 1.00 54.90 156 ASP C N 1
ATOM 10964 C CA . ASP C 1 156 ? 29.998 11.172 54.157 1.00 54.55 156 ASP C CA 1
ATOM 10965 C C . ASP C 1 156 ? 31.490 11.039 54.507 1.00 54.27 156 ASP C C 1
ATOM 10966 O O . ASP C 1 156 ? 31.931 9.972 54.916 1.00 55.26 156 ASP C O 1
ATOM 10971 N N . HIS C 1 157 ? 32.246 12.130 54.384 1.00 53.85 157 HIS C N 1
ATOM 10972 C CA . HIS C 1 157 ? 33.685 12.154 54.717 1.00 53.56 157 HIS C CA 1
ATOM 10973 C C . HIS C 1 157 ? 34.075 11.774 56.170 1.00 52.25 157 HIS C C 1
ATOM 10974 O O . HIS C 1 157 ? 35.205 11.283 56.411 1.00 52.09 157 HIS C O 1
ATOM 10981 N N . PHE C 1 158 ? 33.147 11.975 57.103 1.00 50.28 158 PHE C N 1
ATOM 10982 C CA . PHE C 1 158 ? 33.348 11.775 58.533 1.00 49.85 158 PHE C CA 1
ATOM 10983 C C . PHE C 1 158 ? 32.842 10.413 59.010 1.00 50.21 158 PHE C C 1
ATOM 10984 O O . PHE C 1 158 ? 32.777 10.130 60.209 1.00 50.08 158 PHE C O 1
ATOM 10992 N N . VAL C 1 159 ? 32.502 9.562 58.045 1.00 49.39 159 VAL C N 1
ATOM 10993 C CA . VAL C 1 159 ? 32.083 8.179 58.307 1.00 48.68 159 VAL C CA 1
ATOM 10994 C C . VAL C 1 159 ? 32.948 7.405 59.321 1.00 47.04 159 VAL C C 1
ATOM 10995 O O . VAL C 1 159 ? 32.388 6.715 60.129 1.00 46.54 159 VAL C O 1
ATOM 10999 N N . PRO C 1 160 ? 34.293 7.525 59.284 1.00 45.61 160 PRO C N 1
ATOM 11000 C CA . PRO C 1 160 ? 35.112 6.741 60.246 1.00 45.49 160 PRO C CA 1
ATOM 11001 C C . PRO C 1 160 ? 34.758 7.001 61.695 1.00 45.76 160 PRO C C 1
ATOM 11002 O O . PRO C 1 160 ? 34.717 6.053 62.478 1.00 46.17 160 PRO C O 1
ATOM 11006 N N . TRP C 1 161 ? 34.515 8.274 62.034 1.00 45.22 161 TRP C N 1
ATOM 11007 C CA . TRP C 1 161 ? 34.152 8.686 63.397 1.00 45.15 161 TRP C CA 1
ATOM 11008 C C . TRP C 1 161 ? 32.788 8.194 63.809 1.00 45.08 161 TRP C C 1
ATOM 11009 O O . TRP C 1 161 ? 32.674 7.605 64.870 1.00 44.32 161 TRP C O 1
ATOM 11020 N N . TRP C 1 162 ? 31.765 8.478 62.981 1.00 45.62 162 TRP C N 1
ATOM 11021 C CA . TRP C 1 162 ? 30.366 8.135 63.284 1.00 44.63 162 TRP C CA 1
ATOM 11022 C C . TRP C 1 162 ? 30.088 6.664 63.314 1.00 44.43 162 TRP C C 1
ATOM 11023 O O . TRP C 1 162 ? 29.461 6.149 64.233 1.00 45.46 162 TRP C O 1
ATOM 11034 N N . VAL C 1 163 ? 30.548 5.968 62.306 1.00 44.36 163 VAL C N 1
ATOM 11035 C CA . VAL C 1 163 ? 30.343 4.529 62.264 1.00 44.36 163 VAL C CA 1
ATOM 11036 C C . VAL C 1 163 ? 31.007 3.831 63.446 1.00 45.06 163 VAL C C 1
ATOM 11037 O O . VAL C 1 163 ? 30.395 2.932 64.063 1.00 46.54 163 VAL C O 1
ATOM 11041 N N . THR C 1 164 ? 32.222 4.252 63.790 1.00 44.30 164 THR C N 1
ATOM 11042 C CA . THR C 1 164 ? 32.918 3.659 64.915 1.00 45.01 164 THR C CA 1
ATOM 11043 C C . THR C 1 164 ? 32.227 3.921 66.245 1.00 44.23 164 THR C C 1
ATOM 11044 O O . THR C 1 164 ? 32.033 3.028 67.049 1.00 42.93 164 THR C O 1
ATOM 11048 N N . LEU C 1 165 ? 31.819 5.153 66.483 1.00 45.20 165 LEU C N 1
ATOM 11049 C CA . LEU C 1 165 ? 31.107 5.420 67.746 1.00 45.27 165 LEU C CA 1
ATOM 11050 C C . LEU C 1 165 ? 29.812 4.588 67.859 1.00 45.39 165 LEU C C 1
ATOM 11051 O O . LEU C 1 165 ? 29.490 4.042 68.929 1.00 44.38 165 LEU C O 1
ATOM 11056 N N . ALA C 1 166 ? 29.073 4.496 66.736 1.00 44.72 166 ALA C N 1
ATOM 11057 C CA . ALA C 1 166 ? 27.815 3.721 66.725 1.00 43.82 166 ALA C CA 1
ATOM 11058 C C . ALA C 1 166 ? 28.042 2.214 66.842 1.00 43.15 166 ALA C C 1
ATOM 11059 O O . ALA C 1 166 ? 27.231 1.552 67.485 1.00 42.71 166 ALA C O 1
ATOM 11061 N N . ARG C 1 167 ? 29.104 1.670 66.214 1.00 43.13 167 ARG C N 1
ATOM 11062 C CA . ARG C 1 167 ? 29.358 0.214 66.347 1.00 44.30 167 ARG C CA 1
ATOM 11063 C C . ARG C 1 167 ? 29.633 -0.257 67.789 1.00 44.86 167 ARG C C 1
ATOM 11064 O O . ARG C 1 167 ? 29.297 -1.389 68.169 1.00 44.64 167 ARG C O 1
ATOM 11072 N N . HIS C 1 168 ? 30.125 0.645 68.634 1.00 45.44 168 HIS C N 1
ATOM 11073 C CA . HIS C 1 168 ? 30.472 0.247 69.982 1.00 45.94 168 HIS C CA 1
ATOM 11074 C C . HIS C 1 168 ? 29.517 0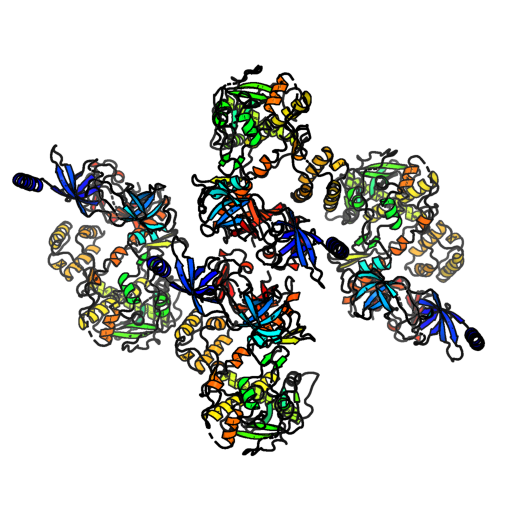.847 70.935 1.00 47.18 168 HIS C C 1
ATOM 11075 O O . HIS C 1 168 ? 29.686 0.721 72.125 1.00 48.94 168 HIS C O 1
ATOM 11082 N N . ASN C 1 169 ? 28.516 1.531 70.402 1.00 48.81 169 ASN C N 1
ATOM 11083 C CA . ASN C 1 169 ? 27.518 2.233 71.203 1.00 48.77 169 ASN C CA 1
ATOM 11084 C C . ASN C 1 169 ? 28.114 3.229 72.187 1.00 49.28 169 ASN C C 1
ATOM 11085 O O . ASN C 1 169 ? 27.886 3.159 73.394 1.00 50.46 169 ASN C O 1
ATOM 11090 N N . LEU C 1 170 ? 28.890 4.163 71.658 1.00 49.72 170 LEU C N 1
ATOM 11091 C CA . LEU C 1 170 ? 29.603 5.119 72.476 1.00 49.58 170 LEU C CA 1
ATOM 11092 C C . LEU C 1 170 ? 29.024 6.490 72.284 1.00 50.35 170 LEU C C 1
ATOM 11093 O O . LEU C 1 170 ? 28.602 6.824 71.190 1.00 51.12 170 LEU C O 1
ATOM 11098 N N . GLU C 1 171 ? 29.014 7.273 73.357 1.00 50.64 171 GLU C N 1
ATOM 11099 C CA . GLU C 1 171 ? 28.518 8.634 73.378 1.00 50.72 171 GLU C CA 1
ATOM 11100 C C . GLU C 1 171 ? 29.208 9.452 72.309 1.00 51.30 171 GLU C C 1
ATOM 11101 O O . GLU C 1 171 ? 30.372 9.239 72.008 1.00 52.71 171 GLU C O 1
ATOM 11107 N N . LYS C 1 172 ? 28.491 10.355 71.676 1.00 52.60 172 LYS C N 1
ATOM 11108 C CA . LYS C 1 172 ? 29.070 11.164 70.598 1.00 53.88 172 LYS C CA 1
ATOM 11109 C C . LYS C 1 172 ? 29.326 12.613 71.003 1.00 53.99 172 LYS C C 1
ATOM 11110 O O . LYS C 1 172 ? 29.896 13.359 70.244 1.00 53.59 172 LYS C O 1
ATOM 11116 N N . GLU C 1 173 ? 28.910 13.012 72.197 1.00 55.28 173 GLU C N 1
ATOM 11117 C CA . GLU C 1 173 ? 29.198 14.355 72.680 1.00 57.18 173 GLU C CA 1
ATOM 11118 C C . GLU C 1 173 ? 29.360 14.380 74.190 1.00 56.86 173 GLU C C 1
ATOM 11119 O O . GLU C 1 173 ? 29.159 13.374 74.867 1.00 55.74 173 GLU C O 1
ATOM 11125 N N . ALA C 1 174 ? 29.719 15.558 74.699 1.00 57.47 174 ALA C N 1
ATOM 11126 C CA . ALA C 1 174 ? 29.991 15.733 76.101 1.00 57.91 174 ALA C CA 1
ATOM 11127 C C . ALA C 1 174 ? 28.684 15.623 76.883 1.00 58.61 174 ALA C C 1
ATOM 11128 O O . ALA C 1 174 ? 27.597 15.812 76.321 1.00 58.48 174 ALA C O 1
ATOM 11130 N N . PRO C 1 175 ? 28.778 15.293 78.186 1.00 60.05 175 PRO C N 1
ATOM 11131 C CA . PRO C 1 175 ? 27.536 15.158 78.935 1.00 61.21 175 PRO C CA 1
ATOM 11132 C C . PRO C 1 175 ? 26.920 16.527 79.212 1.00 63.21 175 PRO C C 1
ATOM 11133 O O . PRO C 1 175 ? 27.626 17.566 79.159 1.00 62.49 175 PRO C O 1
ATOM 11137 N N . ASP C 1 176 ? 25.607 16.508 79.449 1.00 65.33 176 ASP C N 1
ATOM 11138 C CA . ASP C 1 176 ? 24.863 17.692 79.858 1.00 68.20 176 ASP C CA 1
ATOM 11139 C C . ASP C 1 176 ? 24.927 17.905 81.363 1.00 68.88 176 ASP C C 1
ATOM 11140 O O . ASP C 1 176 ? 24.919 16.930 82.149 1.00 68.52 176 ASP C O 1
ATOM 11145 N N . GLY C 1 177 ? 24.986 19.181 81.742 1.00 69.94 177 GLY C N 1
ATOM 11146 C CA . GLY C 1 177 ? 24.797 19.580 83.134 1.00 71.63 177 GLY C CA 1
ATOM 11147 C C . GLY C 1 177 ? 25.349 20.954 83.432 1.00 72.69 177 GLY C C 1
ATOM 11148 O O . GLY C 1 177 ? 26.432 21.310 82.959 1.00 72.46 177 GLY C O 1
ATOM 11149 N N . VAL C 1 178 ? 24.588 21.737 84.195 1.00 73.86 178 VAL C N 1
ATOM 11150 C CA . VAL C 1 178 ? 25.130 22.946 84.791 1.00 75.17 178 VAL C CA 1
ATOM 11151 C C . VAL C 1 178 ? 26.212 22.523 85.792 1.00 75.76 178 VAL C C 1
ATOM 11152 O O . VAL C 1 178 ? 25.980 21.664 86.654 1.00 75.59 178 VAL C O 1
ATOM 11156 N N . ALA C 1 179 ? 27.406 23.089 85.624 1.00 76.53 179 ALA C N 1
ATOM 11157 C CA . ALA C 1 179 ? 28.453 23.025 86.641 1.00 76.96 179 ALA C CA 1
ATOM 11158 C C . ALA C 1 179 ? 28.270 24.275 87.481 1.00 77.22 179 ALA C C 1
ATOM 11159 O O . ALA C 1 179 ? 28.549 25.391 87.030 1.00 77.23 179 ALA C O 1
ATOM 11161 N N . THR C 1 180 ? 27.780 24.069 88.699 1.00 77.46 180 THR C N 1
ATOM 11162 C CA . THR C 1 180 ? 27.238 25.134 89.532 1.00 77.59 180 THR C CA 1
ATOM 11163 C C . THR C 1 180 ? 28.271 25.679 90.521 1.00 77.54 180 THR C C 1
ATOM 11164 O O . THR C 1 180 ? 29.448 25.840 90.185 1.00 77.11 180 THR C O 1
ATOM 11168 N N . GLU C 1 181 ? 27.810 25.964 91.737 1.00 77.75 181 GLU C N 1
ATOM 11169 C CA . GLU C 1 181 ? 28.661 26.484 92.802 1.00 78.17 181 GLU C CA 1
ATOM 11170 C C . GLU C 1 181 ? 29.462 25.363 93.459 1.00 78.32 181 GLU C C 1
ATOM 11171 O O . GLU C 1 181 ? 28.917 24.295 93.723 1.00 78.06 181 GLU C O 1
ATOM 11181 N N . LEU C 1 183 ? 31.331 23.073 96.275 1.00 79.23 183 LEU C N 1
ATOM 11182 C CA . LEU C 1 183 ? 30.788 22.556 97.541 1.00 78.83 183 LEU C CA 1
ATOM 11183 C C . LEU C 1 183 ? 31.633 23.053 98.733 1.00 78.65 183 LEU C C 1
ATOM 11184 O O . LEU C 1 183 ? 32.753 23.556 98.547 1.00 78.62 183 LEU C O 1
ATOM 11189 N N . ASP C 1 184 ? 31.115 22.928 99.949 1.00 78.25 184 ASP C N 1
ATOM 11190 C CA . ASP C 1 184 ? 31.975 23.195 101.102 1.00 78.61 184 ASP C CA 1
ATOM 11191 C C . ASP C 1 184 ? 31.974 22.129 102.188 1.00 78.29 184 ASP C C 1
ATOM 11192 O O . ASP C 1 184 ? 30.932 21.557 102.539 1.00 78.24 184 ASP C O 1
ATOM 11197 N N . GLU C 1 185 ? 33.174 21.875 102.706 1.00 77.72 185 GLU C N 1
ATOM 11198 C CA . GLU C 1 185 ? 33.375 20.963 103.822 1.00 76.94 185 GLU C CA 1
ATOM 11199 C C . GLU C 1 185 ? 34.558 21.393 104.722 1.00 76.06 185 GLU C C 1
ATOM 11200 O O . GLU C 1 185 ? 34.729 22.583 105.016 1.00 75.08 185 GLU C O 1
ATOM 11206 N N . GLY C 1 186 ? 35.365 20.423 105.152 1.00 75.33 186 GLY C N 1
ATOM 11207 C CA . GLY C 1 186 ? 36.546 20.699 105.964 1.00 74.17 186 GLY C CA 1
ATOM 11208 C C . GLY C 1 186 ? 37.653 21.166 105.050 1.00 73.28 186 GLY C C 1
ATOM 11209 O O . GLY C 1 186 ? 38.752 20.612 105.052 1.00 73.81 186 GLY C O 1
ATOM 11210 N N . LEU C 1 187 ? 37.359 22.191 104.262 1.00 72.10 187 LEU C N 1
ATOM 11211 C CA . LEU C 1 187 ? 38.265 22.625 103.214 1.00 71.02 187 LEU C CA 1
ATOM 11212 C C . LEU C 1 187 ? 39.444 23.396 103.797 1.00 70.13 187 LEU C C 1
ATOM 11213 O O . LEU C 1 187 ? 39.585 24.601 103.589 1.00 70.09 187 LEU C O 1
ATOM 11218 N N . VAL C 1 188 ? 40.295 22.679 104.522 1.00 69.14 188 VAL C N 1
ATOM 11219 C CA . VAL C 1 188 ? 41.511 23.251 105.090 1.00 68.21 188 VAL C CA 1
ATOM 11220 C C . VAL C 1 188 ? 42.498 23.501 103.951 1.00 67.20 188 VAL C C 1
ATOM 11221 O O . VAL C 1 188 ? 43.633 23.023 103.987 1.00 67.63 188 VAL C O 1
ATOM 11225 N N . ARG C 1 189 ? 42.059 24.255 102.943 1.00 65.75 189 ARG C N 1
ATOM 11226 C CA . ARG C 1 189 ? 42.861 24.471 101.735 1.00 64.51 189 ARG C CA 1
ATOM 11227 C C . ARG C 1 189 ? 44.059 25.370 102.036 1.00 63.69 189 ARG C C 1
ATOM 11228 O O . ARG C 1 189 ? 43.910 26.574 102.241 1.00 63.20 189 ARG C O 1
ATOM 11236 N N . GLU C 1 190 ? 45.243 24.767 102.085 1.00 62.56 190 GLU C N 1
ATOM 11237 C CA . GLU C 1 190 ? 46.463 25.514 102.282 1.00 61.59 190 GLU C CA 1
ATOM 11238 C C . GLU C 1 190 ? 46.712 26.454 101.105 1.00 61.17 190 GLU C C 1
ATOM 11239 O O . GLU C 1 190 ? 46.394 26.146 99.966 1.00 61.10 190 GLU C O 1
ATOM 11245 N N . ASP C 1 191 ? 47.270 27.618 101.391 1.00 60.91 191 ASP C N 1
ATOM 11246 C CA . ASP C 1 191 ? 47.525 28.602 100.361 1.00 60.66 191 ASP C CA 1
ATOM 11247 C C . ASP C 1 191 ? 48.977 28.541 99.891 1.00 60.36 191 ASP C C 1
ATOM 11248 O O . ASP C 1 191 ? 49.889 29.131 100.489 1.00 60.05 191 ASP C O 1
ATOM 11253 N N . LEU C 1 192 ? 49.172 27.813 98.799 1.00 60.17 192 LEU C N 1
ATOM 11254 C CA . LEU C 1 192 ? 50.486 27.654 98.201 1.00 60.14 192 LEU C CA 1
ATOM 11255 C C . LEU C 1 192 ? 50.652 28.618 97.030 1.00 60.28 192 LEU C C 1
ATOM 11256 O O . LEU C 1 192 ? 51.586 28.497 96.237 1.00 60.27 192 LEU C O 1
ATOM 11261 N N . THR C 1 193 ? 49.725 29.573 96.954 1.00 60.46 193 THR C N 1
ATOM 11262 C CA . THR C 1 193 ? 49.724 30.666 95.986 1.00 60.84 193 THR C CA 1
ATOM 11263 C C . THR C 1 193 ? 51.128 31.251 95.747 1.00 61.13 193 THR C C 1
ATOM 11264 O O . THR C 1 193 ? 51.567 31.371 94.591 1.00 61.47 193 THR C O 1
ATOM 11268 N N . ALA C 1 194 ? 51.832 31.568 96.837 1.00 60.91 194 ALA C N 1
ATOM 11269 C CA . ALA C 1 194 ? 53.206 32.083 96.796 1.00 60.63 194 ALA C CA 1
ATOM 11270 C C . ALA C 1 194 ? 54.177 31.229 95.985 1.00 60.62 194 ALA C C 1
ATOM 11271 O O . ALA C 1 194 ? 55.072 31.769 95.341 1.00 60.83 194 ALA C O 1
ATOM 11273 N N . LEU C 1 195 ? 53.993 29.906 96.023 1.00 60.53 195 LEU C N 1
ATOM 11274 C CA . LEU C 1 195 ? 54.922 28.926 95.405 1.00 60.21 195 LEU C CA 1
ATOM 11275 C C . LEU C 1 195 ? 54.944 28.896 93.883 1.00 60.03 195 LEU C C 1
ATOM 11276 O O . LEU C 1 195 ? 53.927 29.112 93.225 1.00 59.92 195 LEU C O 1
ATOM 11281 N N . ASP C 1 196 ? 56.115 28.574 93.342 1.00 60.05 196 ASP C N 1
ATOM 11282 C CA . ASP C 1 196 ? 56.347 28.523 91.899 1.00 60.16 196 ASP C CA 1
ATOM 11283 C C . ASP C 1 196 ? 55.718 27.280 91.219 1.00 59.47 196 ASP C C 1
ATOM 11284 O O . ASP C 1 196 ? 56.442 26.439 90.677 1.00 58.96 196 ASP C O 1
ATOM 11289 N N . PHE C 1 197 ? 54.389 27.165 91.233 1.00 59.11 197 PHE C N 1
ATOM 11290 C CA . PHE C 1 197 ? 53.726 26.051 90.545 1.00 58.79 197 PHE C CA 1
ATOM 11291 C C . PHE C 1 197 ? 53.761 26.273 89.059 1.00 59.07 197 PHE C C 1
ATOM 11292 O O . PHE C 1 197 ? 53.779 27.419 88.594 1.00 59.29 197 PHE C O 1
ATOM 11300 N N . VAL C 1 198 ? 53.782 25.162 88.328 1.00 59.21 198 VAL C N 1
ATOM 11301 C CA . VAL C 1 198 ? 54.108 25.140 86.908 1.00 59.08 198 VAL C CA 1
ATOM 11302 C C . VAL C 1 198 ? 53.347 24.006 86.237 1.00 59.19 198 VAL C C 1
ATOM 11303 O O . VAL C 1 198 ? 53.045 23.019 86.889 1.00 59.65 198 VAL C O 1
ATOM 11307 N N . THR C 1 199 ? 53.024 24.139 84.952 1.00 58.94 199 THR C N 1
ATOM 11308 C CA . THR C 1 199 ? 52.354 23.051 84.234 1.00 58.82 199 THR C CA 1
ATOM 11309 C C . THR C 1 199 ? 53.096 22.737 82.955 1.00 58.98 199 THR C C 1
ATOM 11310 O O . THR C 1 199 ? 53.264 23.616 82.136 1.00 59.06 199 THR C O 1
ATOM 11314 N N . ILE C 1 200 ? 53.556 21.504 82.776 1.00 59.46 200 ILE C N 1
ATOM 11315 C CA . ILE C 1 200 ? 54.211 21.160 81.521 1.00 60.42 200 ILE C CA 1
ATOM 11316 C C . ILE C 1 200 ? 53.290 20.255 80.718 1.00 61.64 200 ILE C C 1
ATOM 11317 O O . ILE C 1 200 ? 52.939 19.179 81.189 1.00 61.23 200 ILE C O 1
ATOM 11322 N N . ASP C 1 201 ? 52.900 20.706 79.516 1.00 63.38 201 ASP C N 1
ATOM 11323 C CA . ASP C 1 201 ? 51.950 19.992 78.636 1.00 65.12 201 ASP C CA 1
ATOM 11324 C C . ASP C 1 201 ? 52.306 20.133 77.144 1.00 67.12 201 ASP C C 1
ATOM 11325 O O . ASP C 1 201 ? 53.351 20.671 76.798 1.00 67.15 201 ASP C O 1
ATOM 11330 N N . SER C 1 202 ? 51.432 19.644 76.264 1.00 69.97 202 SER C N 1
ATOM 11331 C CA . SER C 1 202 ? 51.612 19.785 74.813 1.00 72.37 202 SER C CA 1
ATOM 11332 C C . SER C 1 202 ? 51.176 21.170 74.364 1.00 74.33 202 SER C C 1
ATOM 11333 O O . SER C 1 202 ? 50.401 21.843 75.066 1.00 74.66 202 SER C O 1
ATOM 11336 N N . ALA C 1 203 ? 51.672 21.597 73.196 1.00 76.55 203 ALA C N 1
ATOM 11337 C CA . ALA C 1 203 ? 51.502 22.996 72.728 1.00 78.34 203 ALA C CA 1
ATOM 11338 C C . ALA C 1 203 ? 50.032 23.321 72.456 1.00 79.48 203 ALA C C 1
ATOM 11339 O O . ALA C 1 203 ? 49.603 24.491 72.526 1.00 79.54 203 ALA C O 1
ATOM 11341 N N . SER C 1 204 ? 49.293 22.247 72.158 1.00 80.37 204 SER C N 1
ATOM 11342 C CA . SER C 1 204 ? 47.901 22.247 71.730 1.00 81.33 204 SER C CA 1
ATOM 11343 C C . SER C 1 204 ? 46.941 22.522 72.873 1.00 81.90 204 SER C C 1
ATOM 11344 O O . SER C 1 204 ? 46.133 23.446 72.819 1.00 81.81 204 SER C O 1
ATOM 11347 N N . THR C 1 205 ? 47.051 21.669 73.893 1.00 82.70 205 THR C N 1
ATOM 11348 C CA . THR C 1 205 ? 46.156 21.587 75.050 1.00 82.68 205 THR C CA 1
ATOM 11349 C C . THR C 1 205 ? 45.901 22.912 75.769 1.00 82.82 205 THR C C 1
ATOM 11350 O O . THR C 1 205 ? 46.820 23.516 76.315 1.00 82.99 205 THR C O 1
ATOM 11354 N N . GLU C 1 206 ? 44.647 23.360 75.748 1.00 82.91 206 GLU C N 1
ATOM 11355 C CA . GLU C 1 206 ? 44.188 24.460 76.605 1.00 82.88 206 GLU C CA 1
ATOM 11356 C C . GLU C 1 206 ? 43.925 23.930 78.022 1.00 82.03 206 GLU C C 1
ATOM 11357 O O . GLU C 1 206 ? 43.860 24.718 78.993 1.00 82.19 206 GLU C O 1
ATOM 11363 N N . ASP C 1 207 ? 43.773 22.602 78.132 1.00 80.59 207 ASP C N 1
ATOM 11364 C CA . ASP C 1 207 ? 43.509 21.947 79.414 1.00 79.33 207 ASP C CA 1
ATOM 11365 C C . ASP C 1 207 ? 44.795 21.498 80.096 1.00 77.48 207 ASP C C 1
ATOM 11366 O O . ASP C 1 207 ? 45.478 20.572 79.638 1.00 77.22 207 ASP C O 1
ATOM 11379 N N . ASP C 1 209 ? 45.770 20.075 83.719 1.00 66.18 209 ASP C N 1
ATOM 11380 C CA . ASP C 1 209 ? 45.048 19.524 84.842 1.00 63.11 209 ASP C CA 1
ATOM 11381 C C . ASP C 1 209 ? 45.917 19.144 86.021 1.00 61.02 209 ASP C C 1
ATOM 11382 O O . ASP C 1 209 ? 45.398 18.894 87.098 1.00 60.40 209 ASP C O 1
ATOM 11387 N N . ASP C 1 210 ? 47.234 19.128 85.817 1.00 58.83 210 ASP C N 1
ATOM 11388 C CA . ASP C 1 210 ? 48.219 18.978 86.907 1.00 56.63 210 ASP C CA 1
ATOM 11389 C C . ASP C 1 210 ? 49.277 20.086 86.891 1.00 55.32 210 ASP C C 1
ATOM 11390 O O . ASP C 1 210 ? 49.718 20.529 85.830 1.00 55.00 210 ASP C O 1
ATOM 11395 N N . ALA C 1 211 ? 49.672 20.540 88.077 1.00 54.17 211 ALA C N 1
ATOM 11396 C CA . ALA C 1 211 ? 50.765 21.510 88.224 1.00 52.25 211 ALA C CA 1
ATOM 11397 C C . ALA C 1 211 ? 51.902 20.899 89.045 1.00 51.27 211 ALA C C 1
ATOM 11398 O O . ALA C 1 211 ? 51.701 19.916 89.748 1.00 51.52 211 ALA C O 1
ATOM 11400 N N . LEU C 1 212 ? 53.096 21.465 88.964 1.00 50.24 212 LEU C N 1
ATOM 11401 C CA . LEU C 1 212 ? 54.231 20.890 89.673 1.00 49.62 212 LEU C CA 1
ATOM 11402 C C . LEU C 1 212 ? 54.998 21.987 90.410 1.00 49.02 212 LEU C C 1
ATOM 11403 O O . LEU C 1 212 ? 55.106 23.107 89.927 1.00 49.09 212 LEU C O 1
ATOM 11408 N N . PHE C 1 213 ? 55.515 21.654 91.585 1.00 48.18 213 PHE C N 1
ATOM 11409 C CA . PHE C 1 213 ? 56.412 22.534 92.312 1.00 47.77 213 PHE C CA 1
ATOM 11410 C C . PHE C 1 213 ? 57.549 21.704 92.893 1.00 47.86 213 PHE C C 1
ATOM 11411 O O . PHE C 1 213 ? 57.309 20.677 93.511 1.00 48.90 213 PHE C O 1
ATOM 11419 N N . ALA C 1 214 ? 58.783 22.139 92.708 1.00 47.58 214 ALA C N 1
ATOM 11420 C CA . ALA C 1 214 ? 59.905 21.445 93.326 1.00 47.95 214 ALA C CA 1
ATOM 11421 C C . ALA C 1 214 ? 60.630 22.356 94.338 1.00 48.35 214 ALA C C 1
ATOM 11422 O O . ALA C 1 214 ? 60.457 23.582 94.308 1.00 48.57 214 ALA C O 1
ATOM 11424 N N . LYS C 1 215 ? 61.409 21.751 95.238 1.00 48.34 215 LYS C N 1
ATOM 11425 C CA . LYS C 1 215 ? 62.176 22.489 96.222 1.00 49.02 215 LYS C CA 1
ATOM 11426 C C . LYS C 1 215 ? 63.401 21.710 96.647 1.00 49.36 215 LYS C C 1
ATOM 11427 O O . LYS C 1 215 ? 63.367 20.491 96.745 1.00 49.29 215 LYS C O 1
ATOM 11433 N N . ALA C 1 216 ? 64.486 22.437 96.898 1.00 50.17 216 ALA C N 1
ATOM 11434 C CA . ALA C 1 216 ? 65.738 21.841 97.337 1.00 50.62 216 ALA C CA 1
ATOM 11435 C C . ALA C 1 216 ? 65.634 21.641 98.828 1.00 51.43 216 ALA C C 1
ATOM 11436 O O . ALA C 1 216 ? 65.147 22.523 99.539 1.00 51.76 216 ALA C O 1
ATOM 11438 N N . LEU C 1 217 ? 66.048 20.477 99.312 1.00 52.17 217 LEU C N 1
ATOM 11439 C CA . LEU C 1 217 ? 65.931 20.195 100.742 1.00 53.09 217 LEU C CA 1
ATOM 11440 C C . LEU C 1 217 ? 67.296 19.835 101.331 1.00 53.75 217 LEU C C 1
ATOM 11441 O O . LEU C 1 217 ? 68.212 19.501 100.574 1.00 54.53 217 LEU C O 1
ATOM 11446 N N . PRO C 1 218 ? 67.454 19.915 102.672 1.00 53.91 218 PRO C N 1
ATOM 11447 C CA . PRO C 1 218 ? 68.764 19.595 103.242 1.00 54.08 218 PRO C CA 1
ATOM 11448 C C . PRO C 1 218 ? 69.101 18.111 103.073 1.00 54.28 218 PRO C C 1
ATOM 11449 O O . PRO C 1 218 ? 68.191 17.271 103.009 1.00 53.98 218 PRO C O 1
ATOM 11453 N N . ASP C 1 219 ? 70.405 17.815 103.009 1.00 54.48 219 ASP C N 1
ATOM 11454 C CA . ASP C 1 219 ? 70.950 16.456 102.782 1.00 54.56 219 ASP C CA 1
ATOM 11455 C C . ASP C 1 219 ? 70.776 15.955 101.327 1.00 54.53 219 ASP C C 1
ATOM 11456 O O . ASP C 1 219 ? 70.402 14.803 101.122 1.00 54.30 219 ASP C O 1
ATOM 11461 N N . ASP C 1 220 ? 71.056 16.796 100.328 1.00 54.47 220 ASP C N 1
ATOM 11462 C CA . ASP C 1 220 ? 70.842 16.422 98.901 1.00 54.68 220 ASP C CA 1
ATOM 11463 C C . ASP C 1 220 ? 69.441 15.805 98.667 1.00 54.01 220 ASP C C 1
ATOM 11464 O O . ASP C 1 220 ? 69.268 14.830 97.912 1.00 53.83 220 ASP C O 1
ATOM 11469 N N . LYS C 1 221 ? 68.438 16.372 99.332 1.00 53.30 221 LYS C N 1
ATOM 11470 C CA . LYS C 1 221 ? 67.081 15.867 99.187 1.00 52.68 221 LYS C CA 1
ATOM 11471 C C . LYS C 1 221 ? 66.218 16.799 98.360 1.00 52.49 221 LYS C C 1
ATOM 11472 O O . LYS C 1 221 ? 66.611 17.931 98.070 1.00 53.06 221 LYS C O 1
ATOM 11478 N N . LEU C 1 222 ? 65.049 16.306 97.975 1.00 51.52 222 LEU C N 1
ATOM 11479 C CA . LEU C 1 222 ? 64.163 17.033 97.104 1.00 51.14 222 LEU C CA 1
ATOM 11480 C C . LEU C 1 222 ? 62.726 16.845 97.534 1.00 50.82 222 LEU C C 1
ATOM 11481 O O . LEU C 1 222 ? 62.319 15.762 97.940 1.00 51.25 222 LEU C O 1
ATOM 11486 N N . GLN C 1 223 ? 61.961 17.917 97.425 1.00 50.05 223 GLN C N 1
ATOM 11487 C CA . GLN C 1 223 ? 60.549 17.889 97.704 1.00 49.00 223 GLN C CA 1
ATOM 11488 C C . GLN C 1 223 ? 59.809 18.091 96.417 1.00 48.13 223 GLN C C 1
ATOM 11489 O O . GLN C 1 223 ? 60.159 18.949 95.623 1.00 48.19 223 GLN C O 1
ATOM 11495 N N . LEU C 1 224 ? 58.771 17.299 96.215 1.00 47.40 224 LEU C N 1
ATOM 11496 C CA . LEU C 1 224 ? 57.899 17.495 95.076 1.00 46.05 224 LEU C CA 1
ATOM 11497 C C . LEU C 1 224 ? 56.489 17.684 95.584 1.00 45.49 224 LEU C C 1
ATOM 11498 O O . LEU C 1 224 ? 56.024 16.947 96.469 1.00 46.01 224 LEU C O 1
ATOM 11503 N N . ILE C 1 225 ? 55.822 18.703 95.063 1.00 44.40 225 ILE C N 1
ATOM 11504 C CA . ILE C 1 225 ? 54.390 18.804 95.248 1.00 43.27 225 ILE C CA 1
ATOM 11505 C C . ILE C 1 225 ? 53.769 18.709 93.877 1.00 43.56 225 ILE C C 1
ATOM 11506 O O . ILE C 1 225 ? 54.033 19.541 93.000 1.00 43.14 225 ILE C O 1
ATOM 11511 N N . VAL C 1 226 ? 52.982 17.651 93.697 1.00 43.70 226 VAL C N 1
ATOM 11512 C CA . VAL C 1 226 ? 52.172 17.468 92.528 1.00 44.11 226 VAL C CA 1
ATOM 11513 C C . VAL C 1 226 ? 50.789 18.017 92.856 1.00 44.62 226 VAL C C 1
ATOM 11514 O O . VAL C 1 226 ? 50.148 17.583 93.833 1.00 44.59 226 VAL C O 1
ATOM 11518 N N . ALA C 1 227 ? 50.322 18.977 92.056 1.00 44.52 227 ALA C N 1
ATOM 11519 C CA . ALA C 1 227 ? 49.009 19.568 92.323 1.00 44.60 227 ALA C CA 1
ATOM 11520 C C . ALA C 1 227 ? 48.022 19.240 91.207 1.00 44.99 227 ALA C C 1
ATOM 11521 O O . ALA C 1 227 ? 48.270 19.523 90.014 1.00 44.51 227 ALA C O 1
ATOM 11523 N N . ILE C 1 228 ? 46.908 18.624 91.607 1.00 44.86 228 ILE C N 1
ATOM 11524 C CA . ILE C 1 228 ? 45.946 18.109 90.662 1.00 44.56 228 ILE C CA 1
ATOM 11525 C C . ILE C 1 228 ? 44.664 18.887 90.788 1.00 46.08 228 ILE C C 1
ATOM 11526 O O . ILE C 1 228 ? 44.210 19.145 91.898 1.00 45.94 228 ILE C O 1
ATOM 11531 N N . ALA C 1 229 ? 44.070 19.248 89.651 1.00 47.71 229 ALA C N 1
ATOM 11532 C CA . ALA C 1 229 ? 42.782 19.953 89.638 1.00 49.48 229 ALA C CA 1
ATOM 11533 C C . ALA C 1 229 ? 41.704 19.209 90.452 1.00 50.64 229 ALA C C 1
ATOM 11534 O O . ALA C 1 229 ? 41.689 17.978 90.500 1.00 50.97 229 ALA C O 1
ATOM 11536 N N . ASP C 1 230 ? 40.819 19.980 91.087 1.00 51.78 230 ASP C N 1
ATOM 11537 C CA . ASP C 1 230 ? 39.860 19.489 92.065 1.00 52.06 230 ASP C CA 1
ATOM 11538 C C . ASP C 1 230 ? 38.412 19.419 91.512 1.00 52.13 230 ASP C C 1
ATOM 11539 O O . ASP C 1 230 ? 37.549 20.180 91.958 1.00 53.01 230 ASP C O 1
ATOM 11544 N N . PRO C 1 231 ? 38.122 18.523 90.556 1.00 51.87 231 PRO C N 1
ATOM 11545 C CA . PRO C 1 231 ? 36.725 18.497 90.090 1.00 51.50 231 PRO C CA 1
ATOM 11546 C C . PRO C 1 231 ? 35.703 17.987 91.099 1.00 51.01 231 PRO C C 1
ATOM 11547 O O . PRO C 1 231 ? 34.529 18.325 90.976 1.00 50.62 231 PRO C O 1
ATOM 11551 N N . THR C 1 232 ? 36.116 17.187 92.079 1.00 50.59 232 THR C N 1
ATOM 11552 C CA . THR C 1 232 ? 35.134 16.687 93.057 1.00 51.33 232 THR C CA 1
ATOM 11553 C C . THR C 1 232 ? 34.591 17.785 93.987 1.00 51.56 232 THR C C 1
ATOM 11554 O O . THR C 1 232 ? 33.681 17.550 94.804 1.00 51.72 232 THR C O 1
ATOM 11558 N N . ALA C 1 233 ? 35.128 18.990 93.848 1.00 51.78 233 ALA C N 1
ATOM 11559 C CA . ALA C 1 233 ? 34.631 20.099 94.644 1.00 52.30 233 ALA C CA 1
ATOM 11560 C C . ALA C 1 233 ? 33.456 20.827 93.980 1.00 52.33 233 ALA C C 1
ATOM 11561 O O . ALA C 1 233 ? 32.743 21.599 94.655 1.00 52.33 233 ALA C O 1
ATOM 11563 N N . TRP C 1 234 ? 33.268 20.592 92.671 1.00 52.25 234 TRP C N 1
ATOM 11564 C CA . TRP C 1 234 ? 32.040 21.022 91.970 1.00 52.28 234 TRP C CA 1
ATOM 11565 C C . TRP C 1 234 ? 30.997 19.928 91.789 1.00 52.36 234 TRP C C 1
ATOM 11566 O O . TRP C 1 234 ? 29.808 20.200 91.863 1.00 52.95 234 TRP C O 1
ATOM 11577 N N . ILE C 1 235 ? 31.452 18.702 91.561 1.00 52.72 235 ILE C N 1
ATOM 11578 C CA . ILE C 1 235 ? 30.588 17.556 91.335 1.00 53.14 235 ILE C CA 1
ATOM 11579 C C . ILE C 1 235 ? 30.434 16.759 92.618 1.00 53.59 235 ILE C C 1
ATOM 11580 O O . ILE C 1 235 ? 31.394 16.245 93.168 1.00 53.91 235 ILE C O 1
ATOM 11585 N N . ALA C 1 236 ? 29.209 16.702 93.111 1.00 54.69 236 ALA C N 1
ATOM 11586 C CA . ALA C 1 236 ? 28.897 15.971 94.326 1.00 55.39 236 ALA C CA 1
ATOM 11587 C C . ALA C 1 236 ? 28.633 14.513 93.968 1.00 55.88 236 ALA C C 1
ATOM 11588 O O . ALA C 1 236 ? 28.269 14.199 92.820 1.00 54.88 236 ALA C O 1
ATOM 11590 N N . GLU C 1 237 ? 28.813 13.618 94.933 1.00 56.72 237 GLU C N 1
ATOM 11591 C CA . GLU C 1 237 ? 28.624 12.212 94.624 1.00 58.43 237 GLU C CA 1
ATOM 11592 C C . GLU C 1 237 ? 27.140 11.889 94.513 1.00 59.02 237 GLU C C 1
ATOM 11593 O O . GLU C 1 237 ? 26.358 12.245 95.398 1.00 58.80 237 GLU C O 1
ATOM 11599 N N . GLY C 1 238 ? 26.765 11.220 93.421 1.00 59.42 238 GLY C N 1
ATOM 11600 C CA . GLY C 1 238 ? 25.371 10.898 93.171 1.00 60.04 238 GLY C CA 1
ATOM 11601 C C . GLY C 1 238 ? 24.633 11.981 92.404 1.00 60.41 238 GLY C C 1
ATOM 11602 O O . GLY C 1 238 ? 23.522 11.752 91.923 1.00 60.90 238 GLY C O 1
ATOM 11603 N N . SER C 1 239 ? 25.239 13.163 92.291 1.00 60.28 239 SER C N 1
ATOM 11604 C CA . SER C 1 239 ? 24.720 14.219 91.421 1.00 60.13 239 SER C CA 1
ATOM 11605 C C . SER C 1 239 ? 24.580 13.721 89.966 1.00 59.92 239 SER C C 1
ATOM 11606 O O . SER C 1 239 ? 25.107 12.661 89.611 1.00 59.96 239 SER C O 1
ATOM 11609 N N . LYS C 1 240 ? 23.861 14.486 89.143 1.00 59.47 240 LYS C N 1
ATOM 11610 C CA . LYS C 1 240 ? 23.643 14.166 87.741 1.00 58.94 240 LYS C CA 1
ATOM 11611 C C . LYS C 1 240 ? 24.954 13.851 87.073 1.00 58.74 240 LYS C C 1
ATOM 11612 O O . LYS C 1 240 ? 25.160 12.735 86.588 1.00 59.32 240 LYS C O 1
ATOM 11614 N N . LEU C 1 241 ? 25.840 14.847 87.065 1.00 58.17 241 LEU C N 1
ATOM 11615 C CA . LEU C 1 241 ? 27.156 14.744 86.451 1.00 57.49 241 LEU C CA 1
ATOM 11616 C C . LEU C 1 241 ? 27.944 13.556 86.938 1.00 56.95 241 LEU C C 1
ATOM 11617 O O . LEU C 1 241 ? 28.493 12.842 86.120 1.00 57.81 241 LEU C O 1
ATOM 11622 N N . ASP C 1 242 ? 27.979 13.330 88.249 1.00 56.45 242 ASP C N 1
ATOM 11623 C CA . ASP C 1 242 ? 28.624 12.149 88.824 1.00 56.60 242 ASP C CA 1
ATOM 11624 C C . ASP C 1 242 ? 28.144 10.846 88.147 1.00 56.86 242 ASP C C 1
ATOM 11625 O O . ASP C 1 242 ? 28.956 9.961 87.812 1.00 56.25 242 ASP C O 1
ATOM 11630 N N . LYS C 1 243 ? 26.828 10.755 87.935 1.00 56.63 243 LYS C N 1
ATOM 11631 C CA . LYS C 1 243 ? 26.216 9.585 87.303 1.00 56.51 243 LYS C CA 1
ATOM 11632 C C . LYS C 1 243 ? 26.540 9.429 85.812 1.00 56.04 243 LYS C C 1
ATOM 11633 O O . LYS C 1 243 ? 26.848 8.313 85.360 1.00 55.32 243 LYS C O 1
ATOM 11639 N N . ALA C 1 244 ? 26.507 10.549 85.071 1.00 55.42 244 ALA C N 1
ATOM 11640 C CA . ALA C 1 244 ? 26.948 10.580 83.659 1.00 54.41 244 ALA C CA 1
ATOM 11641 C C . ALA C 1 244 ? 28.381 10.063 83.476 1.00 54.02 244 ALA C C 1
ATOM 11642 O O . ALA C 1 244 ? 28.659 9.204 82.601 1.00 54.10 244 ALA C O 1
ATOM 11644 N N . ALA C 1 245 ? 29.281 10.594 84.304 1.00 53.22 245 ALA C N 1
ATOM 11645 C CA . ALA C 1 245 ? 30.709 10.305 84.214 1.00 52.44 245 ALA C CA 1
ATOM 11646 C C . ALA C 1 245 ? 31.028 8.860 84.521 1.00 52.33 245 ALA C C 1
ATOM 11647 O O . ALA C 1 245 ? 31.930 8.289 83.927 1.00 52.23 245 ALA C O 1
ATOM 11649 N N . LYS C 1 246 ? 30.290 8.276 85.459 1.00 53.19 246 LYS C N 1
ATOM 11650 C CA . LYS C 1 246 ? 30.431 6.849 85.824 1.00 53.92 246 LYS C CA 1
ATOM 11651 C C . LYS C 1 246 ? 30.089 5.854 84.694 1.00 53.43 246 LYS C C 1
ATOM 11652 O O . LYS C 1 246 ? 30.686 4.793 84.598 1.00 54.40 246 LYS C O 1
ATOM 11658 N N . ILE C 1 247 ? 29.135 6.206 83.845 1.00 53.01 247 ILE C N 1
ATOM 11659 C CA . ILE C 1 247 ? 28.797 5.414 82.662 1.00 52.13 247 ILE C CA 1
ATOM 11660 C C . ILE C 1 247 ? 29.948 5.488 81.643 1.00 51.41 247 ILE C C 1
ATOM 11661 O O . ILE C 1 247 ? 30.415 4.470 81.187 1.00 51.05 247 ILE C O 1
ATOM 11666 N N . ARG C 1 248 ? 30.406 6.697 81.310 1.00 50.78 248 ARG C N 1
ATOM 11667 C CA . ARG C 1 248 ? 31.457 6.910 80.298 1.00 49.39 248 ARG C CA 1
ATOM 11668 C C . ARG C 1 248 ? 32.810 6.459 80.773 1.00 49.10 248 ARG C C 1
ATOM 11669 O O . ARG C 1 248 ? 33.581 5.896 79.994 1.00 48.65 248 ARG C O 1
ATOM 11677 N N . ALA C 1 249 ? 33.086 6.703 82.057 1.00 49.19 249 ALA C N 1
ATOM 11678 C CA . ALA C 1 249 ? 34.269 6.180 82.784 1.00 48.73 249 ALA C CA 1
ATOM 11679 C C . ALA C 1 249 ? 35.611 6.758 82.360 1.00 48.99 249 ALA C C 1
ATOM 11680 O O . ALA C 1 249 ? 36.546 6.823 83.163 1.00 48.75 249 ALA C O 1
ATOM 11682 N N . PHE C 1 250 ? 35.730 7.113 81.084 1.00 49.08 250 PHE C N 1
ATOM 11683 C CA . PHE C 1 250 ? 36.954 7.724 80.560 1.00 49.38 250 PHE C CA 1
ATOM 11684 C C . PHE C 1 250 ? 36.607 8.617 79.392 1.00 48.67 250 PHE C C 1
ATOM 11685 O O . PHE C 1 250 ? 35.835 8.192 78.538 1.00 49.97 250 PHE C O 1
ATOM 11693 N N . THR C 1 251 ? 37.210 9.810 79.318 1.00 47.00 251 THR C N 1
ATOM 11694 C CA . THR C 1 251 ? 37.262 10.550 78.049 1.00 45.55 251 THR C CA 1
ATOM 11695 C C . THR C 1 251 ? 37.694 9.595 76.870 1.00 45.03 251 THR C C 1
ATOM 11696 O O . THR C 1 251 ? 38.679 8.882 76.975 1.00 43.36 251 THR C O 1
ATOM 11700 N N . ASN C 1 252 ? 36.923 9.552 75.789 1.00 44.79 252 ASN C N 1
ATOM 11701 C CA . ASN C 1 252 ? 37.296 8.727 74.634 1.00 44.55 252 ASN C CA 1
ATOM 11702 C C . ASN C 1 252 ? 38.034 9.610 73.637 1.00 45.53 252 ASN C C 1
ATOM 11703 O O . ASN C 1 252 ? 37.512 10.575 73.142 1.00 44.95 252 ASN C O 1
ATOM 11708 N N . TYR C 1 253 ? 39.274 9.266 73.375 1.00 47.33 253 TYR C N 1
ATOM 11709 C CA . TYR C 1 253 ? 40.172 9.984 72.484 1.00 48.52 253 TYR C CA 1
ATOM 11710 C C . TYR C 1 253 ? 40.271 9.305 71.160 1.00 48.54 253 TYR C C 1
ATOM 11711 O O . TYR C 1 253 ? 40.798 8.226 71.077 1.00 49.64 253 TYR C O 1
ATOM 11720 N N . LEU C 1 254 ? 39.822 9.968 70.119 1.00 49.00 254 LEU C N 1
ATOM 11721 C CA . LEU C 1 254 ? 39.944 9.453 68.769 1.00 49.49 254 LEU C CA 1
ATOM 11722 C C . LEU C 1 254 ? 40.840 10.387 67.998 1.00 49.78 254 LEU C C 1
ATOM 11723 O O . LEU C 1 254 ? 40.950 11.541 68.392 1.00 50.26 254 LEU C O 1
ATOM 11728 N N . PRO C 1 255 ? 41.525 9.883 66.932 1.00 50.19 255 PRO C N 1
ATOM 11729 C CA . PRO C 1 255 ? 42.223 10.787 66.007 1.00 49.95 255 PRO C CA 1
ATOM 11730 C C . PRO C 1 255 ? 41.415 12.048 65.717 1.00 49.92 255 PRO C C 1
ATOM 11731 O O . PRO C 1 255 ? 40.286 11.976 65.288 1.00 49.15 255 PRO C O 1
ATOM 11735 N N . GLY C 1 256 ? 42.031 13.181 66.017 1.00 50.28 256 GLY C N 1
ATOM 11736 C CA . GLY C 1 256 ? 41.434 14.491 65.887 1.00 50.66 256 GLY C CA 1
ATOM 11737 C C . GLY C 1 256 ? 40.181 14.809 66.660 1.00 50.09 256 GLY C C 1
ATOM 11738 O O . GLY C 1 256 ? 39.612 15.827 66.436 1.00 51.41 256 GLY C O 1
ATOM 11739 N N . PHE C 1 257 ? 39.731 13.964 67.568 1.00 50.16 257 PHE C N 1
ATOM 11740 C CA . PHE C 1 257 ? 38.375 14.135 68.136 1.00 49.41 257 PHE C CA 1
ATOM 11741 C C . PHE C 1 257 ? 38.273 13.457 69.491 1.00 49.34 257 PHE C C 1
ATOM 11742 O O . PHE C 1 257 ? 38.590 12.285 69.610 1.00 49.11 257 PHE C O 1
ATOM 11750 N N . ASN C 1 258 ? 37.839 14.165 70.523 1.00 48.70 258 ASN C N 1
ATOM 11751 C CA . ASN C 1 258 ? 37.638 13.433 71.766 1.00 48.59 258 ASN C CA 1
ATOM 11752 C C . ASN C 1 258 ? 36.230 13.594 72.257 1.00 48.30 258 ASN C C 1
ATOM 11753 O O . ASN C 1 258 ? 35.549 14.558 71.853 1.00 49.99 258 ASN C O 1
ATOM 11758 N N . ILE C 1 259 ? 35.785 12.642 73.083 1.00 47.59 259 ILE C N 1
ATOM 11759 C CA . ILE C 1 259 ? 34.482 12.696 73.716 1.00 47.11 259 ILE C CA 1
ATOM 11760 C C . ILE C 1 259 ? 34.697 12.800 75.232 1.00 47.73 259 ILE C C 1
ATOM 11761 O O . ILE C 1 259 ? 34.956 11.824 75.907 1.00 46.69 259 ILE C O 1
ATOM 11766 N N . PRO C 1 260 ? 34.561 14.020 75.761 1.00 48.33 260 PRO C N 1
ATOM 11767 C CA . PRO C 1 260 ? 34.834 14.273 77.192 1.00 48.30 260 PRO C CA 1
ATOM 11768 C C . PRO C 1 260 ? 33.882 13.547 78.138 1.00 48.29 260 PRO C C 1
ATOM 11769 O O . PRO C 1 260 ? 32.723 13.285 77.809 1.00 46.96 260 PRO C O 1
ATOM 11781 N N . LEU C 1 262 ? 33.347 14.824 81.132 1.00 49.77 262 LEU C N 1
ATOM 11782 C CA . LEU C 1 262 ? 32.786 15.931 81.937 1.00 51.04 262 LEU C CA 1
ATOM 11783 C C . LEU C 1 262 ? 32.534 17.104 81.039 1.00 51.79 262 LEU C C 1
ATOM 11784 O O . LEU C 1 262 ? 33.255 17.255 80.058 1.00 51.90 262 LEU C O 1
ATOM 11789 N N . PRO C 1 263 ? 31.500 17.923 81.341 1.00 53.09 263 PRO C N 1
ATOM 11790 C CA . PRO C 1 263 ? 31.281 19.173 80.589 1.00 54.51 263 PRO C CA 1
ATOM 11791 C C . PRO C 1 263 ? 32.568 19.962 80.382 1.00 56.04 263 PRO C C 1
ATOM 11792 O O . PRO C 1 263 ? 33.493 19.894 81.199 1.00 56.33 263 PRO C O 1
ATOM 11796 N N . ARG C 1 264 ? 32.635 20.707 79.293 1.00 58.64 264 ARG C N 1
ATOM 11797 C CA . ARG C 1 264 ? 33.860 21.466 78.990 1.00 60.93 264 ARG C CA 1
ATOM 11798 C C . ARG C 1 264 ? 34.103 22.632 79.937 1.00 61.33 264 ARG C C 1
ATOM 11799 O O . ARG C 1 264 ? 35.248 22.993 80.177 1.00 61.27 264 ARG C O 1
ATOM 11807 N N . GLU C 1 265 ? 33.016 23.192 80.474 1.00 62.56 265 GLU C N 1
ATOM 11808 C CA . GLU C 1 265 ? 33.041 24.217 81.528 1.00 63.84 265 GLU C CA 1
ATOM 11809 C C . GLU C 1 265 ? 34.093 23.944 82.604 1.00 64.80 265 GLU C C 1
ATOM 11810 O O . GLU C 1 265 ? 34.758 24.868 83.092 1.00 65.23 265 GLU C O 1
ATOM 11812 N N . LEU C 1 266 ? 34.233 22.673 82.966 1.00 65.74 266 LEU C N 1
ATOM 11813 C CA . LEU C 1 266 ? 35.125 22.264 84.034 1.00 66.71 266 LEU C CA 1
ATOM 11814 C C . LEU C 1 266 ? 36.521 22.008 83.492 1.00 67.26 266 LEU C C 1
ATOM 11815 O O . LEU C 1 266 ? 37.510 22.504 84.024 1.00 67.15 266 LEU C O 1
ATOM 11820 N N . SER C 1 267 ? 36.585 21.256 82.400 1.00 68.25 267 SER C N 1
ATOM 11821 C CA . SER C 1 267 ? 37.845 20.924 81.747 1.00 69.01 267 SER C CA 1
ATOM 11822 C C . SER C 1 267 ? 38.598 22.144 81.237 1.00 69.22 267 SER C C 1
ATOM 11823 O O . SER C 1 267 ? 39.815 22.233 81.424 1.00 69.95 267 SER C O 1
ATOM 11826 N N . ASP C 1 268 ? 37.883 23.074 80.602 1.00 69.05 268 ASP C N 1
ATOM 11827 C CA . ASP C 1 268 ? 38.493 24.279 80.008 1.00 68.91 268 ASP C CA 1
ATOM 11828 C C . ASP C 1 268 ? 38.644 25.457 80.993 1.00 68.99 268 ASP C C 1
ATOM 11829 O O . ASP C 1 268 ? 39.581 26.255 80.878 1.00 69.23 268 ASP C O 1
ATOM 11834 N N . ASP C 1 269 ? 37.724 25.579 81.947 1.00 68.75 269 ASP C N 1
ATOM 11835 C CA . ASP C 1 269 ? 37.742 26.731 82.841 1.00 68.74 269 ASP C CA 1
ATOM 11836 C C . ASP C 1 269 ? 37.955 26.362 84.314 1.00 68.46 269 ASP C C 1
ATOM 11837 O O . ASP C 1 269 ? 39.083 26.437 84.827 1.00 68.60 269 ASP C O 1
ATOM 11839 N N . LEU C 1 270 ? 36.874 25.920 84.955 1.00 67.69 270 LEU C N 1
ATOM 11840 C CA . LEU C 1 270 ? 36.777 25.779 86.411 1.00 67.11 270 LEU C CA 1
ATOM 11841 C C . LEU C 1 270 ? 37.906 25.021 87.095 1.00 66.30 270 LEU C C 1
ATOM 11842 O O . LEU C 1 270 ? 38.206 25.303 88.261 1.00 66.38 270 LEU C O 1
ATOM 11847 N N . CYS C 1 271 ? 38.516 24.070 86.385 1.00 65.16 271 CYS C N 1
ATOM 11848 C CA . CYS C 1 271 ? 39.598 23.256 86.954 1.00 64.72 271 CYS C CA 1
ATOM 11849 C C . CYS C 1 271 ? 40.960 23.517 86.324 1.00 64.97 271 CYS C C 1
ATOM 11850 O O . CYS C 1 271 ? 41.966 23.520 87.023 1.00 65.56 271 CYS C O 1
ATOM 11853 N N . SER C 1 272 ? 40.987 23.695 85.003 1.00 65.00 272 SER C N 1
ATOM 11854 C CA . SER C 1 272 ? 42.198 24.073 84.267 1.00 64.24 272 SER C CA 1
ATOM 11855 C C . SER C 1 272 ? 43.092 24.974 85.127 1.00 63.69 272 SER C C 1
ATOM 11856 O O . SER C 1 272 ? 42.664 26.033 85.615 1.00 64.15 272 SER C O 1
ATOM 11859 N N . LEU C 1 273 ? 44.321 24.513 85.340 1.00 62.96 273 LEU C N 1
ATOM 11860 C CA . LEU C 1 273 ? 45.291 25.195 86.169 1.00 62.07 273 LEU C CA 1
ATOM 11861 C C . LEU C 1 273 ? 46.048 26.234 85.347 1.00 62.08 273 LEU C C 1
ATOM 11862 O O . LEU C 1 273 ? 47.268 26.147 85.159 1.00 61.49 273 LEU C O 1
ATOM 11867 N N . ARG C 1 274 ? 45.289 27.218 84.869 1.00 62.23 274 ARG C N 1
ATOM 11868 C CA . ARG C 1 274 ? 45.790 28.289 84.014 1.00 63.06 274 ARG C CA 1
ATOM 11869 C C . ARG C 1 274 ? 46.865 29.160 84.693 1.00 63.51 274 ARG C C 1
ATOM 11870 O O . ARG C 1 274 ? 46.918 29.277 85.931 1.00 63.42 274 ARG C O 1
ATOM 11878 N N . ALA C 1 275 ? 47.706 29.779 83.859 1.00 63.80 275 ALA C N 1
ATOM 11879 C CA . ALA C 1 275 ? 48.765 30.675 84.308 1.00 63.57 275 ALA C CA 1
ATOM 11880 C C . ALA C 1 275 ? 48.187 31.955 84.932 1.00 63.40 275 ALA C C 1
ATOM 11881 O O . ALA C 1 275 ? 47.268 32.563 84.378 1.00 63.64 275 ALA C O 1
ATOM 11883 N N . ASN C 1 276 ? 48.706 32.339 86.096 1.00 62.63 276 ASN C N 1
ATOM 11884 C CA . ASN C 1 276 ? 48.269 33.567 86.780 1.00 62.27 276 ASN C CA 1
ATOM 11885 C C . ASN C 1 276 ? 46.745 33.638 87.016 1.00 61.87 276 ASN C C 1
ATOM 11886 O O . ASN C 1 276 ? 46.146 34.720 87.027 1.00 61.45 276 ASN C O 1
ATOM 11891 N N . GLU C 1 277 ? 46.133 32.460 87.165 1.00 61.30 277 GLU C N 1
ATOM 11892 C CA . GLU C 1 277 ? 44.769 32.319 87.698 1.00 60.17 277 GLU C CA 1
ATOM 11893 C C . GLU C 1 277 ? 44.882 31.568 89.022 1.00 58.85 277 GLU C C 1
ATOM 11894 O O . GLU C 1 277 ? 45.845 30.838 89.247 1.00 59.14 277 GLU C O 1
ATOM 11900 N N . VAL C 1 278 ? 43.910 31.732 89.903 1.00 57.24 278 VAL C N 1
ATOM 11901 C CA . VAL C 1 278 ? 43.979 31.082 91.216 1.00 55.47 278 VAL C CA 1
ATOM 11902 C C . VAL C 1 278 ? 43.006 29.907 91.303 1.00 54.23 278 VAL C C 1
ATOM 11903 O O . VAL C 1 278 ? 41.808 30.063 91.063 1.00 53.80 278 VAL C O 1
ATOM 11907 N N . ARG C 1 279 ? 43.547 28.734 91.631 1.00 52.92 279 ARG C N 1
ATOM 11908 C CA . ARG C 1 279 ? 42.817 27.463 91.483 1.00 52.06 279 ARG C CA 1
ATOM 11909 C C . ARG C 1 279 ? 42.947 26.536 92.678 1.00 50.99 279 ARG C C 1
ATOM 11910 O O . ARG C 1 279 ? 44.059 26.303 93.170 1.00 50.85 279 ARG C O 1
ATOM 11918 N N . PRO C 1 280 ? 41.800 26.005 93.148 1.00 50.17 280 PRO C N 1
ATOM 11919 C CA . PRO C 1 280 ? 41.777 24.987 94.186 1.00 49.43 280 PRO C CA 1
ATOM 11920 C C . PRO C 1 280 ? 42.334 23.695 93.628 1.00 48.54 280 PRO C C 1
ATOM 11921 O O . PRO C 1 280 ? 42.123 23.387 92.467 1.00 49.07 280 PRO C O 1
ATOM 11925 N N . VAL C 1 281 ? 43.070 22.953 94.433 1.00 47.87 281 VAL C N 1
ATOM 11926 C CA . VAL C 1 281 ? 43.676 21.708 93.956 1.00 46.34 281 VAL C CA 1
ATOM 11927 C C . VAL C 1 281 ? 43.557 20.624 95.001 1.00 46.62 281 VAL C C 1
ATOM 11928 O O . VAL C 1 281 ? 43.153 20.880 96.159 1.00 46.83 281 VAL C O 1
ATOM 11932 N N . LEU C 1 282 ? 43.910 19.412 94.582 1.00 45.90 282 LEU C N 1
ATOM 11933 C CA . LEU C 1 282 ? 44.267 18.363 95.513 1.00 45.46 282 LEU C CA 1
ATOM 11934 C C . LEU C 1 282 ? 45.753 18.152 95.313 1.00 44.52 282 LEU C C 1
ATOM 11935 O O . LEU C 1 282 ? 46.236 18.119 94.193 1.00 44.44 282 LEU C O 1
ATOM 11940 N N . ALA C 1 283 ? 46.479 18.060 96.415 1.00 44.57 283 ALA C N 1
ATOM 11941 C CA . ALA C 1 283 ? 47.923 18.220 96.373 1.00 44.76 283 ALA C CA 1
ATOM 11942 C C . ALA C 1 283 ? 48.638 17.096 97.088 1.00 44.57 283 ALA C C 1
ATOM 11943 O O . ALA C 1 283 ? 48.063 16.454 97.966 1.00 44.81 283 ALA C O 1
ATOM 11945 N N . CYS C 1 284 ? 49.882 16.851 96.696 1.00 44.46 284 CYS C N 1
ATOM 11946 C CA . CYS C 1 284 ? 50.665 15.806 97.320 1.00 44.97 284 CYS C CA 1
ATOM 11947 C C . CYS C 1 284 ? 52.090 16.237 97.550 1.00 45.64 284 CYS C C 1
ATOM 11948 O O . CYS C 1 284 ? 52.809 16.551 96.615 1.00 44.57 284 CYS C O 1
ATOM 11951 N N . ARG C 1 285 ? 52.483 16.254 98.823 1.00 46.98 285 ARG C N 1
ATOM 11952 C CA . ARG C 1 285 ? 53.850 16.588 99.198 1.00 48.73 285 ARG C CA 1
ATOM 11953 C C . ARG C 1 285 ? 54.585 15.360 99.716 1.00 49.57 285 ARG C C 1
ATOM 11954 O O . ARG C 1 285 ? 54.171 14.724 100.687 1.00 49.81 285 ARG C O 1
ATOM 11970 N N . THR C 1 287 ? 58.777 13.637 100.047 1.00 50.21 287 THR C N 1
ATOM 11971 C CA . THR C 1 287 ? 60.197 13.950 99.974 1.00 49.66 287 THR C CA 1
ATOM 11972 C C . THR C 1 287 ? 60.953 12.789 99.373 1.00 49.66 287 THR C C 1
ATOM 11973 O O . THR C 1 287 ? 60.753 11.650 99.758 1.00 48.96 287 THR C O 1
ATOM 11977 N N . LEU C 1 288 ? 61.802 13.097 98.402 1.00 50.25 288 LEU C N 1
ATOM 11978 C CA . LEU C 1 288 ? 62.579 12.093 97.706 1.00 51.17 288 LEU C CA 1
ATOM 11979 C C . LEU C 1 288 ? 63.955 11.997 98.306 1.00 51.44 288 LEU C C 1
ATOM 11980 O O . LEU C 1 288 ? 64.682 12.975 98.332 1.00 51.73 288 LEU C O 1
ATOM 11985 N N . SER C 1 289 ? 64.305 10.809 98.785 1.00 51.91 289 SER C N 1
ATOM 11986 C CA . SER C 1 289 ? 65.644 10.491 99.260 1.00 51.93 289 SER C CA 1
ATOM 11987 C C . SER C 1 289 ? 66.730 10.778 98.228 1.00 52.61 289 SER C C 1
ATOM 11988 O O . SER C 1 289 ? 66.473 11.263 97.116 1.00 53.40 289 SER C O 1
ATOM 11991 N N . ALA C 1 290 ? 67.952 10.428 98.601 1.00 53.30 290 ALA C N 1
ATOM 11992 C CA . ALA C 1 290 ? 69.106 10.474 97.727 1.00 53.76 290 ALA C CA 1
ATOM 11993 C C . ALA C 1 290 ? 68.873 9.605 96.514 1.00 54.00 290 ALA C C 1
ATOM 11994 O O . ALA C 1 290 ? 68.938 10.055 95.369 1.00 54.52 290 ALA C O 1
ATOM 11996 N N . ASP C 1 291 ? 68.592 8.343 96.781 1.00 54.25 291 ASP C N 1
ATOM 11997 C CA . ASP C 1 291 ? 68.604 7.325 95.757 1.00 54.75 291 ASP C CA 1
ATOM 11998 C C . ASP C 1 291 ? 67.305 7.382 94.918 1.00 54.51 291 ASP C C 1
ATOM 11999 O O . ASP C 1 291 ? 67.076 6.536 94.053 1.00 54.53 291 ASP C O 1
ATOM 12004 N N . GLY C 1 292 ? 66.468 8.388 95.196 1.00 54.56 292 GLY C N 1
ATOM 12005 C CA . GLY C 1 292 ? 65.184 8.587 94.505 1.00 53.69 292 GLY C CA 1
ATOM 12006 C C . GLY C 1 292 ? 63.959 8.147 95.286 1.00 52.99 292 GLY C C 1
ATOM 12007 O O . GLY C 1 292 ? 62.838 8.403 94.851 1.00 52.87 292 GLY C O 1
ATOM 12008 N N . THR C 1 293 ? 64.177 7.495 96.434 1.00 52.62 293 THR C N 1
ATOM 12009 C CA . THR C 1 293 ? 63.103 6.885 97.240 1.00 52.28 293 THR C CA 1
ATOM 12010 C C . THR C 1 293 ? 62.101 7.925 97.749 1.00 51.92 293 THR C C 1
ATOM 12011 O O . THR C 1 293 ? 62.491 8.996 98.234 1.00 51.22 293 THR C O 1
ATOM 12015 N N . ILE C 1 294 ? 60.817 7.586 97.652 1.00 51.10 294 ILE C N 1
ATOM 12016 C CA . ILE C 1 294 ? 59.778 8.385 98.255 1.00 50.93 294 ILE C CA 1
ATOM 12017 C C . ILE C 1 294 ? 59.690 8.064 99.755 1.00 51.38 294 ILE C C 1
ATOM 12018 O O . ILE C 1 294 ? 59.188 7.001 100.152 1.00 52.04 294 ILE C O 1
ATOM 12023 N N . GLU C 1 295 ? 60.187 8.996 100.571 1.00 51.03 295 GLU C N 1
ATOM 12024 C CA . GLU C 1 295 ? 60.164 8.885 102.046 1.00 50.92 295 GLU C CA 1
ATOM 12025 C C . GLU C 1 295 ? 58.748 8.896 102.584 1.00 50.06 295 GLU C C 1
ATOM 12026 O O . GLU C 1 295 ? 57.839 9.457 101.964 1.00 49.54 295 GLU C O 1
ATOM 12032 N N . ASP C 1 296 ? 58.601 8.288 103.757 1.00 49.90 296 ASP C N 1
ATOM 12033 C CA . ASP C 1 296 ? 57.319 8.032 104.396 1.00 50.20 296 ASP C CA 1
ATOM 12034 C C . ASP C 1 296 ? 56.428 9.243 104.625 1.00 49.44 296 ASP C C 1
ATOM 12035 O O . ASP C 1 296 ? 55.211 9.163 104.378 1.00 49.70 296 ASP C O 1
ATOM 12040 N N . ASN C 1 297 ? 57.033 10.343 105.078 1.00 48.11 297 ASN C N 1
ATOM 12041 C CA . ASN C 1 297 ? 56.344 11.632 105.336 1.00 47.28 297 ASN C CA 1
ATOM 12042 C C . ASN C 1 297 ? 55.398 12.179 104.212 1.00 46.35 297 ASN C C 1
ATOM 12043 O O . ASN C 1 297 ? 55.411 13.374 103.884 1.00 46.55 297 ASN C O 1
ATOM 12048 N N . ILE C 1 298 ? 54.565 11.308 103.652 1.00 44.86 298 ILE C N 1
ATOM 12049 C CA . ILE C 1 298 ? 53.651 11.695 102.589 1.00 43.60 298 ILE C CA 1
ATOM 12050 C C . ILE C 1 298 ? 52.405 12.355 103.163 1.00 43.66 298 ILE C C 1
ATOM 12051 O O . ILE C 1 298 ? 51.660 11.762 103.955 1.00 43.14 298 ILE C O 1
ATOM 12056 N N . GLU C 1 299 ? 52.184 13.591 102.749 1.00 43.69 299 GLU C N 1
ATOM 12057 C CA . GLU C 1 299 ? 50.954 14.273 103.083 1.00 44.42 299 GLU C CA 1
ATOM 12058 C C . GLU C 1 299 ? 50.163 14.605 101.825 1.00 43.90 299 GLU C C 1
ATOM 12059 O O . GLU C 1 299 ? 50.709 15.087 100.831 1.00 43.95 299 GLU C O 1
ATOM 12065 N N . PHE C 1 300 ? 48.885 14.274 101.875 1.00 43.43 300 PHE C N 1
ATOM 12066 C CA . PHE C 1 300 ? 47.894 14.852 100.995 1.00 43.80 300 PHE C CA 1
ATOM 12067 C C . PHE C 1 300 ? 47.112 15.964 101.723 1.00 44.25 300 PHE C C 1
ATOM 12068 O O . PHE C 1 300 ? 46.829 15.870 102.942 1.00 44.08 300 PHE C O 1
ATOM 12076 N N . PHE C 1 301 ? 46.773 17.011 100.973 1.00 44.16 301 PHE C N 1
ATOM 12077 C CA . PHE C 1 301 ? 46.071 18.159 101.511 1.00 44.55 301 PHE C CA 1
ATOM 12078 C C . PHE C 1 301 ? 45.427 18.966 100.391 1.00 44.08 301 PHE C C 1
ATOM 12079 O O . PHE C 1 301 ? 46.029 19.160 99.343 1.00 45.01 301 PHE C O 1
ATOM 12087 N N . ALA C 1 302 ? 44.200 19.414 100.619 1.00 43.78 302 ALA C N 1
ATOM 12088 C CA . ALA C 1 302 ? 43.495 20.356 99.746 1.00 43.48 302 ALA C CA 1
ATOM 12089 C C . ALA C 1 302 ? 44.211 21.664 99.775 1.00 43.45 302 ALA C C 1
ATOM 12090 O O . ALA C 1 302 ? 44.740 22.063 100.823 1.00 44.21 302 ALA C O 1
ATOM 12092 N N . ALA C 1 303 ? 44.215 22.358 98.648 1.00 43.53 303 ALA C N 1
ATOM 12093 C CA . ALA C 1 303 ? 44.978 23.600 98.566 1.00 44.32 303 ALA C CA 1
ATOM 12094 C C . ALA C 1 303 ? 44.421 24.626 97.574 1.00 45.06 303 ALA C C 1
ATOM 12095 O O . ALA C 1 303 ? 43.268 24.530 97.120 1.00 45.19 303 ALA C O 1
ATOM 12097 N N . THR C 1 304 ? 45.265 25.617 97.294 1.00 46.18 304 THR C N 1
ATOM 12098 C CA . THR C 1 304 ? 45.013 26.702 96.365 1.00 46.93 304 THR C CA 1
ATOM 12099 C C . THR C 1 304 ? 46.372 27.109 95.799 1.00 47.47 304 THR C C 1
ATOM 12100 O O . THR C 1 304 ? 47.353 27.274 96.535 1.00 47.53 304 THR C O 1
ATOM 12104 N N . ILE C 1 305 ? 46.443 27.231 94.483 1.00 47.88 305 ILE C N 1
ATOM 12105 C CA . ILE C 1 305 ? 47.715 27.541 93.854 1.00 48.20 305 ILE C CA 1
ATOM 12106 C C . ILE C 1 305 ? 47.484 28.566 92.765 1.00 48.43 305 ILE C C 1
ATOM 12107 O O . ILE C 1 305 ? 46.339 28.797 92.367 1.00 48.14 305 ILE C O 1
ATOM 12112 N N . GLU C 1 306 ? 48.567 29.177 92.296 1.00 49.10 306 GLU C N 1
ATOM 12113 C CA . GLU C 1 306 ? 48.533 30.006 91.096 1.00 50.36 306 GLU C CA 1
ATOM 12114 C C . GLU C 1 306 ? 49.754 29.682 90.274 1.00 51.30 306 GLU C C 1
ATOM 12115 O O . GLU C 1 306 ? 50.872 30.092 90.630 1.00 51.63 306 GLU C O 1
ATOM 12117 N N . SER C 1 307 ? 49.543 28.946 89.181 1.00 52.27 307 SER C N 1
ATOM 12118 C CA . SER C 1 307 ? 50.647 28.521 88.329 1.00 53.20 307 SER C CA 1
ATOM 12119 C C . SER C 1 307 ? 51.361 29.721 87.741 1.00 54.00 307 SER C C 1
ATOM 12120 O O . SER C 1 307 ? 50.724 30.656 87.220 1.00 54.28 307 SER C O 1
ATOM 12123 N N . LYS C 1 308 ? 52.687 29.679 87.836 1.00 54.41 308 LYS C N 1
ATOM 12124 C CA . LYS C 1 308 ? 53.520 30.739 87.317 1.00 55.22 308 LYS C CA 1
ATOM 12125 C C . LYS C 1 308 ? 53.651 30.709 85.783 1.00 55.89 308 LYS C C 1
ATOM 12126 O O . LYS C 1 308 ? 53.841 31.755 85.162 1.00 56.64 308 LYS C O 1
ATOM 12132 N N . ALA C 1 309 ? 53.550 29.525 85.177 1.00 56.25 309 ALA C N 1
ATOM 12133 C CA . ALA C 1 309 ? 53.553 29.404 83.716 1.00 56.28 309 ALA C CA 1
ATOM 12134 C C . ALA C 1 309 ? 53.084 28.053 83.182 1.00 56.30 309 ALA C C 1
ATOM 12135 O O . ALA C 1 309 ? 53.425 26.991 83.724 1.00 55.90 309 ALA C O 1
ATOM 12137 N N . LYS C 1 310 ? 52.286 28.132 82.111 1.00 56.53 310 LYS C N 1
ATOM 12138 C CA . LYS C 1 310 ? 52.072 27.030 81.179 1.00 56.23 310 LYS C CA 1
ATOM 12139 C C . LYS C 1 310 ? 53.357 26.860 80.409 1.00 55.88 310 LYS C C 1
ATOM 12140 O O . LYS C 1 310 ? 53.740 27.737 79.636 1.00 56.01 310 LYS C O 1
ATOM 12142 N N . LEU C 1 311 ? 54.029 25.743 80.652 1.00 55.80 311 LEU C N 1
ATOM 12143 C CA . LEU C 1 311 ? 55.205 25.345 79.893 1.00 55.97 311 LEU C CA 1
ATOM 12144 C C . LEU C 1 311 ? 54.836 24.319 78.839 1.00 56.58 311 LEU C C 1
ATOM 12145 O O . LEU C 1 311 ? 53.728 23.744 78.879 1.00 56.40 311 LEU C O 1
ATOM 12150 N N . VAL C 1 312 ? 55.783 24.075 77.919 1.00 57.34 312 VAL C N 1
ATOM 12151 C CA . VAL C 1 312 ? 55.560 23.219 76.748 1.00 57.52 312 VAL C CA 1
ATOM 12152 C C . VAL C 1 312 ? 56.642 22.171 76.624 1.00 58.53 312 VAL C C 1
ATOM 12153 O O . VAL C 1 312 ? 57.819 22.482 76.589 1.00 59.08 312 VAL C O 1
ATOM 12157 N N . TYR C 1 313 ? 56.227 20.923 76.521 1.00 59.51 313 TYR C N 1
ATOM 12158 C CA . TYR C 1 313 ? 57.148 19.816 76.334 1.00 60.64 313 TYR C CA 1
ATOM 12159 C C . TYR C 1 313 ? 58.332 20.191 75.460 1.00 60.98 313 TYR C C 1
ATOM 12160 O O . TYR C 1 313 ? 59.464 20.114 75.914 1.00 60.64 313 TYR C O 1
ATOM 12169 N N . ASP C 1 314 ? 58.075 20.611 74.220 1.00 61.88 314 ASP C N 1
ATOM 12170 C CA . ASP C 1 314 ? 59.177 20.771 73.266 1.00 62.83 314 ASP C CA 1
ATOM 12171 C C . ASP C 1 314 ? 60.105 21.900 73.672 1.00 62.17 314 ASP C C 1
ATOM 12172 O O . ASP C 1 314 ? 61.340 21.730 73.699 1.00 62.47 314 ASP C O 1
ATOM 12177 N N . GLN C 1 315 ? 59.505 23.046 73.982 1.00 62.02 315 GLN C N 1
ATOM 12178 C CA . GLN C 1 315 ? 60.266 24.211 74.408 1.00 61.76 315 GLN C CA 1
ATOM 12179 C C . GLN C 1 315 ? 61.178 23.813 75.560 1.00 61.45 315 GLN C C 1
ATOM 12180 O O . GLN C 1 315 ? 62.390 23.956 75.454 1.00 61.89 315 GLN C O 1
ATOM 12186 N N . VAL C 1 316 ? 60.594 23.269 76.623 1.00 61.07 316 VAL C N 1
ATOM 12187 C CA . VAL C 1 316 ? 61.328 22.861 77.824 1.00 60.89 316 VAL C CA 1
ATOM 12188 C C . VAL C 1 316 ? 62.430 21.880 77.487 1.00 61.14 316 VAL C C 1
ATOM 12189 O O . VAL C 1 316 ? 63.542 21.986 77.994 1.00 60.99 316 VAL C O 1
ATOM 12193 N N . SER C 1 317 ? 62.120 20.927 76.621 1.00 61.64 317 SER C N 1
ATOM 12194 C CA . SER C 1 317 ? 63.070 19.889 76.275 1.00 62.32 317 SER C CA 1
ATOM 12195 C C . SER C 1 317 ? 64.312 20.502 75.615 1.00 63.11 317 SER C C 1
ATOM 12196 O O . SER C 1 317 ? 65.432 20.035 75.842 1.00 62.83 317 SER C O 1
ATOM 12199 N N . ASP C 1 318 ? 64.093 21.548 74.811 1.00 64.29 318 ASP C N 1
ATOM 12200 C CA . ASP C 1 318 ? 65.164 22.249 74.094 1.00 65.52 318 ASP C CA 1
ATOM 12201 C C . ASP C 1 318 ? 66.077 22.964 75.078 1.00 66.53 318 ASP C C 1
ATOM 12202 O O . ASP C 1 318 ? 67.286 23.008 74.884 1.00 66.63 318 ASP C O 1
ATOM 12207 N N . TRP C 1 319 ? 65.477 23.528 76.130 1.00 67.98 319 TRP C N 1
ATOM 12208 C CA . TRP C 1 319 ? 66.205 24.209 77.201 1.00 68.80 319 TRP C CA 1
ATOM 12209 C C . TRP C 1 319 ? 67.183 23.301 77.946 1.00 69.74 319 TRP C C 1
ATOM 12210 O O . TRP C 1 319 ? 68.253 23.749 78.335 1.00 69.57 319 TRP C O 1
ATOM 12221 N N . LEU C 1 320 ? 66.828 22.035 78.159 1.00 71.28 320 LEU C N 1
ATOM 12222 C CA . LEU C 1 320 ? 67.804 21.099 78.737 1.00 73.09 320 LEU C CA 1
ATOM 12223 C C . LEU C 1 320 ? 68.868 20.596 77.748 1.00 73.86 320 LEU C C 1
ATOM 12224 O O . LEU C 1 320 ? 70.039 20.431 78.116 1.00 73.95 320 LEU C O 1
ATOM 12229 N N . GLU C 1 321 ? 68.462 20.350 76.506 1.00 74.95 321 GLU C N 1
ATOM 12230 C CA . GLU C 1 321 ? 69.396 19.869 75.504 1.00 76.21 321 GLU C CA 1
ATOM 12231 C C . GLU C 1 321 ? 70.295 21.017 75.023 1.00 77.12 321 GLU C C 1
ATOM 12232 O O . GLU C 1 321 ? 71.474 21.051 75.361 1.00 77.31 321 GLU C O 1
ATOM 12234 N N . ASN C 1 322 ? 69.712 21.953 74.268 1.00 78.48 322 ASN C N 1
ATOM 12235 C CA . ASN C 1 322 ? 70.385 23.119 73.652 1.00 79.56 322 ASN C CA 1
ATOM 12236 C C . ASN C 1 322 ? 69.409 23.805 72.689 1.00 79.96 322 ASN C C 1
ATOM 12237 O O . ASN C 1 322 ? 69.106 23.286 71.605 1.00 79.79 322 ASN C O 1
ATOM 12239 N N . THR C 1 323 ? 68.932 24.977 73.096 1.00 80.39 323 THR C N 1
ATOM 12240 C CA . THR C 1 323 ? 67.743 25.603 72.502 1.00 80.57 323 THR C CA 1
ATOM 12241 C C . THR C 1 323 ? 68.073 26.732 71.520 1.00 80.60 323 THR C C 1
ATOM 12242 O O . THR C 1 323 ? 69.080 27.459 71.676 1.00 80.47 323 THR C O 1
ATOM 12246 N N . GLY C 1 324 ? 67.214 26.891 70.517 1.00 80.29 324 GLY C N 1
ATOM 12247 C CA . GLY C 1 324 ? 67.444 27.921 69.504 1.00 79.91 324 GLY C CA 1
ATOM 12248 C C . GLY C 1 324 ? 66.705 29.227 69.744 1.00 79.30 324 GLY C C 1
ATOM 12249 O O . GLY C 1 324 ? 67.029 30.268 69.135 1.00 79.52 324 GLY C O 1
ATOM 12250 N N . ASP C 1 325 ? 65.720 29.190 70.636 1.00 78.12 325 ASP C N 1
ATOM 12251 C CA . ASP C 1 325 ? 64.738 30.255 70.648 1.00 77.15 325 ASP C CA 1
ATOM 12252 C C . ASP C 1 325 ? 64.298 30.676 72.048 1.00 75.84 325 ASP C C 1
ATOM 12253 O O . ASP C 1 325 ? 64.334 31.854 72.390 1.00 75.45 325 ASP C O 1
ATOM 12258 N N . TRP C 1 326 ? 63.899 29.698 72.851 1.00 74.67 326 TRP C N 1
ATOM 12259 C CA . TRP C 1 326 ? 63.134 29.959 74.059 1.00 73.29 326 TRP C CA 1
ATOM 12260 C C . TRP C 1 326 ? 63.958 29.800 75.334 1.00 72.41 326 TRP C C 1
ATOM 12261 O O . TRP C 1 326 ? 64.887 28.992 75.392 1.00 72.64 326 TRP C O 1
ATOM 12272 N N . GLN C 1 327 ? 63.614 30.604 76.336 1.00 70.97 327 GLN C N 1
ATOM 12273 C CA . GLN C 1 327 ? 64.175 30.511 77.680 1.00 69.65 327 GLN C CA 1
ATOM 12274 C C . GLN C 1 327 ? 63.019 30.730 78.662 1.00 68.56 327 GLN C C 1
ATOM 12275 O O . GLN C 1 327 ? 62.059 31.434 78.334 1.00 68.71 327 GLN C O 1
ATOM 12281 N N . PRO C 1 328 ? 63.096 30.131 79.864 1.00 67.41 328 PRO C N 1
ATOM 12282 C CA . PRO C 1 328 ? 62.151 30.475 80.933 1.00 66.46 328 PRO C CA 1
ATOM 12283 C C . PRO C 1 328 ? 62.133 31.980 81.266 1.00 65.41 328 PRO C C 1
ATOM 12284 O O . PRO C 1 328 ? 63.183 32.593 81.458 1.00 64.73 328 PRO C O 1
ATOM 12288 N N . GLU C 1 329 ? 60.931 32.543 81.343 1.00 64.62 329 GLU C N 1
ATOM 12289 C CA . GLU C 1 329 ? 60.703 33.978 81.573 1.00 63.79 329 GLU C CA 1
ATOM 12290 C C . GLU C 1 329 ? 61.345 34.595 82.828 1.00 62.52 329 GLU C C 1
ATOM 12291 O O . GLU C 1 329 ? 61.286 35.814 83.016 1.00 61.91 329 GLU C O 1
ATOM 12297 N N . SER C 1 330 ? 61.934 33.757 83.679 1.00 61.39 330 SER C N 1
ATOM 12298 C CA . SER C 1 330 ? 62.556 34.201 84.930 1.00 60.21 330 SER C CA 1
ATOM 12299 C C . SER C 1 330 ? 63.357 33.090 85.608 1.00 59.87 330 SER C C 1
ATOM 12300 O O . SER C 1 330 ? 63.249 31.921 85.238 1.00 59.55 330 SER C O 1
ATOM 12303 N N . GLU C 1 331 ? 64.172 33.464 86.595 1.00 59.76 331 GLU C N 1
ATOM 12304 C CA . GLU C 1 331 ? 65.088 32.518 87.232 1.00 59.62 331 GLU C CA 1
ATOM 12305 C C . GLU C 1 331 ? 64.360 31.557 88.159 1.00 59.14 331 GLU C C 1
ATOM 12306 O O . GLU C 1 331 ? 64.769 30.403 88.302 1.00 59.52 331 GLU C O 1
ATOM 12312 N N . ALA C 1 332 ? 63.282 32.036 88.772 1.00 58.35 332 ALA C N 1
ATOM 12313 C CA . ALA C 1 332 ? 62.374 31.193 89.548 1.00 57.63 332 ALA C CA 1
ATOM 12314 C C . ALA C 1 332 ? 61.879 29.980 88.742 1.00 57.07 332 ALA C C 1
ATOM 12315 O O . ALA C 1 332 ? 61.969 28.841 89.202 1.00 57.48 332 ALA C O 1
ATOM 12317 N N . ILE C 1 333 ? 61.383 30.238 87.534 1.00 56.13 333 ILE C N 1
ATOM 12318 C CA . ILE C 1 333 ? 60.882 29.205 86.636 1.00 54.98 333 ILE C CA 1
ATOM 12319 C C . ILE C 1 333 ? 62.009 28.342 86.060 1.00 54.70 333 ILE C C 1
ATOM 12320 O O . ILE C 1 333 ? 61.811 27.165 85.784 1.00 55.10 333 ILE C O 1
ATOM 12325 N N . ALA C 1 334 ? 63.185 28.924 85.871 1.00 53.88 334 ALA C N 1
ATOM 12326 C CA . ALA C 1 334 ? 64.337 28.179 85.390 1.00 53.11 334 ALA C CA 1
ATOM 12327 C C . ALA C 1 334 ? 64.891 27.186 86.435 1.00 52.88 334 ALA C C 1
ATOM 12328 O O . ALA C 1 334 ? 65.348 26.083 86.087 1.00 52.52 334 ALA C O 1
ATOM 12330 N N . GLU C 1 335 ? 64.824 27.584 87.713 1.00 52.98 335 GLU C N 1
ATOM 12331 C CA . GLU C 1 335 ? 65.215 26.738 88.853 1.00 52.66 335 GLU C CA 1
ATOM 12332 C C . GLU C 1 335 ? 64.287 25.539 89.017 1.00 52.67 335 GLU C C 1
ATOM 12333 O O . GLU C 1 335 ? 64.725 24.376 89.011 1.00 52.62 335 GLU C O 1
ATOM 12335 N N . GLN C 1 336 ? 62.997 25.840 89.160 1.00 52.34 336 GLN C N 1
ATOM 12336 C CA . GLN C 1 336 ? 61.952 24.826 89.222 1.00 51.53 336 GLN C CA 1
ATOM 12337 C C . GLN C 1 336 ? 62.165 23.761 88.195 1.00 50.97 336 GLN C C 1
ATOM 12338 O O . GLN C 1 336 ? 62.223 22.590 88.548 1.00 50.79 336 GLN C O 1
ATOM 12344 N N . VAL C 1 337 ? 62.273 24.173 86.928 1.00 50.38 337 VAL C N 1
ATOM 12345 C CA . VAL C 1 337 ? 62.473 23.232 85.820 1.00 50.05 337 VAL C CA 1
ATOM 12346 C C . VAL C 1 337 ? 63.761 22.424 86.024 1.00 49.80 337 VAL C C 1
ATOM 12347 O O . VAL C 1 337 ? 63.751 21.203 85.911 1.00 49.63 337 VAL C O 1
ATOM 12351 N N . ARG C 1 338 ? 64.848 23.117 86.351 1.00 49.56 338 ARG C N 1
ATOM 12352 C CA . ARG C 1 338 ? 66.129 22.463 86.578 1.00 49.67 338 ARG C CA 1
ATOM 12353 C C . ARG C 1 338 ? 66.063 21.506 87.785 1.00 49.41 338 ARG C C 1
ATOM 12354 O O . ARG C 1 338 ? 66.758 20.485 87.833 1.00 49.52 338 ARG C O 1
ATOM 12356 N N . LEU C 1 339 ? 65.204 21.837 88.745 1.00 49.22 339 LEU C N 1
ATOM 12357 C CA . LEU C 1 339 ? 64.930 20.952 89.878 1.00 48.42 339 LEU C CA 1
ATOM 12358 C C . LEU C 1 339 ? 64.033 19.766 89.519 1.00 48.29 339 LEU C C 1
ATOM 12359 O O . LEU C 1 339 ? 64.312 18.647 89.931 1.00 48.50 339 LEU C O 1
ATOM 12364 N N . LEU C 1 340 ? 62.954 20.013 88.777 1.00 48.29 340 LEU C N 1
ATOM 12365 C CA . LEU C 1 340 ? 62.068 18.934 88.292 1.00 48.41 340 LEU C CA 1
ATOM 12366 C C . LEU C 1 340 ? 62.834 17.914 87.437 1.00 48.56 340 LEU C C 1
ATOM 12367 O O . LEU C 1 340 ? 62.499 16.734 87.409 1.00 48.30 340 LEU C O 1
ATOM 12372 N N . ALA C 1 341 ? 63.871 18.399 86.752 1.00 49.53 341 ALA C N 1
ATOM 12373 C CA . ALA C 1 341 ? 64.797 17.586 85.957 1.00 50.18 341 ALA C CA 1
ATOM 12374 C C . ALA C 1 341 ? 65.751 16.768 86.849 1.00 50.97 341 ALA C C 1
ATOM 12375 O O . ALA C 1 341 ? 66.291 15.730 86.429 1.00 50.62 341 ALA C O 1
ATOM 12377 N N . GLN C 1 342 ? 65.959 17.248 88.075 1.00 51.48 342 GLN C N 1
ATOM 12378 C CA . GLN C 1 342 ? 66.792 16.541 89.030 1.00 52.43 342 GLN C CA 1
ATOM 12379 C C . GLN C 1 342 ? 66.006 15.374 89.604 1.00 52.81 342 GLN C C 1
ATOM 12380 O O . GLN C 1 342 ? 66.495 14.240 89.636 1.00 52.92 342 GLN C O 1
ATOM 12386 N N . ILE C 1 343 ? 64.783 15.679 90.050 1.00 53.06 343 ILE C N 1
ATOM 12387 C CA . ILE C 1 343 ? 63.788 14.696 90.469 1.00 53.20 343 ILE C CA 1
ATOM 12388 C C . ILE C 1 343 ? 63.664 13.573 89.411 1.00 53.28 343 ILE C C 1
ATOM 12389 O O . ILE C 1 343 ? 63.827 12.383 89.722 1.00 53.13 343 ILE C O 1
ATOM 12394 N N . CYS C 1 344 ? 63.420 13.972 88.164 1.00 53.03 344 CYS C N 1
ATOM 12395 C CA . CYS C 1 344 ? 63.317 13.046 87.046 1.00 52.98 344 CYS C CA 1
ATOM 12396 C C . CYS C 1 344 ? 64.471 12.034 87.039 1.00 52.98 344 CYS C C 1
ATOM 12397 O O . CYS C 1 344 ? 64.257 10.840 86.910 1.00 52.27 344 CYS C O 1
ATOM 12400 N N . GLN C 1 345 ? 65.688 12.524 87.230 1.00 53.60 345 GLN C N 1
ATOM 12401 C CA . GLN C 1 345 ? 66.869 11.697 87.116 1.00 54.29 345 GLN C CA 1
ATOM 12402 C C . GLN C 1 345 ? 66.981 10.676 88.237 1.00 54.14 345 GLN C C 1
ATOM 12403 O O . GLN C 1 345 ? 67.463 9.574 88.015 1.00 53.87 345 GLN C O 1
ATOM 12409 N N . ARG C 1 346 ? 66.549 11.048 89.440 1.00 54.37 346 ARG C N 1
ATOM 12410 C CA . ARG C 1 346 ? 66.607 10.129 90.579 1.00 54.93 346 ARG C CA 1
ATOM 12411 C C . ARG C 1 346 ? 65.548 9.040 90.456 1.00 54.58 346 ARG C C 1
ATOM 12412 O O . ARG C 1 346 ? 65.783 7.883 90.830 1.00 54.72 346 ARG C O 1
ATOM 12420 N N . ARG C 1 347 ? 64.375 9.455 89.970 1.00 53.76 347 ARG C N 1
ATOM 12421 C CA . ARG C 1 347 ? 63.225 8.592 89.779 1.00 52.66 347 ARG C CA 1
ATOM 12422 C C . ARG C 1 347 ? 63.499 7.570 88.673 1.00 52.68 347 ARG C C 1
ATOM 12423 O O . ARG C 1 347 ? 63.375 6.372 88.904 1.00 53.28 347 ARG C O 1
ATOM 12431 N N . GLY C 1 348 ? 63.863 8.038 87.478 1.00 52.39 348 GLY C N 1
ATOM 12432 C CA . GLY C 1 348 ? 64.407 7.165 86.421 1.00 51.40 348 GLY C CA 1
ATOM 12433 C C . GLY C 1 348 ? 65.338 6.133 87.043 1.00 51.04 348 GLY C C 1
ATOM 12434 O O . GLY C 1 348 ? 65.067 4.940 86.990 1.00 50.79 348 GLY C O 1
ATOM 12435 N N . GLU C 1 349 ? 66.403 6.606 87.692 1.00 50.51 349 GLU C N 1
ATOM 12436 C CA . GLU C 1 349 ? 67.370 5.753 88.387 1.00 50.07 349 GLU C CA 1
ATOM 12437 C C . GLU C 1 349 ? 66.727 4.794 89.386 1.00 49.83 349 GLU C C 1
ATOM 12438 O O . GLU C 1 349 ? 67.122 3.638 89.501 1.00 50.17 349 GLU C O 1
ATOM 12440 N N . TRP C 1 350 ? 65.722 5.262 90.101 1.00 49.69 350 TRP C N 1
ATOM 12441 C CA . TRP C 1 350 ? 65.156 4.451 91.160 1.00 49.46 350 TRP C CA 1
ATOM 12442 C C . TRP C 1 350 ? 64.346 3.309 90.548 1.00 49.75 350 TRP C C 1
ATOM 12443 O O . TRP C 1 350 ? 64.485 2.140 90.944 1.00 49.05 350 TRP C O 1
ATOM 12454 N N . ARG C 1 351 ? 63.524 3.655 89.555 1.00 50.40 351 ARG C N 1
ATOM 12455 C CA . ARG C 1 351 ? 62.698 2.686 88.877 1.00 50.87 351 ARG C CA 1
ATOM 12456 C C . ARG C 1 351 ? 63.524 1.676 88.062 1.00 51.81 351 ARG C C 1
ATOM 12457 O O . ARG C 1 351 ? 63.146 0.524 87.951 1.00 51.07 351 ARG C O 1
ATOM 12465 N N . HIS C 1 352 ? 64.665 2.105 87.538 1.00 53.40 352 HIS C N 1
ATOM 12466 C CA . HIS C 1 352 ? 65.609 1.178 86.920 1.00 55.60 352 HIS C CA 1
ATOM 12467 C C . HIS C 1 352 ? 66.343 0.307 87.977 1.00 55.43 352 HIS C C 1
ATOM 12468 O O . HIS C 1 352 ? 66.882 -0.733 87.663 1.00 55.64 352 HIS C O 1
ATOM 12475 N N . ASN C 1 353 ? 66.358 0.697 89.235 1.00 55.84 353 ASN C N 1
ATOM 12476 C CA . ASN C 1 353 ? 67.007 -0.186 90.188 1.00 56.20 353 ASN C CA 1
ATOM 12477 C C . ASN C 1 353 ? 66.046 -1.144 90.892 1.00 56.61 353 ASN C C 1
ATOM 12478 O O . ASN C 1 353 ? 66.404 -2.291 91.204 1.00 56.72 353 ASN C O 1
ATOM 12483 N N . HIS C 1 354 ? 64.821 -0.675 91.127 1.00 56.55 354 HIS C N 1
ATOM 12484 C CA . HIS C 1 354 ? 63.908 -1.348 92.043 1.00 55.78 354 HIS C CA 1
ATOM 12485 C C . HIS C 1 354 ? 62.560 -1.674 91.422 1.00 55.46 354 HIS C C 1
ATOM 12486 O O . HIS C 1 354 ? 61.677 -2.236 92.094 1.00 55.27 354 HIS C O 1
ATOM 12493 N N . ALA C 1 355 ? 62.408 -1.335 90.142 1.00 54.52 355 ALA C N 1
ATOM 12494 C CA . ALA C 1 355 ? 61.161 -1.555 89.436 1.00 54.25 355 ALA C CA 1
ATOM 12495 C C . ALA C 1 355 ? 61.392 -1.926 87.962 1.00 54.52 355 ALA C C 1
ATOM 12496 O O . ALA C 1 355 ? 62.393 -2.565 87.615 1.00 54.35 355 ALA C O 1
ATOM 12498 N N . LEU C 1 356 ? 60.453 -1.516 87.110 1.00 54.77 356 LEU C N 1
ATOM 12499 C CA . LEU C 1 356 ? 60.523 -1.706 85.692 1.00 55.07 356 LEU C CA 1
ATOM 12500 C C . LEU C 1 356 ? 60.319 -0.387 85.013 1.00 57.17 356 LEU C C 1
ATOM 12501 O O . LEU C 1 356 ? 59.543 0.450 85.463 1.00 57.84 356 LEU C O 1
ATOM 12506 N N . VAL C 1 357 ? 61.030 -0.196 83.920 1.00 59.46 357 VAL C N 1
ATOM 12507 C CA . VAL C 1 357 ? 60.947 1.023 83.155 1.00 61.57 357 VAL C CA 1
ATOM 12508 C C . VAL C 1 357 ? 60.518 0.593 81.769 1.00 62.76 357 VAL C C 1
ATOM 12509 O O . VAL C 1 357 ? 61.338 0.164 80.969 1.00 62.93 357 VAL C O 1
ATOM 12513 N N . PHE C 1 358 ? 59.212 0.661 81.519 1.00 64.96 358 PHE C N 1
ATOM 12514 C CA . PHE C 1 358 ? 58.596 0.235 80.245 1.00 67.01 358 PHE C CA 1
ATOM 12515 C C . PHE C 1 358 ? 59.354 0.722 79.008 1.00 68.08 358 PHE C C 1
ATOM 12516 O O . PHE C 1 358 ? 59.612 1.932 78.855 1.00 68.22 358 PHE C O 1
ATOM 12524 N N . LYS C 1 359 ? 59.739 -0.229 78.153 1.00 69.71 359 LYS C N 1
ATOM 12525 C CA . LYS C 1 359 ? 60.330 0.083 76.836 1.00 70.62 359 LYS C CA 1
ATOM 12526 C C . LYS C 1 359 ? 59.276 0.701 75.933 1.00 70.71 359 LYS C C 1
ATOM 12527 O O . LYS C 1 359 ? 58.446 0.006 75.338 1.00 71.18 359 LYS C O 1
ATOM 12533 N N . ASP C 1 360 ? 59.319 2.017 75.821 1.00 70.64 360 ASP C N 1
ATOM 12534 C CA . ASP C 1 360 ? 58.243 2.742 75.199 1.00 70.61 360 ASP C CA 1
ATOM 12535 C C . ASP C 1 360 ? 58.114 2.515 73.709 1.00 70.23 360 ASP C C 1
ATOM 12536 O O . ASP C 1 360 ? 58.970 2.952 72.922 1.00 70.96 360 ASP C O 1
ATOM 12541 N N . ARG C 1 361 ? 57.036 1.848 73.323 1.00 68.85 361 ARG C N 1
ATOM 12542 C CA . ARG C 1 361 ? 56.734 1.664 71.911 1.00 67.60 361 ARG C CA 1
ATOM 12543 C C . ARG C 1 361 ? 56.334 3.025 71.264 1.00 67.21 361 ARG C C 1
ATOM 12544 O O . ARG C 1 361 ? 55.905 3.949 71.981 1.00 67.68 361 ARG C O 1
ATOM 12546 N N . PRO C 1 362 ? 56.457 3.153 69.921 1.00 65.76 362 PRO C N 1
ATOM 12547 C CA . PRO C 1 362 ? 56.130 4.412 69.195 1.00 64.89 362 PRO C CA 1
ATOM 12548 C C . PRO C 1 362 ? 54.669 4.918 69.364 1.00 63.22 362 PRO C C 1
ATOM 12549 O O . PRO C 1 362 ? 53.705 4.151 69.129 1.00 63.16 362 PRO C O 1
ATOM 12553 N N . ASP C 1 363 ? 54.514 6.188 69.743 1.00 60.86 363 ASP C N 1
ATOM 12554 C CA . ASP C 1 363 ? 53.197 6.820 69.853 1.00 59.36 363 ASP C CA 1
ATOM 12555 C C . ASP C 1 363 ? 52.841 7.525 68.562 1.00 57.30 363 ASP C C 1
ATOM 12556 O O . ASP C 1 363 ? 53.373 8.581 68.270 1.00 57.80 363 ASP C O 1
ATOM 12561 N N . TYR C 1 364 ? 51.931 6.962 67.784 1.00 55.43 364 TYR C N 1
ATOM 12562 C CA . TYR C 1 364 ? 51.658 7.519 66.450 1.00 53.04 364 TYR C CA 1
ATOM 12563 C C . TYR C 1 364 ? 50.532 8.534 66.533 1.00 52.06 364 TYR C C 1
ATOM 12564 O O . TYR C 1 364 ? 49.508 8.286 67.108 1.00 52.93 364 TYR C O 1
ATOM 12573 N N . ARG C 1 365 ? 50.734 9.699 65.959 1.00 51.38 365 ARG C N 1
ATOM 12574 C CA . ARG C 1 365 ? 49.712 10.708 65.960 1.00 49.89 365 ARG C CA 1
ATOM 12575 C C . ARG C 1 365 ? 49.241 10.926 64.516 1.00 48.79 365 ARG C C 1
ATOM 12576 O O . ARG C 1 365 ? 50.053 11.028 63.606 1.00 48.03 365 ARG C O 1
ATOM 12578 N N . PHE C 1 366 ? 47.928 10.948 64.312 1.00 48.67 366 PHE C N 1
ATOM 12579 C CA . PHE C 1 366 ? 47.344 11.304 63.009 1.00 48.83 366 PHE C CA 1
ATOM 12580 C C . PHE C 1 366 ? 47.266 12.821 62.953 1.00 49.56 366 PHE C C 1
ATOM 12581 O O . PHE C 1 366 ? 46.657 13.446 63.818 1.00 50.25 366 PHE C O 1
ATOM 12589 N N . ILE C 1 367 ? 47.921 13.407 61.957 1.00 50.71 367 ILE C N 1
ATOM 12590 C CA . ILE C 1 367 ? 47.834 14.814 61.678 1.00 50.53 367 ILE C CA 1
ATOM 12591 C C . ILE C 1 367 ? 46.820 15.025 60.594 1.00 50.65 367 ILE C C 1
ATOM 12592 O O . ILE C 1 367 ? 47.028 14.676 59.445 1.00 50.89 367 ILE C O 1
ATOM 12597 N N . LEU C 1 368 ? 45.710 15.617 60.991 1.00 51.23 368 LEU C N 1
ATOM 12598 C CA . LEU C 1 368 ? 44.521 15.733 60.174 1.00 51.78 368 LEU C CA 1
ATOM 12599 C C . LEU C 1 368 ? 44.338 17.204 59.803 1.00 53.35 368 LEU C C 1
ATOM 12600 O O . LEU C 1 368 ? 44.617 18.112 60.604 1.00 52.70 368 LEU C O 1
ATOM 12605 N N . GLY C 1 369 ? 43.924 17.442 58.562 1.00 55.09 369 GLY C N 1
ATOM 12606 C CA . GLY C 1 369 ? 43.680 18.810 58.102 1.00 57.47 369 GLY C CA 1
ATOM 12607 C C . GLY C 1 369 ? 42.327 19.220 58.665 1.00 59.19 369 GLY C C 1
ATOM 12608 O O . GLY C 1 369 ? 41.611 18.397 59.227 1.00 58.45 369 GLY C O 1
ATOM 12609 N N . GLU C 1 370 ? 41.993 20.498 58.515 1.00 60.88 370 GLU C N 1
ATOM 12610 C CA . GLU C 1 370 ? 40.724 21.066 58.971 1.00 62.34 370 GLU C CA 1
ATOM 12611 C C . GLU C 1 370 ? 39.458 20.273 58.619 1.00 62.96 370 GLU C C 1
ATOM 12612 O O . GLU C 1 370 ? 38.502 20.301 59.406 1.00 63.62 370 GLU C O 1
ATOM 12618 N N . LYS C 1 371 ? 39.425 19.579 57.469 1.00 63.31 371 LYS C N 1
ATOM 12619 C CA . LYS C 1 371 ? 38.199 18.811 57.094 1.00 63.50 371 LYS C CA 1
ATOM 12620 C C . LYS C 1 371 ? 38.262 17.321 57.417 1.00 63.31 371 LYS C C 1
ATOM 12621 O O . LYS C 1 371 ? 37.258 16.618 57.235 1.00 63.35 371 LYS C O 1
ATOM 12627 N N . GLY C 1 372 ? 39.426 16.857 57.905 1.00 62.23 372 GLY C N 1
ATOM 12628 C CA . GLY C 1 372 ? 39.634 15.459 58.252 1.00 61.24 372 GLY C CA 1
ATOM 12629 C C . GLY C 1 372 ? 40.682 14.746 57.420 1.00 60.43 372 GLY C C 1
ATOM 12630 O O . GLY C 1 372 ? 41.179 13.704 57.816 1.00 60.77 372 GLY C O 1
ATOM 12631 N N . GLU C 1 373 ? 41.047 15.294 56.271 1.00 59.63 373 GLU C N 1
ATOM 12632 C CA . GLU C 1 373 ? 42.098 14.665 55.467 1.00 59.52 373 GLU C CA 1
ATOM 12633 C C . GLU C 1 373 ? 43.348 14.291 56.308 1.00 57.35 373 GLU C C 1
ATOM 12634 O O . GLU C 1 373 ? 43.736 15.019 57.241 1.00 56.55 373 GLU C O 1
ATOM 12640 N N . VAL C 1 374 ? 43.940 13.138 55.996 1.00 55.73 374 VAL C N 1
ATOM 12641 C CA . VAL C 1 374 ? 45.139 12.681 56.699 1.00 54.21 374 VAL C CA 1
ATOM 12642 C C . VAL C 1 374 ? 46.343 13.297 56.056 1.00 54.64 374 VAL C C 1
ATOM 12643 O O . VAL C 1 374 ? 46.652 12.977 54.918 1.00 55.25 374 VAL C O 1
ATOM 12647 N N . LEU C 1 375 ? 47.010 14.199 56.768 1.00 54.08 375 LEU C N 1
ATOM 12648 C CA . LEU C 1 375 ? 48.121 14.902 56.188 1.00 54.73 375 LEU C CA 1
ATOM 12649 C C . LEU C 1 375 ? 49.421 14.134 56.419 1.00 54.91 375 LEU C C 1
ATOM 12650 O O . LEU C 1 375 ? 50.302 14.073 55.546 1.00 54.70 375 LEU C O 1
ATOM 12655 N N . ASP C 1 376 ? 49.541 13.584 57.619 1.00 55.57 376 ASP C N 1
ATOM 12656 C CA . ASP C 1 376 ? 50.615 12.670 57.931 1.00 55.84 376 ASP C CA 1
ATOM 12657 C C . ASP C 1 376 ? 50.226 11.845 59.131 1.00 55.00 376 ASP C C 1
ATOM 12658 O O . ASP C 1 376 ? 49.136 12.004 59.641 1.00 53.94 376 ASP C O 1
ATOM 12663 N N . ILE C 1 377 ? 51.104 10.922 59.521 1.00 55.59 377 ILE C N 1
ATOM 12664 C CA . ILE C 1 377 ? 50.934 10.050 60.700 1.00 56.44 377 ILE C CA 1
ATOM 12665 C C . ILE C 1 377 ? 52.318 9.709 61.208 1.00 59.22 377 ILE C C 1
ATOM 12666 O O . ILE C 1 377 ? 53.024 8.913 60.558 1.00 59.34 377 ILE C O 1
ATOM 12671 N N . VAL C 1 378 ? 52.706 10.295 62.350 1.00 61.17 378 VAL C N 1
ATOM 12672 C CA . VAL C 1 378 ? 54.102 10.216 62.804 1.00 63.42 378 VAL C CA 1
ATOM 12673 C C . VAL C 1 378 ? 54.244 9.810 64.255 1.00 64.08 378 VAL C C 1
ATOM 12674 O O . VAL C 1 378 ? 53.377 10.100 65.068 1.00 64.47 378 VAL C O 1
ATOM 12678 N N . ALA C 1 379 ? 55.333 9.114 64.571 1.00 65.50 379 ALA C N 1
ATOM 12679 C CA . ALA C 1 379 ? 55.612 8.776 65.967 1.00 66.90 379 ALA C CA 1
ATOM 12680 C C . ALA C 1 379 ? 56.163 10.027 66.655 1.00 68.34 379 ALA C C 1
ATOM 12681 O O . ALA C 1 379 ? 57.250 10.519 66.295 1.00 67.97 379 ALA C O 1
ATOM 12683 N N . GLU C 1 380 ? 55.353 10.567 67.583 1.00 70.10 380 GLU C N 1
ATOM 12684 C CA . GLU C 1 380 ? 55.769 11.568 68.575 1.00 71.51 380 GLU C CA 1
ATOM 12685 C C . GLU C 1 380 ? 56.979 11.058 69.465 1.00 71.82 380 GLU C C 1
ATOM 12686 O O . GLU C 1 380 ? 56.847 10.082 70.251 1.00 71.68 380 GLU C O 1
ATOM 12692 N N . PRO C 1 381 ? 58.168 11.679 69.291 1.00 71.87 381 PRO C N 1
ATOM 12693 C CA . PRO C 1 381 ? 59.370 11.437 70.117 1.00 72.00 381 PRO C CA 1
ATOM 12694 C C . PRO C 1 381 ? 59.201 11.845 71.587 1.00 71.71 381 PRO C C 1
ATOM 12695 O O . PRO C 1 381 ? 58.666 12.932 71.906 1.00 72.02 381 PRO C O 1
ATOM 12699 N N . ARG C 1 382 ? 59.650 10.952 72.468 1.00 70.91 382 ARG C N 1
ATOM 12700 C CA . ARG C 1 382 ? 59.519 11.137 73.904 1.00 69.51 382 ARG C CA 1
ATOM 12701 C C . ARG C 1 382 ? 60.867 11.650 74.332 1.00 68.21 382 ARG C C 1
ATOM 12702 O O . ARG C 1 382 ? 61.875 10.960 74.185 1.00 68.31 382 ARG C O 1
ATOM 12704 N N . ARG C 1 383 ? 60.882 12.894 74.803 1.00 66.86 383 ARG C N 1
ATOM 12705 C CA . ARG C 1 383 ? 62.125 13.576 75.197 1.00 64.78 383 ARG C CA 1
ATOM 12706 C C . ARG C 1 383 ? 62.074 13.871 76.690 1.00 63.88 383 ARG C C 1
ATOM 12707 O O . ARG C 1 383 ? 61.047 13.657 77.347 1.00 63.29 383 ARG C O 1
ATOM 12715 N N . ILE C 1 384 ? 63.165 14.408 77.216 1.00 62.57 384 ILE C N 1
ATOM 12716 C CA . ILE C 1 384 ? 63.271 14.610 78.642 1.00 61.55 384 ILE C CA 1
ATOM 12717 C C . ILE C 1 384 ? 62.092 15.298 79.316 1.00 59.95 384 ILE C C 1
ATOM 12718 O O . ILE C 1 384 ? 61.679 14.840 80.352 1.00 60.31 384 ILE C O 1
ATOM 12723 N N . ALA C 1 385 ? 61.542 16.359 78.736 1.00 58.25 385 ALA C N 1
ATOM 12724 C CA . ALA C 1 385 ? 60.406 17.051 79.355 1.00 57.59 385 ALA C CA 1
ATOM 12725 C C . ALA C 1 385 ? 59.164 16.161 79.487 1.00 57.26 385 ALA C C 1
ATOM 12726 O O . ALA C 1 385 ? 58.273 16.453 80.265 1.00 56.93 385 ALA C O 1
ATOM 12728 N N . ASN C 1 386 ? 59.117 15.076 78.716 1.00 57.00 386 ASN C N 1
ATOM 12729 C CA . ASN C 1 386 ? 58.038 14.113 78.820 1.00 56.42 386 ASN C CA 1
ATOM 12730 C C . ASN C 1 386 ? 58.264 13.204 79.990 1.00 55.66 386 ASN C C 1
ATOM 12731 O O . ASN C 1 386 ? 57.327 12.939 80.733 1.00 55.45 386 ASN C O 1
ATOM 12736 N N . ARG C 1 387 ? 59.491 12.708 80.136 1.00 54.51 387 ARG C N 1
ATOM 12737 C CA . ARG C 1 387 ? 59.825 11.875 81.270 1.00 54.82 387 ARG C CA 1
ATOM 12738 C C . ARG C 1 387 ? 59.692 12.645 82.594 1.00 54.16 387 ARG C C 1
ATOM 12739 O O . ARG C 1 387 ? 59.380 12.053 83.624 1.00 54.25 387 ARG C O 1
ATOM 12747 N N . ILE C 1 388 ? 59.962 13.953 82.552 1.00 52.68 388 ILE C N 1
ATOM 12748 C CA . ILE C 1 388 ? 59.842 14.812 83.688 1.00 51.26 388 ILE C CA 1
ATOM 12749 C C . ILE C 1 388 ? 58.407 14.776 84.190 1.00 51.12 388 ILE C C 1
ATOM 12750 O O . ILE C 1 388 ? 58.183 14.589 85.381 1.00 50.80 388 ILE C O 1
ATOM 12755 N N . VAL C 1 389 ? 57.432 14.958 83.299 1.00 50.24 389 VAL C N 1
ATOM 12756 C CA . VAL C 1 389 ? 56.042 14.955 83.734 1.00 50.08 389 VAL C CA 1
ATOM 12757 C C . VAL C 1 389 ? 55.576 13.532 84.050 1.00 50.74 389 VAL C C 1
ATOM 12758 O O . VAL C 1 389 ? 54.715 13.340 84.890 1.00 50.94 389 VAL C O 1
ATOM 12762 N N . GLU C 1 390 ? 56.186 12.537 83.420 1.00 50.95 390 GLU C N 1
ATOM 12763 C CA . GLU C 1 390 ? 55.820 11.144 83.676 1.00 51.78 390 GLU C CA 1
ATOM 12764 C C . GLU C 1 390 ? 56.307 10.613 85.021 1.00 49.93 390 GLU C C 1
ATOM 12765 O O . GLU C 1 390 ? 55.540 9.992 85.742 1.00 49.51 390 GLU C O 1
ATOM 12771 N N . GLU C 1 391 ? 57.580 10.809 85.325 1.00 49.18 391 GLU C N 1
ATOM 12772 C CA . GLU C 1 391 ? 58.136 10.429 86.625 1.00 49.48 391 GLU C CA 1
ATOM 12773 C C . GLU C 1 391 ? 57.352 11.084 87.802 1.00 49.12 391 GLU C C 1
ATOM 12774 O O . GLU C 1 391 ? 57.050 10.426 88.805 1.00 48.91 391 GLU C O 1
ATOM 12780 N N . ALA C 1 392 ? 57.004 12.360 87.650 1.00 48.71 392 ALA C N 1
ATOM 12781 C CA . ALA C 1 392 ? 56.154 13.076 88.632 1.00 48.83 392 ALA C CA 1
ATOM 12782 C C . ALA C 1 392 ? 54.756 12.458 88.786 1.00 48.64 392 ALA C C 1
ATOM 12783 O O . ALA C 1 392 ? 54.284 12.258 89.906 1.00 48.55 392 ALA C O 1
ATOM 12793 N N . ILE C 1 394 ? 53.950 9.325 88.143 1.00 46.89 394 ILE C N 1
ATOM 12794 C CA . ILE C 1 394 ? 54.106 7.978 88.678 1.00 45.62 394 ILE C CA 1
ATOM 12795 C C . ILE C 1 394 ? 54.307 7.994 90.176 1.00 45.50 394 ILE C C 1
ATOM 12796 O O . ILE C 1 394 ? 53.658 7.233 90.897 1.00 45.77 394 ILE C O 1
ATOM 12801 N N . ALA C 1 395 ? 55.244 8.843 90.629 1.00 45.60 395 ALA C N 1
ATOM 12802 C CA . ALA C 1 395 ? 55.545 9.042 92.038 1.00 44.76 395 ALA C CA 1
ATOM 12803 C C . ALA C 1 395 ? 54.275 9.456 92.745 1.00 44.87 395 ALA C C 1
ATOM 12804 O O . ALA C 1 395 ? 53.981 8.946 93.814 1.00 45.97 395 ALA C O 1
ATOM 12806 N N . ALA C 1 396 ? 53.507 10.361 92.141 1.00 44.17 396 ALA C N 1
ATOM 12807 C CA . ALA C 1 396 ? 52.312 10.895 92.776 1.00 44.04 396 ALA C CA 1
ATOM 12808 C C . ALA C 1 396 ? 51.267 9.813 92.952 1.00 43.98 396 ALA C C 1
ATOM 12809 O O . ALA C 1 396 ? 50.465 9.855 93.873 1.00 42.90 396 ALA C O 1
ATOM 12811 N N . ASN C 1 397 ? 51.301 8.836 92.043 1.00 44.49 397 ASN C N 1
ATOM 12812 C CA . ASN C 1 397 ? 50.317 7.764 91.994 1.00 44.62 397 ASN C CA 1
ATOM 12813 C C . ASN C 1 397 ? 50.745 6.570 92.853 1.00 44.85 397 ASN C C 1
ATOM 12814 O O . ASN C 1 397 ? 49.915 5.768 93.325 1.00 44.51 397 ASN C O 1
ATOM 12819 N N . ILE C 1 398 ? 52.050 6.473 93.077 1.00 44.50 398 ILE C N 1
ATOM 12820 C CA . ILE C 1 398 ? 52.563 5.614 94.145 1.00 44.52 398 ILE C CA 1
ATOM 12821 C C . ILE C 1 398 ? 52.169 6.117 95.546 1.00 44.50 398 ILE C C 1
ATOM 12822 O O . ILE C 1 398 ? 51.787 5.318 96.402 1.00 45.18 398 ILE C O 1
ATOM 12827 N N . CYS C 1 399 ? 52.264 7.428 95.785 1.00 43.97 399 CYS C N 1
ATOM 12828 C CA . CYS C 1 399 ? 51.884 8.002 97.089 1.00 43.15 399 CYS C CA 1
ATOM 12829 C C . CYS C 1 399 ? 50.430 7.709 97.423 1.00 42.75 399 CYS C C 1
ATOM 12830 O O . CYS C 1 399 ? 50.114 7.263 98.529 1.00 41.52 399 CYS C O 1
ATOM 12833 N N . ALA C 1 400 ? 49.551 7.960 96.446 1.00 43.72 400 ALA C N 1
ATOM 12834 C CA . ALA C 1 400 ? 48.107 7.720 96.593 1.00 44.40 400 ALA C CA 1
ATOM 12835 C C . ALA C 1 400 ? 47.831 6.283 96.953 1.00 45.00 400 ALA C C 1
ATOM 12836 O O . ALA C 1 400 ? 47.002 6.010 97.829 1.00 45.58 400 ALA C O 1
ATOM 12838 N N . ALA C 1 401 ? 48.554 5.372 96.306 1.00 45.25 401 ALA C N 1
ATOM 12839 C CA . ALA C 1 401 ? 48.443 3.937 96.590 1.00 46.18 401 ALA C CA 1
ATOM 12840 C C . ALA C 1 401 ? 48.838 3.591 98.019 1.00 46.23 401 ALA C C 1
ATOM 12841 O O . ALA C 1 401 ? 48.128 2.877 98.705 1.00 46.88 401 ALA C O 1
ATOM 12843 N N . ARG C 1 402 ? 49.968 4.101 98.468 1.00 47.40 402 ARG C N 1
ATOM 12844 C CA . ARG C 1 402 ? 50.421 3.845 99.839 1.00 47.91 402 ARG C CA 1
ATOM 12845 C C . ARG C 1 402 ? 49.502 4.434 100.873 1.00 48.40 402 ARG C C 1
ATOM 12846 O O . ARG C 1 402 ? 49.198 3.764 101.864 1.00 49.23 402 ARG C O 1
ATOM 12854 N N . VAL C 1 403 ? 49.057 5.677 100.670 1.00 48.81 403 VAL C N 1
ATOM 12855 C CA . VAL C 1 403 ? 48.205 6.316 101.694 1.00 48.90 403 VAL C CA 1
ATOM 12856 C C . VAL C 1 403 ? 46.858 5.602 101.777 1.00 49.01 403 VAL C C 1
ATOM 12857 O O . VAL C 1 403 ? 46.474 5.181 102.860 1.00 49.47 403 VAL C O 1
ATOM 12861 N N . LEU C 1 404 ? 46.190 5.410 100.641 1.00 48.95 404 LEU C N 1
ATOM 12862 C CA . LEU C 1 404 ? 44.880 4.712 100.590 1.00 49.21 404 LEU C CA 1
ATOM 12863 C C . LEU C 1 404 ? 44.878 3.275 101.139 1.00 49.91 404 LEU C C 1
ATOM 12864 O O . LEU C 1 404 ? 43.844 2.769 101.559 1.00 50.11 404 LEU C O 1
ATOM 12869 N N . ARG C 1 405 ? 46.036 2.626 101.105 1.00 50.71 405 ARG C N 1
ATOM 12870 C CA . ARG C 1 405 ? 46.225 1.292 101.650 1.00 51.57 405 ARG C CA 1
ATOM 12871 C C . ARG C 1 405 ? 46.212 1.345 103.174 1.00 52.12 405 ARG C C 1
ATOM 12872 O O . ARG C 1 405 ? 45.396 0.684 103.830 1.00 52.52 405 ARG C O 1
ATOM 12880 N N . ASP C 1 406 ? 47.121 2.138 103.733 1.00 52.45 406 ASP C N 1
ATOM 12881 C CA . ASP C 1 406 ? 47.287 2.224 105.192 1.00 53.22 406 ASP C CA 1
ATOM 12882 C C . ASP C 1 406 ? 46.139 2.961 105.872 1.00 52.53 406 ASP C C 1
ATOM 12883 O O . ASP C 1 406 ? 45.662 2.533 106.936 1.00 52.98 406 ASP C O 1
ATOM 12888 N N . LYS C 1 407 ? 45.694 4.058 105.263 1.00 51.47 407 LYS C N 1
ATOM 12889 C CA . LYS C 1 407 ? 44.656 4.871 105.872 1.00 50.64 407 LYS C CA 1
ATOM 12890 C C . LYS C 1 407 ? 43.232 4.428 105.529 1.00 50.26 407 LYS C C 1
ATOM 12891 O O . LYS C 1 407 ? 42.289 4.826 106.199 1.00 50.34 407 LYS C O 1
ATOM 12893 N N . LEU C 1 408 ? 43.064 3.596 104.509 1.00 49.90 408 LEU C N 1
ATOM 12894 C CA . LEU C 1 408 ? 41.713 3.146 104.156 1.00 49.81 408 LEU C CA 1
ATOM 12895 C C . LEU C 1 408 ? 41.591 1.644 103.966 1.00 49.50 408 LEU C C 1
ATOM 12896 O O . LEU C 1 408 ? 40.644 1.041 104.474 1.00 49.72 408 LEU C O 1
ATOM 12901 N N . GLY C 1 409 ? 42.532 1.060 103.226 1.00 48.52 409 GLY C N 1
ATOM 12902 C CA . GLY C 1 409 ? 42.500 -0.357 102.918 1.00 47.53 409 GLY C CA 1
ATOM 12903 C C . GLY C 1 409 ? 41.814 -0.682 101.611 1.00 47.39 409 GLY C C 1
ATOM 12904 O O . GLY C 1 409 ? 41.656 -1.844 101.286 1.00 47.78 409 GLY C O 1
ATOM 12905 N N . PHE C 1 410 ? 41.416 0.344 100.854 1.00 46.67 410 PHE C N 1
ATOM 12906 C CA . PHE C 1 410 ? 40.773 0.195 99.544 1.00 45.28 410 PHE C CA 1
ATOM 12907 C C . PHE C 1 410 ? 40.907 1.487 98.733 1.00 45.13 410 PHE C C 1
ATOM 12908 O O . PHE C 1 410 ? 41.265 2.532 99.254 1.00 44.76 410 PHE C O 1
ATOM 12916 N N . GLY C 1 411 ? 40.647 1.390 97.441 1.00 44.90 411 GLY C N 1
ATOM 12917 C CA . GLY C 1 411 ? 40.699 2.520 96.553 1.00 45.27 411 GLY C CA 1
ATOM 12918 C C . GLY C 1 411 ? 40.572 1.960 95.149 1.00 45.70 411 GLY C C 1
ATOM 12919 O O . GLY C 1 411 ? 40.404 0.763 94.993 1.00 45.00 411 GLY C O 1
ATOM 12920 N N . ILE C 1 412 ? 40.652 2.819 94.135 1.00 45.80 412 ILE C N 1
ATOM 12921 C CA . ILE C 1 412 ? 40.733 2.343 92.770 1.00 47.04 412 ILE C CA 1
ATOM 12922 C C . ILE C 1 412 ? 42.208 2.110 92.402 1.00 47.46 412 ILE C C 1
ATOM 12923 O O . ILE C 1 412 ? 42.948 3.075 92.248 1.00 47.31 412 ILE C O 1
ATOM 12928 N N . TYR C 1 413 ? 42.605 0.833 92.269 1.00 48.42 413 TYR C N 1
ATOM 12929 C CA . TYR C 1 413 ? 44.007 0.390 92.020 1.00 48.95 413 TYR C CA 1
ATOM 12930 C C . TYR C 1 413 ? 44.216 -0.255 90.638 1.00 50.25 413 TYR C C 1
ATOM 12931 O O . TYR C 1 413 ? 43.303 -0.842 90.058 1.00 50.16 413 TYR C O 1
ATOM 12940 N N . ASN C 1 414 ? 45.426 -0.133 90.096 1.00 51.42 414 ASN C N 1
ATOM 12941 C CA . ASN C 1 414 ? 45.757 -0.861 88.876 1.00 52.48 414 ASN C CA 1
ATOM 12942 C C . ASN C 1 414 ? 46.661 -1.999 89.221 1.00 52.74 414 ASN C C 1
ATOM 12943 O O . ASN C 1 414 ? 47.805 -1.820 89.640 1.00 52.59 414 ASN C O 1
ATOM 12948 N N . VAL C 1 415 ? 46.096 -3.192 89.087 1.00 53.68 415 VAL C N 1
ATOM 12949 C CA . VAL C 1 415 ? 46.744 -4.414 89.537 1.00 53.60 415 VAL C CA 1
ATOM 12950 C C . VAL C 1 415 ? 47.153 -5.253 88.329 1.00 54.07 415 VAL C C 1
ATOM 12951 O O . VAL C 1 415 ? 46.584 -5.155 87.249 1.00 53.88 415 VAL C O 1
ATOM 12955 N N . HIS C 1 416 ? 48.181 -6.049 88.516 1.00 54.88 416 HIS C N 1
ATOM 12956 C CA . HIS C 1 416 ? 48.659 -6.902 87.467 1.00 55.42 416 HIS C CA 1
ATOM 12957 C C . HIS C 1 416 ? 49.444 -7.986 88.146 1.00 57.05 416 HIS C C 1
ATOM 12958 O O . HIS C 1 416 ? 50.522 -7.736 88.695 1.00 57.63 416 HIS C O 1
ATOM 12973 N N . GLY C 1 418 ? 50.869 -10.621 87.030 1.00 60.64 418 GLY C N 1
ATOM 12974 C CA . GLY C 1 418 ? 51.925 -11.263 86.267 1.00 60.90 418 GLY C CA 1
ATOM 12975 C C . GLY C 1 418 ? 51.493 -12.654 85.840 1.00 61.65 418 GLY C C 1
ATOM 12976 O O . GLY C 1 418 ? 50.301 -12.989 85.898 1.00 60.54 418 GLY C O 1
ATOM 12977 N N . PHE C 1 419 ? 52.472 -13.470 85.437 1.00 62.33 419 PHE C N 1
ATOM 12978 C CA . PHE C 1 419 ? 52.226 -14.820 84.937 1.00 63.16 419 PHE C CA 1
ATOM 12979 C C . PHE C 1 419 ? 51.392 -15.657 85.882 1.00 63.71 419 PHE C C 1
ATOM 12980 O O . PHE C 1 419 ? 51.528 -15.546 87.097 1.00 64.24 419 PHE C O 1
ATOM 12988 N N . ASP C 1 420 ? 50.518 -16.474 85.299 1.00 64.68 420 ASP C N 1
ATOM 12989 C CA . ASP C 1 420 ? 49.653 -17.411 86.029 1.00 65.26 420 ASP C CA 1
ATOM 12990 C C . ASP C 1 420 ? 50.474 -18.625 86.419 1.00 65.48 420 ASP C C 1
ATOM 12991 O O . ASP C 1 420 ? 51.241 -19.113 85.594 1.00 65.40 420 ASP C O 1
ATOM 12996 N N . PRO C 1 421 ? 50.329 -19.117 87.676 1.00 65.86 421 PRO C N 1
ATOM 12997 C CA . PRO C 1 421 ? 51.088 -20.292 88.139 1.00 65.94 421 PRO C CA 1
ATOM 12998 C C . PRO C 1 421 ? 50.989 -21.555 87.244 1.00 66.03 421 PRO C C 1
ATOM 12999 O O . PRO C 1 421 ? 51.984 -22.287 87.074 1.00 65.67 421 PRO C O 1
ATOM 13003 N N . ALA C 1 422 ? 49.792 -21.802 86.711 1.00 66.27 422 ALA C N 1
ATOM 13004 C CA . ALA C 1 422 ? 49.524 -22.901 85.784 1.00 66.60 422 ALA C CA 1
ATOM 13005 C C . ALA C 1 422 ? 50.555 -22.874 84.647 1.00 66.59 422 ALA C C 1
ATOM 13006 O O . ALA C 1 422 ? 51.322 -23.837 84.458 1.00 66.90 422 ALA C O 1
ATOM 13008 N N . ASN C 1 423 ? 50.568 -21.739 83.942 1.00 65.97 423 ASN C N 1
ATOM 13009 C CA . ASN C 1 423 ? 51.442 -21.427 82.825 1.00 65.28 423 ASN C CA 1
ATOM 13010 C C . ASN C 1 423 ? 52.943 -21.391 83.075 1.00 65.30 423 ASN C C 1
ATOM 13011 O O . ASN C 1 423 ? 53.727 -21.335 82.113 1.00 66.12 423 ASN C O 1
ATOM 13016 N N . ALA C 1 424 ? 53.354 -21.406 84.340 1.00 64.93 424 ALA C N 1
ATOM 13017 C CA . ALA C 1 424 ? 54.749 -21.181 84.708 1.00 64.79 424 ALA C CA 1
ATOM 13018 C C . ALA C 1 424 ? 55.716 -22.240 84.172 1.00 65.10 424 ALA C C 1
ATOM 13019 O O . ALA C 1 424 ? 56.670 -21.896 83.470 1.00 64.78 424 ALA C O 1
ATOM 13021 N N . ASP C 1 425 ? 55.483 -23.517 84.524 1.00 65.45 425 ASP C N 1
ATOM 13022 C CA . ASP C 1 425 ? 56.342 -24.640 84.085 1.00 65.13 425 ASP C CA 1
ATOM 13023 C C . ASP C 1 425 ? 56.638 -24.499 82.593 1.00 64.09 425 ASP C C 1
ATOM 13024 O O . ASP C 1 425 ? 57.798 -24.544 82.183 1.00 63.37 425 ASP C O 1
ATOM 13029 N N . ALA C 1 426 ? 55.576 -24.317 81.802 1.00 63.27 426 ALA C N 1
ATOM 13030 C CA . ALA C 1 426 ? 55.674 -24.302 80.336 1.00 63.03 426 ALA C CA 1
ATOM 13031 C C . ALA C 1 426 ? 56.379 -23.049 79.848 1.00 62.80 426 ALA C C 1
ATOM 13032 O O . ALA C 1 426 ? 56.938 -23.031 78.739 1.00 63.35 426 ALA C O 1
ATOM 13034 N N . LEU C 1 427 ? 56.333 -22.004 80.676 1.00 61.83 427 LEU C N 1
ATOM 13035 C CA . LEU C 1 427 ? 57.034 -20.762 80.378 1.00 60.64 427 LEU C CA 1
ATOM 13036 C C . LEU C 1 427 ? 58.529 -21.006 80.471 1.00 59.93 427 LEU C C 1
ATOM 13037 O O . LEU C 1 427 ? 59.270 -20.681 79.548 1.00 58.92 427 LEU C O 1
ATOM 13042 N N . ALA C 1 428 ? 58.965 -21.565 81.592 1.00 59.54 428 ALA C N 1
ATOM 13043 C CA . ALA C 1 428 ? 60.376 -21.836 81.779 1.00 60.27 428 ALA C CA 1
ATOM 13044 C C . ALA C 1 428 ? 60.891 -22.804 80.712 1.00 60.52 428 ALA C C 1
ATOM 13045 O O . ALA C 1 428 ? 62.011 -22.649 80.189 1.00 60.65 428 ALA C O 1
ATOM 13047 N N . ALA C 1 429 ? 60.061 -23.787 80.372 1.00 60.54 429 ALA C N 1
ATOM 13048 C CA . ALA C 1 429 ? 60.468 -24.806 79.428 1.00 60.58 429 ALA C CA 1
ATOM 13049 C C . ALA C 1 429 ? 60.621 -24.163 78.068 1.00 60.77 429 ALA C C 1
ATOM 13050 O O . ALA C 1 429 ? 61.664 -24.293 77.424 1.00 61.51 429 ALA C O 1
ATOM 13052 N N . LEU C 1 430 ? 59.599 -23.432 77.639 1.00 60.45 430 LEU C N 1
ATOM 13053 C CA . LEU C 1 430 ? 59.728 -22.601 76.441 1.00 60.05 430 LEU C CA 1
ATOM 13054 C C . LEU C 1 430 ? 61.015 -21.756 76.429 1.00 59.69 430 LEU C C 1
ATOM 13055 O O . LEU C 1 430 ? 61.673 -21.597 75.403 1.00 59.94 430 LEU C O 1
ATOM 13060 N N . LEU C 1 431 ? 61.377 -21.209 77.574 1.00 59.35 431 LEU C N 1
ATOM 13061 C CA . LEU C 1 431 ? 62.466 -20.280 77.601 1.00 59.09 431 LEU C CA 1
ATOM 13062 C C . LEU C 1 431 ? 63.804 -20.975 77.503 1.00 59.18 431 LEU C C 1
ATOM 13063 O O . LEU C 1 431 ? 64.672 -20.512 76.774 1.00 58.29 431 LEU C O 1
ATOM 13068 N N . LYS C 1 432 ? 63.956 -22.088 78.227 1.00 60.25 432 LYS C N 1
ATOM 13069 C CA . LYS C 1 432 ? 65.175 -22.916 78.137 1.00 60.45 432 LYS C CA 1
ATOM 13070 C C . LYS C 1 432 ? 65.486 -23.292 76.692 1.00 59.90 432 LYS C C 1
ATOM 13071 O O . LYS C 1 432 ? 66.624 -23.076 76.237 1.00 60.56 432 LYS C O 1
ATOM 13077 N N . THR C 1 433 ? 64.490 -23.824 75.970 1.00 58.76 433 THR C N 1
ATOM 13078 C CA . THR C 1 433 ? 64.685 -24.191 74.549 1.00 57.72 433 THR C CA 1
ATOM 13079 C C . THR C 1 433 ? 65.349 -23.071 73.770 1.00 57.12 433 THR C C 1
ATOM 13080 O O . THR C 1 433 ? 66.125 -23.295 72.856 1.00 57.06 433 THR C O 1
ATOM 13084 N N . HIS C 1 434 ? 65.057 -21.853 74.176 1.00 57.38 434 HIS C N 1
ATOM 13085 C CA . HIS C 1 434 ? 65.578 -20.671 73.522 1.00 57.76 434 HIS C CA 1
ATOM 13086 C C . HIS C 1 434 ? 66.899 -20.179 74.182 1.00 58.71 434 HIS C C 1
ATOM 13087 O O . HIS C 1 434 ? 67.454 -19.144 73.808 1.00 58.90 434 HIS C O 1
ATOM 13094 N N . GLY C 1 435 ? 67.417 -20.937 75.145 1.00 59.61 435 GLY C N 1
ATOM 13095 C CA . GLY C 1 435 ? 68.684 -20.594 75.798 1.00 61.10 435 GLY C CA 1
ATOM 13096 C C . GLY C 1 435 ? 68.556 -19.537 76.883 1.00 62.20 435 GLY C C 1
ATOM 13097 O O . GLY C 1 435 ? 69.511 -18.814 77.200 1.00 62.40 435 GLY C O 1
ATOM 13098 N N . LEU C 1 436 ? 67.366 -19.415 77.450 1.00 63.44 436 LEU C N 1
ATOM 13099 C CA . LEU C 1 436 ? 67.159 -18.458 78.533 1.00 63.76 436 LEU C CA 1
ATOM 13100 C C . LEU C 1 436 ? 66.710 -19.237 79.757 1.00 63.81 436 LEU C C 1
ATOM 13101 O O . LEU C 1 436 ? 65.665 -19.880 79.735 1.00 63.40 436 LEU C O 1
ATOM 13106 N N . HIS C 1 437 ? 67.556 -19.217 80.788 1.00 64.90 437 HIS C N 1
ATOM 13107 C CA . HIS C 1 437 ? 67.276 -19.891 82.062 1.00 65.77 437 HIS C CA 1
ATOM 13108 C C . HIS C 1 437 ? 66.425 -19.052 83.021 1.00 65.61 437 HIS C C 1
ATOM 13109 O O . HIS C 1 437 ? 66.763 -17.908 83.367 1.00 65.33 437 HIS C O 1
ATOM 13116 N N . VAL C 1 438 ? 65.319 -19.654 83.439 1.00 65.50 438 VAL C N 1
ATOM 13117 C CA . VAL C 1 438 ? 64.319 -19.019 84.271 1.00 65.62 438 VAL C CA 1
ATOM 13118 C C . VAL C 1 438 ? 63.778 -20.043 85.274 1.00 65.64 438 VAL C C 1
ATOM 13119 O O . VAL C 1 438 ? 63.519 -21.196 84.910 1.00 66.31 438 VAL C O 1
ATOM 13123 N N . ASP C 1 439 ? 63.613 -19.644 86.533 1.00 65.14 439 ASP C N 1
ATOM 13124 C CA . ASP C 1 439 ? 63.024 -20.552 87.511 1.00 64.57 439 ASP C CA 1
ATOM 13125 C C . ASP C 1 439 ? 61.506 -20.369 87.563 1.00 63.62 439 ASP C C 1
ATOM 13126 O O . ASP C 1 439 ? 61.013 -19.257 87.790 1.00 63.10 439 ASP C O 1
ATOM 13131 N N . ALA C 1 440 ? 60.775 -21.465 87.351 1.00 62.45 440 ALA C N 1
ATOM 13132 C CA . ALA C 1 440 ? 59.316 -21.452 87.433 1.00 61.47 440 ALA C CA 1
ATOM 13133 C C . ALA C 1 440 ? 58.825 -20.812 88.731 1.00 60.52 440 ALA C C 1
ATOM 13134 O O . ALA C 1 440 ? 57.871 -20.034 88.721 1.00 60.16 440 ALA C O 1
ATOM 13136 N N . GLU C 1 441 ? 59.485 -21.130 89.838 1.00 59.86 441 GLU C N 1
ATOM 13137 C CA . GLU C 1 441 ? 59.032 -20.659 91.143 1.00 59.59 441 GLU C CA 1
ATOM 13138 C C . GLU C 1 441 ? 59.278 -19.163 91.245 1.00 59.25 441 GLU C C 1
ATOM 13139 O O . GLU C 1 441 ? 58.358 -18.383 91.455 1.00 58.61 441 GLU C O 1
ATOM 13141 N N . GLU C 1 442 ? 60.527 -18.780 91.018 1.00 59.81 442 GLU C N 1
ATOM 13142 C CA . GLU C 1 442 ? 60.993 -17.396 91.116 1.00 61.02 442 GLU C CA 1
ATOM 13143 C C . GLU C 1 442 ? 60.272 -16.386 90.219 1.00 61.32 442 GLU C C 1
ATOM 13144 O O . GLU C 1 442 ? 60.119 -15.224 90.608 1.00 61.80 442 GLU C O 1
ATOM 13150 N N . VAL C 1 443 ? 59.830 -16.832 89.035 1.00 61.42 443 VAL C N 1
ATOM 13151 C CA . VAL C 1 443 ? 59.050 -16.027 88.091 1.00 60.95 443 VAL C CA 1
ATOM 13152 C C . VAL C 1 443 ? 57.721 -15.519 88.656 1.00 60.82 443 VAL C C 1
ATOM 13153 O O . VAL C 1 443 ? 57.239 -14.463 88.270 1.00 60.72 443 VAL C O 1
ATOM 13157 N N . LEU C 1 444 ? 57.109 -16.265 89.562 1.00 60.95 444 LEU C N 1
ATOM 13158 C CA . LEU C 1 444 ? 55.814 -15.818 90.075 1.00 60.57 444 LEU C CA 1
ATOM 13159 C C . LEU C 1 444 ? 55.933 -14.777 91.204 1.00 59.83 444 LEU C C 1
ATOM 13160 O O . LEU C 1 444 ? 54.918 -14.309 91.719 1.00 59.70 444 LEU C O 1
ATOM 13165 N N . THR C 1 445 ? 57.163 -14.411 91.565 1.00 59.12 445 THR C N 1
ATOM 13166 C CA . THR C 1 445 ? 57.412 -13.335 92.522 1.00 58.54 445 THR C CA 1
ATOM 13167 C C . THR C 1 445 ? 57.750 -12.047 91.772 1.00 57.89 445 THR C C 1
ATOM 13168 O O . THR C 1 445 ? 58.412 -12.087 90.742 1.00 58.34 445 THR C O 1
ATOM 13172 N N . LEU C 1 446 ? 57.334 -10.911 92.314 1.00 57.16 446 LEU C N 1
ATOM 13173 C CA . LEU C 1 446 ? 57.648 -9.583 91.762 1.00 56.47 446 LEU C CA 1
ATOM 13174 C C . LEU C 1 446 ? 59.098 -9.395 91.322 1.00 55.62 446 LEU C C 1
ATOM 13175 O O . LEU C 1 446 ? 59.355 -9.050 90.162 1.00 56.10 446 LEU C O 1
ATOM 13180 N N . ASP C 1 447 ? 60.038 -9.613 92.239 1.00 54.40 447 ASP C N 1
ATOM 13181 C CA . ASP C 1 447 ? 61.468 -9.485 91.937 1.00 53.57 447 ASP C CA 1
ATOM 13182 C C . ASP C 1 447 ? 61.921 -10.412 90.806 1.00 52.64 447 ASP C C 1
ATOM 13183 O O . ASP C 1 447 ? 62.691 -10.003 89.929 1.00 51.70 447 ASP C O 1
ATOM 13185 N N . GLY C 1 448 ? 61.442 -11.655 90.836 1.00 52.16 448 GLY C N 1
ATOM 13186 C CA . GLY C 1 448 ? 61.816 -12.666 89.847 1.00 51.79 448 GLY C CA 1
ATOM 13187 C C . GLY C 1 448 ? 61.226 -12.296 88.499 1.00 51.95 448 GLY C C 1
ATOM 13188 O O . GLY C 1 448 ? 61.928 -12.348 87.468 1.00 52.50 448 GLY C O 1
ATOM 13189 N N . PHE C 1 449 ? 59.947 -11.911 88.526 1.00 50.82 449 PHE C N 1
ATOM 13190 C CA . PHE C 1 449 ? 59.261 -11.377 87.385 1.00 49.98 449 PHE C CA 1
ATOM 13191 C C . PHE C 1 449 ? 60.086 -10.250 86.814 1.00 50.59 449 PHE C C 1
ATOM 13192 O O . PHE C 1 449 ? 60.415 -10.266 85.632 1.00 50.60 449 PHE C O 1
ATOM 13200 N N . CYS C 1 450 ? 60.410 -9.250 87.633 1.00 51.65 450 CYS C N 1
ATOM 13201 C CA . CYS C 1 450 ? 61.233 -8.114 87.140 1.00 52.09 450 CYS C CA 1
ATOM 13202 C C . CYS C 1 450 ? 62.559 -8.602 86.506 1.00 51.64 450 CYS C C 1
ATOM 13203 O O . CYS C 1 450 ? 62.982 -8.071 85.460 1.00 51.99 450 CYS C O 1
ATOM 13206 N N . LYS C 1 451 ? 63.178 -9.630 87.094 1.00 50.93 451 LYS C N 1
ATOM 13207 C CA . LYS C 1 451 ? 64.455 -10.130 86.579 1.00 50.91 451 LYS C CA 1
ATOM 13208 C C . LYS C 1 451 ? 64.311 -10.621 85.150 1.00 50.81 451 LYS C C 1
ATOM 13209 O O . LYS C 1 451 ? 65.110 -10.279 84.321 1.00 51.83 451 LYS C O 1
ATOM 13211 N N . LEU C 1 452 ? 63.269 -11.386 84.869 1.00 50.72 452 LEU C N 1
ATOM 13212 C CA . LEU C 1 452 ? 62.989 -11.922 83.542 1.00 50.38 452 LEU C CA 1
ATOM 13213 C C . LEU C 1 452 ? 62.716 -10.819 82.547 1.00 51.74 452 LEU C C 1
ATOM 13214 O O . LEU C 1 452 ? 63.137 -10.886 81.368 1.00 51.72 452 LEU C O 1
ATOM 13219 N N . ARG C 1 453 ? 61.979 -9.817 83.013 1.00 51.53 453 ARG C N 1
ATOM 13220 C CA . ARG C 1 453 ? 61.632 -8.709 82.177 1.00 51.77 453 ARG C CA 1
ATOM 13221 C C . ARG C 1 453 ? 62.873 -7.974 81.768 1.00 52.29 453 ARG C C 1
ATOM 13222 O O . ARG C 1 453 ? 62.982 -7.550 80.633 1.00 52.65 453 ARG C O 1
ATOM 13230 N N . ARG C 1 454 ? 63.801 -7.817 82.714 1.00 53.18 454 ARG C N 1
ATOM 13231 C CA . ARG C 1 454 ? 65.053 -7.104 82.494 1.00 53.87 454 ARG C CA 1
ATOM 13232 C C . ARG C 1 454 ? 65.975 -7.884 81.580 1.00 54.47 454 ARG C C 1
ATOM 13233 O O . ARG C 1 454 ? 66.746 -7.274 80.851 1.00 54.67 454 ARG C O 1
ATOM 13241 N N . GLU C 1 455 ? 65.921 -9.218 81.644 1.00 54.76 455 GLU C N 1
ATOM 13242 C CA . GLU C 1 455 ? 66.672 -10.068 80.707 1.00 56.13 455 GLU C CA 1
ATOM 13243 C C . GLU C 1 455 ? 66.067 -9.891 79.308 1.00 55.22 455 GLU C C 1
ATOM 13244 O O . GLU C 1 455 ? 66.781 -9.583 78.371 1.00 55.01 455 GLU C O 1
ATOM 13250 N N . LEU C 1 456 ? 64.744 -10.018 79.205 1.00 54.66 456 LEU C N 1
ATOM 13251 C CA . LEU C 1 456 ? 64.048 -9.872 77.936 1.00 54.71 456 LEU C CA 1
ATOM 13252 C C . LEU C 1 456 ? 64.414 -8.572 77.239 1.00 55.85 456 LEU C C 1
ATOM 13253 O O . LEU C 1 456 ? 64.899 -8.588 76.080 1.00 56.16 456 LEU C O 1
ATOM 13258 N N . ASP C 1 457 ? 64.228 -7.440 77.918 1.00 55.73 457 ASP C N 1
ATOM 13259 C CA . ASP C 1 457 ? 64.552 -6.163 77.265 1.00 56.23 457 ASP C CA 1
ATOM 13260 C C . ASP C 1 457 ? 66.014 -6.054 76.849 1.00 56.07 457 ASP C C 1
ATOM 13261 O O . ASP C 1 457 ? 66.333 -5.331 75.911 1.00 56.12 457 ASP C O 1
ATOM 13266 N N . ALA C 1 458 ? 66.898 -6.791 77.513 1.00 55.73 458 ALA C N 1
ATOM 13267 C CA . ALA C 1 458 ? 68.299 -6.757 77.148 1.00 55.59 458 ALA C CA 1
ATOM 13268 C C . ALA C 1 458 ? 68.607 -7.552 75.857 1.00 55.73 458 ALA C C 1
ATOM 13269 O O . ALA C 1 458 ? 69.731 -7.462 75.331 1.00 56.02 458 ALA C O 1
ATOM 13271 N N . GLN C 1 459 ? 67.631 -8.311 75.340 1.00 54.91 459 GLN C N 1
ATOM 13272 C CA . GLN C 1 459 ? 67.904 -9.170 74.187 1.00 54.23 459 GLN C CA 1
ATOM 13273 C C . GLN C 1 459 ? 68.103 -8.265 72.980 1.00 54.02 459 GLN C C 1
ATOM 13274 O O . GLN C 1 459 ? 67.506 -7.167 72.923 1.00 53.87 459 GLN C O 1
ATOM 13280 N N . PRO C 1 460 ? 68.964 -8.688 72.030 1.00 53.29 460 PRO C N 1
ATOM 13281 C CA . PRO C 1 460 ? 69.257 -7.830 70.910 1.00 52.48 460 PRO C CA 1
ATOM 13282 C C . PRO C 1 460 ? 68.047 -7.628 70.063 1.00 51.76 460 PRO C C 1
ATOM 13283 O O . PRO C 1 460 ? 67.974 -6.641 69.331 1.00 52.70 460 PRO C O 1
ATOM 13287 N N . THR C 1 461 ? 67.096 -8.556 70.136 1.00 51.13 461 THR C N 1
ATOM 13288 C CA . THR C 1 461 ? 65.834 -8.410 69.403 1.00 49.62 461 THR C CA 1
ATOM 13289 C C . THR C 1 461 ? 64.707 -8.837 70.299 1.00 47.88 461 THR C C 1
ATOM 13290 O O . THR C 1 461 ? 64.965 -9.541 71.285 1.00 48.31 461 THR C O 1
ATOM 13294 N N . GLY C 1 462 ? 63.479 -8.429 69.958 1.00 45.89 462 GLY C N 1
ATOM 13295 C CA . GLY C 1 462 ? 62.240 -8.862 70.649 1.00 45.80 462 GLY C CA 1
ATOM 13296 C C . GLY C 1 462 ? 61.680 -10.279 70.408 1.00 46.30 462 GLY C C 1
ATOM 13297 O O . GLY C 1 462 ? 60.580 -10.599 70.814 1.00 45.88 462 GLY C O 1
ATOM 13298 N N . PHE C 1 463 ? 62.424 -11.149 69.737 1.00 47.10 463 PHE C N 1
ATOM 13299 C CA . PHE C 1 463 ? 61.898 -12.456 69.389 1.00 47.41 463 PHE C CA 1
ATOM 13300 C C . PHE C 1 463 ? 61.413 -13.235 70.613 1.00 47.79 463 PHE C C 1
ATOM 13301 O O . PHE C 1 463 ? 60.286 -13.723 70.638 1.00 47.10 463 PHE C O 1
ATOM 13309 N N . LEU C 1 464 ? 62.282 -13.351 71.615 1.00 48.65 464 LEU C N 1
ATOM 13310 C CA . LEU C 1 464 ? 61.956 -14.033 72.881 1.00 49.68 464 LEU C CA 1
ATOM 13311 C C . LEU C 1 464 ? 60.766 -13.429 73.568 1.00 50.03 464 LEU C C 1
ATOM 13312 O O . LEU C 1 464 ? 59.850 -14.149 73.963 1.00 49.76 464 LEU C O 1
ATOM 13317 N N . ASP C 1 465 ? 60.767 -12.109 73.713 1.00 51.09 465 ASP C N 1
ATOM 13318 C CA . ASP C 1 465 ? 59.587 -11.464 74.238 1.00 53.07 465 ASP C CA 1
ATOM 13319 C C . ASP C 1 465 ? 58.326 -11.938 73.537 1.00 53.76 465 ASP C C 1
ATOM 13320 O O . ASP C 1 465 ? 57.384 -12.281 74.220 1.00 55.60 465 ASP C O 1
ATOM 13325 N N . SER C 1 466 ? 58.306 -11.959 72.194 1.00 53.29 466 SER C N 1
ATOM 13326 C CA . SER C 1 466 ? 57.146 -12.361 71.405 1.00 52.40 466 SER C CA 1
ATOM 13327 C C . SER C 1 466 ? 56.722 -13.816 71.610 1.00 52.05 466 SER C C 1
ATOM 13328 O O . SER C 1 466 ? 55.541 -14.145 71.473 1.00 50.26 466 SER C O 1
ATOM 13331 N N . ARG C 1 467 ? 57.688 -14.690 71.926 1.00 51.91 467 ARG C N 1
ATOM 13332 C CA . ARG C 1 467 ? 57.374 -16.109 72.121 1.00 51.54 467 ARG C CA 1
ATOM 13333 C C . ARG C 1 467 ? 56.561 -16.337 73.373 1.00 52.23 467 ARG C C 1
ATOM 13334 O O . ARG C 1 467 ? 56.067 -17.443 73.590 1.00 51.83 467 ARG C O 1
ATOM 13342 N N . ILE C 1 468 ? 56.422 -15.303 74.203 1.00 52.68 468 ILE C N 1
ATOM 13343 C CA . ILE C 1 468 ? 55.786 -15.492 75.482 1.00 54.21 468 ILE C CA 1
ATOM 13344 C C . ILE C 1 468 ? 54.495 -14.709 75.594 1.00 54.74 468 ILE C C 1
ATOM 13345 O O . ILE C 1 468 ? 53.876 -14.676 76.642 1.00 55.79 468 ILE C O 1
ATOM 13350 N N . ARG C 1 469 ? 54.072 -14.074 74.521 1.00 56.36 469 ARG C N 1
ATOM 13351 C CA . ARG C 1 469 ? 52.837 -13.268 74.562 1.00 58.40 469 ARG C CA 1
ATOM 13352 C C . ARG C 1 469 ? 51.674 -14.111 75.123 1.00 58.45 469 ARG C C 1
ATOM 13353 O O . ARG C 1 469 ? 50.797 -13.620 75.866 1.00 58.40 469 ARG C O 1
ATOM 13361 N N . ARG C 1 470 ? 51.693 -15.383 74.772 1.00 57.88 470 ARG C N 1
ATOM 13362 C CA . ARG C 1 470 ? 50.668 -16.298 75.160 1.00 58.96 470 ARG C CA 1
ATOM 13363 C C . ARG C 1 470 ? 50.534 -16.398 76.664 1.00 59.61 470 ARG C C 1
ATOM 13364 O O . ARG C 1 470 ? 49.421 -16.593 77.189 1.00 60.46 470 ARG C O 1
ATOM 13372 N N . PHE C 1 471 ? 51.670 -16.323 77.360 1.00 59.01 471 PHE C N 1
ATOM 13373 C CA . PHE C 1 471 ? 51.687 -16.521 78.798 1.00 58.42 471 PHE C CA 1
ATOM 13374 C C . PHE C 1 471 ? 51.417 -15.248 79.578 1.00 58.54 471 PHE C C 1
ATOM 13375 O O . PHE C 1 471 ? 51.220 -15.295 80.784 1.00 58.98 471 PHE C O 1
ATOM 13383 N N . GLN C 1 472 ? 51.373 -14.122 78.888 1.00 58.24 472 GLN C N 1
ATOM 13384 C CA . GLN C 1 472 ? 51.264 -12.842 79.553 1.00 59.42 472 GLN C CA 1
ATOM 13385 C C . GLN C 1 472 ? 49.827 -12.605 80.006 1.00 58.49 472 GLN C C 1
ATOM 13386 O O . GLN C 1 472 ? 48.890 -12.759 79.210 1.00 58.44 472 GLN C O 1
ATOM 13392 N N . SER C 1 473 ? 49.660 -12.232 81.282 1.00 58.13 473 SER C N 1
ATOM 13393 C CA . SER C 1 473 ? 48.357 -11.778 81.802 1.00 57.90 473 SER C CA 1
ATOM 13394 C C . SER C 1 473 ? 48.192 -10.279 81.557 1.00 57.59 473 SER C C 1
ATOM 13395 O O . SER C 1 473 ? 49.140 -9.642 81.103 1.00 57.71 473 SER C O 1
ATOM 13398 N N . PHE C 1 474 ? 46.994 -9.729 81.803 1.00 57.48 474 PHE C N 1
ATOM 13399 C CA . PHE C 1 474 ? 46.697 -8.318 81.514 1.00 56.92 474 PHE C CA 1
ATOM 13400 C C . PHE C 1 474 ? 46.320 -7.548 82.762 1.00 56.20 474 PHE C C 1
ATOM 13401 O O . PHE C 1 474 ? 45.734 -8.111 83.685 1.00 55.59 474 PHE C O 1
ATOM 13409 N N . ALA C 1 475 ? 46.645 -6.250 82.779 1.00 55.28 475 ALA C N 1
ATOM 13410 C CA . ALA C 1 475 ? 46.372 -5.396 83.931 1.00 54.53 475 ALA C CA 1
ATOM 13411 C C . ALA C 1 475 ? 44.864 -5.248 84.108 1.00 54.21 475 ALA C C 1
ATOM 13412 O O . ALA C 1 475 ? 44.116 -5.141 83.114 1.00 53.25 475 ALA C O 1
ATOM 13414 N N . GLU C 1 476 ? 44.422 -5.259 85.364 1.00 52.98 476 GLU C N 1
ATOM 13415 C CA . GLU C 1 476 ? 43.023 -5.010 85.660 1.00 53.36 476 GLU C CA 1
ATOM 13416 C C . GLU C 1 476 ? 42.796 -3.972 86.751 1.00 52.50 476 GLU C C 1
ATOM 13417 O O . GLU C 1 476 ? 43.721 -3.569 87.436 1.00 53.08 476 GLU C O 1
ATOM 13423 N N . ILE C 1 477 ? 41.566 -3.524 86.890 1.00 51.57 477 ILE C N 1
ATOM 13424 C CA . ILE C 1 477 ? 41.252 -2.551 87.915 1.00 51.58 477 ILE C CA 1
ATOM 13425 C C . ILE C 1 477 ? 40.643 -3.238 89.130 1.00 51.05 477 ILE C C 1
ATOM 13426 O O . ILE C 1 477 ? 39.754 -4.054 89.004 1.00 50.96 477 ILE C O 1
ATOM 13431 N N . SER C 1 478 ? 41.138 -2.909 90.312 1.00 51.51 478 SER C N 1
ATOM 13432 C CA . SER C 1 478 ? 40.660 -3.525 91.529 1.00 51.64 478 SER C CA 1
ATOM 13433 C C . SER C 1 478 ? 40.403 -2.510 92.632 1.00 52.01 478 SER C C 1
ATOM 13434 O O . SER C 1 478 ? 40.945 -1.401 92.582 1.00 52.80 478 SER C O 1
ATOM 13437 N N . THR C 1 479 ? 39.587 -2.900 93.620 1.00 51.27 479 THR C N 1
ATOM 13438 C CA . THR C 1 479 ? 39.287 -2.067 94.764 1.00 51.13 479 THR C CA 1
ATOM 13439 C C . THR C 1 479 ? 40.150 -2.499 95.911 1.00 51.01 479 THR C C 1
ATOM 13440 O O . THR C 1 479 ? 40.123 -1.921 96.997 1.00 50.40 479 THR C O 1
ATOM 13444 N N . GLU C 1 480 ? 40.939 -3.522 95.647 1.00 50.99 480 GLU C N 1
ATOM 13445 C CA . GLU C 1 480 ? 41.790 -4.085 96.650 1.00 50.99 480 GLU C CA 1
ATOM 13446 C C . GLU C 1 480 ? 43.221 -3.776 96.253 1.00 50.35 480 GLU C C 1
ATOM 13447 O O . GLU C 1 480 ? 43.620 -4.064 95.125 1.00 51.71 480 GLU C O 1
ATOM 13453 N N . PRO C 1 481 ? 43.988 -3.157 97.164 1.00 49.62 481 PRO C N 1
ATOM 13454 C CA . PRO C 1 481 ? 45.415 -2.965 96.972 1.00 49.23 481 PRO C CA 1
ATOM 13455 C C . PRO C 1 481 ? 46.122 -4.289 96.647 1.00 49.36 481 PRO C C 1
ATOM 13456 O O . PRO C 1 481 ? 45.972 -5.271 97.372 1.00 50.15 481 PRO C O 1
ATOM 13460 N N . GLY C 1 482 ? 46.872 -4.315 95.549 1.00 48.84 482 GLY C N 1
ATOM 13461 C CA . GLY C 1 482 ? 47.730 -5.440 95.218 1.00 47.51 482 GLY C CA 1
ATOM 13462 C C . GLY C 1 482 ? 48.771 -4.941 94.243 1.00 47.23 482 GLY C C 1
ATOM 13463 O O . GLY C 1 482 ? 48.676 -3.796 93.796 1.00 45.53 482 GLY C O 1
ATOM 13464 N N . PRO C 1 483 ? 49.775 -5.798 93.916 1.00 47.79 483 PRO C N 1
ATOM 13465 C CA . PRO C 1 483 ? 50.944 -5.408 93.111 1.00 47.47 483 PRO C CA 1
ATOM 13466 C C . PRO C 1 483 ? 50.617 -5.139 91.673 1.00 47.80 483 PRO C C 1
ATOM 13467 O O . PRO C 1 483 ? 49.537 -5.477 91.198 1.00 47.92 483 PRO C O 1
ATOM 13471 N N . HIS C 1 484 ? 51.568 -4.525 90.988 1.00 48.59 484 HIS C N 1
ATOM 13472 C CA . HIS C 1 484 ? 51.484 -4.352 89.558 1.00 49.33 484 HIS C CA 1
ATOM 13473 C C . HIS C 1 484 ? 52.792 -4.776 88.853 1.00 50.34 484 HIS C C 1
ATOM 13474 O O . HIS C 1 484 ? 53.735 -3.973 88.664 1.00 49.91 484 HIS C O 1
ATOM 13481 N N . PHE C 1 485 ? 52.834 -6.054 88.482 1.00 51.20 485 PHE C N 1
ATOM 13482 C CA . PHE C 1 485 ? 54.064 -6.668 88.006 1.00 51.94 485 PHE C CA 1
ATOM 13483 C C . PHE C 1 485 ? 54.512 -5.939 86.717 1.00 52.16 485 PHE C C 1
ATOM 13484 O O . PHE C 1 485 ? 55.707 -5.681 86.526 1.00 52.78 485 PHE C O 1
ATOM 13492 N N . GLY C 1 486 ? 53.559 -5.591 85.848 1.00 51.55 486 GLY C N 1
ATOM 13493 C CA . GLY C 1 486 ? 53.846 -4.837 84.616 1.00 51.26 486 GLY C CA 1
ATOM 13494 C C . GLY C 1 486 ? 54.709 -3.610 84.850 1.00 51.02 486 GLY C C 1
ATOM 13495 O O . GLY C 1 486 ? 55.520 -3.214 84.010 1.00 50.29 486 GLY C O 1
ATOM 13496 N N . LEU C 1 487 ? 54.545 -3.018 86.026 1.00 51.41 487 LEU C N 1
ATOM 13497 C CA . LEU C 1 487 ? 55.326 -1.858 86.425 1.00 50.92 487 LEU C CA 1
ATOM 13498 C C . LEU C 1 487 ? 56.414 -2.221 87.410 1.00 50.55 487 LEU C C 1
ATOM 13499 O O . LEU C 1 487 ? 57.379 -1.462 87.577 1.00 50.64 487 LEU C O 1
ATOM 13504 N N . GLY C 1 488 ? 56.249 -3.368 88.065 1.00 49.96 488 GLY C N 1
ATOM 13505 C CA . GLY C 1 488 ? 57.181 -3.819 89.078 1.00 50.00 488 GLY C CA 1
ATOM 13506 C C . GLY C 1 488 ? 57.019 -3.069 90.392 1.00 50.13 488 GLY C C 1
ATOM 13507 O O . GLY C 1 488 ? 57.974 -2.939 91.136 1.00 50.49 488 GLY C O 1
ATOM 13508 N N . LEU C 1 489 ? 55.800 -2.600 90.675 1.00 49.92 489 LEU C N 1
ATOM 13509 C CA . LEU C 1 489 ? 55.464 -1.831 91.892 1.00 49.26 489 LEU C CA 1
ATOM 13510 C C . LEU C 1 489 ? 54.576 -2.664 92.795 1.00 49.15 489 LEU C C 1
ATOM 13511 O O . LEU C 1 489 ? 53.796 -3.469 92.318 1.00 48.84 489 LEU C O 1
ATOM 13516 N N . GLU C 1 490 ? 54.680 -2.449 94.105 1.00 49.51 490 GLU C N 1
ATOM 13517 C CA . GLU C 1 490 ? 53.917 -3.225 95.089 1.00 49.53 490 GLU C CA 1
ATOM 13518 C C . GLU C 1 490 ? 52.453 -2.772 95.227 1.00 48.34 490 GLU C C 1
ATOM 13519 O O . GLU C 1 490 ? 51.633 -3.458 95.856 1.00 47.46 490 GLU C O 1
ATOM 13525 N N . ALA C 1 491 ? 52.148 -1.619 94.622 1.00 47.85 491 ALA C N 1
ATOM 13526 C CA . ALA C 1 491 ? 50.808 -1.019 94.605 1.00 48.23 491 ALA C CA 1
ATOM 13527 C C . ALA C 1 491 ? 50.788 0.241 93.725 1.00 48.40 491 ALA C C 1
ATOM 13528 O O . ALA C 1 491 ? 51.781 0.970 93.670 1.00 48.27 491 ALA C O 1
ATOM 13530 N N . TYR C 1 492 ? 49.666 0.472 93.030 1.00 48.78 492 TYR C N 1
ATOM 13531 C CA . TYR C 1 492 ? 49.531 1.580 92.089 1.00 48.91 492 TYR C CA 1
ATOM 13532 C C . TYR C 1 492 ? 48.088 2.068 91.872 1.00 49.41 492 TYR C C 1
ATOM 13533 O O . TYR C 1 492 ? 47.248 1.353 91.317 1.00 50.17 492 TYR C O 1
ATOM 13542 N N . ALA C 1 493 ? 47.835 3.317 92.263 1.00 49.72 493 ALA C N 1
ATOM 13543 C CA . ALA C 1 493 ? 46.513 3.955 92.213 1.00 48.90 493 ALA C CA 1
ATOM 13544 C C . ALA C 1 493 ? 46.684 5.342 91.635 1.00 48.35 493 ALA C C 1
ATOM 13545 O O . ALA C 1 493 ? 47.586 6.077 92.032 1.00 49.42 493 ALA C O 1
ATOM 13547 N N . THR C 1 494 ? 45.813 5.721 90.719 1.00 46.91 494 THR C N 1
ATOM 13548 C CA . THR C 1 494 ? 45.933 7.000 90.036 1.00 45.06 494 THR C CA 1
ATOM 13549 C C . THR C 1 494 ? 44.822 7.965 90.482 1.00 44.05 494 THR C C 1
ATOM 13550 O O . THR C 1 494 ? 43.686 7.561 90.770 1.00 43.44 494 THR C O 1
ATOM 13554 N N . TRP C 1 495 ? 45.149 9.241 90.522 1.00 42.47 495 TRP C N 1
ATOM 13555 C CA . TRP C 1 495 ? 44.226 10.257 91.032 1.00 42.88 495 TRP C CA 1
ATOM 13556 C C . TRP C 1 495 ? 44.634 11.481 90.239 1.00 43.58 495 TRP C C 1
ATOM 13557 O O . TRP C 1 495 ? 44.119 12.581 90.403 1.00 43.04 495 TRP C O 1
ATOM 13568 N N . THR C 1 496 ? 45.554 11.209 89.326 1.00 44.88 496 THR C N 1
ATOM 13569 C CA . THR C 1 496 ? 46.311 12.179 88.580 1.00 46.54 496 THR C CA 1
ATOM 13570 C C . THR C 1 496 ? 45.575 12.746 87.379 1.00 47.21 496 THR C C 1
ATOM 13571 O O . THR C 1 496 ? 46.006 13.763 86.817 1.00 47.24 496 THR C O 1
ATOM 13575 N N . SER C 1 497 ? 44.451 12.125 87.006 1.00 47.72 497 SER C N 1
ATOM 13576 C CA . SER C 1 497 ? 43.675 12.617 85.875 1.00 48.90 497 SER C CA 1
ATOM 13577 C C . SER C 1 497 ? 42.162 12.545 86.067 1.00 48.38 497 SER C C 1
ATOM 13578 O O . SER C 1 497 ? 41.483 11.851 85.307 1.00 48.72 497 SER C O 1
ATOM 13581 N N . PRO C 1 498 ? 41.625 13.260 87.078 1.00 48.00 498 PRO C N 1
ATOM 13582 C CA . PRO C 1 498 ? 40.213 13.137 87.440 1.00 47.89 498 PRO C CA 1
ATOM 13583 C C . PRO C 1 498 ? 39.193 13.655 86.426 1.00 48.20 498 PRO C C 1
ATOM 13584 O O . PRO C 1 498 ? 38.026 13.325 86.521 1.00 49.36 498 PRO C O 1
ATOM 13588 N N . ILE C 1 499 ? 39.633 14.448 85.467 1.00 47.94 499 ILE C N 1
ATOM 13589 C CA . ILE C 1 499 ? 38.796 15.029 84.432 1.00 47.72 499 ILE C CA 1
ATOM 13590 C C . ILE C 1 499 ? 38.569 14.064 83.263 1.00 47.83 499 ILE C C 1
ATOM 13591 O O . ILE C 1 499 ? 37.650 14.208 82.461 1.00 47.12 499 ILE C O 1
ATOM 13596 N N . ARG C 1 500 ? 39.404 13.052 83.176 1.00 48.67 500 ARG C N 1
ATOM 13597 C CA . ARG C 1 500 ? 39.350 12.177 82.036 1.00 49.85 500 ARG C CA 1
ATOM 13598 C C . ARG C 1 500 ? 39.177 10.706 82.461 1.00 49.23 500 ARG C C 1
ATOM 13599 O O . ARG C 1 500 ? 38.812 9.876 81.647 1.00 49.56 500 ARG C O 1
ATOM 13607 N N . LYS C 1 501 ? 39.408 10.394 83.740 1.00 49.58 501 LYS C N 1
ATOM 13608 C CA . LYS C 1 501 ? 39.146 9.056 84.288 1.00 48.85 501 LYS C CA 1
ATOM 13609 C C . LYS C 1 501 ? 38.361 9.124 85.566 1.00 48.70 501 LYS C C 1
ATOM 13610 O O . LYS C 1 501 ? 38.774 9.757 86.512 1.00 48.99 501 LYS C O 1
ATOM 13616 N N . TYR C 1 502 ? 37.225 8.448 85.586 1.00 48.42 502 TYR C N 1
ATOM 13617 C CA . TYR C 1 502 ? 36.346 8.364 86.735 1.00 47.97 502 TYR C CA 1
ATOM 13618 C C . TYR C 1 502 ? 36.961 7.729 87.986 1.00 47.77 502 TYR C C 1
ATOM 13619 O O . TYR C 1 502 ? 36.637 8.121 89.125 1.00 48.74 502 TYR C O 1
ATOM 13628 N N . GLY C 1 503 ? 37.841 6.761 87.779 1.00 46.86 503 GLY C N 1
ATOM 13629 C CA . GLY C 1 503 ? 38.533 6.054 88.832 1.00 46.05 503 GLY C CA 1
ATOM 13630 C C . GLY C 1 503 ? 39.368 7.009 89.639 1.00 47.32 503 GLY C C 1
ATOM 13631 O O . GLY C 1 503 ? 39.484 6.861 90.853 1.00 47.44 503 GLY C O 1
ATOM 13632 N N . ASP C 1 504 ? 39.955 7.989 88.965 1.00 48.41 504 ASP C N 1
ATOM 13633 C CA . ASP C 1 504 ? 40.734 9.049 89.599 1.00 49.98 504 ASP C CA 1
ATOM 13634 C C . ASP C 1 504 ? 39.880 9.964 90.455 1.00 51.73 504 ASP C C 1
ATOM 13635 O O . ASP C 1 504 ? 40.220 10.282 91.583 1.00 51.40 504 ASP C O 1
ATOM 13648 N N . ILE C 1 506 ? 37.014 8.978 91.766 1.00 54.21 506 ILE C N 1
ATOM 13649 C CA . ILE C 1 506 ? 36.745 8.169 92.973 1.00 52.22 506 ILE C CA 1
ATOM 13650 C C . ILE C 1 506 ? 37.898 8.239 93.984 1.00 51.09 506 ILE C C 1
ATOM 13651 O O . ILE C 1 506 ? 37.654 8.444 95.187 1.00 51.65 506 ILE C O 1
ATOM 13656 N N . ASN C 1 507 ? 39.136 8.090 93.514 1.00 49.04 507 ASN C N 1
ATOM 13657 C CA . ASN C 1 507 ? 40.274 8.220 94.401 1.00 48.51 507 ASN C CA 1
ATOM 13658 C C . ASN C 1 507 ? 40.340 9.570 95.136 1.00 48.46 507 ASN C C 1
ATOM 13659 O O . ASN C 1 507 ? 40.491 9.591 96.356 1.00 47.68 507 ASN C O 1
ATOM 13664 N N . HIS C 1 508 ? 40.180 10.667 94.391 1.00 48.14 508 HIS C N 1
ATOM 13665 C CA . HIS C 1 508 ? 40.014 12.023 94.947 1.00 47.71 508 HIS C CA 1
ATOM 13666 C C . HIS C 1 508 ? 39.074 12.092 96.159 1.00 47.39 508 HIS C C 1
ATOM 13667 O O . HIS C 1 508 ? 39.482 12.481 97.264 1.00 47.86 508 HIS C O 1
ATOM 13674 N N . ARG C 1 509 ? 37.818 11.699 95.967 1.00 46.84 509 ARG C N 1
ATOM 13675 C CA . ARG C 1 509 ? 36.847 11.677 97.060 1.00 46.15 509 ARG C CA 1
ATOM 13676 C C . ARG C 1 509 ? 37.273 10.897 98.311 1.00 45.99 509 ARG C C 1
ATOM 13677 O O . ARG C 1 509 ? 36.916 11.261 99.446 1.00 46.40 509 ARG C O 1
ATOM 13685 N N . LEU C 1 510 ? 37.986 9.796 98.098 1.00 45.78 510 LEU C N 1
ATOM 13686 C CA . LEU C 1 510 ? 38.518 8.981 99.200 1.00 45.01 510 LEU C CA 1
ATOM 13687 C C . LEU C 1 510 ? 39.723 9.676 99.810 1.00 44.72 510 LEU C C 1
ATOM 13688 O O . LEU C 1 510 ? 39.919 9.634 101.032 1.00 44.38 510 LEU C O 1
ATOM 13693 N N . LEU C 1 511 ? 40.526 10.321 98.952 1.00 44.54 511 LEU C N 1
ATOM 13694 C CA . LEU C 1 511 ? 41.710 11.050 99.411 1.00 44.82 511 LEU C CA 1
ATOM 13695 C C . LEU C 1 511 ? 41.256 12.216 100.285 1.00 45.41 511 LEU C C 1
ATOM 13696 O O . LEU C 1 511 ? 41.908 12.556 101.243 1.00 45.55 511 LEU C O 1
ATOM 13701 N N . LYS C 1 512 ? 40.086 12.757 99.972 1.00 46.04 512 LYS C N 1
ATOM 13702 C CA . LYS C 1 512 ? 39.430 13.763 100.780 1.00 46.88 512 LYS C CA 1
ATOM 13703 C C . LYS C 1 512 ? 38.972 13.245 102.137 1.00 47.97 512 LYS C C 1
ATOM 13704 O O . LYS C 1 512 ? 39.132 13.928 103.146 1.00 46.88 512 LYS C O 1
ATOM 13710 N N . ALA C 1 513 ? 38.412 12.034 102.148 1.00 49.37 513 ALA C N 1
ATOM 13711 C CA . ALA C 1 513 ? 37.955 11.415 103.381 1.00 50.01 513 ALA C CA 1
ATOM 13712 C C . ALA C 1 513 ? 39.142 11.137 104.306 1.00 50.94 513 ALA C C 1
ATOM 13713 O O . ALA C 1 513 ? 39.051 11.392 105.523 1.00 51.63 513 ALA C O 1
ATOM 13715 N N . VAL C 1 514 ? 40.252 10.644 103.741 1.00 51.62 514 VAL C N 1
ATOM 13716 C CA . VAL C 1 514 ? 41.513 10.470 104.501 1.00 52.53 514 VAL C CA 1
ATOM 13717 C C . VAL C 1 514 ? 42.020 11.751 105.163 1.00 53.34 514 VAL C C 1
ATOM 13718 O O . VAL C 1 514 ? 42.538 11.729 106.279 1.00 53.59 514 VAL C O 1
ATOM 13722 N N . ILE C 1 515 ? 41.867 12.866 104.463 1.00 54.69 515 ILE C N 1
ATOM 13723 C CA . ILE C 1 515 ? 42.305 14.164 104.956 1.00 55.58 515 ILE C CA 1
ATOM 13724 C C . ILE C 1 515 ? 41.578 14.515 106.254 1.00 56.40 515 ILE C C 1
ATOM 13725 O O . ILE C 1 515 ? 41.915 15.489 106.931 1.00 56.32 515 ILE C O 1
ATOM 13730 N N . LYS C 1 516 ? 40.619 13.671 106.630 1.00 57.42 516 LYS C N 1
ATOM 13731 C CA . LYS C 1 516 ? 39.850 13.883 107.864 1.00 58.21 516 LYS C CA 1
ATOM 13732 C C . LYS C 1 516 ? 39.243 12.587 108.449 1.00 58.59 516 LYS C C 1
ATOM 13733 O O . LYS C 1 516 ? 39.780 12.016 109.406 1.00 58.61 516 LYS C O 1
ATOM 13739 N N . GLY C 1 517 ? 38.131 12.129 107.869 1.00 58.88 517 GLY C N 1
ATOM 13740 C CA . GLY C 1 517 ? 37.452 10.917 108.322 1.00 58.56 517 GLY C CA 1
ATOM 13741 C C . GLY C 1 517 ? 36.499 10.394 107.259 1.00 58.36 517 GLY C C 1
ATOM 13742 O O . GLY C 1 517 ? 35.336 10.805 107.211 1.00 58.19 517 GLY C O 1
ATOM 13743 N N . ARG C 1 522 ? 33.668 2.188 100.604 1.00 61.53 522 ARG C N 1
ATOM 13744 C CA . ARG C 1 522 ? 34.235 1.468 99.468 1.00 61.84 522 ARG C CA 1
ATOM 13745 C C . ARG C 1 522 ? 33.380 1.533 98.203 1.00 62.38 522 ARG C C 1
ATOM 13746 O O . ARG C 1 522 ? 32.142 1.508 98.254 1.00 61.89 522 ARG C O 1
ATOM 13748 N N . PRO C 1 523 ? 34.049 1.636 97.047 1.00 63.18 523 PRO C N 1
ATOM 13749 C CA . PRO C 1 523 ? 33.331 1.483 95.778 1.00 63.67 523 PRO C CA 1
ATOM 13750 C C . PRO C 1 523 ? 32.868 0.034 95.555 1.00 64.42 523 PRO C C 1
ATOM 13751 O O . PRO C 1 523 ? 33.527 -0.919 95.968 1.00 64.34 523 PRO C O 1
ATOM 13755 N N . GLN C 1 524 ? 31.711 -0.110 94.930 1.00 65.73 524 GLN C N 1
ATOM 13756 C CA . GLN C 1 524 ? 31.166 -1.408 94.548 1.00 67.00 524 GLN C CA 1
ATOM 13757 C C . GLN C 1 524 ? 31.956 -2.033 93.377 1.00 66.96 524 GLN C C 1
ATOM 13758 O O . GLN C 1 524 ? 32.530 -1.324 92.533 1.00 66.91 524 GLN C O 1
ATOM 13764 N N . ASP C 1 525 ? 31.980 -3.360 93.343 1.00 66.64 525 ASP C N 1
ATOM 13765 C CA . ASP C 1 525 ? 32.726 -4.123 92.354 1.00 66.54 525 ASP C CA 1
ATOM 13766 C C . ASP C 1 525 ? 32.180 -3.875 90.971 1.00 65.99 525 ASP C C 1
ATOM 13767 O O . ASP C 1 525 ? 32.928 -3.701 90.026 1.00 66.55 525 ASP C O 1
ATOM 13772 N N . GLU C 1 526 ? 30.867 -3.828 90.860 1.00 65.53 526 GLU C N 1
ATOM 13773 C CA . GLU C 1 526 ? 30.209 -3.405 89.639 1.00 64.99 526 GLU C CA 1
ATOM 13774 C C . GLU C 1 526 ? 30.970 -2.265 88.946 1.00 64.82 526 GLU C C 1
ATOM 13775 O O . GLU C 1 526 ? 31.190 -2.324 87.717 1.00 65.86 526 GLU C O 1
ATOM 13777 N N . ILE C 1 527 ? 31.416 -1.263 89.723 1.00 63.72 527 ILE C N 1
ATOM 13778 C CA . ILE C 1 527 ? 32.173 -0.098 89.179 1.00 62.33 527 ILE C CA 1
ATOM 13779 C C . ILE C 1 527 ? 33.462 -0.516 88.449 1.00 60.77 527 ILE C C 1
ATOM 13780 O O . ILE C 1 527 ? 33.723 -0.033 87.361 1.00 59.65 527 ILE C O 1
ATOM 13785 N N . THR C 1 528 ? 34.243 -1.423 89.038 1.00 59.47 528 THR C N 1
ATOM 13786 C CA . THR C 1 528 ? 35.430 -1.949 88.372 1.00 58.63 528 THR C CA 1
ATOM 13787 C C . THR C 1 528 ? 35.092 -2.606 87.006 1.00 58.35 528 THR C C 1
ATOM 13788 O O . THR C 1 528 ? 35.892 -2.587 86.069 1.00 56.42 528 THR C O 1
ATOM 13792 N N . VAL C 1 529 ? 33.890 -3.181 86.936 1.00 59.05 529 VAL C N 1
ATOM 13793 C CA . VAL C 1 529 ? 33.388 -3.875 85.758 1.00 59.56 529 VAL C CA 1
ATOM 13794 C C . VAL C 1 529 ? 32.974 -2.882 84.699 1.00 59.00 529 VAL C C 1
ATOM 13795 O O . VAL C 1 529 ? 33.308 -3.051 83.546 1.00 59.23 529 VAL C O 1
ATOM 13799 N N . GLN C 1 530 ? 32.229 -1.850 85.064 1.00 59.48 530 GLN C N 1
ATOM 13800 C CA . GLN C 1 530 ? 31.862 -0.872 84.052 1.00 59.18 530 GLN C CA 1
ATOM 13801 C C . GLN C 1 530 ? 33.118 -0.171 83.546 1.00 59.41 530 GLN C C 1
ATOM 13802 O O . GLN C 1 530 ? 33.183 0.186 82.370 1.00 60.25 530 GLN C O 1
ATOM 13816 N N . ALA C 1 532 ? 36.341 -1.376 83.232 1.00 56.88 532 ALA C N 1
ATOM 13817 C CA . ALA C 1 532 ? 37.147 -2.238 82.355 1.00 55.50 532 ALA C CA 1
ATOM 13818 C C . ALA C 1 532 ? 36.511 -2.330 80.974 1.00 54.65 532 ALA C C 1
ATOM 13819 O O . ALA C 1 532 ? 37.193 -2.299 79.940 1.00 54.79 532 ALA C O 1
ATOM 13821 N N . GLU C 1 533 ? 35.189 -2.434 80.995 1.00 53.28 533 GLU C N 1
ATOM 13822 C CA . GLU C 1 533 ? 34.406 -2.566 79.807 1.00 52.55 533 GLU C CA 1
ATOM 13823 C C . GLU C 1 533 ? 34.545 -1.337 78.906 1.00 50.39 533 GLU C C 1
ATOM 13824 O O . GLU C 1 533 ? 34.744 -1.493 77.713 1.00 49.55 533 GLU C O 1
ATOM 13830 N N . ARG C 1 534 ? 34.458 -0.139 79.481 1.00 48.24 534 ARG C N 1
ATOM 13831 C CA . ARG C 1 534 ? 34.576 1.097 78.717 1.00 47.06 534 ARG C CA 1
ATOM 13832 C C . ARG C 1 534 ? 36.011 1.340 78.306 1.00 47.51 534 ARG C C 1
ATOM 13833 O O . ARG C 1 534 ? 36.285 1.999 77.312 1.00 47.11 534 ARG C O 1
ATOM 13841 N N . ARG C 1 535 ? 36.962 0.819 79.072 1.00 48.31 535 ARG C N 1
ATOM 13842 C CA . ARG C 1 535 ? 38.349 0.989 78.660 1.00 48.91 535 ARG C CA 1
ATOM 13843 C C . ARG C 1 535 ? 38.605 0.198 77.377 1.00 48.93 535 ARG C C 1
ATOM 13844 O O . ARG C 1 535 ? 39.298 0.671 76.486 1.00 49.04 535 ARG C O 1
ATOM 13852 N N . ARG C 1 536 ? 38.026 -0.995 77.295 1.00 49.09 536 ARG C N 1
ATOM 13853 C CA . ARG C 1 536 ? 38.131 -1.839 76.114 1.00 49.98 536 ARG C CA 1
ATOM 13854 C C . ARG C 1 536 ? 37.490 -1.269 74.862 1.00 48.77 536 ARG C C 1
ATOM 13855 O O . ARG C 1 536 ? 38.080 -1.302 73.790 1.00 48.53 536 ARG C O 1
ATOM 13863 N N . LEU C 1 537 ? 36.266 -0.765 75.008 1.00 48.23 537 LEU C N 1
ATOM 13864 C CA . LEU C 1 537 ? 35.494 -0.225 73.908 1.00 47.82 537 LEU C CA 1
ATOM 13865 C C . LEU C 1 537 ? 36.200 0.989 73.303 1.00 47.32 537 LEU C C 1
ATOM 13866 O O . LEU C 1 537 ? 36.298 1.124 72.052 1.00 45.94 537 LEU C O 1
ATOM 13871 N N . ASN C 1 538 ? 36.659 1.869 74.210 1.00 45.57 538 ASN C N 1
ATOM 13872 C CA . ASN C 1 538 ? 37.394 3.075 73.879 1.00 45.56 538 ASN C CA 1
ATOM 13873 C C . ASN C 1 538 ? 38.630 2.761 73.093 1.00 45.26 538 ASN C C 1
ATOM 13874 O O . ASN C 1 538 ? 38.945 3.424 72.112 1.00 44.99 538 ASN C O 1
ATOM 13879 N N . ARG C 1 539 ? 39.312 1.728 73.520 1.00 45.80 539 ARG C N 1
ATOM 13880 C CA . ARG C 1 539 ? 40.515 1.295 72.867 1.00 47.77 539 ARG C CA 1
ATOM 13881 C C . ARG C 1 539 ? 40.201 0.717 71.475 1.00 47.64 539 ARG C C 1
ATOM 13882 O O . ARG C 1 539 ? 40.857 1.061 70.498 1.00 46.96 539 ARG C O 1
ATOM 13898 N N . ALA C 1 541 ? 37.507 1.430 69.647 1.00 48.89 541 ALA C N 1
ATOM 13899 C CA . ALA C 1 541 ? 37.050 2.588 68.884 1.00 48.07 541 ALA C CA 1
ATOM 13900 C C . ALA C 1 541 ? 38.196 3.414 68.385 1.00 48.00 541 ALA C C 1
ATOM 13901 O O . ALA C 1 541 ? 38.193 3.869 67.266 1.00 48.76 541 ALA C O 1
ATOM 13903 N N . GLU C 1 542 ? 39.203 3.600 69.220 1.00 48.15 542 GLU C N 1
ATOM 13904 C CA . GLU C 1 542 ? 40.369 4.314 68.808 1.00 47.03 542 GLU C CA 1
ATOM 13905 C C . GLU C 1 542 ? 41.072 3.642 67.643 1.00 45.72 542 GLU C C 1
ATOM 13906 O O . GLU C 1 542 ? 41.447 4.295 66.720 1.00 44.97 542 GLU C O 1
ATOM 13912 N N . ARG C 1 543 ? 41.225 2.327 67.702 1.00 46.49 543 ARG C N 1
ATOM 13913 C CA . ARG C 1 543 ? 41.876 1.519 66.663 1.00 46.79 543 ARG C CA 1
ATOM 13914 C C . ARG C 1 543 ? 41.103 1.468 65.386 1.00 47.41 543 ARG C C 1
ATOM 13915 O O . ARG C 1 543 ? 41.707 1.525 64.322 1.00 48.09 543 ARG C O 1
ATOM 13923 N N . ASP C 1 544 ? 39.764 1.348 65.476 1.00 47.29 544 ASP C N 1
ATOM 13924 C CA . ASP C 1 544 ? 38.892 1.290 64.302 1.00 46.83 544 ASP C CA 1
ATOM 13925 C C . ASP C 1 544 ? 38.937 2.585 63.514 1.00 46.18 544 ASP C C 1
ATOM 13926 O O . ASP C 1 544 ? 38.905 2.547 62.307 1.00 47.11 544 ASP C O 1
ATOM 13931 N N . VAL C 1 545 ? 38.986 3.737 64.178 1.00 45.79 545 VAL C N 1
ATOM 13932 C CA . VAL C 1 545 ? 39.094 5.008 63.458 1.00 44.66 545 VAL C CA 1
ATOM 13933 C C . VAL C 1 545 ? 40.466 4.996 62.807 1.00 45.17 545 VAL C C 1
ATOM 13934 O O . VAL C 1 545 ? 40.569 5.336 61.637 1.00 46.51 545 VAL C O 1
ATOM 13938 N N . GLY C 1 546 ? 41.504 4.546 63.542 1.00 44.88 546 GLY C N 1
ATOM 13939 C CA . GLY C 1 546 ? 42.847 4.365 63.005 1.00 44.70 546 GLY C CA 1
ATOM 13940 C C . GLY C 1 546 ? 42.915 3.612 61.691 1.00 45.64 546 GLY C C 1
ATOM 13941 O O . GLY C 1 546 ? 43.538 4.090 60.749 1.00 45.26 546 GLY C O 1
ATOM 13942 N N . ASP C 1 547 ? 42.258 2.446 61.639 1.00 46.76 547 ASP C N 1
ATOM 13943 C CA . ASP C 1 547 ? 42.233 1.557 60.477 1.00 48.50 547 ASP C CA 1
ATOM 13944 C C . ASP C 1 547 ? 41.720 2.275 59.254 1.00 47.87 547 ASP C C 1
ATOM 13945 O O . ASP C 1 547 ? 42.351 2.256 58.245 1.00 49.02 547 ASP C O 1
ATOM 13950 N N . TRP C 1 548 ? 40.597 2.961 59.385 1.00 47.91 548 TRP C N 1
ATOM 13951 C CA . TRP C 1 548 ? 39.991 3.801 58.336 1.00 47.49 548 TRP C CA 1
ATOM 13952 C C . TRP C 1 548 ? 40.921 4.855 57.763 1.00 46.52 548 TRP C C 1
ATOM 13953 O O . TRP C 1 548 ? 41.110 4.922 56.557 1.00 49.26 548 TRP C O 1
ATOM 13964 N N . LEU C 1 549 ? 41.471 5.697 58.619 1.00 44.74 549 LEU C N 1
ATOM 13965 C CA . LEU C 1 549 ? 42.495 6.708 58.290 1.00 43.32 549 LEU C CA 1
ATOM 13966 C C . LEU C 1 549 ? 43.766 6.091 57.704 1.00 42.99 549 LEU C C 1
ATOM 13967 O O . LEU C 1 549 ? 44.375 6.680 56.836 1.00 42.55 549 LEU C O 1
ATOM 13972 N N . TYR C 1 550 ? 44.152 4.908 58.163 1.00 42.69 550 TYR C N 1
ATOM 13973 C CA . TYR C 1 550 ? 45.322 4.232 57.554 1.00 45.30 550 TYR C CA 1
ATOM 13974 C C . TYR C 1 550 ? 45.102 3.923 56.074 1.00 46.12 550 TYR C C 1
ATOM 13975 O O . TYR C 1 550 ? 45.932 4.219 55.265 1.00 47.20 550 TYR C O 1
ATOM 13984 N N . ALA C 1 551 ? 43.929 3.389 55.744 1.00 47.76 551 ALA C N 1
ATOM 13985 C CA . ALA C 1 551 ? 43.570 2.989 54.399 1.00 48.92 551 ALA C CA 1
ATOM 13986 C C . ALA C 1 551 ? 43.475 4.187 53.482 1.00 49.33 551 ALA C C 1
ATOM 13987 O O . ALA C 1 551 ? 43.917 4.142 52.360 1.00 49.61 551 ALA C O 1
ATOM 13989 N N . ARG C 1 552 ? 42.868 5.253 53.969 1.00 50.29 552 ARG C N 1
ATOM 13990 C CA . ARG C 1 552 ? 42.820 6.499 53.205 1.00 50.07 552 ARG C CA 1
ATOM 13991 C C . ARG C 1 552 ? 44.213 7.060 53.003 1.00 49.81 552 ARG C C 1
ATOM 13992 O O . ARG C 1 552 ? 44.539 7.570 51.957 1.00 52.06 552 ARG C O 1
ATOM 14000 N N . PHE C 1 553 ? 45.048 6.983 54.010 1.00 50.42 553 PHE C N 1
ATOM 14001 C CA . PHE C 1 553 ? 46.385 7.509 53.912 1.00 49.40 553 PHE C CA 1
ATOM 14002 C C . PHE C 1 553 ? 47.206 6.727 52.947 1.00 49.94 553 PHE C C 1
ATOM 14003 O O . PHE C 1 553 ? 48.075 7.314 52.317 1.00 50.49 553 PHE C O 1
ATOM 14011 N N . LEU C 1 554 ? 46.961 5.418 52.832 1.00 49.41 554 LEU C N 1
ATOM 14012 C CA . LEU C 1 554 ? 47.862 4.549 52.048 1.00 49.84 554 LEU C CA 1
ATOM 14013 C C . LEU C 1 554 ? 47.392 4.184 50.620 1.00 50.43 554 LEU C C 1
ATOM 14014 O O . LEU C 1 554 ? 48.186 3.678 49.782 1.00 50.34 554 LEU C O 1
ATOM 14019 N N . LYS C 1 555 ? 46.132 4.498 50.345 1.00 49.95 555 LYS C N 1
ATOM 14020 C CA . LYS C 1 555 ? 45.463 4.077 49.118 1.00 51.11 555 LYS C CA 1
ATOM 14021 C C . LYS C 1 555 ? 46.276 4.411 47.884 1.00 51.42 555 LYS C C 1
ATOM 14022 O O . LYS C 1 555 ? 46.507 3.560 47.043 1.00 52.45 555 LYS C O 1
ATOM 14028 N N . ASP C 1 556 ? 46.753 5.648 47.813 1.00 52.32 556 ASP C N 1
ATOM 14029 C CA . ASP C 1 556 ? 47.506 6.187 46.668 1.00 52.91 556 ASP C CA 1
ATOM 14030 C C . ASP C 1 556 ? 48.912 5.557 46.556 1.00 52.05 556 ASP C C 1
ATOM 14031 O O . ASP C 1 556 ? 49.638 5.799 45.619 1.00 53.15 556 ASP C O 1
ATOM 14036 N N . LYS C 1 557 ? 49.301 4.772 47.534 1.00 51.31 557 LYS C N 1
ATOM 14037 C CA . LYS C 1 557 ? 50.590 4.114 47.475 1.00 50.18 557 LYS C CA 1
ATOM 14038 C C . LYS C 1 557 ? 50.423 2.684 46.941 1.00 49.17 557 LYS C C 1
ATOM 14039 O O . LYS C 1 557 ? 51.395 2.027 46.676 1.00 47.85 557 LYS C O 1
ATOM 14045 N N . ALA C 1 558 ? 49.179 2.225 46.806 1.00 48.26 558 ALA C N 1
ATOM 14046 C CA . ALA C 1 558 ? 48.877 0.830 46.497 1.00 48.56 558 ALA C CA 1
ATOM 14047 C C . ALA C 1 558 ? 49.288 0.602 45.073 1.00 48.32 558 ALA C C 1
ATOM 14048 O O . ALA C 1 558 ? 48.875 1.359 44.206 1.00 49.27 558 ALA C O 1
ATOM 14050 N N . GLY C 1 559 ? 50.159 -0.367 44.822 1.00 47.23 559 GLY C N 1
ATOM 14051 C CA . GLY C 1 559 ? 50.567 -0.613 43.445 1.00 47.32 559 GLY C CA 1
ATOM 14052 C C . GLY C 1 559 ? 51.844 0.096 43.044 1.00 48.63 559 GLY C C 1
ATOM 14053 O O . GLY C 1 559 ? 52.372 -0.153 41.948 1.00 49.09 559 GLY C O 1
ATOM 14054 N N . THR C 1 560 ? 52.373 0.961 43.924 1.00 47.52 560 THR C N 1
ATOM 14055 C CA . THR C 1 560 ? 53.523 1.784 43.605 1.00 45.72 560 THR C CA 1
ATOM 14056 C C . THR C 1 560 ? 54.764 1.113 44.144 1.00 48.06 560 THR C C 1
ATOM 14057 O O . THR C 1 560 ? 54.679 0.102 44.897 1.00 48.81 560 THR C O 1
ATOM 14061 N N . ASP C 1 561 ? 55.923 1.655 43.750 1.00 47.85 561 ASP C N 1
ATOM 14062 C CA . ASP C 1 561 ? 57.194 1.218 44.227 1.00 48.54 561 ASP C CA 1
ATOM 14063 C C . ASP C 1 561 ? 57.516 1.854 45.570 1.00 49.08 561 ASP C C 1
ATOM 14064 O O . ASP C 1 561 ? 58.655 1.798 46.012 1.00 50.07 561 ASP C O 1
ATOM 14069 N N . THR C 1 562 ? 56.552 2.473 46.238 1.00 49.51 562 THR C N 1
ATOM 14070 C CA . THR C 1 562 ? 56.873 3.092 47.540 1.00 49.25 562 THR C CA 1
ATOM 14071 C C . THR C 1 562 ? 57.136 2.060 48.610 1.00 48.23 562 THR C C 1
ATOM 14072 O O . THR C 1 562 ? 56.250 1.234 48.897 1.00 48.12 562 THR C O 1
ATOM 14076 N N . ARG C 1 563 ? 58.320 2.145 49.224 1.00 48.06 563 ARG C N 1
ATOM 14077 C CA . ARG C 1 563 ? 58.791 1.198 50.248 1.00 48.99 563 ARG C CA 1
ATOM 14078 C C . ARG C 1 563 ? 58.576 1.724 51.668 1.00 48.76 563 ARG C C 1
ATOM 14079 O O . ARG C 1 563 ? 58.671 2.927 51.879 1.00 48.31 563 ARG C O 1
ATOM 14087 N N . PHE C 1 564 ? 58.325 0.794 52.614 1.00 47.95 564 PHE C N 1
ATOM 14088 C CA . PHE C 1 564 ? 58.120 1.025 54.018 1.00 46.73 564 PHE C CA 1
ATOM 14089 C C . PHE C 1 564 ? 58.826 -0.084 54.757 1.00 46.70 564 PHE C C 1
ATOM 14090 O O . PHE C 1 564 ? 58.784 -1.223 54.355 1.00 47.23 564 PHE C O 1
ATOM 14098 N N . ALA C 1 565 ? 59.469 0.263 55.860 1.00 47.31 565 ALA C N 1
ATOM 14099 C CA . ALA C 1 565 ? 60.012 -0.701 56.791 1.00 47.30 565 ALA C CA 1
ATOM 14100 C C . ALA C 1 565 ? 58.795 -1.129 57.597 1.00 47.83 565 ALA C C 1
ATOM 14101 O O . ALA C 1 565 ? 57.868 -0.321 57.897 1.00 47.78 565 ALA C O 1
ATOM 14103 N N . ALA C 1 566 ? 58.793 -2.412 57.933 1.00 47.05 566 ALA C N 1
ATOM 14104 C CA . ALA C 1 566 ? 57.620 -3.024 58.498 1.00 46.37 566 ALA C CA 1
ATOM 14105 C C . ALA C 1 566 ? 58.122 -4.106 59.411 1.00 45.94 566 ALA C C 1
ATOM 14106 O O . ALA C 1 566 ? 58.868 -4.944 58.961 1.00 45.22 566 ALA C O 1
ATOM 14108 N N . GLU C 1 567 ? 57.684 -4.101 60.663 1.00 45.45 567 GLU C N 1
ATOM 14109 C CA . GLU C 1 567 ? 57.958 -5.215 61.501 1.00 46.80 567 GLU C CA 1
ATOM 14110 C C . GLU C 1 567 ? 56.879 -6.275 61.497 1.00 46.19 567 GLU C C 1
ATOM 14111 O O . GLU C 1 567 ? 55.698 -5.989 61.403 1.00 46.75 567 GLU C O 1
ATOM 14117 N N . ILE C 1 568 ? 57.319 -7.516 61.616 1.00 46.68 568 ILE C N 1
ATOM 14118 C CA . ILE C 1 568 ? 56.462 -8.684 61.640 1.00 45.83 568 ILE C CA 1
ATOM 14119 C C . ILE C 1 568 ? 55.918 -8.842 62.996 1.00 46.54 568 ILE C C 1
ATOM 14120 O O . ILE C 1 568 ? 56.640 -9.065 63.985 1.00 45.61 568 ILE C O 1
ATOM 14125 N N . VAL C 1 569 ? 54.599 -8.742 63.024 1.00 48.13 569 VAL C N 1
ATOM 14126 C CA . VAL C 1 569 ? 53.785 -8.649 64.229 1.00 49.84 569 VAL C CA 1
ATOM 14127 C C . VAL C 1 569 ? 53.324 -10.046 64.640 1.00 50.24 569 VAL C C 1
ATOM 14128 O O . VAL C 1 569 ? 53.301 -10.381 65.808 1.00 52.44 569 VAL C O 1
ATOM 14132 N N . ASP C 1 570 ? 52.890 -10.835 63.685 1.00 51.50 570 ASP C N 1
ATOM 14133 C CA . ASP C 1 570 ? 52.470 -12.234 63.938 1.00 53.35 570 ASP C CA 1
ATOM 14134 C C . ASP C 1 570 ? 52.475 -13.093 62.646 1.00 51.70 570 ASP C C 1
ATOM 14135 O O . ASP C 1 570 ? 52.397 -12.588 61.540 1.00 50.88 570 ASP C O 1
ATOM 14140 N N . ILE C 1 571 ? 52.607 -14.391 62.824 1.00 51.52 571 ILE C N 1
ATOM 14141 C CA . ILE C 1 571 ? 52.717 -15.327 61.702 1.00 51.57 571 ILE C CA 1
ATOM 14142 C C . ILE C 1 571 ? 51.654 -16.390 61.772 1.00 52.42 571 ILE C C 1
ATOM 14143 O O . ILE C 1 571 ? 51.406 -16.971 62.787 1.00 54.02 571 ILE C O 1
ATOM 14148 N N . SER C 1 572 ? 50.984 -16.619 60.678 1.00 53.41 572 SER C N 1
ATOM 14149 C CA . SER C 1 572 ? 49.933 -17.583 60.675 1.00 54.02 572 SER C CA 1
ATOM 14150 C C . SER C 1 572 ? 50.148 -18.500 59.464 1.00 53.46 572 SER C C 1
ATOM 14151 O O . SER C 1 572 ? 50.959 -18.227 58.619 1.00 52.26 572 SER C O 1
ATOM 14154 N N . ARG C 1 573 ? 49.404 -19.586 59.397 1.00 54.07 573 ARG C N 1
ATOM 14155 C CA . ARG C 1 573 ? 49.565 -20.534 58.328 1.00 55.24 573 ARG C CA 1
ATOM 14156 C C . ARG C 1 573 ? 49.312 -19.869 56.960 1.00 54.41 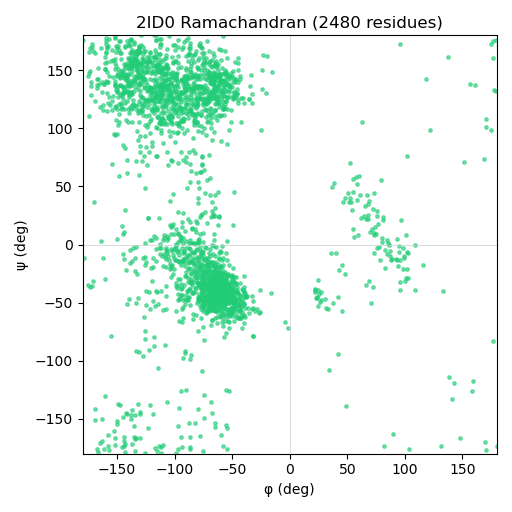573 ARG C C 1
ATOM 14157 O O . ARG C 1 573 ? 49.950 -20.232 56.008 1.00 54.97 573 ARG C O 1
ATOM 14165 N N . GLY C 1 574 ? 48.387 -18.898 56.896 1.00 53.58 574 GLY C N 1
ATOM 14166 C CA . GLY C 1 574 ? 48.065 -18.135 55.697 1.00 51.84 574 GLY C CA 1
ATOM 14167 C C . GLY C 1 574 ? 48.935 -16.934 55.338 1.00 51.98 574 GLY C C 1
ATOM 14168 O O . GLY C 1 574 ? 48.687 -16.304 54.315 1.00 51.65 574 GLY C O 1
ATOM 14169 N N . GLY C 1 575 ? 49.974 -16.652 56.143 1.00 51.67 575 GLY C N 1
ATOM 14170 C CA . GLY C 1 575 ? 50.904 -15.546 55.917 1.00 51.22 575 GLY C CA 1
ATOM 14171 C C . GLY C 1 575 ? 51.314 -14.753 57.170 1.00 51.53 575 GLY C C 1
ATOM 14172 O O . GLY C 1 575 ? 51.505 -15.306 58.266 1.00 50.89 575 GLY C O 1
ATOM 14181 N N . ARG C 1 577 ? 51.161 -10.768 59.416 1.00 49.87 577 ARG C N 1
ATOM 14182 C CA . ARG C 1 577 ? 50.786 -9.385 59.649 1.00 51.09 577 ARG C CA 1
ATOM 14183 C C . ARG C 1 577 ? 52.013 -8.595 60.005 1.00 50.69 577 ARG C C 1
ATOM 14184 O O . ARG C 1 577 ? 52.884 -9.080 60.728 1.00 49.95 577 ARG C O 1
ATOM 14192 N N . VAL C 1 578 ? 52.083 -7.399 59.429 1.00 50.04 578 VAL C N 1
ATOM 14193 C CA . VAL C 1 578 ? 53.217 -6.498 59.580 1.00 48.62 578 VAL C CA 1
ATOM 14194 C C . VAL C 1 578 ? 52.719 -5.096 59.970 1.00 47.97 578 VAL C C 1
ATOM 14195 O O . VAL C 1 578 ? 51.603 -4.679 59.611 1.00 47.40 578 VAL C O 1
ATOM 14199 N N . ARG C 1 579 ? 53.514 -4.415 60.780 1.00 46.94 579 ARG C N 1
ATOM 14200 C CA . ARG C 1 579 ? 53.239 -3.041 61.116 1.00 46.39 579 ARG C CA 1
ATOM 14201 C C . ARG C 1 579 ? 54.281 -2.164 60.470 1.00 46.23 579 ARG C C 1
ATOM 14202 O O . ARG C 1 579 ? 55.446 -2.330 60.748 1.00 46.56 579 ARG C O 1
ATOM 14210 N N . LEU C 1 580 ? 53.837 -1.257 59.602 1.00 46.42 580 LEU C N 1
ATOM 14211 C CA . LEU C 1 580 ? 54.649 -0.160 59.039 1.00 47.43 580 LEU C CA 1
ATOM 14212 C C . LEU C 1 580 ? 55.225 0.726 60.148 1.00 48.21 580 LEU C C 1
ATOM 14213 O O . LEU C 1 580 ? 54.490 1.349 60.916 1.00 48.37 580 LEU C O 1
ATOM 14218 N N . VAL C 1 581 ? 56.558 0.748 60.230 1.00 49.39 581 VAL C N 1
ATOM 14219 C CA . VAL C 1 581 ? 57.309 1.252 61.395 1.00 48.50 581 VAL C CA 1
ATOM 14220 C C . VAL C 1 581 ? 57.186 2.756 61.523 1.00 49.17 581 VAL C C 1
ATOM 14221 O O . VAL C 1 581 ? 57.153 3.278 62.636 1.00 50.88 581 VAL C O 1
ATOM 14225 N N . ASP C 1 582 ? 57.140 3.442 60.391 1.00 49.25 582 ASP C N 1
ATOM 14226 C CA . ASP C 1 582 ? 56.996 4.891 60.340 1.00 49.89 582 ASP C CA 1
ATOM 14227 C C . ASP C 1 582 ? 55.609 5.493 60.581 1.00 48.57 582 ASP C C 1
ATOM 14228 O O . ASP C 1 582 ? 55.489 6.729 60.766 1.00 47.95 582 ASP C O 1
ATOM 14233 N N . ASN C 1 583 ? 54.562 4.665 60.585 1.00 46.78 583 ASN C N 1
ATOM 14234 C CA . ASN C 1 583 ? 53.193 5.197 60.733 1.00 45.30 583 ASN C CA 1
ATOM 14235 C C . ASN C 1 583 ? 52.251 4.340 61.542 1.00 44.97 583 ASN C C 1
ATOM 14236 O O . ASN C 1 583 ? 51.162 4.826 61.900 1.00 44.32 583 ASN C O 1
ATOM 14241 N N . GLY C 1 584 ? 52.663 3.090 61.818 1.00 43.71 584 GLY C N 1
ATOM 14242 C CA . GLY C 1 584 ? 51.892 2.120 62.580 1.00 43.18 584 GLY C CA 1
ATOM 14243 C C . GLY C 1 584 ? 50.773 1.334 61.899 1.00 44.85 584 GLY C C 1
ATOM 14244 O O . GLY C 1 584 ? 50.043 0.509 62.531 1.00 44.63 584 GLY C O 1
ATOM 14245 N N . ALA C 1 585 ? 50.603 1.577 60.604 1.00 45.32 585 ALA C N 1
ATOM 14246 C CA . ALA C 1 585 ? 49.617 0.839 59.862 1.00 44.97 585 ALA C CA 1
ATOM 14247 C C . ALA C 1 585 ? 49.909 -0.651 59.870 1.00 44.83 585 ALA C C 1
ATOM 14248 O O . ALA C 1 585 ? 51.055 -1.094 59.785 1.00 45.47 585 ALA C O 1
ATOM 14250 N N . ILE C 1 586 ? 48.828 -1.416 59.986 1.00 45.94 586 ILE C N 1
ATOM 14251 C CA . ILE C 1 586 ? 48.821 -2.872 59.864 1.00 46.24 586 ILE C CA 1
ATOM 14252 C C . ILE C 1 586 ? 48.492 -3.394 58.442 1.00 46.45 586 ILE C C 1
ATOM 14253 O O . ILE C 1 586 ? 47.503 -2.990 57.807 1.00 47.09 586 ILE C O 1
ATOM 14258 N N . ALA C 1 587 ? 49.317 -4.316 57.968 1.00 45.59 587 ALA C N 1
ATOM 14259 C CA . ALA C 1 587 ? 49.085 -4.901 56.685 1.00 46.27 587 ALA C CA 1
ATOM 14260 C C . ALA C 1 587 ? 49.301 -6.425 56.702 1.00 46.30 587 ALA C C 1
ATOM 14261 O O . ALA C 1 587 ? 50.032 -6.952 57.504 1.00 46.32 587 ALA C O 1
ATOM 14263 N N . PHE C 1 588 ? 48.660 -7.102 55.773 1.00 45.69 588 PHE C N 1
ATOM 14264 C CA . PHE C 1 588 ? 48.757 -8.533 55.638 1.00 45.41 588 PHE C CA 1
ATOM 14265 C C . PHE C 1 588 ? 49.584 -8.875 54.400 1.00 43.47 588 PHE C C 1
ATOM 14266 O O . PHE C 1 588 ? 49.407 -8.230 53.403 1.00 43.21 588 PHE C O 1
ATOM 14274 N N . ILE C 1 589 ? 50.495 -9.857 54.531 1.00 42.67 589 ILE C N 1
ATOM 14275 C CA . ILE C 1 589 ? 51.201 -10.507 53.436 1.00 42.92 589 ILE C CA 1
ATOM 14276 C C . ILE C 1 589 ? 50.821 -11.991 53.268 1.00 43.34 589 ILE C C 1
ATOM 14277 O O . ILE C 1 589 ? 51.283 -12.849 54.003 1.00 43.03 589 ILE C O 1
ATOM 14282 N N . PRO C 1 590 ? 50.011 -12.295 52.250 1.00 44.08 590 PRO C N 1
ATOM 14283 C CA . PRO C 1 590 ? 49.613 -13.710 52.002 1.00 43.84 590 PRO C CA 1
ATOM 14284 C C . PRO C 1 590 ? 50.812 -14.620 51.715 1.00 43.69 590 PRO C C 1
ATOM 14285 O O . PRO C 1 590 ? 51.807 -14.175 51.198 1.00 43.47 590 PRO C O 1
ATOM 14289 N N . ALA C 1 591 ? 50.733 -15.875 52.131 1.00 44.43 591 ALA C N 1
ATOM 14290 C CA . ALA C 1 591 ? 51.816 -16.830 51.930 1.00 46.13 591 ALA C CA 1
ATOM 14291 C C . ALA C 1 591 ? 52.306 -16.974 50.486 1.00 46.22 591 ALA C C 1
ATOM 14292 O O . ALA C 1 591 ? 53.505 -17.001 50.258 1.00 47.48 591 ALA C O 1
ATOM 14294 N N . PRO C 1 592 ? 51.397 -17.040 49.499 1.00 47.17 592 PRO C N 1
ATOM 14295 C CA . PRO C 1 592 ? 51.958 -17.126 48.147 1.00 47.19 592 PRO C CA 1
ATOM 14296 C C . PRO C 1 592 ? 52.821 -15.941 47.705 1.00 48.15 592 PRO C C 1
ATOM 14297 O O . PRO C 1 592 ? 53.514 -16.059 46.700 1.00 48.92 592 PRO C O 1
ATOM 14301 N N . PHE C 1 593 ? 52.798 -14.825 48.440 1.00 48.03 593 PHE C N 1
ATOM 14302 C CA . PHE C 1 593 ? 53.700 -13.711 48.120 1.00 47.08 593 PHE C CA 1
ATOM 14303 C C . PHE C 1 593 ? 55.063 -13.839 48.792 1.00 47.08 593 PHE C C 1
ATOM 14304 O O . PHE C 1 593 ? 55.963 -13.063 48.477 1.00 46.86 593 PHE C O 1
ATOM 14312 N N . LEU C 1 594 ? 55.198 -14.797 49.713 1.00 46.04 594 LEU C N 1
ATOM 14313 C CA . LEU C 1 594 ? 56.467 -15.050 50.399 1.00 45.64 594 LEU C CA 1
ATOM 14314 C C . LEU C 1 594 ? 57.404 -15.970 49.648 1.00 45.57 594 LEU C C 1
ATOM 14315 O O . LEU C 1 594 ? 58.615 -15.919 49.872 1.00 46.15 594 LEU C O 1
ATOM 14320 N N . HIS C 1 595 ? 56.854 -16.814 48.781 1.00 45.16 595 HIS C N 1
ATOM 14321 C CA . HIS C 1 595 ? 57.634 -17.837 48.089 1.00 44.71 595 HIS C CA 1
ATOM 14322 C C . HIS C 1 595 ? 56.787 -18.525 47.035 1.00 44.54 595 HIS C C 1
ATOM 14323 O O . HIS C 1 595 ? 55.639 -18.854 47.277 1.00 45.26 595 HIS C O 1
ATOM 14330 N N . ALA C 1 596 ? 57.367 -18.729 45.852 1.00 46.45 596 ALA C N 1
ATOM 14331 C CA . ALA C 1 596 ? 56.658 -19.287 44.674 1.00 46.93 596 ALA C CA 1
ATOM 14332 C C . ALA C 1 596 ? 56.284 -20.763 44.731 1.00 47.78 596 ALA C C 1
ATOM 14333 O O . ALA C 1 596 ? 55.487 -21.204 43.904 1.00 50.30 596 ALA C O 1
ATOM 14335 N N . VAL C 1 597 ? 56.864 -21.525 45.659 1.00 47.47 597 VAL C N 1
ATOM 14336 C CA . VAL C 1 597 ? 56.611 -22.958 45.789 1.00 46.85 597 VAL C CA 1
ATOM 14337 C C . VAL C 1 597 ? 56.085 -23.282 47.140 1.00 46.04 597 VAL C C 1
ATOM 14338 O O . VAL C 1 597 ? 56.807 -23.284 48.127 1.00 45.51 597 VAL C O 1
ATOM 14342 N N . ARG C 1 598 ? 54.799 -23.579 47.170 1.00 46.20 598 ARG C N 1
ATOM 14343 C CA . ARG C 1 598 ? 54.063 -23.735 48.422 1.00 46.04 598 ARG C CA 1
ATOM 14344 C C . ARG C 1 598 ? 54.635 -24.757 49.426 1.00 46.22 598 ARG C C 1
ATOM 14345 O O . ARG C 1 598 ? 54.591 -24.517 50.620 1.00 45.14 598 ARG C O 1
ATOM 14353 N N . ASP C 1 599 ? 55.106 -25.890 48.904 1.00 46.16 599 ASP C N 1
ATOM 14354 C CA . ASP C 1 599 ? 55.604 -27.026 49.658 1.00 47.69 599 ASP C CA 1
ATOM 14355 C C . ASP C 1 599 ? 56.933 -26.733 50.365 1.00 47.02 599 ASP C C 1
ATOM 14356 O O . ASP C 1 599 ? 57.316 -27.434 51.271 1.00 45.59 599 ASP C O 1
ATOM 14361 N N . GLU C 1 600 ? 57.623 -25.687 49.925 1.00 47.48 600 GLU C N 1
ATOM 14362 C CA . GLU C 1 600 ? 58.916 -25.279 50.483 1.00 45.83 600 GLU C CA 1
ATOM 14363 C C . GLU C 1 600 ? 58.766 -24.217 51.574 1.00 46.37 600 GLU C C 1
ATOM 14364 O O . GLU C 1 600 ? 59.690 -23.986 52.360 1.00 47.23 600 GLU C O 1
ATOM 14370 N N . LEU C 1 601 ? 57.592 -23.612 51.662 1.00 45.38 601 LEU C N 1
ATOM 14371 C CA . LEU C 1 601 ? 57.373 -22.534 52.596 1.00 45.93 601 LEU C CA 1
ATOM 14372 C C . LEU C 1 601 ? 56.488 -22.984 53.736 1.00 47.21 601 LEU C C 1
ATOM 14373 O O . LEU C 1 601 ? 55.374 -23.480 53.516 1.00 47.28 601 LEU C O 1
ATOM 14378 N N . VAL C 1 602 ? 56.995 -22.822 54.965 1.00 48.12 602 VAL C N 1
ATOM 14379 C CA . VAL C 1 602 ? 56.241 -23.193 56.148 1.00 48.16 602 VAL C CA 1
ATOM 14380 C C . VAL C 1 602 ? 56.021 -21.964 57.006 1.00 48.42 602 VAL C C 1
ATOM 14381 O O . VAL C 1 602 ? 56.981 -21.408 57.494 1.00 49.05 602 VAL C O 1
ATOM 14385 N N . CYS C 1 603 ? 54.778 -21.533 57.213 1.00 48.80 603 CYS C N 1
ATOM 14386 C CA . CYS C 1 603 ? 54.551 -20.422 58.149 1.00 49.43 603 CYS C CA 1
ATOM 14387 C C . CYS C 1 603 ? 54.009 -20.939 59.449 1.00 49.76 603 CYS C C 1
ATOM 14388 O O . CYS C 1 603 ? 52.893 -21.414 59.526 1.00 51.26 603 CYS C O 1
ATOM 14391 N N . SER C 1 604 ? 54.836 -20.852 60.467 1.00 49.92 604 SER C N 1
ATOM 14392 C CA . SER C 1 604 ? 54.588 -21.458 61.740 1.00 50.91 604 SER C CA 1
ATOM 14393 C C . SER C 1 604 ? 54.126 -20.418 62.739 1.00 51.89 604 SER C C 1
ATOM 14394 O O . SER C 1 604 ? 54.884 -19.549 63.153 1.00 52.40 604 SER C O 1
ATOM 14397 N N . GLN C 1 605 ? 52.861 -20.507 63.104 1.00 53.22 605 GLN C N 1
ATOM 14398 C CA . GLN C 1 605 ? 52.266 -19.716 64.157 1.00 54.18 605 GLN C CA 1
ATOM 14399 C C . GLN C 1 605 ? 52.854 -20.087 65.543 1.00 55.26 605 GLN C C 1
ATOM 14400 O O . GLN C 1 605 ? 53.103 -19.209 66.353 1.00 55.26 605 GLN C O 1
ATOM 14406 N N . GLU C 1 606 ? 53.103 -21.377 65.781 1.00 56.00 606 GLU C N 1
ATOM 14407 C CA . GLU C 1 606 ? 53.566 -21.862 67.074 1.00 56.80 606 GLU C CA 1
ATOM 14408 C C . GLU C 1 606 ? 55.076 -21.649 67.297 1.00 56.32 606 GLU C C 1
ATOM 14409 O O . GLU C 1 606 ? 55.576 -21.781 68.424 1.00 55.84 606 GLU C O 1
ATOM 14415 N N . ASN C 1 607 ? 55.798 -21.342 66.218 1.00 55.49 607 ASN C N 1
ATOM 14416 C CA . ASN C 1 607 ? 57.217 -21.025 66.296 1.00 54.56 607 ASN C CA 1
ATOM 14417 C C . ASN C 1 607 ? 57.538 -19.568 66.013 1.00 53.78 607 ASN C C 1
ATOM 14418 O O . ASN C 1 607 ? 58.617 -19.126 66.355 1.00 55.26 607 ASN C O 1
ATOM 14423 N N . GLY C 1 608 ? 56.617 -18.842 65.370 1.00 53.25 608 GLY C N 1
ATOM 14424 C CA . GLY C 1 608 ? 56.794 -17.446 64.999 1.00 51.32 608 GLY C CA 1
ATOM 14425 C C . GLY C 1 608 ? 57.888 -17.254 63.967 1.00 51.20 608 GLY C C 1
ATOM 14426 O O . GLY C 1 608 ? 58.622 -16.238 64.006 1.00 51.09 608 GLY C O 1
ATOM 14427 N N . THR C 1 609 ? 58.046 -18.252 63.080 1.00 49.73 609 THR C N 1
ATOM 14428 C CA . THR C 1 609 ? 59.040 -18.201 62.040 1.00 48.60 609 THR C CA 1
ATOM 14429 C C . THR C 1 609 ? 58.389 -18.591 60.714 1.00 47.85 609 THR C C 1
ATOM 14430 O O . THR C 1 609 ? 57.398 -19.312 60.728 1.00 47.91 609 THR C O 1
ATOM 14434 N N . VAL C 1 610 ? 58.954 -18.104 59.594 1.00 46.27 610 VAL C N 1
ATOM 14435 C CA . VAL C 1 610 ? 58.730 -18.565 58.253 1.00 44.21 610 VAL C CA 1
ATOM 14436 C C . VAL C 1 610 ? 60.024 -19.284 57.772 1.00 46.20 610 VAL C C 1
ATOM 14437 O O . VAL C 1 610 ? 61.132 -18.711 57.763 1.00 45.00 610 VAL C O 1
ATOM 14441 N N . GLN C 1 611 ? 59.892 -20.560 57.392 1.00 46.67 611 GLN C N 1
ATOM 14442 C CA . GLN C 1 611 ? 60.991 -21.278 56.733 1.00 46.88 611 GLN C CA 1
ATOM 14443 C C . GLN C 1 611 ? 60.725 -21.523 55.229 1.00 46.33 611 GLN C C 1
ATOM 14444 O O . GLN C 1 611 ? 59.597 -21.761 54.789 1.00 45.85 611 GLN C O 1
ATOM 14450 N N . ILE C 1 612 ? 61.799 -21.374 54.466 1.00 46.50 612 ILE C N 1
ATOM 14451 C CA . ILE C 1 612 ? 61.889 -21.701 53.063 1.00 46.20 612 ILE C CA 1
ATOM 14452 C C . ILE C 1 612 ? 62.931 -22.782 53.049 1.00 47.78 612 ILE C C 1
ATOM 14453 O O . ILE C 1 612 ? 64.036 -22.629 53.616 1.00 47.38 612 ILE C O 1
ATOM 14458 N N . LYS C 1 613 ? 62.553 -23.918 52.450 1.00 49.18 613 LYS C N 1
ATOM 14459 C CA . LYS C 1 613 ? 63.388 -25.141 52.435 1.00 49.52 613 LYS C CA 1
ATOM 14460 C C . LYS C 1 613 ? 64.121 -25.392 53.737 1.00 49.01 613 LYS C C 1
ATOM 14461 O O . LYS C 1 613 ? 65.311 -25.609 53.732 1.00 49.91 613 LYS C O 1
ATOM 14467 N N . GLY C 1 614 ? 63.394 -25.400 54.843 1.00 49.03 614 GLY C N 1
ATOM 14468 C CA . GLY C 1 614 ? 63.971 -25.711 56.145 1.00 49.19 614 GLY C CA 1
ATOM 14469 C C . GLY C 1 614 ? 64.870 -24.665 56.817 1.00 49.41 614 GLY C C 1
ATOM 14470 O O . GLY C 1 614 ? 65.240 -24.856 57.952 1.00 50.45 614 GLY C O 1
ATOM 14471 N N . GLU C 1 615 ? 65.219 -23.577 56.125 1.00 48.81 615 GLU C N 1
ATOM 14472 C CA . GLU C 1 615 ? 65.920 -22.435 56.708 1.00 48.06 615 GLU C CA 1
ATOM 14473 C C . GLU C 1 615 ? 65.063 -21.194 56.965 1.00 46.57 615 GLU C C 1
ATOM 14474 O O . GLU C 1 615 ? 64.304 -20.720 56.098 1.00 45.52 615 GLU C O 1
ATOM 14480 N N . THR C 1 616 ? 65.253 -20.655 58.164 1.00 45.55 616 THR C N 1
ATOM 14481 C CA . THR C 1 616 ? 64.519 -19.511 58.666 1.00 44.93 616 THR C CA 1
ATOM 14482 C C . THR C 1 616 ? 64.864 -18.275 57.884 1.00 44.86 616 THR C C 1
ATOM 14483 O O . THR C 1 616 ? 66.061 -17.922 57.725 1.00 45.65 616 THR C O 1
ATOM 14487 N N . VAL C 1 617 ? 63.813 -17.657 57.391 1.00 43.40 617 VAL C N 1
ATOM 14488 C CA . VAL C 1 617 ? 63.860 -16.426 56.625 1.00 43.65 617 VAL C CA 1
ATOM 14489 C C . VAL C 1 617 ? 63.139 -15.288 57.370 1.00 44.23 617 VAL C C 1
ATOM 14490 O O . VAL C 1 617 ? 63.606 -14.155 57.339 1.00 45.68 617 VAL C O 1
ATOM 14494 N N . TYR C 1 618 ? 62.012 -15.545 58.021 1.00 43.77 618 TYR C N 1
ATOM 14495 C CA . TYR C 1 618 ? 61.423 -14.484 58.821 1.00 43.81 618 TYR C CA 1
ATOM 14496 C C . TYR C 1 618 ? 61.158 -14.938 60.235 1.00 45.19 618 TYR C C 1
ATOM 14497 O O . TYR C 1 618 ? 60.971 -16.170 60.465 1.00 44.81 618 TYR C O 1
ATOM 14506 N N . LYS C 1 619 ? 61.303 -13.990 61.182 1.00 44.27 619 LYS C N 1
ATOM 14507 C CA . LYS C 1 619 ? 60.926 -14.180 62.592 1.00 45.34 619 LYS C CA 1
ATOM 14508 C C . LYS C 1 619 ? 59.988 -13.046 63.019 1.00 45.55 619 LYS C C 1
ATOM 14509 O O . LYS C 1 619 ? 60.127 -11.917 62.523 1.00 45.89 619 LYS C O 1
ATOM 14515 N N . VAL C 1 620 ? 59.079 -13.329 63.956 1.00 45.12 620 VAL C N 1
ATOM 14516 C CA . VAL C 1 620 ? 58.240 -12.295 64.549 1.00 45.70 620 VAL C CA 1
ATOM 14517 C C . VAL C 1 620 ? 59.207 -11.267 65.111 1.00 45.48 620 VAL C C 1
ATOM 14518 O O . VAL C 1 620 ? 60.263 -11.652 65.609 1.00 45.60 620 VAL C O 1
ATOM 14522 N N . THR C 1 621 ? 58.890 -9.981 64.914 1.00 45.86 621 THR C N 1
ATOM 14523 C CA . THR C 1 621 ? 59.691 -8.843 65.400 1.00 47.49 621 THR C CA 1
ATOM 14524 C C . THR C 1 621 ? 60.777 -8.395 64.434 1.00 47.49 621 THR C C 1
ATOM 14525 O O . THR C 1 621 ? 61.351 -7.320 64.630 1.00 46.80 621 THR C O 1
ATOM 14529 N N . ASP C 1 622 ? 61.075 -9.209 63.409 1.00 47.07 622 ASP C N 1
ATOM 14530 C CA . ASP C 1 622 ? 62.002 -8.809 62.362 1.00 46.18 622 ASP C CA 1
ATOM 14531 C C . ASP C 1 622 ? 61.419 -7.619 61.646 1.00 46.23 622 ASP C C 1
ATOM 14532 O O . ASP C 1 622 ? 60.212 -7.534 61.423 1.00 45.76 622 ASP C O 1
ATOM 14537 N N . VAL C 1 623 ? 62.285 -6.744 61.190 1.00 45.76 623 VAL C N 1
ATOM 14538 C CA . VAL C 1 623 ? 61.865 -5.670 60.334 1.00 45.61 623 VAL C CA 1
ATOM 14539 C C . VAL C 1 623 ? 62.324 -6.020 58.902 1.00 45.68 623 VAL C C 1
ATOM 14540 O O . VAL C 1 623 ? 63.440 -6.538 58.695 1.00 46.18 623 VAL C O 1
ATOM 14544 N N . ILE C 1 624 ? 61.464 -5.765 57.923 1.00 44.87 624 ILE C N 1
ATOM 14545 C CA . ILE C 1 624 ? 61.768 -6.040 56.520 1.00 44.70 624 ILE C CA 1
ATOM 14546 C C . ILE C 1 624 ? 61.262 -4.854 55.739 1.00 45.33 624 ILE C C 1
ATOM 14547 O O . ILE C 1 624 ? 60.639 -4.031 56.319 1.00 48.46 624 ILE C O 1
ATOM 14552 N N . ASP C 1 625 ? 61.468 -4.766 54.436 1.00 46.30 625 ASP C N 1
ATOM 14553 C CA . ASP C 1 625 ? 60.862 -3.685 53.661 1.00 47.19 625 ASP C CA 1
ATOM 14554 C C . ASP C 1 625 ? 59.781 -4.270 52.816 1.00 47.19 625 ASP C C 1
ATOM 14555 O O . ASP C 1 625 ? 59.912 -5.393 52.428 1.00 48.05 625 ASP C O 1
ATOM 14560 N N . VAL C 1 626 ? 58.700 -3.515 52.578 1.00 47.20 626 VAL C N 1
ATOM 14561 C CA . VAL C 1 626 ? 57.503 -3.989 51.890 1.00 46.22 626 VAL C CA 1
ATOM 14562 C C . VAL C 1 626 ? 56.977 -2.928 50.928 1.00 47.23 626 VAL C C 1
ATOM 14563 O O . VAL C 1 626 ? 57.305 -1.757 51.056 1.00 49.31 626 VAL C O 1
ATOM 14567 N N . THR C 1 627 ? 56.266 -3.342 49.904 1.00 47.16 627 THR C N 1
ATOM 14568 C CA . THR C 1 627 ? 55.544 -2.396 49.081 1.00 49.68 627 THR C CA 1
ATOM 14569 C C . THR C 1 627 ? 54.085 -2.660 49.419 1.00 48.83 627 THR C C 1
ATOM 14570 O O . THR C 1 627 ? 53.754 -3.736 49.937 1.00 48.38 627 THR C O 1
ATOM 14574 N N . ILE C 1 628 ? 53.227 -1.695 49.145 1.00 48.77 628 ILE C N 1
ATOM 14575 C CA . ILE C 1 628 ? 51.803 -1.851 49.362 1.00 48.83 628 ILE C CA 1
ATOM 14576 C C . ILE C 1 628 ? 51.216 -2.350 48.041 1.00 49.46 628 ILE C C 1
ATOM 14577 O O . ILE C 1 628 ? 51.215 -1.601 47.037 1.00 50.38 628 ILE C O 1
ATOM 14582 N N . ALA C 1 629 ? 50.701 -3.585 48.047 1.00 48.60 629 ALA C N 1
ATOM 14583 C CA . ALA C 1 629 ? 50.116 -4.178 46.840 1.00 47.99 629 ALA C CA 1
ATOM 14584 C C . ALA C 1 629 ? 48.671 -3.760 46.639 1.00 48.37 629 ALA C C 1
ATOM 14585 O O . ALA C 1 629 ? 48.257 -3.531 45.537 1.00 48.46 629 ALA C O 1
ATOM 14587 N N . GLU C 1 630 ? 47.877 -3.718 47.701 1.00 49.19 630 GLU C N 1
ATOM 14588 C CA . GLU C 1 630 ? 46.560 -3.108 47.622 1.00 50.62 630 GLU C CA 1
ATOM 14589 C C . GLU C 1 630 ? 46.003 -2.597 48.944 1.00 49.60 630 GLU C C 1
ATOM 14590 O O . GLU C 1 630 ? 46.429 -3.009 50.034 1.00 48.85 630 GLU C O 1
ATOM 14596 N N . VAL C 1 631 ? 45.060 -1.666 48.813 1.00 49.50 631 VAL C N 1
ATOM 14597 C CA . VAL C 1 631 ? 44.272 -1.118 49.897 1.00 50.16 631 VAL C CA 1
ATOM 14598 C C . VAL C 1 631 ? 42.832 -1.269 49.489 1.00 51.24 631 VAL C C 1
ATOM 14599 O O . VAL C 1 631 ? 42.390 -0.644 48.550 1.00 51.73 631 VAL C O 1
ATOM 14603 N N . ARG C 1 632 ? 42.090 -2.129 50.162 1.00 52.30 632 ARG C N 1
ATOM 14604 C CA . ARG C 1 632 ? 40.688 -2.307 49.810 1.00 52.77 632 ARG C CA 1
ATOM 14605 C C . ARG C 1 632 ? 39.885 -1.441 50.756 1.00 54.00 632 ARG C C 1
ATOM 14606 O O . ARG C 1 632 ? 39.711 -1.795 51.932 1.00 53.81 632 ARG C O 1
ATOM 14622 N N . GLU C 1 634 ? 36.803 -0.806 50.956 1.00 58.51 634 GLU C N 1
ATOM 14623 C CA . GLU C 1 634 ? 35.585 -1.356 51.470 1.00 59.10 634 GLU C CA 1
ATOM 14624 C C . GLU C 1 634 ? 35.768 -1.957 52.831 1.00 57.57 634 GLU C C 1
ATOM 14625 O O . GLU C 1 634 ? 34.956 -1.735 53.718 1.00 58.70 634 GLU C O 1
ATOM 14631 N N . THR C 1 635 ? 36.832 -2.726 52.993 1.00 56.49 635 THR C N 1
ATOM 14632 C CA . THR C 1 635 ? 37.135 -3.395 54.263 1.00 54.15 635 THR C CA 1
ATOM 14633 C C . THR C 1 635 ? 38.204 -2.616 55.052 1.00 52.47 635 THR C C 1
ATOM 14634 O O . THR C 1 635 ? 38.396 -2.888 56.239 1.00 51.20 635 THR C O 1
ATOM 14638 N N . ARG C 1 636 ? 38.877 -1.668 54.379 1.00 50.58 636 ARG C N 1
ATOM 14639 C CA . ARG C 1 636 ? 40.054 -0.967 54.893 1.00 49.67 636 ARG C CA 1
ATOM 14640 C C . ARG C 1 636 ? 41.247 -1.947 55.170 1.00 50.07 636 ARG C C 1
ATOM 14641 O O . ARG C 1 636 ? 42.139 -1.622 55.953 1.00 50.04 636 ARG C O 1
ATOM 14649 N N . SER C 1 637 ? 41.274 -3.118 54.528 1.00 49.29 637 SER C N 1
ATOM 14650 C CA . SER C 1 637 ? 42.393 -4.037 54.659 1.00 49.72 637 SER C CA 1
ATOM 14651 C C . SER C 1 637 ? 43.526 -3.625 53.739 1.00 48.51 637 SER C C 1
ATOM 14652 O O . SER C 1 637 ? 43.298 -3.109 52.650 1.00 49.70 637 SER C O 1
ATOM 14655 N N . ILE C 1 638 ? 44.746 -3.839 54.205 1.00 46.44 638 ILE C N 1
ATOM 14656 C CA . ILE C 1 638 ? 45.929 -3.517 53.455 1.00 45.07 638 ILE C CA 1
ATOM 14657 C C . ILE C 1 638 ? 46.733 -4.770 53.193 1.00 45.96 638 ILE C C 1
ATOM 14658 O O . ILE C 1 638 ? 47.035 -5.535 54.116 1.00 45.52 638 ILE C O 1
ATOM 14663 N N . ILE C 1 639 ? 47.024 -5.012 51.909 1.00 46.52 639 ILE C N 1
ATOM 14664 C CA . ILE C 1 639 ? 47.883 -6.123 51.515 1.00 46.54 639 ILE C CA 1
ATOM 14665 C C . ILE C 1 639 ? 49.267 -5.569 51.170 1.00 46.64 639 ILE C C 1
ATOM 14666 O O . ILE C 1 639 ? 49.392 -4.637 50.335 1.00 46.59 639 ILE C O 1
ATOM 14671 N N . ALA C 1 640 ? 50.302 -6.167 51.762 1.00 44.98 640 ALA C N 1
ATOM 14672 C CA . ALA C 1 640 ? 51.682 -5.748 51.502 1.00 43.94 640 ALA C CA 1
ATOM 14673 C C . ALA C 1 640 ? 52.435 -6.882 50.839 1.00 44.00 640 ALA C C 1
ATOM 14674 O O . ALA C 1 640 ? 51.966 -7.978 50.862 1.00 44.09 640 ALA C O 1
ATOM 14676 N N . ARG C 1 641 ? 53.590 -6.602 50.244 1.00 44.20 641 ARG C N 1
ATOM 14677 C CA . ARG C 1 641 ? 54.442 -7.586 49.636 1.00 46.07 641 ARG C CA 1
ATOM 14678 C C . ARG C 1 641 ? 55.923 -7.298 49.987 1.00 46.84 641 ARG C C 1
ATOM 14679 O O . ARG C 1 641 ? 56.312 -6.156 49.942 1.00 46.91 641 ARG C O 1
ATOM 14687 N N . PRO C 1 642 ? 56.755 -8.337 50.258 1.00 46.98 642 PRO C N 1
ATOM 14688 C CA . PRO C 1 642 ? 58.141 -7.971 50.527 1.00 49.10 642 PRO C CA 1
ATOM 14689 C C . PRO C 1 642 ? 58.775 -7.356 49.310 1.00 50.16 642 PRO C C 1
ATOM 14690 O O . PRO C 1 642 ? 58.301 -7.545 48.198 1.00 50.42 642 PRO C O 1
ATOM 14694 N N . VAL C 1 643 ? 59.829 -6.589 49.548 1.00 52.15 643 VAL C N 1
ATOM 14695 C CA . VAL C 1 643 ? 60.630 -6.029 48.485 1.00 53.30 643 VAL C CA 1
ATOM 14696 C C . VAL C 1 643 ? 61.458 -7.158 47.850 1.00 53.99 643 VAL C C 1
ATOM 14697 O O . VAL C 1 643 ? 62.099 -7.979 48.562 1.00 53.88 643 VAL C O 1
ATOM 14701 N N . ALA C 1 644 ? 61.420 -7.192 46.517 1.00 54.16 644 ALA C N 1
ATOM 14702 C CA . ALA C 1 644 ? 62.169 -8.193 45.736 1.00 55.31 644 ALA C CA 1
ATOM 14703 C C . ALA C 1 644 ? 63.675 -7.974 45.867 1.00 54.78 644 ALA C C 1
ATOM 14704 O O . ALA C 1 644 ? 64.172 -6.903 45.484 1.00 55.15 644 ALA C O 1
ATOM 14706 N N . ASN D 1 5 ? -7.433 127.466 27.409 1.00 48.35 5 ASN D N 1
ATOM 14707 C CA . ASN D 1 5 ? -8.225 126.991 26.123 1.00 48.08 5 ASN D CA 1
ATOM 14708 C C . ASN D 1 5 ? -7.320 126.348 25.012 1.00 48.06 5 ASN D C 1
ATOM 14709 O O . ASN D 1 5 ? -6.391 125.572 25.357 1.00 48.46 5 ASN D O 1
ATOM 14714 N N . PRO D 1 6 ? -7.576 126.615 23.693 1.00 47.61 6 PRO D N 1
ATOM 14715 C CA . PRO D 1 6 ? -6.582 126.106 22.734 1.00 47.51 6 PRO D CA 1
ATOM 14716 C C . PRO D 1 6 ? -5.459 127.097 22.328 1.00 47.10 6 PRO D C 1
ATOM 14717 O O . PRO D 1 6 ? -4.298 126.642 22.158 1.00 47.45 6 PRO D O 1
ATOM 14721 N N . LEU D 1 7 ? -5.782 128.415 22.173 1.00 46.77 7 LEU D N 1
ATOM 14722 C CA . LEU D 1 7 ? -4.721 129.454 21.944 1.00 46.40 7 LEU D CA 1
ATOM 14723 C C . LEU D 1 7 ? -3.554 129.246 22.967 1.00 46.06 7 LEU D C 1
ATOM 14724 O O . LEU D 1 7 ? -2.313 129.314 22.620 1.00 46.50 7 LEU D O 1
ATOM 14729 N N . LEU D 1 8 ? -3.998 129.416 24.250 1.00 45.03 8 LEU D N 1
ATOM 14730 C CA . LEU D 1 8 ? -3.105 129.158 25.367 1.00 44.32 8 LEU D CA 1
ATOM 14731 C C . LEU D 1 8 ? -2.256 127.950 25.071 1.00 44.72 8 LEU D C 1
ATOM 14732 O O . LEU D 1 8 ? -1.022 127.999 25.138 1.00 45.94 8 LEU D O 1
ATOM 14737 N N . ALA D 1 9 ? -2.934 126.846 24.741 1.00 44.18 9 ALA D N 1
ATOM 14738 C CA . ALA D 1 9 ? -2.304 125.583 24.536 1.00 42.56 9 ALA D CA 1
ATOM 14739 C C . ALA D 1 9 ? -1.228 125.667 23.442 1.00 41.73 9 ALA D C 1
ATOM 14740 O O . ALA D 1 9 ? -0.165 125.032 23.571 1.00 42.20 9 ALA D O 1
ATOM 14742 N N . GLN D 1 10 ? -1.527 126.415 22.384 1.00 40.47 10 GLN D N 1
ATOM 14743 C CA . GLN D 1 10 ? -0.605 126.789 21.295 1.00 40.60 10 GLN D CA 1
ATOM 14744 C C . GLN D 1 10 ? 0.670 127.531 21.807 1.00 40.05 10 GLN D C 1
ATOM 14745 O O . GLN D 1 10 ? 1.834 127.191 21.413 1.00 40.04 10 GLN D O 1
ATOM 14751 N N . LEU D 1 11 ? 0.440 128.553 22.659 1.00 40.18 11 LEU D N 1
ATOM 14752 C CA . LEU D 1 11 ? 1.546 129.401 23.158 1.00 39.47 11 LEU D CA 1
ATOM 14753 C C . LEU D 1 11 ? 2.410 128.575 24.049 1.00 39.16 11 LEU D C 1
ATOM 14754 O O . LEU D 1 11 ? 3.623 128.498 23.821 1.00 40.21 11 LEU D O 1
ATOM 14759 N N . LYS D 1 12 ? 1.800 127.880 25.018 1.00 38.80 12 LYS D N 1
ATOM 14760 C CA . LYS D 1 12 ? 2.527 126.827 25.817 1.00 37.29 12 LYS D CA 1
ATOM 14761 C C . LYS D 1 12 ? 3.308 125.804 25.013 1.00 36.15 12 LYS D C 1
ATOM 14762 O O . LYS D 1 12 ? 4.339 125.189 25.537 1.00 34.45 12 LYS D O 1
ATOM 14768 N N . GLN D 1 13 ? 2.805 125.584 23.780 1.00 35.89 13 GLN D N 1
ATOM 14769 C CA . GLN D 1 13 ? 3.325 124.478 22.949 1.00 36.19 13 GLN D CA 1
ATOM 14770 C C . GLN D 1 13 ? 4.523 125.035 22.216 1.00 34.68 13 GLN D C 1
ATOM 14771 O O . GLN D 1 13 ? 5.523 124.357 22.062 1.00 33.36 13 GLN D O 1
ATOM 14777 N N . GLN D 1 14 ? 4.416 126.303 21.785 1.00 34.63 14 GLN D N 1
ATOM 14778 C CA . GLN D 1 14 ? 5.570 126.975 21.169 1.00 34.07 14 GLN D CA 1
ATOM 14779 C C . GLN D 1 14 ? 6.650 127.225 22.205 1.00 34.13 14 GLN D C 1
ATOM 14780 O O . GLN D 1 14 ? 8.024 126.777 21.926 1.00 35.23 14 GLN D O 1
ATOM 14786 N N . LEU D 1 15 ? 6.071 127.757 23.454 1.00 34.00 15 LEU D N 1
ATOM 14787 C CA . LEU D 1 15 ? 7.066 127.767 24.595 1.00 33.26 15 LEU D CA 1
ATOM 14788 C C . LEU D 1 15 ? 7.738 126.449 24.903 1.00 32.42 15 LEU D C 1
ATOM 14789 O O . LEU D 1 15 ? 8.957 126.420 25.152 1.00 33.19 15 LEU D O 1
ATOM 14794 N N . HIS D 1 16 ? 6.978 125.343 24.928 1.00 31.94 16 HIS D N 1
ATOM 14795 C CA . HIS D 1 16 ? 7.595 124.057 25.313 1.00 31.00 16 HIS D CA 1
ATOM 14796 C C . HIS D 1 16 ? 8.725 123.603 24.365 1.00 30.89 16 HIS D C 1
ATOM 14797 O O . HIS D 1 16 ? 9.707 122.920 24.803 1.00 29.81 16 HIS D O 1
ATOM 14804 N N . SER D 1 17 ? 8.583 123.945 23.078 1.00 30.68 17 SER D N 1
ATOM 14805 C CA . SER D 1 17 ? 9.525 123.472 22.088 1.00 33.24 17 SER D CA 1
ATOM 14806 C C . SER D 1 17 ? 10.834 124.270 21.987 1.00 34.59 17 SER D C 1
ATOM 14807 O O . SER D 1 17 ? 11.892 123.719 21.651 1.00 35.36 17 SER D O 1
ATOM 14810 N N . GLN D 1 18 ? 10.762 125.526 22.394 1.00 36.23 18 GLN D N 1
ATOM 14811 C CA . GLN D 1 18 ? 11.869 126.463 22.443 1.00 37.67 18 GLN D CA 1
ATOM 14812 C C . GLN D 1 18 ? 12.811 126.186 23.587 1.00 38.83 18 GLN D C 1
ATOM 14813 O O . GLN D 1 18 ? 13.957 126.621 23.559 1.00 39.37 18 GLN D O 1
ATOM 14815 N N . THR D 1 19 ? 12.341 125.518 24.630 1.00 40.30 19 THR D N 1
ATOM 14816 C CA . THR D 1 19 ? 13.210 125.274 25.774 1.00 42.84 19 THR D CA 1
ATOM 14817 C C . THR D 1 19 ? 14.538 124.597 25.321 1.00 44.63 19 THR D C 1
ATOM 14818 O O . THR D 1 19 ? 14.528 123.702 24.446 1.00 44.16 19 THR D O 1
ATOM 14822 N N . PRO D 1 20 ? 15.681 125.053 25.893 1.00 46.03 20 PRO D N 1
ATOM 14823 C CA . PRO D 1 20 ? 17.014 124.495 25.685 1.00 46.47 20 PRO D CA 1
ATOM 14824 C C . PRO D 1 20 ? 17.160 123.041 26.088 1.00 47.06 20 PRO D C 1
ATOM 14825 O O . PRO D 1 20 ? 16.953 122.675 27.251 1.00 47.50 20 PRO D O 1
ATOM 14829 N N . ARG D 1 21 ? 17.545 122.222 25.118 1.00 47.61 21 ARG D N 1
ATOM 14830 C CA . ARG D 1 21 ? 17.782 120.798 25.338 1.00 47.75 21 ARG D CA 1
ATOM 14831 C C . ARG D 1 21 ? 19.126 120.401 24.756 1.00 48.75 21 ARG D C 1
ATOM 14832 O O . ARG D 1 21 ? 19.742 121.184 24.028 1.00 49.01 21 ARG D O 1
ATOM 14840 N N . ALA D 1 22 ? 19.558 119.173 25.046 1.00 49.85 22 ALA D N 1
ATOM 14841 C CA . ALA D 1 22 ? 20.857 118.686 24.633 1.00 50.85 22 ALA D CA 1
ATOM 14842 C C . ALA D 1 22 ? 20.865 117.167 24.524 1.00 52.08 22 ALA D C 1
ATOM 14843 O O . ALA D 1 22 ? 20.552 116.459 25.484 1.00 52.39 22 ALA D O 1
ATOM 14845 N N . GLU D 1 23 ? 21.222 116.678 23.341 1.00 53.00 23 GLU D N 1
ATOM 14846 C CA . GLU D 1 23 ? 21.239 115.250 23.034 1.00 53.38 23 GLU D CA 1
ATOM 14847 C C . GLU D 1 23 ? 22.503 114.645 23.607 1.00 53.00 23 GLU D C 1
ATOM 14848 O O . GLU D 1 23 ? 23.489 115.347 23.741 1.00 53.50 23 GLU D O 1
ATOM 14854 N N . GLY D 1 24 ? 22.490 113.361 23.964 1.00 52.46 24 GLY D N 1
ATOM 14855 C CA . GLY D 1 24 ? 23.695 112.747 24.506 1.00 51.70 24 GLY D CA 1
ATOM 14856 C C . GLY D 1 24 ? 23.593 111.368 25.121 1.00 51.29 24 GLY D C 1
ATOM 14857 O O . GLY D 1 24 ? 22.567 110.708 25.022 1.00 51.39 24 GLY D O 1
ATOM 14858 N N . VAL D 1 25 ? 24.675 110.960 25.780 1.00 51.11 25 VAL D N 1
ATOM 14859 C CA . VAL D 1 25 ? 24.817 109.636 26.387 1.00 50.76 25 VAL D CA 1
ATOM 14860 C C . VAL D 1 25 ? 25.141 109.844 27.826 1.00 51.01 25 VAL D C 1
ATOM 14861 O O . VAL D 1 25 ? 25.919 110.707 28.137 1.00 50.72 25 VAL D O 1
ATOM 14865 N N . VAL D 1 26 ? 24.521 109.070 28.702 1.00 52.68 26 VAL D N 1
ATOM 14866 C CA . VAL D 1 26 ? 24.776 109.164 30.134 1.00 55.07 26 VAL D CA 1
ATOM 14867 C C . VAL D 1 26 ? 26.050 108.399 30.469 1.00 57.34 26 VAL D C 1
ATOM 14868 O O . VAL D 1 26 ? 26.183 107.234 30.145 1.00 57.91 26 VAL D O 1
ATOM 14872 N N . LYS D 1 27 ? 27.006 109.099 31.067 1.00 61.04 27 LYS D N 1
ATOM 14873 C CA . LYS D 1 27 ? 28.178 108.502 31.703 1.00 64.68 27 LYS D CA 1
ATOM 14874 C C . LYS D 1 27 ? 28.007 108.628 33.220 1.00 66.87 27 LYS D C 1
ATOM 14875 O O . LYS D 1 27 ? 27.874 109.731 33.763 1.00 66.15 27 LYS D O 1
ATOM 14881 N N . ALA D 1 28 ? 27.958 107.477 33.891 1.00 70.66 28 ALA D N 1
ATOM 14882 C CA . ALA D 1 28 ? 27.835 107.447 35.350 1.00 74.05 28 ALA D CA 1
ATOM 14883 C C . ALA D 1 28 ? 29.228 107.409 36.055 1.00 76.38 28 ALA D C 1
ATOM 14884 O O . ALA D 1 28 ? 30.210 106.844 35.522 1.00 76.40 28 ALA D O 1
ATOM 14886 N N . THR D 1 29 ? 29.298 108.071 37.216 1.00 79.61 29 THR D N 1
ATOM 14887 C CA . THR D 1 29 ? 30.419 107.966 38.173 1.00 81.67 29 THR D CA 1
ATOM 14888 C C . THR D 1 29 ? 29.983 106.946 39.234 1.00 82.88 29 THR D C 1
ATOM 14889 O O . THR D 1 29 ? 28.768 106.812 39.510 1.00 82.83 29 THR D O 1
ATOM 14893 N N . GLU D 1 30 ? 30.959 106.255 39.838 1.00 83.78 30 GLU D N 1
ATOM 14894 C CA . GLU D 1 30 ? 30.719 105.448 41.050 1.00 84.45 30 GLU D CA 1
ATOM 14895 C C . GLU D 1 30 ? 29.621 106.120 41.902 1.00 84.85 30 GLU D C 1
ATOM 14896 O O . GLU D 1 30 ? 28.567 105.507 42.180 1.00 85.07 30 GLU D O 1
ATOM 14898 N N . LYS D 1 31 ? 29.852 107.393 42.244 1.00 84.91 31 LYS D N 1
ATOM 14899 C CA . LYS D 1 31 ? 28.911 108.216 43.014 1.00 84.87 31 LYS D CA 1
ATOM 14900 C C . LYS D 1 31 ? 27.505 108.317 42.398 1.00 84.73 31 LYS D C 1
ATOM 14901 O O . LYS D 1 31 ? 27.070 107.441 41.643 1.00 84.33 31 LYS D O 1
ATOM 14903 N N . GLY D 1 32 ? 26.808 109.405 42.734 1.00 85.22 32 GLY D N 1
ATOM 14904 C CA . GLY D 1 32 ? 25.390 109.611 42.372 1.00 84.82 32 GLY D CA 1
ATOM 14905 C C . GLY D 1 32 ? 25.156 110.651 41.288 1.00 84.18 32 GLY D C 1
ATOM 14906 O O . GLY D 1 32 ? 24.083 110.678 40.667 1.00 84.27 32 GLY D O 1
ATOM 14907 N N . PHE D 1 33 ? 26.154 111.511 41.078 1.00 83.21 33 PHE D N 1
ATOM 14908 C CA . PHE D 1 33 ? 26.174 112.419 39.938 1.00 82.37 33 PHE D CA 1
ATOM 14909 C C . PHE D 1 33 ? 26.832 111.705 38.748 1.00 80.81 33 PHE D C 1
ATOM 14910 O O . PHE D 1 33 ? 27.511 110.670 38.917 1.00 81.17 33 PHE D O 1
ATOM 14918 N N . GLY D 1 34 ? 26.645 112.282 37.559 1.00 78.52 34 GLY D N 1
ATOM 14919 C CA . GLY D 1 34 ? 27.149 111.737 36.306 1.00 75.39 34 GLY D CA 1
ATOM 14920 C C . GLY D 1 34 ? 27.104 112.866 35.312 1.00 73.61 34 GLY D C 1
ATOM 14921 O O . GLY D 1 34 ? 26.871 114.022 35.684 1.00 73.25 34 GLY D O 1
ATOM 14922 N N . PHE D 1 35 ? 27.305 112.544 34.044 1.00 71.78 35 PHE D N 1
ATOM 14923 C CA . PHE D 1 35 ? 27.418 113.583 33.021 1.00 70.28 35 PHE D CA 1
ATOM 14924 C C . PHE D 1 35 ? 26.573 113.213 31.840 1.00 67.78 35 PHE D C 1
ATOM 14925 O O . PHE D 1 35 ? 26.291 112.040 31.619 1.00 67.32 35 PHE D O 1
ATOM 14933 N N . LEU D 1 36 ? 26.226 114.218 31.055 1.00 65.37 36 LEU D N 1
ATOM 14934 C CA . LEU D 1 36 ? 25.618 114.011 29.767 1.00 63.70 36 LEU D CA 1
ATOM 14935 C C . LEU D 1 36 ? 26.577 114.365 28.631 1.00 63.95 36 LEU D C 1
ATOM 14936 O O . LEU D 1 36 ? 26.775 115.539 28.329 1.00 63.83 36 LEU D O 1
ATOM 14941 N N . GLU D 1 37 ? 27.151 113.347 27.994 1.00 63.97 37 GLU D N 1
ATOM 14942 C CA . GLU D 1 37 ? 28.085 113.553 26.891 1.00 64.50 37 GLU D CA 1
ATOM 14943 C C . GLU D 1 37 ? 27.467 113.785 25.515 1.00 64.54 37 GLU D C 1
ATOM 14944 O O . GLU D 1 37 ? 27.032 112.851 24.833 1.00 63.33 37 GLU D O 1
ATOM 14950 N N . VAL D 1 38 ? 27.477 115.046 25.104 1.00 65.21 38 VAL D N 1
ATOM 14951 C CA . VAL D 1 38 ? 26.923 115.432 23.835 1.00 66.35 38 VAL D CA 1
ATOM 14952 C C . VAL D 1 38 ? 28.039 115.261 22.824 1.00 67.33 38 VAL D C 1
ATOM 14953 O O . VAL D 1 38 ? 27.841 114.684 21.747 1.00 67.23 38 VAL D O 1
ATOM 14957 N N . ASP D 1 39 ? 29.221 115.743 23.212 1.00 68.64 39 ASP D N 1
ATOM 14958 C CA . ASP D 1 39 ? 30.415 115.756 22.370 1.00 70.04 39 ASP D CA 1
ATOM 14959 C C . ASP D 1 39 ? 31.678 115.297 23.143 1.00 71.02 39 ASP D C 1
ATOM 14960 O O . ASP D 1 39 ? 31.599 114.543 24.116 1.00 70.66 39 ASP D O 1
ATOM 14962 N N . ALA D 1 40 ? 32.842 115.729 22.668 1.00 72.52 40 ALA D N 1
ATOM 14963 C CA . ALA D 1 40 ? 34.099 115.545 23.385 1.00 73.36 40 ALA D CA 1
ATOM 14964 C C . ALA D 1 40 ? 34.454 116.860 24.089 1.00 73.86 40 ALA D C 1
ATOM 14965 O O . ALA D 1 40 ? 35.217 116.877 25.058 1.00 74.04 40 ALA D O 1
ATOM 14967 N N . GLN D 1 41 ? 33.876 117.952 23.591 1.00 74.25 41 GLN D N 1
ATOM 14968 C CA . GLN D 1 41 ? 34.008 119.283 24.188 1.00 74.90 41 GLN D CA 1
ATOM 14969 C C . GLN D 1 41 ? 32.716 119.636 24.953 1.00 75.09 41 GLN D C 1
ATOM 14970 O O . GLN D 1 41 ? 32.729 120.416 25.929 1.00 75.30 41 GLN D O 1
ATOM 14972 N N . LYS D 1 42 ? 31.605 119.060 24.489 1.00 74.64 42 LYS D N 1
ATOM 14973 C CA . LYS D 1 42 ? 30.283 119.371 25.017 1.00 73.88 42 LYS D CA 1
ATOM 14974 C C . LYS D 1 42 ? 29.775 118.199 25.873 1.00 73.45 42 LYS D C 1
ATOM 14975 O O . LYS D 1 42 ? 29.390 117.147 25.352 1.00 73.85 42 LYS D O 1
ATOM 14981 N N . SER D 1 43 ? 29.830 118.371 27.193 1.00 72.41 43 SER D N 1
ATOM 14982 C CA . SER D 1 43 ? 29.322 117.374 28.119 1.00 71.24 43 SER D CA 1
ATOM 14983 C C . SER D 1 43 ? 28.806 118.075 29.349 1.00 70.42 43 SER D C 1
ATOM 14984 O O . SER D 1 43 ? 29.548 118.761 30.026 1.00 69.98 43 SER D O 1
ATOM 14987 N N . TYR D 1 44 ? 27.527 117.886 29.638 1.00 69.90 44 TYR D N 1
ATOM 14988 C CA . TYR D 1 44 ? 26.880 118.540 30.772 1.00 69.38 44 TYR D CA 1
ATOM 14989 C C . TYR D 1 44 ? 27.039 117.750 32.064 1.00 68.92 44 TYR D C 1
ATOM 14990 O O . TYR D 1 44 ? 27.866 116.856 32.151 1.00 69.33 44 TYR D O 1
ATOM 14999 N N . PHE D 1 45 ? 26.261 118.093 33.071 1.00 68.21 45 PHE D N 1
ATOM 15000 C CA . PHE D 1 45 ? 26.397 117.461 34.352 1.00 67.77 45 PHE D CA 1
ATOM 15001 C C . PHE D 1 45 ? 25.009 117.046 34.748 1.00 67.15 45 PHE D C 1
ATOM 15002 O O . PHE D 1 45 ? 24.092 117.864 34.680 1.00 67.78 45 PHE D O 1
ATOM 15010 N N . ILE D 1 46 ? 24.836 115.779 35.125 1.00 66.13 46 ILE D N 1
ATOM 15011 C CA . ILE D 1 46 ? 23.555 115.344 35.645 1.00 64.84 46 ILE D CA 1
ATOM 15012 C C . ILE D 1 46 ? 23.594 115.268 37.157 1.00 65.49 46 ILE D C 1
ATOM 15013 O O . ILE D 1 46 ? 24.372 114.492 37.712 1.00 64.08 46 ILE D O 1
ATOM 15018 N N . PRO D 1 47 ? 22.762 116.117 37.814 1.00 66.55 47 PRO D N 1
ATOM 15019 C CA . PRO D 1 47 ? 22.521 116.153 39.252 1.00 67.56 47 PRO D CA 1
ATOM 15020 C C . PRO D 1 47 ? 22.345 114.754 39.858 1.00 69.11 47 PRO D C 1
ATOM 15021 O O . PRO D 1 47 ? 21.748 113.865 39.211 1.00 69.19 47 PRO D O 1
ATOM 15025 N N . PRO D 1 48 ? 22.885 114.552 41.085 1.00 69.94 48 PRO D N 1
ATOM 15026 C CA . PRO D 1 48 ? 22.833 113.285 41.822 1.00 70.30 48 PRO D CA 1
ATOM 15027 C C . PRO D 1 48 ? 21.441 112.672 42.057 1.00 70.58 48 PRO D C 1
ATOM 15028 O O . PRO D 1 48 ? 21.347 111.465 42.166 1.00 71.46 48 PRO D O 1
ATOM 15032 N N . PRO D 1 49 ? 20.376 113.466 42.180 1.00 70.54 49 PRO D N 1
ATOM 15033 C CA . PRO D 1 49 ? 19.120 112.714 42.195 1.00 70.80 49 PRO D CA 1
ATOM 15034 C C . PRO D 1 49 ? 18.540 112.391 40.800 1.00 70.59 49 PRO D C 1
ATOM 15035 O O . PRO D 1 49 ? 17.903 111.332 40.618 1.00 71.03 49 PRO D O 1
ATOM 15039 N N . GLN D 1 50 ? 18.757 113.295 39.842 1.00 69.40 50 GLN D N 1
ATOM 15040 C CA . GLN D 1 50 ? 18.251 113.175 38.470 1.00 68.13 50 GLN D CA 1
ATOM 15041 C C . GLN D 1 50 ? 18.787 111.971 37.705 1.00 67.60 50 GLN D C 1
ATOM 15042 O O . GLN D 1 50 ? 18.373 111.688 36.572 1.00 67.17 50 GLN D O 1
ATOM 15056 N N . LYS D 1 52 ? 18.923 108.911 39.197 1.00 65.90 52 LYS D N 1
ATOM 15057 C CA . LYS D 1 52 ? 18.066 107.792 39.609 1.00 65.42 52 LYS D CA 1
ATOM 15058 C C . LYS D 1 52 ? 17.028 107.488 38.510 1.00 63.84 52 LYS D C 1
ATOM 15059 O O . LYS D 1 52 ? 16.514 106.374 38.416 1.00 63.56 52 LYS D O 1
ATOM 15065 N N . LYS D 1 53 ? 16.767 108.493 37.669 1.00 62.31 53 LYS D N 1
ATOM 15066 C CA . LYS D 1 53 ? 15.853 108.400 36.527 1.00 60.39 53 LYS D CA 1
ATOM 15067 C C . LYS D 1 53 ? 16.447 107.706 35.291 1.00 58.50 53 LYS D C 1
ATOM 15068 O O . LYS D 1 53 ? 15.725 107.363 34.368 1.00 57.13 53 LYS D O 1
ATOM 15074 N N . VAL D 1 54 ? 17.761 107.539 35.239 1.00 57.11 54 VAL D N 1
ATOM 15075 C CA . VAL D 1 54 ? 18.360 107.045 34.007 1.00 56.02 54 VAL D CA 1
ATOM 15076 C C . VAL D 1 54 ? 19.385 106.015 34.337 1.00 56.33 54 VAL D C 1
ATOM 15077 O O . VAL D 1 54 ? 19.631 105.734 35.513 1.00 56.15 54 VAL D O 1
ATOM 15089 N N . HIS D 1 56 ? 23.402 104.426 33.199 1.00 55.16 56 HIS D N 1
ATOM 15090 C CA . HIS D 1 56 ? 24.658 104.664 32.542 1.00 54.60 56 HIS D CA 1
ATOM 15091 C C . HIS D 1 56 ? 24.577 104.119 31.123 1.00 53.12 56 HIS D C 1
ATOM 15092 O O . HIS D 1 56 ? 24.145 102.989 30.927 1.00 53.71 56 HIS D O 1
ATOM 15099 N N . GLY D 1 57 ? 24.969 104.915 30.138 1.00 51.53 57 GLY D N 1
ATOM 15100 C CA . GLY D 1 57 ? 24.946 104.491 28.738 1.00 49.94 57 GLY D CA 1
ATOM 15101 C C . GLY D 1 57 ? 23.626 104.724 28.029 1.00 49.14 57 GLY D C 1
ATOM 15102 O O . GLY D 1 57 ? 23.525 104.554 26.812 1.00 49.33 57 GLY D O 1
ATOM 15103 N N . ASP D 1 58 ? 22.588 105.082 28.774 1.00 48.34 58 ASP D N 1
ATOM 15104 C CA . ASP D 1 58 ? 21.354 105.494 28.120 1.00 47.21 58 ASP D CA 1
ATOM 15105 C C . ASP D 1 58 ? 21.681 106.703 27.285 1.00 47.51 58 ASP D C 1
ATOM 15106 O O . ASP D 1 58 ? 22.487 107.570 27.697 1.00 46.93 58 ASP D O 1
ATOM 15111 N N . ARG D 1 59 ? 21.046 106.749 26.116 1.00 46.90 59 ARG D N 1
ATOM 15112 C CA . ARG D 1 59 ? 21.078 107.890 25.262 1.00 46.99 59 ARG D CA 1
ATOM 15113 C C . ARG D 1 59 ? 19.820 108.702 25.504 1.00 47.12 59 ARG D C 1
ATOM 15114 O O . ARG D 1 59 ? 18.695 108.182 25.371 1.00 47.76 59 ARG D O 1
ATOM 15122 N N . ILE D 1 60 ? 19.978 109.985 25.825 1.00 46.71 60 ILE D N 1
ATOM 15123 C CA . ILE D 1 60 ? 18.802 110.796 26.191 1.00 46.16 60 ILE D CA 1
ATOM 15124 C C . ILE D 1 60 ? 18.772 112.216 25.629 1.00 46.81 60 ILE D C 1
ATOM 15125 O O . ILE D 1 60 ? 19.773 112.748 25.174 1.00 47.10 60 ILE D O 1
ATOM 15130 N N . ILE D 1 61 ? 17.597 112.815 25.696 1.00 46.91 61 ILE D N 1
ATOM 15131 C CA . ILE D 1 61 ? 17.429 114.243 25.520 1.00 47.72 61 ILE D CA 1
ATOM 15132 C C . ILE D 1 61 ? 17.231 114.746 26.935 1.00 48.22 61 ILE D C 1
ATOM 15133 O O . ILE D 1 61 ? 16.417 114.200 27.679 1.00 49.12 61 ILE D O 1
ATOM 15138 N N . ALA D 1 62 ? 18.019 115.740 27.319 1.00 48.28 62 ALA D N 1
ATOM 15139 C CA . ALA D 1 62 ? 17.851 116.411 28.587 1.00 48.75 62 ALA D CA 1
ATOM 15140 C C . ALA D 1 62 ? 17.504 117.895 28.318 1.00 49.97 62 ALA D C 1
ATOM 15141 O O . ALA D 1 62 ? 17.929 118.471 27.309 1.00 49.10 62 ALA D O 1
ATOM 15143 N N . VAL D 1 63 ? 16.686 118.474 29.208 1.00 51.71 63 VAL D N 1
ATOM 15144 C CA . VAL D 1 63 ? 16.446 119.912 29.289 1.00 52.11 63 VAL D CA 1
ATOM 15145 C C . VAL D 1 63 ? 17.620 120.477 30.044 1.00 53.66 63 VAL D C 1
ATOM 15146 O O . VAL D 1 63 ? 18.027 119.920 31.059 1.00 53.47 63 VAL D O 1
ATOM 15150 N N . ILE D 1 64 ? 18.149 121.599 29.548 1.00 56.11 64 ILE D N 1
ATOM 15151 C CA . ILE D 1 64 ? 19.395 122.178 30.060 1.00 58.18 64 ILE D CA 1
ATOM 15152 C C . ILE D 1 64 ? 19.165 123.353 30.995 1.00 59.36 64 ILE D C 1
ATOM 15153 O O . ILE D 1 64 ? 18.323 124.218 30.729 1.00 59.17 64 ILE D O 1
ATOM 15158 N N . HIS D 1 65 ? 19.912 123.351 32.102 1.00 61.32 65 HIS D N 1
ATOM 15159 C CA . HIS D 1 65 ? 19.811 124.389 33.125 1.00 63.81 65 HIS D CA 1
ATOM 15160 C C . HIS D 1 65 ? 21.117 125.201 33.271 1.00 65.60 65 HIS D C 1
ATOM 15161 O O . HIS D 1 65 ? 22.203 124.626 33.438 1.00 66.00 65 HIS D O 1
ATOM 15168 N N . SER D 1 66 ? 20.990 126.530 33.187 1.00 67.50 66 SER D N 1
ATOM 15169 C CA . SER D 1 66 ? 22.111 127.462 33.331 1.00 69.71 66 SER D CA 1
ATOM 15170 C C . SER D 1 66 ? 21.812 128.510 34.418 1.00 71.12 66 SER D C 1
ATOM 15171 O O . SER D 1 66 ? 21.984 129.727 34.198 1.00 71.50 66 SER D O 1
ATOM 15174 N N . GLU D 1 67 ? 21.357 128.036 35.579 1.00 72.70 67 GLU D N 1
ATOM 15175 C CA . GLU D 1 67 ? 20.997 128.912 36.703 1.00 74.21 67 GLU D CA 1
ATOM 15176 C C . GLU D 1 67 ? 22.227 129.581 37.331 1.00 75.15 67 GLU D C 1
ATOM 15177 O O . GLU D 1 67 ? 22.287 130.815 37.452 1.00 75.35 67 GLU D O 1
ATOM 15179 N N . LYS D 1 68 ? 23.210 128.755 37.695 1.00 76.22 68 LYS D N 1
ATOM 15180 C CA . LYS D 1 68 ? 24.406 129.203 38.412 1.00 77.04 68 LYS D CA 1
ATOM 15181 C C . LYS D 1 68 ? 25.406 129.936 37.483 1.00 77.58 68 LYS D C 1
ATOM 15182 O O . LYS D 1 68 ? 25.178 131.082 37.054 1.00 77.22 68 LYS D O 1
ATOM 15184 N N . GLU D 1 69 ? 26.524 129.263 37.211 1.00 78.21 69 GLU D N 1
ATOM 15185 C CA . GLU D 1 69 ? 27.476 129.645 36.166 1.00 78.41 69 GLU D CA 1
ATOM 15186 C C . GLU D 1 69 ? 27.776 128.336 35.456 1.00 78.09 69 GLU D C 1
ATOM 15187 O O . GLU D 1 69 ? 28.184 128.310 34.288 1.00 78.45 69 GLU D O 1
ATOM 15189 N N . ARG D 1 70 ? 27.548 127.252 36.194 1.00 77.45 70 ARG D N 1
ATOM 15190 C CA . ARG D 1 70 ? 27.674 125.889 35.686 1.00 76.88 70 ARG D CA 1
ATOM 15191 C C . ARG D 1 70 ? 26.331 125.407 35.112 1.00 75.96 70 ARG D C 1
ATOM 15192 O O . ARG D 1 70 ? 25.240 125.827 35.556 1.00 75.90 70 ARG D O 1
ATOM 15200 N N . GLU D 1 71 ? 26.420 124.523 34.126 1.00 74.26 71 GLU D N 1
ATOM 15201 C CA . GLU D 1 71 ? 25.244 124.104 33.400 1.00 72.43 71 GLU D CA 1
ATOM 15202 C C . GLU D 1 71 ? 24.806 122.711 33.842 1.00 71.36 71 GLU D C 1
ATOM 15203 O O . GLU D 1 71 ? 25.622 121.782 33.930 1.00 71.43 71 GLU D O 1
ATOM 15209 N N . SER D 1 72 ? 23.510 122.589 34.138 1.00 69.52 72 SER D N 1
ATOM 15210 C CA . SER D 1 72 ? 22.909 121.346 34.642 1.00 67.38 72 SER D CA 1
ATOM 15211 C C . SER D 1 72 ? 21.962 120.684 33.621 1.00 65.85 72 SER D C 1
ATOM 15212 O O . SER D 1 72 ? 21.186 121.371 32.947 1.00 65.53 72 SER D O 1
ATOM 15215 N N . ALA D 1 73 ? 22.037 119.355 33.509 1.00 63.65 73 ALA D N 1
ATOM 15216 C CA . ALA D 1 73 ? 21.156 118.607 32.591 1.00 61.59 73 ALA D CA 1
ATOM 15217 C C . ALA D 1 73 ? 20.017 117.876 33.326 1.00 59.72 73 ALA D C 1
ATOM 15218 O O . ALA D 1 73 ? 20.273 117.134 34.289 1.00 59.52 73 ALA D O 1
ATOM 15220 N N . GLU D 1 74 ? 18.770 118.078 32.895 1.00 56.87 74 GLU D N 1
ATOM 15221 C CA . GLU D 1 74 ? 17.702 117.210 33.415 1.00 55.20 74 GLU D CA 1
ATOM 15222 C C . GLU D 1 74 ? 17.008 116.305 32.377 1.00 53.88 74 GLU D C 1
ATOM 15223 O O . GLU D 1 74 ? 16.333 116.790 31.460 1.00 53.32 74 GLU D O 1
ATOM 15229 N N . PRO D 1 75 ? 17.154 114.977 32.556 1.00 52.62 75 PRO D N 1
ATOM 15230 C CA . PRO D 1 75 ? 16.636 113.939 31.653 1.00 51.96 75 PRO D CA 1
ATOM 15231 C C . PRO D 1 75 ? 15.164 114.084 31.432 1.00 51.48 75 PRO D C 1
ATOM 15232 O O . PRO D 1 75 ? 14.391 114.077 32.389 1.00 51.86 75 PRO D O 1
ATOM 15236 N N . GLU D 1 76 ? 14.777 114.209 30.171 1.00 50.78 76 GLU D N 1
ATOM 15237 C CA . GLU D 1 76 ? 13.400 114.364 29.826 1.00 50.46 76 GLU D CA 1
ATOM 15238 C C . GLU D 1 76 ? 12.886 113.192 29.013 1.00 50.41 76 GLU D C 1
ATOM 15239 O O . GLU D 1 76 ? 11.742 112.749 29.218 1.00 50.73 76 GLU D O 1
ATOM 15245 N N . GLU D 1 77 ? 13.706 112.721 28.072 1.00 49.34 77 GLU D N 1
ATOM 15246 C CA . GLU D 1 77 ? 13.239 111.821 27.039 1.00 49.34 77 GLU D CA 1
ATOM 15247 C C . GLU D 1 77 ? 14.257 110.731 26.726 1.00 48.70 77 GLU D C 1
ATOM 15248 O O . GLU D 1 77 ? 15.446 110.989 26.675 1.00 49.79 77 GLU D O 1
ATOM 15254 N N . LEU D 1 78 ? 13.791 109.507 26.535 1.00 47.74 78 LEU D N 1
ATOM 15255 C CA . LEU D 1 78 ? 14.686 108.400 26.223 1.00 47.36 78 LEU D CA 1
ATOM 15256 C C . LEU D 1 78 ? 14.840 108.287 24.695 1.00 47.74 78 LEU D C 1
ATOM 15257 O O . LEU D 1 78 ? 13.859 108.368 23.944 1.00 47.00 78 LEU D O 1
ATOM 15262 N N . VAL D 1 79 ? 16.085 108.151 24.233 1.00 49.05 79 VAL D N 1
ATOM 15263 C CA . VAL D 1 79 ? 16.324 107.918 22.792 1.00 49.69 79 VAL D CA 1
ATOM 15264 C C . VAL D 1 79 ? 16.544 106.437 22.568 1.00 49.38 79 VAL D C 1
ATOM 15265 O O . VAL D 1 79 ? 15.812 105.801 21.816 1.00 49.71 79 VAL D O 1
ATOM 15269 N N . GLU D 1 80 ? 17.540 105.890 23.253 1.00 49.40 80 GLU D N 1
ATOM 15270 C CA . GLU D 1 80 ? 17.815 104.459 23.219 1.00 49.22 80 GLU D CA 1
ATOM 15271 C C . GLU D 1 80 ? 18.341 104.004 24.569 1.00 48.47 80 GLU D C 1
ATOM 15272 O O . GLU D 1 80 ? 19.364 104.498 25.026 1.00 47.59 80 GLU D O 1
ATOM 15274 N N . PRO D 1 81 ? 17.625 103.069 25.219 1.00 48.17 81 PRO D N 1
ATOM 15275 C CA . PRO D 1 81 ? 18.052 102.572 26.534 1.00 47.49 81 PRO D CA 1
ATOM 15276 C C . PRO D 1 81 ? 19.289 101.735 26.378 1.00 47.92 81 PRO D C 1
ATOM 15277 O O . PRO D 1 81 ? 19.514 101.167 25.319 1.00 48.26 81 PRO D O 1
ATOM 15281 N N . PHE D 1 82 ? 20.078 101.627 27.431 1.00 48.38 82 PHE D N 1
ATOM 15282 C CA . PHE D 1 82 ? 21.296 100.851 27.358 1.00 48.84 82 PHE D CA 1
ATOM 15283 C C . PHE D 1 82 ? 20.958 99.347 27.366 1.00 49.30 82 PHE D C 1
ATOM 15284 O O . PHE D 1 82 ? 21.600 98.546 26.666 1.00 49.63 82 PHE D O 1
ATOM 15292 N N . LEU D 1 83 ? 19.933 98.987 28.150 1.00 48.90 83 LEU D N 1
ATOM 15293 C CA . LEU D 1 83 ? 19.565 97.590 28.458 1.00 47.61 83 LEU D CA 1
ATOM 15294 C C . LEU D 1 83 ? 18.181 97.298 27.888 1.00 47.38 83 LEU D C 1
ATOM 15295 O O . LEU D 1 83 ? 17.214 98.029 28.120 1.00 47.67 83 LEU D O 1
ATOM 15300 N N . THR D 1 84 ? 18.111 96.230 27.122 1.00 46.73 84 THR D N 1
ATOM 15301 C CA . THR D 1 84 ? 16.874 95.679 26.694 1.00 47.22 84 THR D CA 1
ATOM 15302 C C . THR D 1 84 ? 17.002 94.218 27.147 1.00 46.47 84 THR D C 1
ATOM 15303 O O . THR D 1 84 ? 16.505 93.871 28.237 1.00 46.53 84 THR D O 1
ATOM 15307 N N . ARG D 1 85 ? 17.695 93.384 26.354 1.00 44.62 85 ARG D N 1
ATOM 15308 C CA . ARG D 1 85 ? 18.025 92.013 26.792 1.00 43.61 85 ARG D CA 1
ATOM 15309 C C . ARG D 1 85 ? 19.437 91.958 27.342 1.00 42.78 85 ARG D C 1
ATOM 15310 O O . ARG D 1 85 ? 20.380 92.393 26.681 1.00 43.05 85 ARG D O 1
ATOM 15318 N N . PHE D 1 86 ? 19.574 91.450 28.563 1.00 42.06 86 PHE D N 1
ATOM 15319 C CA . PHE D 1 86 ? 20.849 91.435 29.267 1.00 41.04 86 PHE D CA 1
ATOM 15320 C C . PHE D 1 86 ? 21.001 90.232 30.180 1.00 41.28 86 PHE D C 1
ATOM 15321 O O . PHE D 1 86 ? 20.037 89.568 30.488 1.00 40.28 86 PHE D O 1
ATOM 15329 N N . VAL D 1 87 ? 22.242 89.983 30.610 1.00 41.80 87 VAL D N 1
ATOM 15330 C CA . VAL D 1 87 ? 22.539 88.950 31.583 1.00 41.64 87 VAL D CA 1
ATOM 15331 C C . VAL D 1 87 ? 22.997 89.494 32.904 1.00 41.71 87 VAL D C 1
ATOM 15332 O O . VAL D 1 87 ? 23.596 90.577 32.983 1.00 42.06 87 VAL D O 1
ATOM 15336 N N . GLY D 1 88 ? 22.691 88.747 33.951 1.00 41.80 88 GLY D N 1
ATOM 15337 C CA . GLY D 1 88 ? 23.052 89.154 35.281 1.00 42.82 88 GLY D CA 1
ATOM 15338 C C . GLY D 1 88 ? 22.788 88.070 36.287 1.00 43.88 88 GLY D C 1
ATOM 15339 O O . GLY D 1 88 ? 22.163 87.046 35.974 1.00 42.32 88 GLY D O 1
ATOM 15340 N N . LYS D 1 89 ? 23.286 88.308 37.503 1.00 45.53 89 LYS D N 1
ATOM 15341 C CA . LYS D 1 89 ? 23.044 87.402 38.627 1.00 47.64 89 LYS D CA 1
ATOM 15342 C C . LYS D 1 89 ? 21.900 87.875 39.478 1.00 48.69 89 LYS D C 1
ATOM 15343 O O . LYS D 1 89 ? 21.766 89.067 39.752 1.00 49.41 89 LYS D O 1
ATOM 15349 N N . VAL D 1 90 ? 21.100 86.905 39.908 1.00 50.41 90 VAL D N 1
ATOM 15350 C CA . VAL D 1 90 ? 19.903 87.147 40.706 1.00 51.73 90 VAL D CA 1
ATOM 15351 C C . VAL D 1 90 ? 20.201 87.136 42.202 1.00 52.64 90 VAL D C 1
ATOM 15352 O O . VAL D 1 90 ? 21.163 86.512 42.644 1.00 53.09 90 VAL D O 1
ATOM 15356 N N . GLN D 1 91 ? 19.401 87.878 42.960 1.00 53.56 91 GLN D N 1
ATOM 15357 C CA . GLN D 1 91 ? 19.608 88.026 44.395 1.00 55.20 91 GLN D CA 1
ATOM 15358 C C . GLN D 1 91 ? 18.264 88.295 45.067 1.00 56.95 91 GLN D C 1
ATOM 15359 O O . GLN D 1 91 ? 17.225 88.394 44.389 1.00 56.97 91 GLN D O 1
ATOM 15365 N N . GLY D 1 92 ? 18.278 88.416 46.392 1.00 58.92 92 GLY D N 1
ATOM 15366 C CA . GLY D 1 92 ? 17.042 88.615 47.140 1.00 61.79 92 GLY D CA 1
ATOM 15367 C C . GLY D 1 92 ? 16.385 87.262 47.335 1.00 64.08 92 GLY D C 1
ATOM 15368 O O . GLY D 1 92 ? 16.967 86.238 46.996 1.00 64.11 92 GLY D O 1
ATOM 15369 N N . LYS D 1 93 ? 15.176 87.240 47.879 1.00 66.90 93 LYS D N 1
ATOM 15370 C CA . LYS D 1 93 ? 14.546 85.960 48.188 1.00 69.20 93 LYS D CA 1
ATOM 15371 C C . LYS D 1 93 ? 13.058 86.052 47.908 1.00 69.93 93 LYS D C 1
ATOM 15372 O O . LYS D 1 93 ? 12.605 87.040 47.321 1.00 70.28 93 LYS D O 1
ATOM 15378 N N . ASN D 1 94 ? 12.307 85.018 48.299 1.00 70.98 94 ASN D N 1
ATOM 15379 C CA . ASN D 1 94 ? 10.825 85.056 48.292 1.00 71.71 94 ASN D CA 1
ATOM 15380 C C . ASN D 1 94 ? 10.286 85.579 46.959 1.00 71.49 94 ASN D C 1
ATOM 15381 O O . ASN D 1 94 ? 10.823 85.241 45.890 1.00 72.49 94 ASN D O 1
ATOM 15386 N N . ASP D 1 95 ? 9.252 86.412 47.020 1.00 70.89 95 ASP D N 1
ATOM 15387 C CA . ASP D 1 95 ? 8.749 87.103 45.832 1.00 69.90 95 ASP D CA 1
ATOM 15388 C C . ASP D 1 95 ? 9.814 88.056 45.333 1.00 68.56 95 ASP D C 1
ATOM 15389 O O . ASP D 1 95 ? 9.968 88.249 44.115 1.00 69.40 95 ASP D O 1
ATOM 15394 N N . ARG D 1 96 ? 10.575 88.607 46.286 1.00 66.07 96 ARG D N 1
ATOM 15395 C CA . ARG D 1 96 ? 11.441 89.759 46.064 1.00 62.96 96 ARG D CA 1
ATOM 15396 C C . ARG D 1 96 ? 12.804 89.404 45.485 1.00 61.25 96 ARG D C 1
ATOM 15397 O O . ARG D 1 96 ? 13.799 89.297 46.223 1.00 61.12 96 ARG D O 1
ATOM 15399 N N . LEU D 1 97 ? 12.845 89.216 44.166 1.00 57.95 97 LEU D N 1
ATOM 15400 C CA . LEU D 1 97 ? 14.086 88.902 43.484 1.00 54.88 97 LEU D CA 1
ATOM 15401 C C . LEU D 1 97 ? 14.521 90.123 42.729 1.00 52.93 97 LEU D C 1
ATOM 15402 O O . LEU D 1 97 ? 13.704 90.919 42.329 1.00 52.60 97 LEU D O 1
ATOM 15407 N N . ALA D 1 98 ? 15.820 90.269 42.527 1.00 51.24 98 ALA D N 1
ATOM 15408 C CA . ALA D 1 98 ? 16.347 91.426 41.797 1.00 49.29 98 ALA D CA 1
ATOM 15409 C C . ALA D 1 98 ? 17.544 90.896 41.078 1.00 47.84 98 ALA D C 1
ATOM 15410 O O . ALA D 1 98 ? 18.091 89.853 41.467 1.00 48.75 98 ALA D O 1
ATOM 15412 N N . ILE D 1 99 ? 17.954 91.596 40.035 1.00 45.98 99 ILE D N 1
ATOM 15413 C CA . ILE D 1 99 ? 19.069 91.158 39.211 1.00 43.60 99 ILE D CA 1
ATOM 15414 C C . ILE D 1 99 ? 20.047 92.292 39.000 1.00 43.84 99 ILE D C 1
ATOM 15415 O O . ILE D 1 99 ? 19.665 93.438 38.768 1.00 44.42 99 ILE D O 1
ATOM 15420 N N . VAL D 1 100 ? 21.326 91.993 39.100 1.00 44.84 100 VAL D N 1
ATOM 15421 C CA . VAL D 1 100 ? 22.351 93.013 38.900 1.00 43.81 100 VAL D CA 1
ATOM 15422 C C . VAL D 1 100 ? 22.851 92.785 37.525 1.00 43.32 100 VAL D C 1
ATOM 15423 O O . VAL D 1 100 ? 23.283 91.693 37.223 1.00 44.21 100 VAL D O 1
ATOM 15427 N N . PRO D 1 101 ? 22.782 93.803 36.659 1.00 43.90 101 PRO D N 1
ATOM 15428 C CA . PRO D 1 101 ? 23.293 93.583 35.279 1.00 44.53 101 PRO D CA 1
ATOM 15429 C C . PRO D 1 101 ? 24.792 93.336 35.342 1.00 45.44 101 PRO D C 1
ATOM 15430 O O . PRO D 1 101 ? 25.418 93.731 36.327 1.00 45.20 101 PRO D O 1
ATOM 15434 N N . ASP D 1 102 ? 25.352 92.655 34.347 1.00 46.66 102 ASP D N 1
ATOM 15435 C CA . ASP D 1 102 ? 26.764 92.254 34.399 1.00 48.58 102 ASP D CA 1
ATOM 15436 C C . ASP D 1 102 ? 27.534 93.202 33.491 1.00 49.86 102 ASP D C 1
ATOM 15437 O O . ASP D 1 102 ? 27.911 92.823 32.372 1.00 50.27 102 ASP D O 1
ATOM 15442 N N . HIS D 1 103 ? 27.696 94.441 33.959 1.00 50.42 103 HIS D N 1
ATOM 15443 C CA . HIS D 1 103 ? 28.408 95.492 33.267 1.00 53.16 103 HIS D CA 1
ATOM 15444 C C . HIS D 1 103 ? 29.060 96.233 34.381 1.00 54.52 103 HIS D C 1
ATOM 15445 O O . HIS D 1 103 ? 28.400 96.465 35.393 1.00 54.77 103 HIS D O 1
ATOM 15452 N N . PRO D 1 104 ? 30.363 96.581 34.217 1.00 56.76 104 PRO D N 1
ATOM 15453 C CA . PRO D 1 104 ? 31.174 97.141 35.302 1.00 58.25 104 PRO D CA 1
ATOM 15454 C C . PRO D 1 104 ? 30.589 98.420 35.821 1.00 59.54 104 PRO D C 1
ATOM 15455 O O . PRO D 1 104 ? 30.659 98.685 37.052 1.00 59.58 104 PRO D O 1
ATOM 15459 N N . LEU D 1 105 ? 29.991 99.190 34.911 1.00 59.78 105 LEU D N 1
ATOM 15460 C CA . LEU D 1 105 ? 29.523 100.487 35.315 1.00 61.53 105 LEU D CA 1
ATOM 15461 C C . LEU D 1 105 ? 28.123 100.455 35.903 1.00 61.39 105 LEU D C 1
ATOM 15462 O O . LEU D 1 105 ? 27.568 101.500 36.264 1.00 62.63 105 LEU D O 1
ATOM 15467 N N . LEU D 1 106 ? 27.572 99.259 36.038 1.00 61.10 106 LEU D N 1
ATOM 15468 C CA . LEU D 1 106 ? 26.226 99.082 36.612 1.00 60.93 106 LEU D CA 1
ATOM 15469 C C . LEU D 1 106 ? 26.309 98.200 37.855 1.00 61.67 106 LEU D C 1
ATOM 15470 O O . LEU D 1 106 ? 27.029 97.154 37.895 1.00 61.83 106 LEU D O 1
ATOM 15475 N N . LYS D 1 107 ? 25.621 98.660 38.886 1.00 61.58 107 LYS D N 1
ATOM 15476 C CA . LYS D 1 107 ? 25.732 98.096 40.224 1.00 61.85 107 LYS D CA 1
ATOM 15477 C C . LYS D 1 107 ? 24.363 98.082 40.887 1.00 61.07 107 LYS D C 1
ATOM 15478 O O . LYS D 1 107 ? 24.122 97.316 41.808 1.00 61.27 107 LYS D O 1
ATOM 15484 N N . ASP D 1 108 ? 23.448 98.925 40.423 1.00 60.51 108 ASP D N 1
ATOM 15485 C CA . ASP D 1 108 ? 22.105 98.895 40.983 1.00 59.65 108 ASP D CA 1
ATOM 15486 C C . ASP D 1 108 ? 21.392 97.583 40.659 1.00 57.65 108 ASP D C 1
ATOM 15487 O O . ASP D 1 108 ? 21.475 97.082 39.529 1.00 56.93 108 ASP D O 1
ATOM 15492 N N . ALA D 1 109 ? 20.752 97.032 41.694 1.00 55.24 109 ALA D N 1
ATOM 15493 C CA . ALA D 1 109 ? 19.933 95.834 41.623 1.00 52.64 109 ALA D CA 1
ATOM 15494 C C . ALA D 1 109 ? 18.525 96.200 41.149 1.00 51.58 109 ALA D C 1
ATOM 15495 O O . ALA D 1 109 ? 17.773 96.851 41.883 1.00 51.02 109 ALA D O 1
ATOM 15497 N N . ILE D 1 110 ? 18.186 95.753 39.940 1.00 49.35 110 ILE D N 1
ATOM 15498 C CA . ILE D 1 110 ? 16.892 95.975 39.306 1.00 47.33 110 ILE D CA 1
ATOM 15499 C C . ILE D 1 110 ? 15.837 94.911 39.687 1.00 47.20 110 ILE D C 1
ATOM 15500 O O . ILE D 1 110 ? 16.002 93.732 39.377 1.00 46.66 110 ILE D O 1
ATOM 15505 N N . PRO D 1 111 ? 14.736 95.332 40.345 1.00 46.70 111 PRO D N 1
ATOM 15506 C CA . PRO D 1 111 ? 13.728 94.345 40.726 1.00 46.73 111 PRO D CA 1
ATOM 15507 C C . PRO D 1 111 ? 13.287 93.516 39.523 1.00 46.83 111 PRO D C 1
ATOM 15508 O O . PRO D 1 111 ? 13.171 94.033 38.399 1.00 46.31 111 PRO D O 1
ATOM 15512 N N . CYS D 1 112 ? 13.005 92.251 39.769 1.00 47.06 112 CYS D N 1
ATOM 15513 C CA . CYS D 1 112 ? 12.528 91.397 38.716 1.00 48.83 112 CYS D CA 1
ATOM 15514 C C . CYS D 1 112 ? 11.771 90.208 39.285 1.00 50.18 112 CYS D C 1
ATOM 15515 O O . CYS D 1 112 ? 11.795 89.967 40.506 1.00 51.60 112 CYS D O 1
ATOM 15518 N N . ARG D 1 113 ? 11.123 89.470 38.379 1.00 50.30 113 ARG D N 1
ATOM 15519 C CA . ARG D 1 113 ? 10.512 88.189 38.645 1.00 50.22 113 ARG D CA 1
ATOM 15520 C C . ARG D 1 113 ? 10.496 87.401 37.324 1.00 51.00 113 ARG D C 1
ATOM 15521 O O . ARG D 1 113 ? 10.570 87.997 36.245 1.00 50.84 113 ARG D O 1
ATOM 15529 N N . ALA D 1 114 ? 10.380 86.077 37.409 1.00 51.73 114 ALA D N 1
ATOM 15530 C CA . ALA D 1 114 ? 10.409 85.213 36.230 1.00 53.46 114 ALA D CA 1
ATOM 15531 C C . ALA D 1 114 ? 9.169 85.384 35.332 1.00 54.46 114 ALA D C 1
ATOM 15532 O O . ALA D 1 114 ? 8.080 85.610 35.847 1.00 54.58 114 ALA D O 1
ATOM 15534 N N . ALA D 1 115 ? 9.344 85.283 34.002 1.00 56.12 115 ALA D N 1
ATOM 15535 C CA . ALA D 1 115 ? 8.213 85.262 33.043 1.00 57.36 115 ALA D CA 1
ATOM 15536 C C . ALA D 1 115 ? 7.330 84.081 33.387 1.00 58.70 115 ALA D C 1
ATOM 15537 O O . ALA D 1 115 ? 7.829 83.115 33.949 1.00 59.74 115 ALA D O 1
ATOM 15539 N N . ARG D 1 116 ? 6.031 84.154 33.095 1.00 60.56 116 ARG D N 1
ATOM 15540 C CA . ARG D 1 116 ? 5.121 82.983 33.297 1.00 62.54 116 ARG D CA 1
ATOM 15541 C C . ARG D 1 116 ? 5.442 81.787 32.366 1.00 62.97 116 ARG D C 1
ATOM 15542 O O . ARG D 1 116 ? 5.557 81.940 31.135 1.00 63.48 116 ARG D O 1
ATOM 15550 N N . GLY D 1 117 ? 5.587 80.604 32.948 1.00 63.08 117 GLY D N 1
ATOM 15551 C CA . GLY D 1 117 ? 5.893 79.431 32.134 1.00 62.94 117 GLY D CA 1
ATOM 15552 C C . GLY D 1 117 ? 7.316 78.973 32.365 1.00 63.02 117 GLY D C 1
ATOM 15553 O O . GLY D 1 117 ? 7.596 77.774 32.429 1.00 62.60 117 GLY D O 1
ATOM 15554 N N . LEU D 1 118 ? 8.213 79.946 32.503 1.00 63.04 118 LEU D N 1
ATOM 15555 C CA . LEU D 1 118 ? 9.554 79.679 32.990 1.00 62.90 118 LEU D CA 1
ATOM 15556 C C . LEU D 1 118 ? 9.435 79.152 34.422 1.00 62.83 118 LEU D C 1
ATOM 15557 O O . LEU D 1 118 ? 9.123 79.919 35.356 1.00 63.07 118 LEU D O 1
ATOM 15562 N N . ASN D 1 119 ? 9.685 77.847 34.575 1.00 62.42 119 ASN D N 1
ATOM 15563 C CA . ASN D 1 119 ? 9.473 77.132 35.833 1.00 62.15 119 ASN D CA 1
ATOM 15564 C C . ASN D 1 119 ? 10.642 77.006 36.817 1.00 62.34 119 ASN D C 1
ATOM 15565 O O . ASN D 1 119 ? 10.484 76.369 37.871 1.00 63.22 119 ASN D O 1
ATOM 15567 N N . HIS D 1 120 ? 11.805 77.578 36.494 1.00 60.75 120 HIS D N 1
ATOM 15568 C CA . HIS D 1 120 ? 12.959 77.454 37.339 1.00 58.95 120 HIS D CA 1
ATOM 15569 C C . HIS D 1 120 ? 12.671 78.277 38.561 1.00 58.70 120 HIS D C 1
ATOM 15570 O O . HIS D 1 120 ? 12.297 79.414 38.444 1.00 57.87 120 HIS D O 1
ATOM 15577 N N . GLU D 1 121 ? 12.812 77.690 39.738 1.00 59.47 121 GLU D N 1
ATOM 15578 C CA . GLU D 1 121 ? 12.882 78.479 40.976 1.00 60.50 121 GLU D CA 1
ATOM 15579 C C . GLU D 1 121 ? 14.280 79.124 41.087 1.00 59.35 121 GLU D C 1
ATOM 15580 O O . GLU D 1 121 ? 15.221 78.489 41.526 1.00 59.30 121 GLU D O 1
ATOM 15586 N N . PHE D 1 122 ? 14.393 80.374 40.670 1.00 58.97 122 PHE D N 1
ATOM 15587 C CA . PHE D 1 122 ? 15.620 81.158 40.807 1.00 59.51 122 PHE D CA 1
ATOM 15588 C C . PHE D 1 122 ? 16.108 81.322 42.260 1.00 60.46 122 PHE D C 1
ATOM 15589 O O . PHE D 1 122 ? 15.343 81.657 43.157 1.00 61.50 122 PHE D O 1
ATOM 15597 N N . LYS D 1 123 ? 17.388 81.076 42.479 1.00 61.39 123 LYS D N 1
ATOM 15598 C CA . LYS D 1 123 ? 18.001 81.289 43.778 1.00 62.21 123 LYS D CA 1
ATOM 15599 C C . LYS D 1 123 ? 19.109 82.369 43.702 1.00 61.97 123 LYS D C 1
ATOM 15600 O O . LYS D 1 123 ? 19.611 82.673 42.608 1.00 61.89 123 LYS D O 1
ATOM 15606 N N . GLU D 1 124 ? 19.435 82.966 44.860 1.00 61.21 124 GLU D N 1
ATOM 15607 C CA . GLU D 1 124 ? 20.628 83.812 45.041 1.00 60.62 124 GLU D CA 1
ATOM 15608 C C . GLU D 1 124 ? 21.778 83.276 44.210 1.00 59.81 124 GLU D C 1
ATOM 15609 O O . GLU D 1 124 ? 22.128 82.110 44.319 1.00 60.19 124 GLU D O 1
ATOM 15611 N N . GLY D 1 125 ? 22.342 84.131 43.366 1.00 58.65 125 GLY D N 1
ATOM 15612 C CA . GLY D 1 125 ? 23.520 83.770 42.589 1.00 56.84 125 GLY D CA 1
ATOM 15613 C C . GLY D 1 125 ? 23.201 83.194 41.212 1.00 55.08 125 GLY D C 1
ATOM 15614 O O . GLY D 1 125 ? 24.099 83.072 40.402 1.00 56.14 125 GLY D O 1
ATOM 15615 N N . ASP D 1 126 ? 21.953 82.829 40.936 1.00 52.44 126 ASP D N 1
ATOM 15616 C CA . ASP D 1 126 ? 21.644 82.274 39.607 1.00 50.83 126 ASP D CA 1
ATOM 15617 C C . ASP D 1 126 ? 21.946 83.333 38.557 1.00 49.46 126 ASP D C 1
ATOM 15618 O O . ASP D 1 126 ? 21.636 84.522 38.762 1.00 48.55 126 ASP D O 1
ATOM 15623 N N . TRP D 1 127 ? 22.618 82.904 37.481 1.00 47.41 127 TRP D N 1
ATOM 15624 C CA . TRP D 1 127 ? 22.683 83.669 36.229 1.00 45.36 127 TRP D CA 1
ATOM 15625 C C . TRP D 1 127 ? 21.409 83.539 35.414 1.00 45.06 127 TRP D C 1
ATOM 15626 O O . TRP D 1 127 ? 20.855 82.460 35.297 1.00 45.54 127 TRP D O 1
ATOM 15637 N N . ALA D 1 128 ? 20.935 84.668 34.891 1.00 45.09 128 ALA D N 1
ATOM 15638 C CA . ALA D 1 128 ? 19.676 84.766 34.155 1.00 43.52 128 ALA D CA 1
ATOM 15639 C C . ALA D 1 128 ? 19.879 85.692 32.995 1.00 42.81 128 ALA D C 1
ATOM 15640 O O . ALA D 1 128 ? 20.694 86.594 33.088 1.00 41.70 128 ALA D O 1
ATOM 15642 N N . VAL D 1 129 ? 19.168 85.404 31.892 1.00 42.43 129 VAL D N 1
ATOM 15643 C CA . VAL D 1 129 ? 18.870 86.360 30.858 1.00 41.95 129 VAL D CA 1
ATOM 15644 C C . VAL D 1 129 ? 17.632 87.113 31.341 1.00 42.51 129 VAL D C 1
ATOM 15645 O O . VAL D 1 129 ? 16.675 86.500 31.833 1.00 41.61 129 VAL D O 1
ATOM 15649 N N . ALA D 1 130 ? 17.672 88.440 31.204 1.00 42.42 130 ALA D N 1
ATOM 15650 C CA . ALA D 1 130 ? 16.571 89.272 31.622 1.00 43.02 130 ALA D CA 1
ATOM 15651 C C . ALA D 1 130 ? 16.199 90.256 30.545 1.00 43.48 130 ALA D C 1
ATOM 15652 O O . ALA D 1 130 ? 16.927 90.446 29.557 1.00 41.37 130 ALA D O 1
ATOM 15654 N N . GLU D 1 131 ? 15.033 90.870 30.740 1.00 44.87 131 GLU D N 1
ATOM 15655 C CA . GLU D 1 131 ? 14.565 91.901 29.832 1.00 46.11 131 GLU D CA 1
ATOM 15656 C C . GLU D 1 131 ? 13.885 93.011 30.588 1.00 45.89 131 GLU D C 1
ATOM 15657 O O . GLU D 1 131 ? 13.000 92.759 31.394 1.00 45.86 131 GLU D O 1
ATOM 15671 N N . ARG D 1 133 ? 11.438 95.913 31.525 1.00 43.70 133 ARG D N 1
ATOM 15672 C CA . ARG D 1 133 ? 9.989 96.124 31.323 1.00 43.07 133 ARG D CA 1
ATOM 15673 C C . ARG D 1 133 ? 9.572 97.593 31.446 1.00 42.78 133 ARG D C 1
ATOM 15674 O O . ARG D 1 133 ? 8.652 98.042 30.779 1.00 42.67 133 ARG D O 1
ATOM 15682 N N . ARG D 1 134 ? 10.293 98.357 32.256 1.00 42.30 134 ARG D N 1
ATOM 15683 C CA . ARG D 1 134 ? 9.926 99.755 32.490 1.00 40.46 134 ARG D CA 1
ATOM 15684 C C . ARG D 1 134 ? 11.201 100.596 32.622 1.00 40.96 134 ARG D C 1
ATOM 15685 O O . ARG D 1 134 ? 12.240 100.117 33.137 1.00 39.69 134 ARG D O 1
ATOM 15693 N N . HIS D 1 135 ? 11.099 101.836 32.140 1.00 41.59 135 HIS D N 1
ATOM 15694 C CA . HIS D 1 135 ? 12.164 102.826 32.232 1.00 43.20 135 HIS D CA 1
ATOM 15695 C C . HIS D 1 135 ? 11.567 104.107 32.839 1.00 44.07 135 HIS D C 1
ATOM 15696 O O . HIS D 1 135 ? 10.621 104.623 32.295 1.00 44.20 135 HIS D O 1
ATOM 15703 N N . PRO D 1 136 ? 12.184 104.642 33.916 1.00 45.46 136 PRO D N 1
ATOM 15704 C CA . PRO D 1 136 ? 11.705 105.840 34.602 1.00 46.88 136 PRO D CA 1
ATOM 15705 C C . PRO D 1 136 ? 11.376 107.006 33.698 1.00 48.54 136 PRO D C 1
ATOM 15706 O O . PRO D 1 136 ? 10.466 107.762 34.013 1.00 48.86 136 PRO D O 1
ATOM 15710 N N . LEU D 1 137 ? 12.083 107.151 32.584 1.00 50.56 137 LEU D N 1
ATOM 15711 C CA . LEU D 1 137 ? 11.820 108.282 31.687 1.00 52.36 137 LEU D CA 1
ATOM 15712 C C . LEU D 1 137 ? 10.394 108.282 31.163 1.00 53.71 137 LEU D C 1
ATOM 15713 O O . LEU D 1 137 ? 9.692 109.308 31.229 1.00 54.50 137 LEU D O 1
ATOM 15718 N N . LYS D 1 138 ? 9.939 107.128 30.687 1.00 55.61 138 LYS D N 1
ATOM 15719 C CA . LYS D 1 138 ? 8.525 106.994 30.254 1.00 56.96 138 LYS D CA 1
ATOM 15720 C C . LYS D 1 138 ? 7.492 107.679 31.190 1.00 57.61 138 LYS D C 1
ATOM 15721 O O . LYS D 1 138 ? 6.928 108.727 30.854 1.00 58.45 138 LYS D O 1
ATOM 15727 N N . GLY D 1 139 ? 7.291 107.096 32.367 1.00 58.45 139 GLY D N 1
ATOM 15728 C CA . GLY D 1 139 ? 6.211 107.468 33.250 1.00 59.47 139 GLY D CA 1
ATOM 15729 C C . GLY D 1 139 ? 6.615 107.940 34.630 1.00 60.34 139 GLY D C 1
ATOM 15730 O O . GLY D 1 139 ? 5.753 108.218 35.466 1.00 61.00 139 GLY D O 1
ATOM 15731 N N . ASP D 1 140 ? 7.912 108.056 34.882 1.00 60.61 140 ASP D N 1
ATOM 15732 C CA . ASP D 1 140 ? 8.380 108.514 36.195 1.00 61.61 140 ASP D CA 1
ATOM 15733 C C . ASP D 1 140 ? 8.265 107.404 37.266 1.00 60.85 140 ASP D C 1
ATOM 15734 O O . ASP D 1 140 ? 8.173 107.687 38.470 1.00 61.41 140 ASP D O 1
ATOM 15739 N N . ARG D 1 141 ? 8.273 106.145 36.820 1.00 59.79 141 ARG D N 1
ATOM 15740 C CA . ARG D 1 141 ? 8.187 104.992 37.716 1.00 57.80 141 ARG D CA 1
ATOM 15741 C C . ARG D 1 141 ? 9.517 104.293 37.611 1.00 56.68 141 ARG D C 1
ATOM 15742 O O . ARG D 1 141 ? 10.353 104.711 36.835 1.00 57.55 141 ARG D O 1
ATOM 15744 N N . SER D 1 142 ? 9.729 103.240 38.387 1.00 54.06 142 SER D N 1
ATOM 15745 C CA . SER D 1 142 ? 11.022 102.627 38.516 1.00 51.29 142 SER D CA 1
ATOM 15746 C C . SER D 1 142 ? 11.384 101.561 37.445 1.00 48.95 142 SER D C 1
ATOM 15747 O O . SER D 1 142 ? 10.506 100.930 36.874 1.00 48.10 142 SER D O 1
ATOM 15750 N N . PHE D 1 143 ? 12.679 101.378 37.192 1.00 45.81 143 PHE D N 1
ATOM 15751 C CA . PHE D 1 143 ? 13.183 100.236 36.416 1.00 44.88 143 PHE D CA 1
ATOM 15752 C C . PHE D 1 143 ? 12.680 98.914 36.974 1.00 44.38 143 PHE D C 1
ATOM 15753 O O . PHE D 1 143 ? 12.649 98.736 38.184 1.00 45.55 143 PHE D O 1
ATOM 15761 N N . TYR D 1 144 ? 12.258 97.998 36.116 1.00 42.95 144 TYR D N 1
ATOM 15762 C CA . TYR D 1 144 ? 12.279 96.599 36.530 1.00 42.10 144 TYR D CA 1
ATOM 15763 C C . TYR D 1 144 ? 12.385 95.736 35.282 1.00 40.57 144 TYR D C 1
ATOM 15764 O O . TYR D 1 144 ? 12.167 96.237 34.183 1.00 41.01 144 TYR D O 1
ATOM 15773 N N . ALA D 1 145 ? 12.675 94.459 35.468 1.00 38.39 145 ALA D N 1
ATOM 15774 C CA . ALA D 1 145 ? 12.858 93.555 34.371 1.00 39.15 145 ALA D CA 1
ATOM 15775 C C . ALA D 1 145 ? 12.173 92.230 34.634 1.00 40.86 145 ALA D C 1
ATOM 15776 O O . ALA D 1 145 ? 11.749 91.911 35.771 1.00 41.52 145 ALA D O 1
ATOM 15778 N N . GLU D 1 146 ? 12.067 91.426 33.584 1.00 41.06 146 GLU D N 1
ATOM 15779 C CA . GLU D 1 146 ? 11.546 90.111 33.761 1.00 42.32 146 GLU D CA 1
ATOM 15780 C C . GLU D 1 146 ? 12.630 89.121 33.364 1.00 41.95 146 GLU D C 1
ATOM 15781 O O . GLU D 1 146 ? 13.326 89.327 32.362 1.00 41.65 146 GLU D O 1
ATOM 15787 N N . LEU D 1 147 ? 12.800 88.083 34.184 1.00 42.21 147 LEU D N 1
ATOM 15788 C CA . LEU D 1 147 ? 13.719 86.968 33.910 1.00 42.32 147 LEU D CA 1
ATOM 15789 C C . LEU D 1 147 ? 13.121 86.087 32.847 1.00 43.57 147 LEU D C 1
ATOM 15790 O O . LEU D 1 147 ? 11.959 85.585 32.987 1.00 44.49 147 LEU D O 1
ATOM 15795 N N . THR D 1 148 ? 13.865 85.939 31.763 1.00 43.82 148 THR D N 1
ATOM 15796 C CA . THR D 1 148 ? 13.370 85.174 30.645 1.00 45.78 148 THR D CA 1
ATOM 15797 C C . THR D 1 148 ? 14.045 83.799 30.415 1.00 46.86 148 THR D C 1
ATOM 15798 O O . THR D 1 148 ? 13.524 82.978 29.666 1.00 47.43 148 THR D O 1
ATOM 15802 N N . GLN D 1 149 ? 15.156 83.508 31.089 1.00 47.41 149 GLN D N 1
ATOM 15803 C CA . GLN D 1 149 ? 15.868 82.264 30.816 1.00 47.49 149 GLN D CA 1
ATOM 15804 C C . GLN D 1 149 ? 16.861 82.054 31.893 1.00 47.54 149 GLN D C 1
ATOM 15805 O O . GLN D 1 149 ? 17.518 82.998 32.288 1.00 47.21 149 GLN D O 1
ATOM 15811 N N . TYR D 1 150 ? 16.962 80.814 32.373 1.00 48.08 150 TYR D N 1
ATOM 15812 C CA . TYR D 1 150 ? 17.958 80.415 33.343 1.00 47.54 150 TYR D CA 1
ATOM 15813 C C . TYR D 1 150 ? 19.216 80.055 32.550 1.00 47.85 150 TYR D C 1
ATOM 15814 O O . TYR D 1 150 ? 19.143 79.348 31.556 1.00 48.42 150 TYR D O 1
ATOM 15823 N N . ILE D 1 151 ? 20.363 80.583 32.963 1.00 47.85 151 ILE D N 1
ATOM 15824 C CA . ILE D 1 151 ? 21.620 80.222 32.353 1.00 46.97 151 ILE D CA 1
ATOM 15825 C C . ILE D 1 151 ? 22.259 79.129 33.198 1.00 48.11 151 ILE D C 1
ATOM 15826 O O . ILE D 1 151 ? 22.415 77.976 32.725 1.00 48.95 151 ILE D O 1
ATOM 15831 N N . THR D 1 152 ? 22.630 79.470 34.432 1.00 48.05 152 THR D N 1
ATOM 15832 C CA . THR D 1 152 ? 23.244 78.502 35.322 1.00 48.53 152 THR D CA 1
ATOM 15833 C C . THR D 1 152 ? 23.354 79.004 36.760 1.00 49.53 152 THR D C 1
ATOM 15834 O O . THR D 1 152 ? 23.193 80.209 37.028 1.00 50.10 152 THR D O 1
ATOM 15838 N N . PHE D 1 153 ? 23.614 78.082 37.679 1.00 50.11 153 PHE D N 1
ATOM 15839 C CA . PHE D 1 153 ? 23.875 78.412 39.077 1.00 51.79 153 PHE D CA 1
ATOM 15840 C C . PHE D 1 153 ? 25.183 79.203 39.234 1.00 53.02 153 PHE D C 1
ATOM 15841 O O . PHE D 1 153 ? 26.032 79.229 38.318 1.00 52.24 153 PHE D O 1
ATOM 15849 N N . GLY D 1 154 ? 25.310 79.850 40.395 1.00 53.40 154 GLY D N 1
ATOM 15850 C CA . GLY D 1 154 ? 26.356 80.811 40.641 1.00 53.97 154 GLY D CA 1
ATOM 15851 C C . GLY D 1 154 ? 27.749 80.216 40.735 1.00 54.71 154 GLY D C 1
ATOM 15852 O O . GLY D 1 154 ? 28.711 80.820 40.270 1.00 53.88 154 GLY D O 1
ATOM 15853 N N . ASP D 1 155 ? 27.878 79.046 41.339 1.00 55.43 155 ASP D N 1
ATOM 15854 C CA . ASP D 1 155 ? 29.204 78.461 41.540 1.00 56.67 155 ASP D CA 1
ATOM 15855 C C . ASP D 1 155 ? 29.677 77.659 40.348 1.00 55.07 155 ASP D C 1
ATOM 15856 O O . ASP D 1 155 ? 30.738 77.043 40.403 1.00 55.38 155 ASP D O 1
ATOM 15861 N N . ASP D 1 156 ? 28.868 77.611 39.298 1.00 53.74 156 ASP D N 1
ATOM 15862 C CA . ASP D 1 156 ? 29.185 76.777 38.148 1.00 52.45 156 ASP D CA 1
ATOM 15863 C C . ASP D 1 156 ? 30.583 77.137 37.628 1.00 51.89 156 ASP D C 1
ATOM 15864 O O . ASP D 1 156 ? 30.883 78.316 37.380 1.00 52.85 156 ASP D O 1
ATOM 15869 N N . HIS D 1 157 ? 31.443 76.140 37.485 1.00 50.78 157 HIS D N 1
ATOM 15870 C CA . HIS D 1 157 ? 32.765 76.427 36.990 1.00 50.27 157 HIS D CA 1
ATOM 15871 C C . HIS D 1 157 ? 32.641 76.918 35.560 1.00 48.48 157 HIS D C 1
ATOM 15872 O O . HIS D 1 157 ? 33.466 77.675 35.130 1.00 48.95 157 HIS D O 1
ATOM 15879 N N . PHE D 1 158 ? 31.567 76.562 34.861 1.00 47.47 158 PHE D N 1
ATOM 15880 C CA . PHE D 1 158 ? 31.462 76.839 33.414 1.00 46.45 158 PHE D CA 1
ATOM 15881 C C . PHE D 1 158 ? 30.736 78.122 33.044 1.00 45.86 158 PHE D C 1
ATOM 15882 O O . PHE D 1 158 ? 30.478 78.393 31.873 1.00 45.78 158 PHE D O 1
ATOM 15890 N N . VAL D 1 159 ? 30.415 78.898 34.059 1.00 44.73 159 VAL D N 1
ATOM 15891 C CA . VAL D 1 159 ? 29.933 80.250 33.882 1.00 45.52 159 VAL D CA 1
ATOM 15892 C C . VAL D 1 159 ? 30.479 81.050 32.637 1.00 45.51 159 VAL D C 1
ATOM 15893 O O . VAL D 1 159 ? 29.656 81.576 31.894 1.00 46.71 159 VAL D O 1
ATOM 15897 N N . PRO D 1 160 ? 31.823 81.194 32.451 1.00 44.13 160 PRO D N 1
ATOM 15898 C CA . PRO D 1 160 ? 32.332 81.997 31.344 1.00 44.34 160 PRO D CA 1
ATOM 15899 C C . PRO D 1 160 ? 31.823 81.629 29.980 1.00 44.10 160 PRO D C 1
ATOM 15900 O O . PRO D 1 160 ? 31.636 82.501 29.127 1.00 45.08 160 PRO D O 1
ATOM 15904 N N . TRP D 1 161 ? 31.632 80.341 29.761 1.00 43.97 161 TRP D N 1
ATOM 15905 C CA . TRP D 1 161 ? 31.184 79.830 28.467 1.00 42.33 161 TRP D CA 1
ATOM 15906 C C . TRP D 1 161 ? 29.702 80.063 28.292 1.00 41.76 161 TRP D C 1
ATOM 15907 O O . TRP D 1 161 ? 29.291 80.718 27.347 1.00 42.50 161 TRP D O 1
ATOM 15918 N N . TRP D 1 162 ? 28.904 79.569 29.232 1.00 41.79 162 TRP D N 1
ATOM 15919 C CA . TRP D 1 162 ? 27.434 79.633 29.131 1.00 41.53 162 TRP D CA 1
ATOM 15920 C C . TRP D 1 162 ? 26.947 81.053 29.228 1.00 41.20 162 TRP D C 1
ATOM 15921 O O . TRP D 1 162 ? 26.088 81.481 28.493 1.00 42.32 162 TRP D O 1
ATOM 15932 N N . VAL D 1 163 ? 27.499 81.803 30.149 1.00 41.75 163 VAL D N 1
ATOM 15933 C CA . VAL D 1 163 ? 27.077 83.201 30.280 1.00 40.92 163 VAL D CA 1
ATOM 15934 C C . VAL D 1 163 ? 27.424 84.014 29.038 1.00 40.45 163 VAL D C 1
ATOM 15935 O O . VAL D 1 163 ? 26.623 84.753 28.552 1.00 41.19 163 VAL D O 1
ATOM 15939 N N . THR D 1 164 ? 28.609 83.867 28.508 1.00 41.30 164 THR D N 1
ATOM 15940 C CA . THR D 1 164 ? 28.938 84.545 27.252 1.00 42.46 164 THR D CA 1
ATOM 15941 C C . THR D 1 164 ? 28.032 84.110 26.077 1.00 42.48 164 THR D C 1
ATOM 15942 O O . THR D 1 164 ? 27.625 84.911 25.300 1.00 43.34 164 THR D O 1
ATOM 15946 N N . LEU D 1 165 ? 27.715 82.834 25.959 1.00 44.05 165 LEU D N 1
ATOM 15947 C CA . LEU D 1 165 ? 26.855 82.367 24.881 1.00 44.51 165 LEU D CA 1
ATOM 15948 C C . LEU D 1 165 ? 25.414 82.873 25.003 1.00 44.09 165 LEU D C 1
ATOM 15949 O O . LEU D 1 165 ? 24.778 83.237 23.983 1.00 44.03 165 LEU D O 1
ATOM 15954 N N . ALA D 1 166 ? 24.898 82.868 26.227 1.00 43.08 166 ALA D N 1
ATOM 15955 C CA . ALA D 1 166 ? 23.556 83.385 26.464 1.00 43.38 166 ALA D CA 1
ATOM 15956 C C . ALA D 1 166 ? 23.478 84.878 26.262 1.00 44.15 166 ALA D C 1
ATOM 15957 O O . ALA D 1 166 ? 22.468 85.363 25.699 1.00 45.19 166 ALA D O 1
ATOM 15959 N N . ARG D 1 167 ? 24.509 85.610 26.707 1.00 44.51 167 ARG D N 1
ATOM 15960 C CA . ARG D 1 167 ? 24.508 87.060 26.542 1.00 45.28 167 ARG D CA 1
ATOM 15961 C C . ARG D 1 167 ? 24.541 87.482 25.061 1.00 45.11 167 ARG D C 1
ATOM 15962 O O . ARG D 1 167 ? 24.001 88.505 24.705 1.00 42.64 167 ARG D O 1
ATOM 15970 N N . HIS D 1 168 ? 25.156 86.667 24.218 1.00 45.05 168 HIS D N 1
ATOM 15971 C CA . HIS D 1 168 ? 25.223 87.000 22.825 1.00 46.60 168 HIS D CA 1
ATOM 15972 C C . HIS D 1 168 ? 24.137 86.262 22.018 1.00 47.77 168 HIS D C 1
ATOM 15973 O O . HIS D 1 168 ? 24.035 86.402 20.789 1.00 46.80 168 HIS D O 1
ATOM 15980 N N . ASN D 1 169 ? 23.333 85.463 22.721 1.00 48.60 169 ASN D N 1
ATOM 15981 C CA . ASN D 1 169 ? 22.288 84.740 22.074 1.00 50.19 169 ASN D CA 1
ATOM 15982 C C . ASN D 1 169 ? 22.930 83.884 20.982 1.00 50.89 169 ASN D C 1
ATOM 15983 O O . ASN D 1 169 ? 22.588 83.978 19.797 1.00 51.23 169 ASN D O 1
ATOM 15988 N N . LEU D 1 170 ? 23.860 83.027 21.404 1.00 51.07 170 LEU D N 1
ATOM 15989 C CA . LEU D 1 170 ? 24.503 82.073 20.502 1.00 50.97 170 LEU D CA 1
ATOM 15990 C C . LEU D 1 170 ? 24.199 80.610 20.867 1.00 51.98 170 LEU D C 1
ATOM 15991 O O . LEU D 1 170 ? 23.990 80.276 22.052 1.00 51.67 170 LEU D O 1
ATOM 15996 N N . GLU D 1 171 ? 24.218 79.730 19.853 1.00 52.48 171 GLU D N 1
ATOM 15997 C CA . GLU D 1 171 ? 23.936 78.298 20.083 1.00 53.08 171 GLU D CA 1
ATOM 15998 C C . GLU D 1 171 ? 25.027 77.631 20.897 1.00 53.33 171 GLU D C 1
ATOM 15999 O O . GLU D 1 171 ? 26.218 77.946 20.766 1.00 51.55 171 GLU D O 1
ATOM 16005 N N . LYS D 1 172 ? 24.569 76.674 21.702 1.00 54.35 172 LYS D N 1
ATOM 16006 C CA . LYS D 1 172 ? 25.392 75.889 22.601 1.00 55.39 172 LYS D CA 1
ATOM 16007 C C . LYS D 1 172 ? 25.954 74.640 21.919 1.00 56.17 172 LYS D C 1
ATOM 16008 O O . LYS D 1 172 ? 26.955 74.080 22.369 1.00 56.42 172 LYS D O 1
ATOM 16014 N N . GLU D 1 173 ? 25.333 74.205 20.829 1.00 57.11 173 GLU D N 1
ATOM 16015 C CA . GLU D 1 173 ? 25.848 73.025 20.117 1.00 59.05 173 GLU D CA 1
ATOM 16016 C C . GLU D 1 173 ? 25.679 73.011 18.608 1.00 58.31 173 GLU D C 1
ATOM 16017 O O . GLU D 1 173 ? 24.929 73.808 18.040 1.00 57.76 173 GLU D O 1
ATOM 16023 N N . ALA D 1 174 ? 26.431 72.098 17.991 1.00 58.89 174 ALA D N 1
ATOM 16024 C CA . ALA D 1 174 ? 26.349 71.746 16.570 1.00 59.42 174 ALA D CA 1
ATOM 16025 C C . ALA D 1 174 ? 24.929 71.429 16.094 1.00 59.83 174 ALA D C 1
ATOM 16026 O O . ALA D 1 174 ? 24.112 70.894 16.849 1.00 59.06 174 ALA D O 1
ATOM 16028 N N . PRO D 1 175 ? 24.631 71.743 14.825 1.00 61.07 175 PRO D N 1
ATOM 16029 C CA . PRO D 1 175 ? 23.312 71.371 14.351 1.00 62.65 175 PRO D CA 1
ATOM 16030 C C . PRO D 1 175 ? 23.285 69.856 14.090 1.00 64.09 175 PRO D C 1
ATOM 16031 O O . PRO D 1 175 ? 24.251 69.298 13.559 1.00 64.23 175 PRO D O 1
ATOM 16035 N N . ASP D 1 176 ? 22.217 69.195 14.531 1.00 66.28 176 ASP D N 1
ATOM 16036 C CA . ASP D 1 176 ? 22.094 67.741 14.364 1.00 68.42 176 ASP D CA 1
ATOM 16037 C C . ASP D 1 176 ? 20.950 67.360 13.429 1.00 69.52 176 ASP D C 1
ATOM 16038 O O . ASP D 1 176 ? 19.870 67.955 13.466 1.00 69.52 176 ASP D O 1
ATOM 16043 N N . GLY D 1 177 ? 21.205 66.368 12.586 1.00 70.86 177 GLY D N 1
ATOM 16044 C CA . GLY D 1 177 ? 20.142 65.754 11.819 1.00 72.34 177 GLY D CA 1
ATOM 16045 C C . GLY D 1 177 ? 20.665 65.060 10.590 1.00 73.58 177 GLY D C 1
ATOM 16046 O O . GLY D 1 177 ? 21.568 64.212 10.678 1.00 73.66 177 GLY D O 1
ATOM 16047 N N . VAL D 1 178 ? 20.081 65.442 9.451 1.00 74.66 178 VAL D N 1
ATOM 16048 C CA . VAL D 1 178 ? 20.344 64.847 8.142 1.00 75.77 178 VAL D CA 1
ATOM 16049 C C . VAL D 1 178 ? 21.804 64.418 7.972 1.00 76.21 178 VAL D C 1
ATOM 16050 O O . VAL D 1 178 ? 22.724 65.219 8.181 1.00 76.56 178 VAL D O 1
ATOM 16054 N N . ALA D 1 179 ? 21.990 63.141 7.632 1.00 76.61 179 ALA D N 1
ATOM 16055 C CA . ALA D 1 179 ? 23.290 62.587 7.282 1.00 76.94 179 ALA D CA 1
ATOM 16056 C C . ALA D 1 179 ? 23.083 61.602 6.131 1.00 77.34 179 ALA D C 1
ATOM 16057 O O . ALA D 1 179 ? 23.157 60.381 6.314 1.00 77.56 179 ALA D O 1
ATOM 16059 N N . THR D 1 180 ? 22.812 62.145 4.944 1.00 77.72 180 THR D N 1
ATOM 16060 C CA . THR D 1 180 ? 22.426 61.339 3.773 1.00 77.97 180 THR D CA 1
ATOM 16061 C C . THR D 1 180 ? 23.613 60.971 2.852 1.00 78.09 180 THR D C 1
ATOM 16062 O O . THR D 1 180 ? 24.780 61.095 3.246 1.00 78.47 180 THR D O 1
ATOM 16066 N N . GLU D 1 181 ? 23.306 60.509 1.641 1.00 77.96 181 GLU D N 1
ATOM 16067 C CA . GLU D 1 181 ? 24.318 60.165 0.641 1.00 77.83 181 GLU D CA 1
ATOM 16068 C C . GLU D 1 181 ? 24.600 61.318 -0.330 1.00 77.77 181 GLU D C 1
ATOM 16069 O O . GLU D 1 181 ? 23.842 62.292 -0.400 1.00 77.46 181 GLU D O 1
ATOM 16079 N N . LEU D 1 183 ? 25.139 63.701 -3.646 1.00 76.78 183 LEU D N 1
ATOM 16080 C CA . LEU D 1 183 ? 24.316 64.040 -4.819 1.00 75.95 183 LEU D CA 1
ATOM 16081 C C . LEU D 1 183 ? 25.101 64.691 -5.967 1.00 74.83 183 LEU D C 1
ATOM 16082 O O . LEU D 1 183 ? 25.682 65.769 -5.813 1.00 74.76 183 LEU D O 1
ATOM 16087 N N . ASP D 1 184 ? 25.112 64.015 -7.112 1.00 73.30 184 ASP D N 1
ATOM 16088 C CA . ASP D 1 184 ? 26.004 64.371 -8.213 1.00 71.89 184 ASP D CA 1
ATOM 16089 C C . ASP D 1 184 ? 25.476 65.525 -9.050 1.00 70.77 184 ASP D C 1
ATOM 16090 O O . ASP D 1 184 ? 24.292 65.570 -9.379 1.00 70.80 184 ASP D O 1
ATOM 16092 N N . GLU D 1 185 ? 26.358 66.461 -9.384 1.00 69.30 185 GLU D N 1
ATOM 16093 C CA . GLU D 1 185 ? 26.027 67.504 -10.336 1.00 67.81 185 GLU D CA 1
ATOM 16094 C C . GLU D 1 185 ? 26.479 67.008 -11.694 1.00 66.89 185 GLU D C 1
ATOM 16095 O O . GLU D 1 185 ? 25.779 66.219 -12.345 1.00 66.91 185 GLU D O 1
ATOM 16097 N N . GLY D 1 186 ? 27.662 67.445 -12.115 1.00 65.65 186 GLY D N 1
ATOM 16098 C CA . GLY D 1 186 ? 28.250 66.968 -13.374 1.00 63.99 186 GLY D CA 1
ATOM 16099 C C . GLY D 1 186 ? 29.753 66.826 -13.236 1.00 62.49 186 GLY D C 1
ATOM 16100 O O . GLY D 1 186 ? 30.498 66.969 -14.210 1.00 62.91 186 GLY D O 1
ATOM 16101 N N . LEU D 1 187 ? 30.180 66.535 -12.011 1.00 60.52 187 LEU D N 1
ATOM 16102 C CA . LEU D 1 187 ? 31.580 66.490 -11.638 1.00 58.34 187 LEU D CA 1
ATOM 16103 C C . LEU D 1 187 ? 32.264 65.395 -12.402 1.00 56.62 187 LEU D C 1
ATOM 16104 O O . LEU D 1 187 ? 31.803 64.263 -12.397 1.00 56.25 187 LEU D O 1
ATOM 16109 N N . VAL D 1 188 ? 33.354 65.741 -13.069 1.00 54.94 188 VAL D N 1
ATOM 16110 C CA . VAL D 1 188 ? 34.264 64.727 -13.576 1.00 53.63 188 VAL D CA 1
ATOM 16111 C C . VAL D 1 188 ? 35.430 64.631 -12.581 1.00 52.77 188 VAL D C 1
ATOM 16112 O O . VAL D 1 188 ? 36.440 65.328 -12.718 1.00 52.51 188 VAL D O 1
ATOM 16116 N N . ARG D 1 189 ? 35.266 63.782 -11.567 1.00 51.84 189 ARG D N 1
ATOM 16117 C CA . ARG D 1 189 ? 36.293 63.602 -10.538 1.00 51.31 189 ARG D CA 1
ATOM 16118 C C . ARG D 1 189 ? 37.576 63.059 -11.137 1.00 51.10 189 ARG D C 1
ATOM 16119 O O . ARG D 1 189 ? 37.618 61.906 -11.574 1.00 50.84 189 ARG D O 1
ATOM 16127 N N . GLU D 1 190 ? 38.619 63.890 -11.157 1.00 50.78 190 GLU D N 1
ATOM 16128 C CA . GLU D 1 190 ? 39.934 63.421 -11.574 1.00 50.25 190 GLU D CA 1
ATOM 16129 C C . GLU D 1 190 ? 40.486 62.493 -10.485 1.00 50.04 190 GLU D C 1
ATOM 16130 O O . GLU D 1 190 ? 40.592 62.873 -9.307 1.00 49.26 190 GLU D O 1
ATOM 16132 N N . ASP D 1 191 ? 40.799 61.266 -10.902 1.00 49.79 191 ASP D N 1
ATOM 16133 C CA . ASP D 1 191 ? 41.263 60.201 -10.015 1.00 49.71 191 ASP D CA 1
ATOM 16134 C C . ASP D 1 191 ? 42.723 60.409 -9.628 1.00 49.55 191 ASP D C 1
ATOM 16135 O O . ASP D 1 191 ? 43.622 59.732 -10.133 1.00 49.48 191 ASP D O 1
ATOM 16140 N N . LEU D 1 192 ? 42.950 61.354 -8.727 1.00 49.28 192 LEU D N 1
ATOM 16141 C CA . LEU D 1 192 ? 44.295 61.647 -8.263 1.00 49.18 192 LEU D CA 1
ATOM 16142 C C . LEU D 1 192 ? 44.524 60.999 -6.899 1.00 49.29 192 LEU D C 1
ATOM 16143 O O . LEU D 1 192 ? 45.087 61.589 -5.975 1.00 49.34 192 LEU D O 1
ATOM 16148 N N . THR D 1 193 ? 44.067 59.756 -6.799 1.00 49.49 193 THR D N 1
ATOM 16149 C CA . THR D 1 193 ? 44.350 58.911 -5.650 1.00 49.49 193 THR D CA 1
ATOM 16150 C C . THR D 1 193 ? 45.760 58.285 -5.747 1.00 49.48 193 THR D C 1
ATOM 16151 O O . THR D 1 193 ? 46.317 57.849 -4.731 1.00 49.49 193 THR D O 1
ATOM 16155 N N . ALA D 1 194 ? 46.338 58.270 -6.953 1.00 48.95 194 ALA D N 1
ATOM 16156 C CA . ALA D 1 194 ? 47.701 57.758 -7.156 1.00 49.07 194 ALA D CA 1
ATOM 16157 C C . ALA D 1 194 ? 48.824 58.743 -6.768 1.00 49.15 194 ALA D C 1
ATOM 16158 O O . ALA D 1 194 ? 50.009 58.410 -6.894 1.00 49.31 194 ALA D O 1
ATOM 16160 N N . LEU D 1 195 ? 48.446 59.927 -6.275 1.00 49.02 195 LEU D N 1
ATOM 16161 C CA . LEU D 1 195 ? 49.376 61.050 -6.046 1.00 48.84 195 LEU D CA 1
ATOM 16162 C C . LEU D 1 195 ? 49.896 61.180 -4.620 1.00 48.65 195 LEU D C 1
ATOM 16163 O O . LEU D 1 195 ? 49.326 60.632 -3.685 1.00 48.89 195 LEU D O 1
ATOM 16168 N N . ASP D 1 196 ? 50.984 61.932 -4.481 1.00 48.64 196 ASP D N 1
ATOM 16169 C CA . ASP D 1 196 ? 51.668 62.122 -3.208 1.00 48.72 196 ASP D CA 1
ATOM 16170 C C . ASP D 1 196 ? 51.079 63.325 -2.491 1.00 48.66 196 ASP D C 1
ATOM 16171 O O . ASP D 1 196 ? 51.705 64.385 -2.393 1.00 49.31 196 ASP D O 1
ATOM 16176 N N . PHE D 1 197 ? 49.854 63.156 -2.004 1.00 48.29 197 PHE D N 1
ATOM 16177 C CA . PHE D 1 197 ? 49.154 64.202 -1.293 1.00 47.65 197 PHE D CA 1
ATOM 16178 C C . PHE D 1 197 ? 49.378 64.053 0.189 1.00 47.69 197 PHE D C 1
ATOM 16179 O O . PHE D 1 197 ? 49.425 62.951 0.714 1.00 47.30 197 PHE D O 1
ATOM 16187 N N . VAL D 1 198 ? 49.522 65.185 0.856 1.00 48.73 198 VAL D N 1
ATOM 16188 C CA . VAL D 1 198 ? 49.678 65.237 2.317 1.00 49.42 198 VAL D CA 1
ATOM 16189 C C . VAL D 1 198 ? 48.702 66.231 2.957 1.00 49.74 198 VAL D C 1
ATOM 16190 O O . VAL D 1 198 ? 48.023 66.976 2.273 1.00 49.85 198 VAL D O 1
ATOM 16194 N N . THR D 1 199 ? 48.633 66.227 4.278 1.00 50.65 199 THR D N 1
ATOM 16195 C CA . THR D 1 199 ? 47.828 67.173 5.001 1.00 51.52 199 THR D CA 1
ATOM 16196 C C . THR D 1 199 ? 48.659 67.544 6.202 1.00 52.44 199 THR D C 1
ATOM 16197 O O . THR D 1 199 ? 49.266 66.677 6.824 1.00 52.44 199 THR D O 1
ATOM 16201 N N . ILE D 1 200 ? 48.703 68.837 6.504 1.00 53.19 200 ILE D N 1
ATOM 16202 C CA . ILE D 1 200 ? 49.558 69.357 7.557 1.00 54.39 200 ILE D CA 1
ATOM 16203 C C . ILE D 1 200 ? 48.695 70.248 8.414 1.00 55.34 200 ILE D C 1
ATOM 16204 O O . ILE D 1 200 ? 48.069 71.187 7.919 1.00 55.28 200 ILE D O 1
ATOM 16209 N N . ASP D 1 201 ? 48.628 69.894 9.689 1.00 56.66 201 ASP D N 1
ATOM 16210 C CA . ASP D 1 201 ? 47.743 70.542 10.652 1.00 58.90 201 ASP D CA 1
ATOM 16211 C C . ASP D 1 201 ? 48.344 70.297 12.024 1.00 60.42 201 ASP D C 1
ATOM 16212 O O . ASP D 1 201 ? 49.418 69.679 12.161 1.00 61.17 201 ASP D O 1
ATOM 16217 N N . SER D 1 202 ? 47.636 70.765 13.036 1.00 62.33 202 SER D N 1
ATOM 16218 C CA . SER D 1 202 ? 48.001 70.533 14.423 1.00 64.39 202 SER D CA 1
ATOM 16219 C C . SER D 1 202 ? 47.867 69.055 14.829 1.00 65.66 202 SER D C 1
ATOM 16220 O O . SER D 1 202 ? 47.142 68.279 14.185 1.00 65.62 202 SER D O 1
ATOM 16223 N N . ALA D 1 203 ? 48.573 68.672 15.893 1.00 67.32 203 ALA D N 1
ATOM 16224 C CA . ALA D 1 203 ? 48.399 67.345 16.506 1.00 68.99 203 ALA D CA 1
ATOM 16225 C C . ALA D 1 203 ? 46.921 67.048 16.813 1.00 69.92 203 ALA D C 1
ATOM 16226 O O . ALA D 1 203 ? 46.332 66.110 16.256 1.00 70.44 203 ALA D O 1
ATOM 16228 N N . SER D 1 204 ? 46.315 67.872 17.663 1.00 70.66 204 SER D N 1
ATOM 16229 C CA . SER D 1 204 ? 44.900 67.736 17.981 1.00 71.64 204 SER D CA 1
ATOM 16230 C C . SER D 1 204 ? 44.060 67.346 16.760 1.00 71.85 204 SER D C 1
ATOM 16231 O O . SER D 1 204 ? 43.224 66.440 16.841 1.00 72.17 204 SER D O 1
ATOM 16234 N N . THR D 1 205 ? 44.333 68.008 15.632 1.00 72.07 205 THR D N 1
ATOM 16235 C CA . THR D 1 205 ? 43.455 68.019 14.444 1.00 71.66 205 THR D CA 1
ATOM 16236 C C . THR D 1 205 ? 42.902 66.665 14.035 1.00 71.36 205 THR D C 1
ATOM 16237 O O . THR D 1 205 ? 43.655 65.726 13.760 1.00 71.59 205 THR D O 1
ATOM 16241 N N . GLU D 1 206 ? 41.575 66.584 14.009 1.00 70.84 206 GLU D N 1
ATOM 16242 C CA . GLU D 1 206 ? 40.868 65.392 13.502 1.00 70.04 206 GLU D CA 1
ATOM 16243 C C . GLU D 1 206 ? 39.970 65.737 12.297 1.00 69.24 206 GLU D C 1
ATOM 16244 O O . GLU D 1 206 ? 39.240 64.876 11.775 1.00 69.46 206 GLU D O 1
ATOM 16246 N N . ASP D 1 207 ? 40.037 67.001 11.866 1.00 68.06 207 ASP D N 1
ATOM 16247 C CA . ASP D 1 207 ? 39.223 67.512 10.762 1.00 66.53 207 ASP D CA 1
ATOM 16248 C C . ASP D 1 207 ? 40.100 67.951 9.596 1.00 65.04 207 ASP D C 1
ATOM 16249 O O . ASP D 1 207 ? 40.450 69.115 9.494 1.00 65.53 207 ASP D O 1
ATOM 16259 N N . ASP D 1 209 ? 40.802 69.409 6.373 1.00 55.83 209 ASP D N 1
ATOM 16260 C CA . ASP D 1 209 ? 40.074 70.301 5.459 1.00 53.13 209 ASP D CA 1
ATOM 16261 C C . ASP D 1 209 ? 40.737 70.480 4.097 1.00 50.80 209 ASP D C 1
ATOM 16262 O O . ASP D 1 209 ? 40.052 70.630 3.094 1.00 49.71 209 ASP D O 1
ATOM 16267 N N . ASP D 1 210 ? 42.069 70.492 4.093 1.00 48.51 210 ASP D N 1
ATOM 16268 C CA . ASP D 1 210 ? 42.864 70.763 2.905 1.00 46.40 210 ASP D CA 1
ATOM 16269 C C . ASP D 1 210 ? 44.069 69.840 2.787 1.00 44.83 210 ASP D C 1
ATOM 16270 O O . ASP D 1 210 ? 44.607 69.356 3.786 1.00 43.44 210 ASP D O 1
ATOM 16275 N N . ALA D 1 211 ? 44.477 69.618 1.538 1.00 43.76 211 ALA D N 1
ATOM 16276 C CA . ALA D 1 211 ? 45.628 68.791 1.210 1.00 42.54 211 ALA D CA 1
ATOM 16277 C C . ALA D 1 211 ? 46.448 69.489 0.142 1.00 41.98 211 ALA D C 1
ATOM 16278 O O . ALA D 1 211 ? 45.971 70.429 -0.490 1.00 41.49 211 ALA D O 1
ATOM 16280 N N . LEU D 1 212 ? 47.681 69.026 -0.057 1.00 41.87 212 LEU D N 1
ATOM 16281 C CA . LEU D 1 212 ? 48.642 69.713 -0.908 1.00 41.70 212 LEU D CA 1
ATOM 16282 C C . LEU D 1 212 ? 49.520 68.756 -1.665 1.00 42.28 212 LEU D C 1
ATOM 16283 O O . LEU D 1 212 ? 49.855 67.693 -1.154 1.00 42.55 212 LEU D O 1
ATOM 16288 N N . PHE D 1 213 ? 49.913 69.162 -2.874 1.00 42.55 213 PHE D N 1
ATOM 16289 C CA . PHE D 1 213 ? 50.825 68.401 -3.718 1.00 42.83 213 PHE D CA 1
ATOM 16290 C C . PHE D 1 213 ? 51.665 69.298 -4.653 1.00 43.58 213 PHE D C 1
ATOM 16291 O O . PHE D 1 213 ? 51.111 69.988 -5.531 1.00 43.54 213 PHE D O 1
ATOM 16299 N N . ALA D 1 214 ? 52.994 69.240 -4.500 1.00 44.00 214 ALA D N 1
ATOM 16300 C CA . ALA D 1 214 ? 53.905 70.024 -5.335 1.00 44.23 214 ALA D CA 1
ATOM 16301 C C . ALA D 1 214 ? 54.639 69.192 -6.386 1.00 44.95 214 ALA D C 1
ATOM 16302 O O . ALA D 1 214 ? 55.102 68.083 -6.101 1.00 45.15 214 ALA D O 1
ATOM 16304 N N . LYS D 1 215 ? 54.717 69.739 -7.604 1.00 45.19 215 LYS D N 1
ATOM 16305 C CA . LYS D 1 215 ? 55.630 69.242 -8.622 1.00 46.04 215 LYS D CA 1
ATOM 16306 C C . LYS D 1 215 ? 56.625 70.339 -9.034 1.00 46.33 215 LYS D C 1
ATOM 16307 O O . LYS D 1 215 ? 56.360 71.603 -8.844 1.00 46.48 215 LYS D O 1
ATOM 16309 N N . ALA D 1 216 ? 57.774 69.839 -9.585 1.00 46.64 216 ALA D N 1
ATOM 16310 C CA . ALA D 1 216 ? 58.694 70.763 -10.234 1.00 46.71 216 ALA D CA 1
ATOM 16311 C C . ALA D 1 216 ? 58.450 70.690 -11.766 1.00 46.75 216 ALA D C 1
ATOM 16312 O O . ALA D 1 216 ? 58.344 69.561 -12.386 1.00 46.18 216 ALA D O 1
ATOM 16314 N N . LEU D 1 217 ? 58.337 71.912 -12.350 1.00 46.89 217 LEU D N 1
ATOM 16315 C CA . LEU D 1 217 ? 57.944 72.071 -13.748 1.00 46.65 217 LEU D CA 1
ATOM 16316 C C . LEU D 1 217 ? 59.128 72.639 -14.548 1.00 47.01 217 LEU D C 1
ATOM 16317 O O . LEU D 1 217 ? 60.239 72.772 -13.982 1.00 46.58 217 LEU D O 1
ATOM 16322 N N . PRO D 1 218 ? 58.902 72.989 -15.855 1.00 47.61 218 PRO D N 1
ATOM 16323 C CA . PRO D 1 218 ? 60.026 73.340 -16.751 1.00 48.04 218 PRO D CA 1
ATOM 16324 C C . PRO D 1 218 ? 60.824 74.566 -16.284 1.00 48.51 218 PRO D C 1
ATOM 16325 O O . PRO D 1 218 ? 60.380 75.293 -15.369 1.00 47.97 218 PRO D O 1
ATOM 16329 N N . ASP D 1 219 ? 61.987 74.769 -16.919 1.00 48.86 219 ASP D N 1
ATOM 16330 C CA . ASP D 1 219 ? 63.008 75.741 -16.489 1.00 49.40 219 ASP D CA 1
ATOM 16331 C C . ASP D 1 219 ? 62.446 76.900 -15.654 1.00 49.90 219 ASP D C 1
ATOM 16332 O O . ASP D 1 219 ? 61.906 77.873 -16.199 1.00 50.39 219 ASP D O 1
ATOM 16334 N N . ASP D 1 220 ? 62.585 76.762 -14.330 1.00 49.77 220 ASP D N 1
ATOM 16335 C CA . ASP D 1 220 ? 62.017 77.677 -13.335 1.00 49.86 220 ASP D CA 1
ATOM 16336 C C . ASP D 1 220 ? 60.497 77.676 -13.410 1.00 49.74 220 ASP D C 1
ATOM 16337 O O . ASP D 1 220 ? 59.913 78.224 -14.379 1.00 49.99 220 ASP D O 1
ATOM 16339 N N . LYS D 1 221 ? 59.891 77.011 -12.401 1.00 49.07 221 LYS D N 1
ATOM 16340 C CA . LYS D 1 221 ? 58.433 76.880 -12.233 1.00 48.66 221 LYS D CA 1
ATOM 16341 C C . LYS D 1 221 ? 58.072 75.658 -11.391 1.00 48.65 221 LYS D C 1
ATOM 16342 O O . LYS D 1 221 ? 58.664 74.571 -11.547 1.00 48.65 221 LYS D O 1
ATOM 16348 N N . LEU D 1 222 ? 57.090 75.873 -10.505 1.00 48.32 222 LEU D N 1
ATOM 16349 C CA . LEU D 1 222 ? 56.568 74.863 -9.590 1.00 47.95 222 LEU D CA 1
ATOM 16350 C C . LEU D 1 222 ? 55.056 74.736 -9.773 1.00 47.29 222 LEU D C 1
ATOM 16351 O O . LEU D 1 222 ? 54.373 75.723 -10.098 1.00 47.38 222 LEU D O 1
ATOM 16356 N N . GLN D 1 223 ? 54.535 73.524 -9.560 1.00 46.33 223 GLN D N 1
ATOM 16357 C CA . GLN D 1 223 ? 53.095 73.295 -9.616 1.00 45.29 223 GLN D CA 1
ATOM 16358 C C . GLN D 1 223 ? 52.563 73.014 -8.231 1.00 44.91 223 GLN D C 1
ATOM 16359 O O . GLN D 1 223 ? 53.145 72.222 -7.490 1.00 45.06 223 GLN D O 1
ATOM 16365 N N . LEU D 1 224 ? 51.451 73.655 -7.886 1.00 44.18 224 LEU D N 1
ATOM 16366 C CA . LEU D 1 224 ? 50.783 73.382 -6.625 1.00 43.10 224 LEU D CA 1
ATOM 16367 C C . LEU D 1 224 ? 49.364 72.880 -6.840 1.00 42.63 224 LEU D C 1
ATOM 16368 O O . LEU D 1 224 ? 48.581 73.511 -7.547 1.00 42.85 224 LEU D O 1
ATOM 16373 N N . ILE D 1 225 ? 49.047 71.734 -6.240 1.00 41.86 225 ILE D N 1
ATOM 16374 C CA . ILE D 1 225 ? 47.663 71.286 -6.132 1.00 41.41 225 ILE D CA 1
ATOM 16375 C C . ILE D 1 225 ? 47.142 71.469 -4.698 1.00 41.68 225 ILE D C 1
ATOM 16376 O O . ILE D 1 225 ? 47.660 70.873 -3.745 1.00 42.05 225 ILE D O 1
ATOM 16381 N N . VAL D 1 226 ? 46.153 72.342 -4.530 1.00 41.28 226 VAL D N 1
ATOM 16382 C CA . VAL D 1 226 ? 45.425 72.387 -3.273 1.00 40.45 226 VAL D CA 1
ATOM 16383 C C . VAL D 1 226 ? 44.069 71.736 -3.474 1.00 40.45 226 VAL D C 1
ATOM 16384 O O . VAL D 1 226 ? 43.361 71.988 -4.478 1.00 39.88 226 VAL D O 1
ATOM 16388 N N . ALA D 1 227 ? 43.735 70.880 -2.513 1.00 40.06 227 ALA D N 1
ATOM 16389 C CA . ALA D 1 227 ? 42.526 70.098 -2.565 1.00 40.31 227 ALA D CA 1
ATOM 16390 C C . ALA D 1 227 ? 41.784 70.289 -1.265 1.00 40.48 227 ALA D C 1
ATOM 16391 O O . ALA D 1 227 ? 42.269 69.932 -0.193 1.00 40.21 227 ALA D O 1
ATOM 16393 N N . ILE D 1 228 ? 40.608 70.889 -1.382 1.00 41.11 228 ILE D N 1
ATOM 16394 C CA . ILE D 1 228 ? 39.778 71.171 -0.234 1.00 42.16 228 ILE D CA 1
ATOM 16395 C C . ILE D 1 228 ? 38.608 70.216 -0.221 1.00 42.94 228 ILE D C 1
ATOM 16396 O O . ILE D 1 228 ? 38.049 69.892 -1.270 1.00 42.70 228 ILE D O 1
ATOM 16401 N N . ALA D 1 229 ? 38.252 69.803 0.995 1.00 44.23 229 ALA D N 1
ATOM 16402 C CA . ALA D 1 229 ? 37.071 69.014 1.299 1.00 45.37 229 ALA D CA 1
ATOM 16403 C C . ALA D 1 229 ? 35.826 69.563 0.635 1.00 46.27 229 ALA D C 1
ATOM 16404 O O . ALA D 1 229 ? 35.737 70.737 0.304 1.00 46.26 229 ALA D O 1
ATOM 16406 N N . ASP D 1 230 ? 34.865 68.673 0.470 1.00 47.58 230 ASP D N 1
ATOM 16407 C CA . ASP D 1 230 ? 33.745 68.865 -0.401 1.00 48.65 230 ASP D CA 1
ATOM 16408 C C . ASP D 1 230 ? 32.520 68.541 0.443 1.00 49.15 230 ASP D C 1
ATOM 16409 O O . ASP D 1 230 ? 31.994 67.418 0.356 1.00 49.23 230 ASP D O 1
ATOM 16414 N N . PRO D 1 231 ? 32.092 69.505 1.300 1.00 49.70 231 PRO D N 1
ATOM 16415 C CA . PRO D 1 231 ? 30.834 69.435 2.076 1.00 49.92 231 PRO D CA 1
ATOM 16416 C C . PRO D 1 231 ? 29.606 69.688 1.198 1.00 50.43 231 PRO D C 1
ATOM 16417 O O . PRO D 1 231 ? 28.493 69.291 1.548 1.00 50.18 231 PRO D O 1
ATOM 16421 N N . THR D 1 232 ? 29.841 70.349 0.070 1.00 50.98 232 THR D N 1
ATOM 16422 C CA . THR D 1 232 ? 28.798 70.871 -0.817 1.00 52.13 232 THR D CA 1
ATOM 16423 C C . THR D 1 232 ? 28.139 69.780 -1.699 1.00 52.33 232 THR D C 1
ATOM 16424 O O . THR D 1 232 ? 27.040 69.953 -2.237 1.00 52.75 232 THR D O 1
ATOM 16428 N N . ALA D 1 233 ? 28.816 68.646 -1.804 1.00 52.49 233 ALA D N 1
ATOM 16429 C CA . ALA D 1 233 ? 28.256 67.433 -2.370 1.00 52.84 233 ALA D CA 1
ATOM 16430 C C . ALA D 1 233 ? 27.117 66.844 -1.521 1.00 53.36 233 ALA D C 1
ATOM 16431 O O . ALA D 1 233 ? 26.077 66.441 -2.058 1.00 53.70 233 ALA D O 1
ATOM 16433 N N . TRP D 1 234 ? 27.310 66.775 -0.205 1.00 54.03 234 TRP D N 1
ATOM 16434 C CA . TRP D 1 234 ? 26.288 66.216 0.679 1.00 54.40 234 TRP D CA 1
ATOM 16435 C C . TRP D 1 234 ? 25.282 67.266 1.065 1.00 54.91 234 TRP D C 1
ATOM 16436 O O . TRP D 1 234 ? 24.122 66.965 1.320 1.00 54.69 234 TRP D O 1
ATOM 16447 N N . ILE D 1 235 ? 25.732 68.507 1.116 1.00 56.51 235 ILE D N 1
ATOM 16448 C CA . ILE D 1 235 ? 24.850 69.584 1.531 1.00 57.96 235 ILE D CA 1
ATOM 16449 C C . ILE D 1 235 ? 24.209 70.194 0.299 1.00 58.87 235 ILE D C 1
ATOM 16450 O O . ILE D 1 235 ? 24.867 70.896 -0.485 1.00 59.17 235 ILE D O 1
ATOM 16455 N N . ALA D 1 236 ? 22.924 69.879 0.135 1.00 59.52 236 ALA D N 1
ATOM 16456 C CA . ALA D 1 236 ? 22.088 70.531 -0.848 1.00 60.11 236 ALA D CA 1
ATOM 16457 C C . ALA D 1 236 ? 21.760 71.952 -0.420 1.00 60.46 236 ALA D C 1
ATOM 16458 O O . ALA D 1 236 ? 21.241 72.185 0.675 1.00 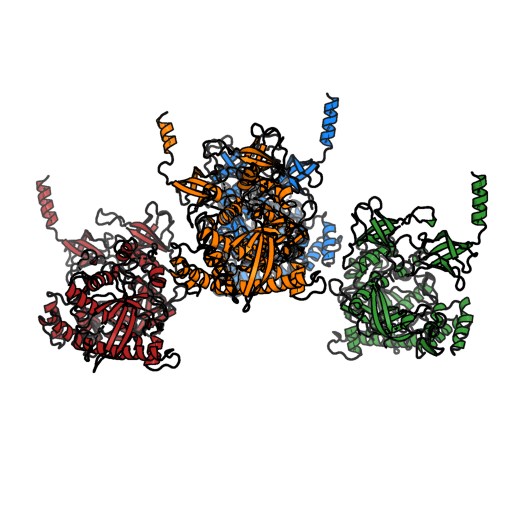60.25 236 ALA D O 1
ATOM 16460 N N . GLU D 1 237 ? 22.101 72.894 -1.293 1.00 61.20 237 GLU D N 1
ATOM 16461 C CA . GLU D 1 237 ? 21.648 74.280 -1.198 1.00 62.09 237 GLU D CA 1
ATOM 16462 C C . GLU D 1 237 ? 20.125 74.296 -1.072 1.00 62.44 237 GLU D C 1
ATOM 16463 O O . GLU D 1 237 ? 19.404 74.168 -2.077 1.00 62.43 237 GLU D O 1
ATOM 16469 N N . GLY D 1 238 ? 19.652 74.428 0.165 1.00 62.72 238 GLY D N 1
ATOM 16470 C CA . GLY D 1 238 ? 18.229 74.464 0.444 1.00 63.40 238 GLY D CA 1
ATOM 16471 C C . GLY D 1 238 ? 17.819 73.561 1.589 1.00 64.20 238 GLY D C 1
ATOM 16472 O O . GLY D 1 238 ? 16.960 73.940 2.397 1.00 64.08 238 GLY D O 1
ATOM 16473 N N . SER D 1 239 ? 18.417 72.365 1.654 1.00 64.93 239 SER D N 1
ATOM 16474 C CA . SER D 1 239 ? 18.144 71.406 2.729 1.00 65.65 239 SER D CA 1
ATOM 16475 C C . SER D 1 239 ? 18.150 72.129 4.071 1.00 66.31 239 SER D C 1
ATOM 16476 O O . SER D 1 239 ? 18.767 73.189 4.193 1.00 66.81 239 SER D O 1
ATOM 16479 N N . LYS D 1 240 ? 17.478 71.575 5.081 1.00 66.98 240 LYS D N 1
ATOM 16480 C CA . LYS D 1 240 ? 17.420 72.250 6.402 1.00 67.53 240 LYS D CA 1
ATOM 16481 C C . LYS D 1 240 ? 18.705 72.160 7.222 1.00 67.21 240 LYS D C 1
ATOM 16482 O O . LYS D 1 240 ? 18.765 72.651 8.356 1.00 67.76 240 LYS D O 1
ATOM 16488 N N . LEU D 1 241 ? 19.721 71.528 6.641 1.00 66.69 241 LEU D N 1
ATOM 16489 C CA . LEU D 1 241 ? 21.082 71.612 7.146 1.00 66.30 241 LEU D CA 1
ATOM 16490 C C . LEU D 1 241 ? 21.815 72.817 6.537 1.00 66.08 241 LEU D C 1
ATOM 16491 O O . LEU D 1 241 ? 22.666 73.439 7.215 1.00 66.31 241 LEU D O 1
ATOM 16496 N N . ASP D 1 242 ? 21.477 73.155 5.286 1.00 65.24 242 ASP D N 1
ATOM 16497 C CA . ASP D 1 242 ? 21.993 74.366 4.651 1.00 65.14 242 ASP D CA 1
ATOM 16498 C C . ASP D 1 242 ? 21.447 75.604 5.347 1.00 65.18 242 ASP D C 1
ATOM 16499 O O . ASP D 1 242 ? 22.178 76.589 5.517 1.00 64.89 242 ASP D O 1
ATOM 16504 N N . LYS D 1 243 ? 20.169 75.556 5.735 1.00 64.90 243 LYS D N 1
ATOM 16505 C CA . LYS D 1 243 ? 19.558 76.674 6.462 1.00 64.71 243 LYS D CA 1
ATOM 16506 C C . LYS D 1 243 ? 20.404 77.022 7.672 1.00 64.08 243 LYS D C 1
ATOM 16507 O O . LYS D 1 243 ? 21.006 78.091 7.723 1.00 64.24 243 LYS D O 1
ATOM 16513 N N . ALA D 1 244 ? 20.453 76.096 8.625 1.00 63.34 244 ALA D N 1
ATOM 16514 C CA . ALA D 1 244 ? 21.131 76.307 9.896 1.00 62.60 244 ALA D CA 1
ATOM 16515 C C . ALA D 1 244 ? 22.555 76.818 9.719 1.00 61.65 244 ALA D C 1
ATOM 16516 O O . ALA D 1 244 ? 22.988 77.675 10.472 1.00 61.65 244 ALA D O 1
ATOM 16518 N N . ALA D 1 245 ? 23.253 76.310 8.701 1.00 60.65 245 ALA D N 1
ATOM 16519 C CA . ALA D 1 245 ? 24.646 76.665 8.442 1.00 59.71 245 ALA D CA 1
ATOM 16520 C C . ALA D 1 245 ? 24.768 78.145 8.122 1.00 59.36 245 ALA D C 1
ATOM 16521 O O . ALA D 1 245 ? 25.797 78.781 8.444 1.00 59.09 245 ALA D O 1
ATOM 16523 N N . LYS D 1 246 ? 23.703 78.679 7.515 1.00 58.77 246 LYS D N 1
ATOM 16524 C CA . LYS D 1 246 ? 23.604 80.097 7.160 1.00 58.21 246 LYS D CA 1
ATOM 16525 C C . LYS D 1 246 ? 23.078 80.914 8.329 1.00 57.42 246 LYS D C 1
ATOM 16526 O O . LYS D 1 246 ? 23.185 82.145 8.333 1.00 57.58 246 LYS D O 1
ATOM 16528 N N . ILE D 1 247 ? 22.517 80.241 9.326 1.00 56.54 247 ILE D N 1
ATOM 16529 C CA . ILE D 1 247 ? 22.131 80.942 10.560 1.00 55.83 247 ILE D CA 1
ATOM 16530 C C . ILE D 1 247 ? 23.349 81.250 11.454 1.00 54.94 247 ILE D C 1
ATOM 16531 O O . ILE D 1 247 ? 23.409 82.309 12.100 1.00 55.50 247 ILE D O 1
ATOM 16536 N N . ARG D 1 248 ? 24.319 80.335 11.469 1.00 53.57 248 ARG D N 1
ATOM 16537 C CA . ARG D 1 248 ? 25.527 80.483 12.288 1.00 51.90 248 ARG D CA 1
ATOM 16538 C C . ARG D 1 248 ? 26.696 81.091 11.481 1.00 51.48 248 ARG D C 1
ATOM 16539 O O . ARG D 1 248 ? 27.533 81.792 12.041 1.00 51.16 248 ARG D O 1
ATOM 16547 N N . ALA D 1 249 ? 26.733 80.837 10.170 1.00 50.37 249 ALA D N 1
ATOM 16548 C CA . ALA D 1 249 ? 27.738 81.398 9.240 1.00 49.68 249 ALA D CA 1
ATOM 16549 C C . ALA D 1 249 ? 29.193 80.952 9.444 1.00 49.36 249 ALA D C 1
ATOM 16550 O O . ALA D 1 249 ? 29.939 80.818 8.470 1.00 50.10 249 ALA D O 1
ATOM 16552 N N . PHE D 1 250 ? 29.598 80.744 10.694 1.00 48.62 250 PHE D N 1
ATOM 16553 C CA . PHE D 1 250 ? 30.962 80.307 11.023 1.00 47.72 250 PHE D CA 1
ATOM 16554 C C . PHE D 1 250 ? 30.959 79.282 12.162 1.00 47.37 250 PHE D C 1
ATOM 16555 O O . PHE D 1 250 ? 30.071 79.286 12.999 1.00 47.50 250 PHE D O 1
ATOM 16563 N N . THR D 1 251 ? 31.942 78.394 12.202 1.00 46.66 251 THR D N 1
ATOM 16564 C CA . THR D 1 251 ? 32.218 77.733 13.477 1.00 46.84 251 THR D CA 1
ATOM 16565 C C . THR D 1 251 ? 32.634 78.823 14.494 1.00 45.78 251 THR D C 1
ATOM 16566 O O . THR D 1 251 ? 33.584 79.540 14.232 1.00 45.74 251 THR D O 1
ATOM 16570 N N . ASN D 1 252 ? 31.927 78.920 15.621 1.00 45.19 252 ASN D N 1
ATOM 16571 C CA . ASN D 1 252 ? 32.366 79.694 16.801 1.00 45.15 252 ASN D CA 1
ATOM 16572 C C . ASN D 1 252 ? 33.456 78.959 17.636 1.00 45.68 252 ASN D C 1
ATOM 16573 O O . ASN D 1 252 ? 33.208 77.923 18.256 1.00 44.46 252 ASN D O 1
ATOM 16578 N N . TYR D 1 253 ? 34.665 79.516 17.601 1.00 46.30 253 TYR D N 1
ATOM 16579 C CA . TYR D 1 253 ? 35.757 79.124 18.472 1.00 48.03 253 TYR D CA 1
ATOM 16580 C C . TYR D 1 253 ? 35.832 79.921 19.786 1.00 47.87 253 TYR D C 1
ATOM 16581 O O . TYR D 1 253 ? 36.000 81.140 19.782 1.00 48.04 253 TYR D O 1
ATOM 16590 N N . LEU D 1 254 ? 35.680 79.201 20.891 1.00 47.97 254 LEU D N 1
ATOM 16591 C CA . LEU D 1 254 ? 35.913 79.705 22.242 1.00 47.94 254 LEU D CA 1
ATOM 16592 C C . LEU D 1 254 ? 37.125 78.945 22.813 1.00 48.88 254 LEU D C 1
ATOM 16593 O O . LEU D 1 254 ? 37.481 77.873 22.289 1.00 48.67 254 LEU D O 1
ATOM 16598 N N . PRO D 1 255 ? 37.795 79.500 23.860 1.00 49.64 255 PRO D N 1
ATOM 16599 C CA . PRO D 1 255 ? 38.875 78.737 24.484 1.00 49.57 255 PRO D CA 1
ATOM 16600 C C . PRO D 1 255 ? 38.357 77.390 24.991 1.00 50.21 255 PRO D C 1
ATOM 16601 O O . PRO D 1 255 ? 37.413 77.354 25.782 1.00 49.77 255 PRO D O 1
ATOM 16605 N N . GLY D 1 256 ? 38.920 76.295 24.451 1.00 50.13 256 GLY D N 1
ATOM 16606 C CA . GLY D 1 256 ? 38.607 74.942 24.894 1.00 48.87 256 GLY D CA 1
ATOM 16607 C C . GLY D 1 256 ? 37.270 74.376 24.455 1.00 48.81 256 GLY D C 1
ATOM 16608 O O . GLY D 1 256 ? 36.901 73.286 24.889 1.00 50.17 256 GLY D O 1
ATOM 16609 N N . PHE D 1 257 ? 36.565 75.071 23.563 1.00 48.12 257 PHE D N 1
ATOM 16610 C CA . PHE D 1 257 ? 35.179 74.756 23.229 1.00 47.21 257 PHE D CA 1
ATOM 16611 C C . PHE D 1 257 ? 34.722 75.313 21.862 1.00 47.15 257 PHE D C 1
ATOM 16612 O O . PHE D 1 257 ? 34.617 76.508 21.706 1.00 47.89 257 PHE D O 1
ATOM 16620 N N . ASN D 1 258 ? 34.397 74.485 20.873 1.00 47.48 258 ASN D N 1
ATOM 16621 C CA . ASN D 1 258 ? 33.854 75.094 19.628 1.00 46.40 258 ASN D CA 1
ATOM 16622 C C . ASN D 1 258 ? 32.395 74.750 19.369 1.00 45.38 258 ASN D C 1
ATOM 16623 O O . ASN D 1 258 ? 31.882 73.784 19.889 1.00 45.41 258 ASN D O 1
ATOM 16628 N N . ILE D 1 259 ? 31.718 75.583 18.607 1.00 45.29 259 ILE D N 1
ATOM 16629 C CA . ILE D 1 259 ? 30.304 75.409 18.333 1.00 45.31 259 ILE D CA 1
ATOM 16630 C C . ILE D 1 259 ? 30.193 75.412 16.824 1.00 46.49 259 ILE D C 1
ATOM 16631 O O . ILE D 1 259 ? 30.052 76.492 16.218 1.00 46.47 259 ILE D O 1
ATOM 16636 N N . PRO D 1 260 ? 30.234 74.203 16.220 1.00 46.55 260 PRO D N 1
ATOM 16637 C CA . PRO D 1 260 ? 30.403 73.950 14.805 1.00 46.67 260 PRO D CA 1
ATOM 16638 C C . PRO D 1 260 ? 29.221 74.402 13.964 1.00 46.96 260 PRO D C 1
ATOM 16639 O O . PRO D 1 260 ? 28.085 74.391 14.412 1.00 46.25 260 PRO D O 1
ATOM 16651 N N . LEU D 1 262 ? 28.308 72.759 11.339 1.00 51.15 262 LEU D N 1
ATOM 16652 C CA . LEU D 1 262 ? 27.777 71.489 10.784 1.00 51.49 262 LEU D CA 1
ATOM 16653 C C . LEU D 1 262 ? 27.986 70.327 11.764 1.00 52.60 262 LEU D C 1
ATOM 16654 O O . LEU D 1 262 ? 28.840 70.444 12.671 1.00 51.74 262 LEU D O 1
ATOM 16659 N N . PRO D 1 263 ? 27.237 69.188 11.584 1.00 53.61 263 PRO D N 1
ATOM 16660 C CA . PRO D 1 263 ? 27.488 67.923 12.300 1.00 54.18 263 PRO D CA 1
ATOM 16661 C C . PRO D 1 263 ? 28.915 67.402 12.133 1.00 55.10 263 PRO D C 1
ATOM 16662 O O . PRO D 1 263 ? 29.480 67.486 11.033 1.00 54.95 263 PRO D O 1
ATOM 16666 N N . ARG D 1 264 ? 29.493 66.879 13.211 1.00 56.47 264 ARG D N 1
ATOM 16667 C CA . ARG D 1 264 ? 30.855 66.368 13.155 1.00 58.41 264 ARG D CA 1
ATOM 16668 C C . ARG D 1 264 ? 30.956 65.087 12.313 1.00 60.26 264 ARG D C 1
ATOM 16669 O O . ARG D 1 264 ? 32.042 64.723 11.863 1.00 60.72 264 ARG D O 1
ATOM 16671 N N . GLU D 1 265 ? 29.825 64.426 12.071 1.00 61.47 265 GLU D N 1
ATOM 16672 C CA . GLU D 1 265 ? 29.795 63.206 11.267 1.00 62.76 265 GLU D CA 1
ATOM 16673 C C . GLU D 1 265 ? 30.125 63.561 9.803 1.00 62.90 265 GLU D C 1
ATOM 16674 O O . GLU D 1 265 ? 30.710 62.764 9.037 1.00 62.67 265 GLU D O 1
ATOM 16680 N N . LEU D 1 266 ? 29.753 64.780 9.437 1.00 63.07 266 LEU D N 1
ATOM 16681 C CA . LEU D 1 266 ? 30.031 65.301 8.121 1.00 63.44 266 LEU D CA 1
ATOM 16682 C C . LEU D 1 266 ? 31.473 65.746 8.096 1.00 63.74 266 LEU D C 1
ATOM 16683 O O . LEU D 1 266 ? 32.226 65.402 7.197 1.00 63.84 266 LEU D O 1
ATOM 16688 N N . SER D 1 267 ? 31.857 66.478 9.129 1.00 64.21 267 SER D N 1
ATOM 16689 C CA . SER D 1 267 ? 33.187 67.034 9.230 1.00 65.09 267 SER D CA 1
ATOM 16690 C C . SER D 1 267 ? 34.243 65.967 9.523 1.00 65.63 267 SER D C 1
ATOM 16691 O O . SER D 1 267 ? 35.370 66.037 9.011 1.00 66.17 267 SER D O 1
ATOM 16694 N N . ASP D 1 268 ? 33.883 64.988 10.350 1.00 65.81 268 ASP D N 1
ATOM 16695 C CA . ASP D 1 268 ? 34.869 64.076 10.919 1.00 65.95 268 ASP D CA 1
ATOM 16696 C C . ASP D 1 268 ? 34.958 62.790 10.136 1.00 65.98 268 ASP D C 1
ATOM 16697 O O . ASP D 1 268 ? 36.021 62.174 10.086 1.00 66.44 268 ASP D O 1
ATOM 16699 N N . ASP D 1 269 ? 33.852 62.389 9.520 1.00 65.65 269 ASP D N 1
ATOM 16700 C CA . ASP D 1 269 ? 33.826 61.126 8.808 1.00 65.30 269 ASP D CA 1
ATOM 16701 C C . ASP D 1 269 ? 33.7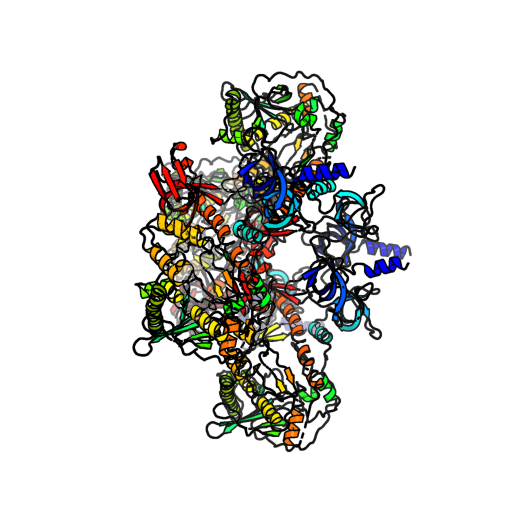36 61.322 7.303 1.00 64.97 269 ASP D C 1
ATOM 16702 O O . ASP D 1 269 ? 34.597 60.824 6.561 1.00 65.28 269 ASP D O 1
ATOM 16704 N N . LEU D 1 270 ? 32.709 62.051 6.851 1.00 63.88 270 LEU D N 1
ATOM 16705 C CA . LEU D 1 270 ? 32.441 62.179 5.406 1.00 62.26 270 LEU D CA 1
ATOM 16706 C C . LEU D 1 270 ? 33.526 62.944 4.646 1.00 61.23 270 LEU D C 1
ATOM 16707 O O . LEU D 1 270 ? 33.988 62.484 3.598 1.00 61.38 270 LEU D O 1
ATOM 16712 N N . CYS D 1 271 ? 33.911 64.105 5.178 1.00 59.44 271 CYS D N 1
ATOM 16713 C CA . CYS D 1 271 ? 34.787 65.039 4.478 1.00 58.30 271 CYS D CA 1
ATOM 16714 C C . CYS D 1 271 ? 36.267 64.950 4.845 1.00 57.43 271 CYS D C 1
ATOM 16715 O O . CYS D 1 271 ? 37.110 65.016 3.947 1.00 57.53 271 CYS D O 1
ATOM 16718 N N . SER D 1 272 ? 36.577 64.808 6.139 1.00 55.86 272 SER D N 1
ATOM 16719 C CA . SER D 1 272 ? 37.962 64.686 6.610 1.00 54.68 272 SER D CA 1
ATOM 16720 C C . SER D 1 272 ? 38.869 63.972 5.616 1.00 54.06 272 SER D C 1
ATOM 16721 O O . SER D 1 272 ? 38.544 62.880 5.110 1.00 54.09 272 SER D O 1
ATOM 16724 N N . LEU D 1 273 ? 40.003 64.603 5.322 1.00 52.87 273 LEU D N 1
ATOM 16725 C CA . LEU D 1 273 ? 40.953 64.076 4.347 1.00 51.43 273 LEU D CA 1
ATOM 16726 C C . LEU D 1 273 ? 41.918 63.094 5.009 1.00 51.41 273 LEU D C 1
ATOM 16727 O O . LEU D 1 273 ? 43.127 63.353 5.160 1.00 50.77 273 LEU D O 1
ATOM 16732 N N . ARG D 1 274 ? 41.346 61.951 5.381 1.00 51.60 274 ARG D N 1
ATOM 16733 C CA . ARG D 1 274 ? 42.033 60.914 6.138 1.00 51.80 274 ARG D CA 1
ATOM 16734 C C . ARG D 1 274 ? 43.082 60.195 5.287 1.00 51.80 274 ARG D C 1
ATOM 16735 O O . ARG D 1 274 ? 42.862 59.973 4.091 1.00 51.63 274 ARG D O 1
ATOM 16737 N N . ALA D 1 275 ? 44.220 59.864 5.910 1.00 51.92 275 ALA D N 1
ATOM 16738 C CA . ALA D 1 275 ? 45.339 59.208 5.245 1.00 51.79 275 ALA D CA 1
ATOM 16739 C C . ALA D 1 275 ? 44.877 57.869 4.771 1.00 52.52 275 ALA D C 1
ATOM 16740 O O . ALA D 1 275 ? 44.186 57.144 5.505 1.00 53.18 275 ALA D O 1
ATOM 16742 N N . ASN D 1 276 ? 45.262 57.553 3.534 1.00 52.44 276 ASN D N 1
ATOM 16743 C CA . ASN D 1 276 ? 45.034 56.247 2.937 1.00 52.13 276 ASN D CA 1
ATOM 16744 C C . ASN D 1 276 ? 43.525 56.015 2.703 1.00 51.93 276 ASN D C 1
ATOM 16745 O O . ASN D 1 276 ? 43.033 54.894 2.826 1.00 51.85 276 ASN D O 1
ATOM 16750 N N . GLU D 1 277 ? 42.811 57.094 2.355 1.00 51.67 277 GLU D N 1
ATOM 16751 C CA . GLU D 1 277 ? 41.342 57.109 2.283 1.00 51.24 277 GLU D CA 1
ATOM 16752 C C . GLU D 1 277 ? 40.833 57.929 1.089 1.00 50.83 277 GLU D C 1
ATOM 16753 O O . GLU D 1 277 ? 41.170 59.098 0.963 1.00 50.39 277 GLU D O 1
ATOM 16759 N N . VAL D 1 278 ? 40.034 57.321 0.205 1.00 50.92 278 VAL D N 1
ATOM 16760 C CA . VAL D 1 278 ? 39.552 58.047 -0.989 1.00 50.39 278 VAL D CA 1
ATOM 16761 C C . VAL D 1 278 ? 38.431 59.046 -0.654 1.00 49.84 278 VAL D C 1
ATOM 16762 O O . VAL D 1 278 ? 37.410 58.685 -0.062 1.00 49.53 278 VAL D O 1
ATOM 16766 N N . ARG D 1 279 ? 38.662 60.298 -1.062 1.00 49.35 279 ARG D N 1
ATOM 16767 C CA . ARG D 1 279 ? 37.819 61.460 -0.728 1.00 48.75 279 ARG D CA 1
ATOM 16768 C C . ARG D 1 279 ? 37.409 62.319 -1.927 1.00 48.19 279 ARG D C 1
ATOM 16769 O O . ARG D 1 279 ? 38.233 62.551 -2.833 1.00 48.18 279 ARG D O 1
ATOM 16777 N N . PRO D 1 280 ? 36.144 62.822 -1.919 1.00 47.51 280 PRO D N 1
ATOM 16778 C CA . PRO D 1 280 ? 35.757 63.786 -2.941 1.00 46.90 280 PRO D CA 1
ATOM 16779 C C . PRO D 1 280 ? 36.175 65.184 -2.481 1.00 46.17 280 PRO D C 1
ATOM 16780 O O . PRO D 1 280 ? 35.662 65.692 -1.492 1.00 46.62 280 PRO D O 1
ATOM 16784 N N . VAL D 1 281 ? 37.132 65.771 -3.189 1.00 45.28 281 VAL D N 1
ATOM 16785 C CA . VAL D 1 281 ? 37.634 67.106 -2.898 1.00 44.05 281 VAL D CA 1
ATOM 16786 C C . VAL D 1 281 ? 37.228 68.080 -4.008 1.00 43.49 281 VAL D C 1
ATOM 16787 O O . VAL D 1 281 ? 36.708 67.671 -5.061 1.00 43.69 281 VAL D O 1
ATOM 16791 N N . LEU D 1 282 ? 37.491 69.361 -3.779 1.00 42.55 282 LEU D N 1
ATOM 16792 C CA . LEU D 1 282 ? 37.486 70.349 -4.846 1.00 41.93 282 LEU D CA 1
ATOM 16793 C C . LEU D 1 282 ? 38.890 70.938 -5.002 1.00 41.83 282 LEU D C 1
ATOM 16794 O O . LEU D 1 282 ? 39.575 71.213 -4.028 1.00 41.38 282 LEU D O 1
ATOM 16799 N N . ALA D 1 283 ? 39.318 71.121 -6.243 1.00 42.30 283 ALA D N 1
ATOM 16800 C CA . ALA D 1 283 ? 40.744 71.282 -6.513 1.00 42.83 283 ALA D CA 1
ATOM 16801 C C . ALA D 1 283 ? 41.130 72.576 -7.222 1.00 42.95 283 ALA D C 1
ATOM 16802 O O . ALA D 1 283 ? 40.313 73.224 -7.877 1.00 42.57 283 ALA D O 1
ATOM 16804 N N . CYS D 1 284 ? 42.395 72.937 -7.058 1.00 43.62 284 CYS D N 1
ATOM 16805 C CA . CYS D 1 284 ? 42.968 74.052 -7.754 1.00 44.40 284 CYS D CA 1
ATOM 16806 C C . CYS D 1 284 ? 44.360 73.661 -8.177 1.00 45.16 284 CYS D C 1
ATOM 16807 O O . CYS D 1 284 ? 45.167 73.179 -7.378 1.00 44.54 284 CYS D O 1
ATOM 16810 N N . ARG D 1 285 ? 44.614 73.862 -9.459 1.00 46.57 285 ARG D N 1
ATOM 16811 C CA . ARG D 1 285 ? 45.909 73.614 -10.042 1.00 48.31 285 ARG D CA 1
ATOM 16812 C C . ARG D 1 285 ? 46.403 74.935 -10.597 1.00 49.45 285 ARG D C 1
ATOM 16813 O O . ARG D 1 285 ? 45.705 75.616 -11.358 1.00 49.40 285 ARG D O 1
ATOM 16829 N N . THR D 1 287 ? 50.154 77.368 -11.714 1.00 52.68 287 THR D N 1
ATOM 16830 C CA . THR D 1 287 ? 51.573 77.359 -12.043 1.00 52.89 287 THR D CA 1
ATOM 16831 C C . THR D 1 287 ? 52.219 78.658 -11.582 1.00 53.11 287 THR D C 1
ATOM 16832 O O . THR D 1 287 ? 51.866 79.741 -12.060 1.00 53.05 287 THR D O 1
ATOM 16836 N N . LEU D 1 288 ? 53.152 78.535 -10.638 1.00 53.25 288 LEU D N 1
ATOM 16837 C CA . LEU D 1 288 ? 53.860 79.690 -10.085 1.00 53.45 288 LEU D CA 1
ATOM 16838 C C . LEU D 1 288 ? 55.191 79.881 -10.789 1.00 53.48 288 LEU D C 1
ATOM 16839 O O . LEU D 1 288 ? 56.077 79.012 -10.726 1.00 53.05 288 LEU D O 1
ATOM 16844 N N . SER D 1 289 ? 55.302 81.038 -11.446 1.00 53.92 289 SER D N 1
ATOM 16845 C CA . SER D 1 289 ? 56.478 81.441 -12.197 1.00 54.63 289 SER D CA 1
ATOM 16846 C C . SER D 1 289 ? 57.808 81.368 -11.421 1.00 54.90 289 SER D C 1
ATOM 16847 O O . SER D 1 289 ? 58.183 80.304 -10.878 1.00 54.89 289 SER D O 1
ATOM 16850 N N . ALA D 1 290 ? 58.524 82.505 -11.406 1.00 55.37 290 ALA D N 1
ATOM 16851 C CA . ALA D 1 290 ? 59.833 82.599 -10.770 1.00 55.66 290 ALA D CA 1
ATOM 16852 C C . ALA D 1 290 ? 59.726 83.546 -9.578 1.00 55.67 290 ALA D C 1
ATOM 16853 O O . ALA D 1 290 ? 60.114 83.210 -8.466 1.00 55.58 290 ALA D O 1
ATOM 16855 N N . ASP D 1 291 ? 59.174 84.726 -9.827 1.00 55.91 291 ASP D N 1
ATOM 16856 C CA . ASP D 1 291 ? 58.792 85.666 -8.779 1.00 56.08 291 ASP D CA 1
ATOM 16857 C C . ASP D 1 291 ? 57.763 85.068 -7.813 1.00 56.20 291 ASP D C 1
ATOM 16858 O O . ASP D 1 291 ? 57.636 85.515 -6.654 1.00 56.74 291 ASP D O 1
ATOM 16863 N N . GLY D 1 292 ? 57.018 84.075 -8.300 1.00 55.92 292 GLY D N 1
ATOM 16864 C CA . GLY D 1 292 ? 55.929 83.462 -7.530 1.00 55.38 292 GLY D CA 1
ATOM 16865 C C . GLY D 1 292 ? 54.543 83.820 -8.049 1.00 54.95 292 GLY D C 1
ATOM 16866 O O . GLY D 1 292 ? 53.537 83.372 -7.502 1.00 55.01 292 GLY D O 1
ATOM 16867 N N . THR D 1 293 ? 54.491 84.633 -9.102 1.00 54.46 293 THR D N 1
ATOM 16868 C CA . THR D 1 293 ? 53.231 85.034 -9.727 1.00 54.03 293 THR D CA 1
ATOM 16869 C C . THR D 1 293 ? 52.341 83.815 -9.911 1.00 53.77 293 THR D C 1
ATOM 16870 O O . THR D 1 293 ? 52.791 82.795 -10.422 1.00 53.73 293 THR D O 1
ATOM 16874 N N . ILE D 1 294 ? 51.086 83.901 -9.483 1.00 53.32 294 ILE D N 1
ATOM 16875 C CA . ILE D 1 294 ? 50.138 82.865 -9.874 1.00 52.73 294 ILE D CA 1
ATOM 16876 C C . ILE D 1 294 ? 49.682 83.167 -11.303 1.00 51.89 294 ILE D C 1
ATOM 16877 O O . ILE D 1 294 ? 49.027 84.168 -11.568 1.00 51.45 294 ILE D O 1
ATOM 16882 N N . GLU D 1 295 ? 50.061 82.297 -12.229 1.00 51.50 295 GLU D N 1
ATOM 16883 C CA . GLU D 1 295 ? 49.887 82.590 -13.652 1.00 50.89 295 GLU D CA 1
ATOM 16884 C C . GLU D 1 295 ? 48.453 82.385 -14.153 1.00 50.50 295 GLU D C 1
ATOM 16885 O O . GLU D 1 295 ? 47.580 81.913 -13.407 1.00 50.37 295 GLU D O 1
ATOM 16891 N N . ASP D 1 296 ? 48.210 82.759 -15.407 1.00 49.91 296 ASP D N 1
ATOM 16892 C CA . ASP D 1 296 ? 46.914 82.527 -16.034 1.00 49.61 296 ASP D CA 1
ATOM 16893 C C . ASP D 1 296 ? 46.678 81.022 -16.195 1.00 49.40 296 ASP D C 1
ATOM 16894 O O . ASP D 1 296 ? 45.672 80.584 -16.774 1.00 49.49 296 ASP D O 1
ATOM 16899 N N . ASN D 1 297 ? 47.632 80.243 -15.678 1.00 49.00 297 ASN D N 1
ATOM 16900 C CA . ASN D 1 297 ? 47.460 78.809 -15.446 1.00 48.52 297 ASN D CA 1
ATOM 16901 C C . ASN D 1 297 ? 46.769 78.623 -14.102 1.00 48.31 297 ASN D C 1
ATOM 16902 O O . ASN D 1 297 ? 47.400 78.604 -13.022 1.00 48.10 297 ASN D O 1
ATOM 16907 N N . ILE D 1 298 ? 45.447 78.571 -14.183 1.00 47.87 298 ILE D N 1
ATOM 16908 C CA . ILE D 1 298 ? 44.606 78.267 -13.037 1.00 47.51 298 ILE D CA 1
ATOM 16909 C C . ILE D 1 298 ? 43.404 77.489 -13.548 1.00 47.10 298 ILE D C 1
ATOM 16910 O O . ILE D 1 298 ? 42.731 77.895 -14.519 1.00 46.80 298 ILE D O 1
ATOM 16915 N N . GLU D 1 299 ? 43.155 76.363 -12.889 1.00 46.35 299 GLU D N 1
ATOM 16916 C CA . GLU D 1 299 ? 42.054 75.509 -13.246 1.00 45.68 299 GLU D CA 1
ATOM 16917 C C . GLU D 1 299 ? 41.554 74.859 -11.985 1.00 44.89 299 GLU D C 1
ATOM 16918 O O . GLU D 1 299 ? 42.336 74.458 -11.120 1.00 44.30 299 GLU D O 1
ATOM 16920 N N . PHE D 1 300 ? 40.231 74.812 -11.892 1.00 44.38 300 PHE D N 1
ATOM 16921 C CA . PHE D 1 300 ? 39.522 74.135 -10.825 1.00 43.65 300 PHE D CA 1
ATOM 16922 C C . PHE D 1 300 ? 38.773 72.961 -11.446 1.00 43.34 300 PHE D C 1
ATOM 16923 O O . PHE D 1 300 ? 38.434 72.999 -12.629 1.00 42.83 300 PHE D O 1
ATOM 16931 N N . PHE D 1 301 ? 38.530 71.927 -10.638 1.00 42.97 301 PHE D N 1
ATOM 16932 C CA . PHE D 1 301 ? 37.936 70.664 -11.087 1.00 42.54 301 PHE D CA 1
ATOM 16933 C C . PHE D 1 301 ? 37.626 69.779 -9.890 1.00 42.06 301 PHE D C 1
ATOM 16934 O O . PHE D 1 301 ? 38.408 69.727 -8.929 1.00 42.29 301 PHE D O 1
ATOM 16942 N N . ALA D 1 302 ? 36.478 69.102 -9.935 1.00 41.40 302 ALA D N 1
ATOM 16943 C CA . ALA D 1 302 ? 36.155 68.072 -8.954 1.00 40.78 302 ALA D CA 1
ATOM 16944 C C . ALA D 1 302 ? 37.140 66.926 -9.126 1.00 40.29 302 ALA D C 1
ATOM 16945 O O . ALA D 1 302 ? 37.589 66.659 -10.245 1.00 40.76 302 ALA D O 1
ATOM 16947 N N . ALA D 1 303 ? 37.484 66.261 -8.021 1.00 39.72 303 ALA D N 1
ATOM 16948 C CA . ALA D 1 303 ? 38.456 65.172 -8.036 1.00 39.15 303 ALA D CA 1
ATOM 16949 C C . ALA D 1 303 ? 38.316 64.254 -6.808 1.00 39.37 303 ALA D C 1
ATOM 16950 O O . ALA D 1 303 ? 37.642 64.581 -5.799 1.00 39.43 303 ALA D O 1
ATOM 16952 N N . THR D 1 304 ? 38.951 63.089 -6.913 1.00 39.77 304 THR D N 1
ATOM 16953 C CA . THR D 1 304 ? 39.152 62.227 -5.759 1.00 40.11 304 THR D CA 1
ATOM 16954 C C . THR D 1 304 ? 40.633 62.082 -5.445 1.00 40.26 304 THR D C 1
ATOM 16955 O O . THR D 1 304 ? 41.495 62.142 -6.329 1.00 39.52 304 THR D O 1
ATOM 16959 N N . ILE D 1 305 ? 40.924 61.908 -4.163 1.00 41.09 305 ILE D N 1
ATOM 16960 C CA . ILE D 1 305 ? 42.300 61.962 -3.712 1.00 41.90 305 ILE D CA 1
ATOM 16961 C C . ILE D 1 305 ? 42.507 60.990 -2.559 1.00 42.08 305 ILE D C 1
ATOM 16962 O O . ILE D 1 305 ? 41.583 60.705 -1.799 1.00 41.42 305 ILE D O 1
ATOM 16967 N N . GLU D 1 306 ? 43.725 60.464 -2.471 1.00 43.14 306 GLU D N 1
ATOM 16968 C CA . GLU D 1 306 ? 44.122 59.565 -1.394 1.00 44.27 306 GLU D CA 1
ATOM 16969 C C . GLU D 1 306 ? 45.341 60.146 -0.703 1.00 44.79 306 GLU D C 1
ATOM 16970 O O . GLU D 1 306 ? 46.463 60.023 -1.207 1.00 45.38 306 GLU D O 1
ATOM 16972 N N . SER D 1 307 ? 45.129 60.767 0.445 1.00 44.85 307 SER D N 1
ATOM 16973 C CA . SER D 1 307 ? 46.250 61.305 1.207 1.00 46.19 307 SER D CA 1
ATOM 16974 C C . SER D 1 307 ? 47.216 60.234 1.704 1.00 47.12 307 SER D C 1
ATOM 16975 O O . SER D 1 307 ? 46.803 59.234 2.287 1.00 47.40 307 SER D O 1
ATOM 16978 N N . LYS D 1 308 ? 48.506 60.476 1.486 1.00 48.26 308 LYS D N 1
ATOM 16979 C CA . LYS D 1 308 ? 49.553 59.508 1.806 1.00 49.27 308 LYS D CA 1
ATOM 16980 C C . LYS D 1 308 ? 50.195 59.772 3.160 1.00 49.87 308 LYS D C 1
ATOM 16981 O O . LYS D 1 308 ? 51.029 58.982 3.603 1.00 50.35 308 LYS D O 1
ATOM 16987 N N . ALA D 1 309 ? 49.825 60.878 3.808 1.00 50.41 309 ALA D N 1
ATOM 16988 C CA . ALA D 1 309 ? 50.472 61.269 5.048 1.00 50.80 309 ALA D CA 1
ATOM 16989 C C . ALA D 1 309 ? 49.697 62.355 5.732 1.00 51.68 309 ALA D C 1
ATOM 16990 O O . ALA D 1 309 ? 49.278 63.318 5.084 1.00 52.28 309 ALA D O 1
ATOM 16992 N N . LYS D 1 310 ? 49.521 62.180 7.045 1.00 52.07 310 LYS D N 1
ATOM 16993 C CA . LYS D 1 310 ? 48.925 63.152 7.941 1.00 52.12 310 LYS D CA 1
ATOM 16994 C C . LYS D 1 310 ? 50.014 63.676 8.837 1.00 52.31 310 LYS D C 1
ATOM 16995 O O . LYS D 1 310 ? 50.212 63.140 9.935 1.00 52.49 310 LYS D O 1
ATOM 17001 N N . LEU D 1 311 ? 50.707 64.719 8.375 1.00 52.34 311 LEU D N 1
ATOM 17002 C CA . LEU D 1 311 ? 51.824 65.334 9.100 1.00 51.90 311 LEU D CA 1
ATOM 17003 C C . LEU D 1 311 ? 51.372 66.418 10.075 1.00 52.32 311 LEU D C 1
ATOM 17004 O O . LEU D 1 311 ? 50.215 66.859 10.044 1.00 51.95 311 LEU D O 1
ATOM 17009 N N . VAL D 1 312 ? 52.316 66.846 10.917 1.00 52.87 312 VAL D N 1
ATOM 17010 C CA . VAL D 1 312 ? 52.065 67.711 12.064 1.00 53.98 312 VAL D CA 1
ATOM 17011 C C . VAL D 1 312 ? 53.067 68.880 12.096 1.00 55.15 312 VAL D C 1
ATOM 17012 O O . VAL D 1 312 ? 54.301 68.696 11.923 1.00 55.47 312 VAL D O 1
ATOM 17016 N N . TYR D 1 313 ? 52.522 70.072 12.316 1.00 55.46 313 TYR D N 1
ATOM 17017 C CA . TYR D 1 313 ? 53.275 71.319 12.277 1.00 56.50 313 TYR D CA 1
ATOM 17018 C C . TYR D 1 313 ? 54.669 71.263 12.900 1.00 58.29 313 TYR D C 1
ATOM 17019 O O . TYR D 1 313 ? 55.672 71.379 12.190 1.00 58.70 313 TYR D O 1
ATOM 17028 N N . ASP D 1 314 ? 54.723 71.092 14.223 1.00 60.30 314 ASP D N 1
ATOM 17029 C CA . ASP D 1 314 ? 55.982 71.097 14.959 1.00 61.74 314 ASP D CA 1
ATOM 17030 C C . ASP D 1 314 ? 56.956 70.063 14.446 1.00 62.11 314 ASP D C 1
ATOM 17031 O O . ASP D 1 314 ? 58.140 70.346 14.357 1.00 62.20 314 ASP D O 1
ATOM 17036 N N . GLN D 1 315 ? 56.445 68.880 14.099 1.00 62.65 315 GLN D N 1
ATOM 17037 C CA . GLN D 1 315 ? 57.271 67.787 13.595 1.00 62.71 315 GLN D CA 1
ATOM 17038 C C . GLN D 1 315 ? 57.843 68.125 12.219 1.00 62.95 315 GLN D C 1
ATOM 17039 O O . GLN D 1 315 ? 59.039 67.962 11.986 1.00 62.17 315 GLN D O 1
ATOM 17045 N N . VAL D 1 316 ? 56.995 68.617 11.318 1.00 63.30 316 VAL D N 1
ATOM 17046 C CA . VAL D 1 316 ? 57.498 69.072 10.021 1.00 63.91 316 VAL D CA 1
ATOM 17047 C C . VAL D 1 316 ? 58.477 70.226 10.202 1.00 64.25 316 VAL D C 1
ATOM 17048 O O . VAL D 1 316 ? 59.526 70.226 9.600 1.00 64.13 316 VAL D O 1
ATOM 17052 N N . SER D 1 317 ? 58.140 71.192 11.053 1.00 65.46 317 SER D N 1
ATOM 17053 C CA . SER D 1 317 ? 59.104 72.225 11.468 1.00 66.37 317 SER D CA 1
ATOM 17054 C C . SER D 1 317 ? 60.410 71.568 11.941 1.00 67.33 317 SER D C 1
ATOM 17055 O O . SER D 1 317 ? 61.484 71.811 11.371 1.00 67.51 317 SER D O 1
ATOM 17058 N N . ASP D 1 318 ? 60.297 70.701 12.947 1.00 68.17 318 ASP D N 1
ATOM 17059 C CA . ASP D 1 318 ? 61.454 70.093 13.575 1.00 69.22 318 ASP D CA 1
ATOM 17060 C C . ASP D 1 318 ? 62.370 69.476 12.517 1.00 69.95 318 ASP D C 1
ATOM 17061 O O . ASP D 1 318 ? 63.512 69.893 12.383 1.00 69.85 318 ASP D O 1
ATOM 17066 N N . TRP D 1 319 ? 61.850 68.540 11.728 1.00 71.12 319 TRP D N 1
ATOM 17067 C CA . TRP D 1 319 ? 62.616 67.899 10.641 1.00 72.26 319 TRP D CA 1
ATOM 17068 C C . TRP D 1 319 ? 63.186 68.870 9.598 1.00 73.09 319 TRP D C 1
ATOM 17069 O O . TRP D 1 319 ? 64.310 68.685 9.135 1.00 73.27 319 TRP D O 1
ATOM 17080 N N . LEU D 1 320 ? 62.406 69.886 9.229 1.00 74.32 320 LEU D N 1
ATOM 17081 C CA . LEU D 1 320 ? 62.818 70.873 8.229 1.00 75.52 320 LEU D CA 1
ATOM 17082 C C . LEU D 1 320 ? 63.955 71.750 8.713 1.00 76.59 320 LEU D C 1
ATOM 17083 O O . LEU D 1 320 ? 64.910 71.996 7.975 1.00 76.54 320 LEU D O 1
ATOM 17088 N N . GLU D 1 321 ? 63.825 72.236 9.947 1.00 78.10 321 GLU D N 1
ATOM 17089 C CA . GLU D 1 321 ? 64.836 73.085 10.577 1.00 79.52 321 GLU D CA 1
ATOM 17090 C C . GLU D 1 321 ? 65.987 72.212 11.113 1.00 80.44 321 GLU D C 1
ATOM 17091 O O . GLU D 1 321 ? 67.072 72.184 10.519 1.00 80.69 321 GLU D O 1
ATOM 17097 N N . ASN D 1 322 ? 65.730 71.511 12.226 1.00 81.56 322 ASN D N 1
ATOM 17098 C CA . ASN D 1 322 ? 66.607 70.460 12.801 1.00 82.33 322 ASN D CA 1
ATOM 17099 C C . ASN D 1 322 ? 65.946 69.759 14.014 1.00 82.75 322 ASN D C 1
ATOM 17100 O O . ASN D 1 322 ? 65.749 70.382 15.078 1.00 82.97 322 ASN D O 1
ATOM 17102 N N . THR D 1 323 ? 65.580 68.482 13.837 1.00 82.92 323 THR D N 1
ATOM 17103 C CA . THR D 1 323 ? 64.953 67.686 14.907 1.00 83.10 323 THR D CA 1
ATOM 17104 C C . THR D 1 323 ? 65.872 66.564 15.393 1.00 83.65 323 THR D C 1
ATOM 17105 O O . THR D 1 323 ? 67.000 66.391 14.891 1.00 83.58 323 THR D O 1
ATOM 17109 N N . GLY D 1 324 ? 65.357 65.791 16.355 1.00 83.78 324 GLY D N 1
ATOM 17110 C CA . GLY D 1 324 ? 65.951 64.510 16.749 1.00 83.29 324 GLY D CA 1
ATOM 17111 C C . GLY D 1 324 ? 64.906 63.487 17.163 1.00 83.01 324 GLY D C 1
ATOM 17112 O O . GLY D 1 324 ? 65.241 62.480 17.794 1.00 83.08 324 GLY D O 1
ATOM 17113 N N . ASP D 1 325 ? 63.642 63.742 16.816 1.00 82.72 325 ASP D N 1
ATOM 17114 C CA . ASP D 1 325 ? 62.538 62.835 17.169 1.00 82.30 325 ASP D CA 1
ATOM 17115 C C . ASP D 1 325 ? 61.841 62.240 15.920 1.00 82.01 325 ASP D C 1
ATOM 17116 O O . ASP D 1 325 ? 61.727 61.016 15.800 1.00 81.92 325 ASP D O 1
ATOM 17121 N N . TRP D 1 326 ? 61.416 63.103 14.988 1.00 81.49 326 TRP D N 1
ATOM 17122 C CA . TRP D 1 326 ? 60.628 62.689 13.808 1.00 80.57 326 TRP D CA 1
ATOM 17123 C C . TRP D 1 326 ? 61.339 62.857 12.441 1.00 80.10 326 TRP D C 1
ATOM 17124 O O . TRP D 1 326 ? 62.181 63.750 12.255 1.00 79.72 326 TRP D O 1
ATOM 17135 N N . GLN D 1 327 ? 60.978 61.972 11.504 1.00 79.49 327 GLN D N 1
ATOM 17136 C CA . GLN D 1 327 ? 61.423 61.999 10.099 1.00 78.84 327 GLN D CA 1
ATOM 17137 C C . GLN D 1 327 ? 60.318 61.385 9.198 1.00 78.54 327 GLN D C 1
ATOM 17138 O O . GLN D 1 327 ? 59.613 60.460 9.636 1.00 78.83 327 GLN D O 1
ATOM 17144 N N . PRO D 1 328 ? 60.139 61.909 7.956 1.00 77.83 328 PRO D N 1
ATOM 17145 C CA . PRO D 1 328 ? 59.158 61.334 7.037 1.00 77.16 328 PRO D CA 1
ATOM 17146 C C . PRO D 1 328 ? 59.347 59.839 6.857 1.00 76.72 328 PRO D C 1
ATOM 17147 O O . PRO D 1 328 ? 60.469 59.369 6.623 1.00 76.60 328 PRO D O 1
ATOM 17151 N N . GLU D 1 329 ? 58.238 59.111 6.976 1.00 76.14 329 GLU D N 1
ATOM 17152 C CA . GLU D 1 329 ? 58.213 57.656 6.823 1.00 75.44 329 GLU D CA 1
ATOM 17153 C C . GLU D 1 329 ? 58.849 57.189 5.509 1.00 74.59 329 GLU D C 1
ATOM 17154 O O . GLU D 1 329 ? 59.556 56.175 5.472 1.00 74.43 329 GLU D O 1
ATOM 17160 N N . SER D 1 330 ? 58.601 57.936 4.439 1.00 73.48 330 SER D N 1
ATOM 17161 C CA . SER D 1 330 ? 59.056 57.528 3.119 1.00 72.50 330 SER D CA 1
ATOM 17162 C C . SER D 1 330 ? 59.550 58.707 2.299 1.00 71.57 330 SER D C 1
ATOM 17163 O O . SER D 1 330 ? 59.004 59.805 2.387 1.00 71.67 330 SER D O 1
ATOM 17166 N N . GLU D 1 331 ? 60.581 58.460 1.495 1.00 70.54 331 GLU D N 1
ATOM 17167 C CA . GLU D 1 331 ? 61.176 59.474 0.624 1.00 69.57 331 GLU D CA 1
ATOM 17168 C C . GLU D 1 331 ? 60.140 60.222 -0.233 1.00 68.81 331 GLU D C 1
ATOM 17169 O O . GLU D 1 331 ? 60.360 61.377 -0.625 1.00 68.94 331 GLU D O 1
ATOM 17175 N N . ALA D 1 332 ? 59.015 59.565 -0.511 1.00 67.44 332 ALA D N 1
ATOM 17176 C CA . ALA D 1 332 ? 57.915 60.194 -1.232 1.00 66.27 332 ALA D CA 1
ATOM 17177 C C . ALA D 1 332 ? 57.396 61.429 -0.480 1.00 65.23 332 ALA D C 1
ATOM 17178 O O . ALA D 1 332 ? 57.111 62.462 -1.093 1.00 64.84 332 ALA D O 1
ATOM 17180 N N . ILE D 1 333 ? 57.303 61.315 0.846 1.00 64.19 333 ILE D N 1
ATOM 17181 C CA . ILE D 1 333 ? 56.855 62.416 1.713 1.00 63.36 333 ILE D CA 1
ATOM 17182 C C . ILE D 1 333 ? 57.912 63.528 1.796 1.00 62.22 333 ILE D C 1
ATOM 17183 O O . ILE D 1 333 ? 57.617 64.684 1.496 1.00 62.23 333 ILE D O 1
ATOM 17188 N N . ALA D 1 334 ? 59.133 63.161 2.188 1.00 60.69 334 ALA D N 1
ATOM 17189 C CA . ALA D 1 334 ? 60.282 64.077 2.278 1.00 59.20 334 ALA D CA 1
ATOM 17190 C C . ALA D 1 334 ? 60.380 65.115 1.150 1.00 58.02 334 ALA D C 1
ATOM 17191 O O . ALA D 1 334 ? 60.684 66.290 1.388 1.00 57.72 334 ALA D O 1
ATOM 17193 N N . GLU D 1 335 ? 60.117 64.665 -0.069 1.00 56.72 335 GLU D N 1
ATOM 17194 C CA . GLU D 1 335 ? 60.286 65.480 -1.262 1.00 55.69 335 GLU D CA 1
ATOM 17195 C C . GLU D 1 335 ? 59.101 66.401 -1.444 1.00 54.76 335 GLU D C 1
ATOM 17196 O O . GLU D 1 335 ? 59.237 67.482 -2.018 1.00 54.62 335 GLU D O 1
ATOM 17198 N N . GLN D 1 336 ? 57.943 65.957 -0.960 1.00 53.82 336 GLN D N 1
ATOM 17199 C CA . GLN D 1 336 ? 56.703 66.725 -1.080 1.00 53.40 336 GLN D CA 1
ATOM 17200 C C . GLN D 1 336 ? 56.742 68.014 -0.274 1.00 53.31 336 GLN D C 1
ATOM 17201 O O . GLN D 1 336 ? 56.508 69.096 -0.818 1.00 53.04 336 GLN D O 1
ATOM 17207 N N . VAL D 1 337 ? 57.027 67.856 1.021 1.00 53.40 337 VAL D N 1
ATOM 17208 C CA . VAL D 1 337 ? 57.247 68.930 1.987 1.00 53.63 337 VAL D CA 1
ATOM 17209 C C . VAL D 1 337 ? 58.214 69.977 1.467 1.00 53.87 337 VAL D C 1
ATOM 17210 O O . VAL D 1 337 ? 57.893 71.162 1.398 1.00 53.96 337 VAL D O 1
ATOM 17214 N N . ARG D 1 338 ? 59.409 69.501 1.128 1.00 54.49 338 ARG D N 1
ATOM 17215 C CA . ARG D 1 338 ? 60.489 70.288 0.536 1.00 54.87 338 ARG D CA 1
ATOM 17216 C C . ARG D 1 338 ? 60.037 71.143 -0.646 1.00 54.62 338 ARG D C 1
ATOM 17217 O O . ARG D 1 338 ? 60.333 72.336 -0.710 1.00 54.88 338 ARG D O 1
ATOM 17225 N N . LEU D 1 339 ? 59.315 70.524 -1.570 1.00 54.44 339 LEU D N 1
ATOM 17226 C CA . LEU D 1 339 ? 58.801 71.220 -2.734 1.00 54.28 339 LEU D CA 1
ATOM 17227 C C . LEU D 1 339 ? 57.809 72.317 -2.376 1.00 54.61 339 LEU D C 1
ATOM 17228 O O . LEU D 1 339 ? 57.724 73.340 -3.064 1.00 54.48 339 LEU D O 1
ATOM 17233 N N . LEU D 1 340 ? 57.069 72.100 -1.289 1.00 54.90 340 LEU D N 1
ATOM 17234 C CA . LEU D 1 340 ? 56.073 73.058 -0.822 1.00 55.16 340 LEU D CA 1
ATOM 17235 C C . LEU D 1 340 ? 56.735 74.211 -0.082 1.00 55.39 340 LEU D C 1
ATOM 17236 O O . LEU D 1 340 ? 56.159 75.288 0.019 1.00 55.34 340 LEU D O 1
ATOM 17241 N N . ALA D 1 341 ? 57.950 73.974 0.419 1.00 55.84 341 ALA D N 1
ATOM 17242 C CA . ALA D 1 341 ? 58.740 75.012 1.099 1.00 56.16 341 ALA D CA 1
ATOM 17243 C C . ALA D 1 341 ? 59.439 75.944 0.113 1.00 55.94 341 ALA D C 1
ATOM 17244 O O . ALA D 1 341 ? 59.601 77.138 0.397 1.00 56.12 341 ALA D O 1
ATOM 17246 N N . GLN D 1 342 ? 59.849 75.396 -1.034 1.00 55.61 342 GLN D N 1
ATOM 17247 C CA . GLN D 1 342 ? 60.324 76.203 -2.160 1.00 55.26 342 GLN D CA 1
ATOM 17248 C C . GLN D 1 342 ? 59.150 77.034 -2.646 1.00 55.23 342 GLN D C 1
ATOM 17249 O O . GLN D 1 342 ? 59.328 78.142 -3.164 1.00 55.32 342 GLN D O 1
ATOM 17255 N N . ILE D 1 343 ? 57.950 76.470 -2.483 1.00 54.99 343 ILE D N 1
ATOM 17256 C CA . ILE D 1 343 ? 56.697 77.158 -2.792 1.00 54.75 343 ILE D CA 1
ATOM 17257 C C . ILE D 1 343 ? 56.407 78.220 -1.735 1.00 54.71 343 ILE D C 1
ATOM 17258 O O . ILE D 1 343 ? 55.919 79.311 -2.045 1.00 54.22 343 ILE D O 1
ATOM 17263 N N . CYS D 1 344 ? 56.742 77.893 -0.491 1.00 55.38 344 CYS D N 1
ATOM 17264 C CA . CYS D 1 344 ? 56.582 78.812 0.629 1.00 55.66 344 CYS D CA 1
ATOM 17265 C C . CYS D 1 344 ? 57.476 80.039 0.423 1.00 55.85 344 CYS D C 1
ATOM 17266 O O . CYS D 1 344 ? 57.012 81.173 0.502 1.00 56.08 344 CYS D O 1
ATOM 17269 N N . GLN D 1 345 ? 58.746 79.789 0.127 1.00 56.27 345 GLN D N 1
ATOM 17270 C CA . GLN D 1 345 ? 59.707 80.826 -0.283 1.00 56.73 345 GLN D CA 1
ATOM 17271 C C . GLN D 1 345 ? 59.310 81.714 -1.478 1.00 56.50 345 GLN D C 1
ATOM 17272 O O . GLN D 1 345 ? 59.631 82.899 -1.476 1.00 56.90 345 GLN D O 1
ATOM 17278 N N . ARG D 1 346 ? 58.637 81.166 -2.489 1.00 55.79 346 ARG D N 1
ATOM 17279 C CA . ARG D 1 346 ? 58.286 81.994 -3.655 1.00 55.50 346 ARG D CA 1
ATOM 17280 C C . ARG D 1 346 ? 57.065 82.918 -3.470 1.00 55.23 346 ARG D C 1
ATOM 17281 O O . ARG D 1 346 ? 57.116 84.103 -3.806 1.00 55.09 346 ARG D O 1
ATOM 17289 N N . ARG D 1 347 ? 55.977 82.382 -2.935 1.00 55.13 347 ARG D N 1
ATOM 17290 C CA . ARG D 1 347 ? 54.756 83.165 -2.764 1.00 54.99 347 ARG D CA 1
ATOM 17291 C C . ARG D 1 347 ? 54.845 84.211 -1.627 1.00 55.56 347 ARG D C 1
ATOM 17292 O O . ARG D 1 347 ? 54.045 85.159 -1.571 1.00 55.07 347 ARG D O 1
ATOM 17300 N N . GLY D 1 348 ? 55.825 84.030 -0.738 1.00 56.04 348 GLY D N 1
ATOM 17301 C CA . GLY D 1 348 ? 56.262 85.076 0.179 1.00 56.94 348 GLY D CA 1
ATOM 17302 C C . GLY D 1 348 ? 56.822 86.290 -0.557 1.00 57.88 348 GLY D C 1
ATOM 17303 O O . GLY D 1 348 ? 56.668 87.419 -0.098 1.00 57.87 348 GLY D O 1
ATOM 17304 N N . GLU D 1 349 ? 57.459 86.054 -1.706 1.00 58.51 349 GLU D N 1
ATOM 17305 C CA . GLU D 1 349 ? 57.960 87.126 -2.561 1.00 59.27 349 GLU D CA 1
ATOM 17306 C C . GLU D 1 349 ? 56.850 87.982 -3.138 1.00 59.62 349 GLU D C 1
ATOM 17307 O O . GLU D 1 349 ? 56.786 89.171 -2.843 1.00 59.57 349 GLU D O 1
ATOM 17313 N N . TRP D 1 350 ? 55.984 87.385 -3.957 1.00 60.24 350 TRP D N 1
ATOM 17314 C CA . TRP D 1 350 ? 55.003 88.158 -4.723 1.00 61.02 350 TRP D CA 1
ATOM 17315 C C . TRP D 1 350 ? 54.097 89.053 -3.863 1.00 61.62 350 TRP D C 1
ATOM 17316 O O . TRP D 1 350 ? 53.690 90.125 -4.309 1.00 62.16 350 TRP D O 1
ATOM 17327 N N . ARG D 1 351 ? 53.783 88.630 -2.644 1.00 61.76 351 ARG D N 1
ATOM 17328 C CA . ARG D 1 351 ? 53.026 89.482 -1.736 1.00 62.22 351 ARG D CA 1
ATOM 17329 C C . ARG D 1 351 ? 53.918 90.541 -1.073 1.00 62.26 351 ARG D C 1
ATOM 17330 O O . ARG D 1 351 ? 53.475 91.660 -0.818 1.00 62.34 351 ARG D O 1
ATOM 17338 N N . HIS D 1 352 ? 55.166 90.171 -0.794 1.00 62.28 352 HIS D N 1
ATOM 17339 C CA . HIS D 1 352 ? 56.163 91.076 -0.238 1.00 62.64 352 HIS D CA 1
ATOM 17340 C C . HIS D 1 352 ? 56.621 92.082 -1.304 1.00 63.28 352 HIS D C 1
ATOM 17341 O O . HIS D 1 352 ? 57.294 93.071 -0.998 1.00 63.65 352 HIS D O 1
ATOM 17348 N N . ASN D 1 353 ? 56.253 91.833 -2.556 1.00 63.50 353 ASN D N 1
ATOM 17349 C CA . ASN D 1 353 ? 56.508 92.789 -3.608 1.00 63.80 353 ASN D CA 1
ATOM 17350 C C . ASN D 1 353 ? 55.245 93.507 -4.090 1.00 64.20 353 ASN D C 1
ATOM 17351 O O . ASN D 1 353 ? 55.305 94.694 -4.411 1.00 64.66 353 ASN D O 1
ATOM 17356 N N . HIS D 1 354 ? 54.108 92.809 -4.133 1.00 64.26 354 HIS D N 1
ATOM 17357 C CA . HIS D 1 354 ? 52.933 93.333 -4.859 1.00 64.50 354 HIS D CA 1
ATOM 17358 C C . HIS D 1 354 ? 51.546 93.245 -4.217 1.00 64.38 354 HIS D C 1
ATOM 17359 O O . HIS D 1 354 ? 50.559 93.716 -4.799 1.00 63.88 354 HIS D O 1
ATOM 17366 N N . ALA D 1 355 ? 51.474 92.638 -3.037 1.00 64.80 355 ALA D N 1
ATOM 17367 C CA . ALA D 1 355 ? 50.236 92.577 -2.267 1.00 65.01 355 ALA D CA 1
ATOM 17368 C C . ALA D 1 355 ? 50.498 93.231 -0.920 1.00 65.50 355 ALA D C 1
ATOM 17369 O O . ALA D 1 355 ? 51.151 94.277 -0.856 1.00 65.59 355 ALA D O 1
ATOM 17371 N N . LEU D 1 356 ? 49.990 92.632 0.153 1.00 66.05 356 LEU D N 1
ATOM 17372 C CA . LEU D 1 356 ? 50.463 92.976 1.477 1.00 66.72 356 LEU D CA 1
ATOM 17373 C C . LEU D 1 356 ? 50.879 91.755 2.261 1.00 67.33 356 LEU D C 1
ATOM 17374 O O . LEU D 1 356 ? 50.456 90.635 1.963 1.00 67.18 356 LEU D O 1
ATOM 17379 N N . VAL D 1 357 ? 51.720 91.990 3.263 1.00 68.29 357 VAL D N 1
ATOM 17380 C CA . VAL D 1 357 ? 52.281 90.935 4.104 1.00 69.13 357 VAL D CA 1
ATOM 17381 C C . VAL D 1 357 ? 52.002 91.215 5.598 1.00 69.68 357 VAL D C 1
ATOM 17382 O O . VAL D 1 357 ? 52.854 91.775 6.302 1.00 70.03 357 VAL D O 1
ATOM 17386 N N . PHE D 1 358 ? 50.816 90.832 6.079 1.00 70.19 358 PHE D N 1
ATOM 17387 C CA . PHE D 1 358 ? 50.393 91.193 7.454 1.00 70.71 358 PHE D CA 1
ATOM 17388 C C . PHE D 1 358 ? 51.368 90.729 8.550 1.00 70.76 358 PHE D C 1
ATOM 17389 O O . PHE D 1 358 ? 51.586 89.528 8.720 1.00 70.50 358 PHE D O 1
ATOM 17397 N N . LYS D 1 359 ? 51.949 91.691 9.279 1.00 70.99 359 LYS D N 1
ATOM 17398 C CA . LYS D 1 359 ? 52.881 91.393 10.374 1.00 71.30 359 LYS D CA 1
ATOM 17399 C C . LYS D 1 359 ? 52.126 90.741 11.535 1.00 71.55 359 LYS D C 1
ATOM 17400 O O . LYS D 1 359 ? 51.339 91.399 12.221 1.00 71.32 359 LYS D O 1
ATOM 17402 N N . ASP D 1 360 ? 52.361 89.443 11.732 1.00 71.72 360 ASP D N 1
ATOM 17403 C CA . ASP D 1 360 ? 51.532 88.630 12.632 1.00 71.83 360 ASP D CA 1
ATOM 17404 C C . ASP D 1 360 ? 51.878 88.760 14.109 1.00 71.37 360 ASP D C 1
ATOM 17405 O O . ASP D 1 360 ? 53.027 88.573 14.523 1.00 71.68 360 ASP D O 1
ATOM 17410 N N . ARG D 1 361 ? 50.859 89.076 14.896 1.00 70.65 361 ARG D N 1
ATOM 17411 C CA . ARG D 1 361 ? 51.002 89.175 16.342 1.00 69.92 361 ARG D CA 1
ATOM 17412 C C . ARG D 1 361 ? 50.834 87.785 16.953 1.00 68.93 361 ARG D C 1
ATOM 17413 O O . ARG D 1 361 ? 50.256 86.891 16.308 1.00 68.52 361 ARG D O 1
ATOM 17415 N N . PRO D 1 362 ? 51.333 87.602 18.196 1.00 67.87 362 PRO D N 1
ATOM 17416 C CA . PRO D 1 362 ? 51.259 86.290 18.842 1.00 66.71 362 PRO D CA 1
ATOM 17417 C C . PRO D 1 362 ? 49.812 85.822 18.947 1.00 65.78 362 PRO D C 1
ATOM 17418 O O . PRO D 1 362 ? 48.906 86.644 19.214 1.00 66.01 362 PRO D O 1
ATOM 17422 N N . ASP D 1 363 ? 49.604 84.521 18.723 1.00 63.61 363 ASP D N 1
ATOM 17423 C CA . ASP D 1 363 ? 48.298 83.898 18.857 1.00 61.89 363 ASP D CA 1
ATOM 17424 C C . ASP D 1 363 ? 48.270 83.094 20.142 1.00 59.22 363 ASP D C 1
ATOM 17425 O O . ASP D 1 363 ? 48.740 81.948 20.177 1.00 59.71 363 ASP D O 1
ATOM 17430 N N . TYR D 1 364 ? 47.718 83.690 21.194 1.00 55.28 364 TYR D N 1
ATOM 17431 C CA . TYR D 1 364 ? 47.721 83.073 22.515 1.00 51.59 364 TYR D CA 1
ATOM 17432 C C . TYR D 1 364 ? 46.676 81.966 22.667 1.00 50.76 364 TYR D C 1
ATOM 17433 O O . TYR D 1 364 ? 45.517 82.131 22.297 1.00 50.48 364 TYR D O 1
ATOM 17442 N N . ARG D 1 365 ? 47.083 80.850 23.261 1.00 49.54 365 ARG D N 1
ATOM 17443 C CA . ARG D 1 365 ? 46.200 79.724 23.432 1.00 49.95 365 ARG D CA 1
ATOM 17444 C C . ARG D 1 365 ? 46.077 79.378 24.917 1.00 47.57 365 ARG D C 1
ATOM 17445 O O . ARG D 1 365 ? 47.042 79.393 25.650 1.00 47.20 365 ARG D O 1
ATOM 17453 N N . PHE D 1 366 ? 44.861 79.135 25.370 1.00 46.46 366 PHE D N 1
ATOM 17454 C CA . PHE D 1 366 ? 44.648 78.732 26.737 1.00 44.78 366 PHE D CA 1
ATOM 17455 C C . PHE D 1 366 ? 44.798 77.222 26.839 1.00 44.45 366 PHE D C 1
ATOM 17456 O O . PHE D 1 366 ? 44.130 76.487 26.152 1.00 43.12 366 PHE D O 1
ATOM 17464 N N . ILE D 1 367 ? 45.689 76.774 27.714 1.00 45.12 367 ILE D N 1
ATOM 17465 C CA . ILE D 1 367 ? 45.879 75.344 27.974 1.00 44.89 367 ILE D CA 1
ATOM 17466 C C . ILE D 1 367 ? 44.982 74.984 29.143 1.00 44.47 367 ILE D C 1
ATOM 17467 O O . ILE D 1 367 ? 45.232 75.365 30.277 1.00 44.04 367 ILE D O 1
ATOM 17472 N N . LEU D 1 368 ? 43.930 74.242 28.858 1.00 45.78 368 LEU D N 1
ATOM 17473 C CA . LEU D 1 368 ? 42.844 73.984 29.826 1.00 46.14 368 LEU D CA 1
ATOM 17474 C C . LEU D 1 368 ? 42.812 72.540 30.385 1.00 47.02 368 LEU D C 1
ATOM 17475 O O . LEU D 1 368 ? 43.109 71.595 29.674 1.00 45.73 368 LEU D O 1
ATOM 17480 N N . GLY D 1 369 ? 42.399 72.379 31.644 1.00 48.70 369 GLY D N 1
ATOM 17481 C CA . GLY D 1 369 ? 42.260 71.053 32.261 1.00 50.95 369 GLY D CA 1
ATOM 17482 C C . GLY D 1 369 ? 40.974 70.335 31.839 1.00 53.43 369 GLY D C 1
ATOM 17483 O O . GLY D 1 369 ? 40.074 70.935 31.181 1.00 53.54 369 GLY D O 1
ATOM 17484 N N . GLU D 1 370 ? 40.869 69.059 32.218 1.00 55.07 370 GLU D N 1
ATOM 17485 C CA . GLU D 1 370 ? 39.740 68.217 31.812 1.00 57.88 370 GLU D CA 1
ATOM 17486 C C . GLU D 1 370 ? 38.459 68.873 32.275 1.00 57.75 370 GLU D C 1
ATOM 17487 O O . GLU D 1 370 ? 37.387 68.571 31.783 1.00 57.76 370 GLU D O 1
ATOM 17493 N N . LYS D 1 371 ? 38.605 69.800 33.223 1.00 58.64 371 LYS D N 1
ATOM 17494 C CA . LYS D 1 371 ? 37.464 70.481 33.804 1.00 58.49 371 LYS D CA 1
ATOM 17495 C C . LYS D 1 371 ? 37.518 71.982 33.672 1.00 57.43 371 LYS D C 1
ATOM 17496 O O . LYS D 1 371 ? 36.856 72.681 34.429 1.00 58.72 371 LYS D O 1
ATOM 17502 N N . GLY D 1 372 ? 38.283 72.478 32.698 1.00 55.69 372 GLY D N 1
ATOM 17503 C CA . GLY D 1 372 ? 38.253 73.883 32.334 1.00 52.30 372 GLY D CA 1
ATOM 17504 C C . GLY D 1 372 ? 39.147 74.761 33.166 1.00 50.96 372 GLY D C 1
ATOM 17505 O O . GLY D 1 372 ? 39.180 75.965 32.968 1.00 50.94 372 GLY D O 1
ATOM 17506 N N . GLU D 1 373 ? 39.873 74.191 34.109 1.00 49.62 373 GLU D N 1
ATOM 17507 C CA . GLU D 1 373 ? 40.885 74.965 34.823 1.00 49.60 373 GLU D CA 1
ATOM 17508 C C . GLU D 1 373 ? 41.936 75.476 33.836 1.00 47.84 373 GLU D C 1
ATOM 17509 O O . GLU D 1 373 ? 42.325 74.772 32.964 1.00 47.21 373 GLU D O 1
ATOM 17515 N N . VAL D 1 374 ? 42.391 76.711 33.976 1.00 47.98 374 VAL D N 1
ATOM 17516 C CA . VAL D 1 374 ? 43.428 77.209 33.090 1.00 48.06 374 VAL D CA 1
ATOM 17517 C C . VAL D 1 374 ? 44.787 76.745 33.594 1.00 48.92 374 VAL D C 1
ATOM 17518 O O . VAL D 1 374 ? 45.241 77.193 34.618 1.00 49.16 374 VAL D O 1
ATOM 17522 N N . LEU D 1 375 ? 45.431 75.851 32.868 1.00 49.96 375 LEU D N 1
ATOM 17523 C CA . LEU D 1 375 ? 46.734 75.332 33.310 1.00 50.89 375 LEU D CA 1
ATOM 17524 C C . LEU D 1 375 ? 47.888 76.233 32.951 1.00 50.98 375 LEU D C 1
ATOM 17525 O O . LEU D 1 375 ? 48.925 76.182 33.591 1.00 51.30 375 LEU D O 1
ATOM 17530 N N . ASP D 1 376 ? 47.688 77.057 31.913 1.00 51.33 376 ASP D N 1
ATOM 17531 C CA . ASP D 1 376 ? 48.744 77.828 31.255 1.00 50.32 376 ASP D CA 1
ATOM 17532 C C . ASP D 1 376 ? 48.139 78.569 30.083 1.00 49.66 376 ASP D C 1
ATOM 17533 O O . ASP D 1 376 ? 47.052 78.218 29.624 1.00 49.06 376 ASP D O 1
ATOM 17538 N N . ILE D 1 377 ? 48.848 79.615 29.628 1.00 49.80 377 ILE D N 1
ATOM 17539 C CA . ILE D 1 377 ? 48.528 80.376 28.406 1.00 49.93 377 ILE D CA 1
ATOM 17540 C C . ILE D 1 377 ? 49.804 80.637 27.626 1.00 51.69 377 ILE D C 1
ATOM 17541 O O . ILE D 1 377 ? 50.706 81.292 28.141 1.00 52.59 377 ILE D O 1
ATOM 17546 N N . VAL D 1 378 ? 49.839 80.167 26.382 1.00 53.59 378 VAL D N 1
ATOM 17547 C CA . VAL D 1 378 ? 51.071 80.049 25.606 1.00 56.24 378 VAL D CA 1
ATOM 17548 C C . VAL D 1 378 ? 50.972 80.745 24.222 1.00 57.46 378 VAL D C 1
ATOM 17549 O O . VAL D 1 378 ? 49.982 80.606 23.505 1.00 57.49 378 VAL D O 1
ATOM 17553 N N . ALA D 1 379 ? 52.004 81.496 23.866 1.00 59.43 379 ALA D N 1
ATOM 17554 C CA . ALA D 1 379 ? 52.092 82.133 22.559 1.00 61.53 379 ALA D CA 1
ATOM 17555 C C . ALA D 1 379 ? 52.378 81.053 21.535 1.00 62.93 379 ALA D C 1
ATOM 17556 O O . ALA D 1 379 ? 53.415 80.399 21.604 1.00 63.71 379 ALA D O 1
ATOM 17558 N N . GLU D 1 380 ? 51.457 80.825 20.606 1.00 64.56 380 GLU D N 1
ATOM 17559 C CA . GLU D 1 380 ? 51.728 79.850 19.546 1.00 65.75 380 GLU D CA 1
ATOM 17560 C C . GLU D 1 380 ? 52.565 80.537 18.457 1.00 65.85 380 GLU D C 1
ATOM 17561 O O . GLU D 1 380 ? 52.047 81.403 17.738 1.00 66.04 380 GLU D O 1
ATOM 17563 N N . PRO D 1 381 ? 53.879 80.227 18.399 1.00 66.27 381 PRO D N 1
ATOM 17564 C CA . PRO D 1 381 ? 54.747 80.783 17.336 1.00 66.25 381 PRO D CA 1
ATOM 17565 C C . PRO D 1 381 ? 54.719 80.021 15.997 1.00 66.08 381 PRO D C 1
ATOM 17566 O O . PRO D 1 381 ? 54.805 78.785 15.970 1.00 65.61 381 PRO D O 1
ATOM 17570 N N . ARG D 1 382 ? 54.636 80.792 14.908 1.00 65.69 382 ARG D N 1
ATOM 17571 C CA . ARG D 1 382 ? 54.516 80.275 13.555 1.00 65.23 382 ARG D CA 1
ATOM 17572 C C . ARG D 1 382 ? 55.859 79.815 12.974 1.00 63.95 382 ARG D C 1
ATOM 17573 O O . ARG D 1 382 ? 56.631 80.622 12.456 1.00 64.20 382 ARG D O 1
ATOM 17581 N N . ARG D 1 383 ? 56.127 78.518 13.042 1.00 62.27 383 ARG D N 1
ATOM 17582 C CA . ARG D 1 383 ? 57.365 77.973 12.478 1.00 60.88 383 ARG D CA 1
ATOM 17583 C C . ARG D 1 383 ? 57.192 77.646 11.002 1.00 59.16 383 ARG D C 1
ATOM 17584 O O . ARG D 1 383 ? 56.151 77.926 10.410 1.00 59.29 383 ARG D O 1
ATOM 17592 N N . ILE D 1 384 ? 58.214 77.069 10.398 1.00 57.58 384 ILE D N 1
ATOM 17593 C CA . ILE D 1 384 ? 58.219 76.899 8.937 1.00 55.56 384 ILE D CA 1
ATOM 17594 C C . ILE D 1 384 ? 56.973 76.147 8.421 1.00 54.52 384 ILE D C 1
ATOM 17595 O O . ILE D 1 384 ? 56.277 76.632 7.524 1.00 54.08 384 ILE D O 1
ATOM 17600 N N . ALA D 1 385 ? 56.671 75.002 9.029 1.00 53.26 385 ALA D N 1
ATOM 17601 C CA . ALA D 1 385 ? 55.485 74.224 8.669 1.00 53.17 385 ALA D CA 1
ATOM 17602 C C . ALA D 1 385 ? 54.235 75.106 8.598 1.00 53.06 385 ALA D C 1
ATOM 17603 O O . ALA D 1 385 ? 53.510 75.089 7.588 1.00 52.90 385 ALA D O 1
ATOM 17605 N N . ASN D 1 386 ? 54.019 75.878 9.672 1.00 52.52 386 ASN D N 1
ATOM 17606 C CA . ASN D 1 386 ? 52.934 76.861 9.773 1.00 51.97 386 ASN D CA 1
ATOM 17607 C C . ASN D 1 386 ? 52.838 77.766 8.545 1.00 51.21 386 ASN D C 1
ATOM 17608 O O . ASN D 1 386 ? 51.767 77.888 7.952 1.00 50.61 386 ASN D O 1
ATOM 17613 N N . ARG D 1 387 ? 53.965 78.353 8.137 1.00 50.77 387 ARG D N 1
ATOM 17614 C CA . ARG D 1 387 ? 53.989 79.217 6.948 1.00 50.69 387 ARG D CA 1
ATOM 17615 C C . ARG D 1 387 ? 53.767 78.484 5.591 1.00 50.37 387 ARG D C 1
ATOM 17616 O O . ARG D 1 387 ? 53.227 79.079 4.645 1.00 49.60 387 ARG D O 1
ATOM 17618 N N . ILE D 1 388 ? 54.169 77.212 5.500 1.00 50.05 388 ILE D N 1
ATOM 17619 C CA . ILE D 1 388 ? 53.833 76.420 4.315 1.00 50.35 388 ILE D CA 1
ATOM 17620 C C . ILE D 1 388 ? 52.312 76.480 4.075 1.00 51.00 388 ILE D C 1
ATOM 17621 O O . ILE D 1 388 ? 51.851 77.161 3.162 1.00 50.76 388 ILE D O 1
ATOM 17626 N N . VAL D 1 389 ? 51.538 75.807 4.922 1.00 51.92 389 VAL D N 1
ATOM 17627 C CA . VAL D 1 389 ? 50.092 75.734 4.734 1.00 53.33 389 VAL D CA 1
ATOM 17628 C C . VAL D 1 389 ? 49.500 77.117 4.383 1.00 53.92 389 VAL D C 1
ATOM 17629 O O . VAL D 1 389 ? 48.798 77.251 3.373 1.00 54.09 389 VAL D O 1
ATOM 17633 N N . GLU D 1 390 ? 49.815 78.123 5.208 1.00 54.02 390 GLU D N 1
ATOM 17634 C CA . GLU D 1 390 ? 49.344 79.494 5.039 1.00 54.55 390 GLU D CA 1
ATOM 17635 C C . GLU D 1 390 ? 49.511 80.010 3.601 1.00 53.56 390 GLU D C 1
ATOM 17636 O O . GLU D 1 390 ? 48.538 80.444 2.983 1.00 53.66 390 GLU D O 1
ATOM 17642 N N . GLU D 1 391 ? 50.726 79.928 3.061 1.00 52.87 391 GLU D N 1
ATOM 17643 C CA . GLU D 1 391 ? 50.989 80.419 1.696 1.00 52.32 391 GLU D CA 1
ATOM 17644 C C . GLU D 1 391 ? 50.249 79.663 0.589 1.00 51.71 391 GLU D C 1
ATOM 17645 O O . GLU D 1 391 ? 49.860 80.249 -0.437 1.00 51.47 391 GLU D O 1
ATOM 17651 N N . ALA D 1 392 ? 50.053 78.365 0.814 1.00 50.84 392 ALA D N 1
ATOM 17652 C CA . ALA D 1 392 ? 49.259 77.536 -0.074 1.00 50.27 392 ALA D CA 1
ATOM 17653 C C . ALA D 1 392 ? 47.819 78.035 -0.102 1.00 49.82 392 ALA D C 1
ATOM 17654 O O . ALA D 1 392 ? 47.203 78.123 -1.164 1.00 49.56 392 ALA D O 1
ATOM 17664 N N . ILE D 1 394 ? 46.493 81.164 0.952 1.00 45.67 394 ILE D N 1
ATOM 17665 C CA . ILE D 1 394 ? 46.422 82.451 0.272 1.00 44.49 394 ILE D CA 1
ATOM 17666 C C . ILE D 1 394 ? 46.468 82.300 -1.272 1.00 43.59 394 ILE D C 1
ATOM 17667 O O . ILE D 1 394 ? 45.659 82.919 -1.964 1.00 43.84 394 ILE D O 1
ATOM 17672 N N . ALA D 1 395 ? 47.370 81.479 -1.811 1.00 41.77 395 ALA D N 1
ATOM 17673 C CA . ALA D 1 395 ? 47.395 81.261 -3.289 1.00 41.04 395 ALA D CA 1
ATOM 17674 C C . ALA D 1 395 ? 46.034 80.777 -3.824 1.00 40.19 395 ALA D C 1
ATOM 17675 O O . ALA D 1 395 ? 45.506 81.300 -4.808 1.00 39.97 395 ALA D O 1
ATOM 17677 N N . ALA D 1 396 ? 45.484 79.787 -3.128 1.00 39.71 396 ALA D N 1
ATOM 17678 C CA . ALA D 1 396 ? 44.207 79.160 -3.414 1.00 39.39 396 ALA D CA 1
ATOM 17679 C C . ALA D 1 396 ? 43.058 80.159 -3.447 1.00 39.24 396 ALA D C 1
ATOM 17680 O O . ALA D 1 396 ? 42.177 80.120 -4.299 1.00 38.71 396 ALA D O 1
ATOM 17682 N N . ASN D 1 397 ? 43.091 81.069 -2.493 1.00 40.06 397 ASN D N 1
ATOM 17683 C CA . ASN D 1 397 ? 41.982 81.971 -2.258 1.00 39.90 397 ASN D CA 1
ATOM 17684 C C . ASN D 1 397 ? 42.008 83.162 -3.201 1.00 39.78 397 ASN D C 1
ATOM 17685 O O . ASN D 1 397 ? 40.966 83.711 -3.548 1.00 40.24 397 ASN D O 1
ATOM 17690 N N . ILE D 1 398 ? 43.202 83.508 -3.659 1.00 39.50 398 ILE D N 1
ATOM 17691 C CA . ILE D 1 398 ? 43.359 84.442 -4.760 1.00 39.77 398 ILE D CA 1
ATOM 17692 C C . ILE D 1 398 ? 42.837 83.856 -6.089 1.00 39.79 398 ILE D C 1
ATOM 17693 O O . ILE D 1 398 ? 42.180 84.565 -6.861 1.00 39.56 398 ILE D O 1
ATOM 17698 N N . CYS D 1 399 ? 43.125 82.572 -6.341 1.00 40.22 399 CYS D N 1
ATOM 17699 C CA . CYS D 1 399 ? 42.719 81.893 -7.604 1.00 40.27 399 CYS D CA 1
ATOM 17700 C C . CYS D 1 399 ? 41.204 81.857 -7.713 1.00 40.56 399 CYS D C 1
ATOM 17701 O O . CYS D 1 399 ? 40.639 82.081 -8.774 1.00 40.11 399 CYS D O 1
ATOM 17704 N N . ALA D 1 400 ? 40.554 81.569 -6.589 1.00 41.53 400 ALA D N 1
ATOM 17705 C CA . ALA D 1 400 ? 39.104 81.609 -6.520 1.00 42.28 400 ALA D CA 1
ATOM 17706 C C . ALA D 1 400 ? 38.638 82.968 -7.026 1.00 42.74 400 ALA D C 1
ATOM 17707 O O . ALA D 1 400 ? 37.735 83.049 -7.869 1.00 42.63 400 ALA D O 1
ATOM 17709 N N . ALA D 1 401 ? 39.325 84.010 -6.551 1.00 43.25 401 ALA D N 1
ATOM 17710 C CA . ALA D 1 401 ? 38.929 85.401 -6.749 1.00 43.90 401 ALA D CA 1
ATOM 17711 C C . ALA D 1 401 ? 39.013 85.834 -8.194 1.00 44.35 401 ALA D C 1
ATOM 17712 O O . ALA D 1 401 ? 38.063 86.428 -8.700 1.00 44.71 401 ALA D O 1
ATOM 17714 N N . ARG D 1 402 ? 40.132 85.529 -8.856 1.00 44.94 402 ARG D N 1
ATOM 17715 C CA . ARG D 1 402 ? 40.272 85.752 -10.311 1.00 45.17 402 ARG D CA 1
ATOM 17716 C C . ARG D 1 402 ? 39.168 85.022 -11.066 1.00 45.53 402 ARG D C 1
ATOM 17717 O O . ARG D 1 402 ? 38.302 85.655 -11.671 1.00 45.87 402 ARG D O 1
ATOM 17725 N N . VAL D 1 403 ? 39.197 83.690 -10.996 1.00 45.93 403 VAL D N 1
ATOM 17726 C CA . VAL D 1 403 ? 38.269 82.813 -11.727 1.00 46.12 403 VAL D CA 1
ATOM 17727 C C . VAL D 1 403 ? 36.791 83.155 -11.459 1.00 46.64 403 VAL D C 1
ATOM 17728 O O . VAL D 1 403 ? 35.949 83.061 -12.354 1.00 46.35 403 VAL D O 1
ATOM 17732 N N . LEU D 1 404 ? 36.483 83.567 -10.232 1.00 47.55 404 LEU D N 1
ATOM 17733 C CA . LEU D 1 404 ? 35.128 84.041 -9.928 1.00 48.24 404 LEU D CA 1
ATOM 17734 C C . LEU D 1 404 ? 34.865 85.427 -10.521 1.00 48.84 404 LEU D C 1
ATOM 17735 O O . LEU D 1 404 ? 33.753 85.709 -10.957 1.00 49.37 404 LEU D O 1
ATOM 17740 N N . ARG D 1 405 ? 35.891 86.272 -10.569 1.00 49.37 405 ARG D N 1
ATOM 17741 C CA . ARG D 1 405 ? 35.746 87.580 -11.170 1.00 50.12 405 ARG D CA 1
ATOM 17742 C C . ARG D 1 405 ? 35.518 87.426 -12.663 1.00 50.91 405 ARG D C 1
ATOM 17743 O O . ARG D 1 405 ? 34.493 87.894 -13.170 1.00 51.07 405 ARG D O 1
ATOM 17745 N N . ASP D 1 406 ? 36.446 86.746 -13.354 1.00 51.53 406 ASP D N 1
ATOM 17746 C CA . ASP D 1 406 ? 36.348 86.525 -14.811 1.00 51.92 406 ASP D CA 1
ATOM 17747 C C . ASP D 1 406 ? 34.980 85.969 -15.180 1.00 51.88 406 ASP D C 1
ATOM 17748 O O . ASP D 1 406 ? 34.241 86.582 -15.950 1.00 51.91 406 ASP D O 1
ATOM 17753 N N . LYS D 1 407 ? 34.647 84.816 -14.604 1.00 52.01 407 LYS D N 1
ATOM 17754 C CA . LYS D 1 407 ? 33.417 84.103 -14.940 1.00 52.15 407 LYS D CA 1
ATOM 17755 C C . LYS D 1 407 ? 32.150 84.769 -14.420 1.00 52.31 407 LYS D C 1
ATOM 17756 O O . LYS D 1 407 ? 31.114 84.743 -15.096 1.00 52.11 407 LYS D O 1
ATOM 17762 N N . LEU D 1 408 ? 32.226 85.360 -13.228 1.00 52.64 408 LEU D N 1
ATOM 17763 C CA . LEU D 1 408 ? 31.077 86.079 -12.697 1.00 52.91 408 LEU D CA 1
ATOM 17764 C C . LEU D 1 408 ? 31.359 87.548 -12.393 1.00 53.15 408 LEU D C 1
ATOM 17765 O O . LEU D 1 408 ? 30.680 88.442 -12.894 1.00 53.24 408 LEU D O 1
ATOM 17770 N N . GLY D 1 409 ? 32.372 87.798 -11.581 1.00 53.72 409 GLY D N 1
ATOM 17771 C CA . GLY D 1 409 ? 32.410 89.038 -10.819 1.00 54.51 409 GLY D CA 1
ATOM 17772 C C . GLY D 1 409 ? 31.295 89.031 -9.766 1.00 55.03 409 GLY D C 1
ATOM 17773 O O . GLY D 1 409 ? 30.799 90.084 -9.380 1.00 55.27 409 GLY D O 1
ATOM 17774 N N . PHE D 1 410 ? 30.868 87.841 -9.343 1.00 55.23 410 PHE D N 1
ATOM 17775 C CA . PHE D 1 410 ? 29.943 87.676 -8.228 1.00 55.71 410 PHE D CA 1
ATOM 17776 C C . PHE D 1 410 ? 30.443 86.500 -7.401 1.00 55.91 410 PHE D C 1
ATOM 17777 O O . PHE D 1 410 ? 31.111 85.596 -7.926 1.00 55.99 410 PHE D O 1
ATOM 17785 N N . GLY D 1 411 ? 30.106 86.518 -6.115 1.00 55.79 411 GLY D N 1
ATOM 17786 C CA . GLY D 1 411 ? 30.609 85.542 -5.152 1.00 55.97 411 GLY D CA 1
ATOM 17787 C C . GLY D 1 411 ? 30.754 86.176 -3.782 1.00 55.85 411 GLY D C 1
ATOM 17788 O O . GLY D 1 411 ? 30.233 87.265 -3.553 1.00 55.52 411 GLY D O 1
ATOM 17789 N N . ILE D 1 412 ? 31.455 85.503 -2.872 1.00 56.09 412 ILE D N 1
ATOM 17790 C CA . ILE D 1 412 ? 31.688 86.057 -1.526 1.00 56.42 412 ILE D CA 1
ATOM 17791 C C . ILE D 1 412 ? 33.098 86.635 -1.377 1.00 57.09 412 ILE D C 1
ATOM 17792 O O . ILE D 1 412 ? 34.091 85.908 -1.237 1.00 56.89 412 ILE D O 1
ATOM 17797 N N . TYR D 1 413 ? 33.166 87.961 -1.414 1.00 57.96 413 TYR D N 1
ATOM 17798 C CA . TYR D 1 413 ? 34.439 88.654 -1.347 1.00 58.94 413 TYR D CA 1
ATOM 17799 C C . TYR D 1 413 ? 34.633 89.354 -0.012 1.00 60.02 413 TYR D C 1
ATOM 17800 O O . TYR D 1 413 ? 33.701 89.904 0.584 1.00 59.96 413 TYR D O 1
ATOM 17809 N N . ASN D 1 414 ? 35.867 89.297 0.452 1.00 61.13 414 ASN D N 1
ATOM 17810 C CA . ASN D 1 414 ? 36.266 90.030 1.604 1.00 62.54 414 ASN D CA 1
ATOM 17811 C C . ASN D 1 414 ? 36.915 91.299 1.099 1.00 63.32 414 ASN D C 1
ATOM 17812 O O . ASN D 1 414 ? 38.084 91.305 0.688 1.00 63.52 414 ASN D O 1
ATOM 17817 N N . VAL D 1 415 ? 36.103 92.356 1.079 1.00 64.21 415 VAL D N 1
ATOM 17818 C CA . VAL D 1 415 ? 36.502 93.671 0.571 1.00 64.89 415 VAL D CA 1
ATOM 17819 C C . VAL D 1 415 ? 36.872 94.616 1.725 1.00 65.68 415 VAL D C 1
ATOM 17820 O O . VAL D 1 415 ? 36.459 94.415 2.881 1.00 65.48 415 VAL D O 1
ATOM 17824 N N . HIS D 1 416 ? 37.661 95.634 1.397 1.00 66.52 416 HIS D N 1
ATOM 17825 C CA . HIS D 1 416 ? 38.120 96.614 2.369 1.00 67.24 416 HIS D CA 1
ATOM 17826 C C . HIS D 1 416 ? 38.201 98.004 1.741 1.00 67.92 416 HIS D C 1
ATOM 17827 O O . HIS D 1 416 ? 38.991 98.247 0.837 1.00 67.58 416 HIS D O 1
ATOM 17842 N N . GLY D 1 418 ? 39.497 100.795 2.461 1.00 69.37 418 GLY D N 1
ATOM 17843 C CA . GLY D 1 418 ? 40.567 101.746 2.707 1.00 68.55 418 GLY D CA 1
ATOM 17844 C C . GLY D 1 418 ? 39.972 102.854 3.568 1.00 68.02 418 GLY D C 1
ATOM 17845 O O . GLY D 1 418 ? 38.814 102.771 4.011 1.00 67.74 418 GLY D O 1
ATOM 17846 N N . PHE D 1 419 ? 40.769 103.894 3.795 1.00 67.40 419 PHE D N 1
ATOM 17847 C CA . PHE D 1 419 ? 40.328 105.101 4.483 1.00 66.52 419 PHE D CA 1
ATOM 17848 C C . PHE D 1 419 ? 39.146 105.775 3.785 1.00 67.03 419 PHE D C 1
ATOM 17849 O O . PHE D 1 419 ? 39.077 105.820 2.547 1.00 66.93 419 PHE D O 1
ATOM 17857 N N . ASP D 1 420 ? 38.214 106.273 4.599 1.00 67.55 420 ASP D N 1
ATOM 17858 C CA . ASP D 1 420 ? 37.047 107.018 4.133 1.00 67.83 420 ASP D CA 1
ATOM 17859 C C . ASP D 1 420 ? 37.513 108.379 3.636 1.00 68.30 420 ASP D C 1
ATOM 17860 O O . ASP D 1 420 ? 38.251 109.058 4.356 1.00 68.52 420 ASP D O 1
ATOM 17865 N N . PRO D 1 421 ? 37.098 108.776 2.409 1.00 68.59 421 PRO D N 1
ATOM 17866 C CA . PRO D 1 421 ? 37.466 110.066 1.774 1.00 68.95 421 PRO D CA 1
ATOM 17867 C C . PRO D 1 421 ? 37.289 111.327 2.640 1.00 68.94 421 PRO D C 1
ATOM 17868 O O . PRO D 1 421 ? 37.917 112.350 2.352 1.00 68.86 421 PRO D O 1
ATOM 17872 N N . ALA D 1 422 ? 36.461 111.238 3.685 1.00 68.96 422 ALA D N 1
ATOM 17873 C CA . ALA D 1 422 ? 36.324 112.294 4.695 1.00 68.78 422 ALA D CA 1
ATOM 17874 C C . ALA D 1 422 ? 37.494 112.314 5.722 1.00 68.82 422 ALA D C 1
ATOM 17875 O O . ALA D 1 422 ? 38.025 113.381 6.061 1.00 68.30 422 ALA D O 1
ATOM 17877 N N . ASN D 1 423 ? 37.893 111.137 6.214 1.00 68.80 423 ASN D N 1
ATOM 17878 C CA . ASN D 1 423 ? 39.084 111.022 7.069 1.00 68.78 423 ASN D CA 1
ATOM 17879 C C . ASN D 1 423 ? 40.377 111.147 6.263 1.00 68.71 423 ASN D C 1
ATOM 17880 O O . ASN D 1 423 ? 41.459 111.311 6.831 1.00 68.50 423 ASN D O 1
ATOM 17885 N N . ALA D 1 424 ? 40.247 111.070 4.938 1.00 68.77 424 ALA D N 1
ATOM 17886 C CA . ALA D 1 424 ? 41.387 111.083 4.020 1.00 68.92 424 ALA D CA 1
ATOM 17887 C C . ALA D 1 424 ? 42.347 112.217 4.351 1.00 69.06 424 ALA D C 1
ATOM 17888 O O . ALA D 1 424 ? 43.484 111.965 4.775 1.00 69.07 424 ALA D O 1
ATOM 17890 N N . ASP D 1 425 ? 41.862 113.449 4.163 1.00 69.09 425 ASP D N 1
ATOM 17891 C CA . ASP D 1 425 ? 42.565 114.696 4.502 1.00 68.87 425 ASP D CA 1
ATOM 17892 C C . ASP D 1 425 ? 43.136 114.760 5.941 1.00 68.68 425 ASP D C 1
ATOM 17893 O O . ASP D 1 425 ? 44.303 115.153 6.129 1.00 68.29 425 ASP D O 1
ATOM 17898 N N . ALA D 1 426 ? 42.319 114.380 6.934 1.00 68.37 426 ALA D N 1
ATOM 17899 C CA . ALA D 1 426 ? 42.706 114.463 8.354 1.00 68.47 426 ALA D CA 1
ATOM 17900 C C . ALA D 1 426 ? 43.870 113.539 8.706 1.00 68.55 426 ALA D C 1
ATOM 17901 O O . ALA D 1 426 ? 44.618 113.775 9.669 1.00 68.57 426 ALA D O 1
ATOM 17903 N N . LEU D 1 427 ? 44.001 112.477 7.921 1.00 68.58 427 LEU D N 1
ATOM 17904 C CA . LEU D 1 427 ? 45.028 111.472 8.124 1.00 68.72 427 LEU D CA 1
ATOM 17905 C C . LEU D 1 427 ? 46.316 111.938 7.478 1.00 68.63 427 LEU D C 1
ATOM 17906 O O . LEU D 1 427 ? 47.395 111.785 8.040 1.00 68.36 427 LEU D O 1
ATOM 17911 N N . ALA D 1 428 ? 46.173 112.519 6.291 1.00 68.86 428 ALA D N 1
ATOM 17912 C CA . ALA D 1 428 ? 47.288 113.016 5.502 1.00 68.68 428 ALA D CA 1
ATOM 17913 C C . ALA D 1 428 ? 47.957 114.167 6.224 1.00 68.80 428 ALA D C 1
ATOM 17914 O O . ALA D 1 428 ? 49.117 114.480 5.952 1.00 68.78 428 ALA D O 1
ATOM 17916 N N . ALA D 1 429 ? 47.221 114.777 7.156 1.00 68.99 429 ALA D N 1
ATOM 17917 C CA . ALA D 1 429 ? 47.721 115.900 7.962 1.00 69.22 429 ALA D CA 1
ATOM 17918 C C . ALA D 1 429 ? 48.519 115.417 9.178 1.00 69.25 429 ALA D C 1
ATOM 17919 O O . ALA D 1 429 ? 49.708 115.741 9.328 1.00 69.05 429 ALA D O 1
ATOM 17921 N N . LEU D 1 430 ? 47.853 114.648 10.037 1.00 69.29 430 LEU D N 1
ATOM 17922 C CA . LEU D 1 430 ? 48.486 114.030 11.204 1.00 69.70 430 LEU D CA 1
ATOM 17923 C C . LEU D 1 430 ? 49.757 113.257 10.807 1.00 69.74 430 LEU D C 1
ATOM 17924 O O . LEU D 1 430 ? 50.684 113.092 11.609 1.00 69.63 430 LEU D O 1
ATOM 17929 N N . LEU D 1 431 ? 49.785 112.797 9.558 1.00 70.08 431 LEU D N 1
ATOM 17930 C CA . LEU D 1 431 ? 50.907 112.030 9.025 1.00 70.28 431 LEU D CA 1
ATOM 17931 C C . LEU D 1 431 ? 52.108 112.918 8.751 1.00 70.14 431 LEU D C 1
ATOM 17932 O O . LEU D 1 431 ? 53.234 112.560 9.111 1.00 69.89 431 LEU D O 1
ATOM 17937 N N . LYS D 1 432 ? 51.866 114.071 8.128 1.00 70.00 432 LYS D N 1
ATOM 17938 C CA . LYS D 1 432 ? 52.937 115.028 7.904 1.00 70.62 432 LYS D CA 1
ATOM 17939 C C . LYS D 1 432 ? 53.619 115.309 9.245 1.00 70.86 432 LYS D C 1
ATOM 17940 O O . LYS D 1 432 ? 54.816 115.058 9.399 1.00 71.09 432 LYS D O 1
ATOM 17942 N N . THR D 1 433 ? 52.836 115.800 10.205 1.00 71.10 433 THR D N 1
ATOM 17943 C CA . THR D 1 433 ? 53.217 115.947 11.620 1.00 71.40 433 THR D CA 1
ATOM 17944 C C . THR D 1 433 ? 54.449 115.171 12.118 1.00 71.69 433 THR D C 1
ATOM 17945 O O . THR D 1 433 ? 55.248 115.723 12.883 1.00 71.57 433 THR D O 1
ATOM 17949 N N . HIS D 1 434 ? 54.588 113.906 11.696 1.00 71.94 434 HIS D N 1
ATOM 17950 C CA . HIS D 1 434 ? 55.657 113.007 12.178 1.00 72.04 434 HIS D CA 1
ATOM 17951 C C . HIS D 1 434 ? 56.841 112.740 11.240 1.00 72.50 434 HIS D C 1
ATOM 17952 O O . HIS D 1 434 ? 57.594 111.785 11.464 1.00 72.80 434 HIS D O 1
ATOM 17959 N N . GLY D 1 435 ? 57.016 113.574 10.213 1.00 72.36 435 GLY D N 1
ATOM 17960 C CA . GLY D 1 435 ? 58.050 113.346 9.208 1.00 72.28 435 GLY D CA 1
ATOM 17961 C C . GLY D 1 435 ? 57.613 112.428 8.070 1.00 72.24 435 GLY D C 1
ATOM 17962 O O . GLY D 1 435 ? 58.380 112.171 7.123 1.00 72.14 435 GLY D O 1
ATOM 17963 N N . LEU D 1 436 ? 56.374 111.947 8.140 1.00 71.97 436 LEU D N 1
ATOM 17964 C CA . LEU D 1 436 ? 55.912 110.953 7.178 1.00 71.78 436 LEU D CA 1
ATOM 17965 C C . LEU D 1 436 ? 55.413 111.518 5.855 1.00 71.74 436 LEU D C 1
ATOM 17966 O O . LEU D 1 436 ? 54.323 112.100 5.770 1.00 71.39 436 LEU D O 1
ATOM 17971 N N . HIS D 1 437 ? 56.236 111.303 4.831 1.00 71.92 437 HIS D N 1
ATOM 17972 C CA . HIS D 1 437 ? 55.916 111.604 3.446 1.00 71.94 437 HIS D CA 1
ATOM 17973 C C . HIS D 1 437 ? 54.644 110.874 3.017 1.00 71.59 437 HIS D C 1
ATOM 17974 O O . HIS D 1 437 ? 54.532 109.659 3.185 1.00 71.45 437 HIS D O 1
ATOM 17981 N N . VAL D 1 438 ? 53.691 111.622 2.461 1.00 71.27 438 VAL D N 1
ATOM 17982 C CA . VAL D 1 438 ? 52.371 111.078 2.118 1.00 70.72 438 VAL D CA 1
ATOM 17983 C C . VAL D 1 438 ? 51.737 111.754 0.891 1.00 70.25 438 VAL D C 1
ATOM 17984 O O . VAL D 1 438 ? 52.226 112.787 0.410 1.00 70.49 438 VAL D O 1
ATOM 17988 N N . ASP D 1 439 ? 50.671 111.134 0.383 1.00 69.37 439 ASP D N 1
ATOM 17989 C CA . ASP D 1 439 ? 49.764 111.737 -0.585 1.00 68.40 439 ASP D CA 1
ATOM 17990 C C . ASP D 1 439 ? 48.331 111.343 -0.222 1.00 67.98 439 ASP D C 1
ATOM 17991 O O . ASP D 1 439 ? 48.035 110.167 -0.010 1.00 67.90 439 ASP D O 1
ATOM 17996 N N . ALA D 1 440 ? 47.450 112.334 -0.146 1.00 67.53 440 ALA D N 1
ATOM 17997 C CA . ALA D 1 440 ? 46.052 112.113 0.227 1.00 67.15 440 ALA D CA 1
ATOM 17998 C C . ALA D 1 440 ? 45.208 111.539 -0.911 1.00 67.02 440 ALA D C 1
ATOM 17999 O O . ALA D 1 440 ? 44.233 110.830 -0.654 1.00 67.16 440 ALA D O 1
ATOM 18001 N N . GLU D 1 441 ? 45.565 111.852 -2.158 1.00 66.56 441 GLU D N 1
ATOM 18002 C CA . GLU D 1 441 ? 44.969 111.174 -3.311 1.00 66.12 441 GLU D CA 1
ATOM 18003 C C . GLU D 1 441 ? 45.407 109.693 -3.375 1.00 65.88 441 GLU D C 1
ATOM 18004 O O . GLU D 1 441 ? 44.561 108.790 -3.379 1.00 65.68 441 GLU D O 1
ATOM 18006 N N . GLU D 1 442 ? 46.725 109.464 -3.394 1.00 65.44 442 GLU D N 1
ATOM 18007 C CA . GLU D 1 442 ? 47.334 108.118 -3.422 1.00 64.89 442 GLU D CA 1
ATOM 18008 C C . GLU D 1 442 ? 46.716 107.068 -2.500 1.00 64.30 442 GLU D C 1
ATOM 18009 O O . GLU D 1 442 ? 46.376 105.977 -2.961 1.00 64.44 442 GLU D O 1
ATOM 18015 N N . VAL D 1 443 ? 46.598 107.395 -1.210 1.00 63.45 443 VAL D N 1
ATOM 18016 C CA . VAL D 1 443 ? 46.147 106.452 -0.166 1.00 62.64 443 VAL D CA 1
ATOM 18017 C C . VAL D 1 443 ? 44.728 105.917 -0.336 1.00 62.01 443 VAL D C 1
ATOM 18018 O O . VAL D 1 443 ? 44.343 104.925 0.301 1.00 62.09 443 VAL D O 1
ATOM 18022 N N . LEU D 1 444 ? 43.951 106.600 -1.167 1.00 61.24 444 LEU D N 1
ATOM 18023 C CA . LEU D 1 444 ? 42.575 106.218 -1.455 1.00 60.71 444 LEU D CA 1
ATOM 18024 C C . LEU D 1 444 ? 42.484 105.297 -2.673 1.00 60.51 444 LEU D C 1
ATOM 18025 O O . LEU D 1 444 ? 41.403 104.822 -3.017 1.00 60.72 444 LEU D O 1
ATOM 18030 N N . THR D 1 445 ? 43.618 105.078 -3.333 1.00 59.98 445 THR D N 1
ATOM 18031 C CA . THR D 1 445 ? 43.749 104.037 -4.339 1.00 59.24 445 THR D CA 1
ATOM 18032 C C . THR D 1 445 ? 44.611 102.950 -3.698 1.00 58.74 445 THR D C 1
ATOM 18033 O O . THR D 1 445 ? 45.259 103.198 -2.669 1.00 58.37 445 THR D O 1
ATOM 18037 N N . LEU D 1 446 ? 44.590 101.749 -4.282 1.00 58.13 446 LEU D N 1
ATOM 18038 C CA . LEU D 1 446 ? 45.295 100.578 -3.728 1.00 57.62 446 LEU D CA 1
ATOM 18039 C C . LEU D 1 446 ? 46.812 100.731 -3.661 1.00 57.18 446 LEU D C 1
ATOM 18040 O O . LEU D 1 446 ? 47.449 100.241 -2.732 1.00 57.38 446 LEU D O 1
ATOM 18045 N N . ASP D 1 447 ? 47.371 101.430 -4.644 1.00 56.75 447 ASP D N 1
ATOM 18046 C CA . ASP D 1 447 ? 48.818 101.585 -4.792 1.00 56.40 447 ASP D CA 1
ATOM 18047 C C . ASP D 1 447 ? 49.447 102.275 -3.585 1.00 55.81 447 ASP D C 1
ATOM 18048 O O . ASP D 1 447 ? 50.287 101.683 -2.904 1.00 55.70 447 ASP D O 1
ATOM 18050 N N . GLY D 1 448 ? 49.024 103.513 -3.328 1.00 55.43 448 GLY D N 1
ATOM 18051 C CA . GLY D 1 448 ? 49.550 104.326 -2.228 1.00 54.99 448 GLY D CA 1
ATOM 18052 C C . GLY D 1 448 ? 49.384 103.646 -0.884 1.00 54.54 448 GLY D C 1
ATOM 18053 O O . GLY D 1 448 ? 50.354 103.450 -0.157 1.00 54.04 448 GLY D O 1
ATOM 18054 N N . PHE D 1 449 ? 48.147 103.268 -0.576 1.00 54.57 449 PHE D N 1
ATOM 18055 C CA . PHE D 1 449 ? 47.831 102.517 0.636 1.00 54.92 449 PHE D CA 1
ATOM 18056 C C . PHE D 1 449 ? 48.905 101.466 0.990 1.00 55.11 449 PHE D C 1
ATOM 18057 O O . PHE D 1 449 ? 49.320 101.353 2.146 1.00 54.62 449 PHE D O 1
ATOM 18065 N N . CYS D 1 450 ? 49.351 100.708 -0.015 1.00 55.49 450 CYS D N 1
ATOM 18066 C CA . CYS D 1 450 ? 50.400 99.708 0.180 1.00 55.69 450 CYS D CA 1
ATOM 18067 C C . CYS D 1 450 ? 51.708 100.335 0.673 1.00 55.66 450 CYS D C 1
ATOM 18068 O O . CYS D 1 450 ? 52.217 99.940 1.721 1.00 55.11 450 CYS D O 1
ATOM 18071 N N . LYS D 1 451 ? 52.209 101.330 -0.072 1.00 55.86 451 LYS D N 1
ATOM 18072 C CA . LYS D 1 451 ? 53.444 102.058 0.250 1.00 56.28 451 LYS D CA 1
ATOM 18073 C C . LYS D 1 451 ? 53.421 102.662 1.654 1.00 56.91 451 LYS D C 1
ATOM 18074 O O . LYS D 1 451 ? 54.458 102.693 2.337 1.00 56.78 451 LYS D O 1
ATOM 18076 N N . LEU D 1 452 ? 52.239 103.135 2.068 1.00 57.57 452 LEU D N 1
ATOM 18077 C CA . LEU D 1 452 ? 52.002 103.602 3.440 1.00 58.19 452 LEU D CA 1
ATOM 18078 C C . LEU D 1 452 ? 52.300 102.471 4.402 1.00 58.87 452 LEU D C 1
ATOM 18079 O O . LEU D 1 452 ? 53.302 102.519 5.112 1.00 59.04 452 LEU D O 1
ATOM 18084 N N . ARG D 1 453 ? 51.445 101.448 4.388 1.00 59.84 453 ARG D N 1
ATOM 18085 C CA . ARG D 1 453 ? 51.651 100.238 5.181 1.00 61.08 453 ARG D CA 1
ATOM 18086 C C . ARG D 1 453 ? 53.106 99.741 5.245 1.00 61.61 453 ARG D C 1
ATOM 18087 O O . ARG D 1 453 ? 53.584 99.351 6.308 1.00 62.11 453 ARG D O 1
ATOM 18095 N N . ARG D 1 454 ? 53.808 99.770 4.119 1.00 62.29 454 ARG D N 1
ATOM 18096 C CA . ARG D 1 454 ? 55.187 99.286 4.066 1.00 62.94 454 ARG D CA 1
ATOM 18097 C C . ARG D 1 454 ? 56.163 100.269 4.728 1.00 63.54 454 ARG D C 1
ATOM 18098 O O . ARG D 1 454 ? 57.219 99.858 5.231 1.00 63.54 454 ARG D O 1
ATOM 18106 N N . GLU D 1 455 ? 55.813 101.558 4.696 1.00 64.20 455 GLU D N 1
ATOM 18107 C CA . GLU D 1 455 ? 56.606 102.605 5.340 1.00 65.27 455 GLU D CA 1
ATOM 18108 C C . GLU D 1 455 ? 56.498 102.435 6.866 1.00 65.94 455 GLU D C 1
ATOM 18109 O O . GLU D 1 455 ? 57.505 102.402 7.586 1.00 65.82 455 GLU D O 1
ATOM 18115 N N . LEU D 1 456 ? 55.267 102.289 7.346 1.00 66.95 456 LEU D N 1
ATOM 18116 C CA . LEU D 1 456 ? 55.001 102.093 8.766 1.00 67.65 456 LEU D CA 1
ATOM 18117 C C . LEU D 1 456 ? 55.993 101.099 9.407 1.00 68.69 456 LEU D C 1
ATOM 18118 O O . LEU D 1 456 ? 56.717 101.466 10.341 1.00 69.30 456 LEU D O 1
ATOM 18123 N N . ASP D 1 457 ? 56.079 99.882 8.856 1.00 69.52 457 ASP D N 1
ATOM 18124 C CA . ASP D 1 457 ? 56.935 98.797 9.395 1.00 69.77 457 ASP D CA 1
ATOM 18125 C C . ASP D 1 457 ? 58.449 99.074 9.350 1.00 69.94 457 ASP D C 1
ATOM 18126 O O . ASP D 1 457 ? 59.226 98.393 10.037 1.00 70.19 457 ASP D O 1
ATOM 18131 N N . ALA D 1 458 ? 58.869 100.051 8.547 1.00 69.71 458 ALA D N 1
ATOM 18132 C CA . ALA D 1 458 ? 60.279 100.454 8.521 1.00 69.92 458 ALA D CA 1
ATOM 18133 C C . ALA D 1 458 ? 60.732 100.922 9.898 1.00 69.92 458 ALA D C 1
ATOM 18134 O O . ALA D 1 458 ? 61.762 100.477 10.403 1.00 70.21 458 ALA D O 1
ATOM 18136 N N . GLN D 1 459 ? 59.924 101.794 10.502 1.00 69.78 459 GLN D N 1
ATOM 18137 C CA . GLN D 1 459 ? 60.252 102.481 11.748 1.00 69.33 459 GLN D CA 1
ATOM 18138 C C . GLN D 1 459 ? 60.553 101.519 12.906 1.00 69.15 459 GLN D C 1
ATOM 18139 O O . GLN D 1 459 ? 59.887 100.484 13.029 1.00 69.13 459 GLN D O 1
ATOM 18141 N N . PRO D 1 460 ? 61.574 101.853 13.739 1.00 69.06 460 PRO D N 1
ATOM 18142 C CA . PRO D 1 460 ? 62.049 101.111 14.936 1.00 69.00 460 PRO D CA 1
ATOM 18143 C C . PRO D 1 460 ? 60.954 100.553 15.838 1.00 68.70 460 PRO D C 1
ATOM 18144 O O . PRO D 1 460 ? 60.996 99.381 16.199 1.00 68.77 460 PRO D O 1
ATOM 18148 N N . THR D 1 461 ? 59.999 101.407 16.193 1.00 68.32 461 THR D N 1
ATOM 18149 C CA . THR D 1 461 ? 58.883 101.053 17.054 1.00 68.19 461 THR D CA 1
ATOM 18150 C C . THR D 1 461 ? 57.555 101.351 16.345 1.00 68.14 461 THR D C 1
ATOM 18151 O O . THR D 1 461 ? 57.497 102.197 15.441 1.00 69.11 461 THR D O 1
ATOM 18155 N N . GLY D 1 462 ? 56.485 100.684 16.765 1.00 67.71 462 GLY D N 1
ATOM 18156 C CA . GLY D 1 462 ? 55.178 100.828 16.107 1.00 67.29 462 GLY D CA 1
ATOM 18157 C C . GLY D 1 462 ? 54.363 102.045 16.528 1.00 67.01 462 GLY D C 1
ATOM 18158 O O . GLY D 1 462 ? 53.139 102.097 16.333 1.00 66.09 462 GLY D O 1
ATOM 18159 N N . PHE D 1 463 ? 55.041 103.034 17.098 1.00 67.07 463 PHE D N 1
ATOM 18160 C CA . PHE D 1 463 ? 54.352 104.215 17.557 1.00 67.11 463 PHE D CA 1
ATOM 18161 C C . PHE D 1 463 ? 53.540 104.838 16.422 1.00 67.13 463 PHE D C 1
ATOM 18162 O O . PHE D 1 463 ? 52.315 104.940 16.516 1.00 66.99 463 PHE D O 1
ATOM 18170 N N . LEU D 1 464 ? 54.228 105.211 15.346 1.00 67.68 464 LEU D N 1
ATOM 18171 C CA . LEU D 1 464 ? 53.612 105.853 14.179 1.00 68.19 464 LEU D CA 1
ATOM 18172 C C . LEU D 1 464 ? 52.339 105.130 13.700 1.00 68.45 464 LEU D C 1
ATOM 18173 O O . LEU D 1 464 ? 51.265 105.743 13.621 1.00 68.43 464 LEU D O 1
ATOM 18178 N N . ASP D 1 465 ? 52.455 103.830 13.402 1.00 68.75 465 ASP D N 1
ATOM 18179 C CA . ASP D 1 465 ? 51.283 102.945 13.238 1.00 68.87 465 ASP D CA 1
ATOM 18180 C C . ASP D 1 465 ? 50.083 103.342 14.144 1.00 68.35 465 ASP D C 1
ATOM 18181 O O . ASP D 1 465 ? 49.140 103.983 13.672 1.00 68.54 465 ASP D O 1
ATOM 18186 N N . SER D 1 466 ? 50.137 102.982 15.429 1.00 67.32 466 SER D N 1
ATOM 18187 C CA . SER D 1 466 ? 49.060 103.275 16.386 1.00 66.74 466 SER D CA 1
ATOM 18188 C C . SER D 1 466 ? 48.457 104.683 16.302 1.00 66.65 466 SER D C 1
ATOM 18189 O O . SER D 1 466 ? 47.261 104.866 16.552 1.00 66.03 466 SER D O 1
ATOM 18192 N N . ARG D 1 467 ? 49.286 105.670 15.947 1.00 66.69 467 ARG D N 1
ATOM 18193 C CA . ARG D 1 467 ? 48.831 107.061 15.765 1.00 66.64 467 ARG D CA 1
ATOM 18194 C C . ARG D 1 467 ? 47.663 107.201 14.786 1.00 66.67 467 ARG D C 1
ATOM 18195 O O . ARG D 1 467 ? 46.795 108.060 14.981 1.00 66.58 467 ARG D O 1
ATOM 18203 N N . ILE D 1 468 ? 47.638 106.341 13.762 1.00 66.60 468 ILE D N 1
ATOM 18204 C CA . ILE D 1 468 ? 46.575 106.354 12.727 1.00 66.85 468 ILE D CA 1
ATOM 18205 C C . ILE D 1 468 ? 45.375 105.386 12.897 1.00 67.35 468 ILE D C 1
ATOM 18206 O O . ILE D 1 468 ? 44.356 105.522 12.217 1.00 66.86 468 ILE D O 1
ATOM 18211 N N . ARG D 1 469 ? 45.526 104.422 13.800 1.00 68.21 469 ARG D N 1
ATOM 18212 C CA . ARG D 1 469 ? 44.495 103.474 14.184 1.00 69.51 469 ARG D CA 1
ATOM 18213 C C . ARG D 1 469 ? 43.043 103.949 14.002 1.00 69.91 469 ARG D C 1
ATOM 18214 O O . ARG D 1 469 ? 42.179 103.175 13.599 1.00 70.37 469 ARG D O 1
ATOM 18222 N N . ARG D 1 470 ? 42.789 105.216 14.309 1.00 70.47 470 ARG D N 1
ATOM 18223 C CA . ARG D 1 470 ? 41.434 105.802 14.398 1.00 70.82 470 ARG D CA 1
ATOM 18224 C C . ARG D 1 470 ? 40.797 106.095 13.039 1.00 70.71 470 ARG D C 1
ATOM 18225 O O . ARG D 1 470 ? 39.576 106.292 12.942 1.00 70.93 470 ARG D O 1
ATOM 18233 N N . PHE D 1 471 ? 41.639 106.151 12.005 1.00 70.26 471 PHE D N 1
ATOM 18234 C CA . PHE D 1 471 ? 41.219 106.455 10.644 1.00 69.66 471 PHE D CA 1
ATOM 18235 C C . PHE D 1 471 ? 40.856 105.214 9.843 1.00 69.29 471 PHE D C 1
ATOM 18236 O O . PHE D 1 471 ? 40.172 105.299 8.808 1.00 69.24 471 PHE D O 1
ATOM 18244 N N . GLN D 1 472 ? 41.326 104.067 10.325 1.00 68.86 472 GLN D N 1
ATOM 18245 C CA . GLN D 1 472 ? 41.194 102.797 9.619 1.00 68.53 472 GLN D CA 1
ATOM 18246 C C . GLN D 1 472 ? 39.749 102.379 9.428 1.00 68.11 472 GLN D C 1
ATOM 18247 O O . GLN D 1 472 ? 38.890 102.735 10.224 1.00 68.35 472 GLN D O 1
ATOM 18253 N N . SER D 1 473 ? 39.493 101.653 8.339 1.00 67.74 473 SER D N 1
ATOM 18254 C CA . SER D 1 473 ? 38.237 100.931 8.155 1.00 66.68 473 SER D CA 1
ATOM 18255 C C . SER D 1 473 ? 38.417 99.433 8.445 1.00 66.11 473 SER D C 1
ATOM 18256 O O . SER D 1 473 ? 39.540 98.908 8.474 1.00 65.64 473 SER D O 1
ATOM 18259 N N . PHE D 1 474 ? 37.296 98.762 8.678 1.00 65.69 474 PHE D N 1
ATOM 18260 C CA . PHE D 1 474 ? 37.290 97.364 9.087 1.00 65.30 474 PHE D CA 1
ATOM 18261 C C . PHE D 1 474 ? 36.750 96.533 7.926 1.00 65.22 474 PHE D C 1
ATOM 18262 O O . PHE D 1 474 ? 35.724 96.880 7.316 1.00 65.32 474 PHE D O 1
ATOM 18264 N N . ALA D 1 475 ? 37.452 95.448 7.605 1.00 64.57 475 ALA D N 1
ATOM 18265 C CA . ALA D 1 475 ? 37.088 94.616 6.474 1.00 63.40 475 ALA D CA 1
ATOM 18266 C C . ALA D 1 475 ? 35.637 94.141 6.614 1.00 62.74 475 ALA D C 1
ATOM 18267 O O . ALA D 1 475 ? 35.210 93.742 7.699 1.00 62.87 475 ALA D O 1
ATOM 18269 N N . GLU D 1 476 ? 34.889 94.221 5.513 1.00 61.70 476 GLU D N 1
ATOM 18270 C CA . GLU D 1 476 ? 33.492 93.810 5.469 1.00 60.53 476 GLU D CA 1
ATOM 18271 C C . GLU D 1 476 ? 33.309 92.611 4.520 1.00 60.06 476 GLU D C 1
ATOM 18272 O O . GLU D 1 476 ? 34.291 92.090 3.966 1.00 59.72 476 GLU D O 1
ATOM 18274 N N . ILE D 1 477 ? 32.057 92.174 4.348 1.00 59.34 477 ILE D N 1
ATOM 18275 C CA . ILE D 1 477 ? 31.721 91.051 3.456 1.00 58.50 477 ILE D CA 1
ATOM 18276 C C . ILE D 1 477 ? 30.765 91.494 2.320 1.00 58.92 477 ILE D C 1
ATOM 18277 O O . ILE D 1 477 ? 29.866 92.321 2.528 1.00 58.63 477 ILE D O 1
ATOM 18282 N N . SER D 1 478 ? 30.970 90.956 1.120 1.00 58.88 478 SER D N 1
ATOM 18283 C CA . SER D 1 478 ? 30.218 91.445 -0.045 1.00 59.47 478 SER D CA 1
ATOM 18284 C C . SER D 1 478 ? 30.152 90.535 -1.274 1.00 59.54 478 SER D C 1
ATOM 18285 O O . SER D 1 478 ? 31.145 89.912 -1.696 1.00 59.14 478 SER D O 1
ATOM 18288 N N . THR D 1 479 ? 28.950 90.504 -1.838 1.00 59.74 479 THR D N 1
ATOM 18289 C CA . THR D 1 479 ? 28.680 89.841 -3.097 1.00 60.09 479 THR D CA 1
ATOM 18290 C C . THR D 1 479 ? 29.585 90.419 -4.184 1.00 60.29 479 THR D C 1
ATOM 18291 O O . THR D 1 479 ? 30.223 89.665 -4.919 1.00 60.48 479 THR D O 1
ATOM 18295 N N . GLU D 1 480 ? 29.671 91.750 -4.242 1.00 60.54 480 GLU D N 1
ATOM 18296 C CA . GLU D 1 480 ? 30.454 92.442 -5.270 1.00 60.83 480 GLU D CA 1
ATOM 18297 C C . GLU D 1 480 ? 31.950 92.352 -4.998 1.00 60.89 480 GLU D C 1
ATOM 18298 O O . GLU D 1 480 ? 32.414 92.808 -3.958 1.00 60.96 480 GLU D O 1
ATOM 18300 N N . PRO D 1 481 ? 32.710 91.760 -5.941 1.00 61.21 481 PRO D N 1
ATOM 18301 C CA . PRO D 1 481 ? 34.170 91.748 -5.862 1.00 61.42 481 PRO D CA 1
ATOM 18302 C C . PRO D 1 481 ? 34.736 93.153 -5.795 1.00 61.60 481 PRO D C 1
ATOM 18303 O O . PRO D 1 481 ? 33.989 94.131 -5.838 1.00 61.86 481 PRO D O 1
ATOM 18307 N N . GLY D 1 482 ? 36.054 93.243 -5.704 1.00 61.73 482 GLY D N 1
ATOM 18308 C CA . GLY D 1 482 ? 36.705 94.522 -5.551 1.00 61.75 482 GLY D CA 1
ATOM 18309 C C . GLY D 1 482 ? 37.715 94.468 -4.429 1.00 61.68 482 GLY D C 1
ATOM 18310 O O . GLY D 1 482 ? 37.933 93.412 -3.835 1.00 61.47 482 GLY D O 1
ATOM 18311 N N . PRO D 1 483 ? 38.298 95.624 -4.096 1.00 61.67 483 PRO D N 1
ATOM 18312 C CA . PRO D 1 483 ? 39.578 95.628 -3.409 1.00 61.51 483 PRO D CA 1
ATOM 18313 C C . PRO D 1 483 ? 39.477 95.332 -1.923 1.00 61.27 483 PRO D C 1
ATOM 18314 O O . PRO D 1 483 ? 38.616 95.874 -1.228 1.00 61.20 483 PRO D O 1
ATOM 18318 N N . HIS D 1 484 ? 40.341 94.433 -1.469 1.00 60.97 484 HIS D N 1
ATOM 18319 C CA . HIS D 1 484 ? 40.606 94.285 -0.065 1.00 60.73 484 HIS D CA 1
ATOM 18320 C C . HIS D 1 484 ? 41.890 95.044 0.164 1.00 60.42 484 HIS D C 1
ATOM 18321 O O . HIS D 1 484 ? 42.975 94.579 -0.223 1.00 60.33 484 HIS D O 1
ATOM 18328 N N . PHE D 1 485 ? 41.745 96.228 0.769 1.00 59.68 485 PHE D N 1
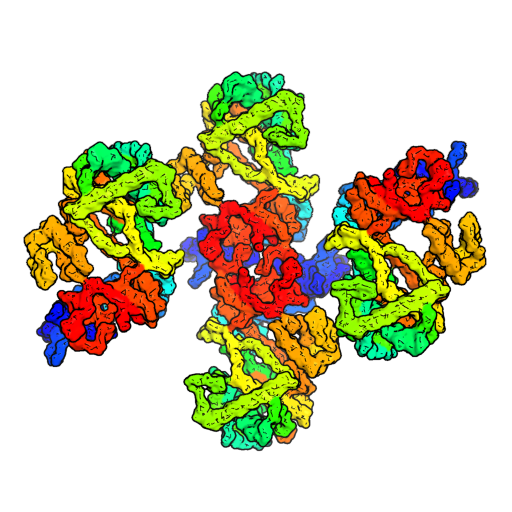ATOM 18329 C CA . PHE D 1 485 ? 42.847 97.130 1.021 1.00 59.10 485 PHE D CA 1
ATOM 18330 C C . PHE D 1 485 ? 43.836 96.508 2.021 1.00 58.94 485 PHE D C 1
ATOM 18331 O O . PHE D 1 485 ? 45.050 96.453 1.744 1.00 58.51 485 PHE D O 1
ATOM 18339 N N . GLY D 1 486 ? 43.291 96.017 3.149 1.00 58.40 486 GLY D N 1
ATOM 18340 C CA . GLY D 1 486 ? 44.022 95.313 4.209 1.00 57.49 486 GLY D CA 1
ATOM 18341 C C . GLY D 1 486 ? 45.048 94.263 3.805 1.00 57.37 486 GLY D C 1
ATOM 18342 O O . GLY D 1 486 ? 46.191 94.302 4.261 1.00 57.67 486 GLY D O 1
ATOM 18343 N N . LEU D 1 487 ? 44.655 93.316 2.958 1.00 56.87 487 LEU D N 1
ATOM 18344 C CA . LEU D 1 487 ? 45.585 92.300 2.463 1.00 56.57 487 LEU D CA 1
ATOM 18345 C C . LEU D 1 487 ? 46.382 92.735 1.217 1.00 56.49 487 LEU D C 1
ATOM 18346 O O . LEU D 1 487 ? 47.237 91.985 0.736 1.00 56.56 487 LEU D O 1
ATOM 18351 N N . GLY D 1 488 ? 46.086 93.930 0.705 1.00 55.78 488 GLY D N 1
ATOM 18352 C CA . GLY D 1 488 ? 46.849 94.537 -0.370 1.00 55.31 488 GLY D CA 1
ATOM 18353 C C . GLY D 1 488 ? 46.687 93.774 -1.660 1.00 55.13 488 GLY D C 1
ATOM 18354 O O . GLY D 1 488 ? 47.654 93.533 -2.375 1.00 54.55 488 GLY D O 1
ATOM 18355 N N . LEU D 1 489 ? 45.448 93.375 -1.930 1.00 54.80 489 LEU D N 1
ATOM 18356 C CA . LEU D 1 489 ? 45.111 92.609 -3.115 1.00 54.25 489 LEU D CA 1
ATOM 18357 C C . LEU D 1 489 ? 43.860 93.187 -3.757 1.00 54.01 489 LEU D C 1
ATOM 18358 O O . LEU D 1 489 ? 43.046 93.844 -3.098 1.00 53.43 489 LEU D O 1
ATOM 18363 N N . GLU D 1 490 ? 43.716 92.941 -5.053 1.00 53.79 490 GLU D N 1
ATOM 18364 C CA . GLU D 1 490 ? 42.587 93.479 -5.793 1.00 53.81 490 GLU D CA 1
ATOM 18365 C C . GLU D 1 490 ? 41.346 92.605 -5.608 1.00 53.83 490 GLU D C 1
ATOM 18366 O O . GLU D 1 490 ? 40.218 93.065 -5.813 1.00 54.09 490 GLU D O 1
ATOM 18372 N N . ALA D 1 491 ? 41.562 91.348 -5.222 1.00 53.71 491 ALA D N 1
ATOM 18373 C CA . ALA D 1 491 ? 40.461 90.421 -4.970 1.00 53.62 491 ALA D CA 1
ATOM 18374 C C . ALA D 1 491 ? 40.816 89.345 -3.945 1.00 53.43 491 ALA D C 1
ATOM 18375 O O . ALA D 1 491 ? 41.924 88.809 -3.954 1.00 54.11 491 ALA D O 1
ATOM 18377 N N . TYR D 1 492 ? 39.877 89.050 -3.051 1.00 52.72 492 TYR D N 1
ATOM 18378 C CA . TYR D 1 492 ? 40.013 87.909 -2.148 1.00 51.59 492 TYR D CA 1
ATOM 18379 C C . TYR D 1 492 ? 38.675 87.252 -1.856 1.00 50.65 492 TYR D C 1
ATOM 18380 O O . TYR D 1 492 ? 37.767 87.872 -1.310 1.00 50.40 492 TYR D O 1
ATOM 18389 N N . ALA D 1 493 ? 38.572 85.992 -2.264 1.00 49.78 493 ALA D N 1
ATOM 18390 C CA . ALA D 1 493 ? 37.423 85.149 -1.991 1.00 48.79 493 ALA D CA 1
ATOM 18391 C C . ALA D 1 493 ? 37.953 83.896 -1.329 1.00 48.03 493 ALA D C 1
ATOM 18392 O O . ALA D 1 493 ? 39.029 83.410 -1.662 1.00 47.77 493 ALA D O 1
ATOM 18394 N N . THR D 1 494 ? 37.204 83.385 -0.368 1.00 47.40 494 THR D N 1
ATOM 18395 C CA . THR D 1 494 ? 37.656 82.227 0.380 1.00 46.48 494 THR D CA 1
ATOM 18396 C C . THR D 1 494 ? 36.783 81.012 0.107 1.00 45.85 494 THR D C 1
ATOM 18397 O O . THR D 1 494 ? 35.554 81.120 0.071 1.00 44.60 494 THR D O 1
ATOM 18401 N N . TRP D 1 495 ? 37.453 79.871 -0.091 1.00 46.26 495 TRP D N 1
ATOM 18402 C CA . TRP D 1 495 ? 36.827 78.552 -0.362 1.00 46.68 495 TRP D CA 1
ATOM 18403 C C . TRP D 1 495 ? 37.545 77.428 0.406 1.00 47.04 495 TRP D C 1
ATOM 18404 O O . TRP D 1 495 ? 37.113 76.276 0.395 1.00 47.28 495 TRP D O 1
ATOM 18415 N N . THR D 1 496 ? 38.634 77.791 1.076 1.00 47.15 496 THR D N 1
ATOM 18416 C CA . THR D 1 496 ? 39.565 76.850 1.685 1.00 47.08 496 THR D CA 1
ATOM 18417 C C . THR D 1 496 ? 39.084 76.308 3.051 1.00 47.37 496 THR D C 1
ATOM 18418 O O . THR D 1 496 ? 39.726 75.421 3.653 1.00 47.48 496 THR D O 1
ATOM 18422 N N . SER D 1 497 ? 37.945 76.807 3.532 1.00 47.44 497 SER D N 1
ATOM 18423 C CA . SER D 1 497 ? 37.421 76.388 4.855 1.00 47.47 497 SER D CA 1
ATOM 18424 C C . SER D 1 497 ? 35.890 76.401 4.931 1.00 47.12 497 SER D C 1
ATOM 18425 O O . SER D 1 497 ? 35.330 77.119 5.790 1.00 46.72 497 SER D O 1
ATOM 18428 N N . PRO D 1 498 ? 35.220 75.612 4.052 1.00 46.75 498 PRO D N 1
ATOM 18429 C CA . PRO D 1 498 ? 33.752 75.524 3.938 1.00 46.86 498 PRO D CA 1
ATOM 18430 C C . PRO D 1 498 ? 33.147 74.667 5.048 1.00 47.48 498 PRO D C 1
ATOM 18431 O O . PRO D 1 498 ? 31.927 74.549 5.165 1.00 47.38 498 PRO D O 1
ATOM 18435 N N . ILE D 1 499 ? 34.019 74.061 5.841 1.00 48.28 499 ILE D N 1
ATOM 18436 C CA . ILE D 1 499 ? 33.634 73.325 7.027 1.00 49.62 499 ILE D CA 1
ATOM 18437 C C . ILE D 1 499 ? 33.414 74.306 8.198 1.00 50.15 499 ILE D C 1
ATOM 18438 O O . ILE D 1 499 ? 32.589 74.051 9.080 1.00 50.50 499 ILE D O 1
ATOM 18443 N N . ARG D 1 500 ? 34.137 75.422 8.203 1.00 50.19 500 ARG D N 1
ATOM 18444 C CA . ARG D 1 500 ? 33.944 76.400 9.246 1.00 51.26 500 ARG D CA 1
ATOM 18445 C C . ARG D 1 500 ? 33.426 77.757 8.789 1.00 51.46 500 ARG D C 1
ATOM 18446 O O . ARG D 1 500 ? 33.006 78.529 9.608 1.00 51.18 500 ARG D O 1
ATOM 18454 N N . LYS D 1 501 ? 33.458 78.041 7.487 1.00 52.88 501 LYS D N 1
ATOM 18455 C CA . LYS D 1 501 ? 32.813 79.246 6.920 1.00 53.39 501 LYS D CA 1
ATOM 18456 C C . LYS D 1 501 ? 31.737 78.876 5.908 1.00 53.67 501 LYS D C 1
ATOM 18457 O O . LYS D 1 501 ? 31.951 78.023 5.044 1.00 53.34 501 LYS D O 1
ATOM 18463 N N . TYR D 1 502 ? 30.585 79.537 6.022 1.00 54.02 502 TYR D N 1
ATOM 18464 C CA . TYR D 1 502 ? 29.514 79.461 5.026 1.00 53.84 502 TYR D CA 1
ATOM 18465 C C . TYR D 1 502 ? 29.915 80.170 3.707 1.00 53.96 502 TYR D C 1
ATOM 18466 O O . TYR D 1 502 ? 29.755 79.617 2.602 1.00 54.02 502 TYR D O 1
ATOM 18475 N N . GLY D 1 503 ? 30.421 81.399 3.828 1.00 53.60 503 GLY D N 1
ATOM 18476 C CA . GLY D 1 503 ? 30.908 82.179 2.684 1.00 53.55 503 GLY D CA 1
ATOM 18477 C C . GLY D 1 503 ? 31.805 81.342 1.791 1.00 53.79 503 GLY D C 1
ATOM 18478 O O . GLY D 1 503 ? 31.891 81.571 0.574 1.00 53.00 503 GLY D O 1
ATOM 18479 N N . ASP D 1 504 ? 32.456 80.364 2.418 1.00 53.96 504 ASP D N 1
ATOM 18480 C CA . ASP D 1 504 ? 33.387 79.453 1.767 1.00 54.63 504 ASP D CA 1
ATOM 18481 C C . ASP D 1 504 ? 32.682 78.353 0.973 1.00 55.95 504 ASP D C 1
ATOM 18482 O O . ASP D 1 504 ? 33.125 77.999 -0.127 1.00 55.56 504 ASP D O 1
ATOM 18495 N N . ILE D 1 506 ? 29.478 78.742 -0.221 1.00 58.94 506 ILE D N 1
ATOM 18496 C CA . ILE D 1 506 ? 28.942 79.464 -1.386 1.00 58.24 506 ILE D CA 1
ATOM 18497 C C . ILE D 1 506 ? 29.969 79.484 -2.529 1.00 58.33 506 ILE D C 1
ATOM 18498 O O . ILE D 1 506 ? 29.626 79.183 -3.704 1.00 57.98 506 ILE D O 1
ATOM 18503 N N . ASN D 1 507 ? 31.219 79.813 -2.179 1.00 57.59 507 ASN D N 1
ATOM 18504 C CA . ASN D 1 507 ? 32.323 79.798 -3.148 1.00 57.75 507 ASN D CA 1
ATOM 18505 C C . ASN D 1 507 ? 32.707 78.423 -3.722 1.00 57.35 507 ASN D C 1
ATOM 18506 O O . ASN D 1 507 ? 33.373 78.332 -4.758 1.00 57.12 507 ASN D O 1
ATOM 18511 N N . HIS D 1 508 ? 32.277 77.365 -3.039 1.00 57.34 508 HIS D N 1
ATOM 18512 C CA . HIS D 1 508 ? 32.373 76.007 -3.564 1.00 57.07 508 HIS D CA 1
ATOM 18513 C C . HIS D 1 508 ? 31.326 75.826 -4.659 1.00 56.89 508 HIS D C 1
ATOM 18514 O O . HIS D 1 508 ? 31.646 75.367 -5.745 1.00 56.86 508 HIS D O 1
ATOM 18521 N N . ARG D 1 509 ? 30.096 76.247 -4.366 1.00 56.90 509 ARG D N 1
ATOM 18522 C CA . ARG D 1 509 ? 28.967 76.170 -5.289 1.00 56.90 509 ARG D CA 1
ATOM 18523 C C . ARG D 1 509 ? 29.158 76.904 -6.624 1.00 57.29 509 ARG D C 1
ATOM 18524 O O . ARG D 1 509 ? 28.823 76.377 -7.713 1.00 57.14 509 ARG D O 1
ATOM 18532 N N . LEU D 1 510 ? 29.672 78.128 -6.537 1.00 57.35 510 LEU D N 1
ATOM 18533 C CA . LEU D 1 510 ? 29.754 78.990 -7.707 1.00 57.33 510 LEU D CA 1
ATOM 18534 C C . LEU D 1 510 ? 30.942 78.584 -8.556 1.00 57.11 510 LEU D C 1
ATOM 18535 O O . LEU D 1 510 ? 30.893 78.685 -9.785 1.00 57.35 510 LEU D O 1
ATOM 18540 N N . LEU D 1 511 ? 31.994 78.113 -7.882 1.00 56.57 511 LEU D N 1
ATOM 18541 C CA . LEU D 1 511 ? 33.241 77.661 -8.517 1.00 55.64 511 LEU D CA 1
ATOM 18542 C C . LEU D 1 511 ? 33.021 76.364 -9.310 1.00 54.71 511 LEU D C 1
ATOM 18543 O O . LEU D 1 511 ? 33.622 76.151 -10.382 1.00 54.30 511 LEU D O 1
ATOM 18548 N N . LYS D 1 512 ? 32.150 75.511 -8.768 1.00 53.37 512 LYS D N 1
ATOM 18549 C CA . LYS D 1 512 ? 31.663 74.323 -9.467 1.00 51.87 512 LYS D CA 1
ATOM 18550 C C . LYS D 1 512 ? 30.913 74.707 -10.746 1.00 51.07 512 LYS D C 1
ATOM 18551 O O . LYS D 1 512 ? 31.113 74.093 -11.793 1.00 50.95 512 LYS D O 1
ATOM 18557 N N . ALA D 1 513 ? 30.071 75.736 -10.647 1.00 50.18 513 ALA D N 1
ATOM 18558 C CA . ALA D 1 513 ? 29.320 76.276 -11.783 1.00 49.46 513 ALA D CA 1
ATOM 18559 C C . ALA D 1 513 ? 30.233 76.749 -12.913 1.00 48.94 513 ALA D C 1
ATOM 18560 O O . ALA D 1 513 ? 29.827 76.758 -14.076 1.00 49.02 513 ALA D O 1
ATOM 18562 N N . VAL D 1 514 ? 31.464 77.131 -12.569 1.00 48.31 514 VAL D N 1
ATOM 18563 C CA . VAL D 1 514 ? 32.481 77.467 -13.579 1.00 47.47 514 VAL D CA 1
ATOM 18564 C C . VAL D 1 514 ? 33.045 76.205 -14.226 1.00 47.00 514 VAL D C 1
ATOM 18565 O O . VAL D 1 514 ? 33.074 76.087 -15.463 1.00 47.30 514 VAL D O 1
ATOM 18569 N N . ILE D 1 515 ? 33.503 75.280 -13.378 1.00 46.19 515 ILE D N 1
ATOM 18570 C CA . ILE D 1 515 ? 34.017 73.976 -13.803 1.00 45.68 515 ILE D CA 1
ATOM 18571 C C . ILE D 1 515 ? 33.031 73.334 -14.780 1.00 45.37 515 ILE D C 1
ATOM 18572 O O . ILE D 1 515 ? 33.435 72.768 -15.781 1.00 45.16 515 ILE D O 1
ATOM 18577 N N . LYS D 1 516 ? 31.744 73.468 -14.456 1.00 45.26 516 LYS D N 1
ATOM 18578 C CA . LYS D 1 516 ? 30.628 72.994 -15.250 1.00 44.95 516 LYS D CA 1
ATOM 18579 C C . LYS D 1 516 ? 30.222 74.046 -16.292 1.00 44.83 516 LYS D C 1
ATOM 18580 O O . LYS D 1 516 ? 30.860 74.151 -17.352 1.00 44.79 516 LYS D O 1
ATOM 18582 N N . GLY D 1 517 ? 29.173 74.826 -15.979 1.00 44.84 517 GLY D N 1
ATOM 18583 C CA . GLY D 1 517 ? 28.630 75.821 -16.913 1.00 44.62 517 GLY D CA 1
ATOM 18584 C C . GLY D 1 517 ? 27.295 76.403 -16.467 1.00 44.37 517 GLY D C 1
ATOM 18585 O O . GLY D 1 517 ? 27.238 77.210 -15.527 1.00 44.13 517 GLY D O 1
ATOM 18586 N N . ARG D 1 522 ? 23.366 84.198 -7.976 1.00 74.04 522 ARG D N 1
ATOM 18587 C CA . ARG D 1 522 ? 23.701 85.407 -7.229 1.00 74.31 522 ARG D CA 1
ATOM 18588 C C . ARG D 1 522 ? 23.136 85.344 -5.804 1.00 74.54 522 ARG D C 1
ATOM 18589 O O . ARG D 1 522 ? 21.937 85.087 -5.627 1.00 74.64 522 ARG D O 1
ATOM 18591 N N . PRO D 1 523 ? 23.997 85.574 -4.784 1.00 74.56 523 PRO D N 1
ATOM 18592 C CA . PRO D 1 523 ? 23.567 85.520 -3.382 1.00 74.60 523 PRO D CA 1
ATOM 18593 C C . PRO D 1 523 ? 22.875 86.819 -2.980 1.00 74.63 523 PRO D C 1
ATOM 18594 O O . PRO D 1 523 ? 23.367 87.907 -3.306 1.00 74.54 523 PRO D O 1
ATOM 18598 N N . GLN D 1 524 ? 21.736 86.700 -2.299 1.00 74.68 524 GLN D N 1
ATOM 18599 C CA . GLN D 1 524 ? 20.949 87.866 -1.917 1.00 74.89 524 GLN D CA 1
ATOM 18600 C C . GLN D 1 524 ? 21.795 88.728 -0.996 1.00 75.11 524 GLN D C 1
ATOM 18601 O O . GLN D 1 524 ? 22.263 88.243 0.038 1.00 75.41 524 GLN D O 1
ATOM 18603 N N . ASP D 1 525 ? 22.017 89.988 -1.378 1.00 75.09 525 ASP D N 1
ATOM 18604 C CA . ASP D 1 525 ? 22.836 90.921 -0.581 1.00 74.99 525 ASP D CA 1
ATOM 18605 C C . ASP D 1 525 ? 22.349 91.038 0.876 1.00 74.89 525 ASP D C 1
ATOM 18606 O O . ASP D 1 525 ? 22.883 91.821 1.673 1.00 74.98 525 ASP D O 1
ATOM 18608 N N . GLU D 1 526 ? 21.329 90.239 1.198 1.00 74.56 526 GLU D N 1
ATOM 18609 C CA . GLU D 1 526 ? 20.747 90.138 2.531 1.00 74.10 526 GLU D CA 1
ATOM 18610 C C . GLU D 1 526 ? 21.566 89.205 3.401 1.00 73.55 526 GLU D C 1
ATOM 18611 O O . GLU D 1 526 ? 21.724 89.444 4.594 1.00 73.58 526 GLU D O 1
ATOM 18613 N N . ILE D 1 527 ? 22.061 88.135 2.776 1.00 73.11 527 ILE D N 1
ATOM 18614 C CA . ILE D 1 527 ? 22.799 87.042 3.428 1.00 72.54 527 ILE D CA 1
ATOM 18615 C C . ILE D 1 527 ? 24.131 87.541 4.027 1.00 72.20 527 ILE D C 1
ATOM 18616 O O . ILE D 1 527 ? 24.640 86.992 5.020 1.00 71.54 527 ILE D O 1
ATOM 18621 N N . THR D 1 528 ? 24.667 88.599 3.421 1.00 71.83 528 THR D N 1
ATOM 18622 C CA . THR D 1 528 ? 25.936 89.191 3.844 1.00 71.56 528 THR D CA 1
ATOM 18623 C C . THR D 1 528 ? 25.826 89.961 5.187 1.00 71.36 528 THR D C 1
ATOM 18624 O O . THR D 1 528 ? 26.816 90.130 5.899 1.00 70.85 528 THR D O 1
ATOM 18628 N N . VAL D 1 529 ? 24.606 90.397 5.507 1.00 71.34 529 VAL D N 1
ATOM 18629 C CA . VAL D 1 529 ? 24.270 91.113 6.742 1.00 71.43 529 VAL D CA 1
ATOM 18630 C C . VAL D 1 529 ? 24.232 90.163 7.936 1.00 71.41 529 VAL D C 1
ATOM 18631 O O . VAL D 1 529 ? 24.436 90.589 9.080 1.00 71.44 529 VAL D O 1
ATOM 18635 N N . GLN D 1 530 ? 23.939 88.891 7.670 1.00 71.22 530 GLN D N 1
ATOM 18636 C CA . GLN D 1 530 ? 23.948 87.879 8.717 1.00 71.11 530 GLN D CA 1
ATOM 18637 C C . GLN D 1 530 ? 25.373 87.507 9.067 1.00 70.62 530 GLN D C 1
ATOM 18638 O O . GLN D 1 530 ? 25.718 87.445 10.256 1.00 70.19 530 GLN D O 1
ATOM 18652 N N . ALA D 1 532 ? 28.194 89.134 8.841 1.00 66.09 532 ALA D N 1
ATOM 18653 C CA . ALA D 1 532 ? 28.980 90.139 9.532 1.00 64.61 532 ALA D CA 1
ATOM 18654 C C . ALA D 1 532 ? 28.558 90.188 10.996 1.00 63.63 532 ALA D C 1
ATOM 18655 O O . ALA D 1 532 ? 29.406 90.299 11.874 1.00 63.75 532 ALA D O 1
ATOM 18657 N N . GLU D 1 533 ? 27.254 90.062 11.243 1.00 62.37 533 GLU D N 1
ATOM 18658 C CA . GLU D 1 533 ? 26.711 90.063 12.590 1.00 61.38 533 GLU D CA 1
ATOM 18659 C C . GLU D 1 533 ? 27.178 88.857 13.434 1.00 60.67 533 GLU D C 1
ATOM 18660 O O . GLU D 1 533 ? 27.670 89.028 14.566 1.00 60.26 533 GLU D O 1
ATOM 18666 N N . ARG D 1 534 ? 27.039 87.653 12.886 1.00 58.93 534 ARG D N 1
ATOM 18667 C CA . ARG D 1 534 ? 27.536 86.468 13.576 1.00 57.92 534 ARG D CA 1
ATOM 18668 C C . ARG D 1 534 ? 29.052 86.447 13.738 1.00 57.05 534 ARG D C 1
ATOM 18669 O O . ARG D 1 534 ? 29.558 85.951 14.736 1.00 57.10 534 ARG D O 1
ATOM 18677 N N . ARG D 1 535 ? 29.768 86.990 12.765 1.00 55.83 535 ARG D N 1
ATOM 18678 C CA . ARG D 1 535 ? 31.201 87.093 12.862 1.00 54.82 535 ARG D CA 1
ATOM 18679 C C . ARG D 1 535 ? 31.594 88.019 14.016 1.00 54.21 535 ARG D C 1
ATOM 18680 O O . ARG D 1 535 ? 32.585 87.781 14.708 1.00 54.22 535 ARG D O 1
ATOM 18688 N N . ARG D 1 536 ? 30.809 89.080 14.196 1.00 52.75 536 ARG D N 1
ATOM 18689 C CA . ARG D 1 536 ? 31.075 90.093 15.183 1.00 51.71 536 ARG D CA 1
ATOM 18690 C C . ARG D 1 536 ? 30.712 89.553 16.560 1.00 50.79 536 ARG D C 1
ATOM 18691 O O . ARG D 1 536 ? 31.508 89.638 17.476 1.00 51.56 536 ARG D O 1
ATOM 18699 N N . LEU D 1 537 ? 29.504 89.007 16.690 1.00 49.55 537 LEU D N 1
ATOM 18700 C CA . LEU D 1 537 ? 29.068 88.264 17.850 1.00 48.85 537 LEU D CA 1
ATOM 18701 C C . LEU D 1 537 ? 30.113 87.234 18.273 1.00 48.55 537 LEU D C 1
ATOM 18702 O O . LEU D 1 537 ? 30.427 87.136 19.433 1.00 47.96 537 LEU D O 1
ATOM 18707 N N . ASN D 1 538 ? 30.636 86.469 17.322 1.00 48.17 538 ASN D N 1
ATOM 18708 C CA . ASN D 1 538 ? 31.636 85.442 17.599 1.00 48.14 538 ASN D CA 1
ATOM 18709 C C . ASN D 1 538 ? 32.936 85.904 18.208 1.00 47.41 538 ASN D C 1
ATOM 18710 O O . ASN D 1 538 ? 33.444 85.241 19.108 1.00 46.32 538 ASN D O 1
ATOM 18715 N N . ARG D 1 539 ? 33.484 86.990 17.666 1.00 47.71 539 ARG D N 1
ATOM 18716 C CA . ARG D 1 539 ? 34.739 87.550 18.141 1.00 49.20 539 ARG D CA 1
ATOM 18717 C C . ARG D 1 539 ? 34.583 88.107 19.548 1.00 50.39 539 ARG D C 1
ATOM 18718 O O . ARG D 1 539 ? 35.489 87.966 20.367 1.00 50.65 539 ARG D O 1
ATOM 18728 N N . ALA D 1 541 ? 32.341 87.019 21.676 1.00 50.13 541 ALA D N 1
ATOM 18729 C CA . ALA D 1 541 ? 32.145 85.870 22.522 1.00 48.34 541 ALA D CA 1
ATOM 18730 C C . ALA D 1 541 ? 33.509 85.290 22.888 1.00 47.80 541 ALA D C 1
ATOM 18731 O O . ALA D 1 541 ? 33.767 85.061 24.073 1.00 47.25 541 ALA D O 1
ATOM 18733 N N . GLU D 1 542 ? 34.385 85.119 21.886 1.00 46.77 542 GLU D N 1
ATOM 18734 C CA . GLU D 1 542 ? 35.725 84.623 22.090 1.00 46.90 542 GLU D CA 1
ATOM 18735 C C . GLU D 1 542 ? 36.496 85.521 23.046 1.00 45.60 542 GLU D C 1
ATOM 18736 O O . GLU D 1 542 ? 37.154 85.051 23.996 1.00 43.18 542 GLU D O 1
ATOM 18742 N N . ARG D 1 543 ? 36.404 86.818 22.783 1.00 45.29 543 ARG D N 1
ATOM 18743 C CA . ARG D 1 543 ? 36.976 87.831 23.678 1.00 46.58 543 ARG D CA 1
ATOM 18744 C C . ARG D 1 543 ? 36.478 87.710 25.153 1.00 44.91 543 ARG D C 1
ATOM 18745 O O . ARG D 1 543 ? 37.277 87.644 26.080 1.00 44.00 543 ARG D O 1
ATOM 18753 N N . ASP D 1 544 ? 35.173 87.577 25.344 1.00 44.80 544 ASP D N 1
ATOM 18754 C CA . ASP D 1 544 ? 34.584 87.621 26.674 1.00 45.08 544 ASP D CA 1
ATOM 18755 C C . ASP D 1 544 ? 34.921 86.410 27.503 1.00 44.57 544 ASP D C 1
ATOM 18756 O O . ASP D 1 544 ? 35.084 86.533 28.707 1.00 44.66 544 ASP D O 1
ATOM 18761 N N . VAL D 1 545 ? 34.955 85.241 26.871 1.00 43.73 545 VAL D N 1
ATOM 18762 C CA . VAL D 1 545 ? 35.376 84.051 27.562 1.00 44.03 545 VAL D CA 1
ATOM 18763 C C . VAL D 1 545 ? 36.854 84.203 27.932 1.00 45.26 545 VAL D C 1
ATOM 18764 O O . VAL D 1 545 ? 37.257 83.848 29.030 1.00 45.44 545 VAL D O 1
ATOM 18768 N N . GLY D 1 546 ? 37.651 84.768 27.027 1.00 45.82 546 GLY D N 1
ATOM 18769 C CA . GLY D 1 546 ? 39.085 84.960 27.308 1.00 47.88 546 GLY D CA 1
ATOM 18770 C C . GLY D 1 546 ? 39.333 85.821 28.552 1.00 47.93 546 GLY D C 1
ATOM 18771 O O . GLY D 1 546 ? 40.160 85.485 29.378 1.00 48.03 546 GLY D O 1
ATOM 18772 N N . ASP D 1 547 ? 38.596 86.922 28.672 1.00 48.01 547 ASP D N 1
ATOM 18773 C CA . ASP D 1 547 ? 38.710 87.854 29.800 1.00 47.61 547 ASP D CA 1
ATOM 18774 C C . ASP D 1 547 ? 38.438 87.143 31.115 1.00 46.90 547 ASP D C 1
ATOM 18775 O O . ASP D 1 547 ? 39.127 87.336 32.085 1.00 47.11 547 ASP D O 1
ATOM 18780 N N . TRP D 1 548 ? 37.448 86.275 31.123 1.00 46.46 548 TRP D N 1
ATOM 18781 C CA . TRP D 1 548 ? 37.147 85.500 32.302 1.00 45.56 548 TRP D CA 1
ATOM 18782 C C . TRP D 1 548 ? 38.285 84.613 32.658 1.00 44.60 548 TRP D C 1
ATOM 18783 O O . TRP D 1 548 ? 38.555 84.402 33.851 1.00 44.49 548 TRP D O 1
ATOM 18794 N N . LEU D 1 549 ? 38.921 84.068 31.620 1.00 43.42 549 LEU D N 1
ATOM 18795 C CA . LEU D 1 549 ? 39.937 83.039 31.800 1.00 42.80 549 LEU D CA 1
ATOM 18796 C C . LEU D 1 549 ? 41.267 83.667 32.242 1.00 41.59 549 LEU D C 1
ATOM 18797 O O . LEU D 1 549 ? 41.993 83.087 33.041 1.00 40.98 549 LEU D O 1
ATOM 18802 N N . TYR D 1 550 ? 41.544 84.836 31.698 1.00 40.09 550 TYR D N 1
ATOM 18803 C CA . TYR D 1 550 ? 42.689 85.670 32.052 1.00 40.58 550 TYR D CA 1
ATOM 18804 C C . TYR D 1 550 ? 42.629 86.057 33.544 1.00 41.82 550 TYR D C 1
ATOM 18805 O O . TYR D 1 550 ? 43.626 85.990 34.280 1.00 40.42 550 TYR D O 1
ATOM 18814 N N . ALA D 1 551 ? 41.435 86.457 33.968 1.00 41.69 551 ALA D N 1
ATOM 18815 C CA . ALA D 1 551 ? 41.226 86.884 35.335 1.00 43.39 551 ALA D CA 1
ATOM 18816 C C . ALA D 1 551 ? 41.410 85.704 36.253 1.00 44.83 551 ALA D C 1
ATOM 18817 O O . ALA D 1 551 ? 42.035 85.837 37.276 1.00 46.97 551 ALA D O 1
ATOM 18819 N N . ARG D 1 552 ? 40.826 84.556 35.926 1.00 46.09 552 ARG D N 1
ATOM 18820 C CA . ARG D 1 552 ? 41.038 83.338 36.698 1.00 45.97 552 ARG D CA 1
ATOM 18821 C C . ARG D 1 552 ? 42.480 82.875 36.833 1.00 46.06 552 ARG D C 1
ATOM 18822 O O . ARG D 1 552 ? 42.860 82.367 37.852 1.00 47.52 552 ARG D O 1
ATOM 18830 N N . PHE D 1 553 ? 43.269 83.012 35.780 1.00 46.43 553 PHE D N 1
ATOM 18831 C CA . PHE D 1 553 ? 44.617 82.543 35.742 1.00 46.40 553 PHE D CA 1
ATOM 18832 C C . PHE D 1 553 ? 45.572 83.481 36.520 1.00 47.14 553 PHE D C 1
ATOM 18833 O O . PHE D 1 553 ? 46.489 83.004 37.195 1.00 46.15 553 PHE D O 1
ATOM 18841 N N . LEU D 1 554 ? 45.308 84.793 36.470 1.00 47.88 554 LEU D N 1
ATOM 18842 C CA . LEU D 1 554 ? 46.207 85.790 37.065 1.00 48.40 554 LEU D CA 1
ATOM 18843 C C . LEU D 1 554 ? 45.880 86.161 38.506 1.00 48.51 554 LEU D C 1
ATOM 18844 O O . LEU D 1 554 ? 46.692 86.707 39.219 1.00 48.66 554 LEU D O 1
ATOM 18849 N N . LYS D 1 555 ? 44.698 85.806 38.936 1.00 48.65 555 LYS D N 1
ATOM 18850 C CA . LYS D 1 555 ? 44.239 86.144 40.246 1.00 50.04 555 LYS D CA 1
ATOM 18851 C C . LYS D 1 555 ? 45.258 85.871 41.400 1.00 50.47 555 LYS D C 1
ATOM 18852 O O . LYS D 1 555 ? 45.477 86.711 42.231 1.00 52.79 555 LYS D O 1
ATOM 18858 N N . ASP D 1 556 ? 45.854 84.706 41.470 1.00 50.93 556 ASP D N 1
ATOM 18859 C CA . ASP D 1 556 ? 46.811 84.424 42.526 1.00 51.35 556 ASP D CA 1
ATOM 18860 C C . ASP D 1 556 ? 48.157 85.116 42.351 1.00 50.04 556 ASP D C 1
ATOM 18861 O O . ASP D 1 556 ? 49.027 84.974 43.179 1.00 49.70 556 ASP D O 1
ATOM 18866 N N . LYS D 1 557 ? 48.339 85.847 41.254 1.00 49.49 557 LYS D N 1
ATOM 18867 C CA . LYS D 1 557 ? 49.531 86.697 41.071 1.00 47.29 557 LYS D CA 1
ATOM 18868 C C . LYS D 1 557 ? 49.246 88.107 41.620 1.00 47.77 557 LYS D C 1
ATOM 18869 O O . LYS D 1 557 ? 50.151 88.919 41.713 1.00 48.63 557 LYS D O 1
ATOM 18875 N N . ALA D 1 558 ? 47.995 88.422 41.957 1.00 46.33 558 ALA D N 1
ATOM 18876 C CA . ALA D 1 558 ? 47.672 89.780 42.410 1.00 46.36 558 ALA D CA 1
ATOM 18877 C C . ALA D 1 558 ? 48.302 90.015 43.764 1.00 45.73 558 ALA D C 1
ATOM 18878 O O . ALA D 1 558 ? 48.090 89.260 44.692 1.00 45.81 558 ALA D O 1
ATOM 18880 N N . GLY D 1 559 ? 49.027 91.109 43.879 1.00 46.52 559 GLY D N 1
ATOM 18881 C CA . GLY D 1 559 ? 49.646 91.496 45.140 1.00 46.07 559 GLY D CA 1
ATOM 18882 C C . GLY D 1 559 ? 51.067 90.982 45.262 1.00 46.27 559 GLY D C 1
ATOM 18883 O O . GLY D 1 559 ? 51.771 91.396 46.181 1.00 45.63 559 GLY D O 1
ATOM 18884 N N . THR D 1 560 ? 51.471 90.045 44.386 1.00 46.20 560 THR D N 1
ATOM 18885 C CA . THR D 1 560 ? 52.801 89.409 44.467 1.00 45.63 560 THR D CA 1
ATOM 18886 C C . THR D 1 560 ? 53.841 90.234 43.726 1.00 47.32 560 THR D C 1
ATOM 18887 O O . THR D 1 560 ? 53.500 91.114 42.946 1.00 47.26 560 THR D O 1
ATOM 18891 N N . ASP D 1 561 ? 55.118 89.897 43.917 1.00 48.72 561 ASP D N 1
ATOM 18892 C CA . ASP D 1 561 ? 56.176 90.532 43.184 1.00 49.95 561 ASP D CA 1
ATOM 18893 C C . ASP D 1 561 ? 56.346 89.940 41.786 1.00 50.22 561 ASP D C 1
ATOM 18894 O O . ASP D 1 561 ? 57.377 90.203 41.121 1.00 51.24 561 ASP D O 1
ATOM 18899 N N . THR D 1 562 ? 55.407 89.115 41.329 1.00 49.55 562 THR D N 1
ATOM 18900 C CA . THR D 1 562 ? 55.602 88.502 40.006 1.00 49.54 562 THR D CA 1
ATOM 18901 C C . THR D 1 562 ? 55.624 89.557 38.890 1.00 48.70 562 THR D C 1
ATOM 18902 O O . THR D 1 562 ? 54.811 90.464 38.839 1.00 49.23 562 THR D O 1
ATOM 18906 N N . ARG D 1 563 ? 56.590 89.446 38.011 1.00 47.22 563 ARG D N 1
ATOM 18907 C CA . ARG D 1 563 ? 56.848 90.479 37.028 1.00 47.26 563 ARG D CA 1
ATOM 18908 C C . ARG D 1 563 ? 56.317 90.055 35.661 1.00 46.86 563 ARG D C 1
ATOM 18909 O O . ARG D 1 563 ? 56.403 88.871 35.314 1.00 48.31 563 ARG D O 1
ATOM 18917 N N . PHE D 1 564 ? 55.794 90.982 34.866 1.00 45.67 564 PHE D N 1
ATOM 18918 C CA . PHE D 1 564 ? 55.375 90.631 33.509 1.00 44.18 564 PHE D CA 1
ATOM 18919 C C . PHE D 1 564 ? 55.790 91.707 32.594 1.00 43.85 564 PHE D C 1
ATOM 18920 O O . PHE D 1 564 ? 55.529 92.845 32.865 1.00 44.14 564 PHE D O 1
ATOM 18928 N N . ALA D 1 565 ? 56.461 91.329 31.517 1.00 44.23 565 ALA D N 1
ATOM 18929 C CA . ALA D 1 565 ? 56.764 92.215 30.410 1.00 44.03 565 ALA D CA 1
ATOM 18930 C C . ALA D 1 565 ? 55.425 92.549 29.714 1.00 44.58 565 ALA D C 1
ATOM 18931 O O . ALA D 1 565 ? 54.547 91.684 29.561 1.00 44.02 565 ALA D O 1
ATOM 18933 N N . ALA D 1 566 ? 55.257 93.808 29.328 1.00 45.27 566 ALA D N 1
ATOM 18934 C CA . ALA D 1 566 ? 53.958 94.340 28.951 1.00 46.80 566 ALA D CA 1
ATOM 18935 C C . ALA D 1 566 ? 54.089 95.472 27.951 1.00 48.06 566 ALA D C 1
ATOM 18936 O O . ALA D 1 566 ? 54.924 96.335 28.105 1.00 50.18 566 ALA D O 1
ATOM 18938 N N . GLU D 1 567 ? 53.258 95.495 26.920 1.00 48.51 567 GLU D N 1
ATOM 18939 C CA . GLU D 1 567 ? 53.363 96.537 25.937 1.00 47.94 567 GLU D CA 1
ATOM 18940 C C . GLU D 1 567 ? 52.288 97.550 26.227 1.00 46.83 567 GLU D C 1
ATOM 18941 O O . GLU D 1 567 ? 51.175 97.201 26.633 1.00 45.44 567 GLU D O 1
ATOM 18947 N N . ILE D 1 568 ? 52.612 98.816 26.006 1.00 47.15 568 ILE D N 1
ATOM 18948 C CA . ILE D 1 568 ? 51.593 99.852 26.186 1.00 48.10 568 ILE D CA 1
ATOM 18949 C C . ILE D 1 568 ? 50.708 99.891 24.951 1.00 48.18 568 ILE D C 1
ATOM 18950 O O . ILE D 1 568 ? 51.188 100.099 23.833 1.00 47.30 568 ILE D O 1
ATOM 18955 N N . VAL D 1 569 ? 49.429 99.636 25.194 1.00 49.34 569 VAL D N 1
ATOM 18956 C CA . VAL D 1 569 ? 48.416 99.518 24.173 1.00 51.95 569 VAL D CA 1
ATOM 18957 C C . VAL D 1 569 ? 47.713 100.827 23.901 1.00 52.95 569 VAL D C 1
ATOM 18958 O O . VAL D 1 569 ? 47.581 101.247 22.745 1.00 52.94 569 VAL D O 1
ATOM 18962 N N . ASP D 1 570 ? 47.193 101.437 24.964 1.00 54.18 570 ASP D N 1
ATOM 18963 C CA . ASP D 1 570 ? 46.613 102.761 24.835 1.00 55.20 570 ASP D CA 1
ATOM 18964 C C . ASP D 1 570 ? 46.723 103.543 26.119 1.00 54.49 570 ASP D C 1
ATOM 18965 O O . ASP D 1 570 ? 47.016 102.980 27.182 1.00 54.77 570 ASP D O 1
ATOM 18970 N N . ILE D 1 571 ? 46.489 104.846 25.963 1.00 53.63 571 ILE D N 1
ATOM 18971 C CA . ILE D 1 571 ? 46.580 105.872 26.996 1.00 52.83 571 ILE D CA 1
ATOM 18972 C C . ILE D 1 571 ? 45.284 106.686 27.047 1.00 53.16 571 ILE D C 1
ATOM 18973 O O . ILE D 1 571 ? 44.854 107.257 26.079 1.00 53.24 571 ILE D O 1
ATOM 18978 N N . SER D 1 572 ? 44.615 106.661 28.176 1.00 53.76 572 SER D N 1
ATOM 18979 C CA . SER D 1 572 ? 43.409 107.450 28.330 1.00 54.70 572 SER D CA 1
ATOM 18980 C C . SER D 1 572 ? 43.721 108.548 29.346 1.00 54.48 572 SER D C 1
ATOM 18981 O O . SER D 1 572 ? 44.885 108.691 29.764 1.00 53.71 572 SER D O 1
ATOM 18984 N N . ARG D 1 573 ? 42.706 109.321 29.737 1.00 54.14 573 ARG D N 1
ATOM 18985 C CA . ARG D 1 573 ? 42.944 110.402 30.673 1.00 54.35 573 ARG D CA 1
ATOM 18986 C C . ARG D 1 573 ? 43.359 109.826 32.048 1.00 54.34 573 ARG D C 1
ATOM 18987 O O . ARG D 1 573 ? 44.333 110.287 32.661 1.00 53.95 573 ARG D O 1
ATOM 18989 N N . GLY D 1 574 ? 42.643 108.801 32.499 1.00 53.72 574 GLY D N 1
ATOM 18990 C CA . GLY D 1 574 ? 42.874 108.220 33.801 1.00 53.28 574 GLY D CA 1
ATOM 18991 C C . GLY D 1 574 ? 43.818 107.031 33.901 1.00 53.05 574 GLY D C 1
ATOM 18992 O O . GLY D 1 574 ? 43.655 106.212 34.804 1.00 53.05 574 GLY D O 1
ATOM 18993 N N . GLY D 1 575 ? 44.775 106.920 32.980 1.00 52.34 575 GLY D N 1
ATOM 18994 C CA . GLY D 1 575 ? 45.811 105.887 33.064 1.00 52.26 575 GLY D CA 1
ATOM 18995 C C . GLY D 1 575 ? 46.247 105.272 31.745 1.00 52.31 575 GLY D C 1
ATOM 18996 O O . GLY D 1 575 ? 46.201 105.933 30.725 1.00 52.63 575 GLY D O 1
ATOM 19005 N N . ARG D 1 577 ? 46.552 101.389 29.265 1.00 49.29 577 ARG D N 1
ATOM 19006 C CA . ARG D 1 577 ? 46.305 99.944 29.087 1.00 47.67 577 ARG D CA 1
ATOM 19007 C C . ARG D 1 577 ? 47.514 99.281 28.476 1.00 45.34 577 ARG D C 1
ATOM 19008 O O . ARG D 1 577 ? 48.118 99.796 27.561 1.00 43.87 577 ARG D O 1
ATOM 19016 N N . VAL D 1 578 ? 47.829 98.131 29.032 1.00 44.90 578 VAL D N 1
ATOM 19017 C CA . VAL D 1 578 ? 48.945 97.294 28.639 1.00 44.58 578 VAL D CA 1
ATOM 19018 C C . VAL D 1 578 ? 48.485 95.871 28.404 1.00 44.50 578 VAL D C 1
ATOM 19019 O O . VAL D 1 578 ? 47.482 95.425 28.946 1.00 45.65 578 VAL D O 1
ATOM 19023 N N . ARG D 1 579 ? 49.238 95.166 27.584 1.00 45.41 579 ARG D N 1
ATOM 19024 C CA . ARG D 1 579 ? 49.012 93.750 27.279 1.00 45.19 579 ARG D CA 1
ATOM 19025 C C . ARG D 1 579 ? 50.214 92.952 27.776 1.00 44.93 579 ARG D C 1
ATOM 19026 O O . ARG D 1 579 ? 51.331 93.307 27.486 1.00 42.89 579 ARG D O 1
ATOM 19034 N N . LEU D 1 580 ? 49.976 91.903 28.562 1.00 46.46 580 LEU D N 1
ATOM 19035 C CA . LEU D 1 580 ? 51.082 91.061 29.028 1.00 47.74 580 LEU D CA 1
ATOM 19036 C C . LEU D 1 580 ? 51.612 90.178 27.895 1.00 49.36 580 LEU D C 1
ATOM 19037 O O . LEU D 1 580 ? 50.910 89.332 27.332 1.00 51.35 580 LEU D O 1
ATOM 19042 N N . VAL D 1 581 ? 52.869 90.403 27.544 1.00 50.45 581 VAL D N 1
ATOM 19043 C CA . VAL D 1 581 ? 53.508 89.756 26.409 1.00 50.40 581 VAL D CA 1
ATOM 19044 C C . VAL D 1 581 ? 53.512 88.223 26.547 1.00 51.60 581 VAL D C 1
ATOM 19045 O O . VAL D 1 581 ? 53.298 87.510 25.570 1.00 53.69 581 VAL D O 1
ATOM 19049 N N . ASP D 1 582 ? 53.755 87.722 27.751 1.00 51.70 582 ASP D N 1
ATOM 19050 C CA . ASP D 1 582 ? 53.736 86.288 28.096 1.00 51.89 582 ASP D CA 1
ATOM 19051 C C . ASP D 1 582 ? 52.391 85.532 27.917 1.00 51.16 582 ASP D C 1
ATOM 19052 O O . ASP D 1 582 ? 52.395 84.290 27.686 1.00 51.85 582 ASP D O 1
ATOM 19057 N N . ASN D 1 583 ? 51.249 86.228 28.069 1.00 48.96 583 ASN D N 1
ATOM 19058 C CA . ASN D 1 583 ? 49.947 85.545 28.012 1.00 46.84 583 ASN D CA 1
ATOM 19059 C C . ASN D 1 583 ? 48.887 86.241 27.162 1.00 45.61 583 ASN D C 1
ATOM 19060 O O . ASN D 1 583 ? 47.849 85.633 26.851 1.00 44.81 583 ASN D O 1
ATOM 19065 N N . GLY D 1 584 ? 49.166 87.487 26.769 1.00 43.57 584 GLY D N 1
ATOM 19066 C CA . GLY D 1 584 ? 48.193 88.317 26.075 1.00 42.84 584 GLY D CA 1
ATOM 19067 C C . GLY D 1 584 ? 47.164 89.054 26.939 1.00 42.50 584 GLY D C 1
ATOM 19068 O O . GLY D 1 584 ? 46.344 89.772 26.436 1.00 43.30 584 GLY D O 1
ATOM 19069 N N . ALA D 1 585 ? 47.134 88.849 28.236 1.00 41.82 585 ALA D N 1
ATOM 19070 C CA . ALA D 1 585 ? 46.109 89.512 29.011 1.00 40.83 585 ALA D CA 1
ATOM 19071 C C . ALA D 1 585 ? 46.176 91.026 28.960 1.00 41.71 585 ALA D C 1
ATOM 19072 O O . ALA D 1 585 ? 47.273 91.636 28.890 1.00 42.70 585 ALA D O 1
ATOM 19074 N N . ILE D 1 586 ? 45.002 91.650 29.009 1.00 42.49 586 ILE D N 1
ATOM 19075 C CA . ILE D 1 586 ? 44.903 93.111 29.040 1.00 44.09 586 ILE D CA 1
ATOM 19076 C C . ILE D 1 586 ? 44.696 93.590 30.500 1.00 44.67 586 ILE D C 1
ATOM 19077 O O . ILE D 1 586 ? 43.802 93.106 31.205 1.00 44.26 586 ILE D O 1
ATOM 19082 N N . ALA D 1 587 ? 45.532 94.549 30.905 1.00 44.43 587 ALA D N 1
ATOM 19083 C CA . ALA D 1 587 ? 45.505 95.128 32.235 1.00 44.76 587 ALA D CA 1
ATOM 19084 C C . ALA D 1 587 ? 45.423 96.669 32.127 1.00 44.45 587 ALA D C 1
ATOM 19085 O O . ALA D 1 587 ? 45.916 97.226 31.159 1.00 44.49 587 ALA D O 1
ATOM 19087 N N . PHE D 1 588 ? 44.862 97.308 33.160 1.00 43.19 588 PHE D N 1
ATOM 19088 C CA . PHE D 1 588 ? 44.806 98.759 33.312 1.00 42.98 588 PHE D CA 1
ATOM 19089 C C . PHE D 1 588 ? 45.765 99.250 34.463 1.00 42.70 588 PHE D C 1
ATOM 19090 O O . PHE D 1 588 ? 45.917 98.608 35.501 1.00 42.77 588 PHE D O 1
ATOM 19098 N N . ILE D 1 589 ? 46.489 100.331 34.195 1.00 42.70 589 ILE D N 1
ATOM 19099 C CA . ILE D 1 589 ? 47.374 100.985 35.148 1.00 41.48 589 ILE D CA 1
ATOM 19100 C C . ILE D 1 589 ? 46.810 102.370 35.416 1.00 42.48 589 ILE D C 1
ATOM 19101 O O . ILE D 1 589 ? 46.992 103.251 34.585 1.00 42.33 589 ILE D O 1
ATOM 19106 N N . PRO D 1 590 ? 46.103 102.560 36.555 1.00 42.85 590 PRO D N 1
ATOM 19107 C CA . PRO D 1 590 ? 45.540 103.909 36.849 1.00 44.16 590 PRO D CA 1
ATOM 19108 C C . PRO D 1 590 ? 46.581 105.011 36.973 1.00 44.42 590 PRO D C 1
ATOM 19109 O O . PRO D 1 590 ? 47.699 104.756 37.424 1.00 44.69 590 PRO D O 1
ATOM 19113 N N . ALA D 1 591 ? 46.224 106.224 36.563 1.00 44.69 591 ALA D N 1
ATOM 19114 C CA . ALA D 1 591 ? 47.209 107.329 36.540 1.00 45.43 591 ALA D CA 1
ATOM 19115 C C . ALA D 1 591 ? 47.894 107.657 37.909 1.00 45.54 591 ALA D C 1
ATOM 19116 O O . ALA D 1 591 ? 49.076 107.951 37.932 1.00 46.12 591 ALA D O 1
ATOM 19118 N N . PRO D 1 592 ? 47.171 107.569 39.050 1.00 45.78 592 PRO D N 1
ATOM 19119 C CA . PRO D 1 592 ? 47.859 107.823 40.348 1.00 45.53 592 PRO D CA 1
ATOM 19120 C C . PRO D 1 592 ? 49.019 106.834 40.633 1.00 45.02 592 PRO D C 1
ATOM 19121 O O . PRO D 1 592 ? 49.878 107.105 41.465 1.00 44.59 592 PRO D O 1
ATOM 19125 N N . PHE D 1 593 ? 49.023 105.697 39.947 1.00 44.30 593 PHE D N 1
ATOM 19126 C CA . PHE D 1 593 ? 50.169 104.803 39.966 1.00 44.53 593 PHE D CA 1
ATOM 19127 C C . PHE D 1 593 ? 51.283 105.155 38.999 1.00 44.79 593 PHE D C 1
ATOM 19128 O O . PHE D 1 593 ? 52.319 104.530 39.049 1.00 45.29 593 PHE D O 1
ATOM 19136 N N . LEU D 1 594 ? 51.107 106.123 38.109 1.00 44.66 594 LEU D N 1
ATOM 19137 C CA . LEU D 1 594 ? 52.235 106.456 37.238 1.00 45.12 594 LEU D CA 1
ATOM 19138 C C . LEU D 1 594 ? 53.186 107.514 37.822 1.00 45.35 594 LEU D C 1
ATOM 19139 O O . LEU D 1 594 ? 54.382 107.546 37.551 1.00 46.51 594 LEU D O 1
ATOM 19144 N N . HIS D 1 595 ? 52.652 108.396 38.657 1.00 45.44 595 HIS D N 1
ATOM 19145 C CA . HIS D 1 595 ? 53.456 109.428 39.257 1.00 43.87 595 HIS D CA 1
ATOM 19146 C C . HIS D 1 595 ? 52.650 109.875 40.472 1.00 44.36 595 HIS D C 1
ATOM 19147 O O . HIS D 1 595 ? 51.432 109.755 40.493 1.00 43.38 595 HIS D O 1
ATOM 19154 N N . ALA D 1 596 ? 53.374 110.343 41.496 1.00 44.84 596 ALA D N 1
ATOM 19155 C CA . ALA D 1 596 ? 52.835 110.746 42.806 1.00 43.82 596 ALA D CA 1
ATOM 19156 C C . ALA D 1 596 ? 52.197 112.092 42.764 1.00 42.69 596 ALA D C 1
ATOM 19157 O O . ALA D 1 596 ? 51.280 112.311 43.482 1.00 44.31 596 ALA D O 1
ATOM 19159 N N . VAL D 1 597 ? 52.690 113.004 41.950 1.00 41.98 597 VAL D N 1
ATOM 19160 C CA . VAL D 1 597 ? 52.170 114.370 41.924 1.00 41.77 597 VAL D CA 1
ATOM 19161 C C . VAL D 1 597 ? 51.297 114.596 40.673 1.00 42.70 597 VAL D C 1
ATOM 19162 O O . VAL D 1 597 ? 51.823 114.712 39.542 1.00 42.21 597 VAL D O 1
ATOM 19166 N N . ARG D 1 598 ? 49.990 114.711 40.908 1.00 42.04 598 ARG D N 1
ATOM 19167 C CA . ARG D 1 598 ? 48.959 114.683 39.876 1.00 44.57 598 ARG D CA 1
ATOM 19168 C C . ARG D 1 598 ? 49.202 115.743 38.780 1.00 44.71 598 ARG D C 1
ATOM 19169 O O . ARG D 1 598 ? 49.338 115.397 37.589 1.00 45.52 598 ARG D O 1
ATOM 19177 N N . ASP D 1 599 ? 49.319 117.000 39.191 1.00 44.17 599 ASP D N 1
ATOM 19178 C CA . ASP D 1 599 ? 49.547 118.129 38.302 1.00 44.13 599 ASP D CA 1
ATOM 19179 C C . ASP D 1 599 ? 50.833 117.991 37.500 1.00 44.80 599 ASP D C 1
ATOM 19180 O O . ASP D 1 599 ? 51.122 118.853 36.668 1.00 44.91 599 ASP D O 1
ATOM 19185 N N . GLU D 1 600 ? 51.642 116.968 37.783 1.00 44.64 600 GLU D N 1
ATOM 19186 C CA . GLU D 1 600 ? 52.862 116.753 37.020 1.00 45.37 600 GLU D CA 1
ATOM 19187 C C . GLU D 1 600 ? 52.683 115.669 35.954 1.00 45.55 600 GLU D C 1
ATOM 19188 O O . GLU D 1 600 ? 53.585 115.421 35.185 1.00 46.14 600 GLU D O 1
ATOM 19194 N N . LEU D 1 601 ? 51.515 115.053 35.918 1.00 45.02 601 LEU D N 1
ATOM 19195 C CA . LEU D 1 601 ? 51.269 113.897 35.100 1.00 45.33 601 LEU D CA 1
ATOM 19196 C C . LEU D 1 601 ? 50.165 114.239 34.091 1.00 46.77 601 LEU D C 1
ATOM 19197 O O . LEU D 1 601 ? 49.056 114.625 34.463 1.00 45.51 601 LEU D O 1
ATOM 19202 N N . VAL D 1 602 ? 50.498 114.152 32.802 1.00 48.37 602 VAL D N 1
ATOM 19203 C CA . VAL D 1 602 ? 49.476 114.285 31.768 1.00 50.21 602 VAL D CA 1
ATOM 19204 C C . VAL D 1 602 ? 49.477 113.029 30.893 1.00 50.55 602 VAL D C 1
ATOM 19205 O O . VAL D 1 602 ? 50.501 112.607 30.361 1.00 50.71 602 VAL D O 1
ATOM 19209 N N . CYS D 1 603 ? 48.329 112.380 30.866 1.00 51.65 603 CYS D N 1
ATOM 19210 C CA . CYS D 1 603 ? 48.142 111.195 30.087 1.00 52.27 603 CYS D CA 1
ATOM 19211 C C . CYS D 1 603 ? 47.312 111.674 28.945 1.00 52.95 603 CYS D C 1
ATOM 19212 O O . CYS D 1 603 ? 46.144 112.034 29.128 1.00 52.69 603 CYS D O 1
ATOM 19215 N N . SER D 1 604 ? 47.934 111.713 27.777 1.00 54.38 604 SER D N 1
ATOM 19216 C CA . SER D 1 604 ? 47.282 112.217 26.589 1.00 56.10 604 SER D CA 1
ATOM 19217 C C . SER D 1 604 ? 46.852 111.082 25.696 1.00 57.17 604 SER D C 1
ATOM 19218 O O . SER D 1 604 ? 47.702 110.365 25.118 1.00 56.41 604 SER D O 1
ATOM 19221 N N . GLN D 1 605 ? 45.529 110.934 25.598 1.00 58.61 605 GLN D N 1
ATOM 19222 C CA . GLN D 1 605 ? 44.896 110.027 24.650 1.00 60.18 605 GLN D CA 1
ATOM 19223 C C . GLN D 1 605 ? 45.299 110.362 23.213 1.00 60.00 605 GLN D C 1
ATOM 19224 O O . GLN D 1 605 ? 45.854 109.525 22.509 1.00 59.75 605 GLN D O 1
ATOM 19230 N N . GLU D 1 606 ? 45.058 111.615 22.826 1.00 60.30 606 GLU D N 1
ATOM 19231 C CA . GLU D 1 606 ? 45.473 112.177 21.546 1.00 60.05 606 GLU D CA 1
ATOM 19232 C C . GLU D 1 606 ? 46.893 111.807 21.126 1.00 59.13 606 GLU D C 1
ATOM 19233 O O . GLU D 1 606 ? 47.088 111.151 20.119 1.00 60.09 606 GLU D O 1
ATOM 19239 N N . ASN D 1 607 ? 47.891 112.222 21.881 1.00 57.53 607 ASN D N 1
ATOM 19240 C CA . ASN D 1 607 ? 49.268 111.961 21.489 1.00 55.98 607 ASN D CA 1
ATOM 19241 C C . ASN D 1 607 ? 49.797 110.561 21.824 1.00 54.47 607 ASN D C 1
ATOM 19242 O O . ASN D 1 607 ? 50.917 110.249 21.441 1.00 55.06 607 ASN D O 1
ATOM 19247 N N . GLY D 1 608 ? 49.016 109.728 22.522 1.00 52.66 608 GLY D N 1
ATOM 19248 C CA . GLY D 1 608 ? 49.464 108.378 22.925 1.00 50.00 608 GLY D CA 1
ATOM 19249 C C . GLY D 1 608 ? 50.723 108.443 23.782 1.00 49.45 608 GLY D C 1
ATOM 19250 O O . GLY D 1 608 ? 51.640 107.621 23.631 1.00 48.08 608 GLY D O 1
ATOM 19251 N N . THR D 1 609 ? 50.773 109.457 24.664 1.00 48.65 609 THR D N 1
ATOM 19252 C CA . THR D 1 609 ? 51.948 109.721 25.499 1.00 47.87 609 THR D CA 1
ATOM 19253 C C . THR D 1 609 ? 51.595 109.995 26.940 1.00 46.42 609 THR D C 1
ATOM 19254 O O . THR D 1 609 ? 50.470 110.357 27.263 1.00 45.32 609 THR D O 1
ATOM 19258 N N . VAL D 1 610 ? 52.580 109.804 27.808 1.00 45.90 610 VAL D N 1
ATOM 19259 C CA . VAL D 1 610 ? 52.451 110.171 29.227 1.00 44.97 610 VAL D CA 1
ATOM 19260 C C . VAL D 1 610 ? 53.626 111.075 29.447 1.00 45.28 610 VAL D C 1
ATOM 19261 O O . VAL D 1 610 ? 54.754 110.698 29.166 1.00 44.99 610 VAL D O 1
ATOM 19265 N N . GLN D 1 611 ? 53.350 112.286 29.922 1.00 45.96 611 GLN D N 1
ATOM 19266 C CA . GLN D 1 611 ? 54.427 113.172 30.324 1.00 46.65 611 GLN D CA 1
ATOM 19267 C C . GLN D 1 611 ? 54.447 113.391 31.842 1.00 47.20 611 GLN D C 1
ATOM 19268 O O . GLN D 1 611 ? 53.404 113.515 32.496 1.00 46.15 611 GLN D O 1
ATOM 19274 N N . ILE D 1 612 ? 55.658 113.365 32.387 1.00 47.61 612 ILE D N 1
ATOM 19275 C CA . ILE D 1 612 ? 55.876 113.776 33.755 1.00 48.33 612 ILE D CA 1
ATOM 19276 C C . ILE D 1 612 ? 56.804 114.965 33.651 1.00 49.62 612 ILE D C 1
ATOM 19277 O O . ILE D 1 612 ? 57.973 114.828 33.214 1.00 48.75 612 ILE D O 1
ATOM 19282 N N . LYS D 1 613 ? 56.226 116.119 34.033 1.00 51.35 613 LYS D N 1
ATOM 19283 C CA . LYS D 1 613 ? 56.828 117.449 33.993 1.00 53.30 613 LYS D CA 1
ATOM 19284 C C . LYS D 1 613 ? 57.190 117.842 32.583 1.00 54.07 613 LYS D C 1
ATOM 19285 O O . LYS D 1 613 ? 58.268 118.404 32.355 1.00 55.50 613 LYS D O 1
ATOM 19291 N N . GLY D 1 614 ? 56.291 117.555 31.639 1.00 54.45 614 GLY D N 1
ATOM 19292 C CA . GLY D 1 614 ? 56.487 117.914 30.230 1.00 53.75 614 GLY D CA 1
ATOM 19293 C C . GLY D 1 614 ? 57.515 117.061 29.506 1.00 53.23 614 GLY D C 1
ATOM 19294 O O . GLY D 1 614 ? 57.903 117.366 28.386 1.00 54.33 614 GLY D O 1
ATOM 19295 N N . GLU D 1 615 ? 57.990 116.014 30.153 1.00 52.30 615 GLU D N 1
ATOM 19296 C CA . GLU D 1 615 ? 58.802 115.001 29.494 1.00 51.27 615 GLU D CA 1
ATOM 19297 C C . GLU D 1 615 ? 58.086 113.646 29.352 1.00 50.21 615 GLU D C 1
ATOM 19298 O O . GLU D 1 615 ? 57.501 113.089 30.302 1.00 50.20 615 GLU D O 1
ATOM 19304 N N . THR D 1 616 ? 58.135 113.118 28.139 1.00 49.72 616 THR D N 1
ATOM 19305 C CA . THR D 1 616 ? 57.526 111.841 27.802 1.00 49.19 616 THR D CA 1
ATOM 19306 C C . THR D 1 616 ? 58.346 110.754 28.486 1.00 48.69 616 THR D C 1
ATOM 19307 O O . THR D 1 616 ? 59.579 110.727 28.375 1.00 48.33 616 THR D O 1
ATOM 19311 N N . VAL D 1 617 ? 57.658 109.913 29.250 1.00 47.99 617 VAL D N 1
ATOM 19312 C CA . VAL D 1 617 ? 58.301 108.813 29.985 1.00 47.39 617 VAL D CA 1
ATOM 19313 C C . VAL D 1 617 ? 57.729 107.472 29.507 1.00 47.98 617 VAL D C 1
ATOM 19314 O O . VAL D 1 617 ? 58.348 106.430 29.704 1.00 49.03 617 VAL D O 1
ATOM 19318 N N . TYR D 1 618 ? 56.557 107.524 28.874 1.00 47.70 618 TYR D N 1
ATOM 19319 C CA . TYR D 1 618 ? 55.875 106.362 28.306 1.00 47.98 618 TYR D CA 1
ATOM 19320 C C . TYR D 1 618 ? 55.116 106.766 27.042 1.00 48.73 618 TYR D C 1
ATOM 19321 O O . TYR D 1 618 ? 54.602 107.905 26.934 1.00 46.83 618 TYR D O 1
ATOM 19330 N N . LYS D 1 619 ? 55.063 105.804 26.105 1.00 49.99 619 LYS D N 1
ATOM 19331 C CA . LYS D 1 619 ? 54.312 105.919 24.841 1.00 51.24 619 LYS D CA 1
ATOM 19332 C C . LYS D 1 619 ? 53.808 104.554 24.299 1.00 51.08 619 LYS D C 1
ATOM 19333 O O . LYS D 1 619 ? 54.375 103.484 24.618 1.00 51.23 619 LYS D O 1
ATOM 19339 N N . VAL D 1 620 ? 52.719 104.584 23.525 1.00 50.95 620 VAL D N 1
ATOM 19340 C CA . VAL D 1 620 ? 52.123 103.331 23.055 1.00 51.83 620 VAL D CA 1
ATOM 19341 C C . VAL D 1 620 ? 53.198 102.604 22.295 1.00 51.95 620 VAL D C 1
ATOM 19342 O O . VAL D 1 620 ? 53.958 103.228 21.527 1.00 52.15 620 VAL D O 1
ATOM 19346 N N . THR D 1 621 ? 53.292 101.299 22.562 1.00 52.61 621 THR D N 1
ATOM 19347 C CA . THR D 1 621 ? 54.349 100.429 22.016 1.00 52.43 621 THR D CA 1
ATOM 19348 C C . THR D 1 621 ? 55.475 100.186 23.025 1.00 52.44 621 THR D C 1
ATOM 19349 O O . THR D 1 621 ? 56.087 99.106 22.984 1.00 52.48 621 THR D O 1
ATOM 19353 N N . ASP D 1 622 ? 55.772 101.149 23.916 1.00 51.61 622 ASP D N 1
ATOM 19354 C CA . ASP D 1 622 ? 56.835 100.882 24.915 1.00 51.72 622 ASP D CA 1
ATOM 19355 C C . ASP D 1 622 ? 56.545 99.524 25.601 1.00 51.31 622 ASP D C 1
ATOM 19356 O O . ASP D 1 622 ? 55.390 99.135 25.794 1.00 49.86 622 ASP D O 1
ATOM 19361 N N . VAL D 1 623 ? 57.617 98.806 25.928 1.00 52.01 623 VAL D N 1
ATOM 19362 C CA . VAL D 1 623 ? 57.559 97.564 26.700 1.00 51.81 623 VAL D CA 1
ATOM 19363 C C . VAL D 1 623 ? 58.155 97.807 28.103 1.00 52.25 623 VAL D C 1
ATOM 19364 O O . VAL D 1 623 ? 59.304 98.251 28.242 1.00 52.36 623 VAL D O 1
ATOM 19368 N N . ILE D 1 624 ? 57.381 97.491 29.139 1.00 51.73 624 ILE D N 1
ATOM 19369 C CA . ILE D 1 624 ? 57.831 97.667 30.512 1.00 50.46 624 ILE D CA 1
ATOM 19370 C C . ILE D 1 624 ? 57.435 96.474 31.361 1.00 50.76 624 ILE D C 1
ATOM 19371 O O . ILE D 1 624 ? 56.459 95.781 31.055 1.00 52.71 624 ILE D O 1
ATOM 19376 N N . ASP D 1 625 ? 58.153 96.240 32.448 1.00 49.80 625 ASP D N 1
ATOM 19377 C CA . ASP D 1 625 ? 57.683 95.267 33.431 1.00 48.53 625 ASP D CA 1
ATOM 19378 C C . ASP D 1 625 ? 56.638 95.898 34.313 1.00 46.82 625 ASP D C 1
ATOM 19379 O O . ASP D 1 625 ? 56.716 97.076 34.626 1.00 45.23 625 ASP D O 1
ATOM 19384 N N . VAL D 1 626 ? 55.626 95.095 34.670 1.00 46.47 626 VAL D N 1
ATOM 19385 C CA . VAL D 1 626 ? 54.621 95.483 35.618 1.00 45.02 626 VAL D CA 1
ATOM 19386 C C . VAL D 1 626 ? 54.350 94.358 36.579 1.00 46.18 626 VAL D C 1
ATOM 19387 O O . VAL D 1 626 ? 54.646 93.216 36.292 1.00 46.98 626 VAL D O 1
ATOM 19391 N N . THR D 1 627 ? 53.736 94.676 37.712 1.00 46.49 627 THR D N 1
ATOM 19392 C CA . THR D 1 627 ? 53.247 93.676 38.625 1.00 46.50 627 THR D CA 1
ATOM 19393 C C . THR D 1 627 ? 51.713 93.759 38.713 1.00 46.20 627 THR D C 1
ATOM 19394 O O . THR D 1 627 ? 51.148 94.841 38.472 1.00 46.58 627 THR D O 1
ATOM 19398 N N . ILE D 1 628 ? 51.056 92.638 39.067 1.00 45.24 628 ILE D N 1
ATOM 19399 C CA . ILE D 1 628 ? 49.601 92.608 39.250 1.00 44.02 628 ILE D CA 1
ATOM 19400 C C . ILE D 1 628 ? 49.201 93.065 40.651 1.00 44.23 628 ILE D C 1
ATOM 19401 O O . ILE D 1 628 ? 49.527 92.417 41.629 1.00 43.76 628 ILE D O 1
ATOM 19406 N N . ALA D 1 629 ? 48.540 94.229 40.698 1.00 43.97 629 ALA D N 1
ATOM 19407 C CA . ALA D 1 629 ? 47.957 94.855 41.886 1.00 43.92 629 ALA D CA 1
ATOM 19408 C C . ALA D 1 629 ? 46.590 94.214 42.273 1.00 44.73 629 ALA D C 1
ATOM 19409 O O . ALA D 1 629 ? 46.267 93.961 43.475 1.00 42.96 629 ALA D O 1
ATOM 19411 N N . GLU D 1 630 ? 45.768 93.956 41.260 1.00 45.95 630 GLU D N 1
ATOM 19412 C CA . GLU D 1 630 ? 44.488 93.276 41.524 1.00 47.78 630 GLU D CA 1
ATOM 19413 C C . GLU D 1 630 ? 43.772 92.752 40.337 1.00 47.81 630 GLU D C 1
ATOM 19414 O O . GLU D 1 630 ? 43.932 93.201 39.200 1.00 48.22 630 GLU D O 1
ATOM 19420 N N . VAL D 1 631 ? 43.022 91.713 40.651 1.00 48.18 631 VAL D N 1
ATOM 19421 C CA . VAL D 1 631 ? 42.156 91.049 39.726 1.00 48.60 631 VAL D CA 1
ATOM 19422 C C . VAL D 1 631 ? 40.778 90.979 40.404 1.00 50.33 631 VAL D C 1
ATOM 19423 O O . VAL D 1 631 ? 40.623 90.365 41.457 1.00 49.28 631 VAL D O 1
ATOM 19427 N N . ARG D 1 632 ? 39.806 91.671 39.817 1.00 52.65 632 ARG D N 1
ATOM 19428 C CA . ARG D 1 632 ? 38.467 91.665 40.388 1.00 55.34 632 ARG D CA 1
ATOM 19429 C C . ARG D 1 632 ? 37.686 90.676 39.627 1.00 56.27 632 ARG D C 1
ATOM 19430 O O . ARG D 1 632 ? 37.400 90.900 38.457 1.00 55.10 632 ARG D O 1
ATOM 19446 N N . GLU D 1 634 ? 34.641 89.945 40.103 1.00 63.64 634 GLU D N 1
ATOM 19447 C CA . GLU D 1 634 ? 33.290 90.469 39.988 1.00 64.24 634 GLU D CA 1
ATOM 19448 C C . GLU D 1 634 ? 33.142 91.275 38.703 1.00 62.89 634 GLU D C 1
ATOM 19449 O O . GLU D 1 634 ? 32.021 91.695 38.342 1.00 63.93 634 GLU D O 1
ATOM 19455 N N . THR D 1 635 ? 34.252 91.496 38.006 1.00 60.50 635 THR D N 1
ATOM 19456 C CA . THR D 1 635 ? 34.234 92.359 36.812 1.00 57.49 635 THR D CA 1
ATOM 19457 C C . THR D 1 635 ? 35.200 91.870 35.743 1.00 54.89 635 THR D C 1
ATOM 19458 O O . THR D 1 635 ? 35.186 92.356 34.608 1.00 54.46 635 THR D O 1
ATOM 19462 N N . ARG D 1 636 ? 36.013 90.872 36.119 1.00 53.00 636 ARG D N 1
ATOM 19463 C CA . ARG D 1 636 ? 37.164 90.324 35.348 1.00 50.44 636 ARG D CA 1
ATOM 19464 C C . ARG D 1 636 ? 38.152 91.388 34.906 1.00 50.22 636 ARG D C 1
ATOM 19465 O O . ARG D 1 636 ? 38.746 91.313 33.840 1.00 51.78 636 ARG D O 1
ATOM 19473 N N . SER D 1 637 ? 38.353 92.377 35.749 1.00 49.51 637 SER D N 1
ATOM 19474 C CA . SER D 1 637 ? 39.199 93.504 35.445 1.00 49.21 637 SER D CA 1
ATOM 19475 C C . SER D 1 637 ? 40.600 93.310 36.076 1.00 47.71 637 SER D C 1
ATOM 19476 O O . SER D 1 637 ? 40.697 92.900 37.211 1.00 49.55 637 SER D O 1
ATOM 19479 N N . ILE D 1 638 ? 41.677 93.614 35.366 1.00 46.08 638 ILE D N 1
ATOM 19480 C CA . ILE D 1 638 ? 43.036 93.449 35.899 1.00 44.26 638 ILE D CA 1
ATOM 19481 C C . ILE D 1 638 ? 43.698 94.823 36.026 1.00 43.85 638 ILE D C 1
ATOM 19482 O O . ILE D 1 638 ? 43.737 95.611 35.077 1.00 43.33 638 ILE D O 1
ATOM 19487 N N . ILE D 1 639 ? 44.196 95.094 37.233 1.00 43.66 639 ILE D N 1
ATOM 19488 C CA . ILE D 1 639 ? 44.887 96.338 37.590 1.00 43.07 639 ILE D CA 1
ATOM 19489 C C . ILE D 1 639 ? 46.366 96.003 37.730 1.00 43.39 639 ILE D C 1
ATOM 19490 O O . ILE D 1 639 ? 46.720 95.046 38.418 1.00 43.96 639 ILE D O 1
ATOM 19495 N N . ALA D 1 640 ? 47.224 96.762 37.058 1.00 42.54 640 ALA D N 1
ATOM 19496 C CA . ALA D 1 640 ? 48.672 96.519 37.169 1.00 42.65 640 ALA D CA 1
ATOM 19497 C C . ALA D 1 640 ? 49.386 97.782 37.568 1.00 42.33 640 ALA D C 1
ATOM 19498 O O . ALA D 1 640 ? 48.805 98.831 37.514 1.00 41.65 640 ALA D O 1
ATOM 19500 N N . ARG D 1 641 ? 50.655 97.649 37.966 1.00 44.13 641 ARG D N 1
ATOM 19501 C CA . ARG D 1 641 ? 51.505 98.762 38.328 1.00 45.54 641 ARG D CA 1
ATOM 19502 C C . ARG D 1 641 ? 52.897 98.557 37.771 1.00 46.12 641 ARG D C 1
ATOM 19503 O O . ARG D 1 641 ? 53.366 97.428 37.781 1.00 46.46 641 ARG D O 1
ATOM 19511 N N . PRO D 1 642 ? 53.602 99.655 37.393 1.00 46.23 642 PRO D N 1
ATOM 19512 C CA . PRO D 1 642 ? 54.951 99.427 36.892 1.00 47.34 642 PRO D CA 1
ATOM 19513 C C . PRO D 1 642 ? 55.836 98.974 38.005 1.00 48.97 642 PRO D C 1
ATOM 19514 O O . PRO D 1 642 ? 55.627 99.343 39.146 1.00 49.20 642 PRO D O 1
ATOM 19518 N N . VAL D 1 643 ? 56.759 98.085 37.666 1.00 51.53 643 VAL D N 1
ATOM 19519 C CA . VAL D 1 643 ? 57.919 97.720 38.490 1.00 52.89 643 VAL D CA 1
ATOM 19520 C C . VAL D 1 643 ? 58.619 99.010 38.938 1.00 54.39 643 VAL D C 1
ATOM 19521 O O . VAL D 1 643 ? 58.764 99.950 38.144 1.00 54.93 643 VAL D O 1
ATOM 19525 N N . ALA D 1 644 ? 58.997 99.075 40.215 1.00 55.42 644 ALA D N 1
ATOM 19526 C CA . ALA D 1 644 ? 59.696 100.267 40.714 1.00 57.84 644 ALA D CA 1
ATOM 19527 C C . ALA D 1 644 ? 61.233 100.156 40.531 1.00 58.17 644 ALA D C 1
ATOM 19528 O O . ALA D 1 644 ? 61.765 99.028 40.452 1.00 60.22 644 ALA D O 1
#

InterPro domains:
  IPR001900 Ribonuclease II/R [PF00773] (189-516)
  IPR001900 Ribonuclease II/R [SM00955] (189-517)
  IPR003029 S1 domain [PF00575] (559-636)
  IPR004476 Ribonuclease II/ribonuclease R [TIGR00358] (6-643)
  IPR011129 Cold-shock domain [SM00357] (23-79)
  IPR011804 Ribonuclease II [MF_01036] (1-643)
  IPR011804 Ribonuclease II [TIGR02062] (1-642)
  IPR012340 Nucleic acid-binding, OB-fold [G3DSA:2.40.50.140] (1-82)
  IPR012340 Nucleic acid-binding, OB-fold [G3DSA:2.40.50.140] (558-644)
  IPR012340 Nucleic acid-binding, OB-fold [SSF50249] (8-80)
  IPR012340 Nucleic acid-binding, OB-fold [SSF50249] (83-171)
  IPR012340 Nucleic acid-binding, OB-fold [SSF50249] (176-556)
  IPR012340 Nucleic acid-binding, OB-fold [SSF50249] (560-643)
  IPR013223 Ribonuclease B, N-terminal OB domain [PF08206] (24-80)
  IPR022966 Ribonuclease II/R, conserved site [PS01175] (484-508)
  IPR050180 RNR Ribonuclease [PTHR23355] (185-598)

Secondary structure (DSSP, 8-state):
-HHHHHHHHHHHHTS-EEEEEEE--SSS-EEEE-SSS-EEEE-TT-------EEEEEEEP-SSS-EEEEEEEEE-S-SSEEEEEEEETTEEEEEESSTT--SPEE--B-SS------SS-EEEE--B-GGGT-SS-B--EEEEEE-TT-TTHHHHHHHHHTT---SPPP-------S--------SS--BEEE-SS----EEEEE---SSS-B-EEEEEE-GGGT--TTSHHHHHHHHH-B-EEETTEEE---HIIIIIISS--SS-EEEEEEE--B-SS---STT--EEEEEEE---EEEHHHHHHHTT--SS---S-HHHHHHHHHHHHHHHHHHHHHHHHS--------EEEEE-TTS-EEEEEE----HHHHHHHH--HHHHHHHHHHHHHTS---EEE--B-TTTHHHHHHHHHHHT----HHHHTSHHHHHHHHHHHHTSSSSHHHHHHTTSB---EEESS---BTTTTBSS-B--S-TTTBS---HHHHHHHHTT----TTTTT--HHHHHH--HHHHHHHHHHHHHGGGTTS---EEEEE----TT--EEETTT--EEB--GGGT-S-GGGEEEETTTTEEEETTEEEEETT-EEEEEEEEE-----EEEEE--/-HHHHHHHHTTTTTS-EEEEEEE--SSS-EEEE-SSS-EEEE-TT-------EEEEEEEESSSSEEEEEEEEEE-S-SSEEEEEEEETTEEEEEESBTTB-S-EEEEEPTT------TT-EEEE--B-GGGT-SS-BEEEEEEEE-TT-TTHHHHHHHHHHT---SPPP-------SS---EETTSS--BEEE-TTS---EEEEEEEETTTEEEEEEEEE-GGGT--TTSHHHHHHHHH-B-EEETTEEE---HIIIIIII---BTSEEEEEEE--B-TT--B-S---EEEEEEEBS-EEEHHHHHHHHH--SS---SSHHHHHHHHHHHHHHHHHHHHHHHHS----PPPEEEEEE-TTS-EEEEEEEPP-HHHHHHHH--HHHHHHHHHHHHSSS---EEE----STTHHHHHHHHHTTT----TTGGGSHHHHHHHHHHHHHSSSSHHHHHGGGG----EEESS---BTTTTBS-----S-TTTBTT--HHHHHHHHH-----HHHHH--HHHHHH--HHHHHHHHHHHHHGGGTTS--EEEEEE----TT--EEETTT--EEB--GGGT-S-GGGEEEETTTTEEEETTEEEEETT-EEEEEEEEE-----EEEEE--/-HHHHHHHHHHHHSS-EEEEEEE--SSS-EEEEEETTEEEEE-TT-------EEEEEEE-SSSS-EEEEEEEEE-S-SSEEEEEEEETTEEEEEESSTT--S-EEEEE-TT------TT-EEEE--B-GGGT-SS-BEEEEEEEE-TT-TTHHHHHHHHHTT---SPPP-------SS---EE-TTS--EEEE-SS----EEEEEEEETTTEEEEEEEEE-GGGTSPTTSHHHHHHHHH-B-EEETTEEE---HIIIIIIS---BT--EEEEEE--B-TTS-B-S---EEEEEE-BSEEEEHHHHHHHHH--SS---SSHHHHHHHHHHHHHHHHHHHHHHHHS-------EEEEEE-TTS-EEEEEEE---HHHHHHHH--HHHHHHHHHHHHHTS---EEE----HHHHHHHHHHHHHTT----HHHHTSHHHHHHHHHHHHTSSSSHHHHHTGGG----EEESS---BTTTTBS-----S-TTTBTT--HHHHHHHHT-----HHHHH--HHHHHH--HHHHHHHHHHHHHGGGTTS--EEEEEE----TT--EEETTT--EEB--GGGT-S-GGGEEEETTTTEEEETTEEEEETT-EEEEEEEEE-----EEEEE--/-HHHHHHHHHHHHHS-EEEEEEEE-SSS-EEEESSSS-EEEE-S--------EEEEEEE-SSSS-EEEEEEEEE-S-SSEEEEEEE-SS-EEEEES-TT----EEEEEPTT------TT-EEEE--B-HHHHS---BEEEEEEEE-TT-TTHHHHHHHHHTT--SS----------SS---EEEEEEEEEEEE-SS----EEEEEEE-SSS-EEEEEEEE-STTTS-TTSHHHHHHHHH-B-EEETTEEE---HIIIIIII---BT-EEEEEEE--B-SS--B-S---EEEEEEEEEEEEEHHHHHHHHH--SS---SSHHHHHHHHHHHHHHHHHHHHHHHHS----PPPEEEEEE-TTS-EEEEEEE---HHHHHHHH--HHHHHHHHHHHHHTS-S-EEE----HHHHHHHHHHHHTTT----TTGGGSHHHHHHHHHHHTTSSSTHHHHHHGGG----EEESS---BTTTTBS--B--S-TTTBS---HHHHHHHHH-----TTGGG--HHHHHH--HHHHHHHHHHHHHGGGTTS---EEEEE----TT--EEETTT--EEB--GGGT-S-GGGEEEETTTTEEEETTEEEEETT-EEEEEEEEE-----EEEEE--

Radius of gyration: 54.27 Å; Cα contacts (8 Å, |Δi|>4): 4983; chains: 4; bounding box: 102×172×128 Å

GO terms:
  GO:0005515 protein binding (F, IPI)
  GO:0005829 cytosol (C, IDA)
  GO:0008408 3'-5' exonuclease activity (F, IDA)
  GO:0016078 tRNA decay (P, EXP)

Solvent-accessible surface area: 127571 Å² total

Foldseek 3Di:
DVVVVVVVVVVVVVADKAKAAWADAPDQKTWGPRDDPDIAIEHRVLLQAHGWIFIWGWADDPPHIYTRGAAGPDHRAFKFKFFWADDQVFIWGQTQAPGGRDTATEEEDPPDDDRRDGRWMFIWGDDGVNVVGPHGYIYGYGTQGHHVQPCCLLRRLCRGLVHDQAEDDDPQDDDDDPAPAAEPAPQAWEDEEADPALFWWIWFWDDDDPQKIKIKIKTFDPPRRDDVPPPLLVVCLLLQFWQDAAVGIHFNDVVCGNPQRGQHAQDKHWIWMWMMAGQQGDDDVRIDTHTYIYGHHYYHYLVLLLCPVVDHPDDDDPDPSVVVRSVRLQVVLVNLQNNCVVQNDHDDPQFAWHFDADPSGATPDIFTHDCGRSNSSVVSSLVVQQVLFVLLCVPPLFAWWWAFWFDPVCLVVQVVVVVVVVDDQDSVCCVPLVRLVVSVVVCVVDPFNQVVLQCRVGTDDIAIDGGFQAPSVTSGRGGHDLNCVRGGVRVVSSVSSVCSVPPYDDDCSSVSVVSVVSSVSNVSSVLVNVLSVCQVQAPHPDKFWWAAAFWDQQFWTAGSGRGDIATEGVCLVDVDSVQWGTDRNSQFIGGNRHTDDGGGDIFMWGWHDRDSNSHTHIHGDD/DVVVVVCVVCPLVPFDKAKAAWADDVDQWTWGHRDDPDIATEDNVLLQAHGWIFIWGWDPPDPHTHTRGAATDGHPDFKFKFWWDDDDPWIWGFTQAPRTGDTATEEEDPPDPDDDDGQWMFIKGDDGVNVVDPHGYIYTDGTFDHRVQLCCLLRRLCVGLVHDPAEDDDPQDDADDPAPAAACAVFAKEDEEAPVDQWWKIWGKDADPPRKIKIKIWTWDLCRRDPPPPVLLVVCLLLQFWQDAQVDIHFNDVVCGRPQGGQDAFDKHKTWMKIIAPNQLDDDPPIAIHIHMYHHNDHHYLVLLLCVVVPHPDDDPPDPVVVVRSVRLLSNLVSLVRNCVVQHDDDPDAFDWHFDADDSRATPAIFGDDQGSSNSSVVSSLSVFVCLFVQCCVFVVWAKWWAFFFDLVCQVVLQVLVVVVPDHQDSVLRPDLVSLGVVVVVCVVDPFNQSVVLCPVRGDDIAIDRHFQAHSVTSGRTGGALRCVRRGVSVSSSVVSVCSVPPGDDPVSSVSVSSVVSSVSNVSSVLVNLLSVCAVQAPHPDKFWWAAAFWDQQFWTAGRGHGHIATEGPCQVDVDSVQWGTDRNSQFIGGNNDTDDGHGDIFMWGWNHQDSSSHTHIHGDD/DVVVVVVVVVVVVPADKAKAAWADDPDLWTWGCRDPPDIAIEPSVLLQAHGFIFMWGWDDPDPGIHTRGAAGPGHPFFKFKFWWADDDPWIWGQGQAPGRGDTATEEEDPPAPDDHYGQWMFTKGDDGVNVPDPHGYIYTDGTQGGRPDPCCLLRRLCVRLVHDDAEDDDDQDDADDPQPAAECAVFAWEAEDAPPDLFWKIWGKDQDPPRKIKIKIWTFDPCRRPPCPDPLNVVCLLLQFWQDAAVDIHFHDVCVGNPQGGLDAQDKGKTWMWMIADPLLDDDPPIDIHIHMYHHNDHHYLVLLLCVVVPHDDDDPPDVSNVVRSVRLLVSLVSLVRNCVVQWDDDPDAFDWHFDAPPVGAGPDIFGDDQGSSNSSVVSCLVRQLSLFVLCCVLPQWAKWKAFFFDLVCQVVLQVVVVVVVHHADSVLCVDLVSVRVVVVVCVPDPFNQSVLLCPVRGDDIFIDGGFAHHSVTSGRIGAALRCVRGGVSVSSSVVSVCSNPHGDDVVSSVSVSSVVSSVSNVSSVLVSVLSVCAVQAQHPDKFKWFAAFWDQQFWTAGRGRGDIATEGPCLVDVDSVQWGTDRNNQFIGGNNDTDDHHRDIFMWGWNHQDSSSHTHIHGDD/DVVVVVVVVVVVVPFDKAWAFWADDPAQKTWGDRDPPDIAIEDSVLLQAHGWIFIWGWACPDVGIYTRGAGGDGHPAFKFKFFWDDDDQWIWTWGQAVRTDDTATEEEDPPPPDPHDGQWMFIWGDDGCNPPNDHGHIYTYGTQGGRVQPCCLLSRLCVRLVHDPAADDDDDDDADDPAPAAAAAVAAKEAEEAPPDQFWKIWFKDDDPDAKIKIKIWTWDLVRRDDPPPVLLVVCLLLQFWFDAAVDIHFHDVCCGRPQTGQDAQDKGWTKMWMMQGHLGDPDVPIDIGIHIYHHHYYHYQVQLLCVVVPHDPDDDPDPSNVVGSVRLLVSLVRLVRCCVPAFDDDDDDFDKHFDADPSGAGPFIAGDDQGSSNSSVVSSLSVQVSLWVLCCVVPLFAKWFAFFFDLVCLVVLQVVQVVVVHDADSVQRVDLRRVRVVVVVCVVDPFNQSVVLCVVRGDDTAIDRGFAHHSVRSDGTGQALRCVRGGVSVSSSVVSVCSNPPHDDRVSRVSSSSVVSSVSNVSSVLVNVLSVCAVQAPPPDKFKWFAAFWDQQFWIAGSGRRDIATEGPCQVDVDDVQWGTDRNSQFIGGNNHTPDGGRDIFMWGWNHQDSNSHTYIHGDD

Organism: Escherichia coli (strain K12) (NCBI:txid83333)

CATH classification: 2.40.50.140 (+2 more: 2.40.50.640, 2.40.50.140)

B-factor: mean 56.01, std 10.76, range [24.16, 100.26]

Sequence (2488 aa):
NPLLAQLKQQLHSQTPRAEGVVKATEKGFGFLEVDAQKSYFIPPPQKKVHGDRIIAVIHSEKERESAEPEELVEPFLTRFVGKVQGKNDRLAIVPDHPLLKDAIPCRAARGLNHEFKEGDWAVAERRHPLKGDRSFYAELTQYITFGDDHFVPWWVTLARHNLEKEAPDGVATELDEGLVREDLTALDFVTIDSASTEDDDALFAKALPDDKLQLIVAIADPTAWIAEGSKLDKAAKIRAFTNYLPGFNIPLPRELSDDLCSLRANEVRPVLACRTLSADGTIEDNIEFFAATIESKAKLVYDQVSDWLENTGDWQPESEAIAEQVRLLAQICQRRGEWRHNHALVFKDRPDYRFILGEKGEVLDIVAEPRRIANRIVEEAIAANICAARVLRDKLGFGIYNVHGFDPANADALAALLKTHGLHVDAEEVLTLDGFCKLRRELDAQPTGFLDSRIRRFQSFAEISTEPGPHFGLGLEAYATWTSPIRKYGDINHRLLKAVIKGRPQDEITVQAERRRLNRAERDVGDWLYARFLKDKAGTDTRFAAEIVDISRGGRVRLVDNGAIAFIPAPFLHAVRDELVCSQENGTVQIKGETVYKVTDVIDVTIAEVRETRSIIARPVANPLLAQLKQQLHSQTPRAEGVVKATEKGFGFLEVDAQKSYFIPPPQKKVHGDRIIAVIHSEKERESAEPEELVEPFLTRFVGKVQGKNDRLAIVPDHPLLKDAIPCRAARGLNHEFKEGDWAVAERRHPLKGDRSFYAELTQYITFGDDHFVPWWVTLARHNLEKEAPDGVATELDEGLVREDLTALDFVTIDSASTEDDDALFAKALPDDKLQLIVAIADPTAWIAEGSKLDKAAKIRAFTNYLPGFNIPLPRELSDDLCSLRANEVRPVLACRTLSADGTIEDNIEFFAATIESKAKLVYDQVSDWLENTGDWQPESEAIAEQVRLLAQICQRRGEWRHNHALVFKDRPDYRFILGEKGEVLDIVAEPRRIANRIVEEAIAANICAARVLRDKLGFGIYNVHGFDPANADALAALLKTHGLHVDAEEVLTLDGFCKLRRELDAQPTGFLDSRIRRFQSFAEISTEPGPHFGLGLEAYATWTSPIRKYGDINHRLLKAVIKGRPQDEITVQAERRRLNRAERDVGDWLYARFLKDKAGTDTRFAAEIVDISRGGRVRLVDNGAIAFIPAPFLHAVRDELVCSQENGTVQIKGETVYKVTDVIDVTIAEVRETRSIIARPVANPLLAQLKQQLHSQTPRAEGVVKATEKGFGFLEVDAQKSYFIPPPQKKVHGDRIIAVIHSEKERESAEPEELVEPFLTRFVGKVQGKNDRLAIVPDHPLLKDAIPCRAARGLNHEFKEGDWAVAERRHPLKGDRSFYAELTQYITFGDDHFVPWWVTLARHNLEKEAPDGVATELDEGLVREDLTALDFVTIDSASTEDDDALFAKALPDDKLQLIVAIADPTAWIAEGSKLDKAAKIRAFTNYLPGFNIPLPRELSDDLCSLRANEVRPVLACRTLSADGTIEDNIEFFAATIESKAKLVYDQVSDWLENTGDWQPESEAIAEQVRLLAQICQRRGEWRHNHALVFKDRPDYRFILGEKGEVLDIVAEPRRIANRIVEEAIAANICAARVLRDKLGFGIYNVHGFDPANADALAALLKTHGLHVDAEEVLTLDGFCKLRRELDAQPTGFLDSRIRRFQSFAEISTEPGPHFGLGLEAYATWTSPIRKYGDINHRLLKAVIKGRPQDEITVQAERRRLNRAERDVGDWLYARFLKDKAGTDTRFAAEIVDISRGGRVRLVDNGAIAFIPAPFLHAVRDELVCSQENGTVQIKGETVYKVTDVIDVTIAEVRETRSIIARPVANPLLAQLKQQLHSQTPRAEGVVKATEKGFGFLEVDAQKSYFIPPPQKKVHGDRIIAVIHSEKERESAEPEELVEPFLTRFVGKVQGKNDRLAIVPDHPLLKDAIPCRAARGLNHEFKEGDWAVAERRHPLKGDRSFYAELTQYITFGDDHFVPWWVTLARHNLEKEAPDGVATELDEGLVREDLTALDFVTIDSASTEDDDALFAKALPDDKLQLIVAIADPTAWIAEGSKLDKAAKIRAFTNYLPGFNIPLPRELSDDLCSLRANEVRPVLACRTLSADGTIEDNIEFFAATIESKAKLVYDQVSDWLENTGDWQPESEAIAEQVRLLAQICQRRGEWRHNHALVFKDRPDYRFILGEKGEVLDIVAEPRRIANRIVEEAIAANICAARVLRDKLGFGIYNVHGFDPANADALAALLKTHGLHVDAEEVLTLDGFCKLRRELDAQPTGFLDSRIRRFQSFAEISTEPGPHFGLGLEAYATWTSPIRKYGDINHRLLKAVIKGRPQDEITVQAERRRLNRAERDVGDWLYARFLKDKAGTDTRFAAEIVDISRGGRVRLVDNGAIAFIPAPFLHAVRDELVCSQENGTVQIKGETVYKVTDVIDVTIAEVRETRSIIARPVA